Protein 1WZ6 (pdb70)

InterPro domains:
  IPR009071 High mobility group box domain [PF00505] (81-148)
  IPR009071 High mobility group box domain [PS50118] (80-148)
  IPR009071 High mobility group box domain [SM00398] (79-149)
  IPR019102 HMG box transcription factor BBX, domain of unknown function DUF2028 [PF09667] (190-301)
  IPR036910 High mobility group box domain superfamily [G3DSA:1.10.30.10] (74-153)
  IPR036910 High mobility group box domain superfamily [SSF47095] (80-158)
  IPR049523 HMG box transcription factor BBX, HMG-box domain [cd21989] (81-149)
  IPR052412 Cell Cycle and Developmental Transcription Regulators [PTHR13059] (38-907)

Radius of gyration: 15.12 Å; Cα contacts (8 Å, |Δi|>4): 55; chains: 1; bounding box: 32×45×25 Å

CATH classification: 1.10.30.10

Secondary structure (DSSP, 8-state):
--SS---S-----HHHHHHHHHHHHHHHH-SSS-TTHHHHHHHHHHHT--HHHHHHHHHHHHHHHHHH--S-SS----TT--

Organism: Mus musculus (NCBI:txid10090)

Nearest PDB structures (foldseek):
  1wz6-assembly1_A  TM=8.212E-01  e=1.531E-11  Mus musculus
  6jrp-assembly2_D  TM=7.970E-01  e=6.704E-06  Homo sapiens
  2e6o-assembly1_A  TM=8.193E-01  e=6.112E-04  Homo sapiens
  1wgf-assembly1_A  TM=7.549E-01  e=1.526E-03  Mus musculus
  2gzk-assembly1_A  TM=7.859E-01  e=4.861E-03  unclassified

Structure (mmCIF, N/CA/C/O backbone):
data_1WZ6
#
_entry.id   1WZ6
#
loop_
_atom_site.group_PDB
_atom_site.id
_atom_site.type_symbol
_atom_site.label_atom_id
_atom_site.label_alt_id
_atom_site.label_comp_id
_atom_site.label_asym_id
_atom_site.label_entity_id
_atom_site.label_seq_id
_atom_site.pdbx_PDB_ins_code
_atom_site.Cartn_x
_atom_site.Cartn_y
_atom_site.Cartn_z
_atom_site.occupancy
_atom_site.B_iso_or_equiv
_atom_site.auth_seq_id
_atom_site.auth_comp_id
_atom_site.auth_asym_id
_atom_site.auth_atom_id
_atom_site.pdbx_PDB_model_num
ATOM 1 N N . GLY A 1 1 ? -10.608 -1.443 -18.133 1.00 0.00 1 GLY A N 1
ATOM 2 C CA . GLY A 1 1 ? -9.948 -0.393 -18.889 1.00 0.00 1 GLY A CA 1
ATOM 3 C C . GLY A 1 1 ? -10.811 0.869 -18.942 1.00 0.00 1 GLY A C 1
ATOM 4 O O . GLY A 1 1 ? -11.382 1.279 -17.933 1.00 0.00 1 GLY A O 1
ATOM 8 N N . SER A 1 2 ? -10.879 1.451 -20.131 1.00 0.00 2 SER A N 1
ATOM 9 C CA . SER A 1 2 ? -11.663 2.659 -20.329 1.00 0.00 2 SER A CA 1
ATOM 10 C C . SER A 1 2 ? -12.803 2.387 -21.312 1.00 0.00 2 SER A C 1
ATOM 11 O O . SER A 1 2 ? -12.700 2.713 -22.494 1.00 0.00 2 SER A O 1
ATOM 19 N N . SER A 1 3 ? -13.864 1.791 -20.788 1.00 0.00 3 SER A N 1
ATOM 20 C CA . SER A 1 3 ? -15.023 1.471 -21.605 1.00 0.00 3 SER A CA 1
ATOM 21 C C . SER A 1 3 ? -16.017 2.634 -21.581 1.00 0.00 3 SER A C 1
ATOM 22 O O . SER A 1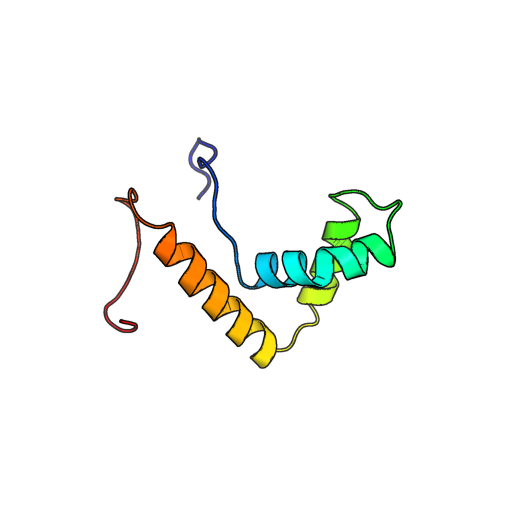 3 ? -16.355 3.188 -22.626 1.00 0.00 3 SER A O 1
ATOM 30 N N . GLY A 1 4 ? -16.457 2.970 -20.377 1.00 0.00 4 GLY A N 1
ATOM 31 C CA . GLY A 1 4 ? -17.405 4.057 -20.203 1.00 0.00 4 GLY A CA 1
ATOM 32 C C . GLY A 1 4 ? -17.995 4.050 -18.791 1.00 0.00 4 GLY A C 1
ATOM 33 O O . GLY A 1 4 ? -19.209 3.951 -18.622 1.00 0.00 4 GLY A O 1
ATOM 37 N N . SER A 1 5 ? -17.107 4.155 -17.814 1.00 0.00 5 SER A N 1
ATOM 38 C CA . SER A 1 5 ? -17.523 4.163 -16.422 1.00 0.00 5 SER A CA 1
ATOM 39 C C . SER A 1 5 ? -16.300 4.263 -15.509 1.00 0.00 5 SER A C 1
ATOM 40 O O . SER A 1 5 ? -15.267 3.652 -15.780 1.00 0.00 5 SER A O 1
ATOM 48 N N . SER A 1 6 ? -16.455 5.039 -14.447 1.00 0.00 6 SER A N 1
ATOM 49 C CA . SER A 1 6 ? -15.376 5.227 -13.493 1.00 0.00 6 SER A CA 1
ATOM 50 C C . SER A 1 6 ? -15.528 4.246 -12.329 1.00 0.00 6 SER A C 1
ATOM 51 O O . SER A 1 6 ? -16.424 4.397 -11.499 1.00 0.00 6 SER A O 1
ATOM 59 N N . GLY A 1 7 ? -14.640 3.263 -12.305 1.00 0.00 7 GLY A N 1
ATOM 60 C CA . GLY A 1 7 ? -14.665 2.257 -11.257 1.00 0.00 7 GLY A CA 1
ATOM 61 C C . GLY A 1 7 ? -15.024 2.882 -9.907 1.00 0.00 7 GLY A C 1
ATOM 62 O O . GLY A 1 7 ? -14.753 4.058 -9.671 1.00 0.00 7 GLY A O 1
ATOM 66 N N . ALA A 1 8 ? -15.629 2.066 -9.055 1.00 0.00 8 ALA A N 1
ATOM 67 C CA . ALA A 1 8 ? -16.027 2.523 -7.735 1.00 0.00 8 ALA A CA 1
ATOM 68 C C . ALA A 1 8 ? -14.817 3.131 -7.024 1.00 0.00 8 ALA A C 1
ATOM 69 O O . ALA A 1 8 ? -14.839 4.300 -6.642 1.00 0.00 8 ALA A O 1
ATOM 76 N N . ARG A 1 9 ? -13.789 2.310 -6.867 1.00 0.00 9 ARG A N 1
ATOM 77 C CA . ARG A 1 9 ? -12.572 2.752 -6.208 1.00 0.00 9 ARG A CA 1
ATOM 78 C C . ARG A 1 9 ? -11.607 1.577 -6.032 1.00 0.00 9 ARG A C 1
ATOM 79 O O . ARG A 1 9 ? -11.979 0.541 -5.483 1.00 0.00 9 ARG A O 1
ATOM 100 N N . ARG A 1 10 ? -10.387 1.778 -6.508 1.00 0.00 10 ARG A N 1
ATOM 101 C CA . ARG A 1 10 ? -9.366 0.749 -6.410 1.00 0.00 10 ARG A CA 1
ATOM 102 C C . ARG A 1 10 ? -8.620 0.866 -5.080 1.00 0.00 10 ARG A C 1
ATOM 103 O O . ARG A 1 10 ? -8.665 1.909 -4.428 1.00 0.00 10 ARG A O 1
ATOM 124 N N . PRO A 1 11 ? -7.934 -0.247 -4.706 1.00 0.00 11 PRO A N 1
ATOM 125 C CA . PRO A 1 11 ? -7.179 -0.279 -3.464 1.00 0.00 11 PRO A CA 1
ATOM 126 C C . PRO A 1 11 ? -5.881 0.521 -3.591 1.00 0.00 11 PRO A C 1
ATOM 127 O O . PRO A 1 11 ? -5.853 1.716 -3.300 1.00 0.00 11 PRO A O 1
ATOM 138 N N . MET A 1 12 ? -4.838 -0.170 -4.026 1.00 0.00 12 MET A N 1
ATOM 139 C CA . MET A 1 12 ? -3.540 0.461 -4.195 1.00 0.00 12 MET A CA 1
ATOM 140 C C . MET A 1 12 ? -2.672 -0.325 -5.179 1.00 0.00 12 MET A C 1
ATOM 141 O O . MET A 1 12 ? -3.143 -1.268 -5.812 1.00 0.00 12 MET A O 1
ATOM 155 N N . ASN A 1 13 ? -1.418 0.092 -5.277 1.00 0.00 13 ASN A N 1
ATOM 156 C CA . ASN A 1 13 ? -0.479 -0.562 -6.172 1.00 0.00 13 ASN A CA 1
ATOM 157 C C . ASN A 1 13 ? 0.941 -0.388 -5.632 1.00 0.00 13 ASN A C 1
ATOM 158 O O . ASN A 1 13 ? 1.178 0.442 -4.755 1.00 0.00 13 ASN A O 1
ATOM 169 N N . ALA A 1 14 ? 1.850 -1.183 -6.177 1.00 0.00 14 ALA A N 1
ATOM 170 C CA . ALA A 1 14 ? 3.241 -1.127 -5.760 1.00 0.00 14 ALA A CA 1
ATOM 171 C C . ALA A 1 14 ? 3.699 0.332 -5.724 1.00 0.00 14 ALA A C 1
ATOM 172 O O . ALA A 1 14 ? 4.488 0.717 -4.862 1.00 0.00 14 ALA A O 1
ATOM 179 N N . PHE A 1 15 ? 3.185 1.105 -6.669 1.00 0.00 15 PHE A N 1
ATOM 180 C CA . PHE A 1 15 ? 3.532 2.513 -6.756 1.00 0.00 15 PHE A CA 1
ATOM 181 C C . PHE A 1 15 ? 2.700 3.344 -5.776 1.00 0.00 15 PHE A C 1
ATOM 182 O O . PHE A 1 15 ? 3.240 4.178 -5.051 1.00 0.00 15 PHE A O 1
ATOM 199 N N . LEU A 1 16 ? 1.401 3.086 -5.786 1.00 0.00 16 LEU A N 1
ATOM 200 C CA . LEU A 1 16 ? 0.490 3.800 -4.907 1.00 0.00 16 LEU A CA 1
ATOM 201 C C . LEU A 1 16 ? 0.896 3.556 -3.452 1.00 0.00 16 LEU A C 1
ATOM 202 O O . LEU A 1 16 ? 0.493 4.300 -2.559 1.00 0.00 16 LEU A O 1
ATOM 218 N N . LEU A 1 17 ? 1.689 2.512 -3.259 1.00 0.00 17 LEU A N 1
ATOM 219 C CA . LEU A 1 17 ? 2.154 2.162 -1.928 1.00 0.00 17 LEU A CA 1
ATOM 220 C C . LEU A 1 17 ? 3.317 3.078 -1.541 1.00 0.00 17 LEU A C 1
ATOM 221 O O . LEU A 1 17 ? 3.333 3.638 -0.446 1.00 0.00 17 LEU A O 1
ATOM 237 N N . PHE A 1 18 ? 4.262 3.202 -2.462 1.00 0.00 18 PHE A N 1
ATOM 238 C CA . PHE A 1 18 ? 5.426 4.041 -2.231 1.00 0.00 18 PHE A CA 1
ATOM 239 C C . PHE A 1 18 ? 5.022 5.508 -2.075 1.00 0.00 18 PHE A C 1
ATOM 240 O O . PHE A 1 18 ? 5.733 6.288 -1.443 1.00 0.00 18 PHE A O 1
ATOM 257 N N . CYS A 1 19 ? 3.882 5.841 -2.663 1.00 0.00 19 CYS A N 1
ATOM 258 C CA . CYS A 1 19 ? 3.375 7.201 -2.598 1.00 0.00 19 CYS A CA 1
ATOM 259 C C . CYS A 1 19 ? 2.736 7.410 -1.224 1.00 0.00 19 CYS A C 1
ATOM 260 O O . CYS A 1 19 ? 2.849 8.487 -0.641 1.00 0.00 19 CYS A O 1
ATOM 268 N N . LYS A 1 20 ? 2.079 6.364 -0.746 1.00 0.00 20 LYS A N 1
ATOM 269 C CA . LYS A 1 20 ? 1.422 6.419 0.548 1.00 0.00 20 LYS A CA 1
ATOM 270 C C . LYS A 1 20 ? 2.477 6.343 1.654 1.00 0.00 20 LYS A C 1
ATOM 271 O O . LYS A 1 20 ? 2.177 6.593 2.821 1.00 0.00 20 LYS A O 1
ATOM 290 N N . ARG A 1 21 ? 3.690 5.996 1.249 1.00 0.00 21 ARG A N 1
ATOM 291 C CA . ARG A 1 21 ? 4.790 5.884 2.191 1.00 0.00 21 ARG A CA 1
ATOM 292 C C . ARG A 1 21 ? 5.671 7.133 2.130 1.00 0.00 21 ARG A C 1
ATOM 293 O O . ARG A 1 21 ? 6.075 7.663 3.164 1.00 0.00 21 ARG A O 1
ATOM 314 N N . HIS A 1 22 ? 5.943 7.567 0.908 1.00 0.00 22 HIS A N 1
ATOM 315 C CA . HIS A 1 22 ? 6.769 8.745 0.699 1.00 0.00 22 HIS A CA 1
ATOM 316 C C . HIS A 1 22 ? 5.886 9.994 0.680 1.00 0.00 22 HIS A C 1
ATOM 317 O O . HIS A 1 22 ? 6.389 11.115 0.722 1.00 0.00 22 HIS A O 1
ATOM 331 N N . ARG A 1 23 ? 4.583 9.758 0.617 1.00 0.00 23 ARG A N 1
ATOM 332 C CA . ARG A 1 23 ? 3.625 10.850 0.593 1.00 0.00 23 ARG A CA 1
ATOM 333 C C . ARG A 1 23 ? 4.095 11.989 1.501 1.00 0.00 23 ARG A C 1
ATOM 334 O O . ARG A 1 23 ? 4.358 13.094 1.030 1.00 0.00 23 ARG A O 1
ATOM 355 N N . SER A 1 24 ? 4.186 11.679 2.786 1.00 0.00 24 SER A N 1
ATOM 356 C CA . SER A 1 24 ? 4.619 12.663 3.764 1.00 0.00 24 SER A CA 1
ATOM 357 C C . SER A 1 24 ? 5.974 13.245 3.355 1.00 0.00 24 SER A C 1
ATOM 358 O O . SER A 1 24 ? 6.151 14.462 3.341 1.00 0.00 24 SER A O 1
ATOM 366 N N . LEU A 1 25 ? 6.894 12.349 3.032 1.00 0.00 25 LEU A N 1
ATOM 367 C CA . LEU A 1 25 ? 8.227 12.759 2.624 1.00 0.00 25 LEU A CA 1
ATOM 368 C C . LEU A 1 25 ? 8.119 13.935 1.652 1.00 0.00 25 LEU A C 1
ATOM 369 O O . LEU A 1 25 ? 8.600 15.030 1.940 1.00 0.00 25 LEU A O 1
ATOM 385 N N . VAL A 1 26 ? 7.485 13.669 0.519 1.00 0.00 26 VAL A N 1
ATOM 386 C CA . VAL A 1 26 ? 7.307 14.692 -0.497 1.00 0.00 26 VAL A CA 1
ATOM 387 C C . VAL A 1 26 ? 6.578 15.890 0.113 1.00 0.00 26 VAL A C 1
ATOM 388 O O . VAL A 1 26 ? 7.136 16.982 0.201 1.00 0.00 26 VAL A O 1
ATOM 401 N N . ARG A 1 27 ? 5.340 15.645 0.518 1.00 0.00 27 ARG A N 1
ATOM 402 C CA . ARG A 1 27 ? 4.528 16.690 1.117 1.00 0.00 27 ARG A CA 1
ATOM 403 C C . ARG A 1 27 ? 5.387 17.577 2.021 1.00 0.00 27 ARG A C 1
ATOM 404 O O . ARG A 1 27 ? 5.205 18.793 2.057 1.00 0.00 27 ARG A O 1
ATOM 425 N N . GLN A 1 28 ? 6.304 16.934 2.729 1.00 0.00 28 GLN A N 1
ATOM 426 C CA . GLN A 1 28 ? 7.192 17.649 3.630 1.00 0.00 28 GLN A CA 1
ATOM 427 C C . GLN A 1 28 ? 8.190 18.492 2.834 1.00 0.00 28 GLN A C 1
ATOM 428 O O . GLN A 1 28 ? 8.246 19.710 2.993 1.00 0.00 28 GLN A O 1
ATOM 442 N N . GLU A 1 29 ? 8.955 17.809 1.994 1.00 0.00 29 GLU A N 1
ATOM 443 C CA . GLU A 1 29 ? 9.948 18.479 1.173 1.00 0.00 29 GLU A CA 1
ATOM 444 C C . GLU A 1 29 ? 9.271 19.466 0.220 1.00 0.00 29 GLU A C 1
ATOM 445 O O . GLU A 1 29 ? 9.937 20.302 -0.390 1.00 0.00 29 GLU A O 1
ATOM 457 N N . HIS A 1 30 ? 7.956 19.337 0.121 1.00 0.00 30 HIS A N 1
ATOM 458 C CA . HIS A 1 30 ? 7.182 20.207 -0.747 1.00 0.00 30 HIS A CA 1
ATOM 459 C C . HIS A 1 30 ? 5.719 20.209 -0.299 1.00 0.00 30 HIS A C 1
ATOM 460 O O . HIS A 1 30 ? 4.886 19.519 -0.886 1.00 0.00 30 HIS A O 1
ATOM 474 N N . PRO A 1 31 ? 5.443 21.012 0.763 1.00 0.00 31 PRO A N 1
ATOM 475 C CA . PRO A 1 31 ? 4.096 21.112 1.296 1.00 0.00 31 PRO A CA 1
ATOM 476 C C . PRO A 1 31 ? 3.206 21.958 0.382 1.00 0.00 31 PRO A C 1
ATOM 477 O O . PRO A 1 31 ? 2.067 21.587 0.102 1.00 0.00 31 PRO A O 1
ATOM 488 N N . ARG A 1 32 ? 3.760 23.078 -0.057 1.00 0.00 32 ARG A N 1
ATOM 489 C CA . ARG A 1 32 ? 3.031 23.980 -0.933 1.00 0.00 32 ARG A CA 1
ATOM 490 C C . ARG A 1 32 ? 2.497 23.221 -2.149 1.00 0.00 32 ARG A C 1
ATOM 491 O O . ARG A 1 32 ? 1.403 23.509 -2.634 1.00 0.00 32 ARG A O 1
ATOM 512 N N . LEU A 1 33 ? 3.293 22.266 -2.608 1.00 0.00 33 LEU A N 1
ATOM 513 C CA . LEU A 1 33 ? 2.913 21.464 -3.758 1.00 0.00 33 LEU A CA 1
ATOM 514 C C . LEU A 1 33 ? 1.444 21.057 -3.629 1.00 0.00 33 LEU A C 1
ATOM 515 O O . LEU A 1 33 ? 0.856 21.174 -2.555 1.00 0.00 33 LEU A O 1
ATOM 531 N N . ASP A 1 34 ? 0.893 20.587 -4.739 1.00 0.00 34 ASP A N 1
ATOM 532 C CA . ASP A 1 34 ? -0.496 20.162 -4.763 1.00 0.00 34 ASP A CA 1
ATOM 533 C C . ASP A 1 34 ? -0.558 18.647 -4.961 1.00 0.00 34 ASP A C 1
ATOM 534 O O . ASP A 1 34 ? 0.438 18.023 -5.324 1.00 0.00 34 ASP A O 1
ATOM 543 N N . ASN A 1 35 ? -1.738 18.097 -4.714 1.00 0.00 35 ASN A N 1
ATOM 544 C CA . ASN A 1 35 ? -1.943 16.666 -4.861 1.00 0.00 35 ASN A CA 1
ATOM 545 C C . ASN A 1 35 ? -1.347 16.204 -6.192 1.00 0.00 35 ASN A C 1
ATOM 546 O O . ASN A 1 35 ? -0.977 15.041 -6.340 1.00 0.00 35 ASN A O 1
ATOM 557 N N . ARG A 1 36 ? -1.274 17.140 -7.127 1.00 0.00 36 ARG A N 1
ATOM 558 C CA . ARG A 1 36 ? -0.729 16.843 -8.441 1.00 0.00 36 ARG A CA 1
ATOM 559 C C . ARG A 1 36 ? 0.789 17.035 -8.443 1.00 0.00 36 ARG A C 1
ATOM 560 O O . ARG A 1 36 ? 1.516 16.255 -9.056 1.00 0.00 36 ARG A O 1
ATOM 581 N N . GLY A 1 37 ? 1.222 18.078 -7.749 1.00 0.00 37 GLY A N 1
ATOM 582 C CA . GLY A 1 37 ? 2.640 18.382 -7.663 1.00 0.00 37 GLY A CA 1
ATOM 583 C C . GLY A 1 37 ? 3.375 17.336 -6.824 1.00 0.00 37 GLY A C 1
ATOM 584 O O . GLY A 1 37 ? 4.352 16.743 -7.280 1.00 0.00 37 GLY A O 1
ATOM 588 N N . ALA A 1 38 ? 2.878 17.140 -5.611 1.00 0.00 38 ALA A N 1
ATOM 589 C CA . ALA A 1 38 ? 3.475 16.175 -4.704 1.00 0.00 38 ALA A CA 1
ATOM 590 C C . ALA A 1 38 ? 3.443 14.788 -5.348 1.00 0.00 38 ALA A C 1
ATOM 591 O O . ALA A 1 38 ? 4.315 13.959 -5.090 1.00 0.00 38 ALA A O 1
ATOM 598 N N . THR A 1 39 ? 2.429 14.577 -6.174 1.00 0.00 39 THR A N 1
ATOM 599 C CA . THR A 1 39 ? 2.272 13.304 -6.857 1.00 0.00 39 THR A CA 1
ATOM 600 C C . THR A 1 39 ? 3.235 13.213 -8.043 1.00 0.00 39 THR A C 1
ATOM 601 O O . THR A 1 39 ? 3.527 12.121 -8.528 1.00 0.00 39 THR A O 1
ATOM 612 N N . LYS A 1 40 ? 3.701 14.375 -8.476 1.00 0.00 40 LYS A N 1
ATOM 613 C CA . LYS A 1 40 ? 4.625 14.441 -9.595 1.00 0.00 40 LYS A CA 1
ATOM 614 C C . LYS A 1 40 ? 6.042 14.145 -9.100 1.00 0.00 40 LYS A C 1
ATOM 615 O O . LYS A 1 40 ? 6.893 13.701 -9.869 1.00 0.00 40 LYS A O 1
ATOM 634 N N . ILE A 1 41 ? 6.252 14.404 -7.817 1.00 0.00 41 ILE A N 1
ATOM 635 C CA . ILE A 1 41 ? 7.551 14.171 -7.210 1.00 0.00 41 ILE A CA 1
ATOM 636 C C . ILE A 1 41 ? 7.676 12.693 -6.833 1.00 0.00 41 ILE A C 1
ATOM 637 O O . ILE A 1 41 ? 8.730 12.087 -7.024 1.00 0.00 41 ILE A O 1
ATOM 653 N N . LEU A 1 42 ? 6.586 12.156 -6.305 1.00 0.00 42 LEU A N 1
ATOM 654 C CA . LEU A 1 42 ? 6.561 10.761 -5.900 1.00 0.00 42 LEU A CA 1
ATOM 655 C C . LEU A 1 42 ? 6.835 9.876 -7.118 1.00 0.00 42 LEU A C 1
ATOM 656 O O . LEU A 1 42 ? 7.597 8.914 -7.031 1.00 0.00 42 LEU A O 1
ATOM 672 N N . ALA A 1 43 ? 6.199 10.232 -8.224 1.00 0.00 43 ALA A N 1
ATOM 673 C CA . ALA A 1 43 ? 6.366 9.482 -9.457 1.00 0.00 43 ALA A CA 1
ATOM 674 C C . ALA A 1 43 ? 7.853 9.205 -9.684 1.00 0.00 43 ALA A C 1
ATOM 675 O O . ALA A 1 43 ? 8.286 8.054 -9.649 1.00 0.00 43 ALA A O 1
ATOM 682 N N . ASP A 1 44 ? 8.595 10.279 -9.911 1.00 0.00 44 ASP A N 1
ATOM 683 C CA . ASP A 1 44 ? 10.025 10.166 -10.144 1.00 0.00 44 ASP A CA 1
ATOM 684 C C . ASP A 1 44 ? 10.645 9.286 -9.057 1.00 0.00 44 ASP A C 1
ATOM 685 O O . ASP A 1 44 ? 11.317 8.301 -9.359 1.00 0.00 44 ASP A O 1
ATOM 694 N N . TRP A 1 45 ? 10.399 9.674 -7.814 1.00 0.00 45 TRP A N 1
ATOM 695 C CA . TRP A 1 45 ? 10.925 8.933 -6.680 1.00 0.00 45 TRP A CA 1
ATOM 696 C C . TRP A 1 45 ? 10.728 7.441 -6.958 1.00 0.00 45 TRP A C 1
ATOM 697 O O . TRP A 1 45 ? 11.609 6.631 -6.672 1.00 0.00 45 TRP A O 1
ATOM 718 N N . TRP A 1 46 ? 9.568 7.123 -7.513 1.00 0.00 46 TRP A N 1
ATOM 719 C CA . TRP A 1 46 ? 9.244 5.743 -7.832 1.00 0.00 46 TRP A CA 1
ATOM 720 C C . TRP A 1 46 ? 10.021 5.355 -9.092 1.00 0.00 46 TRP A C 1
ATOM 721 O O . TRP A 1 46 ? 10.720 4.343 -9.107 1.00 0.00 46 TRP A O 1
ATOM 742 N N . ALA A 1 47 ? 9.871 6.179 -10.118 1.00 0.00 47 ALA A N 1
ATOM 743 C CA . ALA A 1 47 ? 10.550 5.934 -11.380 1.00 0.00 47 ALA A CA 1
ATOM 744 C C . ALA A 1 47 ? 12.011 5.572 -11.105 1.00 0.00 47 ALA A C 1
ATOM 745 O O . ALA A 1 47 ? 12.634 4.857 -11.889 1.00 0.00 47 ALA A O 1
ATOM 752 N N . VAL A 1 48 ? 12.515 6.082 -9.991 1.00 0.00 48 VAL A N 1
ATOM 753 C CA . VAL A 1 48 ? 13.891 5.822 -9.604 1.00 0.00 48 VAL A CA 1
ATOM 754 C C . VAL A 1 48 ? 13.906 4.901 -8.382 1.00 0.00 48 VAL A C 1
ATOM 755 O O . VAL A 1 48 ? 14.562 5.198 -7.385 1.00 0.00 48 VAL A O 1
ATOM 768 N N . LEU A 1 49 ? 13.177 3.801 -8.500 1.00 0.00 49 LEU A N 1
ATOM 769 C CA . LEU A 1 49 ? 13.099 2.835 -7.418 1.00 0.00 49 LEU A CA 1
ATOM 770 C C . LEU A 1 49 ? 13.621 1.483 -7.908 1.00 0.00 49 LEU A C 1
ATOM 771 O O . LEU A 1 49 ? 13.407 1.112 -9.061 1.00 0.00 49 LEU A O 1
ATOM 787 N N . ASP A 1 50 ? 14.296 0.784 -7.007 1.00 0.00 50 ASP A N 1
ATOM 788 C CA . ASP A 1 50 ? 14.850 -0.519 -7.333 1.00 0.00 50 ASP A CA 1
ATOM 789 C C . ASP A 1 50 ? 13.727 -1.558 -7.345 1.00 0.00 50 ASP A C 1
ATOM 790 O O . ASP A 1 50 ? 12.580 -1.241 -7.035 1.00 0.00 50 ASP A O 1
ATOM 799 N N . PRO A 1 51 ? 14.107 -2.811 -7.715 1.00 0.00 51 PRO A N 1
ATOM 800 C CA . PRO A 1 51 ? 13.145 -3.898 -7.771 1.00 0.00 51 PRO A CA 1
ATOM 801 C C . PRO A 1 51 ? 12.785 -4.385 -6.365 1.00 0.00 51 PRO A C 1
ATOM 802 O O . PRO A 1 51 ? 11.609 -4.455 -6.011 1.00 0.00 51 PRO A O 1
ATOM 813 N N . LYS A 1 52 ? 13.819 -4.708 -5.603 1.00 0.00 52 LYS A N 1
ATOM 814 C CA . LYS A 1 52 ? 13.627 -5.186 -4.244 1.00 0.00 52 LYS A CA 1
ATOM 815 C C . LYS A 1 52 ? 12.496 -4.394 -3.585 1.00 0.00 52 LYS A C 1
ATOM 816 O O . LYS A 1 52 ? 11.593 -4.975 -2.986 1.00 0.00 52 LYS A O 1
ATOM 835 N N . GLU A 1 53 ? 12.584 -3.078 -3.716 1.00 0.00 53 GLU A N 1
ATOM 836 C CA . GLU A 1 53 ? 11.579 -2.200 -3.141 1.00 0.00 53 GLU A CA 1
ATOM 837 C C . GLU A 1 53 ? 10.227 -2.422 -3.822 1.00 0.00 53 GLU A C 1
ATOM 838 O O . GLU A 1 53 ? 9.213 -2.607 -3.151 1.00 0.00 53 GLU A O 1
ATOM 850 N N . LYS A 1 54 ? 10.256 -2.395 -5.146 1.00 0.00 54 LYS A N 1
ATOM 851 C CA . LYS A 1 54 ? 9.046 -2.591 -5.925 1.00 0.00 54 LYS A CA 1
ATOM 852 C C . LYS A 1 54 ? 8.407 -3.927 -5.541 1.00 0.00 54 LYS A C 1
ATOM 853 O O . LYS A 1 54 ? 7.187 -4.025 -5.423 1.00 0.00 54 LYS A O 1
ATOM 872 N N . GLN A 1 55 ? 9.261 -4.923 -5.356 1.00 0.00 55 GLN A N 1
ATOM 873 C CA . GLN A 1 55 ? 8.795 -6.249 -4.987 1.00 0.00 55 GLN A CA 1
ATOM 874 C C . GLN A 1 55 ? 7.896 -6.171 -3.752 1.00 0.00 55 GLN A C 1
ATOM 875 O O . GLN A 1 55 ? 6.696 -6.428 -3.837 1.00 0.00 55 GLN A O 1
ATOM 889 N N . LYS A 1 56 ? 8.510 -5.816 -2.633 1.00 0.00 56 LYS A N 1
ATOM 890 C CA . LYS A 1 56 ? 7.780 -5.701 -1.382 1.00 0.00 56 LYS A CA 1
ATOM 891 C C . LYS A 1 56 ? 6.485 -4.922 -1.623 1.00 0.00 56 LYS A C 1
ATOM 892 O O . LYS A 1 56 ? 5.420 -5.322 -1.155 1.00 0.00 56 LYS A O 1
ATOM 911 N N . TYR A 1 57 ? 6.620 -3.823 -2.351 1.00 0.00 57 TYR A N 1
ATOM 912 C CA . TYR A 1 57 ? 5.474 -2.985 -2.659 1.00 0.00 57 TYR A CA 1
ATOM 913 C C . TYR A 1 57 ? 4.425 -3.761 -3.458 1.00 0.00 57 TYR A C 1
ATOM 914 O O . TYR A 1 57 ? 3.245 -3.755 -3.111 1.00 0.00 57 TYR A O 1
ATOM 932 N N . THR A 1 58 ? 4.894 -4.410 -4.514 1.00 0.00 58 THR A N 1
ATOM 933 C CA . THR A 1 58 ? 4.011 -5.189 -5.366 1.00 0.00 58 THR A CA 1
ATOM 934 C C . THR A 1 58 ? 3.227 -6.205 -4.533 1.00 0.00 58 THR A C 1
ATOM 935 O O . THR A 1 58 ? 2.035 -6.408 -4.756 1.00 0.00 58 THR A O 1
ATOM 946 N N . ASP A 1 59 ? 3.930 -6.818 -3.592 1.00 0.00 59 ASP A N 1
ATOM 947 C CA . ASP A 1 59 ? 3.315 -7.809 -2.725 1.00 0.00 59 ASP A CA 1
ATOM 948 C C . ASP A 1 59 ? 2.185 -7.153 -1.928 1.00 0.00 59 ASP A C 1
ATOM 949 O O . ASP A 1 59 ? 1.086 -7.697 -1.841 1.00 0.00 59 ASP A O 1
ATOM 958 N N . MET A 1 60 ? 2.496 -5.993 -1.368 1.00 0.00 60 MET A N 1
ATOM 959 C CA . MET A 1 60 ? 1.521 -5.257 -0.581 1.00 0.00 60 MET A CA 1
ATOM 960 C C . MET A 1 60 ? 0.256 -4.981 -1.395 1.00 0.00 60 MET A C 1
ATOM 961 O O . MET A 1 60 ? -0.856 -5.112 -0.885 1.00 0.00 60 MET A O 1
ATOM 975 N N . ALA A 1 61 ? 0.467 -4.604 -2.648 1.00 0.00 61 ALA A N 1
ATOM 976 C CA . ALA A 1 61 ? -0.643 -4.308 -3.538 1.00 0.00 61 ALA A CA 1
ATOM 977 C C . ALA A 1 61 ? -1.342 -5.613 -3.925 1.00 0.00 61 ALA A C 1
ATOM 978 O O . ALA A 1 61 ? -2.567 -5.709 -3.856 1.00 0.00 61 ALA A O 1
ATOM 985 N N . LYS A 1 62 ? -0.534 -6.584 -4.324 1.00 0.00 62 LYS A N 1
ATOM 986 C CA . LYS A 1 62 ? -1.060 -7.878 -4.722 1.00 0.00 62 LYS A CA 1
ATOM 987 C C . LYS A 1 62 ? -1.792 -8.513 -3.538 1.00 0.00 62 LYS A C 1
ATOM 988 O O . LYS A 1 62 ? -2.602 -9.421 -3.718 1.00 0.00 62 LYS A O 1
ATOM 1007 N N . GLU A 1 63 ? -1.480 -8.010 -2.352 1.00 0.00 63 GLU A N 1
ATOM 1008 C CA . GLU A 1 63 ? -2.098 -8.517 -1.139 1.00 0.00 63 GLU A CA 1
ATOM 1009 C C . GLU A 1 63 ? -3.284 -7.636 -0.739 1.00 0.00 63 GLU A C 1
ATOM 1010 O O . GLU A 1 63 ? -4.322 -8.142 -0.316 1.00 0.00 63 GLU A O 1
ATOM 1022 N N . TYR A 1 64 ? -3.090 -6.334 -0.888 1.00 0.00 64 TYR A N 1
ATOM 1023 C CA . TYR A 1 64 ? -4.131 -5.379 -0.549 1.00 0.00 64 TYR A CA 1
ATOM 1024 C C . TYR A 1 64 ? -5.290 -5.453 -1.545 1.00 0.00 64 TYR A C 1
ATOM 1025 O O . TYR A 1 64 ? -6.450 -5.307 -1.164 1.00 0.00 64 TYR A O 1
ATOM 1043 N N . LYS A 1 65 ? -4.935 -5.681 -2.801 1.00 0.00 65 LYS A N 1
ATOM 1044 C CA . LYS A 1 65 ? -5.931 -5.776 -3.854 1.00 0.00 65 LYS A CA 1
ATOM 1045 C C . LYS A 1 65 ? -6.788 -7.023 -3.628 1.00 0.00 65 LYS A C 1
ATOM 1046 O O . LYS A 1 65 ? -8.003 -6.924 -3.464 1.00 0.00 65 LYS A O 1
ATOM 1065 N N . ASP A 1 66 ? -6.122 -8.168 -3.626 1.00 0.00 66 ASP A N 1
ATOM 1066 C CA . ASP A 1 66 ? -6.807 -9.433 -3.422 1.00 0.00 66 ASP A CA 1
ATOM 1067 C C . ASP A 1 66 ? -7.859 -9.267 -2.323 1.00 0.00 66 ASP A C 1
ATOM 1068 O O . ASP A 1 66 ? -9.025 -9.607 -2.518 1.00 0.00 66 ASP A O 1
ATOM 1077 N N . ALA A 1 67 ? -7.408 -8.745 -1.192 1.00 0.00 67 ALA A N 1
ATOM 1078 C CA . ALA A 1 67 ? -8.296 -8.530 -0.061 1.00 0.00 67 ALA A CA 1
ATOM 1079 C C . ALA A 1 67 ? -9.575 -7.845 -0.546 1.00 0.00 67 ALA A C 1
ATOM 1080 O O . ALA A 1 67 ? -10.675 -8.344 -0.317 1.00 0.00 67 ALA A O 1
ATOM 1087 N N . PHE A 1 68 ? -9.387 -6.711 -1.206 1.00 0.00 68 PHE A N 1
ATOM 1088 C CA . PHE A 1 68 ? -10.512 -5.952 -1.724 1.00 0.00 68 PHE A CA 1
ATOM 1089 C C . PHE A 1 68 ? -11.327 -6.787 -2.715 1.00 0.00 68 PHE A C 1
ATOM 1090 O O . PHE A 1 68 ? -12.552 -6.845 -2.623 1.00 0.00 68 PHE A O 1
ATOM 1107 N N . MET A 1 69 ? -10.613 -7.412 -3.640 1.00 0.00 69 MET A N 1
ATOM 1108 C CA . MET A 1 69 ? -11.254 -8.241 -4.646 1.00 0.00 69 MET A CA 1
ATOM 1109 C C . MET A 1 69 ? -12.298 -9.163 -4.013 1.00 0.00 69 MET A C 1
ATOM 1110 O O . MET A 1 69 ? -11.951 -10.104 -3.301 1.00 0.00 69 MET A O 1
ATOM 1124 N N . LYS A 1 70 ? -13.557 -8.861 -4.297 1.00 0.00 70 LYS A N 1
ATOM 1125 C CA . LYS A 1 70 ? -14.654 -9.651 -3.764 1.00 0.00 70 LYS A CA 1
ATOM 1126 C C . LYS A 1 70 ? -15.764 -9.746 -4.813 1.00 0.00 70 LYS A C 1
ATOM 1127 O O . LYS A 1 70 ? -16.018 -10.819 -5.359 1.00 0.00 70 LYS A O 1
ATOM 1146 N N . ALA A 1 71 ? -16.397 -8.609 -5.063 1.00 0.00 71 ALA A N 1
ATOM 1147 C CA . ALA A 1 71 ? -17.474 -8.551 -6.036 1.00 0.00 71 ALA A CA 1
ATOM 1148 C C . ALA A 1 71 ? -16.904 -8.150 -7.398 1.00 0.00 71 ALA A C 1
ATOM 1149 O O . ALA A 1 71 ? -17.201 -7.069 -7.906 1.00 0.00 71 ALA A O 1
ATOM 1156 N N . ASN A 1 72 ? -16.095 -9.041 -7.951 1.00 0.00 72 ASN A N 1
ATOM 1157 C CA . ASN A 1 72 ? -15.480 -8.794 -9.244 1.00 0.00 72 ASN A CA 1
ATOM 1158 C C . ASN A 1 72 ? -15.601 -10.049 -10.110 1.00 0.00 72 ASN A C 1
ATOM 1159 O O . ASN A 1 72 ? -14.823 -10.990 -9.959 1.00 0.00 72 ASN A O 1
ATOM 1170 N N . PRO A 1 73 ? -16.610 -10.023 -11.022 1.00 0.00 73 PRO A N 1
ATOM 1171 C CA . PRO A 1 73 ? -16.844 -11.147 -11.912 1.00 0.00 73 PRO A CA 1
ATOM 1172 C C . PRO A 1 73 ? -15.793 -11.194 -13.024 1.00 0.00 73 PRO A C 1
ATOM 1173 O O . PRO A 1 73 ? -15.259 -12.257 -13.334 1.00 0.00 73 PRO A O 1
ATOM 1184 N N . GLY A 1 74 ? -15.529 -10.027 -13.593 1.00 0.00 74 GLY A N 1
ATOM 1185 C CA . GLY A 1 74 ? -14.552 -9.921 -14.664 1.00 0.00 74 GLY A CA 1
ATOM 1186 C C . GLY A 1 74 ? -13.151 -9.665 -14.104 1.00 0.00 74 GLY A C 1
ATOM 1187 O O . GLY A 1 74 ? -12.666 -8.535 -14.127 1.00 0.00 74 GLY A O 1
ATOM 1191 N N . TYR A 1 75 ? -12.540 -10.734 -13.615 1.00 0.00 75 TYR A N 1
ATOM 1192 C CA . TYR A 1 75 ? -11.204 -10.639 -13.050 1.00 0.00 75 TYR A CA 1
ATOM 1193 C C . TYR A 1 75 ? -10.274 -11.688 -13.663 1.00 0.00 75 TYR A C 1
ATOM 1194 O O . TYR A 1 75 ? -10.711 -12.527 -14.450 1.00 0.00 75 TYR A O 1
ATOM 1212 N N . ARG A 1 76 ? -9.008 -11.607 -13.280 1.00 0.00 76 ARG A N 1
ATOM 1213 C CA . ARG A 1 76 ? -8.013 -12.538 -13.782 1.00 0.00 76 ARG A CA 1
ATOM 1214 C C . ARG A 1 76 ? -7.191 -13.111 -12.626 1.00 0.00 76 ARG A C 1
ATOM 1215 O O . ARG A 1 76 ? -6.931 -12.420 -11.642 1.00 0.00 76 ARG A O 1
ATOM 1236 N N . SER A 1 77 ? -6.805 -14.369 -12.782 1.00 0.00 77 SER A N 1
ATOM 1237 C CA . SER A 1 77 ? -6.018 -15.043 -11.763 1.00 0.00 77 SER A CA 1
ATOM 1238 C C . SER A 1 77 ? -5.717 -16.478 -12.198 1.00 0.00 77 SER A C 1
ATOM 1239 O O . SER A 1 77 ? -6.558 -17.364 -12.051 1.00 0.00 77 SER A O 1
ATOM 1247 N N . GLY A 1 78 ? -4.516 -16.664 -12.725 1.00 0.00 78 GLY A N 1
ATOM 1248 C CA . GLY A 1 78 ? -4.094 -17.976 -13.183 1.00 0.00 78 GLY A CA 1
ATOM 1249 C C . GLY A 1 78 ? -3.560 -18.817 -12.021 1.00 0.00 78 GLY A C 1
ATOM 1250 O O . GLY A 1 78 ? -3.150 -18.275 -10.995 1.00 0.00 78 GLY A O 1
ATOM 1254 N N . PRO A 1 79 ? -3.584 -20.161 -12.225 1.00 0.00 79 PRO A N 1
ATOM 1255 C CA . PRO A 1 79 ? -3.108 -21.081 -11.207 1.00 0.00 79 PRO A CA 1
ATOM 1256 C C . PRO A 1 79 ? -1.579 -21.083 -11.141 1.00 0.00 79 PRO A C 1
ATOM 1257 O O . PRO A 1 79 ? -0.922 -21.790 -11.904 1.00 0.00 79 PRO A O 1
ATOM 1268 N N . SER A 1 80 ? -1.057 -20.284 -10.222 1.00 0.00 80 SER A N 1
ATOM 1269 C CA . SER A 1 80 ? 0.382 -20.184 -10.047 1.00 0.00 80 SER A CA 1
ATOM 1270 C C . SER A 1 80 ? 0.704 -19.678 -8.640 1.00 0.00 80 SER A C 1
ATOM 1271 O O . SER A 1 80 ? 1.521 -20.269 -7.935 1.00 0.00 80 SER A O 1
ATOM 1279 N N . SER A 1 81 ? 0.046 -18.588 -8.273 1.00 0.00 81 SER A N 1
ATOM 1280 C CA . SER A 1 81 ? 0.252 -17.995 -6.963 1.00 0.00 81 SER A CA 1
ATOM 1281 C C . SER A 1 81 ? -0.998 -18.183 -6.101 1.00 0.00 81 SER A C 1
ATOM 1282 O O . SER A 1 81 ? -2.018 -17.534 -6.329 1.00 0.00 81 SER A O 1
ATOM 1290 N N . GLY A 1 82 ? -0.878 -19.074 -5.127 1.00 0.00 82 GLY A N 1
ATOM 1291 C CA . GLY A 1 82 ? -1.986 -19.356 -4.230 1.00 0.00 82 GLY A CA 1
ATOM 1292 C C . GLY A 1 82 ? -1.479 -19.796 -2.855 1.00 0.00 82 GLY A C 1
ATOM 1293 O O . GLY A 1 82 ? -0.728 -19.070 -2.205 1.00 0.00 82 GLY A O 1
ATOM 1297 N N . GLY A 1 1 ? 0.201 -10.517 -8.976 1.00 0.00 1 GLY A N 2
ATOM 1298 C CA . GLY A 1 1 ? -1.016 -10.613 -9.764 1.00 0.00 1 GLY A CA 2
ATOM 1299 C C . GLY A 1 1 ? -1.459 -9.234 -10.258 1.00 0.00 1 GLY A C 2
ATOM 1300 O O . GLY A 1 1 ? -2.427 -8.670 -9.749 1.00 0.00 1 GLY A O 2
ATOM 1304 N N . SER A 1 2 ? -0.731 -8.732 -11.243 1.00 0.00 2 SER A N 2
ATOM 1305 C CA . SER A 1 2 ? -1.037 -7.430 -11.811 1.00 0.00 2 SER A CA 2
ATOM 1306 C C . SER A 1 2 ? -2.138 -7.564 -12.865 1.00 0.00 2 SER A C 2
ATOM 1307 O O . SER A 1 2 ? -2.003 -8.336 -13.813 1.00 0.00 2 SER A O 2
ATOM 1315 N N . SER A 1 3 ? -3.202 -6.802 -12.663 1.00 0.00 3 SER A N 2
ATOM 1316 C CA . SER A 1 3 ? -4.326 -6.826 -13.584 1.00 0.00 3 SER A CA 2
ATOM 1317 C C . SER A 1 3 ? -5.300 -5.694 -13.251 1.00 0.00 3 SER A C 2
ATOM 1318 O O . SER A 1 3 ? -5.274 -5.152 -12.147 1.00 0.00 3 SER A O 2
ATOM 1326 N N . GLY A 1 4 ? -6.136 -5.370 -14.227 1.00 0.00 4 GLY A N 2
ATOM 1327 C CA . GLY A 1 4 ? -7.116 -4.312 -14.051 1.00 0.00 4 GLY A CA 2
ATOM 1328 C C . GLY A 1 4 ? -7.490 -3.682 -15.395 1.00 0.00 4 GLY A C 2
ATOM 1329 O O . GLY A 1 4 ? -6.844 -3.945 -16.408 1.00 0.00 4 GLY A O 2
ATOM 1333 N N . SER A 1 5 ? -8.531 -2.864 -15.359 1.00 0.00 5 SER A N 2
ATOM 1334 C CA . SER A 1 5 ? -8.998 -2.194 -16.561 1.00 0.00 5 SER A CA 2
ATOM 1335 C C . SER A 1 5 ? -9.325 -0.732 -16.253 1.00 0.00 5 SER A C 2
ATOM 1336 O O . SER A 1 5 ? -8.751 0.176 -16.852 1.00 0.00 5 SER A O 2
ATOM 1344 N N . SER A 1 6 ? -10.246 -0.550 -15.318 1.00 0.00 6 SER A N 2
ATOM 1345 C CA . SER A 1 6 ? -10.656 0.787 -14.922 1.00 0.00 6 SER A CA 2
ATOM 1346 C C . SER A 1 6 ? -11.506 0.719 -13.652 1.00 0.00 6 SER A C 2
ATOM 1347 O O . SER A 1 6 ? -11.153 1.310 -12.632 1.00 0.00 6 SER A O 2
ATOM 1355 N N . GLY A 1 7 ? -12.610 -0.007 -13.754 1.00 0.00 7 GLY A N 2
ATOM 1356 C CA . GLY A 1 7 ? -13.513 -0.160 -12.626 1.00 0.00 7 GLY A CA 2
ATOM 1357 C C . GLY A 1 7 ? -13.760 1.183 -11.936 1.00 0.00 7 GLY A C 2
ATOM 1358 O O . GLY A 1 7 ? -13.717 2.232 -12.577 1.00 0.00 7 GLY A O 2
ATOM 1362 N N . ALA A 1 8 ? -14.013 1.107 -10.638 1.00 0.00 8 ALA A N 2
ATOM 1363 C CA . ALA A 1 8 ? -14.267 2.304 -9.853 1.00 0.00 8 ALA A CA 2
ATOM 1364 C C . ALA A 1 8 ? -13.366 2.299 -8.617 1.00 0.00 8 ALA A C 2
ATOM 1365 O O . ALA A 1 8 ? -12.493 3.155 -8.478 1.00 0.00 8 ALA A O 2
ATOM 1372 N N . ARG A 1 9 ? -13.607 1.326 -7.751 1.00 0.00 9 ARG A N 2
ATOM 1373 C CA . ARG A 1 9 ? -12.828 1.198 -6.532 1.00 0.00 9 ARG A CA 2
ATOM 1374 C C . ARG A 1 9 ? -11.845 0.032 -6.649 1.00 0.00 9 ARG A C 2
ATOM 1375 O O . ARG A 1 9 ? -12.209 -1.118 -6.412 1.00 0.00 9 ARG A O 2
ATOM 1396 N N . ARG A 1 10 ? -10.617 0.370 -7.016 1.00 0.00 10 ARG A N 2
ATOM 1397 C CA . ARG A 1 10 ? -9.578 -0.635 -7.168 1.00 0.00 10 ARG A CA 2
ATOM 1398 C C . ARG A 1 10 ? -8.619 -0.591 -5.977 1.00 0.00 10 ARG A C 2
ATOM 1399 O O . ARG A 1 10 ? -8.590 0.389 -5.234 1.00 0.00 10 ARG A O 2
ATOM 1420 N N . PRO A 1 11 ? -7.837 -1.694 -5.828 1.00 0.00 11 PRO A N 2
ATOM 1421 C CA . PRO A 1 11 ? -6.879 -1.790 -4.740 1.00 0.00 11 PRO A CA 2
ATOM 1422 C C . PRO A 1 11 ? -5.653 -0.915 -5.009 1.00 0.00 11 PRO A C 2
ATOM 1423 O O . PRO A 1 11 ? -5.525 -0.334 -6.086 1.00 0.00 11 PRO A O 2
ATOM 1434 N N . MET A 1 12 ? -4.784 -0.847 -4.011 1.00 0.00 12 MET A N 2
ATOM 1435 C CA . MET A 1 12 ? -3.573 -0.052 -4.127 1.00 0.00 12 MET A CA 2
ATOM 1436 C C . MET A 1 12 ? -2.460 -0.844 -4.815 1.00 0.00 12 MET A C 2
ATOM 1437 O O . MET A 1 12 ? -2.171 -1.976 -4.431 1.00 0.00 12 MET A O 2
ATOM 1451 N N . ASN A 1 13 ? -1.866 -0.219 -5.821 1.00 0.00 13 ASN A N 2
ATOM 1452 C CA . ASN A 1 13 ? -0.792 -0.851 -6.566 1.00 0.00 13 ASN A CA 2
ATOM 1453 C C . ASN A 1 13 ? 0.527 -0.661 -5.813 1.00 0.00 13 ASN A C 2
ATOM 1454 O O . ASN A 1 13 ? 0.540 -0.137 -4.700 1.00 0.00 13 ASN A O 2
ATOM 1465 N N . ALA A 1 14 ? 1.603 -1.097 -6.450 1.00 0.00 14 ALA A N 2
ATOM 1466 C CA . ALA A 1 14 ? 2.923 -0.981 -5.854 1.00 0.00 14 ALA A CA 2
ATOM 1467 C C . ALA A 1 14 ? 3.324 0.495 -5.796 1.00 0.00 14 ALA A C 2
ATOM 1468 O O . ALA A 1 14 ? 3.795 0.973 -4.765 1.00 0.00 14 ALA A O 2
ATOM 1475 N N . PHE A 1 15 ? 3.122 1.175 -6.915 1.00 0.00 15 PHE A N 2
ATOM 1476 C CA . PHE A 1 15 ? 3.456 2.586 -7.004 1.00 0.00 15 PHE A CA 2
ATOM 1477 C C . PHE A 1 15 ? 2.599 3.414 -6.044 1.00 0.00 15 PHE A C 2
ATOM 1478 O O . PHE A 1 15 ? 3.065 4.410 -5.492 1.00 0.00 15 PHE A O 2
ATOM 1495 N N . LEU A 1 16 ? 1.362 2.971 -5.873 1.00 0.00 16 LEU A N 2
ATOM 1496 C CA . LEU A 1 16 ? 0.436 3.659 -4.990 1.00 0.00 16 LEU A CA 2
ATOM 1497 C C . LEU A 1 16 ? 0.922 3.525 -3.545 1.00 0.00 16 LEU A C 2
ATOM 1498 O O . LEU A 1 16 ? 0.736 4.433 -2.737 1.00 0.00 16 LEU A O 2
ATOM 1514 N N . LEU A 1 17 ? 1.535 2.384 -3.264 1.00 0.00 17 LEU A N 2
ATOM 1515 C CA . LEU A 1 17 ? 2.049 2.119 -1.931 1.00 0.00 17 LEU A CA 2
ATOM 1516 C C . LEU A 1 17 ? 3.190 3.092 -1.626 1.00 0.00 17 LEU A C 2
ATOM 1517 O O . LEU A 1 17 ? 3.116 3.861 -0.669 1.00 0.00 17 LEU A O 2
ATOM 1533 N N . PHE A 1 18 ? 4.219 3.027 -2.459 1.00 0.00 18 PHE A N 2
ATOM 1534 C CA . PHE A 1 18 ? 5.374 3.892 -2.291 1.00 0.00 18 PHE A CA 2
ATOM 1535 C C . PHE A 1 18 ? 4.952 5.361 -2.216 1.00 0.00 18 PHE A C 2
ATOM 1536 O O . PHE A 1 18 ? 5.613 6.168 -1.564 1.00 0.00 18 PHE A O 2
ATOM 1553 N N . CYS A 1 19 ? 3.854 5.663 -2.893 1.00 0.00 19 CYS A N 2
ATOM 1554 C CA . CYS A 1 19 ? 3.337 7.021 -2.912 1.00 0.00 19 CYS A CA 2
ATOM 1555 C C . CYS A 1 19 ? 2.699 7.311 -1.552 1.00 0.00 19 CYS A C 2
ATOM 1556 O O . CYS A 1 19 ? 2.907 8.379 -0.979 1.00 0.00 19 CYS A O 2
ATOM 1564 N N . LYS A 1 20 ? 1.935 6.339 -1.073 1.00 0.00 20 LYS A N 2
ATOM 1565 C CA . LYS A 1 20 ? 1.266 6.477 0.209 1.00 0.00 20 LYS A CA 2
ATOM 1566 C C . LYS A 1 20 ? 2.301 6.389 1.332 1.00 0.00 20 LYS A C 2
ATOM 1567 O O . LYS A 1 20 ? 1.990 6.660 2.491 1.00 0.00 20 LYS A O 2
ATOM 1586 N N . ARG A 1 21 ? 3.511 6.008 0.950 1.00 0.00 21 ARG A N 2
ATOM 1587 C CA . ARG A 1 21 ? 4.594 5.881 1.910 1.00 0.00 21 ARG A CA 2
ATOM 1588 C C . ARG A 1 21 ? 5.444 7.153 1.923 1.00 0.00 21 ARG A C 2
ATOM 1589 O O . ARG A 1 21 ? 5.655 7.752 2.976 1.00 0.00 21 ARG A O 2
ATOM 1610 N N . HIS A 1 22 ? 5.910 7.527 0.740 1.00 0.00 22 HIS A N 2
ATOM 1611 C CA . HIS A 1 22 ? 6.733 8.717 0.602 1.00 0.00 22 HIS A CA 2
ATOM 1612 C C . HIS A 1 22 ? 5.837 9.955 0.538 1.00 0.00 22 HIS A C 2
ATOM 1613 O O . HIS A 1 22 ? 6.321 11.082 0.638 1.00 0.00 22 HIS A O 2
ATOM 1627 N N . ARG A 1 23 ? 4.547 9.705 0.370 1.00 0.00 23 ARG A N 2
ATOM 1628 C CA . ARG A 1 23 ? 3.579 10.786 0.292 1.00 0.00 23 ARG A CA 2
ATOM 1629 C C . ARG A 1 23 ? 3.954 11.906 1.264 1.00 0.00 23 ARG A C 2
ATOM 1630 O O . ARG A 1 23 ? 4.324 13.001 0.842 1.00 0.00 23 ARG A O 2
ATOM 1651 N N . SER A 1 24 ? 3.845 11.594 2.547 1.00 0.00 24 SER A N 2
ATOM 1652 C CA . SER A 1 24 ? 4.168 12.561 3.582 1.00 0.00 24 SER A CA 2
ATOM 1653 C C . SER A 1 24 ? 5.553 13.159 3.326 1.00 0.00 24 SER A C 2
ATOM 1654 O O . SER A 1 24 ? 5.732 14.374 3.397 1.00 0.00 24 SER A O 2
ATOM 1662 N N . LEU A 1 25 ? 6.498 12.277 3.033 1.00 0.00 25 LEU A N 2
ATOM 1663 C CA . LEU A 1 25 ? 7.861 12.703 2.766 1.00 0.00 25 LEU A CA 2
ATOM 1664 C C . LEU A 1 25 ? 7.840 13.903 1.817 1.00 0.00 25 LEU A C 2
ATOM 1665 O O . LEU A 1 25 ? 8.186 15.016 2.210 1.00 0.00 25 LEU A O 2
ATOM 1681 N N . VAL A 1 26 ? 7.430 13.636 0.586 1.00 0.00 26 VAL A N 2
ATOM 1682 C CA . VAL A 1 26 ? 7.360 14.680 -0.422 1.00 0.00 26 VAL A CA 2
ATOM 1683 C C . VAL A 1 26 ? 6.540 15.852 0.121 1.00 0.00 26 VAL A C 2
ATOM 1684 O O . VAL A 1 26 ? 7.055 16.961 0.262 1.00 0.00 26 VAL A O 2
ATOM 1697 N N . ARG A 1 27 ? 5.280 15.568 0.411 1.00 0.00 27 ARG A N 2
ATOM 1698 C CA . ARG A 1 27 ? 4.384 16.585 0.936 1.00 0.00 27 ARG A CA 2
ATOM 1699 C C . ARG A 1 27 ? 5.128 17.490 1.920 1.00 0.00 27 ARG A C 2
ATOM 1700 O O . ARG A 1 27 ? 4.903 18.699 1.949 1.00 0.00 27 ARG A O 2
ATOM 1721 N N . GLN A 1 28 ? 5.999 16.870 2.703 1.00 0.00 28 GLN A N 2
ATOM 1722 C CA . GLN A 1 28 ? 6.777 17.605 3.685 1.00 0.00 28 GLN A CA 2
ATOM 1723 C C . GLN A 1 28 ? 7.851 18.445 2.992 1.00 0.00 28 GLN A C 2
ATOM 1724 O O . GLN A 1 28 ? 7.835 19.672 3.077 1.00 0.00 28 GLN A O 2
ATOM 1738 N N . GLU A 1 29 ? 8.758 17.752 2.320 1.00 0.00 29 GLU A N 2
ATOM 1739 C CA . GLU A 1 29 ? 9.837 18.419 1.612 1.00 0.00 29 GLU A CA 2
ATOM 1740 C C . GLU A 1 29 ? 9.272 19.446 0.629 1.00 0.00 29 GLU A C 2
ATOM 1741 O O . GLU A 1 29 ? 9.983 20.350 0.192 1.00 0.00 29 GLU A O 2
ATOM 1753 N N . HIS A 1 30 ? 7.997 19.273 0.310 1.00 0.00 30 HIS A N 2
ATOM 1754 C CA . HIS A 1 30 ? 7.328 20.173 -0.613 1.00 0.00 30 HIS A CA 2
ATOM 1755 C C . HIS A 1 30 ? 5.897 20.427 -0.136 1.00 0.00 30 HIS A C 2
ATOM 1756 O O . HIS A 1 30 ? 4.955 19.811 -0.632 1.00 0.00 30 HIS A O 2
ATOM 1770 N N . PRO A 1 31 ? 5.776 21.359 0.846 1.00 0.00 31 PRO A N 2
ATOM 1771 C CA . PRO A 1 31 ? 4.475 21.702 1.396 1.00 0.00 31 PRO A CA 2
ATOM 1772 C C . PRO A 1 31 ? 3.681 22.575 0.422 1.00 0.00 31 PRO A C 2
ATOM 1773 O O . PRO A 1 31 ? 2.473 22.401 0.271 1.00 0.00 31 PRO A O 2
ATOM 1784 N N . ARG A 1 32 ? 4.392 23.496 -0.212 1.00 0.00 32 ARG A N 2
ATOM 1785 C CA . ARG A 1 32 ? 3.769 24.396 -1.167 1.00 0.00 32 ARG A CA 2
ATOM 1786 C C . ARG A 1 32 ? 3.231 23.610 -2.365 1.00 0.00 32 ARG A C 2
ATOM 1787 O O . ARG A 1 32 ? 2.150 23.906 -2.871 1.00 0.00 32 ARG A O 2
ATOM 1808 N N . LEU A 1 33 ? 4.012 22.625 -2.784 1.00 0.00 33 LEU A N 2
ATOM 1809 C CA . LEU A 1 33 ? 3.628 21.794 -3.913 1.00 0.00 33 LEU A CA 2
ATOM 1810 C C . LEU A 1 33 ? 2.132 21.487 -3.829 1.00 0.00 33 LEU A C 2
ATOM 1811 O O . LEU A 1 33 ? 1.539 21.559 -2.753 1.00 0.00 33 LEU A O 2
ATOM 1827 N N . ASP A 1 34 ? 1.563 21.151 -4.978 1.00 0.00 34 ASP A N 2
ATOM 1828 C CA . ASP A 1 34 ? 0.147 20.833 -5.047 1.00 0.00 34 ASP A CA 2
ATOM 1829 C C . ASP A 1 34 ? -0.024 19.320 -5.197 1.00 0.00 34 ASP A C 2
ATOM 1830 O O . ASP A 1 34 ? 0.918 18.618 -5.562 1.00 0.00 34 ASP A O 2
ATOM 1839 N N . ASN A 1 35 ? -1.233 18.862 -4.908 1.00 0.00 35 ASN A N 2
ATOM 1840 C CA . ASN A 1 35 ? -1.540 17.445 -5.007 1.00 0.00 35 ASN A CA 2
ATOM 1841 C C . ASN A 1 35 ? -0.898 16.875 -6.273 1.00 0.00 35 ASN A C 2
ATOM 1842 O O . ASN A 1 35 ? -0.485 15.717 -6.297 1.00 0.00 35 ASN A O 2
ATOM 1853 N N . ARG A 1 36 ? -0.835 17.715 -7.296 1.00 0.00 36 ARG A N 2
ATOM 1854 C CA . ARG A 1 36 ? -0.251 17.310 -8.563 1.00 0.00 36 ARG A CA 2
ATOM 1855 C C . ARG A 1 36 ? 1.275 17.374 -8.488 1.00 0.00 36 ARG A C 2
ATOM 1856 O O . ARG A 1 36 ? 1.962 16.462 -8.946 1.00 0.00 36 ARG A O 2
ATOM 1877 N N . GLY A 1 37 ? 1.763 18.461 -7.908 1.00 0.00 37 GLY A N 2
ATOM 1878 C CA . GLY A 1 37 ? 3.196 18.656 -7.767 1.00 0.00 37 GLY A CA 2
ATOM 1879 C C . GLY A 1 37 ? 3.815 17.563 -6.894 1.00 0.00 37 GLY A C 2
ATOM 1880 O O . GLY A 1 37 ? 4.732 16.865 -7.324 1.00 0.00 37 GLY A O 2
ATOM 1884 N N . ALA A 1 38 ? 3.288 17.447 -5.684 1.00 0.00 38 ALA A N 2
ATOM 1885 C CA . ALA A 1 38 ? 3.777 16.451 -4.746 1.00 0.00 38 ALA A CA 2
ATOM 1886 C C . ALA A 1 38 ? 3.799 15.082 -5.429 1.00 0.00 38 ALA A C 2
ATOM 1887 O O . ALA A 1 38 ? 4.814 14.389 -5.406 1.00 0.00 38 ALA A O 2
ATOM 1894 N N . THR A 1 39 ? 2.665 14.733 -6.020 1.00 0.00 39 THR A N 2
ATOM 1895 C CA . THR A 1 39 ? 2.541 13.459 -6.707 1.00 0.00 39 THR A CA 2
ATOM 1896 C C . THR A 1 39 ? 3.588 13.348 -7.817 1.00 0.00 39 THR A C 2
ATOM 1897 O O . THR A 1 39 ? 4.102 12.263 -8.084 1.00 0.00 39 THR A O 2
ATOM 1908 N N . LYS A 1 40 ? 3.873 14.485 -8.434 1.00 0.00 40 LYS A N 2
ATOM 1909 C CA . LYS A 1 40 ? 4.850 14.529 -9.509 1.00 0.00 40 LYS A CA 2
ATOM 1910 C C . LYS A 1 40 ? 6.224 14.140 -8.960 1.00 0.00 40 LYS A C 2
ATOM 1911 O O . LYS A 1 40 ? 6.975 13.416 -9.612 1.00 0.00 40 LYS A O 2
ATOM 1930 N N . ILE A 1 41 ? 6.511 14.637 -7.766 1.00 0.00 41 ILE A N 2
ATOM 1931 C CA . ILE A 1 41 ? 7.782 14.350 -7.121 1.00 0.00 41 ILE A CA 2
ATOM 1932 C C . ILE A 1 41 ? 7.828 12.872 -6.731 1.00 0.00 41 ILE A C 2
ATOM 1933 O O . ILE A 1 41 ? 8.851 12.212 -6.907 1.00 0.00 41 ILE A O 2
ATOM 1949 N N . LEU A 1 42 ? 6.708 12.395 -6.208 1.00 0.00 42 LEU A N 2
ATOM 1950 C CA . LEU A 1 42 ? 6.608 11.007 -5.791 1.00 0.00 42 LEU A CA 2
ATOM 1951 C C . LEU A 1 42 ? 6.835 10.098 -7.000 1.00 0.00 42 LEU A C 2
ATOM 1952 O O . LEU A 1 42 ? 7.448 9.039 -6.879 1.00 0.00 42 LEU A O 2
ATOM 1968 N N . ALA A 1 43 ? 6.328 10.545 -8.140 1.00 0.00 43 ALA A N 2
ATOM 1969 C CA . ALA A 1 43 ? 6.467 9.786 -9.370 1.00 0.00 43 ALA A CA 2
ATOM 1970 C C . ALA A 1 43 ? 7.945 9.469 -9.605 1.00 0.00 43 ALA A C 2
ATOM 1971 O O . ALA A 1 43 ? 8.347 8.307 -9.574 1.00 0.00 43 ALA A O 2
ATOM 1978 N N . ASP A 1 44 ? 8.714 10.523 -9.833 1.00 0.00 44 ASP A N 2
ATOM 1979 C CA . ASP A 1 44 ? 10.139 10.373 -10.073 1.00 0.00 44 ASP A CA 2
ATOM 1980 C C . ASP A 1 44 ? 10.733 9.435 -9.019 1.00 0.00 44 ASP A C 2
ATOM 1981 O O . ASP A 1 44 ? 11.422 8.474 -9.356 1.00 0.00 44 ASP A O 2
ATOM 1990 N N . TRP A 1 45 ? 10.443 9.748 -7.764 1.00 0.00 45 TRP A N 2
ATOM 1991 C CA . TRP A 1 45 ? 10.939 8.946 -6.659 1.00 0.00 45 TRP A CA 2
ATOM 1992 C C . TRP A 1 45 ? 10.775 7.472 -7.034 1.00 0.00 45 TRP A C 2
ATOM 1993 O O . TRP A 1 45 ? 11.704 6.680 -6.877 1.00 0.00 45 TRP A O 2
ATOM 2014 N N . TRP A 1 46 ? 9.587 7.147 -7.524 1.00 0.00 46 TRP A N 2
ATOM 2015 C CA . TRP A 1 46 ? 9.290 5.782 -7.922 1.00 0.00 46 TRP A CA 2
ATOM 2016 C C . TRP A 1 46 ? 10.067 5.484 -9.206 1.00 0.00 46 TRP A C 2
ATOM 2017 O O . TRP A 1 46 ? 10.710 4.442 -9.320 1.00 0.00 46 TRP A O 2
ATOM 2038 N N . ALA A 1 47 ? 9.981 6.419 -10.142 1.00 0.00 47 ALA A N 2
ATOM 2039 C CA . ALA A 1 47 ? 10.668 6.270 -11.413 1.00 0.00 47 ALA A CA 2
ATOM 2040 C C . ALA A 1 47 ? 12.126 5.882 -11.158 1.00 0.00 47 ALA A C 2
ATOM 2041 O O . ALA A 1 47 ? 12.761 5.253 -12.003 1.00 0.00 47 ALA A O 2
ATOM 2048 N N . VAL A 1 48 ? 12.613 6.273 -9.990 1.00 0.00 48 VAL A N 2
ATOM 2049 C CA . VAL A 1 48 ? 13.984 5.974 -9.614 1.00 0.00 48 VAL A CA 2
ATOM 2050 C C . VAL A 1 48 ? 13.984 4.996 -8.437 1.00 0.00 48 VAL A C 2
ATOM 2051 O O . VAL A 1 48 ? 14.606 5.257 -7.408 1.00 0.00 48 VAL A O 2
ATOM 2064 N N . LEU A 1 49 ? 13.278 3.891 -8.628 1.00 0.00 49 LEU A N 2
ATOM 2065 C CA . LEU A 1 49 ? 13.188 2.873 -7.595 1.00 0.00 49 LEU A CA 2
ATOM 2066 C C . LEU A 1 49 ? 13.668 1.535 -8.161 1.00 0.00 49 LEU A C 2
ATOM 2067 O O . LEU A 1 49 ? 13.458 1.244 -9.338 1.00 0.00 49 LEU A O 2
ATOM 2083 N N . ASP A 1 50 ? 14.303 0.757 -7.297 1.00 0.00 50 ASP A N 2
ATOM 2084 C CA . ASP A 1 50 ? 14.813 -0.544 -7.696 1.00 0.00 50 ASP A CA 2
ATOM 2085 C C . ASP A 1 50 ? 13.666 -1.556 -7.708 1.00 0.00 50 ASP A C 2
ATOM 2086 O O . ASP A 1 50 ? 12.549 -1.238 -7.304 1.00 0.00 50 ASP A O 2
ATOM 2095 N N . PRO A 1 51 ? 13.990 -2.786 -8.189 1.00 0.00 51 PRO A N 2
ATOM 2096 C CA . PRO A 1 51 ? 12.999 -3.847 -8.259 1.00 0.00 51 PRO A CA 2
ATOM 2097 C C . PRO A 1 51 ? 12.716 -4.425 -6.871 1.00 0.00 51 PRO A C 2
ATOM 2098 O O . PRO A 1 51 ? 11.561 -4.646 -6.510 1.00 0.00 51 PRO A O 2
ATOM 2109 N N . LYS A 1 52 ? 13.791 -4.655 -6.130 1.00 0.00 52 LYS A N 2
ATOM 2110 C CA . LYS A 1 52 ? 13.673 -5.203 -4.790 1.00 0.00 52 LYS A CA 2
ATOM 2111 C C . LYS A 1 52 ? 12.586 -4.443 -4.026 1.00 0.00 52 LYS A C 2
ATOM 2112 O O . LYS A 1 52 ? 11.715 -5.053 -3.408 1.00 0.00 52 LYS A O 2
ATOM 2131 N N . GLU A 1 53 ? 12.673 -3.123 -4.095 1.00 0.00 53 GLU A N 2
ATOM 2132 C CA . GLU A 1 53 ? 11.709 -2.274 -3.417 1.00 0.00 53 GLU A CA 2
ATOM 2133 C C . GLU A 1 53 ? 10.316 -2.468 -4.019 1.00 0.00 53 GLU A C 2
ATOM 2134 O O . GLU A 1 53 ? 9.332 -2.588 -3.291 1.00 0.00 53 GLU A O 2
ATOM 2146 N N . LYS A 1 54 ? 10.276 -2.492 -5.344 1.00 0.00 54 LYS A N 2
ATOM 2147 C CA . LYS A 1 54 ? 9.020 -2.669 -6.052 1.00 0.00 54 LYS A CA 2
ATOM 2148 C C . LYS A 1 54 ? 8.368 -3.979 -5.604 1.00 0.00 54 LYS A C 2
ATOM 2149 O O . LYS A 1 54 ? 7.143 -4.083 -5.560 1.00 0.00 54 LYS A O 2
ATOM 2168 N N . GLN A 1 55 ? 9.215 -4.945 -5.283 1.00 0.00 55 GLN A N 2
ATOM 2169 C CA . GLN A 1 55 ? 8.736 -6.244 -4.840 1.00 0.00 55 GLN A CA 2
ATOM 2170 C C . GLN A 1 55 ? 7.845 -6.088 -3.606 1.00 0.00 55 GLN A C 2
ATOM 2171 O O . GLN A 1 55 ? 6.631 -6.274 -3.685 1.00 0.00 55 GLN A O 2
ATOM 2185 N N . LYS A 1 56 ? 8.481 -5.749 -2.495 1.00 0.00 56 LYS A N 2
ATOM 2186 C CA . LYS A 1 56 ? 7.761 -5.566 -1.246 1.00 0.00 56 LYS A CA 2
ATOM 2187 C C . LYS A 1 56 ? 6.435 -4.856 -1.526 1.00 0.00 56 LYS A C 2
ATOM 2188 O O . LYS A 1 56 ? 5.394 -5.248 -1.002 1.00 0.00 56 LYS A O 2
ATOM 2207 N N . TYR A 1 57 ? 6.517 -3.823 -2.352 1.00 0.00 57 TYR A N 2
ATOM 2208 C CA . TYR A 1 57 ? 5.336 -3.055 -2.708 1.00 0.00 57 TYR A CA 2
ATOM 2209 C C . TYR A 1 57 ? 4.376 -3.887 -3.560 1.00 0.00 57 TYR A C 2
ATOM 2210 O O . TYR A 1 57 ? 3.166 -3.863 -3.341 1.00 0.00 57 TYR A O 2
ATOM 2228 N N . THR A 1 58 ? 4.953 -4.604 -4.514 1.00 0.00 58 THR A N 2
ATOM 2229 C CA . THR A 1 58 ? 4.163 -5.442 -5.400 1.00 0.00 58 THR A CA 2
ATOM 2230 C C . THR A 1 58 ? 3.410 -6.505 -4.598 1.00 0.00 58 THR A C 2
ATOM 2231 O O . THR A 1 58 ? 2.375 -7.003 -5.039 1.00 0.00 58 THR A O 2
ATOM 2242 N N . ASP A 1 59 ? 3.957 -6.820 -3.434 1.00 0.00 59 ASP A N 2
ATOM 2243 C CA . ASP A 1 59 ? 3.349 -7.815 -2.566 1.00 0.00 59 ASP A CA 2
ATOM 2244 C C . ASP A 1 59 ? 2.235 -7.159 -1.748 1.00 0.00 59 ASP A C 2
ATOM 2245 O O . ASP A 1 59 ? 1.131 -7.694 -1.655 1.00 0.00 59 ASP A O 2
ATOM 2254 N N . MET A 1 60 ? 2.562 -6.009 -1.177 1.00 0.00 60 MET A N 2
ATOM 2255 C CA . MET A 1 60 ? 1.602 -5.274 -0.371 1.00 0.00 60 MET A CA 2
ATOM 2256 C C . MET A 1 60 ? 0.310 -5.021 -1.151 1.00 0.00 60 MET A C 2
ATOM 2257 O O . MET A 1 60 ? -0.785 -5.151 -0.605 1.00 0.00 60 MET A O 2
ATOM 2271 N N . ALA A 1 61 ? 0.481 -4.664 -2.415 1.00 0.00 61 ALA A N 2
ATOM 2272 C CA . ALA A 1 61 ? -0.658 -4.392 -3.276 1.00 0.00 61 ALA A CA 2
ATOM 2273 C C . ALA A 1 61 ? -1.407 -5.697 -3.553 1.00 0.00 61 ALA A C 2
ATOM 2274 O O . ALA A 1 61 ? -2.635 -5.734 -3.506 1.00 0.00 61 ALA A O 2
ATOM 2281 N N . LYS A 1 62 ? -0.635 -6.736 -3.835 1.00 0.00 62 LYS A N 2
ATOM 2282 C CA . LYS A 1 62 ? -1.210 -8.040 -4.119 1.00 0.00 62 LYS A CA 2
ATOM 2283 C C . LYS A 1 62 ? -2.058 -8.490 -2.927 1.00 0.00 62 LYS A C 2
ATOM 2284 O O . LYS A 1 62 ? -3.198 -8.917 -3.098 1.00 0.00 62 LYS A O 2
ATOM 2303 N N . GLU A 1 63 ? -1.468 -8.377 -1.746 1.00 0.00 63 GLU A N 2
ATOM 2304 C CA . GLU A 1 63 ? -2.155 -8.767 -0.527 1.00 0.00 63 GLU A CA 2
ATOM 2305 C C . GLU A 1 63 ? -3.347 -7.842 -0.270 1.00 0.00 63 GLU A C 2
ATOM 2306 O O . GLU A 1 63 ? -4.401 -8.292 0.176 1.00 0.00 63 GLU A O 2
ATOM 2318 N N . TYR A 1 64 ? -3.140 -6.567 -0.564 1.00 0.00 64 TYR A N 2
ATOM 2319 C CA . TYR A 1 64 ? -4.184 -5.576 -0.371 1.00 0.00 64 TYR A CA 2
ATOM 2320 C C . TYR A 1 64 ? -5.361 -5.829 -1.316 1.00 0.00 64 TYR A C 2
ATOM 2321 O O . TYR A 1 64 ? -6.516 -5.624 -0.943 1.00 0.00 64 TYR A O 2
ATOM 2339 N N . LYS A 1 65 ? -5.028 -6.269 -2.520 1.00 0.00 65 LYS A N 2
ATOM 2340 C CA . LYS A 1 65 ? -6.043 -6.552 -3.521 1.00 0.00 65 LYS A CA 2
ATOM 2341 C C . LYS A 1 65 ? -6.868 -7.761 -3.076 1.00 0.00 65 LYS A C 2
ATOM 2342 O O . LYS A 1 65 ? -8.056 -7.632 -2.783 1.00 0.00 65 LYS A O 2
ATOM 2361 N N . ASP A 1 66 ? -6.207 -8.908 -3.040 1.00 0.00 66 ASP A N 2
ATOM 2362 C CA . ASP A 1 66 ? -6.864 -10.139 -2.636 1.00 0.00 66 ASP A CA 2
ATOM 2363 C C . ASP A 1 66 ? -7.765 -9.860 -1.431 1.00 0.00 66 ASP A C 2
ATOM 2364 O O . ASP A 1 66 ? -8.909 -10.309 -1.389 1.00 0.00 66 ASP A O 2
ATOM 2373 N N . ALA A 1 67 ? -7.214 -9.119 -0.481 1.00 0.00 67 ALA A N 2
ATOM 2374 C CA . ALA A 1 67 ? -7.953 -8.774 0.722 1.00 0.00 67 ALA A CA 2
ATOM 2375 C C . ALA A 1 67 ? -9.238 -8.040 0.333 1.00 0.00 67 ALA A C 2
ATOM 2376 O O . ALA A 1 67 ? -10.334 -8.464 0.697 1.00 0.00 67 ALA A O 2
ATOM 2383 N N . PHE A 1 68 ? -9.061 -6.953 -0.403 1.00 0.00 68 PHE A N 2
ATOM 2384 C CA . PHE A 1 68 ? -10.193 -6.156 -0.845 1.00 0.00 68 PHE A CA 2
ATOM 2385 C C . PHE A 1 68 ? -11.224 -7.023 -1.570 1.00 0.00 68 PHE A C 2
ATOM 2386 O O . PHE A 1 68 ? -12.377 -7.106 -1.148 1.00 0.00 68 PHE A O 2
ATOM 2403 N N . MET A 1 69 ? -10.773 -7.648 -2.647 1.00 0.00 69 MET A N 2
ATOM 2404 C CA . MET A 1 69 ? -11.642 -8.506 -3.434 1.00 0.00 69 MET A CA 2
ATOM 2405 C C . MET A 1 69 ? -12.588 -9.302 -2.533 1.00 0.00 69 MET A C 2
ATOM 2406 O O . MET A 1 69 ? -12.177 -10.272 -1.898 1.00 0.00 69 MET A O 2
ATOM 2420 N N . LYS A 1 70 ? -13.838 -8.863 -2.507 1.00 0.00 70 LYS A N 2
ATOM 2421 C CA . LYS A 1 70 ? -14.846 -9.522 -1.694 1.00 0.00 70 LYS A CA 2
ATOM 2422 C C . LYS A 1 70 ? -16.231 -9.243 -2.282 1.00 0.00 70 LYS A C 2
ATOM 2423 O O . LYS A 1 70 ? -16.921 -10.162 -2.719 1.00 0.00 70 LYS A O 2
ATOM 2442 N N . ALA A 1 71 ? -16.597 -7.969 -2.272 1.00 0.00 71 ALA A N 2
ATOM 2443 C CA . ALA A 1 71 ? -17.887 -7.557 -2.798 1.00 0.00 71 ALA A CA 2
ATOM 2444 C C . ALA A 1 71 ? -17.678 -6.792 -4.107 1.00 0.00 71 ALA A C 2
ATOM 2445 O O . ALA A 1 71 ? -17.868 -5.578 -4.157 1.00 0.00 71 ALA A O 2
ATOM 2452 N N . ASN A 1 72 ? -17.290 -7.534 -5.134 1.00 0.00 72 ASN A N 2
ATOM 2453 C CA . ASN A 1 72 ? -17.054 -6.940 -6.439 1.00 0.00 72 ASN A CA 2
ATOM 2454 C C . ASN A 1 72 ? -17.723 -7.798 -7.514 1.00 0.00 72 ASN A C 2
ATOM 2455 O O . ASN A 1 72 ? -17.222 -8.866 -7.862 1.00 0.00 72 ASN A O 2
ATOM 2466 N N . PRO A 1 73 ? -18.876 -7.286 -8.023 1.00 0.00 73 PRO A N 2
ATOM 2467 C CA . PRO A 1 73 ? -19.619 -7.994 -9.051 1.00 0.00 73 PRO A CA 2
ATOM 2468 C C . PRO A 1 73 ? -18.925 -7.875 -10.410 1.00 0.00 73 PRO A C 2
ATOM 2469 O O . PRO A 1 73 ? -17.921 -7.176 -10.539 1.00 0.00 73 PRO A O 2
ATOM 2480 N N . GLY A 1 74 ? -19.487 -8.569 -11.389 1.00 0.00 74 GLY A N 2
ATOM 2481 C CA . GLY A 1 74 ? -18.935 -8.550 -12.732 1.00 0.00 74 GLY A CA 2
ATOM 2482 C C . GLY A 1 74 ? -17.732 -9.488 -12.844 1.00 0.00 74 GLY A C 2
ATOM 2483 O O . GLY A 1 74 ? -17.732 -10.409 -13.660 1.00 0.00 74 GLY A O 2
ATOM 2487 N N . TYR A 1 75 ? -16.735 -9.223 -12.012 1.00 0.00 75 TYR A N 2
ATOM 2488 C CA . TYR A 1 75 ? -15.528 -10.032 -12.008 1.00 0.00 75 TYR A CA 2
ATOM 2489 C C . TYR A 1 75 ? -15.867 -11.520 -11.897 1.00 0.00 75 TYR A C 2
ATOM 2490 O O . TYR A 1 75 ? -16.923 -11.884 -11.383 1.00 0.00 75 TYR A O 2
ATOM 2508 N N . ARG A 1 76 ? -14.950 -12.341 -12.389 1.00 0.00 76 ARG A N 2
ATOM 2509 C CA . ARG A 1 76 ? -15.138 -13.781 -12.352 1.00 0.00 76 ARG A CA 2
ATOM 2510 C C . ARG A 1 76 ? -13.842 -14.474 -11.926 1.00 0.00 76 ARG A C 2
ATOM 2511 O O . ARG A 1 76 ? -13.761 -15.027 -10.830 1.00 0.00 76 ARG A O 2
ATOM 2532 N N . SER A 1 77 ? -12.861 -14.422 -12.814 1.00 0.00 77 SER A N 2
ATOM 2533 C CA . SER A 1 77 ? -11.573 -15.038 -12.544 1.00 0.00 77 SER A CA 2
ATOM 2534 C C . SER A 1 77 ? -10.599 -14.738 -13.686 1.00 0.00 77 SER A C 2
ATOM 2535 O O . SER A 1 77 ? -10.414 -15.562 -14.580 1.00 0.00 77 SER A O 2
ATOM 2543 N N . GLY A 1 78 ? -10.003 -13.557 -13.618 1.00 0.00 78 GLY A N 2
ATOM 2544 C CA . GLY A 1 78 ? -9.054 -13.139 -14.635 1.00 0.00 78 GLY A CA 2
ATOM 2545 C C . GLY A 1 78 ? -9.726 -13.040 -16.006 1.00 0.00 78 GLY A C 2
ATOM 2546 O O . GLY A 1 78 ? -10.896 -12.673 -16.102 1.00 0.00 78 GLY A O 2
ATOM 2550 N N . PRO A 1 79 ? -8.937 -13.382 -17.059 1.00 0.00 79 PRO A N 2
ATOM 2551 C CA . PRO A 1 79 ? -9.444 -13.336 -18.420 1.00 0.00 79 PRO A CA 2
ATOM 2552 C C . PRO A 1 79 ? -10.382 -14.512 -18.696 1.00 0.00 79 PRO A C 2
ATOM 2553 O O . PRO A 1 79 ? -10.492 -15.428 -17.882 1.00 0.00 79 PRO A O 2
ATOM 2564 N N . SER A 1 80 ? -11.035 -14.449 -19.847 1.00 0.00 80 SER A N 2
ATOM 2565 C CA . SER A 1 80 ? -11.961 -15.498 -20.241 1.00 0.00 80 SER A CA 2
ATOM 2566 C C . SER A 1 80 ? -11.932 -15.678 -21.760 1.00 0.00 80 SER A C 2
ATOM 2567 O O . SER A 1 80 ? -11.648 -14.734 -22.495 1.00 0.00 80 SER A O 2
ATOM 2575 N N . SER A 1 81 ? -12.230 -16.897 -22.185 1.00 0.00 81 SER A N 2
ATOM 2576 C CA . SER A 1 81 ? -12.242 -17.213 -23.603 1.00 0.00 81 SER A CA 2
ATOM 2577 C C . SER A 1 81 ? -13.243 -18.336 -23.880 1.00 0.00 81 SER A C 2
ATOM 2578 O O . SER A 1 81 ? -13.178 -19.398 -23.262 1.00 0.00 81 SER A O 2
ATOM 2586 N N . GLY A 1 82 ? -14.146 -18.064 -24.811 1.00 0.00 82 GLY A N 2
ATOM 2587 C CA . GLY A 1 82 ? -15.160 -19.038 -25.178 1.00 0.00 82 GLY A CA 2
ATOM 2588 C C . GLY A 1 82 ? -14.658 -19.958 -26.292 1.00 0.00 82 GLY A C 2
ATOM 2589 O O . GLY A 1 82 ? -14.003 -20.964 -26.024 1.00 0.00 82 GLY A O 2
ATOM 2593 N N . GLY A 1 1 ? 6.402 6.464 -17.781 1.00 0.00 1 GLY A N 3
ATOM 2594 C CA . GLY A 1 1 ? 5.898 7.463 -16.854 1.00 0.00 1 GLY A CA 3
ATOM 2595 C C . GLY A 1 1 ? 4.655 6.954 -16.122 1.00 0.00 1 GLY A C 3
ATOM 2596 O O . GLY A 1 1 ? 4.298 5.783 -16.237 1.00 0.00 1 GLY A O 3
ATOM 2600 N N . SER A 1 2 ? 4.029 7.861 -15.386 1.00 0.00 2 SER A N 3
ATOM 2601 C CA . SER A 1 2 ? 2.833 7.518 -14.635 1.00 0.00 2 SER A CA 3
ATOM 2602 C C . SER A 1 2 ? 2.146 8.791 -14.137 1.00 0.00 2 SER A C 3
ATOM 2603 O O . SER A 1 2 ? 2.799 9.681 -13.593 1.00 0.00 2 SER A O 3
ATOM 2611 N N . SER A 1 3 ? 0.837 8.838 -14.339 1.00 0.00 3 SER A N 3
ATOM 2612 C CA . SER A 1 3 ? 0.055 9.987 -13.916 1.00 0.00 3 SER A CA 3
ATOM 2613 C C . SER A 1 3 ? -1.423 9.763 -14.245 1.00 0.00 3 SER A C 3
ATOM 2614 O O . SER A 1 3 ? -1.789 9.627 -15.412 1.00 0.00 3 SER A O 3
ATOM 2622 N N . GLY A 1 4 ? -2.231 9.733 -13.196 1.00 0.00 4 GLY A N 3
ATOM 2623 C CA . GLY A 1 4 ? -3.661 9.528 -13.359 1.00 0.00 4 GLY A CA 3
ATOM 2624 C C . GLY A 1 4 ? -4.195 8.538 -12.322 1.00 0.00 4 GLY A C 3
ATOM 2625 O O . GLY A 1 4 ? -4.024 7.329 -12.468 1.00 0.00 4 GLY A O 3
ATOM 2629 N N . SER A 1 5 ? -4.830 9.088 -11.298 1.00 0.00 5 SER A N 3
ATOM 2630 C CA . SER A 1 5 ? -5.390 8.269 -10.237 1.00 0.00 5 SER A CA 3
ATOM 2631 C C . SER A 1 5 ? -6.691 8.891 -9.726 1.00 0.00 5 SER A C 3
ATOM 2632 O O . SER A 1 5 ? -6.965 10.063 -9.981 1.00 0.00 5 SER A O 3
ATOM 2640 N N . SER A 1 6 ? -7.458 8.079 -9.014 1.00 0.00 6 SER A N 3
ATOM 2641 C CA . SER A 1 6 ? -8.724 8.535 -8.465 1.00 0.00 6 SER A CA 3
ATOM 2642 C C . SER A 1 6 ? -8.559 8.878 -6.983 1.00 0.00 6 SER A C 3
ATOM 2643 O O . SER A 1 6 ? -8.814 10.009 -6.572 1.00 0.00 6 SER A O 3
ATOM 2651 N N . GLY A 1 7 ? -8.133 7.881 -6.222 1.00 0.00 7 GLY A N 3
ATOM 2652 C CA . GLY A 1 7 ? -7.931 8.063 -4.795 1.00 0.00 7 GLY A CA 3
ATOM 2653 C C . GLY A 1 7 ? -8.687 7.000 -3.994 1.00 0.00 7 GLY A C 3
ATOM 2654 O O . GLY A 1 7 ? -8.100 6.007 -3.566 1.00 0.00 7 GLY A O 3
ATOM 2658 N N . ALA A 1 8 ? -9.977 7.244 -3.817 1.00 0.00 8 ALA A N 3
ATOM 2659 C CA . ALA A 1 8 ? -10.818 6.320 -3.075 1.00 0.00 8 ALA A CA 3
ATOM 2660 C C . ALA A 1 8 ? -11.537 5.392 -4.056 1.00 0.00 8 ALA A C 3
ATOM 2661 O O . ALA A 1 8 ? -12.727 5.561 -4.317 1.00 0.00 8 ALA A O 3
ATOM 2668 N N . ARG A 1 9 ? -10.784 4.432 -4.573 1.00 0.00 9 ARG A N 3
ATOM 2669 C CA . ARG A 1 9 ? -11.335 3.477 -5.520 1.00 0.00 9 ARG A CA 3
ATOM 2670 C C . ARG A 1 9 ? -10.230 2.565 -6.056 1.00 0.00 9 ARG A C 3
ATOM 2671 O O . ARG A 1 9 ? -9.081 2.985 -6.187 1.00 0.00 9 ARG A O 3
ATOM 2692 N N . ARG A 1 10 ? -10.616 1.333 -6.352 1.00 0.00 10 ARG A N 3
ATOM 2693 C CA . ARG A 1 10 ? -9.673 0.357 -6.872 1.00 0.00 10 ARG A CA 3
ATOM 2694 C C . ARG A 1 10 ? -8.605 0.041 -5.823 1.00 0.00 10 ARG A C 3
ATOM 2695 O O . ARG A 1 10 ? -8.436 0.787 -4.860 1.00 0.00 10 ARG A O 3
ATOM 2716 N N . PRO A 1 11 ? -7.894 -1.095 -6.051 1.00 0.00 11 PRO A N 3
ATOM 2717 C CA . PRO A 1 11 ? -6.847 -1.519 -5.137 1.00 0.00 11 PRO A CA 3
ATOM 2718 C C . PRO A 1 11 ? -5.592 -0.659 -5.304 1.00 0.00 11 PRO A C 3
ATOM 2719 O O . PRO A 1 11 ? -5.405 -0.022 -6.339 1.00 0.00 11 PRO A O 3
ATOM 2730 N N . MET A 1 12 ? -4.765 -0.669 -4.268 1.00 0.00 12 MET A N 3
ATOM 2731 C CA . MET A 1 12 ? -3.534 0.102 -4.287 1.00 0.00 12 MET A CA 3
ATOM 2732 C C . MET A 1 12 ? -2.400 -0.692 -4.939 1.00 0.00 12 MET A C 3
ATOM 2733 O O . MET A 1 12 ? -2.039 -1.768 -4.466 1.00 0.00 12 MET A O 3
ATOM 2747 N N . ASN A 1 13 ? -1.870 -0.129 -6.015 1.00 0.00 13 ASN A N 3
ATOM 2748 C CA . ASN A 1 13 ? -0.784 -0.771 -6.737 1.00 0.00 13 ASN A CA 3
ATOM 2749 C C . ASN A 1 13 ? 0.523 -0.571 -5.967 1.00 0.00 13 ASN A C 3
ATOM 2750 O O . ASN A 1 13 ? 0.519 -0.041 -4.857 1.00 0.00 13 ASN A O 3
ATOM 2761 N N . ALA A 1 14 ? 1.610 -1.005 -6.587 1.00 0.00 14 ALA A N 3
ATOM 2762 C CA . ALA A 1 14 ? 2.922 -0.881 -5.974 1.00 0.00 14 ALA A CA 3
ATOM 2763 C C . ALA A 1 14 ? 3.305 0.598 -5.895 1.00 0.00 14 ALA A C 3
ATOM 2764 O O . ALA A 1 14 ? 3.827 1.055 -4.879 1.00 0.00 14 ALA A O 3
ATOM 2771 N N . PHE A 1 15 ? 3.030 1.306 -6.981 1.00 0.00 15 PHE A N 3
ATOM 2772 C CA . PHE A 1 15 ? 3.340 2.724 -7.047 1.00 0.00 15 PHE A CA 3
ATOM 2773 C C . PHE A 1 15 ? 2.460 3.523 -6.084 1.00 0.00 15 PHE A C 3
ATOM 2774 O O . PHE A 1 15 ? 2.921 4.483 -5.467 1.00 0.00 15 PHE A O 3
ATOM 2791 N N . LEU A 1 16 ? 1.209 3.098 -5.984 1.00 0.00 16 LEU A N 3
ATOM 2792 C CA . LEU A 1 16 ? 0.261 3.762 -5.106 1.00 0.00 16 LEU A CA 3
ATOM 2793 C C . LEU A 1 16 ? 0.718 3.603 -3.655 1.00 0.00 16 LEU A C 3
ATOM 2794 O O . LEU A 1 16 ? 0.434 4.454 -2.814 1.00 0.00 16 LEU A O 3
ATOM 2810 N N . LEU A 1 17 ? 1.420 2.507 -3.406 1.00 0.00 17 LEU A N 3
ATOM 2811 C CA . LEU A 1 17 ? 1.919 2.225 -2.071 1.00 0.00 17 LEU A CA 3
ATOM 2812 C C . LEU A 1 17 ? 3.041 3.209 -1.733 1.00 0.00 17 LEU A C 3
ATOM 2813 O O . LEU A 1 17 ? 2.956 3.938 -0.745 1.00 0.00 17 LEU A O 3
ATOM 2829 N N . PHE A 1 18 ? 4.067 3.199 -2.572 1.00 0.00 18 PHE A N 3
ATOM 2830 C CA . PHE A 1 18 ? 5.204 4.082 -2.374 1.00 0.00 18 PHE A CA 3
ATOM 2831 C C . PHE A 1 18 ? 4.748 5.532 -2.197 1.00 0.00 18 PHE A C 3
ATOM 2832 O O . PHE A 1 18 ? 5.250 6.242 -1.327 1.00 0.00 18 PHE A O 3
ATOM 2849 N N . CYS A 1 19 ? 3.803 5.928 -3.036 1.00 0.00 19 CYS A N 3
ATOM 2850 C CA . CYS A 1 19 ? 3.274 7.280 -2.984 1.00 0.00 19 CYS A CA 3
ATOM 2851 C C . CYS A 1 19 ? 2.602 7.480 -1.624 1.00 0.00 19 CYS A C 3
ATOM 2852 O O . CYS A 1 19 ? 2.707 8.550 -1.027 1.00 0.00 19 CYS A O 3
ATOM 2860 N N . LYS A 1 20 ? 1.925 6.434 -1.175 1.00 0.00 20 LYS A N 3
ATOM 2861 C CA . LYS A 1 20 ? 1.235 6.481 0.103 1.00 0.00 20 LYS A CA 3
ATOM 2862 C C . LYS A 1 20 ? 2.264 6.459 1.235 1.00 0.00 20 LYS A C 3
ATOM 2863 O O . LYS A 1 20 ? 1.962 6.850 2.361 1.00 0.00 20 LYS A O 3
ATOM 2882 N N . ARG A 1 21 ? 3.459 5.998 0.896 1.00 0.00 21 ARG A N 3
ATOM 2883 C CA . ARG A 1 21 ? 4.535 5.919 1.869 1.00 0.00 21 ARG A CA 3
ATOM 2884 C C . ARG A 1 21 ? 5.342 7.219 1.874 1.00 0.00 21 ARG A C 3
ATOM 2885 O O . ARG A 1 21 ? 5.437 7.891 2.900 1.00 0.00 21 ARG A O 3
ATOM 2906 N N . HIS A 1 22 ? 5.903 7.534 0.715 1.00 0.00 22 HIS A N 3
ATOM 2907 C CA . HIS A 1 22 ? 6.699 8.741 0.573 1.00 0.00 22 HIS A CA 3
ATOM 2908 C C . HIS A 1 22 ? 5.780 9.965 0.577 1.00 0.00 22 HIS A C 3
ATOM 2909 O O . HIS A 1 22 ? 6.250 11.098 0.672 1.00 0.00 22 HIS A O 3
ATOM 2923 N N . ARG A 1 23 ? 4.487 9.695 0.472 1.00 0.00 23 ARG A N 3
ATOM 2924 C CA . ARG A 1 23 ? 3.499 10.760 0.462 1.00 0.00 23 ARG A CA 3
ATOM 2925 C C . ARG A 1 23 ? 3.927 11.891 1.399 1.00 0.00 23 ARG A C 3
ATOM 2926 O O . ARG A 1 23 ? 4.221 12.997 0.949 1.00 0.00 23 ARG A O 3
ATOM 2947 N N . SER A 1 24 ? 3.950 11.574 2.685 1.00 0.00 24 SER A N 3
ATOM 2948 C CA . SER A 1 24 ? 4.338 12.549 3.690 1.00 0.00 24 SER A CA 3
ATOM 2949 C C . SER A 1 24 ? 5.712 13.131 3.352 1.00 0.00 24 SER A C 3
ATOM 2950 O O . SER A 1 24 ? 5.907 14.344 3.406 1.00 0.00 24 SER A O 3
ATOM 2958 N N . LEU A 1 25 ? 6.629 12.238 3.009 1.00 0.00 25 LEU A N 3
ATOM 2959 C CA . LEU A 1 25 ? 7.979 12.647 2.662 1.00 0.00 25 LEU A CA 3
ATOM 2960 C C . LEU A 1 25 ? 7.916 13.829 1.693 1.00 0.00 25 LEU A C 3
ATOM 2961 O O . LEU A 1 25 ? 8.250 14.955 2.059 1.00 0.00 25 LEU A O 3
ATOM 2977 N N . VAL A 1 26 ? 7.485 13.533 0.476 1.00 0.00 26 VAL A N 3
ATOM 2978 C CA . VAL A 1 26 ? 7.374 14.558 -0.549 1.00 0.00 26 VAL A CA 3
ATOM 2979 C C . VAL A 1 26 ? 6.623 15.763 0.021 1.00 0.00 26 VAL A C 3
ATOM 2980 O O . VAL A 1 26 ? 7.172 16.861 0.098 1.00 0.00 26 VAL A O 3
ATOM 2993 N N . ARG A 1 27 ? 5.379 15.517 0.406 1.00 0.00 27 ARG A N 3
ATOM 2994 C CA . ARG A 1 27 ? 4.548 16.568 0.966 1.00 0.00 27 ARG A CA 3
ATOM 2995 C C . ARG A 1 27 ? 5.380 17.477 1.873 1.00 0.00 27 ARG A C 3
ATOM 2996 O O . ARG A 1 27 ? 5.286 18.700 1.787 1.00 0.00 27 ARG A O 3
ATOM 3017 N N . GLN A 1 28 ? 6.176 16.843 2.722 1.00 0.00 28 GLN A N 3
ATOM 3018 C CA . GLN A 1 28 ? 7.025 17.579 3.644 1.00 0.00 28 GLN A CA 3
ATOM 3019 C C . GLN A 1 28 ? 8.104 18.344 2.876 1.00 0.00 28 GLN A C 3
ATOM 3020 O O . GLN A 1 28 ? 8.108 19.574 2.862 1.00 0.00 28 GLN A O 3
ATOM 3034 N N . GLU A 1 29 ? 8.995 17.585 2.256 1.00 0.00 29 GLU A N 3
ATOM 3035 C CA . GLU A 1 29 ? 10.077 18.176 1.487 1.00 0.00 29 GLU A CA 3
ATOM 3036 C C . GLU A 1 29 ? 9.533 19.245 0.538 1.00 0.00 29 GLU A C 3
ATOM 3037 O O . GLU A 1 29 ? 10.260 20.150 0.134 1.00 0.00 29 GLU A O 3
ATOM 3049 N N . HIS A 1 30 ? 8.257 19.104 0.210 1.00 0.00 30 HIS A N 3
ATOM 3050 C CA . HIS A 1 30 ? 7.606 20.047 -0.684 1.00 0.00 30 HIS A CA 3
ATOM 3051 C C . HIS A 1 30 ? 6.243 20.441 -0.111 1.00 0.00 30 HIS A C 3
ATOM 3052 O O . HIS A 1 30 ? 5.217 19.887 -0.503 1.00 0.00 30 HIS A O 3
ATOM 3066 N N . PRO A 1 31 ? 6.277 21.420 0.832 1.00 0.00 31 PRO A N 3
ATOM 3067 C CA . PRO A 1 31 ? 5.058 21.894 1.464 1.00 0.00 31 PRO A CA 3
ATOM 3068 C C . PRO A 1 31 ? 4.261 22.790 0.513 1.00 0.00 31 PRO A C 3
ATOM 3069 O O . PRO A 1 31 ? 3.072 22.568 0.295 1.00 0.00 31 PRO A O 3
ATOM 3080 N N . ARG A 1 32 ? 4.950 23.785 -0.027 1.00 0.00 32 ARG A N 3
ATOM 3081 C CA . ARG A 1 32 ? 4.322 24.716 -0.949 1.00 0.00 32 ARG A CA 3
ATOM 3082 C C . ARG A 1 32 ? 3.466 23.959 -1.967 1.00 0.00 32 ARG A C 3
ATOM 3083 O O . ARG A 1 32 ? 2.423 24.451 -2.394 1.00 0.00 32 ARG A O 3
ATOM 3104 N N . LEU A 1 33 ? 3.940 22.775 -2.326 1.00 0.00 33 LEU A N 3
ATOM 3105 C CA . LEU A 1 33 ? 3.231 21.945 -3.285 1.00 0.00 33 LEU A CA 3
ATOM 3106 C C . LEU A 1 33 ? 1.820 21.664 -2.765 1.00 0.00 33 LEU A C 3
ATOM 3107 O O . LEU A 1 33 ? 1.602 21.594 -1.556 1.00 0.00 33 LEU A O 3
ATOM 3123 N N . ASP A 1 34 ? 0.897 21.509 -3.704 1.00 0.00 34 ASP A N 3
ATOM 3124 C CA . ASP A 1 34 ? -0.487 21.237 -3.355 1.00 0.00 34 ASP A CA 3
ATOM 3125 C C . ASP A 1 34 ? -0.698 19.724 -3.267 1.00 0.00 34 ASP A C 3
ATOM 3126 O O . ASP A 1 34 ? -0.677 19.153 -2.178 1.00 0.00 34 ASP A O 3
ATOM 3135 N N . ASN A 1 35 ? -0.896 19.118 -4.429 1.00 0.00 35 ASN A N 3
ATOM 3136 C CA . ASN A 1 35 ? -1.110 17.682 -4.497 1.00 0.00 35 ASN A CA 3
ATOM 3137 C C . ASN A 1 35 ? -0.491 17.139 -5.786 1.00 0.00 35 ASN A C 3
ATOM 3138 O O . ASN A 1 35 ? 0.369 16.261 -5.743 1.00 0.00 35 ASN A O 3
ATOM 3149 N N . ARG A 1 36 ? -0.952 17.684 -6.902 1.00 0.00 36 ARG A N 3
ATOM 3150 C CA . ARG A 1 36 ? -0.454 17.265 -8.201 1.00 0.00 36 ARG A CA 3
ATOM 3151 C C . ARG A 1 36 ? 1.069 17.400 -8.254 1.00 0.00 36 ARG A C 3
ATOM 3152 O O . ARG A 1 36 ? 1.750 16.563 -8.845 1.00 0.00 36 ARG A O 3
ATOM 3173 N N . GLY A 1 37 ? 1.560 18.460 -7.629 1.00 0.00 37 GLY A N 3
ATOM 3174 C CA . GLY A 1 37 ? 2.990 18.715 -7.597 1.00 0.00 37 GLY A CA 3
ATOM 3175 C C . GLY A 1 37 ? 3.730 17.601 -6.854 1.00 0.00 37 GLY A C 3
ATOM 3176 O O . GLY A 1 37 ? 4.623 16.964 -7.412 1.00 0.00 37 GLY A O 3
ATOM 3180 N N . ALA A 1 38 ? 3.330 17.399 -5.607 1.00 0.00 38 ALA A N 3
ATOM 3181 C CA . ALA A 1 38 ? 3.944 16.372 -4.782 1.00 0.00 38 ALA A CA 3
ATOM 3182 C C . ALA A 1 38 ? 3.843 15.022 -5.495 1.00 0.00 38 ALA A C 3
ATOM 3183 O O . ALA A 1 38 ? 4.790 14.238 -5.484 1.00 0.00 38 ALA A O 3
ATOM 3190 N N . THR A 1 39 ? 2.686 14.793 -6.098 1.00 0.00 39 THR A N 3
ATOM 3191 C CA . THR A 1 39 ? 2.448 13.552 -6.815 1.00 0.00 39 THR A CA 3
ATOM 3192 C C . THR A 1 39 ? 3.513 13.347 -7.894 1.00 0.00 39 THR A C 3
ATOM 3193 O O . THR A 1 39 ? 3.979 12.229 -8.108 1.00 0.00 39 THR A O 3
ATOM 3204 N N . LYS A 1 40 ? 3.868 14.445 -8.546 1.00 0.00 40 LYS A N 3
ATOM 3205 C CA . LYS A 1 40 ? 4.869 14.400 -9.598 1.00 0.00 40 LYS A CA 3
ATOM 3206 C C . LYS A 1 40 ? 6.215 13.990 -8.997 1.00 0.00 40 LYS A C 3
ATOM 3207 O O . LYS A 1 40 ? 6.969 13.237 -9.612 1.00 0.00 40 LYS A O 3
ATOM 3226 N N . ILE A 1 41 ? 6.476 14.504 -7.804 1.00 0.00 41 ILE A N 3
ATOM 3227 C CA . ILE A 1 41 ? 7.718 14.201 -7.114 1.00 0.00 41 ILE A CA 3
ATOM 3228 C C . ILE A 1 41 ? 7.729 12.723 -6.718 1.00 0.00 41 ILE A C 3
ATOM 3229 O O . ILE A 1 41 ? 8.719 12.026 -6.935 1.00 0.00 41 ILE A O 3
ATOM 3245 N N . LEU A 1 42 ? 6.616 12.289 -6.144 1.00 0.00 42 LEU A N 3
ATOM 3246 C CA . LEU A 1 42 ? 6.485 10.907 -5.716 1.00 0.00 42 LEU A CA 3
ATOM 3247 C C . LEU A 1 42 ? 6.699 9.983 -6.916 1.00 0.00 42 LEU A C 3
ATOM 3248 O O . LEU A 1 42 ? 7.217 8.877 -6.768 1.00 0.00 42 LEU A O 3
ATOM 3264 N N . ALA A 1 43 ? 6.291 10.471 -8.078 1.00 0.00 43 ALA A N 3
ATOM 3265 C CA . ALA A 1 43 ? 6.431 9.703 -9.304 1.00 0.00 43 ALA A CA 3
ATOM 3266 C C . ALA A 1 43 ? 7.906 9.358 -9.518 1.00 0.00 43 ALA A C 3
ATOM 3267 O O . ALA A 1 43 ? 8.297 8.196 -9.416 1.00 0.00 43 ALA A O 3
ATOM 3274 N N . ASP A 1 44 ? 8.685 10.389 -9.810 1.00 0.00 44 ASP A N 3
ATOM 3275 C CA . ASP A 1 44 ? 10.109 10.210 -10.040 1.00 0.00 44 ASP A CA 3
ATOM 3276 C C . ASP A 1 44 ? 10.679 9.273 -8.973 1.00 0.00 44 ASP A C 3
ATOM 3277 O O . ASP A 1 44 ? 11.422 8.345 -9.289 1.00 0.00 44 ASP A O 3
ATOM 3286 N N . TRP A 1 45 ? 10.310 9.549 -7.730 1.00 0.00 45 TRP A N 3
ATOM 3287 C CA . TRP A 1 45 ? 10.776 8.743 -6.615 1.00 0.00 45 TRP A CA 3
ATOM 3288 C C . TRP A 1 45 ? 10.585 7.270 -6.984 1.00 0.00 45 TRP A C 3
ATOM 3289 O O . TRP A 1 45 ? 11.471 6.449 -6.754 1.00 0.00 45 TRP A O 3
ATOM 3310 N N . TRP A 1 46 ? 9.422 6.981 -7.549 1.00 0.00 46 TRP A N 3
ATOM 3311 C CA . TRP A 1 46 ? 9.103 5.622 -7.952 1.00 0.00 46 TRP A CA 3
ATOM 3312 C C . TRP A 1 46 ? 9.830 5.335 -9.267 1.00 0.00 46 TRP A C 3
ATOM 3313 O O . TRP A 1 46 ? 10.458 4.288 -9.418 1.00 0.00 46 TRP A O 3
ATOM 3334 N N . ALA A 1 47 ? 9.722 6.284 -10.185 1.00 0.00 47 ALA A N 3
ATOM 3335 C CA . ALA A 1 47 ? 10.362 6.147 -11.482 1.00 0.00 47 ALA A CA 3
ATOM 3336 C C . ALA A 1 47 ? 11.839 5.802 -11.283 1.00 0.00 47 ALA A C 3
ATOM 3337 O O . ALA A 1 47 ? 12.479 5.255 -12.180 1.00 0.00 47 ALA A O 3
ATOM 3344 N N . VAL A 1 48 ? 12.339 6.137 -10.103 1.00 0.00 48 VAL A N 3
ATOM 3345 C CA . VAL A 1 48 ? 13.729 5.870 -9.775 1.00 0.00 48 VAL A CA 3
ATOM 3346 C C . VAL A 1 48 ? 13.793 4.963 -8.544 1.00 0.00 48 VAL A C 3
ATOM 3347 O O . VAL A 1 48 ? 14.402 5.320 -7.537 1.00 0.00 48 VAL A O 3
ATOM 3360 N N . LEU A 1 49 ? 13.155 3.808 -8.666 1.00 0.00 49 LEU A N 3
ATOM 3361 C CA . LEU A 1 49 ? 13.132 2.848 -7.576 1.00 0.00 49 LEU A CA 3
ATOM 3362 C C . LEU A 1 49 ? 13.588 1.483 -8.095 1.00 0.00 49 LEU A C 3
ATOM 3363 O O . LEU A 1 49 ? 13.208 1.074 -9.191 1.00 0.00 49 LEU A O 3
ATOM 3379 N N . ASP A 1 50 ? 14.395 0.816 -7.283 1.00 0.00 50 ASP A N 3
ATOM 3380 C CA . ASP A 1 50 ? 14.906 -0.495 -7.647 1.00 0.00 50 ASP A CA 3
ATOM 3381 C C . ASP A 1 50 ? 13.758 -1.506 -7.637 1.00 0.00 50 ASP A C 3
ATOM 3382 O O . ASP A 1 50 ? 12.639 -1.177 -7.246 1.00 0.00 50 ASP A O 3
ATOM 3391 N N . PRO A 1 51 ? 14.082 -2.749 -8.083 1.00 0.00 51 PRO A N 3
ATOM 3392 C CA . PRO A 1 51 ? 13.091 -3.810 -8.130 1.00 0.00 51 PRO A CA 3
ATOM 3393 C C . PRO A 1 51 ? 12.802 -4.352 -6.728 1.00 0.00 51 PRO A C 3
ATOM 3394 O O . PRO A 1 51 ? 11.646 -4.577 -6.372 1.00 0.00 51 PRO A O 3
ATOM 3405 N N . LYS A 1 52 ? 13.872 -4.545 -5.971 1.00 0.00 52 LYS A N 3
ATOM 3406 C CA . LYS A 1 52 ? 13.747 -5.055 -4.616 1.00 0.00 52 LYS A CA 3
ATOM 3407 C C . LYS A 1 52 ? 12.615 -4.317 -3.899 1.00 0.00 52 LYS A C 3
ATOM 3408 O O . LYS A 1 52 ? 11.691 -4.943 -3.381 1.00 0.00 52 LYS A O 3
ATOM 3427 N N . GLU A 1 53 ? 12.723 -2.997 -3.893 1.00 0.00 53 GLU A N 3
ATOM 3428 C CA . GLU A 1 53 ? 11.719 -2.167 -3.248 1.00 0.00 53 GLU A CA 3
ATOM 3429 C C . GLU A 1 53 ? 10.341 -2.432 -3.857 1.00 0.00 53 GLU A C 3
ATOM 3430 O O . GLU A 1 53 ? 9.369 -2.642 -3.133 1.00 0.00 53 GLU A O 3
ATOM 3442 N N . LYS A 1 54 ? 10.300 -2.413 -5.181 1.00 0.00 54 LYS A N 3
ATOM 3443 C CA . LYS A 1 54 ? 9.057 -2.648 -5.896 1.00 0.00 54 LYS A CA 3
ATOM 3444 C C . LYS A 1 54 ? 8.445 -3.968 -5.423 1.00 0.00 54 LYS A C 3
ATOM 3445 O O . LYS A 1 54 ? 7.227 -4.078 -5.286 1.00 0.00 54 LYS A O 3
ATOM 3464 N N . GLN A 1 55 ? 9.317 -4.938 -5.188 1.00 0.00 55 GLN A N 3
ATOM 3465 C CA . GLN A 1 55 ? 8.877 -6.246 -4.734 1.00 0.00 55 GLN A CA 3
ATOM 3466 C C . GLN A 1 55 ? 7.980 -6.107 -3.503 1.00 0.00 55 GLN A C 3
ATOM 3467 O O . GLN A 1 55 ? 6.768 -6.302 -3.588 1.00 0.00 55 GLN A O 3
ATOM 3481 N N . LYS A 1 56 ? 8.609 -5.769 -2.386 1.00 0.00 56 LYS A N 3
ATOM 3482 C CA . LYS A 1 56 ? 7.882 -5.601 -1.139 1.00 0.00 56 LYS A CA 3
ATOM 3483 C C . LYS A 1 56 ? 6.573 -4.859 -1.413 1.00 0.00 56 LYS A C 3
ATOM 3484 O O . LYS A 1 56 ? 5.522 -5.234 -0.896 1.00 0.00 56 LYS A O 3
ATOM 3503 N N . TYR A 1 57 ? 6.679 -3.818 -2.226 1.00 0.00 57 TYR A N 3
ATOM 3504 C CA . TYR A 1 57 ? 5.516 -3.019 -2.575 1.00 0.00 57 TYR A CA 3
ATOM 3505 C C . TYR A 1 57 ? 4.479 -3.858 -3.324 1.00 0.00 57 TYR A C 3
ATOM 3506 O O . TYR A 1 57 ? 3.314 -3.907 -2.931 1.00 0.00 57 TYR A O 3
ATOM 3524 N N . THR A 1 58 ? 4.940 -4.498 -4.389 1.00 0.00 58 THR A N 3
ATOM 3525 C CA . THR A 1 58 ? 4.067 -5.332 -5.196 1.00 0.00 58 THR A CA 3
ATOM 3526 C C . THR A 1 58 ? 3.299 -6.315 -4.310 1.00 0.00 58 THR A C 3
ATOM 3527 O O . THR A 1 58 ? 2.116 -6.567 -4.536 1.00 0.00 58 THR A O 3
ATOM 3538 N N . ASP A 1 59 ? 4.003 -6.844 -3.320 1.00 0.00 59 ASP A N 3
ATOM 3539 C CA . ASP A 1 59 ? 3.402 -7.793 -2.399 1.00 0.00 59 ASP A CA 3
ATOM 3540 C C . ASP A 1 59 ? 2.262 -7.111 -1.641 1.00 0.00 59 ASP A C 3
ATOM 3541 O O . ASP A 1 59 ? 1.167 -7.659 -1.534 1.00 0.00 59 ASP A O 3
ATOM 3550 N N . MET A 1 60 ? 2.559 -5.923 -1.133 1.00 0.00 60 MET A N 3
ATOM 3551 C CA . MET A 1 60 ? 1.573 -5.160 -0.388 1.00 0.00 60 MET A CA 3
ATOM 3552 C C . MET A 1 60 ? 0.292 -4.975 -1.204 1.00 0.00 60 MET A C 3
ATOM 3553 O O . MET A 1 60 ? -0.810 -5.099 -0.672 1.00 0.00 60 MET A O 3
ATOM 3567 N N . ALA A 1 61 ? 0.480 -4.682 -2.482 1.00 0.00 61 ALA A N 3
ATOM 3568 C CA . ALA A 1 61 ? -0.647 -4.479 -3.377 1.00 0.00 61 ALA A CA 3
ATOM 3569 C C . ALA A 1 61 ? -1.302 -5.829 -3.680 1.00 0.00 61 ALA A C 3
ATOM 3570 O O . ALA A 1 61 ? -2.513 -5.982 -3.532 1.00 0.00 61 ALA A O 3
ATOM 3577 N N . LYS A 1 62 ? -0.472 -6.773 -4.097 1.00 0.00 62 LYS A N 3
ATOM 3578 C CA . LYS A 1 62 ? -0.955 -8.104 -4.422 1.00 0.00 62 LYS A CA 3
ATOM 3579 C C . LYS A 1 62 ? -1.736 -8.663 -3.231 1.00 0.00 62 LYS A C 3
ATOM 3580 O O . LYS A 1 62 ? -2.664 -9.451 -3.408 1.00 0.00 62 LYS A O 3
ATOM 3599 N N . GLU A 1 63 ? -1.332 -8.233 -2.045 1.00 0.00 63 GLU A N 3
ATOM 3600 C CA . GLU A 1 63 ? -1.983 -8.680 -0.825 1.00 0.00 63 GLU A CA 3
ATOM 3601 C C . GLU A 1 63 ? -3.243 -7.853 -0.562 1.00 0.00 63 GLU A C 3
ATOM 3602 O O . GLU A 1 63 ? -4.303 -8.406 -0.271 1.00 0.00 63 GLU A O 3
ATOM 3614 N N . TYR A 1 64 ? -3.087 -6.543 -0.674 1.00 0.00 64 TYR A N 3
ATOM 3615 C CA . TYR A 1 64 ? -4.198 -5.634 -0.452 1.00 0.00 64 TYR A CA 3
ATOM 3616 C C . TYR A 1 64 ? -5.327 -5.893 -1.452 1.00 0.00 64 TYR A C 3
ATOM 3617 O O . TYR A 1 64 ? -6.495 -5.957 -1.073 1.00 0.00 64 TYR A O 3
ATOM 3635 N N . LYS A 1 65 ? -4.938 -6.036 -2.711 1.00 0.00 65 LYS A N 3
ATOM 3636 C CA . LYS A 1 65 ? -5.902 -6.287 -3.768 1.00 0.00 65 LYS A CA 3
ATOM 3637 C C . LYS A 1 65 ? -6.855 -7.400 -3.329 1.00 0.00 65 LYS A C 3
ATOM 3638 O O . LYS A 1 65 ? -8.067 -7.197 -3.270 1.00 0.00 65 LYS A O 3
ATOM 3657 N N . ASP A 1 66 ? -6.272 -8.553 -3.034 1.00 0.00 66 ASP A N 3
ATOM 3658 C CA . ASP A 1 66 ? -7.055 -9.698 -2.602 1.00 0.00 66 ASP A CA 3
ATOM 3659 C C . ASP A 1 66 ? -8.114 -9.238 -1.598 1.00 0.00 66 ASP A C 3
ATOM 3660 O O . ASP A 1 66 ? -9.266 -9.662 -1.667 1.00 0.00 66 ASP A O 3
ATOM 3669 N N . ALA A 1 67 ? -7.684 -8.377 -0.687 1.00 0.00 67 ALA A N 3
ATOM 3670 C CA . ALA A 1 67 ? -8.580 -7.854 0.330 1.00 0.00 67 ALA A CA 3
ATOM 3671 C C . ALA A 1 67 ? -9.656 -6.994 -0.336 1.00 0.00 67 ALA A C 3
ATOM 3672 O O . ALA A 1 67 ? -10.848 -7.265 -0.195 1.00 0.00 67 ALA A O 3
ATOM 3679 N N . PHE A 1 68 ? -9.197 -5.976 -1.048 1.00 0.00 68 PHE A N 3
ATOM 3680 C CA . PHE A 1 68 ? -10.105 -5.075 -1.737 1.00 0.00 68 PHE A CA 3
ATOM 3681 C C . PHE A 1 68 ? -11.257 -5.846 -2.385 1.00 0.00 68 PHE A C 3
ATOM 3682 O O . PHE A 1 68 ? -12.423 -5.510 -2.187 1.00 0.00 68 PHE A O 3
ATOM 3699 N N . MET A 1 69 ? -10.889 -6.867 -3.146 1.00 0.00 69 MET A N 3
ATOM 3700 C CA . MET A 1 69 ? -11.877 -7.689 -3.823 1.00 0.00 69 MET A CA 3
ATOM 3701 C C . MET A 1 69 ? -12.659 -8.543 -2.823 1.00 0.00 69 MET A C 3
ATOM 3702 O O . MET A 1 69 ? -12.352 -9.718 -2.632 1.00 0.00 69 MET A O 3
ATOM 3716 N N . LYS A 1 70 ? -13.655 -7.918 -2.212 1.00 0.00 70 LYS A N 3
ATOM 3717 C CA . LYS A 1 70 ? -14.484 -8.606 -1.237 1.00 0.00 70 LYS A CA 3
ATOM 3718 C C . LYS A 1 70 ? -15.862 -8.876 -1.844 1.00 0.00 70 LYS A C 3
ATOM 3719 O O . LYS A 1 70 ? -16.160 -10.001 -2.242 1.00 0.00 70 LYS A O 3
ATOM 3738 N N . ALA A 1 71 ? -16.666 -7.824 -1.896 1.00 0.00 71 ALA A N 3
ATOM 3739 C CA . ALA A 1 71 ? -18.006 -7.933 -2.448 1.00 0.00 71 ALA A CA 3
ATOM 3740 C C . ALA A 1 71 ? -17.932 -8.588 -3.829 1.00 0.00 71 ALA A C 3
ATOM 3741 O O . ALA A 1 71 ? -18.520 -9.645 -4.051 1.00 0.00 71 ALA A O 3
ATOM 3748 N N . ASN A 1 72 ? -17.204 -7.933 -4.722 1.00 0.00 72 ASN A N 3
ATOM 3749 C CA . ASN A 1 72 ? -17.046 -8.438 -6.075 1.00 0.00 72 ASN A CA 3
ATOM 3750 C C . ASN A 1 72 ? -16.751 -9.938 -6.023 1.00 0.00 72 ASN A C 3
ATOM 3751 O O . ASN A 1 72 ? -15.640 -10.345 -5.687 1.00 0.00 72 ASN A O 3
ATOM 3762 N N . PRO A 1 73 ? -17.792 -10.741 -6.370 1.00 0.00 73 PRO A N 3
ATOM 3763 C CA . PRO A 1 73 ? -17.656 -12.187 -6.367 1.00 0.00 73 PRO A CA 3
ATOM 3764 C C . PRO A 1 73 ? -16.842 -12.664 -7.571 1.00 0.00 73 PRO A C 3
ATOM 3765 O O . PRO A 1 73 ? -17.404 -13.151 -8.551 1.00 0.00 73 PRO A O 3
ATOM 3776 N N . GLY A 1 74 ? -15.531 -12.508 -7.459 1.00 0.00 74 GLY A N 3
ATOM 3777 C CA . GLY A 1 74 ? -14.634 -12.917 -8.526 1.00 0.00 74 GLY A CA 3
ATOM 3778 C C . GLY A 1 74 ? -14.800 -12.020 -9.755 1.00 0.00 74 GLY A C 3
ATOM 3779 O O . GLY A 1 74 ? -15.453 -12.404 -10.724 1.00 0.00 74 GLY A O 3
ATOM 3783 N N . TYR A 1 75 ? -14.198 -10.843 -9.675 1.00 0.00 75 TYR A N 3
ATOM 3784 C CA . TYR A 1 75 ? -14.271 -9.889 -10.768 1.00 0.00 75 TYR A CA 3
ATOM 3785 C C . TYR A 1 75 ? -13.174 -10.153 -11.801 1.00 0.00 75 TYR A C 3
ATOM 3786 O O . TYR A 1 75 ? -13.464 -10.408 -12.969 1.00 0.00 75 TYR A O 3
ATOM 3804 N N . ARG A 1 76 ? -11.936 -10.084 -11.333 1.00 0.00 76 ARG A N 3
ATOM 3805 C CA . ARG A 1 76 ? -10.794 -10.313 -12.201 1.00 0.00 76 ARG A CA 3
ATOM 3806 C C . ARG A 1 76 ? -10.751 -9.260 -13.311 1.00 0.00 76 ARG A C 3
ATOM 3807 O O . ARG A 1 76 ? -11.793 -8.818 -13.792 1.00 0.00 76 ARG A O 3
ATOM 3828 N N . SER A 1 77 ? -9.535 -8.890 -13.685 1.00 0.00 77 SER A N 3
ATOM 3829 C CA . SER A 1 77 ? -9.343 -7.897 -14.728 1.00 0.00 77 SER A CA 3
ATOM 3830 C C . SER A 1 77 ? -8.911 -8.581 -16.027 1.00 0.00 77 SER A C 3
ATOM 3831 O O . SER A 1 77 ? -9.632 -8.543 -17.022 1.00 0.00 77 SER A O 3
ATOM 3839 N N . GLY A 1 78 ? -7.735 -9.190 -15.975 1.00 0.00 78 GLY A N 3
ATOM 3840 C CA . GLY A 1 78 ? -7.198 -9.881 -17.135 1.00 0.00 78 GLY A CA 3
ATOM 3841 C C . GLY A 1 78 ? -5.896 -9.231 -17.606 1.00 0.00 78 GLY A C 3
ATOM 3842 O O . GLY A 1 78 ? -5.918 -8.280 -18.386 1.00 0.00 78 GLY A O 3
ATOM 3846 N N . PRO A 1 79 ? -4.761 -9.785 -17.099 1.00 0.00 79 PRO A N 3
ATOM 3847 C CA . PRO A 1 79 ? -3.451 -9.269 -17.459 1.00 0.00 79 PRO A CA 3
ATOM 3848 C C . PRO A 1 79 ? -3.066 -9.694 -18.878 1.00 0.00 79 PRO A C 3
ATOM 3849 O O . PRO A 1 79 ? -2.497 -8.907 -19.632 1.00 0.00 79 PRO A O 3
ATOM 3860 N N . SER A 1 80 ? -3.392 -10.938 -19.197 1.00 0.00 80 SER A N 3
ATOM 3861 C CA . SER A 1 80 ? -3.088 -11.477 -20.512 1.00 0.00 80 SER A CA 3
ATOM 3862 C C . SER A 1 80 ? -3.743 -12.850 -20.679 1.00 0.00 80 SER A C 3
ATOM 3863 O O . SER A 1 80 ? -3.635 -13.704 -19.801 1.00 0.00 80 SER A O 3
ATOM 3871 N N . SER A 1 81 ? -4.408 -13.018 -21.813 1.00 0.00 81 SER A N 3
ATOM 3872 C CA . SER A 1 81 ? -5.080 -14.272 -22.107 1.00 0.00 81 SER A CA 3
ATOM 3873 C C . SER A 1 81 ? -4.218 -15.449 -21.646 1.00 0.00 81 SER A C 3
ATOM 3874 O O . SER A 1 81 ? -3.038 -15.529 -21.985 1.00 0.00 81 SER A O 3
ATOM 3882 N N . GLY A 1 82 ? -4.840 -16.334 -20.881 1.00 0.00 82 GLY A N 3
ATOM 3883 C CA . GLY A 1 82 ? -4.145 -17.502 -20.370 1.00 0.00 82 GLY A CA 3
ATOM 3884 C C . GLY A 1 82 ? -3.702 -18.419 -21.512 1.00 0.00 82 GLY A C 3
ATOM 3885 O O . GLY A 1 82 ? -2.515 -18.710 -21.656 1.00 0.00 82 GLY A O 3
ATOM 3889 N N . GLY A 1 1 ? 7.123 7.919 -13.561 1.00 0.00 1 GLY A N 4
ATOM 3890 C CA . GLY A 1 1 ? 6.990 8.284 -14.961 1.00 0.00 1 GLY A CA 4
ATOM 3891 C C . GLY A 1 1 ? 5.518 8.357 -15.371 1.00 0.00 1 GLY A C 4
ATOM 3892 O O . GLY A 1 1 ? 4.637 8.476 -14.520 1.00 0.00 1 GLY A O 4
ATOM 3896 N N . SER A 1 2 ? 5.295 8.284 -16.675 1.00 0.00 2 SER A N 4
ATOM 3897 C CA . SER A 1 2 ? 3.945 8.341 -17.208 1.00 0.00 2 SER A CA 4
ATOM 3898 C C . SER A 1 2 ? 3.201 7.042 -16.890 1.00 0.00 2 SER A C 4
ATOM 3899 O O . SER A 1 2 ? 3.553 5.980 -17.401 1.00 0.00 2 SER A O 4
ATOM 3907 N N . SER A 1 3 ? 2.187 7.169 -16.047 1.00 0.00 3 SER A N 4
ATOM 3908 C CA . SER A 1 3 ? 1.391 6.019 -15.655 1.00 0.00 3 SER A CA 4
ATOM 3909 C C . SER A 1 3 ? -0.098 6.354 -15.757 1.00 0.00 3 SER A C 4
ATOM 3910 O O . SER A 1 3 ? -0.838 5.694 -16.486 1.00 0.00 3 SER A O 4
ATOM 3918 N N . GLY A 1 4 ? -0.494 7.378 -15.016 1.00 0.00 4 GLY A N 4
ATOM 3919 C CA . GLY A 1 4 ? -1.882 7.809 -15.015 1.00 0.00 4 GLY A CA 4
ATOM 3920 C C . GLY A 1 4 ? -2.404 7.970 -13.586 1.00 0.00 4 GLY A C 4
ATOM 3921 O O . GLY A 1 4 ? -2.549 6.988 -12.859 1.00 0.00 4 GLY A O 4
ATOM 3925 N N . SER A 1 5 ? -2.672 9.217 -13.225 1.00 0.00 5 SER A N 4
ATOM 3926 C CA . SER A 1 5 ? -3.174 9.519 -11.896 1.00 0.00 5 SER A CA 4
ATOM 3927 C C . SER A 1 5 ? -4.364 8.615 -11.567 1.00 0.00 5 SER A C 4
ATOM 3928 O O . SER A 1 5 ? -5.308 8.517 -12.349 1.00 0.00 5 SER A O 4
ATOM 3936 N N . SER A 1 6 ? -4.279 7.976 -10.410 1.00 0.00 6 SER A N 4
ATOM 3937 C CA . SER A 1 6 ? -5.337 7.083 -9.968 1.00 0.00 6 SER A CA 4
ATOM 3938 C C . SER A 1 6 ? -6.639 7.864 -9.786 1.00 0.00 6 SER A C 4
ATOM 3939 O O . SER A 1 6 ? -6.635 9.094 -9.785 1.00 0.00 6 SER A O 4
ATOM 3947 N N . GLY A 1 7 ? -7.724 7.118 -9.635 1.00 0.00 7 GLY A N 4
ATOM 3948 C CA . GLY A 1 7 ? -9.031 7.725 -9.452 1.00 0.00 7 GLY A CA 4
ATOM 3949 C C . GLY A 1 7 ? -9.566 7.460 -8.043 1.00 0.00 7 GLY A C 4
ATOM 3950 O O . GLY A 1 7 ? -8.890 7.740 -7.055 1.00 0.00 7 GLY A O 4
ATOM 3954 N N . ALA A 1 8 ? -10.776 6.922 -7.997 1.00 0.00 8 ALA A N 4
ATOM 3955 C CA . ALA A 1 8 ? -11.410 6.616 -6.726 1.00 0.00 8 ALA A CA 4
ATOM 3956 C C . ALA A 1 8 ? -11.975 5.195 -6.772 1.00 0.00 8 ALA A C 4
ATOM 3957 O O . ALA A 1 8 ? -12.176 4.637 -7.850 1.00 0.00 8 ALA A O 4
ATOM 3964 N N . ARG A 1 9 ? -12.216 4.649 -5.589 1.00 0.00 9 ARG A N 4
ATOM 3965 C CA . ARG A 1 9 ? -12.754 3.304 -5.481 1.00 0.00 9 ARG A CA 4
ATOM 3966 C C . ARG A 1 9 ? -11.877 2.318 -6.255 1.00 0.00 9 ARG A C 4
ATOM 3967 O O . ARG A 1 9 ? -12.155 2.011 -7.413 1.00 0.00 9 ARG A O 4
ATOM 3988 N N . ARG A 1 10 ? -10.836 1.848 -5.584 1.00 0.00 10 ARG A N 4
ATOM 3989 C CA . ARG A 1 10 ? -9.916 0.903 -6.195 1.00 0.00 10 ARG A CA 4
ATOM 3990 C C . ARG A 1 10 ? -8.804 0.534 -5.212 1.00 0.00 10 ARG A C 4
ATOM 3991 O O . ARG A 1 10 ? -8.621 1.203 -4.196 1.00 0.00 10 ARG A O 4
ATOM 4012 N N . PRO A 1 11 ? -8.071 -0.558 -5.557 1.00 0.00 11 PRO A N 4
ATOM 4013 C CA . PRO A 1 11 ? -6.981 -1.025 -4.717 1.00 0.00 11 PRO A CA 4
ATOM 4014 C C . PRO A 1 11 ? -5.757 -0.117 -4.853 1.00 0.00 11 PRO A C 4
ATOM 4015 O O . PRO A 1 11 ? -5.847 0.973 -5.416 1.00 0.00 11 PRO A O 4
ATOM 4026 N N . MET A 1 12 ? -4.640 -0.600 -4.327 1.00 0.00 12 MET A N 4
ATOM 4027 C CA . MET A 1 12 ? -3.400 0.154 -4.383 1.00 0.00 12 MET A CA 4
ATOM 4028 C C . MET A 1 12 ? -2.271 -0.690 -4.979 1.00 0.00 12 MET A C 4
ATOM 4029 O O . MET A 1 12 ? -1.927 -1.741 -4.440 1.00 0.00 12 MET A O 4
ATOM 4043 N N . ASN A 1 13 ? -1.727 -0.199 -6.082 1.00 0.00 13 ASN A N 4
ATOM 4044 C CA . ASN A 1 13 ? -0.644 -0.895 -6.756 1.00 0.00 13 ASN A CA 4
ATOM 4045 C C . ASN A 1 13 ? 0.662 -0.653 -5.998 1.00 0.00 13 ASN A C 4
ATOM 4046 O O . ASN A 1 13 ? 0.678 0.052 -4.991 1.00 0.00 13 ASN A O 4
ATOM 4057 N N . ALA A 1 14 ? 1.727 -1.251 -6.512 1.00 0.00 14 ALA A N 4
ATOM 4058 C CA . ALA A 1 14 ? 3.035 -1.110 -5.897 1.00 0.00 14 ALA A CA 4
ATOM 4059 C C . ALA A 1 14 ? 3.399 0.374 -5.816 1.00 0.00 14 ALA A C 4
ATOM 4060 O O . ALA A 1 14 ? 3.937 0.832 -4.809 1.00 0.00 14 ALA A O 4
ATOM 4067 N N . PHE A 1 15 ? 3.089 1.086 -6.891 1.00 0.00 15 PHE A N 4
ATOM 4068 C CA . PHE A 1 15 ? 3.376 2.509 -6.954 1.00 0.00 15 PHE A CA 4
ATOM 4069 C C . PHE A 1 15 ? 2.520 3.286 -5.952 1.00 0.00 15 PHE A C 4
ATOM 4070 O O . PHE A 1 15 ? 3.029 4.138 -5.225 1.00 0.00 15 PHE A O 4
ATOM 4087 N N . LEU A 1 16 ? 1.235 2.965 -5.946 1.00 0.00 16 LEU A N 4
ATOM 4088 C CA . LEU A 1 16 ? 0.303 3.622 -5.046 1.00 0.00 16 LEU A CA 4
ATOM 4089 C C . LEU A 1 16 ? 0.804 3.480 -3.607 1.00 0.00 16 LEU A C 4
ATOM 4090 O O . LEU A 1 16 ? 0.543 4.339 -2.767 1.00 0.00 16 LEU A O 4
ATOM 4106 N N . LEU A 1 17 ? 1.514 2.387 -3.368 1.00 0.00 17 LEU A N 4
ATOM 4107 C CA . LEU A 1 17 ? 2.054 2.121 -2.045 1.00 0.00 17 LEU A CA 4
ATOM 4108 C C . LEU A 1 17 ? 3.182 3.111 -1.750 1.00 0.00 17 LEU A C 4
ATOM 4109 O O . LEU A 1 17 ? 3.157 3.801 -0.732 1.00 0.00 17 LEU A O 4
ATOM 4125 N N . PHE A 1 18 ? 4.145 3.151 -2.660 1.00 0.00 18 PHE A N 4
ATOM 4126 C CA . PHE A 1 18 ? 5.280 4.045 -2.510 1.00 0.00 18 PHE A CA 4
ATOM 4127 C C . PHE A 1 18 ? 4.816 5.489 -2.306 1.00 0.00 18 PHE A C 4
ATOM 4128 O O . PHE A 1 18 ? 5.341 6.198 -1.448 1.00 0.00 18 PHE A O 4
ATOM 4145 N N . CYS A 1 19 ? 3.838 5.882 -3.108 1.00 0.00 19 CYS A N 4
ATOM 4146 C CA . CYS A 1 19 ? 3.298 7.229 -3.027 1.00 0.00 19 CYS A CA 4
ATOM 4147 C C . CYS A 1 19 ? 2.647 7.402 -1.653 1.00 0.00 19 CYS A C 4
ATOM 4148 O O . CYS A 1 19 ? 2.707 8.481 -1.066 1.00 0.00 19 CYS A O 4
ATOM 4156 N N . LYS A 1 20 ? 2.039 6.324 -1.182 1.00 0.00 20 LYS A N 4
ATOM 4157 C CA . LYS A 1 20 ? 1.376 6.343 0.112 1.00 0.00 20 LYS A CA 4
ATOM 4158 C C . LYS A 1 20 ? 2.431 6.408 1.219 1.00 0.00 20 LYS A C 4
ATOM 4159 O O . LYS A 1 20 ? 2.186 6.978 2.281 1.00 0.00 20 LYS A O 4
ATOM 4178 N N . ARG A 1 21 ? 3.581 5.817 0.932 1.00 0.00 21 ARG A N 4
ATOM 4179 C CA . ARG A 1 21 ? 4.673 5.800 1.890 1.00 0.00 21 ARG A CA 4
ATOM 4180 C C . ARG A 1 21 ? 5.455 7.114 1.826 1.00 0.00 21 ARG A C 4
ATOM 4181 O O . ARG A 1 21 ? 5.558 7.828 2.822 1.00 0.00 21 ARG A O 4
ATOM 4202 N N . HIS A 1 22 ? 5.986 7.392 0.644 1.00 0.00 22 HIS A N 4
ATOM 4203 C CA . HIS A 1 22 ? 6.756 8.607 0.437 1.00 0.00 22 HIS A CA 4
ATOM 4204 C C . HIS A 1 22 ? 5.820 9.818 0.462 1.00 0.00 22 HIS A C 4
ATOM 4205 O O . HIS A 1 22 ? 6.277 10.959 0.510 1.00 0.00 22 HIS A O 4
ATOM 4219 N N . ARG A 1 23 ? 4.528 9.527 0.428 1.00 0.00 23 ARG A N 4
ATOM 4220 C CA . ARG A 1 23 ? 3.524 10.578 0.446 1.00 0.00 23 ARG A CA 4
ATOM 4221 C C . ARG A 1 23 ? 3.980 11.732 1.341 1.00 0.00 23 ARG A C 4
ATOM 4222 O O . ARG A 1 23 ? 4.263 12.825 0.854 1.00 0.00 23 ARG A O 4
ATOM 4243 N N . SER A 1 24 ? 4.036 11.449 2.634 1.00 0.00 24 SER A N 4
ATOM 4244 C CA . SER A 1 24 ? 4.452 12.450 3.602 1.00 0.00 24 SER A CA 4
ATOM 4245 C C . SER A 1 24 ? 5.817 13.020 3.211 1.00 0.00 24 SER A C 4
ATOM 4246 O O . SER A 1 24 ? 6.002 14.236 3.187 1.00 0.00 24 SER A O 4
ATOM 4254 N N . LEU A 1 25 ? 6.738 12.115 2.914 1.00 0.00 25 LEU A N 4
ATOM 4255 C CA . LEU A 1 25 ? 8.080 12.512 2.526 1.00 0.00 25 LEU A CA 4
ATOM 4256 C C . LEU A 1 25 ? 7.998 13.706 1.572 1.00 0.00 25 LEU A C 4
ATOM 4257 O O . LEU A 1 25 ? 8.351 14.825 1.941 1.00 0.00 25 LEU A O 4
ATOM 4273 N N . VAL A 1 26 ? 7.530 13.427 0.365 1.00 0.00 26 VAL A N 4
ATOM 4274 C CA . VAL A 1 26 ? 7.397 14.464 -0.644 1.00 0.00 26 VAL A CA 4
ATOM 4275 C C . VAL A 1 26 ? 6.643 15.655 -0.050 1.00 0.00 26 VAL A C 4
ATOM 4276 O O . VAL A 1 26 ? 7.195 16.747 0.070 1.00 0.00 26 VAL A O 4
ATOM 4289 N N . ARG A 1 27 ? 5.392 15.403 0.308 1.00 0.00 27 ARG A N 4
ATOM 4290 C CA . ARG A 1 27 ? 4.556 16.440 0.888 1.00 0.00 27 ARG A CA 4
ATOM 4291 C C . ARG A 1 27 ? 5.380 17.324 1.827 1.00 0.00 27 ARG A C 4
ATOM 4292 O O . ARG A 1 27 ? 5.209 18.541 1.849 1.00 0.00 27 ARG A O 4
ATOM 4313 N N . GLN A 1 28 ? 6.258 16.675 2.579 1.00 0.00 28 GLN A N 4
ATOM 4314 C CA . GLN A 1 28 ? 7.109 17.387 3.517 1.00 0.00 28 GLN A CA 4
ATOM 4315 C C . GLN A 1 28 ? 8.173 18.189 2.765 1.00 0.00 28 GLN A C 4
ATOM 4316 O O . GLN A 1 28 ? 8.176 19.418 2.811 1.00 0.00 28 GLN A O 4
ATOM 4330 N N . GLU A 1 29 ? 9.051 17.461 2.091 1.00 0.00 29 GLU A N 4
ATOM 4331 C CA . GLU A 1 29 ? 10.118 18.090 1.330 1.00 0.00 29 GLU A CA 4
ATOM 4332 C C . GLU A 1 29 ? 9.545 19.156 0.394 1.00 0.00 29 GLU A C 4
ATOM 4333 O O . GLU A 1 29 ? 10.253 20.076 -0.012 1.00 0.00 29 GLU A O 4
ATOM 4345 N N . HIS A 1 30 ? 8.268 18.996 0.079 1.00 0.00 30 HIS A N 4
ATOM 4346 C CA . HIS A 1 30 ? 7.592 19.934 -0.802 1.00 0.00 30 HIS A CA 4
ATOM 4347 C C . HIS A 1 30 ? 6.214 20.273 -0.231 1.00 0.00 30 HIS A C 4
ATOM 4348 O O . HIS A 1 30 ? 5.207 19.703 -0.649 1.00 0.00 30 HIS A O 4
ATOM 4362 N N . PRO A 1 31 ? 6.213 21.223 0.742 1.00 0.00 31 PRO A N 4
ATOM 4363 C CA . PRO A 1 31 ? 4.975 21.644 1.376 1.00 0.00 31 PRO A CA 4
ATOM 4364 C C . PRO A 1 31 ? 4.163 22.547 0.445 1.00 0.00 31 PRO A C 4
ATOM 4365 O O . PRO A 1 31 ? 2.989 22.284 0.188 1.00 0.00 31 PRO A O 4
ATOM 4376 N N . ARG A 1 32 ? 4.820 23.593 -0.035 1.00 0.00 32 ARG A N 4
ATOM 4377 C CA . ARG A 1 32 ? 4.174 24.536 -0.931 1.00 0.00 32 ARG A CA 4
ATOM 4378 C C . ARG A 1 32 ? 3.325 23.791 -1.963 1.00 0.00 32 ARG A C 4
ATOM 4379 O O . ARG A 1 32 ? 2.304 24.304 -2.420 1.00 0.00 32 ARG A O 4
ATOM 4400 N N . LEU A 1 33 ? 3.778 22.593 -2.301 1.00 0.00 33 LEU A N 4
ATOM 4401 C CA . LEU A 1 33 ? 3.074 21.772 -3.271 1.00 0.00 33 LEU A CA 4
ATOM 4402 C C . LEU A 1 33 ? 1.656 21.497 -2.766 1.00 0.00 33 LEU A C 4
ATOM 4403 O O . LEU A 1 33 ? 1.429 21.414 -1.560 1.00 0.00 33 LEU A O 4
ATOM 4419 N N . ASP A 1 34 ? 0.740 21.362 -3.713 1.00 0.00 34 ASP A N 4
ATOM 4420 C CA . ASP A 1 34 ? -0.649 21.097 -3.379 1.00 0.00 34 ASP A CA 4
ATOM 4421 C C . ASP A 1 34 ? -1.005 19.668 -3.792 1.00 0.00 34 ASP A C 4
ATOM 4422 O O . ASP A 1 34 ? -1.998 19.447 -4.485 1.00 0.00 34 ASP A O 4
ATOM 4431 N N . ASN A 1 35 ? -0.177 18.734 -3.349 1.00 0.00 35 ASN A N 4
ATOM 4432 C CA . ASN A 1 35 ? -0.392 17.332 -3.664 1.00 0.00 35 ASN A CA 4
ATOM 4433 C C . ASN A 1 35 ? -0.142 17.105 -5.157 1.00 0.00 35 ASN A C 4
ATOM 4434 O O . ASN A 1 35 ? 0.800 16.409 -5.533 1.00 0.00 35 ASN A O 4
ATOM 4445 N N . ARG A 1 36 ? -1.002 17.706 -5.966 1.00 0.00 36 ARG A N 4
ATOM 4446 C CA . ARG A 1 36 ? -0.886 17.578 -7.409 1.00 0.00 36 ARG A CA 4
ATOM 4447 C C . ARG A 1 36 ? 0.583 17.642 -7.831 1.00 0.00 36 ARG A C 4
ATOM 4448 O O . ARG A 1 36 ? 1.030 16.850 -8.659 1.00 0.00 36 ARG A O 4
ATOM 4469 N N . GLY A 1 37 ? 1.293 18.594 -7.244 1.00 0.00 37 GLY A N 4
ATOM 4470 C CA . GLY A 1 37 ? 2.702 18.772 -7.549 1.00 0.00 37 GLY A CA 4
ATOM 4471 C C . GLY A 1 37 ? 3.553 17.706 -6.855 1.00 0.00 37 GLY A C 4
ATOM 4472 O O . GLY A 1 37 ? 4.464 17.144 -7.460 1.00 0.00 37 GLY A O 4
ATOM 4476 N N . ALA A 1 38 ? 3.224 17.461 -5.595 1.00 0.00 38 ALA A N 4
ATOM 4477 C CA . ALA A 1 38 ? 3.947 16.472 -4.813 1.00 0.00 38 ALA A CA 4
ATOM 4478 C C . ALA A 1 38 ? 3.861 15.113 -5.511 1.00 0.00 38 ALA A C 4
ATOM 4479 O O . ALA A 1 38 ? 4.862 14.408 -5.629 1.00 0.00 38 ALA A O 4
ATOM 4486 N N . THR A 1 39 ? 2.656 14.787 -5.956 1.00 0.00 39 THR A N 4
ATOM 4487 C CA . THR A 1 39 ? 2.427 13.526 -6.639 1.00 0.00 39 THR A CA 4
ATOM 4488 C C . THR A 1 39 ? 3.462 13.324 -7.748 1.00 0.00 39 THR A C 4
ATOM 4489 O O . THR A 1 39 ? 4.028 12.240 -7.883 1.00 0.00 39 THR A O 4
ATOM 4500 N N . LYS A 1 40 ? 3.678 14.384 -8.512 1.00 0.00 40 LYS A N 4
ATOM 4501 C CA . LYS A 1 40 ? 4.635 14.337 -9.604 1.00 0.00 40 LYS A CA 4
ATOM 4502 C C . LYS A 1 40 ? 6.008 13.942 -9.056 1.00 0.00 40 LYS A C 4
ATOM 4503 O O . LYS A 1 40 ? 6.753 13.210 -9.707 1.00 0.00 40 LYS A O 4
ATOM 4522 N N . ILE A 1 41 ? 6.302 14.444 -7.866 1.00 0.00 41 ILE A N 4
ATOM 4523 C CA . ILE A 1 41 ? 7.572 14.152 -7.223 1.00 0.00 41 ILE A CA 4
ATOM 4524 C C . ILE A 1 41 ? 7.626 12.667 -6.860 1.00 0.00 41 ILE A C 4
ATOM 4525 O O . ILE A 1 41 ? 8.603 11.985 -7.166 1.00 0.00 41 ILE A O 4
ATOM 4541 N N . LEU A 1 42 ? 6.564 12.209 -6.214 1.00 0.00 42 LEU A N 4
ATOM 4542 C CA . LEU A 1 42 ? 6.478 10.818 -5.806 1.00 0.00 42 LEU A CA 4
ATOM 4543 C C . LEU A 1 42 ? 6.710 9.919 -7.022 1.00 0.00 42 LEU A C 4
ATOM 4544 O O . LEU A 1 42 ? 7.274 8.833 -6.897 1.00 0.00 42 LEU A O 4
ATOM 4560 N N . ALA A 1 43 ? 6.265 10.405 -8.171 1.00 0.00 43 ALA A N 4
ATOM 4561 C CA . ALA A 1 43 ? 6.417 9.660 -9.409 1.00 0.00 43 ALA A CA 4
ATOM 4562 C C . ALA A 1 43 ? 7.904 9.404 -9.666 1.00 0.00 43 ALA A C 4
ATOM 4563 O O . ALA A 1 43 ? 8.365 8.268 -9.581 1.00 0.00 43 ALA A O 4
ATOM 4570 N N . ASP A 1 44 ? 8.611 10.481 -9.975 1.00 0.00 44 ASP A N 4
ATOM 4571 C CA . ASP A 1 44 ? 10.036 10.388 -10.245 1.00 0.00 44 ASP A CA 4
ATOM 4572 C C . ASP A 1 44 ? 10.696 9.511 -9.179 1.00 0.00 44 ASP A C 4
ATOM 4573 O O . ASP A 1 44 ? 11.591 8.725 -9.484 1.00 0.00 44 ASP A O 4
ATOM 4582 N N . TRP A 1 45 ? 10.229 9.677 -7.950 1.00 0.00 45 TRP A N 4
ATOM 4583 C CA . TRP A 1 45 ? 10.764 8.911 -6.837 1.00 0.00 45 TRP A CA 4
ATOM 4584 C C . TRP A 1 45 ? 10.623 7.425 -7.175 1.00 0.00 45 TRP A C 4
ATOM 4585 O O . TRP A 1 45 ? 11.559 6.650 -6.983 1.00 0.00 45 TRP A O 4
ATOM 4606 N N . TRP A 1 46 ? 9.447 7.073 -7.672 1.00 0.00 46 TRP A N 4
ATOM 4607 C CA . TRP A 1 46 ? 9.172 5.694 -8.038 1.00 0.00 46 TRP A CA 4
ATOM 4608 C C . TRP A 1 46 ? 9.899 5.400 -9.352 1.00 0.00 46 TRP A C 4
ATOM 4609 O O . TRP A 1 46 ? 10.566 4.375 -9.481 1.00 0.00 46 TRP A O 4
ATOM 4630 N N . ALA A 1 47 ? 9.745 6.318 -10.295 1.00 0.00 47 ALA A N 4
ATOM 4631 C CA . ALA A 1 47 ? 10.378 6.170 -11.594 1.00 0.00 47 ALA A CA 4
ATOM 4632 C C . ALA A 1 47 ? 11.855 5.820 -11.400 1.00 0.00 47 ALA A C 4
ATOM 4633 O O . ALA A 1 47 ? 12.477 5.229 -12.281 1.00 0.00 47 ALA A O 4
ATOM 4640 N N . VAL A 1 48 ? 12.373 6.199 -10.241 1.00 0.00 48 VAL A N 4
ATOM 4641 C CA . VAL A 1 48 ? 13.764 5.933 -9.920 1.00 0.00 48 VAL A CA 4
ATOM 4642 C C . VAL A 1 48 ? 13.836 5.061 -8.665 1.00 0.00 48 VAL A C 4
ATOM 4643 O O . VAL A 1 48 ? 14.408 5.467 -7.655 1.00 0.00 48 VAL A O 4
ATOM 4656 N N . LEU A 1 49 ? 13.246 3.879 -8.769 1.00 0.00 49 LEU A N 4
ATOM 4657 C CA . LEU A 1 49 ? 13.236 2.947 -7.655 1.00 0.00 49 LEU A CA 4
ATOM 4658 C C . LEU A 1 49 ? 13.762 1.590 -8.126 1.00 0.00 49 LEU A C 4
ATOM 4659 O O . LEU A 1 49 ? 13.621 1.237 -9.296 1.00 0.00 49 LEU A O 4
ATOM 4675 N N . ASP A 1 50 ? 14.359 0.865 -7.191 1.00 0.00 50 ASP A N 4
ATOM 4676 C CA . ASP A 1 50 ? 14.907 -0.446 -7.496 1.00 0.00 50 ASP A CA 4
ATOM 4677 C C . ASP A 1 50 ? 13.788 -1.487 -7.440 1.00 0.00 50 ASP A C 4
ATOM 4678 O O . ASP A 1 50 ? 12.667 -1.179 -7.037 1.00 0.00 50 ASP A O 4
ATOM 4687 N N . PRO A 1 51 ? 14.140 -2.732 -7.861 1.00 0.00 51 PRO A N 4
ATOM 4688 C CA . PRO A 1 51 ? 13.178 -3.821 -7.863 1.00 0.00 51 PRO A CA 4
ATOM 4689 C C . PRO A 1 51 ? 12.928 -4.334 -6.443 1.00 0.00 51 PRO A C 4
ATOM 4690 O O . PRO A 1 51 ? 11.800 -4.679 -6.093 1.00 0.00 51 PRO A O 4
ATOM 4701 N N . LYS A 1 52 ? 13.999 -4.369 -5.664 1.00 0.00 52 LYS A N 4
ATOM 4702 C CA . LYS A 1 52 ? 13.910 -4.834 -4.290 1.00 0.00 52 LYS A CA 4
ATOM 4703 C C . LYS A 1 52 ? 12.748 -4.127 -3.591 1.00 0.00 52 LYS A C 4
ATOM 4704 O O . LYS A 1 52 ? 11.928 -4.770 -2.936 1.00 0.00 52 LYS A O 4
ATOM 4723 N N . GLU A 1 53 ? 12.713 -2.812 -3.753 1.00 0.00 53 GLU A N 4
ATOM 4724 C CA . GLU A 1 53 ? 11.665 -2.010 -3.145 1.00 0.00 53 GLU A CA 4
ATOM 4725 C C . GLU A 1 53 ? 10.308 -2.356 -3.762 1.00 0.00 53 GLU A C 4
ATOM 4726 O O . GLU A 1 53 ? 9.316 -2.502 -3.049 1.00 0.00 53 GLU A O 4
ATOM 4738 N N . LYS A 1 54 ? 10.307 -2.476 -5.082 1.00 0.00 54 LYS A N 4
ATOM 4739 C CA . LYS A 1 54 ? 9.088 -2.801 -5.802 1.00 0.00 54 LYS A CA 4
ATOM 4740 C C . LYS A 1 54 ? 8.547 -4.143 -5.303 1.00 0.00 54 LYS A C 4
ATOM 4741 O O . LYS A 1 54 ? 7.358 -4.426 -5.439 1.00 0.00 54 LYS A O 4
ATOM 4760 N N . GLN A 1 55 ? 9.447 -4.932 -4.736 1.00 0.00 55 GLN A N 4
ATOM 4761 C CA . GLN A 1 55 ? 9.076 -6.237 -4.215 1.00 0.00 55 GLN A CA 4
ATOM 4762 C C . GLN A 1 55 ? 8.040 -6.088 -3.098 1.00 0.00 55 GLN A C 4
ATOM 4763 O O . GLN A 1 55 ? 6.863 -6.382 -3.296 1.00 0.00 55 GLN A O 4
ATOM 4777 N N . LYS A 1 56 ? 8.518 -5.631 -1.950 1.00 0.00 56 LYS A N 4
ATOM 4778 C CA . LYS A 1 56 ? 7.648 -5.440 -0.802 1.00 0.00 56 LYS A CA 4
ATOM 4779 C C . LYS A 1 56 ? 6.396 -4.676 -1.237 1.00 0.00 56 LYS A C 4
ATOM 4780 O O . LYS A 1 56 ? 5.303 -4.930 -0.733 1.00 0.00 56 LYS A O 4
ATOM 4799 N N . TYR A 1 57 ? 6.597 -3.756 -2.169 1.00 0.00 57 TYR A N 4
ATOM 4800 C CA . TYR A 1 57 ? 5.498 -2.954 -2.679 1.00 0.00 57 TYR A CA 4
ATOM 4801 C C . TYR A 1 57 ? 4.526 -3.810 -3.493 1.00 0.00 57 TYR A C 4
ATOM 4802 O O . TYR A 1 57 ? 3.317 -3.767 -3.268 1.00 0.00 57 TYR A O 4
ATOM 4820 N N . THR A 1 58 ? 5.090 -4.568 -4.422 1.00 0.00 58 THR A N 4
ATOM 4821 C CA . THR A 1 58 ? 4.288 -5.432 -5.271 1.00 0.00 58 THR A CA 4
ATOM 4822 C C . THR A 1 58 ? 3.474 -6.409 -4.420 1.00 0.00 58 THR A C 4
ATOM 4823 O O . THR A 1 58 ? 2.317 -6.691 -4.728 1.00 0.00 58 THR A O 4
ATOM 4834 N N . ASP A 1 59 ? 4.112 -6.900 -3.367 1.00 0.00 59 ASP A N 4
ATOM 4835 C CA . ASP A 1 59 ? 3.461 -7.839 -2.470 1.00 0.00 59 ASP A CA 4
ATOM 4836 C C . ASP A 1 59 ? 2.332 -7.127 -1.723 1.00 0.00 59 ASP A C 4
ATOM 4837 O O . ASP A 1 59 ? 1.190 -7.586 -1.732 1.00 0.00 59 ASP A O 4
ATOM 4846 N N . MET A 1 60 ? 2.689 -6.016 -1.095 1.00 0.00 60 MET A N 4
ATOM 4847 C CA . MET A 1 60 ? 1.719 -5.236 -0.345 1.00 0.00 60 MET A CA 4
ATOM 4848 C C . MET A 1 60 ? 0.435 -5.035 -1.152 1.00 0.00 60 MET A C 4
ATOM 4849 O O . MET A 1 60 ? -0.664 -5.211 -0.630 1.00 0.00 60 MET A O 4
ATOM 4863 N N . ALA A 1 61 ? 0.618 -4.669 -2.413 1.00 0.00 61 ALA A N 4
ATOM 4864 C CA . ALA A 1 61 ? -0.513 -4.441 -3.297 1.00 0.00 61 ALA A CA 4
ATOM 4865 C C . ALA A 1 61 ? -1.242 -5.765 -3.535 1.00 0.00 61 ALA A C 4
ATOM 4866 O O . ALA A 1 61 ? -2.452 -5.856 -3.335 1.00 0.00 61 ALA A O 4
ATOM 4873 N N . LYS A 1 62 ? -0.475 -6.759 -3.960 1.00 0.00 62 LYS A N 4
ATOM 4874 C CA . LYS A 1 62 ? -1.033 -8.073 -4.228 1.00 0.00 62 LYS A CA 4
ATOM 4875 C C . LYS A 1 62 ? -2.071 -8.410 -3.155 1.00 0.00 62 LYS A C 4
ATOM 4876 O O . LYS A 1 62 ? -3.172 -8.858 -3.471 1.00 0.00 62 LYS A O 4
ATOM 4895 N N . GLU A 1 63 ? -1.683 -8.181 -1.909 1.00 0.00 63 GLU A N 4
ATOM 4896 C CA . GLU A 1 63 ? -2.566 -8.455 -0.788 1.00 0.00 63 GLU A CA 4
ATOM 4897 C C . GLU A 1 63 ? -3.750 -7.485 -0.796 1.00 0.00 63 GLU A C 4
ATOM 4898 O O . GLU A 1 63 ? -4.904 -7.910 -0.774 1.00 0.00 63 GLU A O 4
ATOM 4910 N N . TYR A 1 64 ? -3.423 -6.202 -0.828 1.00 0.00 64 TYR A N 4
ATOM 4911 C CA . TYR A 1 64 ? -4.444 -5.169 -0.840 1.00 0.00 64 TYR A CA 4
ATOM 4912 C C . TYR A 1 64 ? -5.458 -5.412 -1.960 1.00 0.00 64 TYR A C 4
ATOM 4913 O O . TYR A 1 64 ? -6.664 -5.306 -1.744 1.00 0.00 64 TYR A O 4
ATOM 4931 N N . LYS A 1 65 ? -4.930 -5.734 -3.132 1.00 0.00 65 LYS A N 4
ATOM 4932 C CA . LYS A 1 65 ? -5.774 -5.994 -4.286 1.00 0.00 65 LYS A CA 4
ATOM 4933 C C . LYS A 1 65 ? -6.675 -7.195 -3.994 1.00 0.00 65 LYS A C 4
ATOM 4934 O O . LYS A 1 65 ? -7.898 -7.070 -3.983 1.00 0.00 65 LYS A O 4
ATOM 4953 N N . ASP A 1 66 ? -6.035 -8.333 -3.765 1.00 0.00 66 ASP A N 4
ATOM 4954 C CA . ASP A 1 66 ? -6.763 -9.556 -3.474 1.00 0.00 66 ASP A CA 4
ATOM 4955 C C . ASP A 1 66 ? -7.894 -9.249 -2.490 1.00 0.00 66 ASP A C 4
ATOM 4956 O O . ASP A 1 66 ? -9.050 -9.586 -2.742 1.00 0.00 66 ASP A O 4
ATOM 4965 N N . ALA A 1 67 ? -7.521 -8.613 -1.389 1.00 0.00 67 ALA A N 4
ATOM 4966 C CA . ALA A 1 67 ? -8.489 -8.257 -0.366 1.00 0.00 67 ALA A CA 4
ATOM 4967 C C . ALA A 1 67 ? -9.700 -7.593 -1.025 1.00 0.00 67 ALA A C 4
ATOM 4968 O O . ALA A 1 67 ? -10.804 -8.134 -0.991 1.00 0.00 67 ALA A O 4
ATOM 4975 N N . PHE A 1 68 ? -9.452 -6.429 -1.608 1.00 0.00 68 PHE A N 4
ATOM 4976 C CA . PHE A 1 68 ? -10.508 -5.686 -2.274 1.00 0.00 68 PHE A CA 4
ATOM 4977 C C . PHE A 1 68 ? -11.348 -6.604 -3.164 1.00 0.00 68 PHE A C 4
ATOM 4978 O O . PHE A 1 68 ? -12.576 -6.541 -3.142 1.00 0.00 68 PHE A O 4
ATOM 4995 N N . MET A 1 69 ? -10.652 -7.436 -3.925 1.00 0.00 69 MET A N 4
ATOM 4996 C CA . MET A 1 69 ? -11.319 -8.366 -4.820 1.00 0.00 69 MET A CA 4
ATOM 4997 C C . MET A 1 69 ? -12.185 -9.355 -4.038 1.00 0.00 69 MET A C 4
ATOM 4998 O O . MET A 1 69 ? -11.692 -10.377 -3.562 1.00 0.00 69 MET A O 4
ATOM 5012 N N . LYS A 1 70 ? -13.462 -9.017 -3.929 1.00 0.00 70 LYS A N 4
ATOM 5013 C CA . LYS A 1 70 ? -14.401 -9.862 -3.212 1.00 0.00 70 LYS A CA 4
ATOM 5014 C C . LYS A 1 70 ? -15.601 -10.162 -4.113 1.00 0.00 70 LYS A C 4
ATOM 5015 O O . LYS A 1 70 ? -15.860 -11.318 -4.445 1.00 0.00 70 LYS A O 4
ATOM 5034 N N . ALA A 1 71 ? -16.302 -9.100 -4.484 1.00 0.00 71 ALA A N 4
ATOM 5035 C CA . ALA A 1 71 ? -17.468 -9.235 -5.340 1.00 0.00 71 ALA A CA 4
ATOM 5036 C C . ALA A 1 71 ? -17.031 -9.163 -6.805 1.00 0.00 71 ALA A C 4
ATOM 5037 O O . ALA A 1 71 ? -17.421 -8.247 -7.528 1.00 0.00 71 ALA A O 4
ATOM 5044 N N . ASN A 1 72 ? -16.227 -10.139 -7.198 1.00 0.00 72 ASN A N 4
ATOM 5045 C CA . ASN A 1 72 ? -15.733 -10.198 -8.563 1.00 0.00 72 ASN A CA 4
ATOM 5046 C C . ASN A 1 72 ? -15.225 -11.611 -8.856 1.00 0.00 72 ASN A C 4
ATOM 5047 O O . ASN A 1 72 ? -14.083 -11.942 -8.541 1.00 0.00 72 ASN A O 4
ATOM 5058 N N . PRO A 1 73 ? -16.120 -12.428 -9.473 1.00 0.00 73 PRO A N 4
ATOM 5059 C CA . PRO A 1 73 ? -15.774 -13.797 -9.813 1.00 0.00 73 PRO A CA 4
ATOM 5060 C C . PRO A 1 73 ? -14.844 -13.843 -11.027 1.00 0.00 73 PRO A C 4
ATOM 5061 O O . PRO A 1 73 ? -15.267 -14.206 -12.124 1.00 0.00 73 PRO A O 4
ATOM 5072 N N . GLY A 1 74 ? -13.595 -13.469 -10.790 1.00 0.00 74 GLY A N 4
ATOM 5073 C CA . GLY A 1 74 ? -12.602 -13.463 -11.851 1.00 0.00 74 GLY A CA 4
ATOM 5074 C C . GLY A 1 74 ? -12.192 -12.033 -12.209 1.00 0.00 74 GLY A C 4
ATOM 5075 O O . GLY A 1 74 ? -11.270 -11.480 -11.611 1.00 0.00 74 GLY A O 4
ATOM 5079 N N . TYR A 1 75 ? -12.896 -11.476 -13.182 1.00 0.00 75 TYR A N 4
ATOM 5080 C CA . TYR A 1 75 ? -12.617 -10.121 -13.627 1.00 0.00 75 TYR A CA 4
ATOM 5081 C C . TYR A 1 75 ? -11.145 -9.964 -14.015 1.00 0.00 75 TYR A C 4
ATOM 5082 O O . TYR A 1 75 ? -10.786 -10.120 -15.181 1.00 0.00 75 TYR A O 4
ATOM 5100 N N . ARG A 1 76 ? -10.332 -9.657 -13.014 1.00 0.00 76 ARG A N 4
ATOM 5101 C CA . ARG A 1 76 ? -8.908 -9.477 -13.236 1.00 0.00 76 ARG A CA 4
ATOM 5102 C C . ARG A 1 76 ? -8.652 -8.193 -14.029 1.00 0.00 76 ARG A C 4
ATOM 5103 O O . ARG A 1 76 ? -8.103 -7.229 -13.496 1.00 0.00 76 ARG A O 4
ATOM 5124 N N . SER A 1 77 ? -9.061 -8.222 -15.288 1.00 0.00 77 SER A N 4
ATOM 5125 C CA . SER A 1 77 ? -8.883 -7.073 -16.159 1.00 0.00 77 SER A CA 4
ATOM 5126 C C . SER A 1 77 ? -7.465 -7.066 -16.734 1.00 0.00 77 SER A C 4
ATOM 5127 O O . SER A 1 77 ? -7.284 -7.067 -17.951 1.00 0.00 77 SER A O 4
ATOM 5135 N N . GLY A 1 78 ? -6.495 -7.060 -15.831 1.00 0.00 78 GLY A N 4
ATOM 5136 C CA . GLY A 1 78 ? -5.099 -7.054 -16.233 1.00 0.00 78 GLY A CA 4
ATOM 5137 C C . GLY A 1 78 ? -4.808 -8.182 -17.224 1.00 0.00 78 GLY A C 4
ATOM 5138 O O . GLY A 1 78 ? -5.638 -9.067 -17.424 1.00 0.00 78 GLY A O 4
ATOM 5142 N N . PRO A 1 79 ? -3.596 -8.111 -17.836 1.00 0.00 79 PRO A N 4
ATOM 5143 C CA . PRO A 1 79 ? -3.185 -9.116 -18.802 1.00 0.00 79 PRO A CA 4
ATOM 5144 C C . PRO A 1 79 ? -2.796 -10.421 -18.105 1.00 0.00 79 PRO A C 4
ATOM 5145 O O . PRO A 1 79 ? -3.316 -11.485 -18.436 1.00 0.00 79 PRO A O 4
ATOM 5156 N N . SER A 1 80 ? -1.885 -10.296 -17.151 1.00 0.00 80 SER A N 4
ATOM 5157 C CA . SER A 1 80 ? -1.420 -11.452 -16.404 1.00 0.00 80 SER A CA 4
ATOM 5158 C C . SER A 1 80 ? -0.898 -12.522 -17.366 1.00 0.00 80 SER A C 4
ATOM 5159 O O . SER A 1 80 ? -1.621 -13.453 -17.715 1.00 0.00 80 SER A O 4
ATOM 5167 N N . SER A 1 81 ? 0.353 -12.352 -17.766 1.00 0.00 81 SER A N 4
ATOM 5168 C CA . SER A 1 81 ? 0.980 -13.291 -18.680 1.00 0.00 81 SER A CA 4
ATOM 5169 C C . SER A 1 81 ? -0.011 -13.701 -19.771 1.00 0.00 81 SER A C 4
ATOM 5170 O O . SER A 1 81 ? -0.732 -14.687 -19.622 1.00 0.00 81 SER A O 4
ATOM 5178 N N . GLY A 1 82 ? -0.017 -12.923 -20.844 1.00 0.00 82 GLY A N 4
ATOM 5179 C CA . GLY A 1 82 ? -0.908 -13.193 -21.959 1.00 0.00 82 GLY A CA 4
ATOM 5180 C C . GLY A 1 82 ? -0.117 -13.494 -23.233 1.00 0.00 82 GLY A C 4
ATOM 5181 O O . GLY A 1 82 ? -0.701 -13.743 -24.287 1.00 0.00 82 GLY A O 4
ATOM 5185 N N . GLY A 1 1 ? 5.529 -0.976 -14.430 1.00 0.00 1 GLY A N 5
ATOM 5186 C CA . GLY A 1 1 ? 5.078 0.283 -14.999 1.00 0.00 1 GLY A CA 5
ATOM 5187 C C . GLY A 1 1 ? 3.621 0.187 -15.455 1.00 0.00 1 GLY A C 5
ATOM 5188 O O . GLY A 1 1 ? 3.315 -0.502 -16.427 1.00 0.00 1 GLY A O 5
ATOM 5192 N N . SER A 1 2 ? 2.760 0.888 -14.731 1.00 0.00 2 SER A N 5
ATOM 5193 C CA . SER A 1 2 ? 1.342 0.890 -15.049 1.00 0.00 2 SER A CA 5
ATOM 5194 C C . SER A 1 2 ? 0.696 2.182 -14.546 1.00 0.00 2 SER A C 5
ATOM 5195 O O . SER A 1 2 ? 0.901 2.578 -13.400 1.00 0.00 2 SER A O 5
ATOM 5203 N N . SER A 1 3 ? -0.073 2.804 -15.428 1.00 0.00 3 SER A N 5
ATOM 5204 C CA . SER A 1 3 ? -0.751 4.043 -15.088 1.00 0.00 3 SER A CA 5
ATOM 5205 C C . SER A 1 3 ? -2.150 4.062 -15.707 1.00 0.00 3 SER A C 5
ATOM 5206 O O . SER A 1 3 ? -2.293 3.999 -16.928 1.00 0.00 3 SER A O 5
ATOM 5214 N N . GLY A 1 4 ? -3.146 4.148 -14.838 1.00 0.00 4 GLY A N 5
ATOM 5215 C CA . GLY A 1 4 ? -4.529 4.175 -15.285 1.00 0.00 4 GLY A CA 5
ATOM 5216 C C . GLY A 1 4 ? -5.332 5.226 -14.516 1.00 0.00 4 GLY A C 5
ATOM 5217 O O . GLY A 1 4 ? -5.076 6.422 -14.640 1.00 0.00 4 GLY A O 5
ATOM 5221 N N . SER A 1 5 ? -6.289 4.740 -13.739 1.00 0.00 5 SER A N 5
ATOM 5222 C CA . SER A 1 5 ? -7.132 5.622 -12.949 1.00 0.00 5 SER A CA 5
ATOM 5223 C C . SER A 1 5 ? -6.616 5.690 -11.511 1.00 0.00 5 SER A C 5
ATOM 5224 O O . SER A 1 5 ? -6.686 4.707 -10.775 1.00 0.00 5 SER A O 5
ATOM 5232 N N . SER A 1 6 ? -6.109 6.861 -11.153 1.00 0.00 6 SER A N 5
ATOM 5233 C CA . SER A 1 6 ? -5.582 7.071 -9.815 1.00 0.00 6 SER A CA 5
ATOM 5234 C C . SER A 1 6 ? -6.569 7.896 -8.987 1.00 0.00 6 SER A C 5
ATOM 5235 O O . SER A 1 6 ? -7.165 8.846 -9.491 1.00 0.00 6 SER A O 5
ATOM 5243 N N . GLY A 1 7 ? -6.710 7.502 -7.729 1.00 0.00 7 GLY A N 5
ATOM 5244 C CA . GLY A 1 7 ? -7.614 8.193 -6.826 1.00 0.00 7 GLY A CA 5
ATOM 5245 C C . GLY A 1 7 ? -8.425 7.198 -5.994 1.00 0.00 7 GLY A C 5
ATOM 5246 O O . GLY A 1 7 ? -8.162 5.997 -6.027 1.00 0.00 7 GLY A O 5
ATOM 5250 N N . ALA A 1 8 ? -9.395 7.734 -5.267 1.00 0.00 8 ALA A N 5
ATOM 5251 C CA . ALA A 1 8 ? -10.245 6.908 -4.428 1.00 0.00 8 ALA A CA 5
ATOM 5252 C C . ALA A 1 8 ? -10.778 5.732 -5.250 1.00 0.00 8 ALA A C 5
ATOM 5253 O O . ALA A 1 8 ? -10.567 5.670 -6.460 1.00 0.00 8 ALA A O 5
ATOM 5260 N N . ARG A 1 9 ? -11.458 4.829 -4.559 1.00 0.00 9 ARG A N 5
ATOM 5261 C CA . ARG A 1 9 ? -12.022 3.659 -5.210 1.00 0.00 9 ARG A CA 5
ATOM 5262 C C . ARG A 1 9 ? -10.912 2.813 -5.836 1.00 0.00 9 ARG A C 5
ATOM 5263 O O . ARG A 1 9 ? -9.782 3.276 -5.984 1.00 0.00 9 ARG A O 5
ATOM 5284 N N . ARG A 1 10 ? -11.272 1.587 -6.187 1.00 0.00 10 ARG A N 5
ATOM 5285 C CA . ARG A 1 10 ? -10.321 0.672 -6.793 1.00 0.00 10 ARG A CA 5
ATOM 5286 C C . ARG A 1 10 ? -9.218 0.314 -5.795 1.00 0.00 10 ARG A C 5
ATOM 5287 O O . ARG A 1 10 ? -9.061 0.980 -4.773 1.00 0.00 10 ARG A O 5
ATOM 5308 N N . PRO A 1 11 ? -8.464 -0.766 -6.134 1.00 0.00 11 PRO A N 5
ATOM 5309 C CA . PRO A 1 11 ? -7.381 -1.221 -5.279 1.00 0.00 11 PRO A CA 5
ATOM 5310 C C . PRO A 1 11 ? -6.168 -0.295 -5.391 1.00 0.00 11 PRO A C 5
ATOM 5311 O O . PRO A 1 11 ? -6.235 0.746 -6.044 1.00 0.00 11 PRO A O 5
ATOM 5322 N N . MET A 1 12 ? -5.087 -0.707 -4.745 1.00 0.00 12 MET A N 5
ATOM 5323 C CA . MET A 1 12 ? -3.861 0.073 -4.764 1.00 0.00 12 MET A CA 5
ATOM 5324 C C . MET A 1 12 ? -2.702 -0.742 -5.341 1.00 0.00 12 MET A C 5
ATOM 5325 O O . MET A 1 12 ? -2.585 -1.937 -5.075 1.00 0.00 12 MET A O 5
ATOM 5339 N N . ASN A 1 13 ? -1.875 -0.062 -6.123 1.00 0.00 13 ASN A N 5
ATOM 5340 C CA . ASN A 1 13 ? -0.729 -0.708 -6.740 1.00 0.00 13 ASN A CA 5
ATOM 5341 C C . ASN A 1 13 ? 0.521 -0.425 -5.906 1.00 0.00 13 ASN A C 5
ATOM 5342 O O . ASN A 1 13 ? 0.451 0.265 -4.890 1.00 0.00 13 ASN A O 5
ATOM 5353 N N . ALA A 1 14 ? 1.637 -0.971 -6.367 1.00 0.00 14 ALA A N 5
ATOM 5354 C CA . ALA A 1 14 ? 2.902 -0.786 -5.676 1.00 0.00 14 ALA A CA 5
ATOM 5355 C C . ALA A 1 14 ? 3.244 0.705 -5.638 1.00 0.00 14 ALA A C 5
ATOM 5356 O O . ALA A 1 14 ? 3.367 1.291 -4.564 1.00 0.00 14 ALA A O 5
ATOM 5363 N N . PHE A 1 15 ? 3.388 1.276 -6.825 1.00 0.00 15 PHE A N 5
ATOM 5364 C CA . PHE A 1 15 ? 3.713 2.688 -6.942 1.00 0.00 15 PHE A CA 5
ATOM 5365 C C . PHE A 1 15 ? 2.809 3.535 -6.045 1.00 0.00 15 PHE A C 5
ATOM 5366 O O . PHE A 1 15 ? 3.187 4.631 -5.634 1.00 0.00 15 PHE A O 5
ATOM 5383 N N . LEU A 1 16 ? 1.631 2.995 -5.767 1.00 0.00 16 LEU A N 5
ATOM 5384 C CA . LEU A 1 16 ? 0.669 3.687 -4.927 1.00 0.00 16 LEU A CA 5
ATOM 5385 C C . LEU A 1 16 ? 1.098 3.567 -3.463 1.00 0.00 16 LEU A C 5
ATOM 5386 O O . LEU A 1 16 ? 0.929 4.504 -2.684 1.00 0.00 16 LEU A O 5
ATOM 5402 N N . LEU A 1 17 ? 1.645 2.406 -3.133 1.00 0.00 17 LEU A N 5
ATOM 5403 C CA . LEU A 1 17 ? 2.099 2.151 -1.777 1.00 0.00 17 LEU A CA 5
ATOM 5404 C C . LEU A 1 17 ? 3.254 3.097 -1.444 1.00 0.00 17 LEU A C 5
ATOM 5405 O O . LEU A 1 17 ? 3.182 3.855 -0.478 1.00 0.00 17 LEU A O 5
ATOM 5421 N N . PHE A 1 18 ? 4.293 3.022 -2.263 1.00 0.00 18 PHE A N 5
ATOM 5422 C CA . PHE A 1 18 ? 5.462 3.863 -2.068 1.00 0.00 18 PHE A CA 5
ATOM 5423 C C . PHE A 1 18 ? 5.064 5.335 -1.941 1.00 0.00 18 PHE A C 5
ATOM 5424 O O . PHE A 1 18 ? 5.673 6.083 -1.177 1.00 0.00 18 PHE A O 5
ATOM 5441 N N . CYS A 1 19 ? 4.044 5.707 -2.701 1.00 0.00 19 CYS A N 5
ATOM 5442 C CA . CYS A 1 19 ? 3.557 7.076 -2.683 1.00 0.00 19 CYS A CA 5
ATOM 5443 C C . CYS A 1 19 ? 2.880 7.327 -1.334 1.00 0.00 19 CYS A C 5
ATOM 5444 O O . CYS A 1 19 ? 2.979 8.421 -0.781 1.00 0.00 19 CYS A O 5
ATOM 5452 N N . LYS A 1 20 ? 2.208 6.296 -0.844 1.00 0.00 20 LYS A N 5
ATOM 5453 C CA . LYS A 1 20 ? 1.514 6.392 0.429 1.00 0.00 20 LYS A CA 5
ATOM 5454 C C . LYS A 1 20 ? 2.536 6.338 1.566 1.00 0.00 20 LYS A C 5
ATOM 5455 O O . LYS A 1 20 ? 2.198 6.591 2.722 1.00 0.00 20 LYS A O 5
ATOM 5474 N N . ARG A 1 21 ? 3.765 6.007 1.200 1.00 0.00 21 ARG A N 5
ATOM 5475 C CA . ARG A 1 21 ? 4.839 5.917 2.175 1.00 0.00 21 ARG A CA 5
ATOM 5476 C C . ARG A 1 21 ? 5.684 7.192 2.153 1.00 0.00 21 ARG A C 5
ATOM 5477 O O . ARG A 1 21 ? 6.019 7.737 3.204 1.00 0.00 21 ARG A O 5
ATOM 5498 N N . HIS A 1 22 ? 6.004 7.631 0.945 1.00 0.00 22 HIS A N 5
ATOM 5499 C CA . HIS A 1 22 ? 6.804 8.832 0.772 1.00 0.00 22 HIS A CA 5
ATOM 5500 C C . HIS A 1 22 ? 5.886 10.053 0.690 1.00 0.00 22 HIS A C 5
ATOM 5501 O O . HIS A 1 22 ? 6.351 11.190 0.752 1.00 0.00 22 HIS A O 5
ATOM 5515 N N . ARG A 1 23 ? 4.597 9.776 0.552 1.00 0.00 23 ARG A N 5
ATOM 5516 C CA . ARG A 1 23 ? 3.609 10.838 0.461 1.00 0.00 23 ARG A CA 5
ATOM 5517 C C . ARG A 1 23 ? 3.984 11.993 1.391 1.00 0.00 23 ARG A C 5
ATOM 5518 O O . ARG A 1 23 ? 4.286 13.093 0.931 1.00 0.00 23 ARG A O 5
ATOM 5539 N N . SER A 1 24 ? 3.952 11.704 2.684 1.00 0.00 24 SER A N 5
ATOM 5540 C CA . SER A 1 24 ? 4.285 12.705 3.683 1.00 0.00 24 SER A CA 5
ATOM 5541 C C . SER A 1 24 ? 5.638 13.339 3.358 1.00 0.00 24 SER A C 5
ATOM 5542 O O . SER A 1 24 ? 5.770 14.562 3.355 1.00 0.00 24 SER A O 5
ATOM 5550 N N . LEU A 1 25 ? 6.611 12.479 3.092 1.00 0.00 25 LEU A N 5
ATOM 5551 C CA . LEU A 1 25 ? 7.949 12.940 2.767 1.00 0.00 25 LEU A CA 5
ATOM 5552 C C . LEU A 1 25 ? 7.858 14.081 1.751 1.00 0.00 25 LEU A C 5
ATOM 5553 O O . LEU A 1 25 ? 8.243 15.211 2.046 1.00 0.00 25 LEU A O 5
ATOM 5569 N N . VAL A 1 26 ? 7.347 13.745 0.576 1.00 0.00 26 VAL A N 5
ATOM 5570 C CA . VAL A 1 26 ? 7.200 14.727 -0.485 1.00 0.00 26 VAL A CA 5
ATOM 5571 C C . VAL A 1 26 ? 6.374 15.907 0.029 1.00 0.00 26 VAL A C 5
ATOM 5572 O O . VAL A 1 26 ? 6.858 17.037 0.073 1.00 0.00 26 VAL A O 5
ATOM 5585 N N . ARG A 1 27 ? 5.140 15.605 0.405 1.00 0.00 27 ARG A N 5
ATOM 5586 C CA . ARG A 1 27 ? 4.241 16.627 0.915 1.00 0.00 27 ARG A CA 5
ATOM 5587 C C . ARG A 1 27 ? 4.992 17.575 1.851 1.00 0.00 27 ARG A C 5
ATOM 5588 O O . ARG A 1 27 ? 4.636 18.747 1.969 1.00 0.00 27 ARG A O 5
ATOM 5609 N N . GLN A 1 28 ? 6.018 17.034 2.492 1.00 0.00 28 GLN A N 5
ATOM 5610 C CA . GLN A 1 28 ? 6.822 17.818 3.414 1.00 0.00 28 GLN A CA 5
ATOM 5611 C C . GLN A 1 28 ? 7.893 18.600 2.651 1.00 0.00 28 GLN A C 5
ATOM 5612 O O . GLN A 1 28 ? 7.908 19.830 2.680 1.00 0.00 28 GLN A O 5
ATOM 5626 N N . GLU A 1 29 ? 8.763 17.855 1.985 1.00 0.00 29 GLU A N 5
ATOM 5627 C CA . GLU A 1 29 ? 9.835 18.463 1.216 1.00 0.00 29 GLU A CA 5
ATOM 5628 C C . GLU A 1 29 ? 9.260 19.417 0.166 1.00 0.00 29 GLU A C 5
ATOM 5629 O O . GLU A 1 29 ? 9.980 20.253 -0.378 1.00 0.00 29 GLU A O 5
ATOM 5641 N N . HIS A 1 30 ? 7.970 19.259 -0.086 1.00 0.00 30 HIS A N 5
ATOM 5642 C CA . HIS A 1 30 ? 7.290 20.096 -1.061 1.00 0.00 30 HIS A CA 5
ATOM 5643 C C . HIS A 1 30 ? 5.889 20.441 -0.552 1.00 0.00 30 HIS A C 5
ATOM 5644 O O . HIS A 1 30 ? 4.904 19.837 -0.977 1.00 0.00 30 HIS A O 5
ATOM 5658 N N . PRO A 1 31 ? 5.842 21.436 0.373 1.00 0.00 31 PRO A N 5
ATOM 5659 C CA . PRO A 1 31 ? 4.578 21.868 0.944 1.00 0.00 31 PRO A CA 5
ATOM 5660 C C . PRO A 1 31 ? 3.786 22.714 -0.056 1.00 0.00 31 PRO A C 5
ATOM 5661 O O . PRO A 1 31 ? 2.570 22.566 -0.173 1.00 0.00 31 PRO A O 5
ATOM 5672 N N . ARG A 1 32 ? 4.507 23.582 -0.750 1.00 0.00 32 ARG A N 5
ATOM 5673 C CA . ARG A 1 32 ? 3.887 24.451 -1.736 1.00 0.00 32 ARG A CA 5
ATOM 5674 C C . ARG A 1 32 ? 3.065 23.626 -2.729 1.00 0.00 32 ARG A C 5
ATOM 5675 O O . ARG A 1 32 ? 2.177 24.155 -3.396 1.00 0.00 32 ARG A O 5
ATOM 5696 N N . LEU A 1 33 ? 3.392 22.343 -2.796 1.00 0.00 33 LEU A N 5
ATOM 5697 C CA . LEU A 1 33 ? 2.695 21.440 -3.697 1.00 0.00 33 LEU A CA 5
ATOM 5698 C C . LEU A 1 33 ? 1.268 21.223 -3.191 1.00 0.00 33 LEU A C 5
ATOM 5699 O O . LEU A 1 33 ? 1.005 21.337 -1.995 1.00 0.00 33 LEU A O 5
ATOM 5715 N N . ASP A 1 34 ? 0.383 20.914 -4.128 1.00 0.00 34 ASP A N 5
ATOM 5716 C CA . ASP A 1 34 ? -1.011 20.680 -3.792 1.00 0.00 34 ASP A CA 5
ATOM 5717 C C . ASP A 1 34 ? -1.400 19.261 -4.209 1.00 0.00 34 ASP A C 5
ATOM 5718 O O . ASP A 1 34 ? -2.373 19.068 -4.937 1.00 0.00 34 ASP A O 5
ATOM 5727 N N . ASN A 1 35 ? -0.621 18.303 -3.729 1.00 0.00 35 ASN A N 5
ATOM 5728 C CA . ASN A 1 35 ? -0.872 16.906 -4.043 1.00 0.00 35 ASN A CA 5
ATOM 5729 C C . ASN A 1 35 ? -0.574 16.659 -5.523 1.00 0.00 35 ASN A C 5
ATOM 5730 O O . ASN A 1 35 ? 0.362 15.934 -5.859 1.00 0.00 35 ASN A O 5
ATOM 5741 N N . ARG A 1 36 ? -1.386 17.276 -6.368 1.00 0.00 36 ARG A N 5
ATOM 5742 C CA . ARG A 1 36 ? -1.221 17.132 -7.804 1.00 0.00 36 ARG A CA 5
ATOM 5743 C C . ARG A 1 36 ? 0.264 17.128 -8.171 1.00 0.00 36 ARG A C 5
ATOM 5744 O O . ARG A 1 36 ? 0.695 16.353 -9.023 1.00 0.00 36 ARG A O 5
ATOM 5765 N N . GLY A 1 37 ? 1.007 18.002 -7.507 1.00 0.00 37 GLY A N 5
ATOM 5766 C CA . GLY A 1 37 ? 2.435 18.109 -7.752 1.00 0.00 37 GLY A CA 5
ATOM 5767 C C . GLY A 1 37 ? 3.203 17.021 -7.000 1.00 0.00 37 GLY A C 5
ATOM 5768 O O . GLY A 1 37 ? 4.061 16.352 -7.574 1.00 0.00 37 GLY A O 5
ATOM 5772 N N . ALA A 1 38 ? 2.867 16.877 -5.726 1.00 0.00 38 ALA A N 5
ATOM 5773 C CA . ALA A 1 38 ? 3.515 15.882 -4.889 1.00 0.00 38 ALA A CA 5
ATOM 5774 C C . ALA A 1 38 ? 3.587 14.554 -5.646 1.00 0.00 38 ALA A C 5
ATOM 5775 O O . ALA A 1 38 ? 4.618 13.882 -5.632 1.00 0.00 38 ALA A O 5
ATOM 5782 N N . THR A 1 39 ? 2.480 14.216 -6.290 1.00 0.00 39 THR A N 5
ATOM 5783 C CA . THR A 1 39 ? 2.405 12.981 -7.052 1.00 0.00 39 THR A CA 5
ATOM 5784 C C . THR A 1 39 ? 3.498 12.946 -8.122 1.00 0.00 39 THR A C 5
ATOM 5785 O O . THR A 1 39 ? 4.133 11.915 -8.332 1.00 0.00 39 THR A O 5
ATOM 5796 N N . LYS A 1 40 ? 3.683 14.087 -8.770 1.00 0.00 40 LYS A N 5
ATOM 5797 C CA . LYS A 1 40 ? 4.688 14.201 -9.813 1.00 0.00 40 LYS A CA 5
ATOM 5798 C C . LYS A 1 40 ? 6.080 14.090 -9.188 1.00 0.00 40 LYS A C 5
ATOM 5799 O O . LYS A 1 40 ? 7.050 13.776 -9.876 1.00 0.00 40 LYS A O 5
ATOM 5818 N N . ILE A 1 41 ? 6.134 14.353 -7.891 1.00 0.00 41 ILE A N 5
ATOM 5819 C CA . ILE A 1 41 ? 7.391 14.287 -7.165 1.00 0.00 41 ILE A CA 5
ATOM 5820 C C . ILE A 1 41 ? 7.661 12.839 -6.752 1.00 0.00 41 ILE A C 5
ATOM 5821 O O . ILE A 1 41 ? 8.807 12.392 -6.753 1.00 0.00 41 ILE A O 5
ATOM 5837 N N . LEU A 1 42 ? 6.586 12.145 -6.408 1.00 0.00 42 LEU A N 5
ATOM 5838 C CA . LEU A 1 42 ? 6.692 10.757 -5.993 1.00 0.00 42 LEU A CA 5
ATOM 5839 C C . LEU A 1 42 ? 7.070 9.896 -7.200 1.00 0.00 42 LEU A C 5
ATOM 5840 O O . LEU A 1 42 ? 7.897 8.992 -7.088 1.00 0.00 42 LEU A O 5
ATOM 5856 N N . ALA A 1 43 ? 6.447 10.207 -8.327 1.00 0.00 43 ALA A N 5
ATOM 5857 C CA . ALA A 1 43 ? 6.708 9.473 -9.554 1.00 0.00 43 ALA A CA 5
ATOM 5858 C C . ALA A 1 43 ? 8.219 9.329 -9.745 1.00 0.00 43 ALA A C 5
ATOM 5859 O O . ALA A 1 43 ? 8.710 8.238 -10.031 1.00 0.00 43 ALA A O 5
ATOM 5866 N N . ASP A 1 44 ? 8.914 10.445 -9.579 1.00 0.00 44 ASP A N 5
ATOM 5867 C CA . ASP A 1 44 ? 10.359 10.456 -9.729 1.00 0.00 44 ASP A CA 5
ATOM 5868 C C . ASP A 1 44 ? 10.981 9.497 -8.712 1.00 0.00 44 ASP A C 5
ATOM 5869 O O . ASP A 1 44 ? 11.637 8.527 -9.089 1.00 0.00 44 ASP A O 5
ATOM 5878 N N . TRP A 1 45 ? 10.752 9.801 -7.443 1.00 0.00 45 TRP A N 5
ATOM 5879 C CA . TRP A 1 45 ? 11.282 8.979 -6.369 1.00 0.00 45 TRP A CA 5
ATOM 5880 C C . TRP A 1 45 ? 11.094 7.512 -6.761 1.00 0.00 45 TRP A C 5
ATOM 5881 O O . TRP A 1 45 ? 12.037 6.724 -6.701 1.00 0.00 45 TRP A O 5
ATOM 5902 N N . TRP A 1 46 ? 9.870 7.189 -7.153 1.00 0.00 46 TRP A N 5
ATOM 5903 C CA . TRP A 1 46 ? 9.547 5.830 -7.555 1.00 0.00 46 TRP A CA 5
ATOM 5904 C C . TRP A 1 46 ? 10.397 5.484 -8.778 1.00 0.00 46 TRP A C 5
ATOM 5905 O O . TRP A 1 46 ? 11.075 4.458 -8.797 1.00 0.00 46 TRP A O 5
ATOM 5926 N N . ALA A 1 47 ? 10.334 6.360 -9.771 1.00 0.00 47 ALA A N 5
ATOM 5927 C CA . ALA A 1 47 ? 11.090 6.159 -10.995 1.00 0.00 47 ALA A CA 5
ATOM 5928 C C . ALA A 1 47 ? 12.509 5.707 -10.645 1.00 0.00 47 ALA A C 5
ATOM 5929 O O . ALA A 1 47 ? 13.117 4.933 -11.383 1.00 0.00 47 ALA A O 5
ATOM 5936 N N . VAL A 1 48 ? 12.995 6.209 -9.520 1.00 0.00 48 VAL A N 5
ATOM 5937 C CA . VAL A 1 48 ? 14.331 5.867 -9.064 1.00 0.00 48 VAL A CA 5
ATOM 5938 C C . VAL A 1 48 ? 14.230 4.869 -7.907 1.00 0.00 48 VAL A C 5
ATOM 5939 O O . VAL A 1 48 ? 14.827 5.075 -6.851 1.00 0.00 48 VAL A O 5
ATOM 5952 N N . LEU A 1 49 ? 13.471 3.810 -8.146 1.00 0.00 49 LEU A N 5
ATOM 5953 C CA . LEU A 1 49 ? 13.285 2.780 -7.138 1.00 0.00 49 LEU A CA 5
ATOM 5954 C C . LEU A 1 49 ? 13.829 1.452 -7.666 1.00 0.00 49 LEU A C 5
ATOM 5955 O O . LEU A 1 49 ? 13.646 1.123 -8.837 1.00 0.00 49 LEU A O 5
ATOM 5971 N N . ASP A 1 50 ? 14.487 0.723 -6.776 1.00 0.00 50 ASP A N 5
ATOM 5972 C CA . ASP A 1 50 ? 15.059 -0.563 -7.137 1.00 0.00 50 ASP A CA 5
ATOM 5973 C C . ASP A 1 50 ? 13.933 -1.577 -7.346 1.00 0.00 50 ASP A C 5
ATOM 5974 O O . ASP A 1 50 ? 12.762 -1.261 -7.138 1.00 0.00 50 ASP A O 5
ATOM 5983 N N . PRO A 1 51 ? 14.336 -2.807 -7.764 1.00 0.00 51 PRO A N 5
ATOM 5984 C CA . PRO A 1 51 ? 13.374 -3.869 -8.002 1.00 0.00 51 PRO A CA 5
ATOM 5985 C C . PRO A 1 51 ? 12.859 -4.448 -6.683 1.00 0.00 51 PRO A C 5
ATOM 5986 O O . PRO A 1 51 ? 11.652 -4.494 -6.450 1.00 0.00 51 PRO A O 5
ATOM 5997 N N . LYS A 1 52 ? 13.800 -4.876 -5.854 1.00 0.00 52 LYS A N 5
ATOM 5998 C CA . LYS A 1 52 ? 13.456 -5.451 -4.565 1.00 0.00 52 LYS A CA 5
ATOM 5999 C C . LYS A 1 52 ? 12.301 -4.658 -3.950 1.00 0.00 52 LYS A C 5
ATOM 6000 O O . LYS A 1 52 ? 11.289 -5.235 -3.553 1.00 0.00 52 LYS A O 5
ATOM 6019 N N . GLU A 1 53 ? 12.490 -3.348 -3.889 1.00 0.00 53 GLU A N 5
ATOM 6020 C CA . GLU A 1 53 ? 11.477 -2.471 -3.329 1.00 0.00 53 GLU A CA 5
ATOM 6021 C C . GLU A 1 53 ? 10.181 -2.574 -4.136 1.00 0.00 53 GLU A C 5
ATOM 6022 O O . GLU A 1 53 ? 9.103 -2.746 -3.568 1.00 0.00 53 GLU A O 5
ATOM 6034 N N . LYS A 1 54 ? 10.328 -2.464 -5.448 1.00 0.00 54 LYS A N 5
ATOM 6035 C CA . LYS A 1 54 ? 9.183 -2.543 -6.339 1.00 0.00 54 LYS A CA 5
ATOM 6036 C C . LYS A 1 54 ? 8.452 -3.867 -6.108 1.00 0.00 54 LYS A C 5
ATOM 6037 O O . LYS A 1 54 ? 7.227 -3.893 -5.996 1.00 0.00 54 LYS A O 5
ATOM 6056 N N . GLN A 1 55 ? 9.234 -4.934 -6.043 1.00 0.00 55 GLN A N 5
ATOM 6057 C CA . GLN A 1 55 ? 8.677 -6.259 -5.827 1.00 0.00 55 GLN A CA 5
ATOM 6058 C C . GLN A 1 55 ? 8.026 -6.342 -4.445 1.00 0.00 55 GLN A C 5
ATOM 6059 O O . GLN A 1 55 ? 6.988 -6.981 -4.281 1.00 0.00 55 GLN A O 5
ATOM 6073 N N . LYS A 1 56 ? 8.664 -5.687 -3.486 1.00 0.00 56 LYS A N 5
ATOM 6074 C CA . LYS A 1 56 ? 8.160 -5.679 -2.123 1.00 0.00 56 LYS A CA 5
ATOM 6075 C C . LYS A 1 56 ? 6.753 -5.078 -2.108 1.00 0.00 56 LYS A C 5
ATOM 6076 O O . LYS A 1 56 ? 5.807 -5.715 -1.647 1.00 0.00 56 LYS A O 5
ATOM 6095 N N . TYR A 1 57 ? 6.659 -3.859 -2.617 1.00 0.00 57 TYR A N 5
ATOM 6096 C CA . TYR A 1 57 ? 5.383 -3.165 -2.668 1.00 0.00 57 TYR A CA 5
ATOM 6097 C C . TYR A 1 57 ? 4.331 -4.004 -3.396 1.00 0.00 57 TYR A C 5
ATOM 6098 O O . TYR A 1 57 ? 3.183 -4.082 -2.960 1.00 0.00 57 TYR A O 5
ATOM 6116 N N . THR A 1 58 ? 4.760 -4.611 -4.493 1.00 0.00 58 THR A N 5
ATOM 6117 C CA . THR A 1 58 ? 3.870 -5.442 -5.285 1.00 0.00 58 THR A CA 5
ATOM 6118 C C . THR A 1 58 ? 3.193 -6.492 -4.402 1.00 0.00 58 THR A C 5
ATOM 6119 O O . THR A 1 58 ? 2.076 -6.922 -4.687 1.00 0.00 58 THR A O 5
ATOM 6130 N N . ASP A 1 59 ? 3.898 -6.876 -3.348 1.00 0.00 59 ASP A N 5
ATOM 6131 C CA . ASP A 1 59 ? 3.379 -7.867 -2.421 1.00 0.00 59 ASP A CA 5
ATOM 6132 C C . ASP A 1 59 ? 2.364 -7.205 -1.488 1.00 0.00 59 ASP A C 5
ATOM 6133 O O . ASP A 1 59 ? 1.406 -7.843 -1.055 1.00 0.00 59 ASP A O 5
ATOM 6142 N N . MET A 1 60 ? 2.608 -5.934 -1.206 1.00 0.00 60 MET A N 5
ATOM 6143 C CA . MET A 1 60 ? 1.727 -5.178 -0.332 1.00 0.00 60 MET A CA 5
ATOM 6144 C C . MET A 1 60 ? 0.433 -4.797 -1.054 1.00 0.00 60 MET A C 5
ATOM 6145 O O . MET A 1 60 ? -0.603 -4.606 -0.420 1.00 0.00 60 MET A O 5
ATOM 6159 N N . ALA A 1 61 ? 0.536 -4.698 -2.372 1.00 0.00 61 ALA A N 5
ATOM 6160 C CA . ALA A 1 61 ? -0.613 -4.343 -3.187 1.00 0.00 61 ALA A CA 5
ATOM 6161 C C . ALA A 1 61 ? -1.456 -5.593 -3.445 1.00 0.00 61 ALA A C 5
ATOM 6162 O O . ALA A 1 61 ? -2.636 -5.632 -3.101 1.00 0.00 61 ALA A O 5
ATOM 6169 N N . LYS A 1 62 ? -0.817 -6.585 -4.047 1.00 0.00 62 LYS A N 5
ATOM 6170 C CA . LYS A 1 62 ? -1.494 -7.833 -4.355 1.00 0.00 62 LYS A CA 5
ATOM 6171 C C . LYS A 1 62 ? -2.290 -8.292 -3.132 1.00 0.00 62 LYS A C 5
ATOM 6172 O O . LYS A 1 62 ? -3.313 -8.962 -3.268 1.00 0.00 62 LYS A O 5
ATOM 6191 N N . GLU A 1 63 ? -1.792 -7.911 -1.964 1.00 0.00 63 GLU A N 5
ATOM 6192 C CA . GLU A 1 63 ? -2.445 -8.275 -0.718 1.00 0.00 63 GLU A CA 5
ATOM 6193 C C . GLU A 1 63 ? -3.614 -7.329 -0.436 1.00 0.00 63 GLU A C 5
ATOM 6194 O O . GLU A 1 63 ? -4.688 -7.768 -0.029 1.00 0.00 63 GLU A O 5
ATOM 6206 N N . TYR A 1 64 ? -3.364 -6.047 -0.662 1.00 0.00 64 TYR A N 5
ATOM 6207 C CA . TYR A 1 64 ? -4.383 -5.036 -0.437 1.00 0.00 64 TYR A CA 5
ATOM 6208 C C . TYR A 1 64 ? -5.500 -5.141 -1.477 1.00 0.00 64 TYR A C 5
ATOM 6209 O O . TYR A 1 64 ? -6.674 -4.969 -1.152 1.00 0.00 64 TYR A O 5
ATOM 6227 N N . LYS A 1 65 ? -5.095 -5.423 -2.707 1.00 0.00 65 LYS A N 5
ATOM 6228 C CA . LYS A 1 65 ? -6.047 -5.554 -3.796 1.00 0.00 65 LYS A CA 5
ATOM 6229 C C . LYS A 1 65 ? -6.924 -6.785 -3.557 1.00 0.00 65 LYS A C 5
ATOM 6230 O O . LYS A 1 65 ? -8.141 -6.667 -3.420 1.00 0.00 65 LYS A O 5
ATOM 6249 N N . ASP A 1 66 ? -6.272 -7.937 -3.514 1.00 0.00 66 ASP A N 5
ATOM 6250 C CA . ASP A 1 66 ? -6.977 -9.188 -3.294 1.00 0.00 66 ASP A CA 5
ATOM 6251 C C . ASP A 1 66 ? -8.035 -8.988 -2.208 1.00 0.00 66 ASP A C 5
ATOM 6252 O O . ASP A 1 66 ? -9.183 -9.401 -2.370 1.00 0.00 66 ASP A O 5
ATOM 6261 N N . ALA A 1 67 ? -7.612 -8.355 -1.124 1.00 0.00 67 ALA A N 5
ATOM 6262 C CA . ALA A 1 67 ? -8.509 -8.094 -0.011 1.00 0.00 67 ALA A CA 5
ATOM 6263 C C . ALA A 1 67 ? -9.772 -7.404 -0.530 1.00 0.00 67 ALA A C 5
ATOM 6264 O O . ALA A 1 67 ? -10.871 -7.944 -0.416 1.00 0.00 67 ALA A O 5
ATOM 6271 N N . PHE A 1 68 ? -9.572 -6.219 -1.088 1.00 0.00 68 PHE A N 5
ATOM 6272 C CA . PHE A 1 68 ? -10.681 -5.449 -1.625 1.00 0.00 68 PHE A CA 5
ATOM 6273 C C . PHE A 1 68 ? -11.616 -6.335 -2.450 1.00 0.00 68 PHE A C 5
ATOM 6274 O O . PHE A 1 68 ? -12.825 -6.350 -2.222 1.00 0.00 68 PHE A O 5
ATOM 6291 N N . MET A 1 69 ? -11.021 -7.053 -3.391 1.00 0.00 69 MET A N 5
ATOM 6292 C CA . MET A 1 69 ? -11.786 -7.941 -4.251 1.00 0.00 69 MET A CA 5
ATOM 6293 C C . MET A 1 69 ? -12.621 -8.921 -3.424 1.00 0.00 69 MET A C 5
ATOM 6294 O O . MET A 1 69 ? -12.088 -9.880 -2.868 1.00 0.00 69 MET A O 5
ATOM 6308 N N . LYS A 1 70 ? -13.916 -8.646 -3.370 1.00 0.00 70 LYS A N 5
ATOM 6309 C CA . LYS A 1 70 ? -14.829 -9.491 -2.620 1.00 0.00 70 LYS A CA 5
ATOM 6310 C C . LYS A 1 70 ? -15.860 -10.095 -3.576 1.00 0.00 70 LYS A C 5
ATOM 6311 O O . LYS A 1 70 ? -15.944 -11.314 -3.715 1.00 0.00 70 LYS A O 5
ATOM 6330 N N . ALA A 1 71 ? -16.618 -9.213 -4.211 1.00 0.00 71 ALA A N 5
ATOM 6331 C CA . ALA A 1 71 ? -17.640 -9.643 -5.151 1.00 0.00 71 ALA A CA 5
ATOM 6332 C C . ALA A 1 71 ? -17.255 -9.189 -6.560 1.00 0.00 71 ALA A C 5
ATOM 6333 O O . ALA A 1 71 ? -17.930 -8.348 -7.151 1.00 0.00 71 ALA A O 5
ATOM 6340 N N . ASN A 1 72 ? -16.171 -9.766 -7.058 1.00 0.00 72 ASN A N 5
ATOM 6341 C CA . ASN A 1 72 ? -15.688 -9.430 -8.386 1.00 0.00 72 ASN A CA 5
ATOM 6342 C C . ASN A 1 72 ? -15.560 -10.710 -9.216 1.00 0.00 72 ASN A C 5
ATOM 6343 O O . ASN A 1 72 ? -14.866 -11.644 -8.819 1.00 0.00 72 ASN A O 5
ATOM 6354 N N . PRO A 1 73 ? -16.259 -10.710 -10.383 1.00 0.00 73 PRO A N 5
ATOM 6355 C CA . PRO A 1 73 ? -16.230 -11.860 -11.271 1.00 0.00 73 PRO A CA 5
ATOM 6356 C C . PRO A 1 73 ? -14.902 -11.935 -12.027 1.00 0.00 73 PRO A C 5
ATOM 6357 O O . PRO A 1 73 ? -14.149 -10.963 -12.065 1.00 0.00 73 PRO A O 5
ATOM 6368 N N . GLY A 1 74 ? -14.654 -13.100 -12.609 1.00 0.00 74 GLY A N 5
ATOM 6369 C CA . GLY A 1 74 ? -13.430 -13.315 -13.361 1.00 0.00 74 GLY A CA 5
ATOM 6370 C C . GLY A 1 74 ? -12.199 -13.096 -12.479 1.00 0.00 74 GLY A C 5
ATOM 6371 O O . GLY A 1 74 ? -11.386 -12.213 -12.750 1.00 0.00 74 GLY A O 5
ATOM 6375 N N . TYR A 1 75 ? -12.100 -13.914 -11.441 1.00 0.00 75 TYR A N 5
ATOM 6376 C CA . TYR A 1 75 ? -10.982 -13.820 -10.518 1.00 0.00 75 TYR A CA 5
ATOM 6377 C C . TYR A 1 75 ? -10.859 -15.091 -9.675 1.00 0.00 75 TYR A C 5
ATOM 6378 O O . TYR A 1 75 ? -11.779 -15.907 -9.637 1.00 0.00 75 TYR A O 5
ATOM 6396 N N . ARG A 1 76 ? -9.716 -15.219 -9.018 1.00 0.00 76 ARG A N 5
ATOM 6397 C CA . ARG A 1 76 ? -9.461 -16.376 -8.178 1.00 0.00 76 ARG A CA 5
ATOM 6398 C C . ARG A 1 76 ? -8.013 -16.363 -7.681 1.00 0.00 76 ARG A C 5
ATOM 6399 O O . ARG A 1 76 ? -7.730 -16.810 -6.571 1.00 0.00 76 ARG A O 5
ATOM 6420 N N . SER A 1 77 ? -7.136 -15.846 -8.529 1.00 0.00 77 SER A N 5
ATOM 6421 C CA . SER A 1 77 ? -5.725 -15.770 -8.190 1.00 0.00 77 SER A CA 5
ATOM 6422 C C . SER A 1 77 ? -5.128 -17.176 -8.112 1.00 0.00 77 SER A C 5
ATOM 6423 O O . SER A 1 77 ? -4.328 -17.563 -8.963 1.00 0.00 77 SER A O 5
ATOM 6431 N N . GLY A 1 78 ? -5.539 -17.903 -7.084 1.00 0.00 78 GLY A N 5
ATOM 6432 C CA . GLY A 1 78 ? -5.055 -19.258 -6.884 1.00 0.00 78 GLY A CA 5
ATOM 6433 C C . GLY A 1 78 ? -4.993 -20.019 -8.210 1.00 0.00 78 GLY A C 5
ATOM 6434 O O . GLY A 1 78 ? -6.014 -20.491 -8.708 1.00 0.00 78 GLY A O 5
ATOM 6438 N N . PRO A 1 79 ? -3.752 -20.118 -8.758 1.00 0.00 79 PRO A N 5
ATOM 6439 C CA . PRO A 1 79 ? -3.543 -20.814 -10.017 1.00 0.00 79 PRO A CA 5
ATOM 6440 C C . PRO A 1 79 ? -3.616 -22.330 -9.824 1.00 0.00 79 PRO A C 5
ATOM 6441 O O . PRO A 1 79 ? -3.956 -22.806 -8.742 1.00 0.00 79 PRO A O 5
ATOM 6452 N N . SER A 1 80 ? -3.291 -23.046 -10.890 1.00 0.00 80 SER A N 5
ATOM 6453 C CA . SER A 1 80 ? -3.315 -24.498 -10.851 1.00 0.00 80 SER A CA 5
ATOM 6454 C C . SER A 1 80 ? -4.740 -24.991 -10.589 1.00 0.00 80 SER A C 5
ATOM 6455 O O . SER A 1 80 ? -5.470 -24.397 -9.798 1.00 0.00 80 SER A O 5
ATOM 6463 N N . SER A 1 81 ? -5.092 -26.073 -11.269 1.00 0.00 81 SER A N 5
ATOM 6464 C CA . SER A 1 81 ? -6.416 -26.652 -11.120 1.00 0.00 81 SER A CA 5
ATOM 6465 C C . SER A 1 81 ? -6.374 -28.145 -11.450 1.00 0.00 81 SER A C 5
ATOM 6466 O O . SER A 1 81 ? -6.553 -28.535 -12.603 1.00 0.00 81 SER A O 5
ATOM 6474 N N . GLY A 1 82 ? -6.136 -28.941 -10.418 1.00 0.00 82 GLY A N 5
ATOM 6475 C CA . GLY A 1 82 ? -6.068 -30.383 -10.585 1.00 0.00 82 GLY A CA 5
ATOM 6476 C C . GLY A 1 82 ? -7.282 -31.066 -9.951 1.00 0.00 82 GLY A C 5
ATOM 6477 O O . GLY A 1 82 ? -7.166 -32.158 -9.397 1.00 0.00 82 GLY A O 5
ATOM 6481 N N . GLY A 1 1 ? -8.559 18.157 -19.016 1.00 0.00 1 GLY A N 6
ATOM 6482 C CA . GLY A 1 1 ? -7.540 17.126 -18.911 1.00 0.00 1 GLY A CA 6
ATOM 6483 C C . GLY A 1 1 ? -8.096 15.872 -18.234 1.00 0.00 1 GLY A C 6
ATOM 6484 O O . GLY A 1 1 ? -9.151 15.370 -18.620 1.00 0.00 1 GLY A O 6
ATOM 6488 N N . SER A 1 2 ? -7.362 15.401 -17.237 1.00 0.00 2 SER A N 6
ATOM 6489 C CA . SER A 1 2 ? -7.769 14.215 -16.503 1.00 0.00 2 SER A CA 6
ATOM 6490 C C . SER A 1 2 ? -8.681 14.607 -15.339 1.00 0.00 2 SER A C 6
ATOM 6491 O O . SER A 1 2 ? -8.335 15.475 -14.540 1.00 0.00 2 SER A O 6
ATOM 6499 N N . SER A 1 3 ? -9.829 13.947 -15.280 1.00 0.00 3 SER A N 6
ATOM 6500 C CA . SER A 1 3 ? -10.793 14.216 -14.227 1.00 0.00 3 SER A CA 6
ATOM 6501 C C . SER A 1 3 ? -11.108 12.927 -13.464 1.00 0.00 3 SER A C 6
ATOM 6502 O O . SER A 1 3 ? -11.630 11.973 -14.040 1.00 0.00 3 SER A O 6
ATOM 6510 N N . GLY A 1 4 ? -10.778 12.940 -12.181 1.00 0.00 4 GLY A N 6
ATOM 6511 C CA . GLY A 1 4 ? -11.019 11.785 -11.334 1.00 0.00 4 GLY A CA 6
ATOM 6512 C C . GLY A 1 4 ? -9.702 11.147 -10.889 1.00 0.00 4 GLY A C 6
ATOM 6513 O O . GLY A 1 4 ? -9.432 9.988 -11.200 1.00 0.00 4 GLY A O 6
ATOM 6517 N N . SER A 1 5 ? -8.916 11.932 -10.167 1.00 0.00 5 SER A N 6
ATOM 6518 C CA . SER A 1 5 ? -7.633 11.459 -9.675 1.00 0.00 5 SER A CA 6
ATOM 6519 C C . SER A 1 5 ? -7.667 11.343 -8.150 1.00 0.00 5 SER A C 6
ATOM 6520 O O . SER A 1 5 ? -8.113 12.261 -7.464 1.00 0.00 5 SER A O 6
ATOM 6528 N N . SER A 1 6 ? -7.191 10.206 -7.664 1.00 0.00 6 SER A N 6
ATOM 6529 C CA . SER A 1 6 ? -7.161 9.958 -6.233 1.00 0.00 6 SER A CA 6
ATOM 6530 C C . SER A 1 6 ? -8.586 9.940 -5.676 1.00 0.00 6 SER A C 6
ATOM 6531 O O . SER A 1 6 ? -9.129 10.983 -5.314 1.00 0.00 6 SER A O 6
ATOM 6539 N N . GLY A 1 7 ? -9.152 8.743 -5.624 1.00 0.00 7 GLY A N 6
ATOM 6540 C CA . GLY A 1 7 ? -10.503 8.574 -5.117 1.00 0.00 7 GLY A CA 6
ATOM 6541 C C . GLY A 1 7 ? -10.555 7.482 -4.047 1.00 0.00 7 GLY A C 6
ATOM 6542 O O . GLY A 1 7 ? -9.697 7.428 -3.167 1.00 0.00 7 GLY A O 6
ATOM 6546 N N . ALA A 1 8 ? -11.571 6.639 -4.156 1.00 0.00 8 ALA A N 6
ATOM 6547 C CA . ALA A 1 8 ? -11.747 5.551 -3.209 1.00 0.00 8 ALA A CA 6
ATOM 6548 C C . ALA A 1 8 ? -12.583 4.446 -3.857 1.00 0.00 8 ALA A C 6
ATOM 6549 O O . ALA A 1 8 ? -13.806 4.555 -3.938 1.00 0.00 8 ALA A O 6
ATOM 6556 N N . ARG A 1 9 ? -11.891 3.408 -4.302 1.00 0.00 9 ARG A N 6
ATOM 6557 C CA . ARG A 1 9 ? -12.554 2.284 -4.941 1.00 0.00 9 ARG A CA 6
ATOM 6558 C C . ARG A 1 9 ? -11.520 1.305 -5.499 1.00 0.00 9 ARG A C 6
ATOM 6559 O O . ARG A 1 9 ? -11.535 0.122 -5.162 1.00 0.00 9 ARG A O 6
ATOM 6580 N N . ARG A 1 10 ? -10.646 1.834 -6.343 1.00 0.00 10 ARG A N 6
ATOM 6581 C CA . ARG A 1 10 ? -9.607 1.021 -6.951 1.00 0.00 10 ARG A CA 6
ATOM 6582 C C . ARG A 1 10 ? -8.537 0.666 -5.917 1.00 0.00 10 ARG A C 6
ATOM 6583 O O . ARG A 1 10 ? -8.350 1.388 -4.939 1.00 0.00 10 ARG A O 6
ATOM 6604 N N . PRO A 1 11 ? -7.845 -0.476 -6.174 1.00 0.00 11 PRO A N 6
ATOM 6605 C CA . PRO A 1 11 ? -6.798 -0.936 -5.277 1.00 0.00 11 PRO A CA 6
ATOM 6606 C C . PRO A 1 11 ? -5.532 -0.092 -5.433 1.00 0.00 11 PRO A C 6
ATOM 6607 O O . PRO A 1 11 ? -5.482 0.811 -6.268 1.00 0.00 11 PRO A O 6
ATOM 6618 N N . MET A 1 12 ? -4.539 -0.415 -4.618 1.00 0.00 12 MET A N 6
ATOM 6619 C CA . MET A 1 12 ? -3.276 0.302 -4.655 1.00 0.00 12 MET A CA 6
ATOM 6620 C C . MET A 1 12 ? -2.159 -0.582 -5.213 1.00 0.00 12 MET A C 6
ATOM 6621 O O . MET A 1 12 ? -1.870 -1.643 -4.662 1.00 0.00 12 MET A O 6
ATOM 6635 N N . ASN A 1 13 ? -1.563 -0.113 -6.299 1.00 0.00 13 ASN A N 6
ATOM 6636 C CA . ASN A 1 13 ? -0.485 -0.848 -6.938 1.00 0.00 13 ASN A CA 6
ATOM 6637 C C . ASN A 1 13 ? 0.794 -0.690 -6.112 1.00 0.00 13 ASN A C 6
ATOM 6638 O O . ASN A 1 13 ? 0.784 -0.047 -5.064 1.00 0.00 13 ASN A O 6
ATOM 6649 N N . ALA A 1 14 ? 1.863 -1.289 -6.615 1.00 0.00 14 ALA A N 6
ATOM 6650 C CA . ALA A 1 14 ? 3.147 -1.222 -5.937 1.00 0.00 14 ALA A CA 6
ATOM 6651 C C . ALA A 1 14 ? 3.620 0.232 -5.891 1.00 0.00 14 ALA A C 6
ATOM 6652 O O . ALA A 1 14 ? 4.345 0.624 -4.979 1.00 0.00 14 ALA A O 6
ATOM 6659 N N . PHE A 1 15 ? 3.190 0.993 -6.887 1.00 0.00 15 PHE A N 6
ATOM 6660 C CA . PHE A 1 15 ? 3.560 2.395 -6.972 1.00 0.00 15 PHE A CA 6
ATOM 6661 C C . PHE A 1 15 ? 2.720 3.243 -6.015 1.00 0.00 15 PHE A C 6
ATOM 6662 O O . PHE A 1 15 ? 3.247 4.116 -5.328 1.00 0.00 15 PHE A O 6
ATOM 6679 N N . LEU A 1 16 ? 1.426 2.956 -6.002 1.00 0.00 16 LEU A N 6
ATOM 6680 C CA . LEU A 1 16 ? 0.508 3.682 -5.141 1.00 0.00 16 LEU A CA 6
ATOM 6681 C C . LEU A 1 16 ? 0.912 3.472 -3.680 1.00 0.00 16 LEU A C 6
ATOM 6682 O O . LEU A 1 16 ? 0.466 4.204 -2.797 1.00 0.00 16 LEU A O 6
ATOM 6698 N N . LEU A 1 17 ? 1.753 2.470 -3.470 1.00 0.00 17 LEU A N 6
ATOM 6699 C CA . LEU A 1 17 ? 2.222 2.155 -2.131 1.00 0.00 17 LEU A CA 6
ATOM 6700 C C . LEU A 1 17 ? 3.366 3.101 -1.761 1.00 0.00 17 LEU A C 6
ATOM 6701 O O . LEU A 1 17 ? 3.327 3.748 -0.715 1.00 0.00 17 LEU A O 6
ATOM 6717 N N . PHE A 1 18 ? 4.357 3.154 -2.639 1.00 0.00 18 PHE A N 6
ATOM 6718 C CA . PHE A 1 18 ? 5.509 4.010 -2.417 1.00 0.00 18 PHE A CA 6
ATOM 6719 C C . PHE A 1 18 ? 5.087 5.476 -2.296 1.00 0.00 18 PHE A C 6
ATOM 6720 O O . PHE A 1 18 ? 5.741 6.259 -1.610 1.00 0.00 18 PHE A O 6
ATOM 6737 N N . CYS A 1 19 ? 3.997 5.803 -2.974 1.00 0.00 19 CYS A N 6
ATOM 6738 C CA . CYS A 1 19 ? 3.480 7.160 -2.952 1.00 0.00 19 CYS A CA 6
ATOM 6739 C C . CYS A 1 19 ? 2.868 7.419 -1.573 1.00 0.00 19 CYS A C 6
ATOM 6740 O O . CYS A 1 19 ? 3.093 8.471 -0.978 1.00 0.00 19 CYS A O 6
ATOM 6748 N N . LYS A 1 20 ? 2.107 6.440 -1.106 1.00 0.00 20 LYS A N 6
ATOM 6749 C CA . LYS A 1 20 ? 1.462 6.549 0.191 1.00 0.00 20 LYS A CA 6
ATOM 6750 C C . LYS A 1 20 ? 2.496 6.306 1.293 1.00 0.00 20 LYS A C 6
ATOM 6751 O O . LYS A 1 20 ? 2.216 6.524 2.470 1.00 0.00 20 LYS A O 6
ATOM 6770 N N . ARG A 1 21 ? 3.669 5.859 0.870 1.00 0.00 21 ARG A N 6
ATOM 6771 C CA . ARG A 1 21 ? 4.746 5.585 1.806 1.00 0.00 21 ARG A CA 6
ATOM 6772 C C . ARG A 1 21 ? 5.601 6.837 2.013 1.00 0.00 21 ARG A C 6
ATOM 6773 O O . ARG A 1 21 ? 5.871 7.228 3.148 1.00 0.00 21 ARG A O 6
ATOM 6794 N N . HIS A 1 22 ? 6.004 7.430 0.899 1.00 0.00 22 HIS A N 6
ATOM 6795 C CA . HIS A 1 22 ? 6.823 8.630 0.944 1.00 0.00 22 HIS A CA 6
ATOM 6796 C C . HIS A 1 22 ? 5.925 9.867 0.872 1.00 0.00 22 HIS A C 6
ATOM 6797 O O . HIS A 1 22 ? 6.389 10.987 1.079 1.00 0.00 22 HIS A O 6
ATOM 6811 N N . ARG A 1 23 ? 4.657 9.622 0.578 1.00 0.00 23 ARG A N 6
ATOM 6812 C CA . ARG A 1 23 ? 3.690 10.702 0.476 1.00 0.00 23 ARG A CA 6
ATOM 6813 C C . ARG A 1 23 ? 4.029 11.813 1.472 1.00 0.00 23 ARG A C 6
ATOM 6814 O O . ARG A 1 23 ? 4.358 12.929 1.073 1.00 0.00 23 ARG A O 6
ATOM 6835 N N . SER A 1 24 ? 3.939 11.469 2.748 1.00 0.00 24 SER A N 6
ATOM 6836 C CA . SER A 1 24 ? 4.232 12.424 3.803 1.00 0.00 24 SER A CA 6
ATOM 6837 C C . SER A 1 24 ? 5.615 13.039 3.582 1.00 0.00 24 SER A C 6
ATOM 6838 O O . SER A 1 24 ? 5.784 14.252 3.697 1.00 0.00 24 SER A O 6
ATOM 6846 N N . LEU A 1 25 ? 6.569 12.175 3.270 1.00 0.00 25 LEU A N 6
ATOM 6847 C CA . LEU A 1 25 ? 7.933 12.618 3.032 1.00 0.00 25 LEU A CA 6
ATOM 6848 C C . LEU A 1 25 ? 7.916 13.817 2.083 1.00 0.00 25 LEU A C 6
ATOM 6849 O O . LEU A 1 25 ? 8.338 14.912 2.452 1.00 0.00 25 LEU A O 6
ATOM 6865 N N . VAL A 1 26 ? 7.424 13.571 0.877 1.00 0.00 26 VAL A N 6
ATOM 6866 C CA . VAL A 1 26 ? 7.347 14.617 -0.128 1.00 0.00 26 VAL A CA 6
ATOM 6867 C C . VAL A 1 26 ? 6.498 15.771 0.407 1.00 0.00 26 VAL A C 6
ATOM 6868 O O . VAL A 1 26 ? 6.982 16.894 0.538 1.00 0.00 26 VAL A O 6
ATOM 6881 N N . ARG A 1 27 ? 5.246 15.455 0.703 1.00 0.00 27 ARG A N 6
ATOM 6882 C CA . ARG A 1 27 ? 4.324 16.451 1.221 1.00 0.00 27 ARG A CA 6
ATOM 6883 C C . ARG A 1 27 ? 5.046 17.386 2.194 1.00 0.00 27 ARG A C 6
ATOM 6884 O O . ARG A 1 27 ? 4.727 18.572 2.273 1.00 0.00 27 ARG A O 6
ATOM 6905 N N . GLN A 1 28 ? 6.005 16.818 2.910 1.00 0.00 28 GLN A N 6
ATOM 6906 C CA . GLN A 1 28 ? 6.774 17.586 3.874 1.00 0.00 28 GLN A CA 6
ATOM 6907 C C . GLN A 1 28 ? 7.795 18.471 3.154 1.00 0.00 28 GLN A C 6
ATOM 6908 O O . GLN A 1 28 ? 7.781 19.691 3.308 1.00 0.00 28 GLN A O 6
ATOM 6922 N N . GLU A 1 29 ? 8.656 17.821 2.385 1.00 0.00 29 GLU A N 6
ATOM 6923 C CA . GLU A 1 29 ? 9.681 18.533 1.642 1.00 0.00 29 GLU A CA 6
ATOM 6924 C C . GLU A 1 29 ? 9.039 19.461 0.608 1.00 0.00 29 GLU A C 6
ATOM 6925 O O . GLU A 1 29 ? 9.712 20.314 0.032 1.00 0.00 29 GLU A O 6
ATOM 6937 N N . HIS A 1 30 ? 7.745 19.263 0.404 1.00 0.00 30 HIS A N 6
ATOM 6938 C CA . HIS A 1 30 ? 7.005 20.071 -0.550 1.00 0.00 30 HIS A CA 6
ATOM 6939 C C . HIS A 1 30 ? 5.597 20.336 -0.014 1.00 0.00 30 HIS A C 6
ATOM 6940 O O . HIS A 1 30 ? 4.628 19.739 -0.481 1.00 0.00 30 HIS A O 6
ATOM 6954 N N . PRO A 1 31 ? 5.526 21.256 0.985 1.00 0.00 31 PRO A N 6
ATOM 6955 C CA . PRO A 1 31 ? 4.252 21.608 1.590 1.00 0.00 31 PRO A CA 6
ATOM 6956 C C . PRO A 1 31 ? 3.433 22.505 0.659 1.00 0.00 31 PRO A C 6
ATOM 6957 O O . PRO A 1 31 ? 2.206 22.418 0.629 1.00 0.00 31 PRO A O 6
ATOM 6968 N N . ARG A 1 32 ? 4.144 23.346 -0.078 1.00 0.00 32 ARG A N 6
ATOM 6969 C CA . ARG A 1 32 ? 3.498 24.257 -1.007 1.00 0.00 32 ARG A CA 6
ATOM 6970 C C . ARG A 1 32 ? 2.656 23.476 -2.017 1.00 0.00 32 ARG A C 6
ATOM 6971 O O . ARG A 1 32 ? 1.636 23.972 -2.495 1.00 0.00 32 ARG A O 6
ATOM 6992 N N . LEU A 1 33 ? 3.112 22.268 -2.313 1.00 0.00 33 LEU A N 6
ATOM 6993 C CA . LEU A 1 33 ? 2.413 21.414 -3.258 1.00 0.00 33 LEU A CA 6
ATOM 6994 C C . LEU A 1 33 ? 1.015 21.103 -2.720 1.00 0.00 33 LEU A C 6
ATOM 6995 O O . LEU A 1 33 ? 0.800 21.097 -1.509 1.00 0.00 33 LEU A O 6
ATOM 7011 N N . ASP A 1 34 ? 0.102 20.852 -3.646 1.00 0.00 34 ASP A N 6
ATOM 7012 C CA . ASP A 1 34 ? -1.269 20.541 -3.280 1.00 0.00 34 ASP A CA 6
ATOM 7013 C C . ASP A 1 34 ? -1.409 19.030 -3.081 1.00 0.00 34 ASP A C 6
ATOM 7014 O O . ASP A 1 34 ? -1.383 18.545 -1.951 1.00 0.00 34 ASP A O 6
ATOM 7023 N N . ASN A 1 35 ? -1.554 18.330 -4.196 1.00 0.00 35 ASN A N 6
ATOM 7024 C CA . ASN A 1 35 ? -1.697 16.884 -4.158 1.00 0.00 35 ASN A CA 6
ATOM 7025 C C . ASN A 1 35 ? -1.151 16.287 -5.457 1.00 0.00 35 ASN A C 6
ATOM 7026 O O . ASN A 1 35 ? -0.327 15.375 -5.426 1.00 0.00 35 ASN A O 6
ATOM 7037 N N . ARG A 1 36 ? -1.633 16.827 -6.567 1.00 0.00 36 ARG A N 6
ATOM 7038 C CA . ARG A 1 36 ? -1.204 16.359 -7.873 1.00 0.00 36 ARG A CA 6
ATOM 7039 C C . ARG A 1 36 ? 0.288 16.635 -8.072 1.00 0.00 36 ARG A C 6
ATOM 7040 O O . ARG A 1 36 ? 0.970 15.897 -8.782 1.00 0.00 36 ARG A O 6
ATOM 7061 N N . GLY A 1 37 ? 0.751 17.698 -7.432 1.00 0.00 37 GLY A N 6
ATOM 7062 C CA . GLY A 1 37 ? 2.150 18.081 -7.529 1.00 0.00 37 GLY A CA 6
ATOM 7063 C C . GLY A 1 37 ? 3.044 17.081 -6.792 1.00 0.00 37 GLY A C 6
ATOM 7064 O O . GLY A 1 37 ? 4.030 16.599 -7.347 1.00 0.00 37 GLY A O 6
ATOM 7068 N N . ALA A 1 38 ? 2.667 16.800 -5.554 1.00 0.00 38 ALA A N 6
ATOM 7069 C CA . ALA A 1 38 ? 3.422 15.867 -4.735 1.00 0.00 38 ALA A CA 6
ATOM 7070 C C . ALA A 1 38 ? 3.549 14.534 -5.475 1.00 0.00 38 ALA A C 6
ATOM 7071 O O . ALA A 1 38 ? 4.419 13.724 -5.157 1.00 0.00 38 ALA A O 6
ATOM 7078 N N . THR A 1 39 ? 2.670 14.347 -6.447 1.00 0.00 39 THR A N 6
ATOM 7079 C CA . THR A 1 39 ? 2.673 13.126 -7.235 1.00 0.00 39 THR A CA 6
ATOM 7080 C C . THR A 1 39 ? 3.676 13.235 -8.384 1.00 0.00 39 THR A C 6
ATOM 7081 O O . THR A 1 39 ? 4.007 12.236 -9.021 1.00 0.00 39 THR A O 6
ATOM 7092 N N . LYS A 1 40 ? 4.132 14.458 -8.615 1.00 0.00 40 LYS A N 6
ATOM 7093 C CA . LYS A 1 40 ? 5.091 14.710 -9.677 1.00 0.00 40 LYS A CA 6
ATOM 7094 C C . LYS A 1 40 ? 6.493 14.332 -9.194 1.00 0.00 40 LYS A C 6
ATOM 7095 O O . LYS A 1 40 ? 7.320 13.872 -9.979 1.00 0.00 40 LYS A O 6
ATOM 7114 N N . ILE A 1 41 ? 6.715 14.539 -7.904 1.00 0.00 41 ILE A N 6
ATOM 7115 C CA . ILE A 1 41 ? 8.002 14.225 -7.307 1.00 0.00 41 ILE A CA 6
ATOM 7116 C C . ILE A 1 41 ? 8.067 12.727 -7.004 1.00 0.00 41 ILE A C 6
ATOM 7117 O O . ILE A 1 41 ? 9.085 12.083 -7.254 1.00 0.00 41 ILE A O 6
ATOM 7133 N N . LEU A 1 42 ? 6.968 12.216 -6.470 1.00 0.00 42 LEU A N 6
ATOM 7134 C CA . LEU A 1 42 ? 6.887 10.805 -6.131 1.00 0.00 42 LEU A CA 6
ATOM 7135 C C . LEU A 1 42 ? 7.133 9.968 -7.387 1.00 0.00 42 LEU A C 6
ATOM 7136 O O . LEU A 1 42 ? 7.911 9.015 -7.360 1.00 0.00 42 LEU A O 6
ATOM 7152 N N . ALA A 1 43 ? 6.456 10.353 -8.459 1.00 0.00 43 ALA A N 6
ATOM 7153 C CA . ALA A 1 43 ? 6.592 9.650 -9.723 1.00 0.00 43 ALA A CA 6
ATOM 7154 C C . ALA A 1 43 ? 8.074 9.398 -10.005 1.00 0.00 43 ALA A C 6
ATOM 7155 O O . ALA A 1 43 ? 8.493 8.253 -10.167 1.00 0.00 43 ALA A O 6
ATOM 7162 N N . ASP A 1 44 ? 8.828 10.487 -10.055 1.00 0.00 44 ASP A N 6
ATOM 7163 C CA . ASP A 1 44 ? 10.255 10.398 -10.314 1.00 0.00 44 ASP A CA 6
ATOM 7164 C C . ASP A 1 44 ? 10.909 9.519 -9.247 1.00 0.00 44 ASP A C 6
ATOM 7165 O O . ASP A 1 44 ? 11.671 8.608 -9.569 1.00 0.00 44 ASP A O 6
ATOM 7174 N N . TRP A 1 45 ? 10.588 9.822 -7.998 1.00 0.00 45 TRP A N 6
ATOM 7175 C CA . TRP A 1 45 ? 11.136 9.071 -6.881 1.00 0.00 45 TRP A CA 6
ATOM 7176 C C . TRP A 1 45 ? 10.930 7.582 -7.167 1.00 0.00 45 TRP A C 6
ATOM 7177 O O . TRP A 1 45 ? 11.756 6.753 -6.786 1.00 0.00 45 TRP A O 6
ATOM 7198 N N . TRP A 1 46 ? 9.825 7.287 -7.835 1.00 0.00 46 TRP A N 6
ATOM 7199 C CA . TRP A 1 46 ? 9.500 5.913 -8.177 1.00 0.00 46 TRP A CA 6
ATOM 7200 C C . TRP A 1 46 ? 10.273 5.545 -9.445 1.00 0.00 46 TRP A C 6
ATOM 7201 O O . TRP A 1 46 ? 10.940 4.513 -9.493 1.00 0.00 46 TRP A O 6
ATOM 7222 N N . ALA A 1 47 ? 10.158 6.411 -10.441 1.00 0.00 47 ALA A N 6
ATOM 7223 C CA . ALA A 1 47 ? 10.838 6.190 -11.707 1.00 0.00 47 ALA A CA 6
ATOM 7224 C C . ALA A 1 47 ? 12.280 5.755 -11.437 1.00 0.00 47 ALA A C 6
ATOM 7225 O O . ALA A 1 47 ? 12.888 5.066 -12.255 1.00 0.00 47 ALA A O 6
ATOM 7232 N N . VAL A 1 48 ? 12.786 6.175 -10.286 1.00 0.00 48 VAL A N 6
ATOM 7233 C CA . VAL A 1 48 ? 14.144 5.837 -9.898 1.00 0.00 48 VAL A CA 6
ATOM 7234 C C . VAL A 1 48 ? 14.108 4.929 -8.668 1.00 0.00 48 VAL A C 6
ATOM 7235 O O . VAL A 1 48 ? 14.715 5.241 -7.644 1.00 0.00 48 VAL A O 6
ATOM 7248 N N . LEU A 1 49 ? 13.391 3.824 -8.808 1.00 0.00 49 LEU A N 6
ATOM 7249 C CA . LEU A 1 49 ? 13.267 2.869 -7.720 1.00 0.00 49 LEU A CA 6
ATOM 7250 C C . LEU A 1 49 ? 13.842 1.521 -8.163 1.00 0.00 49 LEU A C 6
ATOM 7251 O O . LEU A 1 49 ? 13.874 1.218 -9.355 1.00 0.00 49 LEU A O 6
ATOM 7267 N N . ASP A 1 50 ? 14.282 0.750 -7.180 1.00 0.00 50 ASP A N 6
ATOM 7268 C CA . ASP A 1 50 ? 14.854 -0.558 -7.453 1.00 0.00 50 ASP A CA 6
ATOM 7269 C C . ASP A 1 50 ? 13.739 -1.606 -7.459 1.00 0.00 50 ASP A C 6
ATOM 7270 O O . ASP A 1 50 ? 12.581 -1.287 -7.195 1.00 0.00 50 ASP A O 6
ATOM 7279 N N . PRO A 1 51 ? 14.138 -2.867 -7.773 1.00 0.00 51 PRO A N 6
ATOM 7280 C CA . PRO A 1 51 ? 13.186 -3.964 -7.817 1.00 0.00 51 PRO A CA 6
ATOM 7281 C C . PRO A 1 51 ? 12.789 -4.403 -6.406 1.00 0.00 51 PRO A C 6
ATOM 7282 O O . PRO A 1 51 ? 11.604 -4.517 -6.098 1.00 0.00 51 PRO A O 6
ATOM 7293 N N . LYS A 1 52 ? 13.803 -4.637 -5.586 1.00 0.00 52 LYS A N 6
ATOM 7294 C CA . LYS A 1 52 ? 13.575 -5.060 -4.215 1.00 0.00 52 LYS A CA 6
ATOM 7295 C C . LYS A 1 52 ? 12.401 -4.272 -3.631 1.00 0.00 52 LYS A C 6
ATOM 7296 O O . LYS A 1 52 ? 11.498 -4.851 -3.028 1.00 0.00 52 LYS A O 6
ATOM 7315 N N . GLU A 1 53 ? 12.451 -2.963 -3.830 1.00 0.00 53 GLU A N 6
ATOM 7316 C CA . GLU A 1 53 ? 11.403 -2.090 -3.331 1.00 0.00 53 GLU A CA 6
ATOM 7317 C C . GLU A 1 53 ? 10.083 -2.381 -4.048 1.00 0.00 53 GLU A C 6
ATOM 7318 O O . GLU A 1 53 ? 9.050 -2.561 -3.405 1.00 0.00 53 GLU A O 6
ATOM 7330 N N . LYS A 1 54 ? 10.160 -2.417 -5.370 1.00 0.00 54 LYS A N 6
ATOM 7331 C CA . LYS A 1 54 ? 8.984 -2.683 -6.181 1.00 0.00 54 LYS A CA 6
ATOM 7332 C C . LYS A 1 54 ? 8.369 -4.018 -5.758 1.00 0.00 54 LYS A C 6
ATOM 7333 O O . LYS A 1 54 ? 7.149 -4.172 -5.759 1.00 0.00 54 LYS A O 6
ATOM 7352 N N . GLN A 1 55 ? 9.242 -4.950 -5.405 1.00 0.00 55 GLN A N 6
ATOM 7353 C CA . GLN A 1 55 ? 8.800 -6.268 -4.980 1.00 0.00 55 GLN A CA 6
ATOM 7354 C C . GLN A 1 55 ? 7.896 -6.153 -3.751 1.00 0.00 55 GLN A C 6
ATOM 7355 O O . GLN A 1 55 ? 6.713 -6.484 -3.813 1.00 0.00 55 GLN A O 6
ATOM 7369 N N . LYS A 1 56 ? 8.488 -5.683 -2.663 1.00 0.00 56 LYS A N 6
ATOM 7370 C CA . LYS A 1 56 ? 7.750 -5.521 -1.421 1.00 0.00 56 LYS A CA 6
ATOM 7371 C C . LYS A 1 56 ? 6.427 -4.809 -1.708 1.00 0.00 56 LYS A C 6
ATOM 7372 O O . LYS A 1 56 ? 5.378 -5.216 -1.211 1.00 0.00 56 LYS A O 6
ATOM 7391 N N . TYR A 1 57 ? 6.519 -3.758 -2.510 1.00 0.00 57 TYR A N 6
ATOM 7392 C CA . TYR A 1 57 ? 5.342 -2.985 -2.869 1.00 0.00 57 TYR A CA 6
ATOM 7393 C C . TYR A 1 57 ? 4.309 -3.859 -3.583 1.00 0.00 57 TYR A C 6
ATOM 7394 O O . TYR A 1 57 ? 3.121 -3.803 -3.271 1.00 0.00 57 TYR A O 6
ATOM 7412 N N . THR A 1 58 ? 4.800 -4.647 -4.528 1.00 0.00 58 THR A N 6
ATOM 7413 C CA . THR A 1 58 ? 3.935 -5.533 -5.289 1.00 0.00 58 THR A CA 6
ATOM 7414 C C . THR A 1 58 ? 3.196 -6.491 -4.353 1.00 0.00 58 THR A C 6
ATOM 7415 O O . THR A 1 58 ? 2.018 -6.779 -4.557 1.00 0.00 58 THR A O 6
ATOM 7426 N N . ASP A 1 59 ? 3.920 -6.958 -3.346 1.00 0.00 59 ASP A N 6
ATOM 7427 C CA . ASP A 1 59 ? 3.348 -7.878 -2.377 1.00 0.00 59 ASP A CA 6
ATOM 7428 C C . ASP A 1 59 ? 2.253 -7.161 -1.584 1.00 0.00 59 ASP A C 6
ATOM 7429 O O . ASP A 1 59 ? 1.160 -7.697 -1.405 1.00 0.00 59 ASP A O 6
ATOM 7438 N N . MET A 1 60 ? 2.584 -5.961 -1.131 1.00 0.00 60 MET A N 6
ATOM 7439 C CA . MET A 1 60 ? 1.643 -5.166 -0.362 1.00 0.00 60 MET A CA 6
ATOM 7440 C C . MET A 1 60 ? 0.391 -4.851 -1.183 1.00 0.00 60 MET A C 6
ATOM 7441 O O . MET A 1 60 ? -0.724 -4.897 -0.665 1.00 0.00 60 MET A O 6
ATOM 7455 N N . ALA A 1 61 ? 0.617 -4.539 -2.451 1.00 0.00 61 ALA A N 6
ATOM 7456 C CA . ALA A 1 61 ? -0.479 -4.217 -3.349 1.00 0.00 61 ALA A CA 6
ATOM 7457 C C . ALA A 1 61 ? -1.327 -5.470 -3.582 1.00 0.00 61 ALA A C 6
ATOM 7458 O O . ALA A 1 61 ? -2.543 -5.443 -3.403 1.00 0.00 61 ALA A O 6
ATOM 7465 N N . LYS A 1 62 ? -0.650 -6.538 -3.979 1.00 0.00 62 LYS A N 6
ATOM 7466 C CA . LYS A 1 62 ? -1.325 -7.798 -4.238 1.00 0.00 62 LYS A CA 6
ATOM 7467 C C . LYS A 1 62 ? -2.116 -8.213 -2.997 1.00 0.00 62 LYS A C 6
ATOM 7468 O O . LYS A 1 62 ? -3.127 -8.906 -3.103 1.00 0.00 62 LYS A O 6
ATOM 7487 N N . GLU A 1 63 ? -1.627 -7.771 -1.847 1.00 0.00 63 GLU A N 6
ATOM 7488 C CA . GLU A 1 63 ? -2.276 -8.089 -0.586 1.00 0.00 63 GLU A CA 6
ATOM 7489 C C . GLU A 1 63 ? -3.448 -7.137 -0.339 1.00 0.00 63 GLU A C 6
ATOM 7490 O O . GLU A 1 63 ? -4.540 -7.573 0.024 1.00 0.00 63 GLU A O 6
ATOM 7502 N N . TYR A 1 64 ? -3.182 -5.855 -0.545 1.00 0.00 64 TYR A N 6
ATOM 7503 C CA . TYR A 1 64 ? -4.202 -4.839 -0.349 1.00 0.00 64 TYR A CA 6
ATOM 7504 C C . TYR A 1 64 ? -5.347 -5.010 -1.349 1.00 0.00 64 TYR A C 6
ATOM 7505 O O . TYR A 1 64 ? -6.515 -4.866 -0.991 1.00 0.00 64 TYR A O 6
ATOM 7523 N N . LYS A 1 65 ? -4.972 -5.316 -2.582 1.00 0.00 65 LYS A N 6
ATOM 7524 C CA . LYS A 1 65 ? -5.953 -5.509 -3.636 1.00 0.00 65 LYS A CA 6
ATOM 7525 C C . LYS A 1 65 ? -6.868 -6.678 -3.268 1.00 0.00 65 LYS A C 6
ATOM 7526 O O . LYS A 1 65 ? -8.083 -6.513 -3.164 1.00 0.00 65 LYS A O 6
ATOM 7545 N N . ASP A 1 66 ? -6.250 -7.835 -3.080 1.00 0.00 66 ASP A N 6
ATOM 7546 C CA . ASP A 1 66 ? -6.994 -9.032 -2.725 1.00 0.00 66 ASP A CA 6
ATOM 7547 C C . ASP A 1 66 ? -8.072 -8.673 -1.701 1.00 0.00 66 ASP A C 6
ATOM 7548 O O . ASP A 1 66 ? -9.247 -8.979 -1.897 1.00 0.00 66 ASP A O 6
ATOM 7557 N N . ALA A 1 67 ? -7.633 -8.028 -0.629 1.00 0.00 67 ALA A N 6
ATOM 7558 C CA . ALA A 1 67 ? -8.546 -7.624 0.426 1.00 0.00 67 ALA A CA 6
ATOM 7559 C C . ALA A 1 67 ? -9.746 -6.902 -0.191 1.00 0.00 67 ALA A C 6
ATOM 7560 O O . ALA A 1 67 ? -10.879 -7.368 -0.082 1.00 0.00 67 ALA A O 6
ATOM 7567 N N . PHE A 1 68 ? -9.455 -5.776 -0.827 1.00 0.00 68 PHE A N 6
ATOM 7568 C CA . PHE A 1 68 ? -10.496 -4.986 -1.462 1.00 0.00 68 PHE A CA 6
ATOM 7569 C C . PHE A 1 68 ? -11.409 -5.867 -2.318 1.00 0.00 68 PHE A C 6
ATOM 7570 O O . PHE A 1 68 ? -12.622 -5.664 -2.348 1.00 0.00 68 PHE A O 6
ATOM 7587 N N . MET A 1 69 ? -10.790 -6.825 -2.991 1.00 0.00 69 MET A N 6
ATOM 7588 C CA . MET A 1 69 ? -11.532 -7.738 -3.845 1.00 0.00 69 MET A CA 6
ATOM 7589 C C . MET A 1 69 ? -12.016 -8.956 -3.056 1.00 0.00 69 MET A C 6
ATOM 7590 O O . MET A 1 69 ? -11.858 -9.013 -1.837 1.00 0.00 69 MET A O 6
ATOM 7604 N N . LYS A 1 70 ? -12.595 -9.900 -3.783 1.00 0.00 70 LYS A N 6
ATOM 7605 C CA . LYS A 1 70 ? -13.103 -11.114 -3.166 1.00 0.00 70 LYS A CA 6
ATOM 7606 C C . LYS A 1 70 ? -14.454 -10.821 -2.511 1.00 0.00 70 LYS A C 6
ATOM 7607 O O . LYS A 1 70 ? -15.450 -11.476 -2.813 1.00 0.00 70 LYS A O 6
ATOM 7626 N N . ALA A 1 71 ? -14.445 -9.836 -1.625 1.00 0.00 71 ALA A N 6
ATOM 7627 C CA . ALA A 1 71 ? -15.658 -9.448 -0.925 1.00 0.00 71 ALA A CA 6
ATOM 7628 C C . ALA A 1 71 ? -16.769 -9.186 -1.944 1.00 0.00 71 ALA A C 6
ATOM 7629 O O . ALA A 1 71 ? -17.821 -9.820 -1.896 1.00 0.00 71 ALA A O 6
ATOM 7636 N N . ASN A 1 72 ? -16.496 -8.250 -2.841 1.00 0.00 72 ASN A N 6
ATOM 7637 C CA . ASN A 1 72 ? -17.459 -7.896 -3.870 1.00 0.00 72 ASN A CA 6
ATOM 7638 C C . ASN A 1 72 ? -18.037 -9.174 -4.482 1.00 0.00 72 ASN A C 6
ATOM 7639 O O . ASN A 1 72 ? -17.343 -10.184 -4.590 1.00 0.00 72 ASN A O 6
ATOM 7650 N N . PRO A 1 73 ? -19.335 -9.085 -4.879 1.00 0.00 73 PRO A N 6
ATOM 7651 C CA . PRO A 1 73 ? -20.013 -10.221 -5.478 1.00 0.00 73 PRO A CA 6
ATOM 7652 C C . PRO A 1 73 ? -19.552 -10.438 -6.920 1.00 0.00 73 PRO A C 6
ATOM 7653 O O . PRO A 1 73 ? -20.242 -10.050 -7.862 1.00 0.00 73 PRO A O 6
ATOM 7664 N N . GLY A 1 74 ? -18.387 -11.056 -7.049 1.00 0.00 74 GLY A N 6
ATOM 7665 C CA . GLY A 1 74 ? -17.825 -11.329 -8.361 1.00 0.00 74 GLY A CA 6
ATOM 7666 C C . GLY A 1 74 ? -17.803 -10.064 -9.221 1.00 0.00 74 GLY A C 6
ATOM 7667 O O . GLY A 1 74 ? -18.741 -9.804 -9.973 1.00 0.00 74 GLY A O 6
ATOM 7671 N N . TYR A 1 75 ? -16.721 -9.311 -9.082 1.00 0.00 75 TYR A N 6
ATOM 7672 C CA . TYR A 1 75 ? -16.564 -8.080 -9.838 1.00 0.00 75 TYR A CA 6
ATOM 7673 C C . TYR A 1 75 ? -15.304 -8.125 -10.703 1.00 0.00 75 TYR A C 6
ATOM 7674 O O . TYR A 1 75 ? -15.388 -8.242 -11.925 1.00 0.00 75 TYR A O 6
ATOM 7692 N N . ARG A 1 76 ? -14.163 -8.028 -10.036 1.00 0.00 76 ARG A N 6
ATOM 7693 C CA . ARG A 1 76 ? -12.886 -8.056 -10.729 1.00 0.00 76 ARG A CA 6
ATOM 7694 C C . ARG A 1 76 ? -12.759 -6.846 -11.657 1.00 0.00 76 ARG A C 6
ATOM 7695 O O . ARG A 1 76 ? -13.737 -6.428 -12.275 1.00 0.00 76 ARG A O 6
ATOM 7716 N N . SER A 1 77 ? -11.546 -6.317 -11.724 1.00 0.00 77 SER A N 6
ATOM 7717 C CA . SER A 1 77 ? -11.279 -5.163 -12.566 1.00 0.00 77 SER A CA 6
ATOM 7718 C C . SER A 1 77 ? -10.326 -5.551 -13.698 1.00 0.00 77 SER A C 6
ATOM 7719 O O . SER A 1 77 ? -10.678 -5.452 -14.872 1.00 0.00 77 SER A O 6
ATOM 7727 N N . GLY A 1 78 ? -9.137 -5.985 -13.306 1.00 0.00 78 GLY A N 6
ATOM 7728 C CA . GLY A 1 78 ? -8.131 -6.388 -14.273 1.00 0.00 78 GLY A CA 6
ATOM 7729 C C . GLY A 1 78 ? -7.460 -7.698 -13.854 1.00 0.00 78 GLY A C 6
ATOM 7730 O O . GLY A 1 78 ? -6.345 -7.691 -13.335 1.00 0.00 78 GLY A O 6
ATOM 7734 N N . PRO A 1 79 ? -8.188 -8.821 -14.100 1.00 0.00 79 PRO A N 6
ATOM 7735 C CA . PRO A 1 79 ? -7.675 -10.136 -13.754 1.00 0.00 79 PRO A CA 6
ATOM 7736 C C . PRO A 1 79 ? -6.593 -10.579 -14.739 1.00 0.00 79 PRO A C 6
ATOM 7737 O O . PRO A 1 79 ? -6.292 -9.869 -15.697 1.00 0.00 79 PRO A O 6
ATOM 7748 N N . SER A 1 80 ? -6.036 -11.751 -14.469 1.00 0.00 80 SER A N 6
ATOM 7749 C CA . SER A 1 80 ? -4.993 -12.298 -15.320 1.00 0.00 80 SER A CA 6
ATOM 7750 C C . SER A 1 80 ? -3.817 -11.322 -15.399 1.00 0.00 80 SER A C 6
ATOM 7751 O O . SER A 1 80 ? -3.849 -10.367 -16.174 1.00 0.00 80 SER A O 6
ATOM 7759 N N . SER A 1 81 ? -2.807 -11.595 -14.587 1.00 0.00 81 SER A N 6
ATOM 7760 C CA . SER A 1 81 ? -1.623 -10.754 -14.555 1.00 0.00 81 SER A CA 6
ATOM 7761 C C . SER A 1 81 ? -0.796 -10.966 -15.825 1.00 0.00 81 SER A C 6
ATOM 7762 O O . SER A 1 81 ? -0.191 -12.022 -16.006 1.00 0.00 81 SER A O 6
ATOM 7770 N N . GLY A 1 82 ? -0.795 -9.946 -16.670 1.00 0.00 82 GLY A N 6
ATOM 7771 C CA . GLY A 1 82 ? -0.051 -10.009 -17.917 1.00 0.00 82 GLY A CA 6
ATOM 7772 C C . GLY A 1 82 ? -0.904 -10.612 -19.034 1.00 0.00 82 GLY A C 6
ATOM 7773 O O . GLY A 1 82 ? -2.077 -10.918 -18.828 1.00 0.00 82 GLY A O 6
ATOM 7777 N N . GLY A 1 1 ? -12.986 8.883 -19.358 1.00 0.00 1 GLY A N 7
ATOM 7778 C CA . GLY A 1 1 ? -13.972 9.928 -19.141 1.00 0.00 1 GLY A CA 7
ATOM 7779 C C . GLY A 1 1 ? -15.357 9.330 -18.885 1.00 0.00 1 GLY A C 7
ATOM 7780 O O . GLY A 1 1 ? -16.288 9.558 -19.656 1.00 0.00 1 GLY A O 7
ATOM 7784 N N . SER A 1 2 ? -15.450 8.576 -17.799 1.00 0.00 2 SER A N 7
ATOM 7785 C CA . SER A 1 2 ? -16.705 7.944 -17.431 1.00 0.00 2 SER A CA 7
ATOM 7786 C C . SER A 1 2 ? -17.699 8.999 -16.942 1.00 0.00 2 SER A C 7
ATOM 7787 O O . SER A 1 2 ? -17.304 10.102 -16.567 1.00 0.00 2 SER A O 7
ATOM 7795 N N . SER A 1 3 ? -18.969 8.624 -16.962 1.00 0.00 3 SER A N 7
ATOM 7796 C CA . SER A 1 3 ? -20.023 9.525 -16.525 1.00 0.00 3 SER A CA 7
ATOM 7797 C C . SER A 1 3 ? -19.580 10.277 -15.269 1.00 0.00 3 SER A C 7
ATOM 7798 O O . SER A 1 3 ? -19.536 11.506 -15.260 1.00 0.00 3 SER A O 7
ATOM 7806 N N . GLY A 1 4 ? -19.263 9.508 -14.238 1.00 0.00 4 GLY A N 7
ATOM 7807 C CA . GLY A 1 4 ? -18.825 10.086 -12.979 1.00 0.00 4 GLY A CA 7
ATOM 7808 C C . GLY A 1 4 ? -17.805 9.181 -12.285 1.00 0.00 4 GLY A C 7
ATOM 7809 O O . GLY A 1 4 ? -18.168 8.148 -11.723 1.00 0.00 4 GLY A O 7
ATOM 7813 N N . SER A 1 5 ? -16.550 9.601 -12.346 1.00 0.00 5 SER A N 7
ATOM 7814 C CA . SER A 1 5 ? -15.476 8.841 -11.730 1.00 0.00 5 SER A CA 7
ATOM 7815 C C . SER A 1 5 ? -15.709 8.734 -10.221 1.00 0.00 5 SER A C 7
ATOM 7816 O O . SER A 1 5 ? -15.450 9.681 -9.481 1.00 0.00 5 SER A O 7
ATOM 7824 N N . SER A 1 6 ? -16.195 7.572 -9.811 1.00 0.00 6 SER A N 7
ATOM 7825 C CA . SER A 1 6 ? -16.465 7.328 -8.404 1.00 0.00 6 SER A CA 7
ATOM 7826 C C . SER A 1 6 ? -16.985 5.903 -8.211 1.00 0.00 6 SER A C 7
ATOM 7827 O O . SER A 1 6 ? -17.493 5.290 -9.149 1.00 0.00 6 SER A O 7
ATOM 7835 N N . GLY A 1 7 ? -16.842 5.416 -6.987 1.00 0.00 7 GLY A N 7
ATOM 7836 C CA . GLY A 1 7 ? -17.291 4.073 -6.658 1.00 0.00 7 GLY A CA 7
ATOM 7837 C C . GLY A 1 7 ? -16.227 3.035 -7.022 1.00 0.00 7 GLY A C 7
ATOM 7838 O O . GLY A 1 7 ? -15.312 3.322 -7.792 1.00 0.00 7 GLY A O 7
ATOM 7842 N N . ALA A 1 8 ? -16.384 1.850 -6.451 1.00 0.00 8 ALA A N 7
ATOM 7843 C CA . ALA A 1 8 ? -15.449 0.767 -6.705 1.00 0.00 8 ALA A CA 7
ATOM 7844 C C . ALA A 1 8 ? -14.109 1.090 -6.040 1.00 0.00 8 ALA A C 7
ATOM 7845 O O . ALA A 1 8 ? -13.712 0.428 -5.082 1.00 0.00 8 ALA A O 7
ATOM 7852 N N . ARG A 1 9 ? -13.449 2.106 -6.575 1.00 0.00 9 ARG A N 7
ATOM 7853 C CA . ARG A 1 9 ? -12.162 2.524 -6.046 1.00 0.00 9 ARG A CA 7
ATOM 7854 C C . ARG A 1 9 ? -11.125 1.415 -6.232 1.00 0.00 9 ARG A C 7
ATOM 7855 O O . ARG A 1 9 ? -10.915 0.599 -5.336 1.00 0.00 9 ARG A O 7
ATOM 7876 N N . ARG A 1 10 ? -10.503 1.420 -7.403 1.00 0.00 10 ARG A N 7
ATOM 7877 C CA . ARG A 1 10 ? -9.494 0.424 -7.718 1.00 0.00 10 ARG A CA 7
ATOM 7878 C C . ARG A 1 10 ? -8.550 0.230 -6.530 1.00 0.00 10 ARG A C 7
ATOM 7879 O O . ARG A 1 10 ? -8.413 1.117 -5.689 1.00 0.00 10 ARG A O 7
ATOM 7900 N N . PRO A 1 11 ? -7.907 -0.968 -6.496 1.00 0.00 11 PRO A N 7
ATOM 7901 C CA . PRO A 1 11 ? -6.980 -1.290 -5.425 1.00 0.00 11 PRO A CA 7
ATOM 7902 C C . PRO A 1 11 ? -5.656 -0.545 -5.602 1.00 0.00 11 PRO A C 7
ATOM 7903 O O . PRO A 1 11 ? -5.352 -0.063 -6.692 1.00 0.00 11 PRO A O 7
ATOM 7914 N N . MET A 1 12 ? -4.903 -0.474 -4.514 1.00 0.00 12 MET A N 7
ATOM 7915 C CA . MET A 1 12 ? -3.618 0.204 -4.536 1.00 0.00 12 MET A CA 7
ATOM 7916 C C . MET A 1 12 ? -2.529 -0.703 -5.111 1.00 0.00 12 MET A C 7
ATOM 7917 O O . MET A 1 12 ? -2.439 -1.876 -4.751 1.00 0.00 12 MET A O 7
ATOM 7931 N N . ASN A 1 13 ? -1.728 -0.126 -5.994 1.00 0.00 13 ASN A N 7
ATOM 7932 C CA . ASN A 1 13 ? -0.648 -0.868 -6.622 1.00 0.00 13 ASN A CA 7
ATOM 7933 C C . ASN A 1 13 ? 0.630 -0.696 -5.798 1.00 0.00 13 ASN A C 7
ATOM 7934 O O . ASN A 1 13 ? 0.602 -0.107 -4.719 1.00 0.00 13 ASN A O 7
ATOM 7945 N N . ALA A 1 14 ? 1.719 -1.222 -6.338 1.00 0.00 14 ALA A N 7
ATOM 7946 C CA . ALA A 1 14 ? 3.005 -1.134 -5.666 1.00 0.00 14 ALA A CA 7
ATOM 7947 C C . ALA A 1 14 ? 3.426 0.333 -5.570 1.00 0.00 14 ALA A C 7
ATOM 7948 O O . ALA A 1 14 ? 3.939 0.769 -4.540 1.00 0.00 14 ALA A O 7
ATOM 7955 N N . PHE A 1 15 ? 3.193 1.056 -6.656 1.00 0.00 15 PHE A N 7
ATOM 7956 C CA . PHE A 1 15 ? 3.542 2.465 -6.706 1.00 0.00 15 PHE A CA 7
ATOM 7957 C C . PHE A 1 15 ? 2.744 3.265 -5.674 1.00 0.00 15 PHE A C 7
ATOM 7958 O O . PHE A 1 15 ? 3.317 4.021 -4.891 1.00 0.00 15 PHE A O 7
ATOM 7975 N N . LEU A 1 16 ? 1.434 3.070 -5.706 1.00 0.00 16 LEU A N 7
ATOM 7976 C CA . LEU A 1 16 ? 0.551 3.764 -4.783 1.00 0.00 16 LEU A CA 7
ATOM 7977 C C . LEU A 1 16 ? 1.078 3.595 -3.357 1.00 0.00 16 LEU A C 7
ATOM 7978 O O . LEU A 1 16 ? 0.973 4.509 -2.540 1.00 0.00 16 LEU A O 7
ATOM 7994 N N . LEU A 1 17 ? 1.634 2.420 -3.100 1.00 0.00 17 LEU A N 7
ATOM 7995 C CA . LEU A 1 17 ? 2.178 2.120 -1.787 1.00 0.00 17 LEU A CA 7
ATOM 7996 C C . LEU A 1 17 ? 3.365 3.044 -1.508 1.00 0.00 17 LEU A C 7
ATOM 7997 O O . LEU A 1 17 ? 3.373 3.765 -0.511 1.00 0.00 17 LEU A O 7
ATOM 8013 N N . PHE A 1 18 ? 4.338 2.993 -2.405 1.00 0.00 18 PHE A N 7
ATOM 8014 C CA . PHE A 1 18 ? 5.527 3.816 -2.268 1.00 0.00 18 PHE A CA 7
ATOM 8015 C C . PHE A 1 18 ? 5.156 5.292 -2.111 1.00 0.00 18 PHE A C 7
ATOM 8016 O O . PHE A 1 18 ? 5.807 6.024 -1.366 1.00 0.00 18 PHE A O 7
ATOM 8033 N N . CYS A 1 19 ? 4.112 5.687 -2.825 1.00 0.00 19 CYS A N 7
ATOM 8034 C CA . CYS A 1 19 ? 3.647 7.062 -2.774 1.00 0.00 19 CYS A CA 7
ATOM 8035 C C . CYS A 1 19 ? 3.057 7.319 -1.386 1.00 0.00 19 CYS A C 7
ATOM 8036 O O . CYS A 1 19 ? 3.176 8.421 -0.852 1.00 0.00 19 CYS A O 7
ATOM 8044 N N . LYS A 1 20 ? 2.434 6.284 -0.842 1.00 0.00 20 LYS A N 7
ATOM 8045 C CA . LYS A 1 20 ? 1.826 6.384 0.473 1.00 0.00 20 LYS A CA 7
ATOM 8046 C C . LYS A 1 20 ? 2.919 6.329 1.542 1.00 0.00 20 LYS A C 7
ATOM 8047 O O . LYS A 1 20 ? 2.656 6.576 2.718 1.00 0.00 20 LYS A O 7
ATOM 8066 N N . ARG A 1 21 ? 4.123 6.004 1.095 1.00 0.00 21 ARG A N 7
ATOM 8067 C CA . ARG A 1 21 ? 5.258 5.914 1.998 1.00 0.00 21 ARG A CA 7
ATOM 8068 C C . ARG A 1 21 ? 6.044 7.226 1.996 1.00 0.00 21 ARG A C 7
ATOM 8069 O O . ARG A 1 21 ? 6.338 7.780 3.054 1.00 0.00 21 ARG A O 7
ATOM 8090 N N . HIS A 1 22 ? 6.362 7.687 0.794 1.00 0.00 22 HIS A N 7
ATOM 8091 C CA . HIS A 1 22 ? 7.109 8.924 0.640 1.00 0.00 22 HIS A CA 7
ATOM 8092 C C . HIS A 1 22 ? 6.142 10.110 0.640 1.00 0.00 22 HIS A C 7
ATOM 8093 O O . HIS A 1 22 ? 6.566 11.261 0.730 1.00 0.00 22 HIS A O 7
ATOM 8107 N N . ARG A 1 23 ? 4.861 9.787 0.538 1.00 0.00 23 ARG A N 7
ATOM 8108 C CA . ARG A 1 23 ? 3.830 10.812 0.524 1.00 0.00 23 ARG A CA 7
ATOM 8109 C C . ARG A 1 23 ? 4.204 11.953 1.473 1.00 0.00 23 ARG A C 7
ATOM 8110 O O . ARG A 1 23 ? 4.473 13.069 1.031 1.00 0.00 23 ARG A O 7
ATOM 8131 N N . SER A 1 24 ? 4.209 11.633 2.759 1.00 0.00 24 SER A N 7
ATOM 8132 C CA . SER A 1 24 ? 4.544 12.618 3.773 1.00 0.00 24 SER A CA 7
ATOM 8133 C C . SER A 1 24 ? 5.877 13.287 3.432 1.00 0.00 24 SER A C 7
ATOM 8134 O O . SER A 1 24 ? 6.020 14.501 3.572 1.00 0.00 24 SER A O 7
ATOM 8142 N N . LEU A 1 25 ? 6.819 12.467 2.990 1.00 0.00 25 LEU A N 7
ATOM 8143 C CA . LEU A 1 25 ? 8.135 12.965 2.627 1.00 0.00 25 LEU A CA 7
ATOM 8144 C C . LEU A 1 25 ? 7.982 14.155 1.678 1.00 0.00 25 LEU A C 7
ATOM 8145 O O . LEU A 1 25 ? 8.294 15.288 2.043 1.00 0.00 25 LEU A O 7
ATOM 8161 N N . VAL A 1 26 ? 7.501 13.857 0.480 1.00 0.00 26 VAL A N 7
ATOM 8162 C CA . VAL A 1 26 ? 7.303 14.889 -0.524 1.00 0.00 26 VAL A CA 7
ATOM 8163 C C . VAL A 1 26 ? 6.435 16.004 0.062 1.00 0.00 26 VAL A C 7
ATOM 8164 O O . VAL A 1 26 ? 6.864 17.154 0.139 1.00 0.00 26 VAL A O 7
ATOM 8177 N N . ARG A 1 27 ? 5.229 15.625 0.460 1.00 0.00 27 ARG A N 7
ATOM 8178 C CA . ARG A 1 27 ? 4.297 16.579 1.037 1.00 0.00 27 ARG A CA 7
ATOM 8179 C C . ARG A 1 27 ? 5.041 17.577 1.926 1.00 0.00 27 ARG A C 7
ATOM 8180 O O . ARG A 1 27 ? 4.798 18.781 1.852 1.00 0.00 27 ARG A O 7
ATOM 8201 N N . GLN A 1 28 ? 5.932 17.040 2.746 1.00 0.00 28 GLN A N 7
ATOM 8202 C CA . GLN A 1 28 ? 6.713 17.869 3.649 1.00 0.00 28 GLN A CA 7
ATOM 8203 C C . GLN A 1 28 ? 7.639 18.792 2.855 1.00 0.00 28 GLN A C 7
ATOM 8204 O O . GLN A 1 28 ? 7.468 20.010 2.867 1.00 0.00 28 GLN A O 7
ATOM 8218 N N . GLU A 1 29 ? 8.601 18.176 2.183 1.00 0.00 29 GLU A N 7
ATOM 8219 C CA . GLU A 1 29 ? 9.555 18.927 1.384 1.00 0.00 29 GLU A CA 7
ATOM 8220 C C . GLU A 1 29 ? 8.822 19.891 0.449 1.00 0.00 29 GLU A C 7
ATOM 8221 O O . GLU A 1 29 ? 9.378 20.910 0.043 1.00 0.00 29 GLU A O 7
ATOM 8233 N N . HIS A 1 30 ? 7.585 19.534 0.134 1.00 0.00 30 HIS A N 7
ATOM 8234 C CA . HIS A 1 30 ? 6.771 20.354 -0.746 1.00 0.00 30 HIS A CA 7
ATOM 8235 C C . HIS A 1 30 ? 5.364 20.493 -0.161 1.00 0.00 30 HIS A C 7
ATOM 8236 O O . HIS A 1 30 ? 4.450 19.769 -0.553 1.00 0.00 30 HIS A O 7
ATOM 8250 N N . PRO A 1 31 ? 5.230 21.454 0.793 1.00 0.00 31 PRO A N 7
ATOM 8251 C CA . PRO A 1 31 ? 3.950 21.697 1.436 1.00 0.00 31 PRO A CA 7
ATOM 8252 C C . PRO A 1 31 ? 3.000 22.446 0.499 1.00 0.00 31 PRO A C 7
ATOM 8253 O O . PRO A 1 31 ? 1.803 22.163 0.468 1.00 0.00 31 PRO A O 7
ATOM 8264 N N . ARG A 1 32 ? 3.568 23.386 -0.241 1.00 0.00 32 ARG A N 7
ATOM 8265 C CA . ARG A 1 32 ? 2.787 24.177 -1.176 1.00 0.00 32 ARG A CA 7
ATOM 8266 C C . ARG A 1 32 ? 2.272 23.297 -2.316 1.00 0.00 32 ARG A C 7
ATOM 8267 O O . ARG A 1 32 ? 1.130 23.441 -2.750 1.00 0.00 32 ARG A O 7
ATOM 8288 N N . LEU A 1 33 ? 3.139 22.403 -2.769 1.00 0.00 33 LEU A N 7
ATOM 8289 C CA . LEU A 1 33 ? 2.786 21.499 -3.850 1.00 0.00 33 LEU A CA 7
ATOM 8290 C C . LEU A 1 33 ? 1.349 21.012 -3.653 1.00 0.00 33 LEU A C 7
ATOM 8291 O O . LEU A 1 33 ? 0.833 21.025 -2.537 1.00 0.00 33 LEU A O 7
ATOM 8307 N N . ASP A 1 34 ? 0.744 20.593 -4.755 1.00 0.00 34 ASP A N 7
ATOM 8308 C CA . ASP A 1 34 ? -0.623 20.102 -4.718 1.00 0.00 34 ASP A CA 7
ATOM 8309 C C . ASP A 1 34 ? -0.618 18.580 -4.871 1.00 0.00 34 ASP A C 7
ATOM 8310 O O . ASP A 1 34 ? 0.364 18.002 -5.337 1.00 0.00 34 ASP A O 7
ATOM 8319 N N . ASN A 1 35 ? -1.725 17.973 -4.471 1.00 0.00 35 ASN A N 7
ATOM 8320 C CA . ASN A 1 35 ? -1.861 16.529 -4.558 1.00 0.00 35 ASN A CA 7
ATOM 8321 C C . ASN A 1 35 ? -1.278 16.046 -5.888 1.00 0.00 35 ASN A C 7
ATOM 8322 O O . ASN A 1 35 ? -0.728 14.948 -5.967 1.00 0.00 35 ASN A O 7
ATOM 8333 N N . ARG A 1 36 ? -1.419 16.889 -6.900 1.00 0.00 36 ARG A N 7
ATOM 8334 C CA . ARG A 1 36 ? -0.914 16.561 -8.223 1.00 0.00 36 ARG A CA 7
ATOM 8335 C C . ARG A 1 36 ? 0.595 16.805 -8.289 1.00 0.00 36 ARG A C 7
ATOM 8336 O O . ARG A 1 36 ? 1.338 15.979 -8.817 1.00 0.00 36 ARG A O 7
ATOM 8357 N N . GLY A 1 37 ? 1.003 17.943 -7.747 1.00 0.00 37 GLY A N 7
ATOM 8358 C CA . GLY A 1 37 ? 2.410 18.306 -7.738 1.00 0.00 37 GLY A CA 7
ATOM 8359 C C . GLY A 1 37 ? 3.231 17.297 -6.932 1.00 0.00 37 GLY A C 7
ATOM 8360 O O . GLY A 1 37 ? 4.179 16.708 -7.449 1.00 0.00 37 GLY A O 7
ATOM 8364 N N . ALA A 1 38 ? 2.838 17.130 -5.678 1.00 0.00 38 ALA A N 7
ATOM 8365 C CA . ALA A 1 38 ? 3.525 16.203 -4.795 1.00 0.00 38 ALA A CA 7
ATOM 8366 C C . ALA A 1 38 ? 3.661 14.847 -5.492 1.00 0.00 38 ALA A C 7
ATOM 8367 O O . ALA A 1 38 ? 4.743 14.263 -5.515 1.00 0.00 38 ALA A O 7
ATOM 8374 N N . THR A 1 39 ? 2.547 14.387 -6.042 1.00 0.00 39 THR A N 7
ATOM 8375 C CA . THR A 1 39 ? 2.528 13.111 -6.738 1.00 0.00 39 THR A CA 7
ATOM 8376 C C . THR A 1 39 ? 3.620 13.071 -7.808 1.00 0.00 39 THR A C 7
ATOM 8377 O O . THR A 1 39 ? 4.306 12.062 -7.963 1.00 0.00 39 THR A O 7
ATOM 8388 N N . LYS A 1 40 ? 3.747 14.181 -8.520 1.00 0.00 40 LYS A N 7
ATOM 8389 C CA . LYS A 1 40 ? 4.744 14.285 -9.572 1.00 0.00 40 LYS A CA 7
ATOM 8390 C C . LYS A 1 40 ? 6.119 13.928 -9.003 1.00 0.00 40 LYS A C 7
ATOM 8391 O O . LYS A 1 40 ? 6.840 13.113 -9.577 1.00 0.00 40 LYS A O 7
ATOM 8410 N N . ILE A 1 41 ? 6.441 14.555 -7.882 1.00 0.00 41 ILE A N 7
ATOM 8411 C CA . ILE A 1 41 ? 7.717 14.314 -7.229 1.00 0.00 41 ILE A CA 7
ATOM 8412 C C . ILE A 1 41 ? 7.822 12.833 -6.857 1.00 0.00 41 ILE A C 7
ATOM 8413 O O . ILE A 1 41 ? 8.836 12.192 -7.130 1.00 0.00 41 ILE A O 7
ATOM 8429 N N . LEU A 1 42 ? 6.761 12.333 -6.241 1.00 0.00 42 LEU A N 7
ATOM 8430 C CA . LEU A 1 42 ? 6.722 10.940 -5.830 1.00 0.00 42 LEU A CA 7
ATOM 8431 C C . LEU A 1 42 ? 6.987 10.047 -7.043 1.00 0.00 42 LEU A C 7
ATOM 8432 O O . LEU A 1 42 ? 7.763 9.096 -6.961 1.00 0.00 42 LEU A O 7
ATOM 8448 N N . ALA A 1 43 ? 6.327 10.384 -8.141 1.00 0.00 43 ALA A N 7
ATOM 8449 C CA . ALA A 1 43 ? 6.482 9.624 -9.370 1.00 0.00 43 ALA A CA 7
ATOM 8450 C C . ALA A 1 43 ? 7.968 9.361 -9.619 1.00 0.00 43 ALA A C 7
ATOM 8451 O O . ALA A 1 43 ? 8.398 8.210 -9.674 1.00 0.00 43 ALA A O 7
ATOM 8458 N N . ASP A 1 44 ? 8.713 10.448 -9.762 1.00 0.00 44 ASP A N 7
ATOM 8459 C CA . ASP A 1 44 ? 10.142 10.349 -10.003 1.00 0.00 44 ASP A CA 7
ATOM 8460 C C . ASP A 1 44 ? 10.766 9.413 -8.967 1.00 0.00 44 ASP A C 7
ATOM 8461 O O . ASP A 1 44 ? 11.401 8.421 -9.323 1.00 0.00 44 ASP A O 7
ATOM 8470 N N . TRP A 1 45 ? 10.564 9.760 -7.704 1.00 0.00 45 TRP A N 7
ATOM 8471 C CA . TRP A 1 45 ? 11.099 8.962 -6.614 1.00 0.00 45 TRP A CA 7
ATOM 8472 C C . TRP A 1 45 ? 10.889 7.487 -6.960 1.00 0.00 45 TRP A C 7
ATOM 8473 O O . TRP A 1 45 ? 11.766 6.658 -6.720 1.00 0.00 45 TRP A O 7
ATOM 8494 N N . TRP A 1 46 ? 9.721 7.203 -7.518 1.00 0.00 46 TRP A N 7
ATOM 8495 C CA . TRP A 1 46 ? 9.385 5.842 -7.900 1.00 0.00 46 TRP A CA 7
ATOM 8496 C C . TRP A 1 46 ? 10.153 5.506 -9.180 1.00 0.00 46 TRP A C 7
ATOM 8497 O O . TRP A 1 46 ? 10.822 4.477 -9.255 1.00 0.00 46 TRP A O 7
ATOM 8518 N N . ALA A 1 47 ? 10.030 6.395 -10.155 1.00 0.00 47 ALA A N 7
ATOM 8519 C CA . ALA A 1 47 ? 10.705 6.206 -11.428 1.00 0.00 47 ALA A CA 7
ATOM 8520 C C . ALA A 1 47 ? 12.144 5.752 -11.176 1.00 0.00 47 ALA A C 7
ATOM 8521 O O . ALA A 1 47 ? 12.739 5.072 -12.011 1.00 0.00 47 ALA A O 7
ATOM 8528 N N . VAL A 1 48 ? 12.661 6.145 -10.022 1.00 0.00 48 VAL A N 7
ATOM 8529 C CA . VAL A 1 48 ? 14.019 5.787 -9.649 1.00 0.00 48 VAL A CA 7
ATOM 8530 C C . VAL A 1 48 ? 13.981 4.843 -8.446 1.00 0.00 48 VAL A C 7
ATOM 8531 O O . VAL A 1 48 ? 14.611 5.109 -7.423 1.00 0.00 48 VAL A O 7
ATOM 8544 N N . LEU A 1 49 ? 13.236 3.760 -8.607 1.00 0.00 49 LEU A N 7
ATOM 8545 C CA . LEU A 1 49 ? 13.107 2.775 -7.547 1.00 0.00 49 LEU A CA 7
ATOM 8546 C C . LEU A 1 49 ? 13.664 1.435 -8.031 1.00 0.00 49 LEU A C 7
ATOM 8547 O O . LEU A 1 49 ? 13.538 1.094 -9.206 1.00 0.00 49 LEU A O 7
ATOM 8563 N N . ASP A 1 50 ? 14.269 0.710 -7.100 1.00 0.00 50 ASP A N 7
ATOM 8564 C CA . ASP A 1 50 ? 14.846 -0.585 -7.418 1.00 0.00 50 ASP A CA 7
ATOM 8565 C C . ASP A 1 50 ? 13.734 -1.636 -7.463 1.00 0.00 50 ASP A C 7
ATOM 8566 O O . ASP A 1 50 ? 12.572 -1.327 -7.203 1.00 0.00 50 ASP A O 7
ATOM 8575 N N . PRO A 1 51 ? 14.141 -2.888 -7.805 1.00 0.00 51 PRO A N 7
ATOM 8576 C CA . PRO A 1 51 ? 13.193 -3.986 -7.887 1.00 0.00 51 PRO A CA 7
ATOM 8577 C C . PRO A 1 51 ? 12.782 -4.462 -6.493 1.00 0.00 51 PRO A C 7
ATOM 8578 O O . PRO A 1 51 ? 11.594 -4.566 -6.193 1.00 0.00 51 PRO A O 7
ATOM 8589 N N . LYS A 1 52 ? 13.789 -4.739 -5.677 1.00 0.00 52 LYS A N 7
ATOM 8590 C CA . LYS A 1 52 ? 13.547 -5.202 -4.321 1.00 0.00 52 LYS A CA 7
ATOM 8591 C C . LYS A 1 52 ? 12.377 -4.420 -3.720 1.00 0.00 52 LYS A C 7
ATOM 8592 O O . LYS A 1 52 ? 11.453 -5.009 -3.161 1.00 0.00 52 LYS A O 7
ATOM 8611 N N . GLU A 1 53 ? 12.454 -3.104 -3.857 1.00 0.00 53 GLU A N 7
ATOM 8612 C CA . GLU A 1 53 ? 11.412 -2.235 -3.336 1.00 0.00 53 GLU A CA 7
ATOM 8613 C C . GLU A 1 53 ? 10.091 -2.496 -4.061 1.00 0.00 53 GLU A C 7
ATOM 8614 O O . GLU A 1 53 ? 9.062 -2.715 -3.424 1.00 0.00 53 GLU A O 7
ATOM 8626 N N . LYS A 1 54 ? 10.162 -2.464 -5.384 1.00 0.00 54 LYS A N 7
ATOM 8627 C CA . LYS A 1 54 ? 8.984 -2.694 -6.202 1.00 0.00 54 LYS A CA 7
ATOM 8628 C C . LYS A 1 54 ? 8.342 -4.024 -5.803 1.00 0.00 54 LYS A C 7
ATOM 8629 O O . LYS A 1 54 ? 7.119 -4.152 -5.804 1.00 0.00 54 LYS A O 7
ATOM 8648 N N . GLN A 1 55 ? 9.197 -4.980 -5.469 1.00 0.00 55 GLN A N 7
ATOM 8649 C CA . GLN A 1 55 ? 8.728 -6.296 -5.068 1.00 0.00 55 GLN A CA 7
ATOM 8650 C C . GLN A 1 55 ? 7.844 -6.188 -3.824 1.00 0.00 55 GLN A C 7
ATOM 8651 O O . GLN A 1 55 ? 6.636 -6.410 -3.895 1.00 0.00 55 GLN A O 7
ATOM 8665 N N . LYS A 1 56 ? 8.480 -5.846 -2.713 1.00 0.00 56 LYS A N 7
ATOM 8666 C CA . LYS A 1 56 ? 7.767 -5.706 -1.455 1.00 0.00 56 LYS A CA 7
ATOM 8667 C C . LYS A 1 56 ? 6.434 -4.998 -1.706 1.00 0.00 56 LYS A C 7
ATOM 8668 O O . LYS A 1 56 ? 5.396 -5.426 -1.203 1.00 0.00 56 LYS A O 7
ATOM 8687 N N . TYR A 1 57 ? 6.506 -3.927 -2.482 1.00 0.00 57 TYR A N 7
ATOM 8688 C CA . TYR A 1 57 ? 5.318 -3.156 -2.806 1.00 0.00 57 TYR A CA 7
ATOM 8689 C C . TYR A 1 57 ? 4.338 -3.983 -3.640 1.00 0.00 57 TYR A C 7
ATOM 8690 O O . TYR A 1 57 ? 3.132 -3.950 -3.400 1.00 0.00 57 TYR A O 7
ATOM 8708 N N . THR A 1 58 ? 4.892 -4.705 -4.602 1.00 0.00 58 THR A N 7
ATOM 8709 C CA . THR A 1 58 ? 4.082 -5.539 -5.473 1.00 0.00 58 THR A CA 7
ATOM 8710 C C . THR A 1 58 ? 3.280 -6.550 -4.650 1.00 0.00 58 THR A C 7
ATOM 8711 O O . THR A 1 58 ? 2.201 -6.973 -5.060 1.00 0.00 58 THR A O 7
ATOM 8722 N N . ASP A 1 59 ? 3.840 -6.907 -3.504 1.00 0.00 59 ASP A N 7
ATOM 8723 C CA . ASP A 1 59 ? 3.192 -7.860 -2.619 1.00 0.00 59 ASP A CA 7
ATOM 8724 C C . ASP A 1 59 ? 2.094 -7.147 -1.826 1.00 0.00 59 ASP A C 7
ATOM 8725 O O . ASP A 1 59 ? 0.941 -7.574 -1.834 1.00 0.00 59 ASP A O 7
ATOM 8734 N N . MET A 1 60 ? 2.493 -6.074 -1.159 1.00 0.00 60 MET A N 7
ATOM 8735 C CA . MET A 1 60 ? 1.558 -5.298 -0.362 1.00 0.00 60 MET A CA 7
ATOM 8736 C C . MET A 1 60 ? 0.274 -5.013 -1.145 1.00 0.00 60 MET A C 7
ATOM 8737 O O . MET A 1 60 ? -0.826 -5.203 -0.630 1.00 0.00 60 MET A O 7
ATOM 8751 N N . ALA A 1 61 ? 0.459 -4.562 -2.377 1.00 0.00 61 ALA A N 7
ATOM 8752 C CA . ALA A 1 61 ? -0.670 -4.249 -3.236 1.00 0.00 61 ALA A CA 7
ATOM 8753 C C . ALA A 1 61 ? -1.406 -5.542 -3.595 1.00 0.00 61 ALA A C 7
ATOM 8754 O O . ALA A 1 61 ? -2.632 -5.605 -3.515 1.00 0.00 61 ALA A O 7
ATOM 8761 N N . LYS A 1 62 ? -0.627 -6.540 -3.983 1.00 0.00 62 LYS A N 7
ATOM 8762 C CA . LYS A 1 62 ? -1.189 -7.828 -4.355 1.00 0.00 62 LYS A CA 7
ATOM 8763 C C . LYS A 1 62 ? -2.162 -8.287 -3.267 1.00 0.00 62 LYS A C 7
ATOM 8764 O O . LYS A 1 62 ? -3.263 -8.744 -3.567 1.00 0.00 62 LYS A O 7
ATOM 8783 N N . GLU A 1 63 ? -1.719 -8.150 -2.026 1.00 0.00 63 GLU A N 7
ATOM 8784 C CA . GLU A 1 63 ? -2.537 -8.546 -0.891 1.00 0.00 63 GLU A CA 7
ATOM 8785 C C . GLU A 1 63 ? -3.737 -7.608 -0.749 1.00 0.00 63 GLU A C 7
ATOM 8786 O O . GLU A 1 63 ? -4.866 -8.061 -0.572 1.00 0.00 63 GLU A O 7
ATOM 8798 N N . TYR A 1 64 ? -3.451 -6.317 -0.833 1.00 0.00 64 TYR A N 7
ATOM 8799 C CA . TYR A 1 64 ? -4.493 -5.310 -0.715 1.00 0.00 64 TYR A CA 7
ATOM 8800 C C . TYR A 1 64 ? -5.583 -5.526 -1.767 1.00 0.00 64 TYR A C 7
ATOM 8801 O O . TYR A 1 64 ? -6.771 -5.502 -1.448 1.00 0.00 64 TYR A O 7
ATOM 8819 N N . LYS A 1 65 ? -5.141 -5.731 -2.998 1.00 0.00 65 LYS A N 7
ATOM 8820 C CA . LYS A 1 65 ? -6.065 -5.950 -4.098 1.00 0.00 65 LYS A CA 7
ATOM 8821 C C . LYS A 1 65 ? -6.935 -7.171 -3.793 1.00 0.00 65 LYS A C 7
ATOM 8822 O O . LYS A 1 65 ? -8.154 -7.056 -3.677 1.00 0.00 65 LYS A O 7
ATOM 8841 N N . ASP A 1 66 ? -6.274 -8.313 -3.670 1.00 0.00 66 ASP A N 7
ATOM 8842 C CA . ASP A 1 66 ? -6.972 -9.554 -3.380 1.00 0.00 66 ASP A CA 7
ATOM 8843 C C . ASP A 1 66 ? -8.045 -9.295 -2.321 1.00 0.00 66 ASP A C 7
ATOM 8844 O O . ASP A 1 66 ? -9.196 -9.694 -2.488 1.00 0.00 66 ASP A O 7
ATOM 8853 N N . ALA A 1 67 ? -7.630 -8.628 -1.254 1.00 0.00 67 ALA A N 7
ATOM 8854 C CA . ALA A 1 67 ? -8.541 -8.311 -0.168 1.00 0.00 67 ALA A CA 7
ATOM 8855 C C . ALA A 1 67 ? -9.763 -7.582 -0.730 1.00 0.00 67 ALA A C 7
ATOM 8856 O O . ALA A 1 67 ? -10.891 -8.053 -0.588 1.00 0.00 67 ALA A O 7
ATOM 8863 N N . PHE A 1 68 ? -9.498 -6.445 -1.356 1.00 0.00 68 PHE A N 7
ATOM 8864 C CA . PHE A 1 68 ? -10.562 -5.647 -1.940 1.00 0.00 68 PHE A CA 7
ATOM 8865 C C . PHE A 1 68 ? -11.444 -6.495 -2.859 1.00 0.00 68 PHE A C 7
ATOM 8866 O O . PHE A 1 68 ? -12.655 -6.580 -2.659 1.00 0.00 68 PHE A O 7
ATOM 8883 N N . MET A 1 69 ? -10.802 -7.103 -3.846 1.00 0.00 69 MET A N 7
ATOM 8884 C CA . MET A 1 69 ? -11.513 -7.942 -4.796 1.00 0.00 69 MET A CA 7
ATOM 8885 C C . MET A 1 69 ? -12.611 -8.749 -4.101 1.00 0.00 69 MET A C 7
ATOM 8886 O O . MET A 1 69 ? -13.763 -8.736 -4.531 1.00 0.00 69 MET A O 7
ATOM 8900 N N . LYS A 1 70 ? -12.214 -9.432 -3.037 1.00 0.00 70 LYS A N 7
ATOM 8901 C CA . LYS A 1 70 ? -13.150 -10.244 -2.277 1.00 0.00 70 LYS A CA 7
ATOM 8902 C C . LYS A 1 70 ? -14.461 -9.474 -2.103 1.00 0.00 70 LYS A C 7
ATOM 8903 O O . LYS A 1 70 ? -15.529 -9.971 -2.459 1.00 0.00 70 LYS A O 7
ATOM 8922 N N . ALA A 1 71 ? -14.338 -8.274 -1.556 1.00 0.00 71 ALA A N 7
ATOM 8923 C CA . ALA A 1 71 ? -15.499 -7.431 -1.330 1.00 0.00 71 ALA A CA 7
ATOM 8924 C C . ALA A 1 71 ? -16.351 -7.393 -2.601 1.00 0.00 71 ALA A C 7
ATOM 8925 O O . ALA A 1 71 ? -17.510 -7.806 -2.588 1.00 0.00 71 ALA A O 7
ATOM 8932 N N . ASN A 1 72 ? -15.744 -6.895 -3.668 1.00 0.00 72 ASN A N 7
ATOM 8933 C CA . ASN A 1 72 ? -16.432 -6.798 -4.944 1.00 0.00 72 ASN A CA 7
ATOM 8934 C C . ASN A 1 72 ? -17.270 -8.059 -5.163 1.00 0.00 72 ASN A C 7
ATOM 8935 O O . ASN A 1 72 ? -16.741 -9.100 -5.550 1.00 0.00 72 ASN A O 7
ATOM 8946 N N . PRO A 1 73 ? -18.597 -7.921 -4.900 1.00 0.00 73 PRO A N 7
ATOM 8947 C CA . PRO A 1 73 ? -19.513 -9.037 -5.065 1.00 0.00 73 PRO A CA 7
ATOM 8948 C C . PRO A 1 73 ? -19.798 -9.298 -6.545 1.00 0.00 73 PRO A C 7
ATOM 8949 O O . PRO A 1 73 ? -20.872 -8.961 -7.043 1.00 0.00 73 PRO A O 7
ATOM 8960 N N . GLY A 1 74 ? -18.819 -9.895 -7.208 1.00 0.00 74 GLY A N 7
ATOM 8961 C CA . GLY A 1 74 ? -18.951 -10.205 -8.621 1.00 0.00 74 GLY A CA 7
ATOM 8962 C C . GLY A 1 74 ? -17.582 -10.446 -9.260 1.00 0.00 74 GLY A C 7
ATOM 8963 O O . GLY A 1 74 ? -17.213 -9.770 -10.219 1.00 0.00 74 GLY A O 7
ATOM 8967 N N . TYR A 1 75 ? -16.866 -11.411 -8.703 1.00 0.00 75 TYR A N 7
ATOM 8968 C CA . TYR A 1 75 ? -15.546 -11.750 -9.207 1.00 0.00 75 TYR A CA 7
ATOM 8969 C C . TYR A 1 75 ? -14.998 -12.998 -8.513 1.00 0.00 75 TYR A C 7
ATOM 8970 O O . TYR A 1 75 ? -15.313 -13.257 -7.353 1.00 0.00 75 TYR A O 7
ATOM 8988 N N . ARG A 1 76 ? -14.186 -13.739 -9.253 1.00 0.00 76 ARG A N 7
ATOM 8989 C CA . ARG A 1 76 ? -13.591 -14.954 -8.723 1.00 0.00 76 ARG A CA 7
ATOM 8990 C C . ARG A 1 76 ? -12.208 -15.180 -9.338 1.00 0.00 76 ARG A C 7
ATOM 8991 O O . ARG A 1 76 ? -11.240 -15.434 -8.622 1.00 0.00 76 ARG A O 7
ATOM 9012 N N . SER A 1 77 ? -12.158 -15.078 -10.658 1.00 0.00 77 SER A N 7
ATOM 9013 C CA . SER A 1 77 ? -10.910 -15.268 -11.377 1.00 0.00 77 SER A CA 7
ATOM 9014 C C . SER A 1 77 ? -10.266 -16.594 -10.967 1.00 0.00 77 SER A C 7
ATOM 9015 O O . SER A 1 77 ? -9.525 -16.652 -9.987 1.00 0.00 77 SER A O 7
ATOM 9023 N N . GLY A 1 78 ? -10.572 -17.627 -11.739 1.00 0.00 78 GLY A N 7
ATOM 9024 C CA . GLY A 1 78 ? -10.033 -18.948 -11.469 1.00 0.00 78 GLY A CA 7
ATOM 9025 C C . GLY A 1 78 ? -9.241 -19.473 -12.668 1.00 0.00 78 GLY A C 7
ATOM 9026 O O . GLY A 1 78 ? -9.728 -20.321 -13.415 1.00 0.00 78 GLY A O 7
ATOM 9030 N N . PRO A 1 79 ? -8.002 -18.934 -12.820 1.00 0.00 79 PRO A N 7
ATOM 9031 C CA . PRO A 1 79 ? -7.139 -19.338 -13.915 1.00 0.00 79 PRO A CA 7
ATOM 9032 C C . PRO A 1 79 ? -6.542 -20.724 -13.660 1.00 0.00 79 PRO A C 7
ATOM 9033 O O . PRO A 1 79 ? -5.515 -20.848 -12.994 1.00 0.00 79 PRO A O 7
ATOM 9044 N N . SER A 1 80 ? -7.210 -21.730 -14.203 1.00 0.00 80 SER A N 7
ATOM 9045 C CA . SER A 1 80 ? -6.759 -23.102 -14.042 1.00 0.00 80 SER A CA 7
ATOM 9046 C C . SER A 1 80 ? -6.466 -23.387 -12.567 1.00 0.00 80 SER A C 7
ATOM 9047 O O . SER A 1 80 ? -5.313 -23.352 -12.142 1.00 0.00 80 SER A O 7
ATOM 9055 N N . SER A 1 81 ? -7.531 -23.664 -11.829 1.00 0.00 81 SER A N 7
ATOM 9056 C CA . SER A 1 81 ? -7.403 -23.955 -10.411 1.00 0.00 81 SER A CA 7
ATOM 9057 C C . SER A 1 81 ? -8.746 -24.428 -9.851 1.00 0.00 81 SER A C 7
ATOM 9058 O O . SER A 1 81 ? -9.800 -23.952 -10.270 1.00 0.00 81 SER A O 7
ATOM 9066 N N . GLY A 1 82 ? -8.664 -25.359 -8.911 1.00 0.00 82 GLY A N 7
ATOM 9067 C CA . GLY A 1 82 ? -9.859 -25.901 -8.289 1.00 0.00 82 GLY A CA 7
ATOM 9068 C C . GLY A 1 82 ? -10.123 -27.332 -8.763 1.00 0.00 82 GLY A C 7
ATOM 9069 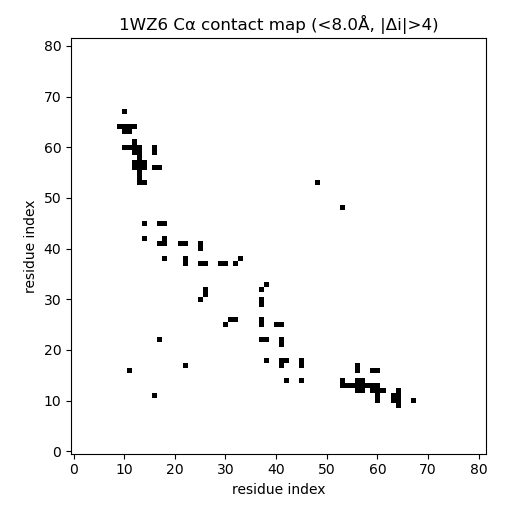O O . GLY A 1 82 ? -11.208 -27.636 -9.256 1.00 0.00 82 GLY A O 7
ATOM 9073 N N . GLY A 1 1 ? 8.635 11.707 -16.864 1.00 0.00 1 GLY A N 8
ATOM 9074 C CA . GLY A 1 1 ? 7.481 11.656 -15.982 1.00 0.00 1 GLY A CA 8
ATOM 9075 C C . GLY A 1 1 ? 6.356 10.823 -16.599 1.00 0.00 1 GLY A C 8
ATOM 9076 O O . GLY A 1 1 ? 6.302 10.649 -17.815 1.00 0.00 1 GLY A O 8
ATOM 9080 N N . SER A 1 2 ? 5.483 10.331 -15.731 1.00 0.00 2 SER A N 8
ATOM 9081 C CA . SER A 1 2 ? 4.362 9.521 -16.176 1.00 0.00 2 SER A CA 8
ATOM 9082 C C . SER A 1 2 ? 3.273 9.500 -15.101 1.00 0.00 2 SER A C 8
ATOM 9083 O O . SER A 1 2 ? 3.537 9.148 -13.952 1.00 0.00 2 SER A O 8
ATOM 9091 N N . SER A 1 3 ? 2.073 9.881 -15.512 1.00 0.00 3 SER A N 8
ATOM 9092 C CA . SER A 1 3 ? 0.943 9.910 -14.599 1.00 0.00 3 SER A CA 8
ATOM 9093 C C . SER A 1 3 ? 0.123 8.626 -14.739 1.00 0.00 3 SER A C 8
ATOM 9094 O O . SER A 1 3 ? 0.552 7.681 -15.399 1.00 0.00 3 SER A O 8
ATOM 9102 N N . GLY A 1 4 ? -1.041 8.634 -14.108 1.00 0.00 4 GLY A N 8
ATOM 9103 C CA . GLY A 1 4 ? -1.925 7.481 -14.154 1.00 0.00 4 GLY A CA 8
ATOM 9104 C C . GLY A 1 4 ? -2.050 6.830 -12.775 1.00 0.00 4 GLY A C 8
ATOM 9105 O O . GLY A 1 4 ? -1.190 7.017 -11.916 1.00 0.00 4 GLY A O 8
ATOM 9109 N N . SER A 1 5 ? -3.128 6.079 -12.606 1.00 0.00 5 SER A N 8
ATOM 9110 C CA . SER A 1 5 ? -3.377 5.399 -11.346 1.00 0.00 5 SER A CA 8
ATOM 9111 C C . SER A 1 5 ? -3.613 6.425 -10.236 1.00 0.00 5 SER A C 8
ATOM 9112 O O . SER A 1 5 ? -2.664 6.902 -9.615 1.00 0.00 5 SER A O 8
ATOM 9120 N N . SER A 1 6 ? -4.883 6.734 -10.019 1.00 0.00 6 SER A N 8
ATOM 9121 C CA . SER A 1 6 ? -5.256 7.694 -8.995 1.00 0.00 6 SER A CA 8
ATOM 9122 C C . SER A 1 6 ? -5.715 6.961 -7.733 1.00 0.00 6 SER A C 8
ATOM 9123 O O . SER A 1 6 ? -5.060 7.034 -6.694 1.00 0.00 6 SER A O 8
ATOM 9131 N N . GLY A 1 7 ? -6.839 6.271 -7.864 1.00 0.00 7 GLY A N 8
ATOM 9132 C CA . GLY A 1 7 ? -7.394 5.525 -6.747 1.00 0.00 7 GLY A CA 8
ATOM 9133 C C . GLY A 1 7 ? -8.886 5.820 -6.579 1.00 0.00 7 GLY A C 8
ATOM 9134 O O . GLY A 1 7 ? -9.261 6.775 -5.901 1.00 0.00 7 GLY A O 8
ATOM 9138 N N . ALA A 1 8 ? -9.696 4.981 -7.207 1.00 0.00 8 ALA A N 8
ATOM 9139 C CA . ALA A 1 8 ? -11.139 5.140 -7.136 1.00 0.00 8 ALA A CA 8
ATOM 9140 C C . ALA A 1 8 ? -11.771 3.820 -6.688 1.00 0.00 8 ALA A C 8
ATOM 9141 O O . ALA A 1 8 ? -12.278 3.718 -5.572 1.00 0.00 8 ALA A O 8
ATOM 9148 N N . ARG A 1 9 ? -11.720 2.843 -7.581 1.00 0.00 9 ARG A N 8
ATOM 9149 C CA . ARG A 1 9 ? -12.281 1.534 -7.292 1.00 0.00 9 ARG A CA 8
ATOM 9150 C C . ARG A 1 9 ? -11.168 0.489 -7.196 1.00 0.00 9 ARG A C 8
ATOM 9151 O O . ARG A 1 9 ? -11.042 -0.197 -6.182 1.00 0.00 9 ARG A O 8
ATOM 9172 N N . ARG A 1 10 ? -10.389 0.401 -8.264 1.00 0.00 10 ARG A N 8
ATOM 9173 C CA . ARG A 1 10 ? -9.291 -0.550 -8.312 1.00 0.00 10 ARG A CA 8
ATOM 9174 C C . ARG A 1 10 ? -8.464 -0.471 -7.027 1.00 0.00 10 ARG A C 8
ATOM 9175 O O . ARG A 1 10 ? -8.465 0.553 -6.345 1.00 0.00 10 ARG A O 8
ATOM 9196 N N . PRO A 1 11 ? -7.759 -1.595 -6.728 1.00 0.00 11 PRO A N 8
ATOM 9197 C CA . PRO A 1 11 ? -6.930 -1.663 -5.537 1.00 0.00 11 PRO A CA 8
ATOM 9198 C C . PRO A 1 11 ? -5.639 -0.861 -5.721 1.00 0.00 11 PRO A C 8
ATOM 9199 O O . PRO A 1 11 ? -5.351 -0.386 -6.818 1.00 0.00 11 PRO A O 8
ATOM 9210 N N . MET A 1 12 ? -4.898 -0.736 -4.630 1.00 0.00 12 MET A N 8
ATOM 9211 C CA . MET A 1 12 ? -3.645 0.000 -4.657 1.00 0.00 12 MET A CA 8
ATOM 9212 C C . MET A 1 12 ? -2.520 -0.854 -5.244 1.00 0.00 12 MET A C 8
ATOM 9213 O O . MET A 1 12 ? -2.419 -2.043 -4.947 1.00 0.00 12 MET A O 8
ATOM 9227 N N . ASN A 1 13 ? -1.703 -0.214 -6.068 1.00 0.00 13 ASN A N 8
ATOM 9228 C CA . ASN A 1 13 ? -0.589 -0.901 -6.700 1.00 0.00 13 ASN A CA 8
ATOM 9229 C C . ASN A 1 13 ? 0.665 -0.725 -5.842 1.00 0.00 13 ASN A C 8
ATOM 9230 O O . ASN A 1 13 ? 0.592 -0.208 -4.729 1.00 0.00 13 ASN A O 8
ATOM 9241 N N . ALA A 1 14 ? 1.787 -1.165 -6.394 1.00 0.00 14 ALA A N 8
ATOM 9242 C CA . ALA A 1 14 ? 3.055 -1.063 -5.693 1.00 0.00 14 ALA A CA 8
ATOM 9243 C C . ALA A 1 14 ? 3.473 0.407 -5.615 1.00 0.00 14 ALA A C 8
ATOM 9244 O O . ALA A 1 14 ? 3.807 0.905 -4.541 1.00 0.00 14 ALA A O 8
ATOM 9251 N N . PHE A 1 15 ? 3.442 1.060 -6.767 1.00 0.00 15 PHE A N 8
ATOM 9252 C CA . PHE A 1 15 ? 3.813 2.462 -6.844 1.00 0.00 15 PHE A CA 8
ATOM 9253 C C . PHE A 1 15 ? 2.945 3.311 -5.911 1.00 0.00 15 PHE A C 8
ATOM 9254 O O . PHE A 1 15 ? 3.446 4.214 -5.243 1.00 0.00 15 PHE A O 8
ATOM 9271 N N . LEU A 1 16 ? 1.660 2.990 -5.897 1.00 0.00 16 LEU A N 8
ATOM 9272 C CA . LEU A 1 16 ? 0.718 3.711 -5.058 1.00 0.00 16 LEU A CA 8
ATOM 9273 C C . LEU A 1 16 ? 1.144 3.584 -3.594 1.00 0.00 16 LEU A C 8
ATOM 9274 O O . LEU A 1 16 ? 0.993 4.524 -2.816 1.00 0.00 16 LEU A O 8
ATOM 9290 N N . LEU A 1 17 ? 1.669 2.413 -3.263 1.00 0.00 17 LEU A N 8
ATOM 9291 C CA . LEU A 1 17 ? 2.119 2.150 -1.907 1.00 0.00 17 LEU A CA 8
ATOM 9292 C C . LEU A 1 17 ? 3.288 3.078 -1.573 1.00 0.00 17 LEU A C 8
ATOM 9293 O O . LEU A 1 17 ? 3.267 3.769 -0.555 1.00 0.00 17 LEU A O 8
ATOM 9309 N N . PHE A 1 18 ? 4.282 3.065 -2.450 1.00 0.00 18 PHE A N 8
ATOM 9310 C CA . PHE A 1 18 ? 5.458 3.896 -2.262 1.00 0.00 18 PHE A CA 8
ATOM 9311 C C . PHE A 1 18 ? 5.069 5.366 -2.090 1.00 0.00 18 PHE A C 8
ATOM 9312 O O . PHE A 1 18 ? 5.668 6.081 -1.289 1.00 0.00 18 PHE A O 8
ATOM 9329 N N . CYS A 1 19 ? 4.067 5.773 -2.856 1.00 0.00 19 CYS A N 8
ATOM 9330 C CA . CYS A 1 19 ? 3.591 7.145 -2.799 1.00 0.00 19 CYS A CA 8
ATOM 9331 C C . CYS A 1 19 ? 2.926 7.366 -1.439 1.00 0.00 19 CYS A C 8
ATOM 9332 O O . CYS A 1 19 ? 3.074 8.429 -0.838 1.00 0.00 19 CYS A O 8
ATOM 9340 N N . LYS A 1 20 ? 2.208 6.346 -0.994 1.00 0.00 20 LYS A N 8
ATOM 9341 C CA . LYS A 1 20 ? 1.521 6.415 0.284 1.00 0.00 20 LYS A CA 8
ATOM 9342 C C . LYS A 1 20 ? 2.551 6.392 1.415 1.00 0.00 20 LYS A C 8
ATOM 9343 O O . LYS A 1 20 ? 2.252 6.787 2.541 1.00 0.00 20 LYS A O 8
ATOM 9362 N N . ARG A 1 21 ? 3.744 5.925 1.076 1.00 0.00 21 ARG A N 8
ATOM 9363 C CA . ARG A 1 21 ? 4.820 5.845 2.049 1.00 0.00 21 ARG A CA 8
ATOM 9364 C C . ARG A 1 21 ? 5.655 7.127 2.023 1.00 0.00 21 ARG A C 8
ATOM 9365 O O . ARG A 1 21 ? 5.812 7.790 3.047 1.00 0.00 21 ARG A O 8
ATOM 9386 N N . HIS A 1 22 ? 6.169 7.437 0.842 1.00 0.00 22 HIS A N 8
ATOM 9387 C CA . HIS A 1 22 ? 6.984 8.628 0.670 1.00 0.00 22 HIS A CA 8
ATOM 9388 C C . HIS A 1 22 ? 6.085 9.865 0.642 1.00 0.00 22 HIS A C 8
ATOM 9389 O O . HIS A 1 22 ? 6.572 10.993 0.707 1.00 0.00 22 HIS A O 8
ATOM 9403 N N . ARG A 1 23 ? 4.788 9.613 0.545 1.00 0.00 23 ARG A N 8
ATOM 9404 C CA . ARG A 1 23 ? 3.816 10.693 0.508 1.00 0.00 23 ARG A CA 8
ATOM 9405 C C . ARG A 1 23 ? 4.258 11.836 1.423 1.00 0.00 23 ARG A C 8
ATOM 9406 O O . ARG A 1 23 ? 4.627 12.909 0.948 1.00 0.00 23 ARG A O 8
ATOM 9427 N N . SER A 1 24 ? 4.206 11.568 2.719 1.00 0.00 24 SER A N 8
ATOM 9428 C CA . SER A 1 24 ? 4.596 12.561 3.705 1.00 0.00 24 SER A CA 8
ATOM 9429 C C . SER A 1 24 ? 5.950 13.167 3.330 1.00 0.00 24 SER A C 8
ATOM 9430 O O . SER A 1 24 ? 6.120 14.385 3.365 1.00 0.00 24 SER A O 8
ATOM 9438 N N . LEU A 1 25 ? 6.879 12.290 2.978 1.00 0.00 25 LEU A N 8
ATOM 9439 C CA . LEU A 1 25 ? 8.212 12.724 2.597 1.00 0.00 25 LEU A CA 8
ATOM 9440 C C . LEU A 1 25 ? 8.102 13.886 1.608 1.00 0.00 25 LEU A C 8
ATOM 9441 O O . LEU A 1 25 ? 8.454 15.019 1.935 1.00 0.00 25 LEU A O 8
ATOM 9457 N N . VAL A 1 26 ? 7.612 13.566 0.420 1.00 0.00 26 VAL A N 8
ATOM 9458 C CA . VAL A 1 26 ? 7.451 14.570 -0.619 1.00 0.00 26 VAL A CA 8
ATOM 9459 C C . VAL A 1 26 ? 6.693 15.771 -0.048 1.00 0.00 26 VAL A C 8
ATOM 9460 O O . VAL A 1 26 ? 7.204 16.890 -0.052 1.00 0.00 26 VAL A O 8
ATOM 9473 N N . ARG A 1 27 ? 5.488 15.497 0.428 1.00 0.00 27 ARG A N 8
ATOM 9474 C CA . ARG A 1 27 ? 4.655 16.541 1.001 1.00 0.00 27 ARG A CA 8
ATOM 9475 C C . ARG A 1 27 ? 5.499 17.481 1.864 1.00 0.00 27 ARG A C 8
ATOM 9476 O O . ARG A 1 27 ? 5.331 18.698 1.810 1.00 0.00 27 ARG A O 8
ATOM 9497 N N . GLN A 1 28 ? 6.390 16.880 2.639 1.00 0.00 28 GLN A N 8
ATOM 9498 C CA . GLN A 1 28 ? 7.262 17.648 3.511 1.00 0.00 28 GLN A CA 8
ATOM 9499 C C . GLN A 1 28 ? 8.252 18.470 2.683 1.00 0.00 28 GLN A C 8
ATOM 9500 O O . GLN A 1 28 ? 8.233 19.699 2.728 1.00 0.00 28 GLN A O 8
ATOM 9514 N N . GLU A 1 29 ? 9.093 17.759 1.947 1.00 0.00 29 GLU A N 8
ATOM 9515 C CA . GLU A 1 29 ? 10.088 18.407 1.111 1.00 0.00 29 GLU A CA 8
ATOM 9516 C C . GLU A 1 29 ? 9.416 19.402 0.161 1.00 0.00 29 GLU A C 8
ATOM 9517 O O . GLU A 1 29 ? 10.070 20.301 -0.366 1.00 0.00 29 GLU A O 8
ATOM 9529 N N . HIS A 1 30 ? 8.120 19.207 -0.028 1.00 0.00 30 HIS A N 8
ATOM 9530 C CA . HIS A 1 30 ? 7.353 20.076 -0.905 1.00 0.00 30 HIS A CA 8
ATOM 9531 C C . HIS A 1 30 ? 5.970 20.325 -0.299 1.00 0.00 30 HIS A C 8
ATOM 9532 O O . HIS A 1 30 ? 4.995 19.679 -0.681 1.00 0.00 30 HIS A O 8
ATOM 9546 N N . PRO A 1 31 ? 5.929 21.288 0.660 1.00 0.00 31 PRO A N 8
ATOM 9547 C CA . PRO A 1 31 ? 4.682 21.631 1.323 1.00 0.00 31 PRO A CA 8
ATOM 9548 C C . PRO A 1 31 ? 3.782 22.459 0.404 1.00 0.00 31 PRO A C 8
ATOM 9549 O O . PRO A 1 31 ? 2.603 22.149 0.239 1.00 0.00 31 PRO A O 8
ATOM 9560 N N . ARG A 1 32 ? 4.372 23.497 -0.171 1.00 0.00 32 ARG A N 8
ATOM 9561 C CA . ARG A 1 32 ? 3.639 24.372 -1.070 1.00 0.00 32 ARG A CA 8
ATOM 9562 C C . ARG A 1 32 ? 2.814 23.546 -2.059 1.00 0.00 32 ARG A C 8
ATOM 9563 O O . ARG A 1 32 ? 1.791 24.011 -2.560 1.00 0.00 32 ARG A O 8
ATOM 9584 N N . LEU A 1 33 ? 3.291 22.336 -2.312 1.00 0.00 33 LEU A N 8
ATOM 9585 C CA . LEU A 1 33 ? 2.610 21.441 -3.233 1.00 0.00 33 LEU A CA 8
ATOM 9586 C C . LEU A 1 33 ? 1.237 21.079 -2.664 1.00 0.00 33 LEU A C 8
ATOM 9587 O O . LEU A 1 33 ? 1.073 20.968 -1.450 1.00 0.00 33 LEU A O 8
ATOM 9603 N N . ASP A 1 34 ? 0.284 20.905 -3.568 1.00 0.00 34 ASP A N 8
ATOM 9604 C CA . ASP A 1 34 ? -1.070 20.558 -3.172 1.00 0.00 34 ASP A CA 8
ATOM 9605 C C . ASP A 1 34 ? -1.207 19.035 -3.121 1.00 0.00 34 ASP A C 8
ATOM 9606 O O . ASP A 1 34 ? -1.011 18.425 -2.070 1.00 0.00 34 ASP A O 8
ATOM 9615 N N . ASN A 1 35 ? -1.542 18.464 -4.268 1.00 0.00 35 ASN A N 8
ATOM 9616 C CA . ASN A 1 35 ? -1.707 17.023 -4.367 1.00 0.00 35 ASN A CA 8
ATOM 9617 C C . ASN A 1 35 ? -1.029 16.523 -5.644 1.00 0.00 35 ASN A C 8
ATOM 9618 O O . ASN A 1 35 ? -0.065 15.762 -5.582 1.00 0.00 35 ASN A O 8
ATOM 9629 N N . ARG A 1 36 ? -1.559 16.971 -6.773 1.00 0.00 36 ARG A N 8
ATOM 9630 C CA . ARG A 1 36 ? -1.017 16.579 -8.062 1.00 0.00 36 ARG A CA 8
ATOM 9631 C C . ARG A 1 36 ? 0.487 16.851 -8.111 1.00 0.00 36 ARG A C 8
ATOM 9632 O O . ARG A 1 36 ? 1.251 16.048 -8.645 1.00 0.00 36 ARG A O 8
ATOM 9653 N N . GLY A 1 37 ? 0.869 17.988 -7.546 1.00 0.00 37 GLY A N 8
ATOM 9654 C CA . GLY A 1 37 ? 2.269 18.376 -7.519 1.00 0.00 37 GLY A CA 8
ATOM 9655 C C . GLY A 1 37 ? 3.113 17.334 -6.782 1.00 0.00 37 GLY A C 8
ATOM 9656 O O . GLY A 1 37 ? 4.075 16.805 -7.336 1.00 0.00 37 GLY A O 8
ATOM 9660 N N . ALA A 1 38 ? 2.721 17.071 -5.543 1.00 0.00 38 ALA A N 8
ATOM 9661 C CA . ALA A 1 38 ? 3.430 16.102 -4.725 1.00 0.00 38 ALA A CA 8
ATOM 9662 C C . ALA A 1 38 ? 3.511 14.770 -5.474 1.00 0.00 38 ALA A C 8
ATOM 9663 O O . ALA A 1 38 ? 4.577 14.162 -5.552 1.00 0.00 38 ALA A O 8
ATOM 9670 N N . THR A 1 39 ? 2.370 14.357 -6.005 1.00 0.00 39 THR A N 8
ATOM 9671 C CA . THR A 1 39 ? 2.298 13.108 -6.745 1.00 0.00 39 THR A CA 8
ATOM 9672 C C . THR A 1 39 ? 3.207 13.164 -7.975 1.00 0.00 39 THR A C 8
ATOM 9673 O O . THR A 1 39 ? 3.561 12.129 -8.537 1.00 0.00 39 THR A O 8
ATOM 9684 N N . LYS A 1 40 ? 3.558 14.383 -8.356 1.00 0.00 40 LYS A N 8
ATOM 9685 C CA . LYS A 1 40 ? 4.419 14.588 -9.509 1.00 0.00 40 LYS A CA 8
ATOM 9686 C C . LYS A 1 40 ? 5.867 14.285 -9.118 1.00 0.00 40 LYS A C 8
ATOM 9687 O O . LYS A 1 40 ? 6.638 13.771 -9.928 1.00 0.00 40 LYS A O 8
ATOM 9706 N N . ILE A 1 41 ? 6.194 14.616 -7.878 1.00 0.00 41 ILE A N 8
ATOM 9707 C CA . ILE A 1 41 ? 7.536 14.385 -7.370 1.00 0.00 41 ILE A CA 8
ATOM 9708 C C . ILE A 1 41 ? 7.697 12.905 -7.020 1.00 0.00 41 ILE A C 8
ATOM 9709 O O . ILE A 1 41 ? 8.673 12.271 -7.418 1.00 0.00 41 ILE A O 8
ATOM 9725 N N . LEU A 1 42 ? 6.724 12.396 -6.278 1.00 0.00 42 LEU A N 8
ATOM 9726 C CA . LEU A 1 42 ? 6.745 11.002 -5.869 1.00 0.00 42 LEU A CA 8
ATOM 9727 C C . LEU A 1 42 ? 7.088 10.126 -7.075 1.00 0.00 42 LEU A C 8
ATOM 9728 O O . LEU A 1 42 ? 8.023 9.329 -7.023 1.00 0.00 42 LEU A O 8
ATOM 9744 N N . ALA A 1 43 ? 6.312 10.304 -8.135 1.00 0.00 43 ALA A N 8
ATOM 9745 C CA . ALA A 1 43 ? 6.521 9.540 -9.352 1.00 0.00 43 ALA A CA 8
ATOM 9746 C C . ALA A 1 43 ? 8.022 9.416 -9.620 1.00 0.00 43 ALA A C 8
ATOM 9747 O O . ALA A 1 43 ? 8.586 8.327 -9.521 1.00 0.00 43 ALA A O 8
ATOM 9754 N N . ASP A 1 44 ? 8.627 10.547 -9.952 1.00 0.00 44 ASP A N 8
ATOM 9755 C CA . ASP A 1 44 ? 10.052 10.578 -10.234 1.00 0.00 44 ASP A CA 8
ATOM 9756 C C . ASP A 1 44 ? 10.784 9.669 -9.245 1.00 0.00 44 ASP A C 8
ATOM 9757 O O . ASP A 1 44 ? 11.432 8.703 -9.645 1.00 0.00 44 ASP A O 8
ATOM 9766 N N . TRP A 1 45 ? 10.656 10.011 -7.971 1.00 0.00 45 TRP A N 8
ATOM 9767 C CA . TRP A 1 45 ? 11.297 9.238 -6.921 1.00 0.00 45 TRP A CA 8
ATOM 9768 C C . TRP A 1 45 ? 11.115 7.754 -7.248 1.00 0.00 45 TRP A C 8
ATOM 9769 O O . TRP A 1 45 ? 12.091 7.013 -7.353 1.00 0.00 45 TRP A O 8
ATOM 9790 N N . TRP A 1 46 ? 9.857 7.364 -7.399 1.00 0.00 46 TRP A N 8
ATOM 9791 C CA . TRP A 1 46 ? 9.535 5.983 -7.712 1.00 0.00 46 TRP A CA 8
ATOM 9792 C C . TRP A 1 46 ? 10.291 5.597 -8.985 1.00 0.00 46 TRP A C 8
ATOM 9793 O O . TRP A 1 46 ? 10.985 4.582 -9.015 1.00 0.00 46 TRP A O 8
ATOM 9814 N N . ALA A 1 47 ? 10.130 6.427 -10.005 1.00 0.00 47 ALA A N 8
ATOM 9815 C CA . ALA A 1 47 ? 10.789 6.185 -11.277 1.00 0.00 47 ALA A CA 8
ATOM 9816 C C . ALA A 1 47 ? 12.242 5.776 -11.025 1.00 0.00 47 ALA A C 8
ATOM 9817 O O . ALA A 1 47 ? 12.828 5.035 -11.813 1.00 0.00 47 ALA A O 8
ATOM 9824 N N . VAL A 1 48 ? 12.781 6.275 -9.922 1.00 0.00 48 VAL A N 8
ATOM 9825 C CA . VAL A 1 48 ? 14.154 5.971 -9.556 1.00 0.00 48 VAL A CA 8
ATOM 9826 C C . VAL A 1 48 ? 14.159 5.090 -8.305 1.00 0.00 48 VAL A C 8
ATOM 9827 O O . VAL A 1 48 ? 14.782 5.434 -7.302 1.00 0.00 48 VAL A O 8
ATOM 9840 N N . LEU A 1 49 ? 13.459 3.969 -8.406 1.00 0.00 49 LEU A N 8
ATOM 9841 C CA . LEU A 1 49 ? 13.376 3.036 -7.295 1.00 0.00 49 LEU A CA 8
ATOM 9842 C C . LEU A 1 49 ? 13.928 1.678 -7.733 1.00 0.00 49 LEU A C 8
ATOM 9843 O O . LEU A 1 49 ? 13.914 1.352 -8.919 1.00 0.00 49 LEU A O 8
ATOM 9859 N N . ASP A 1 50 ? 14.400 0.923 -6.752 1.00 0.00 50 ASP A N 8
ATOM 9860 C CA . ASP A 1 50 ? 14.955 -0.393 -7.021 1.00 0.00 50 ASP A CA 8
ATOM 9861 C C . ASP A 1 50 ? 13.817 -1.409 -7.128 1.00 0.00 50 ASP A C 8
ATOM 9862 O O . ASP A 1 50 ? 12.656 -1.075 -6.895 1.00 0.00 50 ASP A O 8
ATOM 9871 N N . PRO A 1 51 ? 14.199 -2.664 -7.490 1.00 0.00 51 PRO A N 8
ATOM 9872 C CA . PRO A 1 51 ? 13.224 -3.732 -7.630 1.00 0.00 51 PRO A CA 8
ATOM 9873 C C . PRO A 1 51 ? 12.756 -4.231 -6.261 1.00 0.00 51 PRO A C 8
ATOM 9874 O O . PRO A 1 51 ? 11.556 -4.317 -6.004 1.00 0.00 51 PRO A O 8
ATOM 9885 N N . LYS A 1 52 ? 13.729 -4.547 -5.419 1.00 0.00 52 LYS A N 8
ATOM 9886 C CA . LYS A 1 52 ? 13.432 -5.036 -4.083 1.00 0.00 52 LYS A CA 8
ATOM 9887 C C . LYS A 1 52 ? 12.246 -4.256 -3.511 1.00 0.00 52 LYS A C 8
ATOM 9888 O O . LYS A 1 52 ? 11.297 -4.849 -3.000 1.00 0.00 52 LYS A O 8
ATOM 9907 N N . GLU A 1 53 ? 12.338 -2.939 -3.617 1.00 0.00 53 GLU A N 8
ATOM 9908 C CA . GLU A 1 53 ? 11.285 -2.072 -3.117 1.00 0.00 53 GLU A CA 8
ATOM 9909 C C . GLU A 1 53 ? 9.988 -2.310 -3.894 1.00 0.00 53 GLU A C 8
ATOM 9910 O O . GLU A 1 53 ? 8.926 -2.480 -3.298 1.00 0.00 53 GLU A O 8
ATOM 9922 N N . LYS A 1 54 ? 10.118 -2.315 -5.212 1.00 0.00 54 LYS A N 8
ATOM 9923 C CA . LYS A 1 54 ? 8.970 -2.530 -6.077 1.00 0.00 54 LYS A CA 8
ATOM 9924 C C . LYS A 1 54 ? 8.308 -3.862 -5.717 1.00 0.00 54 LYS A C 8
ATOM 9925 O O . LYS A 1 54 ? 7.101 -4.024 -5.885 1.00 0.00 54 LYS A O 8
ATOM 9944 N N . GLN A 1 55 ? 9.128 -4.781 -5.230 1.00 0.00 55 GLN A N 8
ATOM 9945 C CA . GLN A 1 55 ? 8.637 -6.093 -4.845 1.00 0.00 55 GLN A CA 8
ATOM 9946 C C . GLN A 1 55 ? 7.806 -5.995 -3.564 1.00 0.00 55 GLN A C 8
ATOM 9947 O O . GLN A 1 55 ? 6.615 -6.299 -3.568 1.00 0.00 55 GLN A O 8
ATOM 9961 N N . LYS A 1 56 ? 8.469 -5.569 -2.499 1.00 0.00 56 LYS A N 8
ATOM 9962 C CA . LYS A 1 56 ? 7.806 -5.426 -1.213 1.00 0.00 56 LYS A CA 8
ATOM 9963 C C . LYS A 1 56 ? 6.473 -4.702 -1.409 1.00 0.00 56 LYS A C 8
ATOM 9964 O O . LYS A 1 56 ? 5.516 -4.944 -0.675 1.00 0.00 56 LYS A O 8
ATOM 9983 N N . TYR A 1 57 ? 6.452 -3.827 -2.404 1.00 0.00 57 TYR A N 8
ATOM 9984 C CA . TYR A 1 57 ? 5.252 -3.065 -2.706 1.00 0.00 57 TYR A CA 8
ATOM 9985 C C . TYR A 1 57 ? 4.268 -3.896 -3.532 1.00 0.00 57 TYR A C 8
ATOM 9986 O O . TYR A 1 57 ? 3.068 -3.891 -3.264 1.00 0.00 57 TYR A O 8
ATOM 10004 N N . THR A 1 58 ? 4.813 -4.591 -4.519 1.00 0.00 58 THR A N 8
ATOM 10005 C CA . THR A 1 58 ? 3.999 -5.426 -5.386 1.00 0.00 58 THR A CA 8
ATOM 10006 C C . THR A 1 58 ? 3.245 -6.473 -4.563 1.00 0.00 58 THR A C 8
ATOM 10007 O O . THR A 1 58 ? 2.166 -6.915 -4.954 1.00 0.00 58 THR A O 8
ATOM 10018 N N . ASP A 1 59 ? 3.844 -6.839 -3.439 1.00 0.00 59 ASP A N 8
ATOM 10019 C CA . ASP A 1 59 ? 3.242 -7.826 -2.558 1.00 0.00 59 ASP A CA 8
ATOM 10020 C C . ASP A 1 59 ? 2.099 -7.175 -1.776 1.00 0.00 59 ASP A C 8
ATOM 10021 O O . ASP A 1 59 ? 0.997 -7.718 -1.714 1.00 0.00 59 ASP A O 8
ATOM 10030 N N . MET A 1 60 ? 2.401 -6.022 -1.199 1.00 0.00 60 MET A N 8
ATOM 10031 C CA . MET A 1 60 ? 1.413 -5.292 -0.423 1.00 0.00 60 MET A CA 8
ATOM 10032 C C . MET A 1 60 ? 0.155 -5.023 -1.252 1.00 0.00 60 MET A C 8
ATOM 10033 O O . MET A 1 60 ? -0.961 -5.225 -0.776 1.00 0.00 60 MET A O 8
ATOM 10047 N N . ALA A 1 61 ? 0.378 -4.571 -2.477 1.00 0.00 61 ALA A N 8
ATOM 10048 C CA . ALA A 1 61 ? -0.724 -4.273 -3.376 1.00 0.00 61 ALA A CA 8
ATOM 10049 C C . ALA A 1 61 ? -1.451 -5.571 -3.734 1.00 0.00 61 ALA A C 8
ATOM 10050 O O . ALA A 1 61 ? -2.680 -5.624 -3.716 1.00 0.00 61 ALA A O 8
ATOM 10057 N N . LYS A 1 62 ? -0.661 -6.587 -4.049 1.00 0.00 62 LYS A N 8
ATOM 10058 C CA . LYS A 1 62 ? -1.214 -7.881 -4.410 1.00 0.00 62 LYS A CA 8
ATOM 10059 C C . LYS A 1 62 ? -2.159 -8.353 -3.304 1.00 0.00 62 LYS A C 8
ATOM 10060 O O . LYS A 1 62 ? -3.299 -8.728 -3.574 1.00 0.00 62 LYS A O 8
ATOM 10079 N N . GLU A 1 63 ? -1.651 -8.320 -2.081 1.00 0.00 63 GLU A N 8
ATOM 10080 C CA . GLU A 1 63 ? -2.436 -8.740 -0.932 1.00 0.00 63 GLU A CA 8
ATOM 10081 C C . GLU A 1 63 ? -3.632 -7.806 -0.737 1.00 0.00 63 GLU A C 8
ATOM 10082 O O . GLU A 1 63 ? -4.731 -8.258 -0.420 1.00 0.00 63 GLU A O 8
ATOM 10094 N N . TYR A 1 64 ? -3.376 -6.521 -0.933 1.00 0.00 64 TYR A N 8
ATOM 10095 C CA . TYR A 1 64 ? -4.419 -5.519 -0.782 1.00 0.00 64 TYR A CA 8
ATOM 10096 C C . TYR A 1 64 ? -5.539 -5.736 -1.801 1.00 0.00 64 TYR A C 8
ATOM 10097 O O . TYR A 1 64 ? -6.717 -5.610 -1.470 1.00 0.00 64 TYR A O 8
ATOM 10115 N N . LYS A 1 65 ? -5.132 -6.058 -3.020 1.00 0.00 65 LYS A N 8
ATOM 10116 C CA . LYS A 1 65 ? -6.087 -6.294 -4.090 1.00 0.00 65 LYS A CA 8
ATOM 10117 C C . LYS A 1 65 ? -6.970 -7.488 -3.725 1.00 0.00 65 LYS A C 8
ATOM 10118 O O . LYS A 1 65 ? -8.182 -7.344 -3.569 1.00 0.00 65 LYS A O 8
ATOM 10137 N N . ASP A 1 66 ? -6.330 -8.641 -3.600 1.00 0.00 66 ASP A N 8
ATOM 10138 C CA . ASP A 1 66 ? -7.042 -9.860 -3.257 1.00 0.00 66 ASP A CA 8
ATOM 10139 C C . ASP A 1 66 ? -8.019 -9.570 -2.116 1.00 0.00 66 ASP A C 8
ATOM 10140 O O . ASP A 1 66 ? -9.210 -9.858 -2.226 1.00 0.00 66 ASP A O 8
ATOM 10149 N N . ALA A 1 67 ? -7.479 -9.005 -1.046 1.00 0.00 67 ALA A N 8
ATOM 10150 C CA . ALA A 1 67 ? -8.288 -8.673 0.114 1.00 0.00 67 ALA A CA 8
ATOM 10151 C C . ALA A 1 67 ? -9.570 -7.975 -0.346 1.00 0.00 67 ALA A C 8
ATOM 10152 O O . ALA A 1 67 ? -10.671 -8.466 -0.101 1.00 0.00 67 ALA A O 8
ATOM 10159 N N . PHE A 1 68 ? -9.384 -6.841 -1.005 1.00 0.00 68 PHE A N 8
ATOM 10160 C CA . PHE A 1 68 ? -10.512 -6.070 -1.501 1.00 0.00 68 PHE A CA 8
ATOM 10161 C C . PHE A 1 68 ? -11.479 -6.958 -2.287 1.00 0.00 68 PHE A C 8
ATOM 10162 O O . PHE A 1 68 ? -12.670 -7.005 -1.983 1.00 0.00 68 PHE A O 8
ATOM 10179 N N . MET A 1 69 ? -10.931 -7.641 -3.281 1.00 0.00 69 MET A N 8
ATOM 10180 C CA . MET A 1 69 ? -11.730 -8.525 -4.112 1.00 0.00 69 MET A CA 8
ATOM 10181 C C . MET A 1 69 ? -12.645 -9.404 -3.257 1.00 0.00 69 MET A C 8
ATOM 10182 O O . MET A 1 69 ? -12.199 -10.395 -2.681 1.00 0.00 69 MET A O 8
ATOM 10196 N N . LYS A 1 70 ? -13.908 -9.008 -3.199 1.00 0.00 70 LYS A N 8
ATOM 10197 C CA . LYS A 1 70 ? -14.890 -9.747 -2.424 1.00 0.00 70 LYS A CA 8
ATOM 10198 C C . LYS A 1 70 ? -16.027 -10.195 -3.343 1.00 0.00 70 LYS A C 8
ATOM 10199 O O . LYS A 1 70 ? -16.239 -11.392 -3.536 1.00 0.00 70 LYS A O 8
ATOM 10218 N N . ALA A 1 71 ? -16.729 -9.212 -3.886 1.00 0.00 71 ALA A N 8
ATOM 10219 C CA . ALA A 1 71 ? -17.840 -9.491 -4.781 1.00 0.00 71 ALA A CA 8
ATOM 10220 C C . ALA A 1 71 ? -17.362 -9.378 -6.230 1.00 0.00 71 ALA A C 8
ATOM 10221 O O . ALA A 1 71 ? -17.810 -8.502 -6.969 1.00 0.00 71 ALA A O 8
ATOM 10228 N N . ASN A 1 72 ? -16.459 -10.277 -6.594 1.00 0.00 72 ASN A N 8
ATOM 10229 C CA . ASN A 1 72 ? -15.916 -10.289 -7.941 1.00 0.00 72 ASN A CA 8
ATOM 10230 C C . ASN A 1 72 ? -16.226 -11.635 -8.599 1.00 0.00 72 ASN A C 8
ATOM 10231 O O . ASN A 1 72 ? -16.161 -12.677 -7.949 1.00 0.00 72 ASN A O 8
ATOM 10242 N N . PRO A 1 73 ? -16.566 -11.567 -9.914 1.00 0.00 73 PRO A N 8
ATOM 10243 C CA . PRO A 1 73 ? -16.886 -12.768 -10.667 1.00 0.00 73 PRO A CA 8
ATOM 10244 C C . PRO A 1 73 ? -15.621 -13.561 -10.999 1.00 0.00 73 PRO A C 8
ATOM 10245 O O . PRO A 1 73 ? -15.538 -14.754 -10.712 1.00 0.00 73 PRO A O 8
ATOM 10256 N N . GLY A 1 74 ? -14.666 -12.866 -11.600 1.00 0.00 74 GLY A N 8
ATOM 10257 C CA . GLY A 1 74 ? -13.409 -13.491 -11.974 1.00 0.00 74 GLY A CA 8
ATOM 10258 C C . GLY A 1 74 ? -12.520 -13.711 -10.749 1.00 0.00 74 GLY A C 8
ATOM 10259 O O . GLY A 1 74 ? -11.392 -13.224 -10.700 1.00 0.00 74 GLY A O 8
ATOM 10263 N N . TYR A 1 75 ? -13.062 -14.446 -9.789 1.00 0.00 75 TYR A N 8
ATOM 10264 C CA . TYR A 1 75 ? -12.332 -14.738 -8.567 1.00 0.00 75 TYR A CA 8
ATOM 10265 C C . TYR A 1 75 ? -13.098 -15.735 -7.695 1.00 0.00 75 TYR A C 8
ATOM 10266 O O . TYR A 1 75 ? -14.308 -15.607 -7.517 1.00 0.00 75 TYR A O 8
ATOM 10284 N N . ARG A 1 76 ? -12.361 -16.706 -7.176 1.00 0.00 76 ARG A N 8
ATOM 10285 C CA . ARG A 1 76 ? -12.956 -17.725 -6.327 1.00 0.00 76 ARG A CA 8
ATOM 10286 C C . ARG A 1 76 ? -12.033 -18.038 -5.148 1.00 0.00 76 ARG A C 8
ATOM 10287 O O . ARG A 1 76 ? -11.235 -18.972 -5.210 1.00 0.00 76 ARG A O 8
ATOM 10308 N N . SER A 1 77 ? -12.172 -17.239 -4.100 1.00 0.00 77 SER A N 8
ATOM 10309 C CA . SER A 1 77 ? -11.361 -17.419 -2.908 1.00 0.00 77 SER A CA 8
ATOM 10310 C C . SER A 1 77 ? -9.888 -17.168 -3.235 1.00 0.00 77 SER A C 8
ATOM 10311 O O . SER A 1 77 ? -9.345 -16.116 -2.901 1.00 0.00 77 SER A O 8
ATOM 10319 N N . GLY A 1 78 ? -9.282 -18.152 -3.884 1.00 0.00 78 GLY A N 8
ATOM 10320 C CA . GLY A 1 78 ? -7.882 -18.051 -4.260 1.00 0.00 78 GLY A CA 8
ATOM 10321 C C . GLY A 1 78 ? -7.241 -19.436 -4.363 1.00 0.00 78 GLY A C 8
ATOM 10322 O O . GLY A 1 78 ? -7.851 -20.436 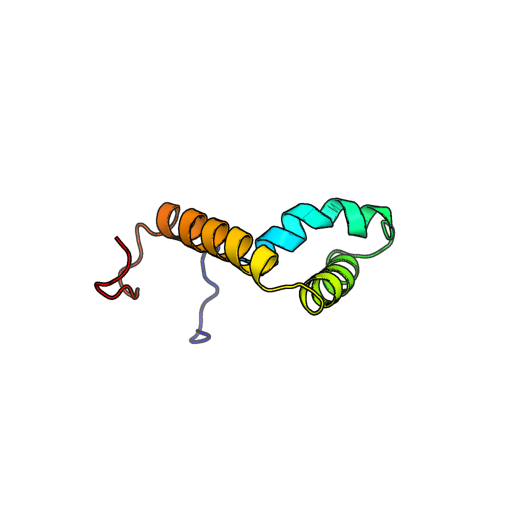-3.988 1.00 0.00 78 GLY A O 8
ATOM 10326 N N . PRO A 1 79 ? -5.986 -19.451 -4.888 1.00 0.00 79 PRO A N 8
ATOM 10327 C CA . PRO A 1 79 ? -5.255 -20.697 -5.045 1.00 0.00 79 PRO A CA 8
ATOM 10328 C C . PRO A 1 79 ? -4.735 -21.201 -3.698 1.00 0.00 79 PRO A C 8
ATOM 10329 O O . PRO A 1 79 ? -4.940 -22.362 -3.344 1.00 0.00 79 PRO A O 8
ATOM 10340 N N . SER A 1 80 ? -4.073 -20.305 -2.982 1.00 0.00 80 SER A N 8
ATOM 10341 C CA . SER A 1 80 ? -3.522 -20.644 -1.681 1.00 0.00 80 SER A CA 8
ATOM 10342 C C . SER A 1 80 ? -4.400 -20.062 -0.572 1.00 0.00 80 SER A C 8
ATOM 10343 O O . SER A 1 80 ? -5.270 -19.232 -0.835 1.00 0.00 80 SER A O 8
ATOM 10351 N N . SER A 1 81 ? -4.142 -20.518 0.645 1.00 0.00 81 SER A N 8
ATOM 10352 C CA . SER A 1 81 ? -4.899 -20.052 1.794 1.00 0.00 81 SER A CA 8
ATOM 10353 C C . SER A 1 81 ? -6.398 -20.131 1.501 1.00 0.00 81 SER A C 8
ATOM 10354 O O . SER A 1 81 ? -6.979 -19.191 0.959 1.00 0.00 81 SER A O 8
ATOM 10362 N N . GLY A 1 82 ? -6.983 -21.260 1.872 1.00 0.00 82 GLY A N 8
ATOM 10363 C CA . GLY A 1 82 ? -8.404 -21.474 1.656 1.00 0.00 82 GLY A CA 8
ATOM 10364 C C . GLY A 1 82 ? -9.146 -21.615 2.986 1.00 0.00 82 GLY A C 8
ATOM 10365 O O . GLY A 1 82 ? -9.093 -22.667 3.622 1.00 0.00 82 GLY A O 8
ATOM 10369 N N . GLY A 1 1 ? -3.714 12.731 -20.599 1.00 0.00 1 GLY A N 9
ATOM 10370 C CA . GLY A 1 1 ? -4.747 11.711 -20.544 1.00 0.00 1 GLY A CA 9
ATOM 10371 C C . GLY A 1 1 ? -5.817 12.069 -19.510 1.00 0.00 1 GLY A C 9
ATOM 10372 O O . GLY A 1 1 ? -5.496 12.416 -18.374 1.00 0.00 1 GLY A O 9
ATOM 10376 N N . SER A 1 2 ? -7.066 11.972 -19.941 1.00 0.00 2 SER A N 9
ATOM 10377 C CA . SER A 1 2 ? -8.185 12.281 -19.067 1.00 0.00 2 SER A CA 9
ATOM 10378 C C . SER A 1 2 ? -8.303 11.220 -17.972 1.00 0.00 2 SER A C 9
ATOM 10379 O O . SER A 1 2 ? -8.239 11.538 -16.785 1.00 0.00 2 SER A O 9
ATOM 10387 N N . SER A 1 3 ? -8.472 9.981 -18.409 1.00 0.00 3 SER A N 9
ATOM 10388 C CA . SER A 1 3 ? -8.598 8.870 -17.480 1.00 0.00 3 SER A CA 9
ATOM 10389 C C . SER A 1 3 ? -7.240 8.557 -16.850 1.00 0.00 3 SER A C 9
ATOM 10390 O O . SER A 1 3 ? -6.264 8.315 -17.559 1.00 0.00 3 SER A O 9
ATOM 10398 N N . GLY A 1 4 ? -7.219 8.571 -15.526 1.00 0.00 4 GLY A N 9
ATOM 10399 C CA . GLY A 1 4 ? -5.996 8.291 -14.793 1.00 0.00 4 GLY A CA 9
ATOM 10400 C C . GLY A 1 4 ? -6.084 8.818 -13.359 1.00 0.00 4 GLY A C 9
ATOM 10401 O O . GLY A 1 4 ? -6.172 10.025 -13.142 1.00 0.00 4 GLY A O 9
ATOM 10405 N N . SER A 1 5 ? -6.055 7.886 -12.417 1.00 0.00 5 SER A N 9
ATOM 10406 C CA . SER A 1 5 ? -6.130 8.241 -11.011 1.00 0.00 5 SER A CA 9
ATOM 10407 C C . SER A 1 5 ? -7.284 9.218 -10.778 1.00 0.00 5 SER A C 9
ATOM 10408 O O . SER A 1 5 ? -7.079 10.430 -10.743 1.00 0.00 5 SER A O 9
ATOM 10416 N N . SER A 1 6 ? -8.473 8.654 -10.625 1.00 0.00 6 SER A N 9
ATOM 10417 C CA . SER A 1 6 ? -9.660 9.460 -10.397 1.00 0.00 6 SER A CA 9
ATOM 10418 C C . SER A 1 6 ? -10.831 8.564 -9.987 1.00 0.00 6 SER A C 9
ATOM 10419 O O . SER A 1 6 ? -11.230 7.676 -10.739 1.00 0.00 6 SER A O 9
ATOM 10427 N N . GLY A 1 7 ? -11.347 8.827 -8.796 1.00 0.00 7 GLY A N 9
ATOM 10428 C CA . GLY A 1 7 ? -12.464 8.055 -8.277 1.00 0.00 7 GLY A CA 9
ATOM 10429 C C . GLY A 1 7 ? -11.980 6.973 -7.310 1.00 0.00 7 GLY A C 9
ATOM 10430 O O . GLY A 1 7 ? -11.254 7.263 -6.361 1.00 0.00 7 GLY A O 9
ATOM 10434 N N . ALA A 1 8 ? -12.402 5.747 -7.585 1.00 0.00 8 ALA A N 9
ATOM 10435 C CA . ALA A 1 8 ? -12.021 4.620 -6.751 1.00 0.00 8 ALA A CA 9
ATOM 10436 C C . ALA A 1 8 ? -12.597 3.333 -7.346 1.00 0.00 8 ALA A C 9
ATOM 10437 O O . ALA A 1 8 ? -13.573 2.790 -6.831 1.00 0.00 8 ALA A O 9
ATOM 10444 N N . ARG A 1 9 ? -11.968 2.883 -8.421 1.00 0.00 9 ARG A N 9
ATOM 10445 C CA . ARG A 1 9 ? -12.405 1.670 -9.091 1.00 0.00 9 ARG A CA 9
ATOM 10446 C C . ARG A 1 9 ? -11.554 0.480 -8.645 1.00 0.00 9 ARG A C 9
ATOM 10447 O O . ARG A 1 9 ? -12.076 -0.494 -8.107 1.00 0.00 9 ARG A O 9
ATOM 10468 N N . ARG A 1 10 ? -10.256 0.599 -8.886 1.00 0.00 10 ARG A N 9
ATOM 10469 C CA . ARG A 1 10 ? -9.327 -0.455 -8.516 1.00 0.00 10 ARG A CA 9
ATOM 10470 C C . ARG A 1 10 ? -8.873 -0.277 -7.066 1.00 0.00 10 ARG A C 9
ATOM 10471 O O . ARG A 1 10 ? -9.149 0.749 -6.446 1.00 0.00 10 ARG A O 9
ATOM 10492 N N . PRO A 1 11 ? -8.165 -1.319 -6.553 1.00 0.00 11 PRO A N 9
ATOM 10493 C CA . PRO A 1 11 ? -7.669 -1.287 -5.187 1.00 0.00 11 PRO A CA 9
ATOM 10494 C C . PRO A 1 11 ? -6.459 -0.359 -5.064 1.00 0.00 11 PRO A C 9
ATOM 10495 O O . PRO A 1 11 ? -6.578 0.760 -4.568 1.00 0.00 11 PRO A O 9
ATOM 10506 N N . MET A 1 12 ? -5.322 -0.859 -5.525 1.00 0.00 12 MET A N 9
ATOM 10507 C CA . MET A 1 12 ? -4.090 -0.089 -5.473 1.00 0.00 12 MET A CA 9
ATOM 10508 C C . MET A 1 12 ? -2.960 -0.811 -6.209 1.00 0.00 12 MET A C 9
ATOM 10509 O O . MET A 1 12 ? -3.097 -1.979 -6.570 1.00 0.00 12 MET A O 9
ATOM 10523 N N . ASN A 1 13 ? -1.869 -0.086 -6.410 1.00 0.00 13 ASN A N 9
ATOM 10524 C CA . ASN A 1 13 ? -0.716 -0.644 -7.096 1.00 0.00 13 ASN A CA 9
ATOM 10525 C C . ASN A 1 13 ? 0.513 -0.530 -6.193 1.00 0.00 13 ASN A C 9
ATOM 10526 O O . ASN A 1 13 ? 0.394 -0.196 -5.015 1.00 0.00 13 ASN A O 9
ATOM 10537 N N . ALA A 1 14 ? 1.667 -0.814 -6.779 1.00 0.00 14 ALA A N 9
ATOM 10538 C CA . ALA A 1 14 ? 2.917 -0.747 -6.042 1.00 0.00 14 ALA A CA 9
ATOM 10539 C C . ALA A 1 14 ? 3.309 0.718 -5.842 1.00 0.00 14 ALA A C 9
ATOM 10540 O O . ALA A 1 14 ? 3.784 1.096 -4.772 1.00 0.00 14 ALA A O 9
ATOM 10547 N N . PHE A 1 15 ? 3.095 1.503 -6.888 1.00 0.00 15 PHE A N 9
ATOM 10548 C CA . PHE A 1 15 ? 3.420 2.918 -6.840 1.00 0.00 15 PHE A CA 9
ATOM 10549 C C . PHE A 1 15 ? 2.588 3.636 -5.775 1.00 0.00 15 PHE A C 9
ATOM 10550 O O . PHE A 1 15 ? 3.132 4.349 -4.933 1.00 0.00 15 PHE A O 9
ATOM 10567 N N . LEU A 1 16 ? 1.282 3.423 -5.848 1.00 0.00 16 LEU A N 9
ATOM 10568 C CA . LEU A 1 16 ? 0.369 4.041 -4.901 1.00 0.00 16 LEU A CA 9
ATOM 10569 C C . LEU A 1 16 ? 0.863 3.776 -3.477 1.00 0.00 16 LEU A C 9
ATOM 10570 O O . LEU A 1 16 ? 0.701 4.617 -2.594 1.00 0.00 16 LEU A O 9
ATOM 10586 N N . LEU A 1 17 ? 1.454 2.604 -3.298 1.00 0.00 17 LEU A N 9
ATOM 10587 C CA . LEU A 1 17 ? 1.971 2.218 -1.996 1.00 0.00 17 LEU A CA 9
ATOM 10588 C C . LEU A 1 17 ? 3.164 3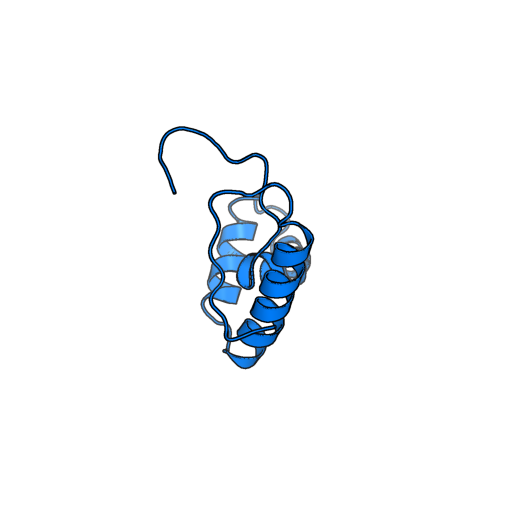.109 -1.642 1.00 0.00 17 LEU A C 9
ATOM 10589 O O . LEU A 1 17 ? 3.317 3.518 -0.492 1.00 0.00 17 LEU A O 9
ATOM 10605 N N . PHE A 1 18 ? 3.978 3.382 -2.651 1.00 0.00 18 PHE A N 9
ATOM 10606 C CA . PHE A 1 18 ? 5.152 4.217 -2.460 1.00 0.00 18 PHE A CA 9
ATOM 10607 C C . PHE A 1 18 ? 4.758 5.685 -2.282 1.00 0.00 18 PHE A C 9
ATOM 10608 O O . PHE A 1 18 ? 5.446 6.436 -1.593 1.00 0.00 18 PHE A O 9
ATOM 10625 N N . CYS A 1 19 ? 3.653 6.049 -2.916 1.00 0.00 19 CYS A N 9
ATOM 10626 C CA . CYS A 1 19 ? 3.159 7.413 -2.836 1.00 0.00 19 CYS A CA 9
ATOM 10627 C C . CYS A 1 19 ? 2.490 7.603 -1.474 1.00 0.00 19 CYS A C 9
ATOM 10628 O O . CYS A 1 19 ? 2.468 8.710 -0.937 1.00 0.00 19 CYS A O 9
ATOM 10636 N N . LYS A 1 20 ? 1.959 6.506 -0.953 1.00 0.00 20 LYS A N 9
ATOM 10637 C CA . LYS A 1 20 ? 1.290 6.538 0.336 1.00 0.00 20 LYS A CA 9
ATOM 10638 C C . LYS A 1 20 ? 2.339 6.529 1.450 1.00 0.00 20 LYS A C 9
ATOM 10639 O O . LYS A 1 20 ? 2.072 6.981 2.563 1.00 0.00 20 LYS A O 9
ATOM 10658 N N . ARG A 1 21 ? 3.510 6.010 1.113 1.00 0.00 21 ARG A N 9
ATOM 10659 C CA . ARG A 1 21 ? 4.600 5.937 2.070 1.00 0.00 21 ARG A CA 9
ATOM 10660 C C . ARG A 1 21 ? 5.453 7.206 2.002 1.00 0.00 21 ARG A C 9
ATOM 10661 O O . ARG A 1 21 ? 5.615 7.903 3.003 1.00 0.00 21 ARG A O 9
ATOM 10682 N N . HIS A 1 22 ? 5.975 7.466 0.813 1.00 0.00 22 HIS A N 9
ATOM 10683 C CA . HIS A 1 22 ? 6.807 8.639 0.602 1.00 0.00 22 HIS A CA 9
ATOM 10684 C C . HIS A 1 22 ? 5.934 9.895 0.611 1.00 0.00 22 HIS A C 9
ATOM 10685 O O . HIS A 1 22 ? 6.448 11.012 0.650 1.00 0.00 22 HIS A O 9
ATOM 10699 N N . ARG A 1 23 ? 4.629 9.671 0.574 1.00 0.00 23 ARG A N 9
ATOM 10700 C CA . ARG A 1 23 ? 3.680 10.771 0.577 1.00 0.00 23 ARG A CA 9
ATOM 10701 C C . ARG A 1 23 ? 4.194 11.913 1.457 1.00 0.00 23 ARG A C 9
ATOM 10702 O O . ARG A 1 23 ? 4.595 12.959 0.951 1.00 0.00 23 ARG A O 9
ATOM 10723 N N . SER A 1 24 ? 4.165 11.672 2.760 1.00 0.00 24 SER A N 9
ATOM 10724 C CA . SER A 1 24 ? 4.623 12.667 3.715 1.00 0.00 24 SER A CA 9
ATOM 10725 C C . SER A 1 24 ? 6.027 13.144 3.340 1.00 0.00 24 SER A C 9
ATOM 10726 O O . SER A 1 24 ? 6.298 14.344 3.336 1.00 0.00 24 SER A O 9
ATOM 10734 N N . LEU A 1 25 ? 6.884 12.180 3.034 1.00 0.00 25 LEU A N 9
ATOM 10735 C CA . LEU A 1 25 ? 8.253 12.487 2.659 1.00 0.00 25 LEU A CA 9
ATOM 10736 C C . LEU A 1 25 ? 8.256 13.639 1.652 1.00 0.00 25 LEU A C 9
ATOM 10737 O O . LEU A 1 25 ? 8.797 14.708 1.928 1.00 0.00 25 LEU A O 9
ATOM 10753 N N . VAL A 1 26 ? 7.644 13.381 0.505 1.00 0.00 26 VAL A N 9
ATOM 10754 C CA . VAL A 1 26 ? 7.569 14.382 -0.545 1.00 0.00 26 VAL A CA 9
ATOM 10755 C C . VAL A 1 26 ? 6.897 15.642 0.005 1.00 0.00 26 VAL A C 9
ATOM 10756 O O . VAL A 1 26 ? 7.515 16.704 0.064 1.00 0.00 26 VAL A O 9
ATOM 10769 N N . ARG A 1 27 ? 5.641 15.482 0.394 1.00 0.00 27 ARG A N 9
ATOM 10770 C CA . ARG A 1 27 ? 4.878 16.593 0.937 1.00 0.00 27 ARG A CA 9
ATOM 10771 C C . ARG A 1 27 ? 5.765 17.456 1.836 1.00 0.00 27 ARG A C 9
ATOM 10772 O O . ARG A 1 27 ? 5.549 18.661 1.955 1.00 0.00 27 ARG A O 9
ATOM 10793 N N . GLN A 1 28 ? 6.744 16.806 2.447 1.00 0.00 28 GLN A N 9
ATOM 10794 C CA . GLN A 1 28 ? 7.665 17.499 3.333 1.00 0.00 28 GLN A CA 9
ATOM 10795 C C . GLN A 1 28 ? 8.772 18.175 2.522 1.00 0.00 28 GLN A C 9
ATOM 10796 O O . GLN A 1 28 ? 8.946 19.391 2.595 1.00 0.00 28 GLN A O 9
ATOM 10810 N N . GLU A 1 29 ? 9.494 17.358 1.769 1.00 0.00 29 GLU A N 9
ATOM 10811 C CA . GLU A 1 29 ? 10.580 17.862 0.946 1.00 0.00 29 GLU A CA 9
ATOM 10812 C C . GLU A 1 29 ? 10.046 18.854 -0.089 1.00 0.00 29 GLU A C 9
ATOM 10813 O O . GLU A 1 29 ? 10.817 19.580 -0.714 1.00 0.00 29 GLU A O 9
ATOM 10825 N N . HIS A 1 30 ? 8.729 18.854 -0.237 1.00 0.00 30 HIS A N 9
ATOM 10826 C CA . HIS A 1 30 ? 8.083 19.745 -1.185 1.00 0.00 30 HIS A CA 9
ATOM 10827 C C . HIS A 1 30 ? 6.772 20.264 -0.590 1.00 0.00 30 HIS A C 9
ATOM 10828 O O . HIS A 1 30 ? 5.693 19.810 -0.967 1.00 0.00 30 HIS A O 9
ATOM 10842 N N . PRO A 1 31 ? 6.913 21.234 0.353 1.00 0.00 31 PRO A N 9
ATOM 10843 C CA . PRO A 1 31 ? 5.753 21.819 1.003 1.00 0.00 31 PRO A CA 9
ATOM 10844 C C . PRO A 1 31 ? 5.030 22.788 0.066 1.00 0.00 31 PRO A C 9
ATOM 10845 O O . PRO A 1 31 ? 3.801 22.821 0.029 1.00 0.00 31 PRO A O 9
ATOM 10856 N N . ARG A 1 32 ? 5.823 23.553 -0.670 1.00 0.00 32 ARG A N 9
ATOM 10857 C CA . ARG A 1 32 ? 5.274 24.520 -1.605 1.00 0.00 32 ARG A CA 9
ATOM 10858 C C . ARG A 1 32 ? 4.258 23.846 -2.529 1.00 0.00 32 ARG A C 9
ATOM 10859 O O . ARG A 1 32 ? 3.363 24.504 -3.058 1.00 0.00 32 ARG A O 9
ATOM 10880 N N . LEU A 1 33 ? 4.431 22.543 -2.697 1.00 0.00 33 LEU A N 9
ATOM 10881 C CA . LEU A 1 33 ? 3.541 21.774 -3.548 1.00 0.00 33 LEU A CA 9
ATOM 10882 C C . LEU A 1 33 ? 2.153 21.715 -2.907 1.00 0.00 33 LEU A C 9
ATOM 10883 O O . LEU A 1 33 ? 2.026 21.780 -1.686 1.00 0.00 33 LEU A O 9
ATOM 10899 N N . ASP A 1 34 ? 1.146 21.593 -3.761 1.00 0.00 34 ASP A N 9
ATOM 10900 C CA . ASP A 1 34 ? -0.227 21.525 -3.293 1.00 0.00 34 ASP A CA 9
ATOM 10901 C C . ASP A 1 34 ? -0.630 20.059 -3.117 1.00 0.00 34 ASP A C 9
ATOM 10902 O O . ASP A 1 34 ? -0.866 19.606 -1.998 1.00 0.00 34 ASP A O 9
ATOM 10911 N N . ASN A 1 35 ? -0.696 19.358 -4.240 1.00 0.00 35 ASN A N 9
ATOM 10912 C CA . ASN A 1 35 ? -1.066 17.953 -4.224 1.00 0.00 35 ASN A CA 9
ATOM 10913 C C . ASN A 1 35 ? -0.652 17.307 -5.548 1.00 0.00 35 ASN A C 9
ATOM 10914 O O . ASN A 1 35 ? 0.125 16.353 -5.561 1.00 0.00 35 ASN A O 9
ATOM 10925 N N . ARG A 1 36 ? -1.190 17.852 -6.629 1.00 0.00 36 ARG A N 9
ATOM 10926 C CA . ARG A 1 36 ? -0.887 17.340 -7.955 1.00 0.00 36 ARG A CA 9
ATOM 10927 C C . ARG A 1 36 ? 0.626 17.322 -8.184 1.00 0.00 36 ARG A C 9
ATOM 10928 O O . ARG A 1 36 ? 1.139 16.464 -8.900 1.00 0.00 36 ARG A O 9
ATOM 10949 N N . GLY A 1 37 ? 1.298 18.280 -7.561 1.00 0.00 37 GLY A N 9
ATOM 10950 C CA . GLY A 1 37 ? 2.741 18.385 -7.688 1.00 0.00 37 GLY A CA 9
ATOM 10951 C C . GLY A 1 37 ? 3.444 17.299 -6.870 1.00 0.00 37 GLY A C 9
ATOM 10952 O O . GLY A 1 37 ? 4.290 16.574 -7.391 1.00 0.00 37 GLY A O 9
ATOM 10956 N N . ALA A 1 38 ? 3.068 17.222 -5.602 1.00 0.00 38 ALA A N 9
ATOM 10957 C CA . ALA A 1 38 ? 3.651 16.237 -4.707 1.00 0.00 38 ALA A CA 9
ATOM 10958 C C . ALA A 1 38 ? 3.564 14.853 -5.352 1.00 0.00 38 ALA A C 9
ATOM 10959 O O . ALA A 1 38 ? 4.502 14.062 -5.263 1.00 0.00 38 ALA A O 9
ATOM 10966 N N . THR A 1 39 ? 2.429 14.602 -5.988 1.00 0.00 39 THR A N 9
ATOM 10967 C CA . THR A 1 39 ? 2.207 13.327 -6.648 1.00 0.00 39 THR A CA 9
ATOM 10968 C C . THR A 1 39 ? 3.193 13.146 -7.804 1.00 0.00 39 THR A C 9
ATOM 10969 O O . THR A 1 39 ? 3.694 12.045 -8.031 1.00 0.00 39 THR A O 9
ATOM 10980 N N . LYS A 1 40 ? 3.443 14.242 -8.504 1.00 0.00 40 LYS A N 9
ATOM 10981 C CA . LYS A 1 40 ? 4.361 14.218 -9.630 1.00 0.00 40 LYS A CA 9
ATOM 10982 C C . LYS A 1 40 ? 5.778 13.943 -9.122 1.00 0.00 40 LYS A C 9
ATOM 10983 O O . LYS A 1 40 ? 6.623 13.451 -9.868 1.00 0.00 40 LYS A O 9
ATOM 11002 N N . ILE A 1 41 ? 5.994 14.274 -7.858 1.00 0.00 41 ILE A N 9
ATOM 11003 C CA . ILE A 1 41 ? 7.294 14.069 -7.242 1.00 0.00 41 ILE A CA 9
ATOM 11004 C C . ILE A 1 41 ? 7.425 12.606 -6.814 1.00 0.00 41 ILE A C 9
ATOM 11005 O O . ILE A 1 41 ? 8.441 11.967 -7.082 1.00 0.00 41 ILE A O 9
ATOM 11021 N N . LEU A 1 42 ? 6.383 12.119 -6.156 1.00 0.00 42 LEU A N 9
ATOM 11022 C CA . LEU A 1 42 ? 6.370 10.744 -5.689 1.00 0.00 42 LEU A CA 9
ATOM 11023 C C . LEU A 1 42 ? 6.580 9.803 -6.878 1.00 0.00 42 LEU A C 9
ATOM 11024 O O . LEU A 1 42 ? 7.185 8.742 -6.735 1.00 0.00 42 LEU A O 9
ATOM 11040 N N . ALA A 1 43 ? 6.068 10.227 -8.024 1.00 0.00 43 ALA A N 9
ATOM 11041 C CA . ALA A 1 43 ? 6.192 9.437 -9.237 1.00 0.00 43 ALA A CA 9
ATOM 11042 C C . ALA A 1 43 ? 7.672 9.169 -9.517 1.00 0.00 43 ALA A C 9
ATOM 11043 O O . ALA A 1 43 ? 8.132 8.033 -9.410 1.00 0.00 43 ALA A O 9
ATOM 11050 N N . ASP A 1 44 ? 8.377 10.234 -9.869 1.00 0.00 44 ASP A N 9
ATOM 11051 C CA . ASP A 1 44 ? 9.796 10.128 -10.166 1.00 0.00 44 ASP A CA 9
ATOM 11052 C C . ASP A 1 44 ? 10.468 9.245 -9.113 1.00 0.00 44 ASP A C 9
ATOM 11053 O O . ASP A 1 44 ? 11.133 8.266 -9.450 1.00 0.00 44 ASP A O 9
ATOM 11062 N N . TRP A 1 45 ? 10.271 9.621 -7.858 1.00 0.00 45 TRP A N 9
ATOM 11063 C CA . TRP A 1 45 ? 10.850 8.875 -6.753 1.00 0.00 45 TRP A CA 9
ATOM 11064 C C . TRP A 1 45 ? 10.624 7.386 -7.019 1.00 0.00 45 TRP A C 9
ATOM 11065 O O . TRP A 1 45 ? 11.515 6.569 -6.791 1.00 0.00 45 TRP A O 9
ATOM 11086 N N . TRP A 1 46 ? 9.428 7.077 -7.497 1.00 0.00 46 TRP A N 9
ATOM 11087 C CA . TRP A 1 46 ? 9.074 5.700 -7.796 1.00 0.00 46 TRP A CA 9
ATOM 11088 C C . TRP A 1 46 ? 9.775 5.303 -9.097 1.00 0.00 46 TRP A C 9
ATOM 11089 O O . TRP A 1 46 ? 10.439 4.270 -9.158 1.00 0.00 46 TRP A O 9
ATOM 11110 N N . ALA A 1 47 ? 9.603 6.146 -10.105 1.00 0.00 47 ALA A N 9
ATOM 11111 C CA . ALA A 1 47 ? 10.212 5.896 -11.401 1.00 0.00 47 ALA A CA 9
ATOM 11112 C C . ALA A 1 47 ? 11.692 5.561 -11.208 1.00 0.00 47 ALA A C 9
ATOM 11113 O O . ALA A 1 47 ? 12.299 4.904 -12.053 1.00 0.00 47 ALA A O 9
ATOM 11120 N N . VAL A 1 48 ? 12.231 6.028 -10.092 1.00 0.00 48 VAL A N 9
ATOM 11121 C CA . VAL A 1 48 ? 13.629 5.786 -9.777 1.00 0.00 48 VAL A CA 9
ATOM 11122 C C . VAL A 1 48 ? 13.725 5.017 -8.458 1.00 0.00 48 VAL A C 9
ATOM 11123 O O . VAL A 1 48 ? 14.318 5.501 -7.495 1.00 0.00 48 VAL A O 9
ATOM 11136 N N . LEU A 1 49 ? 13.134 3.832 -8.457 1.00 0.00 49 LEU A N 9
ATOM 11137 C CA . LEU A 1 49 ? 13.145 2.991 -7.272 1.00 0.00 49 LEU A CA 9
ATOM 11138 C C . LEU A 1 49 ? 13.677 1.605 -7.640 1.00 0.00 49 LEU A C 9
ATOM 11139 O O . LEU A 1 49 ? 13.352 1.073 -8.701 1.00 0.00 49 LEU A O 9
ATOM 11155 N N . ASP A 1 50 ? 14.486 1.059 -6.744 1.00 0.00 50 ASP A N 9
ATOM 11156 C CA . ASP A 1 50 ? 15.066 -0.256 -6.962 1.00 0.00 50 ASP A CA 9
ATOM 11157 C C . ASP A 1 50 ? 13.948 -1.300 -7.007 1.00 0.00 50 ASP A C 9
ATOM 11158 O O . ASP A 1 50 ? 12.789 -0.986 -6.743 1.00 0.00 50 ASP A O 9
ATOM 11167 N N . PRO A 1 51 ? 14.347 -2.553 -7.354 1.00 0.00 51 PRO A N 9
ATOM 11168 C CA . PRO A 1 51 ? 13.393 -3.646 -7.438 1.00 0.00 51 PRO A CA 9
ATOM 11169 C C . PRO A 1 51 ? 12.983 -4.124 -6.043 1.00 0.00 51 PRO A C 9
ATOM 11170 O O . PRO A 1 51 ? 11.795 -4.240 -5.747 1.00 0.00 51 PRO A O 9
ATOM 11181 N N . LYS A 1 52 ? 13.990 -4.389 -5.224 1.00 0.00 52 LYS A N 9
ATOM 11182 C CA . LYS A 1 52 ? 13.750 -4.852 -3.868 1.00 0.00 52 LYS A CA 9
ATOM 11183 C C . LYS A 1 52 ? 12.546 -4.108 -3.285 1.00 0.00 52 LYS A C 9
ATOM 11184 O O . LYS A 1 52 ? 11.607 -4.730 -2.793 1.00 0.00 52 LYS A O 9
ATOM 11203 N N . GLU A 1 53 ? 12.615 -2.787 -3.361 1.00 0.00 53 GLU A N 9
ATOM 11204 C CA . GLU A 1 53 ? 11.543 -1.952 -2.848 1.00 0.00 53 GLU A CA 9
ATOM 11205 C C . GLU A 1 53 ? 10.239 -2.243 -3.593 1.00 0.00 53 GLU A C 9
ATOM 11206 O O . GLU A 1 53 ? 9.211 -2.509 -2.973 1.00 0.00 53 GLU A O 9
ATOM 11218 N N . LYS A 1 54 ? 10.324 -2.182 -4.914 1.00 0.00 54 LYS A N 9
ATOM 11219 C CA . LYS A 1 54 ? 9.163 -2.436 -5.751 1.00 0.00 54 LYS A CA 9
ATOM 11220 C C . LYS A 1 54 ? 8.556 -3.789 -5.376 1.00 0.00 54 LYS A C 9
ATOM 11221 O O . LYS A 1 54 ? 7.336 -3.920 -5.280 1.00 0.00 54 LYS A O 9
ATOM 11240 N N . GLN A 1 55 ? 9.434 -4.760 -5.175 1.00 0.00 55 GLN A N 9
ATOM 11241 C CA . GLN A 1 55 ? 8.999 -6.099 -4.813 1.00 0.00 55 GLN A CA 9
ATOM 11242 C C . GLN A 1 55 ? 8.048 -6.042 -3.615 1.00 0.00 55 GLN A C 9
ATOM 11243 O O . GLN A 1 55 ? 6.857 -6.319 -3.749 1.00 0.00 55 GLN A O 9
ATOM 11257 N N . LYS A 1 56 ? 8.611 -5.682 -2.471 1.00 0.00 56 LYS A N 9
ATOM 11258 C CA . LYS A 1 56 ? 7.828 -5.585 -1.250 1.00 0.00 56 LYS A CA 9
ATOM 11259 C C . LYS A 1 56 ? 6.531 -4.828 -1.540 1.00 0.00 56 LYS A C 9
ATOM 11260 O O . LYS A 1 56 ? 5.455 -5.246 -1.114 1.00 0.00 56 LYS A O 9
ATOM 11279 N N . TYR A 1 57 ? 6.675 -3.727 -2.262 1.00 0.00 57 TYR A N 9
ATOM 11280 C CA . TYR A 1 57 ? 5.527 -2.907 -2.613 1.00 0.00 57 TYR A CA 9
ATOM 11281 C C . TYR A 1 57 ? 4.498 -3.716 -3.405 1.00 0.00 57 TYR A C 9
ATOM 11282 O O . TYR A 1 57 ? 3.322 -3.752 -3.046 1.00 0.00 57 TYR A O 9
ATOM 11300 N N . THR A 1 58 ? 4.977 -4.345 -4.468 1.00 0.00 58 THR A N 9
ATOM 11301 C CA . THR A 1 58 ? 4.113 -5.151 -5.314 1.00 0.00 58 THR A CA 9
ATOM 11302 C C . THR A 1 58 ? 3.386 -6.207 -4.480 1.00 0.00 58 THR A C 9
ATOM 11303 O O . THR A 1 58 ? 2.250 -6.570 -4.783 1.00 0.00 58 THR A O 9
ATOM 11314 N N . ASP A 1 59 ? 4.070 -6.672 -3.445 1.00 0.00 59 ASP A N 9
ATOM 11315 C CA . ASP A 1 59 ? 3.504 -7.680 -2.565 1.00 0.00 59 ASP A CA 9
ATOM 11316 C C . ASP A 1 59 ? 2.359 -7.062 -1.759 1.00 0.00 59 ASP A C 9
ATOM 11317 O O . ASP A 1 59 ? 1.344 -7.713 -1.516 1.00 0.00 59 ASP A O 9
ATOM 11326 N N . MET A 1 60 ? 2.562 -5.813 -1.366 1.00 0.00 60 MET A N 9
ATOM 11327 C CA . MET A 1 60 ? 1.559 -5.100 -0.592 1.00 0.00 60 MET A CA 9
ATOM 11328 C C . MET A 1 60 ? 0.283 -4.891 -1.409 1.00 0.00 60 MET A C 9
ATOM 11329 O O . MET A 1 60 ? -0.821 -4.962 -0.871 1.00 0.00 60 MET A O 9
ATOM 11343 N N . ALA A 1 61 ? 0.476 -4.639 -2.695 1.00 0.00 61 ALA A N 9
ATOM 11344 C CA . ALA A 1 61 ? -0.646 -4.419 -3.592 1.00 0.00 61 ALA A CA 9
ATOM 11345 C C . ALA A 1 61 ? -1.313 -5.760 -3.906 1.00 0.00 61 ALA A C 9
ATOM 11346 O O . ALA A 1 61 ? -2.537 -5.873 -3.863 1.00 0.00 61 ALA A O 9
ATOM 11353 N N . LYS A 1 62 ? -0.478 -6.741 -4.215 1.00 0.00 62 LYS A N 9
ATOM 11354 C CA . LYS A 1 62 ? -0.971 -8.070 -4.536 1.00 0.00 62 LYS A CA 9
ATOM 11355 C C . LYS A 1 62 ? -1.903 -8.547 -3.420 1.00 0.00 62 LYS A C 9
ATOM 11356 O O . LYS A 1 62 ? -2.989 -9.057 -3.689 1.00 0.00 62 LYS A O 9
ATOM 11375 N N . GLU A 1 63 ? -1.443 -8.364 -2.190 1.00 0.00 63 GLU A N 9
ATOM 11376 C CA . GLU A 1 63 ? -2.222 -8.769 -1.033 1.00 0.00 63 GLU A CA 9
ATOM 11377 C C . GLU A 1 63 ? -3.472 -7.897 -0.902 1.00 0.00 63 GLU A C 9
ATOM 11378 O O . GLU A 1 63 ? -4.562 -8.403 -0.641 1.00 0.00 63 GLU A O 9
ATOM 11390 N N . TYR A 1 64 ? -3.272 -6.600 -1.089 1.00 0.00 64 TYR A N 9
ATOM 11391 C CA . TYR A 1 64 ? -4.369 -5.653 -0.995 1.00 0.00 64 TYR A CA 9
ATOM 11392 C C . TYR A 1 64 ? -5.429 -5.933 -2.062 1.00 0.00 64 TYR A C 9
ATOM 11393 O O . TYR A 1 64 ? -6.614 -6.042 -1.751 1.00 0.00 64 TYR A O 9
ATOM 11411 N N . LYS A 1 65 ? -4.964 -6.043 -3.298 1.00 0.00 65 LYS A N 9
ATOM 11412 C CA . LYS A 1 65 ? -5.857 -6.309 -4.412 1.00 0.00 65 LYS A CA 9
ATOM 11413 C C . LYS A 1 65 ? -6.680 -7.564 -4.113 1.00 0.00 65 LYS A C 9
ATOM 11414 O O . LYS A 1 65 ? -7.903 -7.498 -4.002 1.00 0.00 65 LYS A O 9
ATOM 11433 N N . ASP A 1 66 ? -5.975 -8.679 -3.990 1.00 0.00 66 ASP A N 9
ATOM 11434 C CA . ASP A 1 66 ? -6.624 -9.948 -3.706 1.00 0.00 66 ASP A CA 9
ATOM 11435 C C . ASP A 1 66 ? -7.735 -9.728 -2.676 1.00 0.00 66 ASP A C 9
ATOM 11436 O O . ASP A 1 66 ? -8.898 -10.029 -2.939 1.00 0.00 66 ASP A O 9
ATOM 11445 N N . ALA A 1 67 ? -7.336 -9.204 -1.526 1.00 0.00 67 ALA A N 9
ATOM 11446 C CA . ALA A 1 67 ? -8.283 -8.940 -0.456 1.00 0.00 67 ALA A CA 9
ATOM 11447 C C . ALA A 1 67 ? -9.526 -8.261 -1.037 1.00 0.00 67 ALA A C 9
ATOM 11448 O O . ALA A 1 67 ? -10.622 -8.816 -0.984 1.00 0.00 67 ALA A O 9
ATOM 11455 N N . PHE A 1 68 ? -9.312 -7.070 -1.577 1.00 0.00 68 PHE A N 9
ATOM 11456 C CA . PHE A 1 68 ? -10.401 -6.310 -2.166 1.00 0.00 68 PHE A CA 9
ATOM 11457 C C . PHE A 1 68 ? -11.290 -7.205 -3.031 1.00 0.00 68 PHE A C 9
ATOM 11458 O O . PHE A 1 68 ? -12.501 -7.269 -2.824 1.00 0.00 68 PHE A O 9
ATOM 11475 N N . MET A 1 69 ? -10.655 -7.875 -3.981 1.00 0.00 69 MET A N 9
ATOM 11476 C CA . MET A 1 69 ? -11.373 -8.764 -4.878 1.00 0.00 69 MET A CA 9
ATOM 11477 C C . MET A 1 69 ? -11.901 -9.989 -4.129 1.00 0.00 69 MET A C 9
ATOM 11478 O O . MET A 1 69 ? -11.289 -11.055 -4.166 1.00 0.00 69 MET A O 9
ATOM 11492 N N . LYS A 1 70 ? -13.033 -9.796 -3.467 1.00 0.00 70 LYS A N 9
ATOM 11493 C CA . LYS A 1 70 ? -13.650 -10.871 -2.711 1.00 0.00 70 LYS A CA 9
ATOM 11494 C C . LYS A 1 70 ? -15.136 -10.952 -3.067 1.00 0.00 70 LYS A C 9
ATOM 11495 O O . LYS A 1 70 ? -15.900 -11.654 -2.406 1.00 0.00 70 LYS A O 9
ATOM 11514 N N . ALA A 1 71 ? -15.502 -10.222 -4.111 1.00 0.00 71 ALA A N 9
ATOM 11515 C CA . ALA A 1 71 ? -16.883 -10.202 -4.563 1.00 0.00 71 ALA A CA 9
ATOM 11516 C C . ALA A 1 71 ? -16.923 -9.847 -6.051 1.00 0.00 71 ALA A C 9
ATOM 11517 O O . ALA A 1 71 ? -17.646 -8.938 -6.456 1.00 0.00 71 ALA A O 9
ATOM 11524 N N . ASN A 1 72 ? -16.136 -10.582 -6.823 1.00 0.00 72 ASN A N 9
ATOM 11525 C CA . ASN A 1 72 ? -16.073 -10.355 -8.257 1.00 0.00 72 ASN A CA 9
ATOM 11526 C C . ASN A 1 72 ? -15.944 -11.700 -8.976 1.00 0.00 72 ASN A C 9
ATOM 11527 O O . ASN A 1 72 ? -15.004 -12.453 -8.728 1.00 0.00 72 ASN A O 9
ATOM 11538 N N . PRO A 1 73 ? -16.928 -11.966 -9.877 1.00 0.00 73 PRO A N 9
ATOM 11539 C CA . PRO A 1 73 ? -16.934 -13.207 -10.633 1.00 0.00 73 PRO A CA 9
ATOM 11540 C C . PRO A 1 73 ? -15.879 -13.178 -11.742 1.00 0.00 73 PRO A C 9
ATOM 11541 O O . PRO A 1 73 ? -15.517 -12.109 -12.231 1.00 0.00 73 PRO A O 9
ATOM 11552 N N . GLY A 1 74 ? -15.417 -14.365 -12.106 1.00 0.00 74 GLY A N 9
ATOM 11553 C CA . GLY A 1 74 ? -14.411 -14.489 -13.147 1.00 0.00 74 GLY A CA 9
ATOM 11554 C C . GLY A 1 74 ? -13.353 -13.391 -13.021 1.00 0.00 74 GLY A C 9
ATOM 11555 O O . GLY A 1 74 ? -13.387 -12.404 -13.754 1.00 0.00 74 GLY A O 9
ATOM 11559 N N . TYR A 1 75 ? -12.437 -13.601 -12.087 1.00 0.00 75 TYR A N 9
ATOM 11560 C CA . TYR A 1 75 ? -11.371 -12.642 -11.855 1.00 0.00 75 TYR A CA 9
ATOM 11561 C C . TYR A 1 75 ? -10.014 -13.343 -11.758 1.00 0.00 75 TYR A C 9
ATOM 11562 O O . TYR A 1 75 ? -9.030 -12.880 -12.332 1.00 0.00 75 TYR A O 9
ATOM 11580 N N . ARG A 1 76 ? -10.006 -14.448 -11.027 1.00 0.00 76 ARG A N 9
ATOM 11581 C CA . ARG A 1 76 ? -8.787 -15.217 -10.848 1.00 0.00 76 ARG A CA 9
ATOM 11582 C C . ARG A 1 76 ? -7.733 -14.380 -10.120 1.00 0.00 76 ARG A C 9
ATOM 11583 O O . ARG A 1 76 ? -6.955 -13.668 -10.754 1.00 0.00 76 ARG A O 9
ATOM 11604 N N . SER A 1 77 ? -7.742 -14.493 -8.800 1.00 0.00 77 SER A N 9
ATOM 11605 C CA . SER A 1 77 ? -6.796 -13.755 -7.980 1.00 0.00 77 SER A CA 9
ATOM 11606 C C . SER A 1 77 ? -5.520 -14.576 -7.786 1.00 0.00 77 SER A C 9
ATOM 11607 O O . SER A 1 77 ? -5.581 -15.785 -7.571 1.00 0.00 77 SER A O 9
ATOM 11615 N N . GLY A 1 78 ? -4.392 -13.885 -7.871 1.00 0.00 78 GLY A N 9
ATOM 11616 C CA . GLY A 1 78 ? -3.103 -14.534 -7.708 1.00 0.00 78 GLY A CA 9
ATOM 11617 C C . GLY A 1 78 ? -3.144 -15.559 -6.572 1.00 0.00 78 GLY A C 9
ATOM 11618 O O . GLY A 1 78 ? -3.325 -15.196 -5.411 1.00 0.00 78 GLY A O 9
ATOM 11622 N N . PRO A 1 79 ? -2.969 -16.851 -6.957 1.00 0.00 79 PRO A N 9
ATOM 11623 C CA . PRO A 1 79 ? -2.985 -17.930 -5.984 1.00 0.00 79 PRO A CA 9
ATOM 11624 C C . PRO A 1 79 ? -1.686 -17.959 -5.176 1.00 0.00 79 PRO A C 9
ATOM 11625 O O . PRO A 1 79 ? -0.800 -17.132 -5.387 1.00 0.00 79 PRO A O 9
ATOM 11636 N N . SER A 1 80 ? -1.614 -18.920 -4.266 1.00 0.00 80 SER A N 9
ATOM 11637 C CA . SER A 1 80 ? -0.438 -19.067 -3.425 1.00 0.00 80 SER A CA 9
ATOM 11638 C C . SER A 1 80 ? 0.326 -20.335 -3.810 1.00 0.00 80 SER A C 9
ATOM 11639 O O . SER A 1 80 ? -0.178 -21.160 -4.570 1.00 0.00 80 SER A O 9
ATOM 11647 N N . SER A 1 81 ? 1.529 -20.451 -3.267 1.00 0.00 81 SER A N 9
ATOM 11648 C CA . SER A 1 81 ? 2.367 -21.605 -3.544 1.00 0.00 81 SER A CA 9
ATOM 11649 C C . SER A 1 81 ? 2.935 -22.165 -2.239 1.00 0.00 81 SER A C 9
ATOM 11650 O O . SER A 1 81 ? 2.994 -21.461 -1.231 1.00 0.00 81 SER A O 9
ATOM 11658 N N . GLY A 1 82 ? 3.340 -23.425 -2.298 1.00 0.00 82 GLY A N 9
ATOM 11659 C CA . GLY A 1 82 ? 3.902 -24.087 -1.133 1.00 0.00 82 GLY A CA 9
ATOM 11660 C C . GLY A 1 82 ? 2.974 -23.950 0.076 1.00 0.00 82 GLY A C 9
ATOM 11661 O O . GLY A 1 82 ? 1.888 -24.526 0.098 1.00 0.00 82 GLY A O 9
ATOM 11665 N N . GLY A 1 1 ? 1.955 8.920 -16.519 1.00 0.00 1 GLY A N 10
ATOM 11666 C CA . GLY A 1 1 ? 2.765 10.043 -16.960 1.00 0.00 1 GLY A CA 10
ATOM 11667 C C . GLY A 1 1 ? 2.375 11.324 -16.219 1.00 0.00 1 GLY A C 10
ATOM 11668 O O . GLY A 1 1 ? 1.841 12.255 -16.820 1.00 0.00 1 GLY A O 10
ATOM 11672 N N . SER A 1 2 ? 2.658 11.330 -14.925 1.00 0.00 2 SER A N 10
ATOM 11673 C CA . SER A 1 2 ? 2.344 12.482 -14.096 1.00 0.00 2 SER A CA 10
ATOM 11674 C C . SER A 1 2 ? 0.881 12.884 -14.292 1.00 0.00 2 SER A C 10
ATOM 11675 O O . SER A 1 2 ? 0.563 13.664 -15.188 1.00 0.00 2 SER A O 10
ATOM 11683 N N . SER A 1 3 ? 0.030 12.335 -13.437 1.00 0.00 3 SER A N 10
ATOM 11684 C CA . SER A 1 3 ? -1.391 12.627 -13.505 1.00 0.00 3 SER A CA 10
ATOM 11685 C C . SER A 1 3 ? -2.176 11.599 -12.687 1.00 0.00 3 SER A C 10
ATOM 11686 O O . SER A 1 3 ? -2.911 11.961 -11.770 1.00 0.00 3 SER A O 10
ATOM 11694 N N . GLY A 1 4 ? -1.994 10.338 -13.050 1.00 0.00 4 GLY A N 10
ATOM 11695 C CA . GLY A 1 4 ? -2.676 9.256 -12.361 1.00 0.00 4 GLY A CA 10
ATOM 11696 C C . GLY A 1 4 ? -4.058 9.004 -12.968 1.00 0.00 4 GLY A C 10
ATOM 11697 O O . GLY A 1 4 ? -5.032 9.656 -12.594 1.00 0.00 4 GLY A O 10
ATOM 11701 N N . SER A 1 5 ? -4.099 8.058 -13.895 1.00 0.00 5 SER A N 10
ATOM 11702 C CA . SER A 1 5 ? -5.346 7.713 -14.557 1.00 0.00 5 SER A CA 10
ATOM 11703 C C . SER A 1 5 ? -6.025 6.555 -13.822 1.00 0.00 5 SER A C 10
ATOM 11704 O O . SER A 1 5 ? -5.746 5.390 -14.100 1.00 0.00 5 SER A O 10
ATOM 11712 N N . SER A 1 6 ? -6.904 6.917 -12.899 1.00 0.00 6 SER A N 10
ATOM 11713 C CA . SER A 1 6 ? -7.626 5.923 -12.123 1.00 0.00 6 SER A CA 10
ATOM 11714 C C . SER A 1 6 ? -8.699 6.602 -11.271 1.00 0.00 6 SER A C 10
ATOM 11715 O O . SE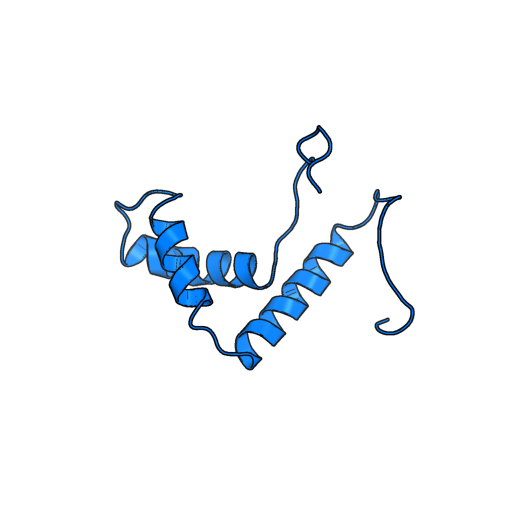R A 1 6 ? -8.465 6.914 -10.104 1.00 0.00 6 SER A O 10
ATOM 11723 N N . GLY A 1 7 ? -9.853 6.813 -11.886 1.00 0.00 7 GLY A N 10
ATOM 11724 C CA . GLY A 1 7 ? -10.963 7.450 -11.198 1.00 0.00 7 GLY A CA 10
ATOM 11725 C C . GLY A 1 7 ? -11.196 6.814 -9.826 1.00 0.00 7 GLY A C 10
ATOM 11726 O O . GLY A 1 7 ? -10.809 7.376 -8.804 1.00 0.00 7 GLY A O 10
ATOM 11730 N N . ALA A 1 8 ? -11.827 5.649 -9.849 1.00 0.00 8 ALA A N 10
ATOM 11731 C CA . ALA A 1 8 ? -12.116 4.930 -8.620 1.00 0.00 8 ALA A CA 10
ATOM 11732 C C . ALA A 1 8 ? -12.700 3.558 -8.962 1.00 0.00 8 ALA A C 10
ATOM 11733 O O . ALA A 1 8 ? -13.918 3.383 -8.974 1.00 0.00 8 ALA A O 10
ATOM 11740 N N . ARG A 1 9 ? -11.804 2.620 -9.231 1.00 0.00 9 ARG A N 10
ATOM 11741 C CA . ARG A 1 9 ? -12.215 1.268 -9.572 1.00 0.00 9 ARG A CA 10
ATOM 11742 C C . ARG A 1 9 ? -11.102 0.274 -9.234 1.00 0.00 9 ARG A C 10
ATOM 11743 O O . ARG A 1 9 ? -10.789 -0.607 -10.033 1.00 0.00 9 ARG A O 10
ATOM 11764 N N . ARG A 1 10 ? -10.536 0.449 -8.049 1.00 0.00 10 ARG A N 10
ATOM 11765 C CA . ARG A 1 10 ? -9.464 -0.422 -7.596 1.00 0.00 10 ARG A CA 10
ATOM 11766 C C . ARG A 1 10 ? -9.035 -0.042 -6.178 1.00 0.00 10 ARG A C 10
ATOM 11767 O O . ARG A 1 10 ? -9.229 1.095 -5.751 1.00 0.00 10 ARG A O 10
ATOM 11788 N N . PRO A 1 11 ? -8.443 -1.040 -5.469 1.00 0.00 11 PRO A N 10
ATOM 11789 C CA . PRO A 1 11 ? -7.985 -0.821 -4.108 1.00 0.00 11 PRO A CA 10
ATOM 11790 C C . PRO A 1 11 ? -6.695 0.002 -4.089 1.00 0.00 11 PRO A C 10
ATOM 11791 O O . PRO A 1 11 ? -6.664 1.100 -3.536 1.00 0.00 11 PRO A O 10
ATOM 11802 N N . MET A 1 12 ? -5.663 -0.560 -4.701 1.00 0.00 12 MET A N 10
ATOM 11803 C CA . MET A 1 12 ? -4.375 0.109 -4.762 1.00 0.00 12 MET A CA 10
ATOM 11804 C C . MET A 1 12 ? -3.366 -0.716 -5.564 1.00 0.00 12 MET A C 10
ATOM 11805 O O . MET A 1 12 ? -3.715 -1.751 -6.129 1.00 0.00 12 MET A O 10
ATOM 11819 N N . ASN A 1 13 ? -2.135 -0.227 -5.587 1.00 0.00 13 ASN A N 10
ATOM 11820 C CA . ASN A 1 13 ? -1.073 -0.906 -6.310 1.00 0.00 13 ASN A CA 10
ATOM 11821 C C . ASN A 1 13 ? 0.260 -0.657 -5.602 1.00 0.00 13 ASN A C 10
ATOM 11822 O O . ASN A 1 13 ? 0.294 -0.066 -4.524 1.00 0.00 13 ASN A O 10
ATOM 11833 N N . ALA A 1 14 ? 1.327 -1.119 -6.238 1.00 0.00 14 ALA A N 10
ATOM 11834 C CA . ALA A 1 14 ? 2.659 -0.953 -5.684 1.00 0.00 14 ALA A CA 10
ATOM 11835 C C . ALA A 1 14 ? 3.000 0.538 -5.623 1.00 0.00 14 ALA A C 10
ATOM 11836 O O . ALA A 1 14 ? 3.180 1.093 -4.540 1.00 0.00 14 ALA A O 10
ATOM 11843 N N . PHE A 1 15 ? 3.078 1.143 -6.799 1.00 0.00 15 PHE A N 10
ATOM 11844 C CA . PHE A 1 15 ? 3.394 2.558 -6.893 1.00 0.00 15 PHE A CA 10
ATOM 11845 C C . PHE A 1 15 ? 2.568 3.371 -5.894 1.00 0.00 15 PHE A C 10
ATOM 11846 O O . PHE A 1 15 ? 3.080 4.302 -5.272 1.00 0.00 15 PHE A O 10
ATOM 11863 N N . LEU A 1 16 ? 1.305 2.991 -5.770 1.00 0.00 16 LEU A N 10
ATOM 11864 C CA . LEU A 1 16 ? 0.404 3.673 -4.858 1.00 0.00 16 LEU A CA 10
ATOM 11865 C C . LEU A 1 16 ? 0.931 3.535 -3.428 1.00 0.00 16 LEU A C 10
ATOM 11866 O O . LEU A 1 16 ? 0.851 4.475 -2.639 1.00 0.00 16 LEU A O 10
ATOM 11882 N N . LEU A 1 17 ? 1.460 2.355 -3.138 1.00 0.00 17 LEU A N 10
ATOM 11883 C CA . LEU A 1 17 ? 2.001 2.082 -1.817 1.00 0.00 17 LEU A CA 10
ATOM 11884 C C . LEU A 1 17 ? 3.190 3.009 -1.556 1.00 0.00 17 LEU A C 10
ATOM 11885 O O . LEU A 1 17 ? 3.334 3.546 -0.459 1.00 0.00 17 LEU A O 10
ATOM 11901 N N . PHE A 1 18 ? 4.013 3.167 -2.583 1.00 0.00 18 PHE A N 10
ATOM 11902 C CA . PHE A 1 18 ? 5.185 4.019 -2.478 1.00 0.00 18 PHE A CA 10
ATOM 11903 C C . PHE A 1 18 ? 4.783 5.486 -2.307 1.00 0.00 18 PHE A C 10
ATOM 11904 O O . PHE A 1 18 ? 5.460 6.242 -1.612 1.00 0.00 18 PHE A O 10
ATOM 11921 N N . CYS A 1 19 ? 3.683 5.844 -2.953 1.00 0.00 19 CYS A N 10
ATOM 11922 C CA . CYS A 1 19 ? 3.183 7.206 -2.881 1.00 0.00 19 CYS A CA 10
ATOM 11923 C C . CYS A 1 19 ? 2.488 7.392 -1.531 1.00 0.00 19 CYS A C 10
ATOM 11924 O O . CYS A 1 19 ? 2.454 8.499 -0.994 1.00 0.00 19 CYS A O 10
ATOM 11932 N N . LYS A 1 20 ? 1.952 6.293 -1.021 1.00 0.00 20 LYS A N 10
ATOM 11933 C CA . LYS A 1 20 ? 1.261 6.322 0.257 1.00 0.00 20 LYS A CA 10
ATOM 11934 C C . LYS A 1 20 ? 2.289 6.381 1.388 1.00 0.00 20 LYS A C 10
ATOM 11935 O O . LYS A 1 20 ? 1.977 6.822 2.493 1.00 0.00 20 LYS A O 10
ATOM 11954 N N . ARG A 1 21 ? 3.495 5.930 1.072 1.00 0.00 21 ARG A N 10
ATOM 11955 C CA . ARG A 1 21 ? 4.571 5.926 2.048 1.00 0.00 21 ARG A CA 10
ATOM 11956 C C . ARG A 1 21 ? 5.410 7.200 1.919 1.00 0.00 21 ARG A C 10
ATOM 11957 O O . ARG A 1 21 ? 5.565 7.946 2.884 1.00 0.00 21 ARG A O 10
ATOM 11978 N N . HIS A 1 22 ? 5.928 7.409 0.717 1.00 0.00 22 HIS A N 10
ATOM 11979 C CA . HIS A 1 22 ? 6.746 8.579 0.449 1.00 0.00 22 HIS A CA 10
ATOM 11980 C C . HIS A 1 22 ? 5.868 9.832 0.452 1.00 0.00 22 HIS A C 10
ATOM 11981 O O . HIS A 1 22 ? 6.377 10.951 0.459 1.00 0.00 22 HIS A O 10
ATOM 11995 N N . ARG A 1 23 ? 4.563 9.601 0.448 1.00 0.00 23 ARG A N 10
ATOM 11996 C CA . ARG A 1 23 ? 3.609 10.697 0.450 1.00 0.00 23 ARG A CA 10
ATOM 11997 C C . ARG A 1 23 ? 4.097 11.822 1.365 1.00 0.00 23 ARG A C 10
ATOM 11998 O O . ARG A 1 23 ? 4.510 12.879 0.889 1.00 0.00 23 ARG A O 10
ATOM 12019 N N . SER A 1 24 ? 4.032 11.558 2.661 1.00 0.00 24 SER A N 10
ATOM 12020 C CA . SER A 1 24 ? 4.461 12.536 3.647 1.00 0.00 24 SER A CA 10
ATOM 12021 C C . SER A 1 24 ? 5.827 13.105 3.258 1.00 0.00 24 SER A C 10
ATOM 12022 O O . SER A 1 24 ? 6.020 14.320 3.258 1.00 0.00 24 SER A O 10
ATOM 12030 N N . LEU A 1 25 ? 6.740 12.200 2.936 1.00 0.00 25 LEU A N 10
ATOM 12031 C CA . LEU A 1 25 ? 8.082 12.597 2.547 1.00 0.00 25 LEU A CA 10
ATOM 12032 C C . LEU A 1 25 ? 8.000 13.797 1.601 1.00 0.00 25 LEU A C 10
ATOM 12033 O O . LEU A 1 25 ? 8.427 14.897 1.949 1.00 0.00 25 LEU A O 10
ATOM 12049 N N . VAL A 1 26 ? 7.448 13.545 0.423 1.00 0.00 26 VAL A N 10
ATOM 12050 C CA . VAL A 1 26 ? 7.305 14.591 -0.575 1.00 0.00 26 VAL A CA 10
ATOM 12051 C C . VAL A 1 26 ? 6.592 15.792 0.049 1.00 0.00 26 VAL A C 10
ATOM 12052 O O . VAL A 1 26 ? 7.152 16.885 0.117 1.00 0.00 26 VAL A O 10
ATOM 12065 N N . ARG A 1 27 ? 5.366 15.549 0.489 1.00 0.00 27 ARG A N 10
ATOM 12066 C CA . ARG A 1 27 ? 4.570 16.597 1.106 1.00 0.00 27 ARG A CA 10
ATOM 12067 C C . ARG A 1 27 ? 5.447 17.468 2.008 1.00 0.00 27 ARG A C 10
ATOM 12068 O O . ARG A 1 27 ? 5.348 18.693 1.980 1.00 0.00 27 ARG A O 10
ATOM 12089 N N . GLN A 1 28 ? 6.287 16.800 2.786 1.00 0.00 28 GLN A N 10
ATOM 12090 C CA . GLN A 1 28 ? 7.180 17.498 3.694 1.00 0.00 28 GLN A CA 10
ATOM 12091 C C . GLN A 1 28 ? 8.216 18.303 2.906 1.00 0.00 28 GLN A C 10
ATOM 12092 O O . GLN A 1 28 ? 8.258 19.528 3.000 1.00 0.00 28 GLN A O 10
ATOM 12106 N N . GLU A 1 29 ? 9.027 17.580 2.147 1.00 0.00 29 GLU A N 10
ATOM 12107 C CA . GLU A 1 29 ? 10.060 18.211 1.343 1.00 0.00 29 GLU A CA 10
ATOM 12108 C C . GLU A 1 29 ? 9.448 19.282 0.438 1.00 0.00 29 GLU A C 10
ATOM 12109 O O . GLU A 1 29 ? 10.154 20.159 -0.057 1.00 0.00 29 GLU A O 10
ATOM 12121 N N . HIS A 1 30 ? 8.141 19.175 0.248 1.00 0.00 30 HIS A N 10
ATOM 12122 C CA . HIS A 1 30 ? 7.425 20.122 -0.589 1.00 0.00 30 HIS A CA 10
ATOM 12123 C C . HIS A 1 30 ? 6.061 20.427 0.031 1.00 0.00 30 HIS A C 10
ATOM 12124 O O . HIS A 1 30 ? 5.050 19.854 -0.372 1.00 0.00 30 HIS A O 10
ATOM 12138 N N . PRO A 1 31 ? 6.076 21.353 1.027 1.00 0.00 31 PRO A N 10
ATOM 12139 C CA . PRO A 1 31 ? 4.852 21.741 1.707 1.00 0.00 31 PRO A CA 10
ATOM 12140 C C . PRO A 1 31 ? 3.999 22.655 0.823 1.00 0.00 31 PRO A C 10
ATOM 12141 O O . PRO A 1 31 ? 2.772 22.574 0.843 1.00 0.00 31 PRO A O 10
ATOM 12152 N N . ARG A 1 32 ? 4.684 23.502 0.069 1.00 0.00 32 ARG A N 10
ATOM 12153 C CA . ARG A 1 32 ? 4.006 24.430 -0.819 1.00 0.00 32 ARG A CA 10
ATOM 12154 C C . ARG A 1 32 ? 3.158 23.665 -1.838 1.00 0.00 32 ARG A C 10
ATOM 12155 O O . ARG A 1 32 ? 2.217 24.217 -2.407 1.00 0.00 32 ARG A O 10
ATOM 12176 N N . LEU A 1 33 ? 3.521 22.407 -2.037 1.00 0.00 33 LEU A N 10
ATOM 12177 C CA . LEU A 1 33 ? 2.806 21.560 -2.977 1.00 0.00 33 LEU A CA 10
ATOM 12178 C C . LEU A 1 33 ? 1.453 21.170 -2.378 1.00 0.00 33 LEU A C 10
ATOM 12179 O O . LEU A 1 33 ? 1.298 21.132 -1.158 1.00 0.00 33 LEU A O 10
ATOM 12195 N N . ASP A 1 34 ? 0.508 20.891 -3.263 1.00 0.00 34 ASP A N 10
ATOM 12196 C CA . ASP A 1 34 ? -0.826 20.505 -2.837 1.00 0.00 34 ASP A CA 10
ATOM 12197 C C . ASP A 1 34 ? -0.957 18.982 -2.903 1.00 0.00 34 ASP A C 10
ATOM 12198 O O . ASP A 1 34 ? -0.928 18.308 -1.875 1.00 0.00 34 ASP A O 10
ATOM 12207 N N . ASN A 1 35 ? -1.100 18.484 -4.123 1.00 0.00 35 ASN A N 10
ATOM 12208 C CA . ASN A 1 35 ? -1.236 17.054 -4.336 1.00 0.00 35 ASN A CA 10
ATOM 12209 C C . ASN A 1 35 ? -0.574 16.675 -5.663 1.00 0.00 35 ASN A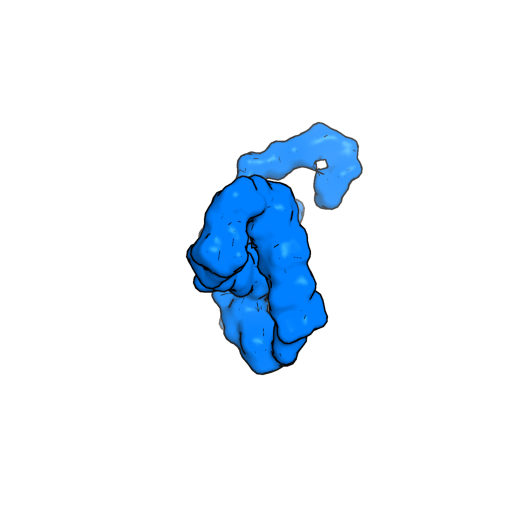 C 10
ATOM 12210 O O . ASN A 1 35 ? 0.454 15.999 -5.677 1.00 0.00 35 ASN A O 10
ATOM 12221 N N . ARG A 1 36 ? -1.189 17.128 -6.745 1.00 0.00 36 ARG A N 10
ATOM 12222 C CA . ARG A 1 36 ? -0.672 16.845 -8.073 1.00 0.00 36 ARG A CA 10
ATOM 12223 C C . ARG A 1 36 ? 0.835 17.104 -8.123 1.00 0.00 36 ARG A C 10
ATOM 12224 O O . ARG A 1 36 ? 1.585 16.319 -8.700 1.00 0.00 36 ARG A O 10
ATOM 12245 N N . GLY A 1 37 ? 1.233 18.209 -7.509 1.00 0.00 37 GLY A N 10
ATOM 12246 C CA . GLY A 1 37 ? 2.638 18.581 -7.476 1.00 0.00 37 GLY A CA 10
ATOM 12247 C C . GLY A 1 37 ? 3.474 17.506 -6.778 1.00 0.00 37 GLY A C 10
ATOM 12248 O O . GLY A 1 37 ? 4.446 17.008 -7.343 1.00 0.00 37 GLY A O 10
ATOM 12252 N N . ALA A 1 38 ? 3.064 17.181 -5.561 1.00 0.00 38 ALA A N 10
ATOM 12253 C CA . ALA A 1 38 ? 3.763 16.175 -4.780 1.00 0.00 38 ALA A CA 10
ATOM 12254 C C . ALA A 1 38 ? 3.734 14.842 -5.531 1.00 0.00 38 ALA A C 10
ATOM 12255 O O . ALA A 1 38 ? 4.712 14.096 -5.517 1.00 0.00 38 ALA A O 10
ATOM 12262 N N . THR A 1 39 ? 2.602 14.583 -6.169 1.00 0.00 39 THR A N 10
ATOM 12263 C CA . THR A 1 39 ? 2.432 13.354 -6.925 1.00 0.00 39 THR A CA 10
ATOM 12264 C C . THR A 1 39 ? 3.519 13.231 -7.994 1.00 0.00 39 THR A C 10
ATOM 12265 O O . THR A 1 39 ? 4.065 12.150 -8.208 1.00 0.00 39 THR A O 10
ATOM 12276 N N . LYS A 1 40 ? 3.801 14.354 -8.638 1.00 0.00 40 LYS A N 10
ATOM 12277 C CA . LYS A 1 40 ? 4.813 14.386 -9.680 1.00 0.00 40 LYS A CA 10
ATOM 12278 C C . LYS A 1 40 ? 6.179 14.065 -9.069 1.00 0.00 40 LYS A C 10
ATOM 12279 O O . LYS A 1 40 ? 7.016 13.431 -9.709 1.00 0.00 40 LYS A O 10
ATOM 12298 N N . ILE A 1 41 ? 6.361 14.518 -7.837 1.00 0.00 41 ILE A N 10
ATOM 12299 C CA . ILE A 1 41 ? 7.611 14.287 -7.132 1.00 0.00 41 ILE A CA 10
ATOM 12300 C C . ILE A 1 41 ? 7.729 12.801 -6.786 1.00 0.00 41 ILE A C 10
ATOM 12301 O O . ILE A 1 41 ? 8.791 12.204 -6.954 1.00 0.00 41 ILE A O 10
ATOM 12317 N N . LEU A 1 42 ? 6.624 12.248 -6.309 1.00 0.00 42 LEU A N 10
ATOM 12318 C CA . LEU A 1 42 ? 6.590 10.844 -5.938 1.00 0.00 42 LEU A CA 10
ATOM 12319 C C . LEU A 1 42 ? 6.923 9.989 -7.162 1.00 0.00 42 LEU A C 10
ATOM 12320 O O . LEU A 1 42 ? 7.651 9.003 -7.057 1.00 0.00 42 LEU A O 10
ATOM 12336 N N . ALA A 1 43 ? 6.372 10.397 -8.296 1.00 0.00 43 ALA A N 10
ATOM 12337 C CA . ALA A 1 43 ? 6.601 9.681 -9.540 1.00 0.00 43 ALA A CA 10
ATOM 12338 C C . ALA A 1 43 ? 8.096 9.389 -9.687 1.00 0.00 43 ALA A C 10
ATOM 12339 O O . ALA A 1 43 ? 8.521 8.239 -9.587 1.00 0.00 43 ALA A O 10
ATOM 12346 N N . ASP A 1 44 ? 8.853 10.451 -9.924 1.00 0.00 44 ASP A N 10
ATOM 12347 C CA . ASP A 1 44 ? 10.291 10.323 -10.086 1.00 0.00 44 ASP A CA 10
ATOM 12348 C C . ASP A 1 44 ? 10.837 9.362 -9.027 1.00 0.00 44 ASP A C 10
ATOM 12349 O O . ASP A 1 44 ? 11.490 8.374 -9.358 1.00 0.00 44 ASP A O 10
ATOM 12358 N N . TRP A 1 45 ? 10.548 9.687 -7.775 1.00 0.00 45 TRP A N 10
ATOM 12359 C CA . TRP A 1 45 ? 11.001 8.865 -6.666 1.00 0.00 45 TRP A CA 10
ATOM 12360 C C . TRP A 1 45 ? 10.792 7.399 -7.047 1.00 0.00 45 TRP A C 10
ATOM 12361 O O . TRP A 1 45 ? 11.670 6.565 -6.829 1.00 0.00 45 TRP A O 10
ATOM 12382 N N . TRP A 1 46 ? 9.623 7.128 -7.611 1.00 0.00 46 TRP A N 10
ATOM 12383 C CA . TRP A 1 46 ? 9.288 5.776 -8.024 1.00 0.00 46 TRP A CA 10
ATOM 12384 C C . TRP A 1 46 ? 10.092 5.454 -9.285 1.00 0.00 46 TRP A C 10
ATOM 12385 O O . TRP A 1 46 ? 10.715 4.397 -9.375 1.00 0.00 46 TRP A O 10
ATOM 12406 N N . ALA A 1 47 ? 10.052 6.384 -10.228 1.00 0.00 47 ALA A N 10
ATOM 12407 C CA . ALA A 1 47 ? 10.770 6.212 -11.480 1.00 0.00 47 ALA A CA 10
ATOM 12408 C C . ALA A 1 47 ? 12.231 5.871 -11.182 1.00 0.00 47 ALA A C 10
ATOM 12409 O O . ALA A 1 47 ? 12.908 5.254 -12.002 1.00 0.00 47 ALA A O 10
ATOM 12416 N N . VAL A 1 48 ? 12.675 6.290 -10.006 1.00 0.00 48 VAL A N 10
ATOM 12417 C CA . VAL A 1 48 ? 14.044 6.037 -9.589 1.00 0.00 48 VAL A CA 10
ATOM 12418 C C . VAL A 1 48 ? 14.040 5.110 -8.372 1.00 0.00 48 VAL A C 10
ATOM 12419 O O . VAL A 1 48 ? 14.599 5.446 -7.329 1.00 0.00 48 VAL A O 10
ATOM 12432 N N . LEU A 1 49 ? 13.403 3.961 -8.546 1.00 0.00 49 LEU A N 10
ATOM 12433 C CA . LEU A 1 49 ? 13.318 2.983 -7.474 1.00 0.00 49 LEU A CA 10
ATOM 12434 C C . LEU A 1 49 ? 13.822 1.631 -7.983 1.00 0.00 49 LEU A C 10
ATOM 12435 O O . LEU A 1 49 ? 13.696 1.324 -9.168 1.00 0.00 49 LEU A O 10
ATOM 12451 N N . ASP A 1 50 ? 14.380 0.859 -7.063 1.00 0.00 50 ASP A N 10
ATOM 12452 C CA . ASP A 1 50 ? 14.903 -0.453 -7.403 1.00 0.00 50 ASP A CA 10
ATOM 12453 C C . ASP A 1 50 ? 13.758 -1.468 -7.409 1.00 0.00 50 ASP A C 10
ATOM 12454 O O . ASP A 1 50 ? 12.620 -1.127 -7.089 1.00 0.00 50 ASP A O 10
ATOM 12463 N N . PRO A 1 51 ? 14.107 -2.727 -7.787 1.00 0.00 51 PRO A N 10
ATOM 12464 C CA . PRO A 1 51 ? 13.122 -3.793 -7.839 1.00 0.00 51 PRO A CA 10
ATOM 12465 C C . PRO A 1 51 ? 12.764 -4.278 -6.433 1.00 0.00 51 PRO A C 10
ATOM 12466 O O . PRO A 1 51 ? 11.590 -4.318 -6.066 1.00 0.00 51 PRO A O 10
ATOM 12477 N N . LYS A 1 52 ? 13.796 -4.634 -5.683 1.00 0.00 52 LYS A N 10
ATOM 12478 C CA . LYS A 1 52 ? 13.605 -5.114 -4.325 1.00 0.00 52 LYS A CA 10
ATOM 12479 C C . LYS A 1 52 ? 12.512 -4.287 -3.646 1.00 0.00 52 LYS A C 10
ATOM 12480 O O . LYS A 1 52 ? 11.615 -4.840 -3.011 1.00 0.00 52 LYS A O 10
ATOM 12499 N N . GLU A 1 53 ? 12.622 -2.976 -3.802 1.00 0.00 53 GLU A N 10
ATOM 12500 C CA . GLU A 1 53 ? 11.654 -2.068 -3.212 1.00 0.00 53 GLU A CA 10
ATOM 12501 C C . GLU A 1 53 ? 10.293 -2.227 -3.892 1.00 0.00 53 GLU A C 10
ATOM 12502 O O . GLU A 1 53 ? 9.276 -2.397 -3.222 1.00 0.00 53 GLU A O 10
ATOM 12514 N N . LYS A 1 54 ? 10.318 -2.165 -5.216 1.00 0.00 54 LYS A N 10
ATOM 12515 C CA . LYS A 1 54 ? 9.099 -2.300 -5.995 1.00 0.00 54 LYS A CA 10
ATOM 12516 C C . LYS A 1 54 ? 8.404 -3.611 -5.623 1.00 0.00 54 LYS A C 10
ATOM 12517 O O . LYS A 1 54 ? 7.177 -3.676 -5.577 1.00 0.00 54 LYS A O 10
ATOM 12536 N N . GLN A 1 55 ? 9.219 -4.624 -5.367 1.00 0.00 55 GLN A N 10
ATOM 12537 C CA . GLN A 1 55 ? 8.698 -5.930 -5.001 1.00 0.00 55 GLN A CA 10
ATOM 12538 C C . GLN A 1 55 ? 7.928 -5.844 -3.682 1.00 0.00 55 GLN A C 10
ATOM 12539 O O . GLN A 1 55 ? 6.715 -6.045 -3.653 1.00 0.00 55 GLN A O 10
ATOM 12553 N N . LYS A 1 56 ? 8.665 -5.544 -2.622 1.00 0.00 56 LYS A N 10
ATOM 12554 C CA . LYS A 1 56 ? 8.067 -5.429 -1.303 1.00 0.00 56 LYS A CA 10
ATOM 12555 C C . LYS A 1 56 ? 6.739 -4.677 -1.414 1.00 0.00 56 LYS A C 10
ATOM 12556 O O . LYS A 1 56 ? 5.825 -4.903 -0.622 1.00 0.00 56 LYS A O 10
ATOM 12575 N N . TYR A 1 57 ? 6.674 -3.798 -2.404 1.00 0.00 57 TYR A N 10
ATOM 12576 C CA . TYR A 1 57 ? 5.473 -3.011 -2.629 1.00 0.00 57 TYR A CA 10
ATOM 12577 C C . TYR A 1 57 ? 4.441 -3.805 -3.431 1.00 0.00 57 TYR A C 10
ATOM 12578 O O . TYR A 1 57 ? 3.282 -3.904 -3.032 1.00 0.00 57 TYR A O 10
ATOM 12596 N N . THR A 1 58 ? 4.898 -4.349 -4.549 1.00 0.00 58 THR A N 10
ATOM 12597 C CA . THR A 1 58 ? 4.029 -5.131 -5.412 1.00 0.00 58 THR A CA 10
ATOM 12598 C C . THR A 1 58 ? 3.316 -6.219 -4.606 1.00 0.00 58 THR A C 10
ATOM 12599 O O . THR A 1 58 ? 2.231 -6.662 -4.978 1.00 0.00 58 THR A O 10
ATOM 12610 N N . ASP A 1 59 ? 3.956 -6.618 -3.516 1.00 0.00 59 ASP A N 10
ATOM 12611 C CA . ASP A 1 59 ? 3.397 -7.646 -2.655 1.00 0.00 59 ASP A CA 10
ATOM 12612 C C . ASP A 1 59 ? 2.286 -7.037 -1.797 1.00 0.00 59 ASP A C 10
ATOM 12613 O O . ASP A 1 59 ? 1.190 -7.590 -1.711 1.00 0.00 59 ASP A O 10
ATOM 12622 N N . MET A 1 60 ? 2.607 -5.908 -1.183 1.00 0.00 60 MET A N 10
ATOM 12623 C CA . MET A 1 60 ? 1.650 -5.218 -0.335 1.00 0.00 60 MET A CA 10
ATOM 12624 C C . MET A 1 60 ? 0.335 -4.974 -1.078 1.00 0.00 60 MET A C 10
ATOM 12625 O O . MET A 1 60 ? -0.742 -5.093 -0.497 1.00 0.00 60 MET A O 10
ATOM 12639 N N . ALA A 1 61 ? 0.467 -4.638 -2.353 1.00 0.00 61 ALA A N 10
ATOM 12640 C CA . ALA A 1 61 ? -0.698 -4.376 -3.182 1.00 0.00 61 ALA A CA 10
ATOM 12641 C C . ALA A 1 61 ? -1.410 -5.696 -3.486 1.00 0.00 61 ALA A C 10
ATOM 12642 O O . ALA A 1 61 ? -2.632 -5.784 -3.382 1.00 0.00 61 ALA A O 10
ATOM 12649 N N . LYS A 1 62 ? -0.614 -6.689 -3.854 1.00 0.00 62 LYS A N 10
ATOM 12650 C CA . LYS A 1 62 ? -1.153 -8.001 -4.174 1.00 0.00 62 LYS A CA 10
ATOM 12651 C C . LYS A 1 62 ? -2.107 -8.440 -3.061 1.00 0.00 62 LYS A C 10
ATOM 12652 O O . LYS A 1 62 ? -3.240 -8.836 -3.330 1.00 0.00 62 LYS A O 10
ATOM 12671 N N . GLU A 1 63 ? -1.613 -8.355 -1.834 1.00 0.00 63 GLU A N 10
ATOM 12672 C CA . GLU A 1 63 ? -2.408 -8.739 -0.680 1.00 0.00 63 GLU A CA 10
ATOM 12673 C C . GLU A 1 63 ? -3.624 -7.821 -0.544 1.00 0.00 63 GLU A C 10
ATOM 12674 O O . GLU A 1 63 ? -4.738 -8.290 -0.314 1.00 0.00 63 GLU A O 10
ATOM 12686 N N . TYR A 1 64 ? -3.370 -6.529 -0.692 1.00 0.00 64 TYR A N 10
ATOM 12687 C CA . TYR A 1 64 ? -4.431 -5.541 -0.588 1.00 0.00 64 TYR A CA 10
ATOM 12688 C C . TYR A 1 64 ? -5.512 -5.786 -1.642 1.00 0.00 64 TYR A C 10
ATOM 12689 O O . TYR A 1 64 ? -6.702 -5.788 -1.328 1.00 0.00 64 TYR A O 10
ATOM 12707 N N . LYS A 1 65 ? -5.061 -5.986 -2.872 1.00 0.00 65 LYS A N 10
ATOM 12708 C CA . LYS A 1 65 ? -5.976 -6.231 -3.974 1.00 0.00 65 LYS A CA 10
ATOM 12709 C C . LYS A 1 65 ? -6.808 -7.479 -3.673 1.00 0.00 65 LYS A C 10
ATOM 12710 O O . LYS A 1 65 ? -8.027 -7.397 -3.532 1.00 0.00 65 LYS A O 10
ATOM 12729 N N . ASP A 1 66 ? -6.116 -8.605 -3.582 1.00 0.00 66 ASP A N 10
ATOM 12730 C CA . ASP A 1 66 ? -6.776 -9.868 -3.300 1.00 0.00 66 ASP A CA 10
ATOM 12731 C C . ASP A 1 66 ? -7.859 -9.648 -2.242 1.00 0.00 66 ASP A C 10
ATOM 12732 O O . ASP A 1 66 ? -9.004 -10.057 -2.426 1.00 0.00 66 ASP A O 10
ATOM 12741 N N . ALA A 1 67 ? -7.457 -9.003 -1.156 1.00 0.00 67 ALA A N 10
ATOM 12742 C CA . ALA A 1 67 ? -8.379 -8.723 -0.068 1.00 0.00 67 ALA A CA 10
ATOM 12743 C C . ALA A 1 67 ? -9.637 -8.058 -0.630 1.00 0.00 67 ALA A C 10
ATOM 12744 O O . ALA A 1 67 ? -10.736 -8.597 -0.505 1.00 0.00 67 ALA A O 10
ATOM 12751 N N . PHE A 1 68 ? -9.434 -6.898 -1.235 1.00 0.00 68 PHE A N 10
ATOM 12752 C CA . PHE A 1 68 ? -10.539 -6.153 -1.816 1.00 0.00 68 PHE A CA 10
ATOM 12753 C C . PHE A 1 68 ? -11.344 -7.029 -2.779 1.00 0.00 68 PHE A C 10
ATOM 12754 O O . PHE A 1 68 ? -12.555 -7.175 -2.625 1.00 0.00 68 PHE A O 10
ATOM 12771 N N . MET A 1 69 ? -10.638 -7.587 -3.751 1.00 0.00 69 MET A N 10
ATOM 12772 C CA . MET A 1 69 ? -11.271 -8.444 -4.739 1.00 0.00 69 MET A CA 10
ATOM 12773 C C . MET A 1 69 ? -12.351 -9.317 -4.096 1.00 0.00 69 MET A C 10
ATOM 12774 O O . MET A 1 69 ? -12.040 -10.262 -3.372 1.00 0.00 69 MET A O 10
ATOM 12788 N N . LYS A 1 70 ? -13.597 -8.969 -4.383 1.00 0.00 70 LYS A N 10
ATOM 12789 C CA . LYS A 1 70 ? -14.724 -9.709 -3.842 1.00 0.00 70 LYS A CA 10
ATOM 12790 C C . LYS A 1 70 ? -15.842 -9.762 -4.885 1.00 0.00 70 LYS A C 10
ATOM 12791 O O . LYS A 1 70 ? -16.234 -10.842 -5.326 1.00 0.00 70 LYS A O 10
ATOM 12810 N N . ALA A 1 71 ? -16.323 -8.583 -5.251 1.00 0.00 71 ALA A N 10
ATOM 12811 C CA . ALA A 1 71 ? -17.388 -8.481 -6.234 1.00 0.00 71 ALA A CA 10
ATOM 12812 C C . ALA A 1 71 ? -16.823 -7.904 -7.534 1.00 0.00 71 ALA A C 10
ATOM 12813 O O . ALA A 1 71 ? -17.167 -6.790 -7.923 1.00 0.00 71 ALA A O 10
ATOM 12820 N N . ASN A 1 72 ? -15.965 -8.689 -8.168 1.00 0.00 72 ASN A N 10
ATOM 12821 C CA . ASN A 1 72 ? -15.349 -8.270 -9.416 1.00 0.00 72 ASN A CA 10
ATOM 12822 C C . ASN A 1 72 ? -15.362 -9.439 -10.404 1.00 0.00 72 ASN A C 10
ATOM 12823 O O . ASN A 1 72 ? -14.870 -10.523 -10.095 1.00 0.00 72 ASN A O 10
ATOM 12834 N N . PRO A 1 73 ? -15.945 -9.171 -11.603 1.00 0.00 73 PRO A N 10
ATOM 12835 C CA . PRO A 1 73 ? -16.029 -10.188 -12.638 1.00 0.00 73 PRO A CA 10
ATOM 12836 C C . PRO A 1 73 ? -14.670 -10.401 -13.308 1.00 0.00 73 PRO A C 10
ATOM 12837 O O . PRO A 1 73 ? -13.773 -9.570 -13.179 1.00 0.00 73 PRO A O 10
ATOM 12848 N N . GLY A 1 74 ? -14.561 -11.521 -14.008 1.00 0.00 74 GLY A N 10
ATOM 12849 C CA . GLY A 1 74 ? -13.326 -11.854 -14.698 1.00 0.00 74 GLY A CA 10
ATOM 12850 C C . GLY A 1 74 ? -12.159 -11.955 -13.715 1.00 0.00 74 GLY A C 10
ATOM 12851 O O . GLY A 1 74 ? -11.138 -11.291 -13.887 1.00 0.00 74 GLY A O 10
ATOM 12855 N N . TYR A 1 75 ? -12.348 -12.791 -12.704 1.00 0.00 75 TYR A N 10
ATOM 12856 C CA . TYR A 1 75 ? -11.323 -12.987 -11.693 1.00 0.00 75 TYR A CA 10
ATOM 12857 C C . TYR A 1 75 ? -11.574 -14.272 -10.900 1.00 0.00 75 TYR A C 10
ATOM 12858 O O . TYR A 1 75 ? -12.693 -14.522 -10.455 1.00 0.00 75 TYR A O 10
ATOM 12876 N N . ARG A 1 76 ? -10.514 -15.051 -10.748 1.00 0.00 76 ARG A N 10
ATOM 12877 C CA . ARG A 1 76 ? -10.605 -16.304 -10.016 1.00 0.00 76 ARG A CA 10
ATOM 12878 C C . ARG A 1 76 ? -9.464 -16.410 -9.002 1.00 0.00 76 ARG A C 10
ATOM 12879 O O . ARG A 1 76 ? -8.416 -15.791 -9.174 1.00 0.00 76 ARG A O 10
ATOM 12900 N N . SER A 1 77 ? -9.708 -17.199 -7.966 1.00 0.00 77 SER A N 10
ATOM 12901 C CA . SER A 1 77 ? -8.715 -17.394 -6.923 1.00 0.00 77 SER A CA 10
ATOM 12902 C C . SER A 1 77 ? -8.374 -18.880 -6.797 1.00 0.00 77 SER A C 10
ATOM 12903 O O . SER A 1 77 ? -9.265 -19.728 -6.794 1.00 0.00 77 SER A O 10
ATOM 12911 N N . GLY A 1 78 ? -7.081 -19.151 -6.697 1.00 0.00 78 GLY A N 10
ATOM 12912 C CA . GLY A 1 78 ? -6.611 -20.521 -6.571 1.00 0.00 78 GLY A CA 10
ATOM 12913 C C . GLY A 1 78 ? -7.268 -21.218 -5.378 1.00 0.00 78 GLY A C 10
ATOM 12914 O O . GLY A 1 78 ? -7.697 -20.563 -4.430 1.00 0.00 78 GLY A O 10
ATOM 12918 N N . PRO A 1 79 ? -7.328 -22.574 -5.467 1.00 0.00 79 PRO A N 10
ATOM 12919 C CA . PRO A 1 79 ? -7.926 -23.368 -4.408 1.00 0.00 79 PRO A CA 10
ATOM 12920 C C . PRO A 1 79 ? -6.996 -23.454 -3.196 1.00 0.00 79 PRO A C 10
ATOM 12921 O O . PRO A 1 79 ? -5.775 -23.406 -3.341 1.00 0.00 79 PRO A O 10
ATOM 12932 N N . SER A 1 80 ? -7.608 -23.581 -2.028 1.00 0.00 80 SER A N 10
ATOM 12933 C CA . SER A 1 80 ? -6.850 -23.675 -0.792 1.00 0.00 80 SER A CA 10
ATOM 12934 C C . SER A 1 80 ? -6.607 -25.143 -0.437 1.00 0.00 80 SER A C 10
ATOM 12935 O O . SER A 1 80 ? -7.474 -25.989 -0.652 1.00 0.00 80 SER A O 10
ATOM 12943 N N . SER A 1 81 ? -5.424 -25.401 0.101 1.00 0.00 81 SER A N 10
ATOM 12944 C CA . SER A 1 81 ? -5.056 -26.752 0.487 1.00 0.00 81 SER A CA 10
ATOM 12945 C C . SER A 1 81 ? -5.076 -26.884 2.012 1.00 0.00 81 SER A C 10
ATOM 12946 O O . SER A 1 81 ? -4.604 -25.997 2.721 1.00 0.00 81 SER A O 10
ATOM 12954 N N . GLY A 1 82 ? -5.626 -27.999 2.470 1.00 0.00 82 GLY A N 10
ATOM 12955 C CA . GLY A 1 82 ? -5.714 -28.258 3.897 1.00 0.00 82 GLY A CA 10
ATOM 12956 C C . GLY A 1 82 ? -5.451 -29.734 4.203 1.00 0.00 82 GLY A C 10
ATOM 12957 O O . GLY A 1 82 ? -6.355 -30.562 4.105 1.00 0.00 82 GLY A O 10
ATOM 12961 N N . GLY A 1 1 ? 2.358 15.745 -19.095 1.00 0.00 1 GLY A N 11
ATOM 12962 C CA . GLY A 1 1 ? 2.021 14.658 -19.998 1.00 0.00 1 GLY A CA 11
ATOM 12963 C C . GLY A 1 1 ? 0.573 14.206 -19.795 1.00 0.00 1 GLY A C 11
ATOM 12964 O O . GLY A 1 1 ? -0.344 15.025 -19.805 1.00 0.00 1 GLY A O 11
ATOM 12968 N N . SER A 1 2 ? 0.414 12.903 -19.615 1.00 0.00 2 SER A N 11
ATOM 12969 C CA . SER A 1 2 ? -0.907 12.332 -19.409 1.00 0.00 2 SER A CA 11
ATOM 12970 C C . SER A 1 2 ? -1.674 13.149 -18.368 1.00 0.00 2 SER A C 11
ATOM 12971 O O . SER A 1 2 ? -1.386 13.069 -17.175 1.00 0.00 2 SER A O 11
ATOM 12979 N N . SER A 1 3 ? -2.636 13.917 -18.858 1.00 0.00 3 SER A N 11
ATOM 12980 C CA . SER A 1 3 ? -3.447 14.749 -17.985 1.00 0.00 3 SER A CA 11
ATOM 12981 C C . SER A 1 3 ? -4.843 14.141 -17.832 1.00 0.00 3 SER A C 11
ATOM 12982 O O . SER A 1 3 ? -5.755 14.792 -17.325 1.00 0.00 3 SER A O 11
ATOM 12990 N N . GLY A 1 4 ? -4.966 12.900 -18.280 1.00 0.00 4 GLY A N 11
ATOM 12991 C CA . GLY A 1 4 ? -6.235 12.197 -18.199 1.00 0.00 4 GLY A CA 11
ATOM 12992 C C . GLY A 1 4 ? -6.255 11.237 -17.008 1.00 0.00 4 GLY A C 11
ATOM 12993 O O . GLY A 1 4 ? -5.837 10.087 -17.127 1.00 0.00 4 GLY A O 11
ATOM 12997 N N . SER A 1 5 ? -6.746 11.746 -15.888 1.00 0.00 5 SER A N 11
ATOM 12998 C CA . SER A 1 5 ? -6.827 10.948 -14.676 1.00 0.00 5 SER A CA 11
ATOM 12999 C C . SER A 1 5 ? -7.966 11.455 -13.790 1.00 0.00 5 SER A C 11
ATOM 13000 O O . SER A 1 5 ? -8.066 12.652 -13.525 1.00 0.00 5 SER A O 11
ATOM 13008 N N . SER A 1 6 ? -8.798 10.519 -13.356 1.00 0.00 6 SER A N 11
ATOM 13009 C CA . SER A 1 6 ? -9.926 10.857 -12.506 1.00 0.00 6 SER A CA 11
ATOM 13010 C C . SER A 1 6 ? -10.742 9.600 -12.195 1.00 0.00 6 SER A C 11
ATOM 13011 O O . SER A 1 6 ? -10.552 8.561 -12.826 1.00 0.00 6 SER A O 11
ATOM 13019 N N . GLY A 1 7 ? -11.632 9.736 -11.223 1.00 0.00 7 GLY A N 11
ATOM 13020 C CA . GLY A 1 7 ? -12.477 8.624 -10.822 1.00 0.00 7 GLY A CA 11
ATOM 13021 C C . GLY A 1 7 ? -11.970 7.990 -9.525 1.00 0.00 7 GLY A C 11
ATOM 13022 O O . GLY A 1 7 ? -12.709 7.894 -8.546 1.00 0.00 7 GLY A O 11
ATOM 13026 N N . ALA A 1 8 ? -10.712 7.574 -9.560 1.00 0.00 8 ALA A N 11
ATOM 13027 C CA . ALA A 1 8 ? -10.098 6.952 -8.399 1.00 0.00 8 ALA A CA 11
ATOM 13028 C C . ALA A 1 8 ? -10.854 5.668 -8.053 1.00 0.00 8 ALA A C 11
ATOM 13029 O O . ALA A 1 8 ? -11.726 5.672 -7.186 1.00 0.00 8 ALA A O 11
ATOM 13036 N N . ARG A 1 9 ? -10.493 4.601 -8.749 1.00 0.00 9 ARG A N 11
ATOM 13037 C CA . ARG A 1 9 ? -11.127 3.312 -8.527 1.00 0.00 9 ARG A CA 11
ATOM 13038 C C . ARG A 1 9 ? -10.177 2.179 -8.918 1.00 0.00 9 ARG A C 11
ATOM 13039 O O . ARG A 1 9 ? -10.264 1.644 -10.022 1.00 0.00 9 ARG A O 11
ATOM 13060 N N . ARG A 1 10 ? -9.292 1.845 -7.990 1.00 0.00 10 ARG A N 11
ATOM 13061 C CA . ARG A 1 10 ? -8.327 0.784 -8.224 1.00 0.00 10 ARG A CA 11
ATOM 13062 C C . ARG A 1 10 ? -7.548 0.483 -6.942 1.00 0.00 10 ARG A C 11
ATOM 13063 O O . ARG A 1 10 ? -7.442 1.335 -6.061 1.00 0.00 10 ARG A O 11
ATOM 13084 N N . PRO A 1 11 ? -7.008 -0.764 -6.877 1.00 0.00 11 PRO A N 11
ATOM 13085 C CA . PRO A 1 11 ? -6.242 -1.188 -5.717 1.00 0.00 11 PRO A CA 11
ATOM 13086 C C . PRO A 1 11 ? -4.852 -0.549 -5.715 1.00 0.00 11 PRO A C 11
ATOM 13087 O O . PRO A 1 11 ? -4.176 -0.520 -6.743 1.00 0.00 11 PRO A O 11
ATOM 13098 N N . MET A 1 12 ? -4.466 -0.053 -4.549 1.00 0.00 12 MET A N 11
ATOM 13099 C CA . MET A 1 12 ? -3.169 0.584 -4.399 1.00 0.00 12 MET A CA 11
ATOM 13100 C C . MET A 1 12 ? -2.059 -0.285 -4.995 1.00 0.00 12 MET A C 11
ATOM 13101 O O . MET A 1 12 ? -1.730 -1.337 -4.449 1.00 0.00 12 MET A O 11
ATOM 13115 N N . ASN A 1 13 ? -1.514 0.187 -6.106 1.00 0.00 13 ASN A N 11
ATOM 13116 C CA . ASN A 1 13 ? -0.448 -0.535 -6.782 1.00 0.00 13 ASN A CA 11
ATOM 13117 C C . ASN A 1 13 ? 0.850 -0.381 -5.986 1.00 0.00 13 ASN A C 11
ATOM 13118 O O . ASN A 1 13 ? 0.869 0.271 -4.943 1.00 0.00 13 ASN A O 11
ATOM 13129 N N . ALA A 1 14 ? 1.903 -0.991 -6.510 1.00 0.00 14 ALA A N 11
ATOM 13130 C CA . ALA A 1 14 ? 3.202 -0.930 -5.861 1.00 0.00 14 ALA A CA 11
ATOM 13131 C C . ALA A 1 14 ? 3.642 0.531 -5.747 1.00 0.00 14 ALA A C 11
ATOM 13132 O O . ALA A 1 14 ? 4.137 0.953 -4.703 1.00 0.00 14 ALA A O 11
ATOM 13139 N N . PHE A 1 15 ? 3.444 1.262 -6.834 1.00 0.00 15 PHE A N 11
ATOM 13140 C CA . PHE A 1 15 ? 3.814 2.666 -6.868 1.00 0.00 15 PHE A CA 11
ATOM 13141 C C . PHE A 1 15 ? 2.942 3.487 -5.916 1.00 0.00 15 PHE A C 11
ATOM 13142 O O . PHE A 1 15 ? 3.445 4.343 -5.190 1.00 0.00 15 PHE A O 11
ATOM 13159 N N . LEU A 1 16 ? 1.650 3.196 -5.949 1.00 0.00 16 LEU A N 11
ATOM 13160 C CA . LEU A 1 16 ? 0.703 3.896 -5.097 1.00 0.00 16 LEU A CA 11
ATOM 13161 C C . LEU A 1 16 ? 1.096 3.694 -3.632 1.00 0.00 16 LEU A C 11
ATOM 13162 O O . LEU A 1 16 ? 0.796 4.533 -2.784 1.00 0.00 16 LEU A O 11
ATOM 13178 N N . LEU A 1 17 ? 1.761 2.576 -3.379 1.00 0.00 17 LEU A N 11
ATOM 13179 C CA . LEU A 1 17 ? 2.197 2.254 -2.031 1.00 0.00 17 LEU A CA 11
ATOM 13180 C C . LEU A 1 17 ? 3.350 3.179 -1.638 1.00 0.00 17 LEU A C 11
ATOM 13181 O O . LEU A 1 17 ? 3.271 3.883 -0.632 1.00 0.00 17 LEU A O 11
ATOM 13197 N N . PHE A 1 18 ? 4.395 3.149 -2.452 1.00 0.00 18 PHE A N 11
ATOM 13198 C CA . PHE A 1 18 ? 5.563 3.977 -2.202 1.00 0.00 18 PHE A CA 11
ATOM 13199 C C . PHE A 1 18 ? 5.191 5.461 -2.192 1.00 0.00 18 PHE A C 11
ATOM 13200 O O . PHE A 1 18 ? 5.854 6.266 -1.539 1.00 0.00 18 PHE A O 11
ATOM 13217 N N . CYS A 1 19 ? 4.133 5.778 -2.923 1.00 0.00 19 CYS A N 11
ATOM 13218 C CA . CYS A 1 19 ? 3.665 7.151 -3.006 1.00 0.00 19 CYS A CA 11
ATOM 13219 C C . CYS A 1 19 ? 2.892 7.474 -1.726 1.00 0.00 19 CYS A C 11
ATOM 13220 O O . CYS A 1 19 ? 2.956 8.595 -1.224 1.00 0.00 19 CYS A O 11
ATOM 13228 N N . LYS A 1 20 ? 2.180 6.471 -1.233 1.00 0.00 20 LYS A N 11
ATOM 13229 C CA . LYS A 1 20 ? 1.396 6.634 -0.021 1.00 0.00 20 LYS A CA 11
ATOM 13230 C C . LYS A 1 20 ? 2.332 6.641 1.189 1.00 0.00 20 LYS A C 11
ATOM 13231 O O . LYS A 1 20 ? 1.949 7.082 2.272 1.00 0.00 20 LYS A O 11
ATOM 13250 N N . ARG A 1 21 ? 3.541 6.147 0.965 1.00 0.00 21 ARG A N 11
ATOM 13251 C CA . ARG A 1 21 ? 4.534 6.090 2.024 1.00 0.00 21 ARG A CA 11
ATOM 13252 C C . ARG A 1 21 ? 5.368 7.373 2.038 1.00 0.00 21 ARG A C 11
ATOM 13253 O O . ARG A 1 21 ? 5.501 8.019 3.077 1.00 0.00 21 ARG A O 11
ATOM 13274 N N . HIS A 1 22 ? 5.907 7.704 0.874 1.00 0.00 22 HIS A N 11
ATOM 13275 C CA . HIS A 1 22 ? 6.724 8.898 0.740 1.00 0.00 22 HIS A CA 11
ATOM 13276 C C . HIS A 1 22 ? 5.821 10.125 0.602 1.00 0.00 22 HIS A C 11
ATOM 13277 O O . HIS A 1 22 ? 6.291 11.259 0.684 1.00 0.00 22 HIS A O 11
ATOM 13291 N N . ARG A 1 23 ? 4.540 9.857 0.396 1.00 0.00 23 ARG A N 11
ATOM 13292 C CA . ARG A 1 23 ? 3.566 10.925 0.246 1.00 0.00 23 ARG A CA 11
ATOM 13293 C C . ARG A 1 23 ? 3.895 12.080 1.194 1.00 0.00 23 ARG A C 11
ATOM 13294 O O . ARG A 1 23 ? 4.306 13.152 0.753 1.00 0.00 23 ARG A O 11
ATOM 13315 N N . SER A 1 24 ? 3.702 11.822 2.479 1.00 0.00 24 SER A N 11
ATOM 13316 C CA . SER A 1 24 ? 3.973 12.826 3.493 1.00 0.00 24 SER A CA 11
ATOM 13317 C C . SER A 1 24 ? 5.399 13.358 3.335 1.00 0.00 24 SER A C 11
ATOM 13318 O O . SER A 1 24 ? 5.661 14.531 3.597 1.00 0.00 24 SER A O 11
ATOM 13326 N N . LEU A 1 25 ? 6.284 12.469 2.909 1.00 0.00 25 LEU A N 11
ATOM 13327 C CA . LEU A 1 25 ? 7.677 12.834 2.713 1.00 0.00 25 LEU A CA 11
ATOM 13328 C C . LEU A 1 25 ? 7.761 13.985 1.709 1.00 0.00 25 LEU A C 11
ATOM 13329 O O . LEU A 1 25 ? 8.142 15.099 2.067 1.00 0.00 25 LEU A O 11
ATOM 13345 N N . VAL A 1 26 ? 7.400 13.677 0.472 1.00 0.00 26 VAL A N 11
ATOM 13346 C CA . VAL A 1 26 ? 7.431 14.672 -0.586 1.00 0.00 26 VAL A CA 11
ATOM 13347 C C . VAL A 1 26 ? 6.732 15.945 -0.104 1.00 0.00 26 VAL A C 11
ATOM 13348 O O . VAL A 1 26 ? 7.270 17.043 -0.242 1.00 0.00 26 VAL A O 11
ATOM 13361 N N . ARG A 1 27 ? 5.545 15.756 0.453 1.00 0.00 27 ARG A N 11
ATOM 13362 C CA . ARG A 1 27 ? 4.768 16.875 0.957 1.00 0.00 27 ARG A CA 11
ATOM 13363 C C . ARG A 1 27 ? 5.639 17.772 1.839 1.00 0.00 27 ARG A C 11
ATOM 13364 O O . ARG A 1 27 ? 5.655 18.990 1.668 1.00 0.00 27 ARG A O 11
ATOM 13385 N N . GLN A 1 28 ? 6.342 17.135 2.764 1.00 0.00 28 GLN A N 11
ATOM 13386 C CA . GLN A 1 28 ? 7.213 17.859 3.674 1.00 0.00 28 GLN A CA 11
ATOM 13387 C C . GLN A 1 28 ? 8.313 18.580 2.893 1.00 0.00 28 GLN A C 11
ATOM 13388 O O . GLN A 1 28 ? 8.442 19.801 2.978 1.00 0.00 28 GLN A O 11
ATOM 13402 N N . GLU A 1 29 ? 9.079 17.795 2.149 1.00 0.00 29 GLU A N 11
ATOM 13403 C CA . GLU A 1 29 ? 10.164 18.343 1.354 1.00 0.00 29 GLU A CA 11
ATOM 13404 C C . GLU A 1 29 ? 9.621 19.344 0.332 1.00 0.00 29 GLU A C 11
ATOM 13405 O O . GLU A 1 29 ? 10.381 20.114 -0.252 1.00 0.00 29 GLU A O 11
ATOM 13417 N N . HIS A 1 30 ? 8.309 19.299 0.148 1.00 0.00 30 HIS A N 11
ATOM 13418 C CA . HIS A 1 30 ? 7.655 20.192 -0.793 1.00 0.00 30 HIS A CA 11
ATOM 13419 C C . HIS A 1 30 ? 6.333 20.682 -0.201 1.00 0.00 30 HIS A C 11
ATOM 13420 O O . HIS A 1 30 ? 5.263 20.215 -0.589 1.00 0.00 30 HIS A O 11
ATOM 13434 N N . PRO A 1 31 ? 6.452 21.644 0.754 1.00 0.00 31 PRO A N 11
ATOM 13435 C CA . PRO A 1 31 ? 5.279 22.203 1.403 1.00 0.00 31 PRO A CA 11
ATOM 13436 C C . PRO A 1 31 ? 4.545 23.170 0.472 1.00 0.00 31 PRO A C 11
ATOM 13437 O O . PRO A 1 31 ? 3.348 23.405 0.633 1.00 0.00 31 PRO A O 11
ATOM 13448 N N . ARG A 1 32 ? 5.292 23.705 -0.482 1.00 0.00 32 ARG A N 11
ATOM 13449 C CA . ARG A 1 32 ? 4.728 24.641 -1.439 1.00 0.00 32 ARG A CA 11
ATOM 13450 C C . ARG A 1 32 ? 3.733 23.927 -2.356 1.00 0.00 32 ARG A C 11
ATOM 13451 O O . ARG A 1 32 ? 2.909 24.571 -3.004 1.00 0.00 32 ARG A O 11
ATOM 13472 N N . LEU A 1 33 ? 3.843 22.607 -2.381 1.00 0.00 33 LEU A N 11
ATOM 13473 C CA . LEU A 1 33 ? 2.963 21.799 -3.209 1.00 0.00 33 LEU A CA 11
ATOM 13474 C C . LEU A 1 33 ? 1.617 21.630 -2.501 1.00 0.00 33 LEU A C 11
ATOM 13475 O O . LEU A 1 33 ? 1.536 21.742 -1.278 1.00 0.00 33 LEU A O 11
ATOM 13491 N N . ASP A 1 34 ? 0.594 21.362 -3.299 1.00 0.00 34 ASP A N 11
ATOM 13492 C CA . ASP A 1 34 ? -0.744 21.176 -2.764 1.00 0.00 34 ASP A CA 11
ATOM 13493 C C . ASP A 1 34 ? -1.017 19.680 -2.593 1.00 0.00 34 ASP A C 11
ATOM 13494 O O . ASP A 1 34 ? -1.313 19.222 -1.490 1.00 0.00 34 ASP A O 11
ATOM 13503 N N . ASN A 1 35 ? -0.908 18.961 -3.700 1.00 0.00 35 ASN A N 11
ATOM 13504 C CA . ASN A 1 35 ? -1.139 17.527 -3.686 1.00 0.00 35 ASN A CA 11
ATOM 13505 C C . ASN A 1 35 ? -0.857 16.955 -5.077 1.00 0.00 35 ASN A C 11
ATOM 13506 O O . ASN A 1 35 ? -0.158 15.952 -5.210 1.00 0.00 35 ASN A O 11
ATOM 13517 N N . ARG A 1 36 ? -1.415 17.619 -6.079 1.00 0.00 36 ARG A N 11
ATOM 13518 C CA . ARG A 1 36 ? -1.232 17.190 -7.455 1.00 0.00 36 ARG A CA 11
ATOM 13519 C C . ARG A 1 36 ? 0.248 17.255 -7.839 1.00 0.00 36 ARG A C 11
ATOM 13520 O O . ARG A 1 36 ? 0.690 16.549 -8.744 1.00 0.00 36 ARG A O 11
ATOM 13541 N N . GLY A 1 37 ? 0.973 18.110 -7.132 1.00 0.00 37 GLY A N 11
ATOM 13542 C CA . GLY A 1 37 ? 2.394 18.276 -7.388 1.00 0.00 37 GLY A CA 11
ATOM 13543 C C . GLY A 1 37 ? 3.212 17.221 -6.642 1.00 0.00 37 GLY A C 11
ATOM 13544 O O . GLY A 1 37 ? 4.107 16.603 -7.217 1.00 0.00 37 GLY A O 11
ATOM 13548 N N . ALA A 1 38 ? 2.876 17.046 -5.372 1.00 0.00 38 ALA A N 11
ATOM 13549 C CA . ALA A 1 38 ? 3.569 16.076 -4.541 1.00 0.00 38 ALA A CA 11
ATOM 13550 C C . ALA A 1 38 ? 3.491 14.698 -5.201 1.00 0.00 38 ALA A C 11
ATOM 13551 O O . ALA A 1 38 ? 4.276 13.807 -4.880 1.00 0.00 38 ALA A O 11
ATOM 13558 N N . THR A 1 39 ? 2.537 14.566 -6.110 1.00 0.00 39 THR A N 11
ATOM 13559 C CA . THR A 1 39 ? 2.346 13.311 -6.818 1.00 0.00 39 THR A CA 11
ATOM 13560 C C . THR A 1 39 ? 3.311 13.213 -8.000 1.00 0.00 39 THR A C 11
ATOM 13561 O O . THR A 1 39 ? 3.633 12.116 -8.454 1.00 0.00 39 THR A O 11
ATOM 13572 N N . LYS A 1 40 ? 3.746 14.375 -8.466 1.00 0.00 40 LYS A N 11
ATOM 13573 C CA . LYS A 1 40 ? 4.669 14.434 -9.587 1.00 0.00 40 LYS A CA 11
ATOM 13574 C C . LYS A 1 40 ? 6.098 14.236 -9.077 1.00 0.00 40 LYS A C 11
ATOM 13575 O O . LYS A 1 40 ? 7.004 13.947 -9.856 1.00 0.00 40 LYS A O 11
ATOM 13594 N N . ILE A 1 41 ? 6.254 14.401 -7.771 1.00 0.00 41 ILE A N 11
ATOM 13595 C CA . ILE A 1 41 ? 7.557 14.243 -7.148 1.00 0.00 41 ILE A CA 11
ATOM 13596 C C . ILE A 1 41 ? 7.708 12.806 -6.645 1.00 0.00 41 ILE A C 11
ATOM 13597 O O . ILE A 1 41 ? 8.820 12.287 -6.561 1.00 0.00 41 ILE A O 11
ATOM 13613 N N . LEU A 1 42 ? 6.572 12.204 -6.324 1.00 0.00 42 LEU A N 11
ATOM 13614 C CA . LEU A 1 42 ? 6.563 10.837 -5.831 1.00 0.00 42 LEU A CA 11
ATOM 13615 C C . LEU A 1 42 ? 6.814 9.878 -6.997 1.00 0.00 42 LEU A C 11
ATOM 13616 O O . LEU A 1 42 ? 7.513 8.878 -6.844 1.00 0.00 42 LEU A O 11
ATOM 13632 N N . ALA A 1 43 ? 6.228 10.217 -8.136 1.00 0.00 43 ALA A N 11
ATOM 13633 C CA . ALA A 1 43 ? 6.378 9.398 -9.327 1.00 0.00 43 ALA A CA 11
ATOM 13634 C C . ALA A 1 43 ? 7.863 9.115 -9.562 1.00 0.00 43 ALA A C 11
ATOM 13635 O O . ALA A 1 43 ? 8.309 7.976 -9.438 1.00 0.00 43 ALA A O 11
ATOM 13642 N N . ASP A 1 44 ? 8.589 10.172 -9.898 1.00 0.00 44 ASP A N 11
ATOM 13643 C CA . ASP A 1 44 ? 10.014 10.052 -10.151 1.00 0.00 44 ASP A CA 11
ATOM 13644 C C . ASP A 1 44 ? 10.646 9.166 -9.075 1.00 0.00 44 ASP A C 11
ATOM 13645 O O . ASP A 1 44 ? 11.300 8.173 -9.389 1.00 0.00 44 ASP A O 11
ATOM 13654 N N . TRP A 1 45 ? 10.428 9.558 -7.828 1.00 0.00 45 TRP A N 11
ATOM 13655 C CA . TRP A 1 45 ? 10.968 8.813 -6.704 1.00 0.00 45 TRP A CA 11
ATOM 13656 C C . TRP A 1 45 ? 10.751 7.323 -6.977 1.00 0.00 45 TRP A C 11
ATOM 13657 O O . TRP A 1 45 ? 11.626 6.504 -6.700 1.00 0.00 45 TRP A O 11
ATOM 13678 N N . TRP A 1 46 ? 9.581 7.017 -7.517 1.00 0.00 46 TRP A N 11
ATOM 13679 C CA . TRP A 1 46 ? 9.238 5.641 -7.831 1.00 0.00 46 TRP A CA 11
ATOM 13680 C C . TRP A 1 46 ? 9.959 5.257 -9.124 1.00 0.00 46 TRP A C 11
ATOM 13681 O O . TRP A 1 46 ? 10.630 4.228 -9.183 1.00 0.00 46 TRP A O 11
ATOM 13702 N N . ALA A 1 47 ? 9.795 6.104 -10.130 1.00 0.00 47 ALA A N 11
ATOM 13703 C CA . ALA A 1 47 ? 10.422 5.866 -11.419 1.00 0.00 47 ALA A CA 11
ATOM 13704 C C . ALA A 1 47 ? 11.873 5.432 -11.203 1.00 0.00 47 ALA A C 11
ATOM 13705 O O . ALA A 1 47 ? 12.438 4.711 -12.024 1.00 0.00 47 ALA A O 11
ATOM 13712 N N . VAL A 1 48 ? 12.435 5.890 -10.094 1.00 0.00 48 VAL A N 11
ATOM 13713 C CA . VAL A 1 48 ? 13.810 5.558 -9.760 1.00 0.00 48 VAL A CA 11
ATOM 13714 C C . VAL A 1 48 ? 13.826 4.644 -8.533 1.00 0.00 48 VAL A C 11
ATOM 13715 O O . VAL A 1 48 ? 14.472 4.953 -7.533 1.00 0.00 48 VAL A O 11
ATOM 13728 N N . LEU A 1 49 ? 13.106 3.537 -8.649 1.00 0.00 49 LEU A N 11
ATOM 13729 C CA . LEU A 1 49 ? 13.030 2.577 -7.562 1.00 0.00 49 LEU A CA 11
ATOM 13730 C C . LEU A 1 49 ? 13.438 1.195 -8.078 1.00 0.00 49 LEU A C 11
ATOM 13731 O O . LEU A 1 49 ? 12.902 0.718 -9.077 1.00 0.00 49 LEU A O 11
ATOM 13747 N N . ASP A 1 50 ? 14.384 0.592 -7.373 1.00 0.00 50 ASP A N 11
ATOM 13748 C CA . ASP A 1 50 ? 14.870 -0.725 -7.747 1.00 0.00 50 ASP A CA 11
ATOM 13749 C C . ASP A 1 50 ? 13.719 -1.730 -7.672 1.00 0.00 50 ASP A C 11
ATOM 13750 O O . ASP A 1 50 ? 12.616 -1.386 -7.250 1.00 0.00 50 ASP A O 11
ATOM 13759 N N . PRO A 1 51 ? 14.023 -2.985 -8.099 1.00 0.00 51 PRO A N 11
ATOM 13760 C CA . PRO A 1 51 ? 13.026 -4.042 -8.083 1.00 0.00 51 PRO A CA 11
ATOM 13761 C C . PRO A 1 51 ? 12.784 -4.548 -6.659 1.00 0.00 51 PRO A C 11
ATOM 13762 O O . PRO A 1 51 ? 11.641 -4.650 -6.219 1.00 0.00 51 PRO A O 11
ATOM 13773 N N . LYS A 1 52 ? 13.880 -4.850 -5.979 1.00 0.00 52 LYS A N 11
ATOM 13774 C CA . LYS A 1 52 ? 13.802 -5.342 -4.614 1.00 0.00 52 LYS A CA 11
ATOM 13775 C C . LYS A 1 52 ? 12.714 -4.574 -3.862 1.00 0.00 52 LYS A C 11
ATOM 13776 O O . LYS A 1 52 ? 11.836 -5.178 -3.246 1.00 0.00 52 LYS A O 11
ATOM 13795 N N . GLU A 1 53 ? 12.806 -3.255 -3.936 1.00 0.00 53 GLU A N 11
ATOM 13796 C CA . GLU A 1 53 ? 11.841 -2.398 -3.269 1.00 0.00 53 GLU A CA 11
ATOM 13797 C C . GLU A 1 53 ? 10.440 -2.632 -3.840 1.00 0.00 53 GLU A C 11
ATOM 13798 O O . GLU A 1 53 ? 9.486 -2.829 -3.090 1.00 0.00 53 GLU A O 11
ATOM 13810 N N . LYS A 1 54 ? 10.363 -2.602 -5.162 1.00 0.00 54 LYS A N 11
ATOM 13811 C CA . LYS A 1 54 ? 9.095 -2.809 -5.842 1.00 0.00 54 LYS A CA 11
ATOM 13812 C C . LYS A 1 54 ? 8.481 -4.130 -5.377 1.00 0.00 54 LYS A C 11
ATOM 13813 O O . LYS A 1 54 ? 7.279 -4.207 -5.129 1.00 0.00 54 LYS A O 11
ATOM 13832 N N . GLN A 1 55 ? 9.335 -5.138 -5.272 1.00 0.00 55 GLN A N 11
ATOM 13833 C CA . GLN A 1 55 ? 8.891 -6.453 -4.840 1.00 0.00 55 GLN A CA 11
ATOM 13834 C C . GLN A 1 55 ? 8.017 -6.334 -3.590 1.00 0.00 55 GLN A C 11
ATOM 13835 O O . GLN A 1 55 ? 6.826 -6.642 -3.630 1.00 0.00 55 GLN A O 11
ATOM 13849 N N . LYS A 1 56 ? 8.641 -5.888 -2.511 1.00 0.00 56 LYS A N 11
ATOM 13850 C CA . LYS A 1 56 ? 7.935 -5.725 -1.251 1.00 0.00 56 LYS A CA 11
ATOM 13851 C C . LYS A 1 56 ? 6.610 -5.003 -1.504 1.00 0.00 56 LYS A C 11
ATOM 13852 O O . LYS A 1 56 ? 5.555 -5.464 -1.070 1.00 0.00 56 LYS A O 11
ATOM 13871 N N . TYR A 1 57 ? 6.707 -3.883 -2.206 1.00 0.00 57 TYR A N 11
ATOM 13872 C CA . TYR A 1 57 ? 5.529 -3.093 -2.522 1.00 0.00 57 TYR A CA 11
ATOM 13873 C C . TYR A 1 57 ? 4.497 -3.928 -3.282 1.00 0.00 57 TYR A C 11
ATOM 13874 O O . TYR A 1 57 ? 3.311 -3.904 -2.955 1.00 0.00 57 TYR A O 11
ATOM 13892 N N . THR A 1 58 ? 4.985 -4.647 -4.282 1.00 0.00 58 THR A N 11
ATOM 13893 C CA . THR A 1 58 ? 4.120 -5.488 -5.091 1.00 0.00 58 THR A CA 11
ATOM 13894 C C . THR A 1 58 ? 3.301 -6.425 -4.200 1.00 0.00 58 THR A C 11
ATOM 13895 O O . THR A 1 58 ? 2.113 -6.634 -4.439 1.00 0.00 58 THR A O 11
ATOM 13906 N N . ASP A 1 59 ? 3.970 -6.965 -3.192 1.00 0.00 59 ASP A N 11
ATOM 13907 C CA . ASP A 1 59 ? 3.320 -7.874 -2.264 1.00 0.00 59 ASP A CA 11
ATOM 13908 C C . ASP A 1 59 ? 2.175 -7.145 -1.559 1.00 0.00 59 ASP A C 11
ATOM 13909 O O . ASP A 1 59 ? 1.052 -7.645 -1.511 1.00 0.00 59 ASP A O 11
ATOM 13918 N N . MET A 1 60 ? 2.498 -5.974 -1.030 1.00 0.00 60 MET A N 11
ATOM 13919 C CA . MET A 1 60 ? 1.511 -5.171 -0.330 1.00 0.00 60 MET A CA 11
ATOM 13920 C C . MET A 1 60 ? 0.286 -4.917 -1.211 1.00 0.00 60 MET A C 11
ATOM 13921 O O . MET A 1 60 ? -0.848 -4.980 -0.738 1.00 0.00 60 MET A O 11
ATOM 13935 N N . ALA A 1 61 ? 0.556 -4.636 -2.477 1.00 0.00 61 ALA A N 11
ATOM 13936 C CA . ALA A 1 61 ? -0.510 -4.373 -3.429 1.00 0.00 61 ALA A CA 11
ATOM 13937 C C . ALA A 1 61 ? -1.247 -5.677 -3.736 1.00 0.00 61 ALA A C 11
ATOM 13938 O O . ALA A 1 61 ? -2.463 -5.762 -3.568 1.00 0.00 61 ALA A O 11
ATOM 13945 N N . LYS A 1 62 ? -0.481 -6.662 -4.181 1.00 0.00 62 LYS A N 11
ATOM 13946 C CA . LYS A 1 62 ? -1.047 -7.959 -4.513 1.00 0.00 62 LYS A CA 11
ATOM 13947 C C . LYS A 1 62 ? -1.999 -8.396 -3.398 1.00 0.00 62 LYS A C 11
ATOM 13948 O O . LYS A 1 62 ? -3.038 -8.998 -3.665 1.00 0.00 62 LYS A O 11
ATOM 13967 N N . GLU A 1 63 ? -1.611 -8.075 -2.173 1.00 0.00 63 GLU A N 11
ATOM 13968 C CA . GLU A 1 63 ? -2.418 -8.427 -1.017 1.00 0.00 63 GLU A CA 11
ATOM 13969 C C . GLU A 1 63 ? -3.612 -7.479 -0.894 1.00 0.00 63 GLU A C 11
ATOM 13970 O O . GLU A 1 63 ? -4.753 -7.924 -0.777 1.00 0.00 63 GLU A O 11
ATOM 13982 N N . TYR A 1 64 ? -3.310 -6.189 -0.926 1.00 0.00 64 TYR A N 11
ATOM 13983 C CA . TYR A 1 64 ? -4.344 -5.175 -0.821 1.00 0.00 64 TYR A CA 11
ATOM 13984 C C . TYR A 1 64 ? -5.396 -5.347 -1.919 1.00 0.00 64 TYR A C 11
ATOM 13985 O O . TYR A 1 64 ? -6.592 -5.211 -1.665 1.00 0.00 64 TYR A O 11
ATOM 14003 N N . LYS A 1 65 ? -4.911 -5.644 -3.116 1.00 0.00 65 LYS A N 11
ATOM 14004 C CA . LYS A 1 65 ? -5.794 -5.837 -4.254 1.00 0.00 65 LYS A CA 11
ATOM 14005 C C . LYS A 1 65 ? -6.711 -7.032 -3.986 1.00 0.00 65 LYS A C 11
ATOM 14006 O O . LYS A 1 65 ? -7.918 -6.868 -3.820 1.00 0.00 65 LYS A O 11
ATOM 14025 N N . ASP A 1 66 ? -6.101 -8.208 -3.953 1.00 0.00 66 ASP A N 11
ATOM 14026 C CA . ASP A 1 66 ? -6.847 -9.431 -3.709 1.00 0.00 66 ASP A CA 11
ATOM 14027 C C . ASP A 1 66 ? -7.852 -9.193 -2.580 1.00 0.00 66 ASP A C 11
ATOM 14028 O O . ASP A 1 66 ? -9.020 -9.559 -2.696 1.00 0.00 66 ASP A O 11
ATOM 14037 N N . ALA A 1 67 ? -7.360 -8.582 -1.512 1.00 0.00 67 ALA A N 11
ATOM 14038 C CA . ALA A 1 67 ? -8.200 -8.291 -0.363 1.00 0.00 67 ALA A CA 11
ATOM 14039 C C . ALA A 1 67 ? -9.398 -7.450 -0.812 1.00 0.00 67 ALA A C 11
ATOM 14040 O O . ALA A 1 67 ? -10.544 -7.800 -0.537 1.00 0.00 67 ALA A O 11
ATOM 14047 N N . PHE A 1 68 ? -9.090 -6.358 -1.495 1.00 0.00 68 PHE A N 11
ATOM 14048 C CA . PHE A 1 68 ? -10.126 -5.464 -1.984 1.00 0.00 68 PHE A CA 11
ATOM 14049 C C . PHE A 1 68 ? -11.113 -6.211 -2.885 1.00 0.00 68 PHE A C 11
ATOM 14050 O O . PHE A 1 68 ? -12.322 -6.156 -2.667 1.00 0.00 68 PHE A O 11
ATOM 14067 N N . MET A 1 69 ? -10.559 -6.890 -3.879 1.00 0.00 69 MET A N 11
ATOM 14068 C CA . MET A 1 69 ? -11.375 -7.646 -4.814 1.00 0.00 69 MET A CA 11
ATOM 14069 C C . MET A 1 69 ? -12.424 -8.481 -4.076 1.00 0.00 69 MET A C 11
ATOM 14070 O O . MET A 1 69 ? -12.086 -9.449 -3.397 1.00 0.00 69 MET A O 11
ATOM 14084 N N . LYS A 1 70 ? -13.675 -8.075 -4.236 1.00 0.00 70 LYS A N 11
ATOM 14085 C CA . LYS A 1 70 ? -14.775 -8.773 -3.593 1.00 0.00 70 LYS A CA 11
ATOM 14086 C C . LYS A 1 70 ? -16.053 -8.562 -4.408 1.00 0.00 70 LYS A C 11
ATOM 14087 O O . LYS A 1 70 ? -16.729 -9.523 -4.770 1.00 0.00 70 LYS A O 11
ATOM 14106 N N . ALA A 1 71 ? -16.345 -7.297 -4.672 1.00 0.00 71 ALA A N 11
ATOM 14107 C CA . ALA A 1 71 ? -17.530 -6.946 -5.438 1.00 0.00 71 ALA A CA 11
ATOM 14108 C C . ALA A 1 71 ? -17.135 -6.695 -6.894 1.00 0.00 71 ALA A C 11
ATOM 14109 O O . ALA A 1 71 ? -17.331 -5.598 -7.414 1.00 0.00 71 ALA A O 11
ATOM 14116 N N . ASN A 1 72 ? -16.586 -7.731 -7.512 1.00 0.00 72 ASN A N 11
ATOM 14117 C CA . ASN A 1 72 ? -16.162 -7.636 -8.899 1.00 0.00 72 ASN A CA 11
ATOM 14118 C C . ASN A 1 72 ? -16.707 -8.835 -9.677 1.00 0.00 72 ASN A C 11
ATOM 14119 O O . ASN A 1 72 ? -16.167 -9.936 -9.586 1.00 0.00 72 ASN A O 11
ATOM 14130 N N . PRO A 1 73 ? -17.798 -8.573 -10.446 1.00 0.00 73 PRO A N 11
ATOM 14131 C CA . PRO A 1 73 ? -18.422 -9.618 -11.240 1.00 0.00 73 PRO A CA 11
ATOM 14132 C C . PRO A 1 73 ? -17.584 -9.939 -12.479 1.00 0.00 73 PRO A C 11
ATOM 14133 O O . PRO A 1 73 ? -17.814 -9.381 -13.550 1.00 0.00 73 PRO A O 11
ATOM 14144 N N . GLY A 1 74 ? -16.629 -10.838 -12.291 1.00 0.00 74 GLY A N 11
ATOM 14145 C CA . GLY A 1 74 ? -15.755 -11.241 -13.380 1.00 0.00 74 GLY A CA 11
ATOM 14146 C C . GLY A 1 74 ? -14.311 -11.394 -12.897 1.00 0.00 74 GLY A C 11
ATOM 14147 O O . GLY A 1 74 ? -13.397 -10.799 -13.465 1.00 0.00 74 GLY A O 11
ATOM 14151 N N . TYR A 1 75 ? -14.152 -12.195 -11.854 1.00 0.00 75 TYR A N 11
ATOM 14152 C CA . TYR A 1 75 ? -12.835 -12.433 -11.288 1.00 0.00 75 TYR A CA 11
ATOM 14153 C C . TYR A 1 75 ? -12.768 -13.807 -10.616 1.00 0.00 75 TYR A C 11
ATOM 14154 O O . TYR A 1 75 ? -13.696 -14.204 -9.914 1.00 0.00 75 TYR A O 11
ATOM 14172 N N . ARG A 1 76 ? -11.660 -14.493 -10.856 1.00 0.00 76 ARG A N 11
ATOM 14173 C CA . ARG A 1 76 ? -11.460 -15.814 -10.284 1.00 0.00 76 ARG A CA 11
ATOM 14174 C C . ARG A 1 76 ? -10.140 -15.862 -9.511 1.00 0.00 76 ARG A C 11
ATOM 14175 O O . ARG A 1 76 ? -9.245 -15.054 -9.754 1.00 0.00 76 ARG A O 11
ATOM 14196 N N . SER A 1 77 ? -10.061 -16.818 -8.597 1.00 0.00 77 SER A N 11
ATOM 14197 C CA . SER A 1 77 ? -8.866 -16.982 -7.788 1.00 0.00 77 SER A CA 11
ATOM 14198 C C . SER A 1 77 ? -8.106 -18.236 -8.225 1.00 0.00 77 SER A C 11
ATOM 14199 O O . SER A 1 77 ? -8.711 -19.208 -8.674 1.00 0.00 77 SER A O 11
ATOM 14207 N N . GLY A 1 78 ? -6.790 -18.173 -8.079 1.00 0.00 78 GLY A N 11
ATOM 14208 C CA . GLY A 1 78 ? -5.941 -19.291 -8.454 1.00 0.00 78 GLY A CA 11
ATOM 14209 C C . GLY A 1 78 ? -5.435 -20.033 -7.215 1.00 0.00 78 GLY A C 11
ATOM 14210 O O . GLY A 1 78 ? -5.946 -19.834 -6.115 1.00 0.00 78 GLY A O 11
ATOM 14214 N N . PRO A 1 79 ? -4.408 -20.896 -7.443 1.00 0.00 79 PRO A N 11
ATOM 14215 C CA . PRO A 1 79 ? -3.826 -21.669 -6.359 1.00 0.00 79 PRO A CA 11
ATOM 14216 C C . PRO A 1 79 ? -2.938 -20.792 -5.474 1.00 0.00 79 PRO A C 11
ATOM 14217 O O . PRO A 1 79 ? -2.476 -19.736 -5.905 1.00 0.00 79 PRO A O 11
ATOM 14228 N N . SER A 1 80 ? -2.726 -21.260 -4.253 1.00 0.00 80 SER A N 11
ATOM 14229 C CA . SER A 1 80 ? -1.902 -20.531 -3.305 1.00 0.00 80 SER A CA 11
ATOM 14230 C C . SER A 1 80 ? -1.094 -21.511 -2.451 1.00 0.00 80 SER A C 11
ATOM 14231 O O . SER A 1 80 ? -1.541 -22.628 -2.191 1.00 0.00 80 SER A O 11
ATOM 14239 N N . SER A 1 81 ? 0.081 -21.059 -2.039 1.00 0.00 81 SER A N 11
ATOM 14240 C CA . SER A 1 81 ? 0.954 -21.882 -1.220 1.00 0.00 81 SER A CA 11
ATOM 14241 C C . SER A 1 81 ? 1.391 -23.121 -2.004 1.00 0.00 81 SER A C 11
ATOM 14242 O O . SER A 1 81 ? 0.573 -23.767 -2.657 1.00 0.00 81 SER A O 11
ATOM 14250 N N . GLY A 1 82 ? 2.679 -23.416 -1.913 1.00 0.00 82 GLY A N 11
ATOM 14251 C CA . GLY A 1 82 ? 3.235 -24.567 -2.605 1.00 0.00 82 GLY A CA 11
ATOM 14252 C C . GLY A 1 82 ? 4.625 -24.911 -2.069 1.00 0.00 82 GLY A C 11
ATOM 14253 O O . GLY A 1 82 ? 5.557 -25.127 -2.842 1.00 0.00 82 GLY A O 11
ATOM 14257 N N . GLY A 1 1 ? 10.444 2.480 -22.778 1.00 0.00 1 GLY A N 12
ATOM 14258 C CA . GLY A 1 1 ? 10.051 3.242 -21.604 1.00 0.00 1 GLY A CA 12
ATOM 14259 C C . GLY A 1 1 ? 8.893 2.563 -20.872 1.00 0.00 1 GLY A C 12
ATOM 14260 O O . GLY A 1 1 ? 8.345 1.572 -21.353 1.00 0.00 1 GLY A O 12
ATOM 14264 N N . SER A 1 2 ? 8.553 3.123 -19.720 1.00 0.00 2 SER A N 12
ATOM 14265 C CA . SER A 1 2 ? 7.469 2.583 -18.917 1.00 0.00 2 SER A CA 12
ATOM 14266 C C . SER A 1 2 ? 6.645 3.724 -18.317 1.00 0.00 2 SER A C 12
ATOM 14267 O O . SER A 1 2 ? 7.174 4.801 -18.045 1.00 0.00 2 SER A O 12
ATOM 14275 N N . SER A 1 3 ? 5.362 3.449 -18.127 1.00 0.00 3 SER A N 12
ATOM 14276 C CA . SER A 1 3 ? 4.460 4.439 -17.564 1.00 0.00 3 SER A CA 12
ATOM 14277 C C . SER A 1 3 ? 3.837 3.905 -16.273 1.00 0.00 3 SER A C 12
ATOM 14278 O O . SER A 1 3 ? 3.289 2.803 -16.253 1.00 0.00 3 SER A O 12
ATOM 14286 N N . GLY A 1 4 ? 3.942 4.710 -15.226 1.00 0.00 4 GLY A N 12
ATOM 14287 C CA . GLY A 1 4 ? 3.396 4.332 -13.934 1.00 0.00 4 GLY A CA 12
ATOM 14288 C C . GLY A 1 4 ? 2.455 5.413 -13.398 1.00 0.00 4 GLY A C 12
ATOM 14289 O O . GLY A 1 4 ? 2.902 6.487 -12.997 1.00 0.00 4 GLY A O 12
ATOM 14293 N N . SER A 1 5 ? 1.170 5.093 -13.410 1.00 0.00 5 SER A N 12
ATOM 14294 C CA . SER A 1 5 ? 0.162 6.024 -12.930 1.00 0.00 5 SER A CA 12
ATOM 14295 C C . SER A 1 5 ? -1.171 5.298 -12.738 1.00 0.00 5 SER A C 12
ATOM 14296 O O . SER A 1 5 ? -1.530 4.430 -13.532 1.00 0.00 5 SER A O 12
ATOM 14304 N N . SER A 1 6 ? -1.869 5.681 -11.678 1.00 0.00 6 SER A N 12
ATOM 14305 C CA . SER A 1 6 ? -3.155 5.078 -11.372 1.00 0.00 6 SER A CA 12
ATOM 14306 C C . SER A 1 6 ? -4.232 5.641 -12.301 1.00 0.00 6 SER A C 12
ATOM 14307 O O . SER A 1 6 ? -4.189 6.814 -12.667 1.00 0.00 6 SER A O 12
ATOM 14315 N N . GLY A 1 7 ? -5.173 4.778 -12.655 1.00 0.00 7 GLY A N 12
ATOM 14316 C CA . GLY A 1 7 ? -6.259 5.174 -13.535 1.00 0.00 7 GLY A CA 12
ATOM 14317 C C . GLY A 1 7 ? -7.436 4.203 -13.425 1.00 0.00 7 GLY A C 12
ATOM 14318 O O . GLY A 1 7 ? -7.241 3.007 -13.212 1.00 0.00 7 GLY A O 12
ATOM 14322 N N . ALA A 1 8 ? -8.632 4.753 -13.575 1.00 0.00 8 ALA A N 12
ATOM 14323 C CA . ALA A 1 8 ? -9.841 3.950 -13.495 1.00 0.00 8 ALA A CA 12
ATOM 14324 C C . ALA A 1 8 ? -9.954 3.345 -12.094 1.00 0.00 8 ALA A C 12
ATOM 14325 O O . ALA A 1 8 ? -9.021 3.435 -11.298 1.00 0.00 8 ALA A O 12
ATOM 14332 N N . ARG A 1 9 ? -11.106 2.743 -11.836 1.00 0.00 9 ARG A N 12
ATOM 14333 C CA . ARG A 1 9 ? -11.353 2.124 -10.545 1.00 0.00 9 ARG A CA 12
ATOM 14334 C C . ARG A 1 9 ? -10.590 0.802 -10.435 1.00 0.00 9 ARG A C 12
ATOM 14335 O O . ARG A 1 9 ? -10.870 -0.144 -11.170 1.00 0.00 9 ARG A O 12
ATOM 14356 N N . ARG A 1 10 ? -9.640 0.780 -9.512 1.00 0.00 10 ARG A N 12
ATOM 14357 C CA . ARG A 1 10 ? -8.834 -0.409 -9.296 1.00 0.00 10 ARG A CA 12
ATOM 14358 C C . ARG A 1 10 ? -8.132 -0.336 -7.938 1.00 0.00 10 ARG A C 12
ATOM 14359 O O . ARG A 1 10 ? -8.138 0.708 -7.288 1.00 0.00 10 ARG A O 12
ATOM 14380 N N . PRO A 1 11 ? -7.529 -1.488 -7.540 1.00 0.00 11 PRO A N 12
ATOM 14381 C CA . PRO A 1 11 ? -6.825 -1.564 -6.271 1.00 0.00 11 PRO A CA 12
ATOM 14382 C C . PRO A 1 11 ? -5.477 -0.845 -6.348 1.00 0.00 11 PRO A C 12
ATOM 14383 O O . PRO A 1 11 ? -4.856 -0.794 -7.409 1.00 0.00 11 PRO A O 12
ATOM 14394 N N . MET A 1 12 ? -5.064 -0.306 -5.211 1.00 0.00 12 MET A N 12
ATOM 14395 C CA . MET A 1 12 ? -3.801 0.408 -5.136 1.00 0.00 12 MET A CA 12
ATOM 14396 C C . MET A 1 12 ? -2.665 -0.423 -5.736 1.00 0.00 12 MET A C 12
ATOM 14397 O O . MET A 1 12 ? -2.625 -1.640 -5.568 1.00 0.00 12 MET A O 12
ATOM 14411 N N . ASN A 1 13 ? -1.768 0.269 -6.423 1.00 0.00 13 ASN A N 12
ATOM 14412 C CA . ASN A 1 13 ? -0.634 -0.390 -7.049 1.00 0.00 13 ASN A CA 12
ATOM 14413 C C . ASN A 1 13 ? 0.607 -0.203 -6.173 1.00 0.00 13 ASN A C 12
ATOM 14414 O O . ASN A 1 13 ? 0.525 0.377 -5.091 1.00 0.00 13 ASN A O 12
ATOM 14425 N N . ALA A 1 14 ? 1.726 -0.704 -6.673 1.00 0.00 14 ALA A N 12
ATOM 14426 C CA . ALA A 1 14 ? 2.982 -0.600 -5.949 1.00 0.00 14 ALA A CA 12
ATOM 14427 C C . ALA A 1 14 ? 3.368 0.874 -5.817 1.00 0.00 14 ALA A C 12
ATOM 14428 O O . ALA A 1 14 ? 3.774 1.320 -4.745 1.00 0.00 14 ALA A O 12
ATOM 14435 N N . PHE A 1 15 ? 3.228 1.591 -6.923 1.00 0.00 15 PHE A N 12
ATOM 14436 C CA . PHE A 1 15 ? 3.558 3.006 -6.945 1.00 0.00 15 PHE A CA 12
ATOM 14437 C C . PHE A 1 15 ? 2.718 3.780 -5.926 1.00 0.00 15 PHE A C 12
ATOM 14438 O O . PHE A 1 15 ? 3.184 4.762 -5.350 1.00 0.00 15 PHE A O 12
ATOM 14455 N N . LEU A 1 16 ? 1.494 3.309 -5.736 1.00 0.00 16 LEU A N 12
ATOM 14456 C CA . LEU A 1 16 ? 0.585 3.944 -4.798 1.00 0.00 16 LEU A CA 12
ATOM 14457 C C . LEU A 1 16 ? 1.108 3.745 -3.373 1.00 0.00 16 LEU A C 12
ATOM 14458 O O . LEU A 1 16 ? 1.014 4.647 -2.542 1.00 0.00 16 LEU A O 12
ATOM 14474 N N . LEU A 1 17 ? 1.647 2.558 -3.136 1.00 0.00 17 LEU A N 12
ATOM 14475 C CA . LEU A 1 17 ? 2.185 2.229 -1.827 1.00 0.00 17 LEU A CA 12
ATOM 14476 C C . LEU A 1 17 ? 3.351 3.167 -1.508 1.00 0.00 17 LEU A C 12
ATOM 14477 O O . LEU A 1 17 ? 3.288 3.940 -0.554 1.00 0.00 17 LEU A O 12
ATOM 14493 N N . PHE A 1 18 ? 4.388 3.068 -2.326 1.00 0.00 18 PHE A N 12
ATOM 14494 C CA . PHE A 1 18 ? 5.567 3.897 -2.144 1.00 0.00 18 PHE A CA 12
ATOM 14495 C C . PHE A 1 18 ? 5.189 5.378 -2.067 1.00 0.00 18 PHE A C 12
ATOM 14496 O O . PHE A 1 18 ? 5.826 6.148 -1.350 1.00 0.00 18 PHE A O 12
ATOM 14513 N N . CYS A 1 19 ? 4.154 5.731 -2.815 1.00 0.00 19 CYS A N 12
ATOM 14514 C CA . CYS A 1 19 ? 3.683 7.106 -2.840 1.00 0.00 19 CYS A CA 12
ATOM 14515 C C . CYS A 1 19 ? 2.987 7.400 -1.510 1.00 0.00 19 CYS A C 12
ATOM 14516 O O . CYS A 1 19 ? 3.084 8.509 -0.986 1.00 0.00 19 CYS A O 12
ATOM 14524 N N . LYS A 1 20 ? 2.302 6.387 -1.000 1.00 0.00 20 LYS A N 12
ATOM 14525 C CA . LYS A 1 20 ? 1.590 6.522 0.259 1.00 0.00 20 LYS A CA 12
ATOM 14526 C C . LYS A 1 20 ? 2.594 6.490 1.413 1.00 0.00 20 LYS A C 12
ATOM 14527 O O . LYS A 1 20 ? 2.268 6.874 2.535 1.00 0.00 20 LYS A O 12
ATOM 14546 N N . ARG A 1 21 ? 3.795 6.028 1.098 1.00 0.00 21 ARG A N 12
ATOM 14547 C CA . ARG A 1 21 ? 4.848 5.940 2.095 1.00 0.00 21 ARG A CA 12
ATOM 14548 C C . ARG A 1 21 ? 5.655 7.240 2.131 1.00 0.00 21 ARG A C 12
ATOM 14549 O O . ARG A 1 21 ? 5.921 7.779 3.204 1.00 0.00 21 ARG A O 12
ATOM 14570 N N . HIS A 1 22 ? 6.021 7.705 0.946 1.00 0.00 22 HIS A N 12
ATOM 14571 C CA . HIS A 1 22 ? 6.791 8.931 0.829 1.00 0.00 22 HIS A CA 12
ATOM 14572 C C . HIS A 1 22 ? 5.842 10.126 0.731 1.00 0.00 22 HIS A C 12
ATOM 14573 O O . HIS A 1 22 ? 6.270 11.274 0.836 1.00 0.00 22 HIS A O 12
ATOM 14587 N N . ARG A 1 23 ? 4.569 9.815 0.532 1.00 0.00 23 ARG A N 12
ATOM 14588 C CA . ARG A 1 23 ? 3.555 10.850 0.419 1.00 0.00 23 ARG A CA 12
ATOM 14589 C C . ARG A 1 23 ? 3.867 12.005 1.372 1.00 0.00 23 ARG A C 12
ATOM 14590 O O . ARG A 1 23 ? 4.172 13.113 0.933 1.00 0.00 23 ARG A O 12
ATOM 14611 N N . SER A 1 24 ? 3.779 11.707 2.660 1.00 0.00 24 SER A N 12
ATOM 14612 C CA . SER A 1 24 ? 4.048 12.707 3.680 1.00 0.00 24 SER A CA 12
ATOM 14613 C C . SER A 1 24 ? 5.430 13.324 3.456 1.00 0.00 24 SER A C 12
ATOM 14614 O O . SER A 1 24 ? 5.600 14.536 3.578 1.00 0.00 24 SER A O 12
ATOM 14622 N N . LEU A 1 25 ? 6.383 12.462 3.133 1.00 0.00 25 LEU A N 12
ATOM 14623 C CA . LEU A 1 25 ? 7.744 12.906 2.891 1.00 0.00 25 LEU A CA 12
ATOM 14624 C C . LEU A 1 25 ? 7.732 14.034 1.856 1.00 0.00 25 LEU A C 12
ATOM 14625 O O . LEU A 1 25 ? 8.043 15.180 2.178 1.00 0.00 25 LEU A O 12
ATOM 14641 N N . VAL A 1 26 ? 7.370 13.669 0.635 1.00 0.00 26 VAL A N 12
ATOM 14642 C CA . VAL A 1 26 ? 7.313 14.636 -0.448 1.00 0.00 26 VAL A CA 12
ATOM 14643 C C . VAL A 1 26 ? 6.497 15.850 0.000 1.00 0.00 26 VAL A C 12
ATOM 14644 O O . VAL A 1 26 ? 7.009 16.968 0.035 1.00 0.00 26 VAL A O 12
ATOM 14657 N N . ARG A 1 27 ? 5.241 15.590 0.331 1.00 0.00 27 ARG A N 12
ATOM 14658 C CA . ARG A 1 27 ? 4.349 16.648 0.775 1.00 0.00 27 ARG A CA 12
ATOM 14659 C C . ARG A 1 27 ? 5.102 17.637 1.667 1.00 0.00 27 ARG A C 12
ATOM 14660 O O . ARG A 1 27 ? 4.960 18.849 1.513 1.00 0.00 27 ARG A O 12
ATOM 14681 N N . GLN A 1 28 ? 5.887 17.083 2.579 1.00 0.00 28 GLN A N 12
ATOM 14682 C CA . GLN A 1 28 ? 6.663 17.901 3.496 1.00 0.00 28 GLN A CA 12
ATOM 14683 C C . GLN A 1 28 ? 7.759 18.653 2.738 1.00 0.00 28 GLN A C 12
ATOM 14684 O O . GLN A 1 28 ? 7.734 19.880 2.658 1.00 0.00 28 GLN A O 12
ATOM 14698 N N . GLU A 1 29 ? 8.696 17.885 2.200 1.00 0.00 29 GLU A N 12
ATOM 14699 C CA . GLU A 1 29 ? 9.799 18.463 1.452 1.00 0.00 29 GLU A CA 12
ATOM 14700 C C . GLU A 1 29 ? 9.272 19.445 0.403 1.00 0.00 29 GLU A C 12
ATOM 14701 O O . GLU A 1 29 ? 9.998 20.333 -0.041 1.00 0.00 29 GLU A O 12
ATOM 14713 N N . HIS A 1 30 ? 8.013 19.253 0.039 1.00 0.00 30 HIS A N 12
ATOM 14714 C CA . HIS A 1 30 ? 7.380 20.111 -0.949 1.00 0.00 30 HIS A CA 12
ATOM 14715 C C . HIS A 1 30 ? 5.990 20.521 -0.458 1.00 0.00 30 HIS A C 12
ATOM 14716 O O . HIS A 1 30 ? 4.988 19.930 -0.856 1.00 0.00 30 HIS A O 12
ATOM 14730 N N . PRO A 1 31 ? 5.975 21.557 0.423 1.00 0.00 31 PRO A N 12
ATOM 14731 C CA . PRO A 1 31 ? 4.725 22.053 0.973 1.00 0.00 31 PRO A CA 12
ATOM 14732 C C . PRO A 1 31 ? 3.959 22.878 -0.064 1.00 0.00 31 PRO A C 12
ATOM 14733 O O . PRO A 1 31 ? 2.820 22.557 -0.399 1.00 0.00 31 PRO A O 12
ATOM 14744 N N . ARG A 1 32 ? 4.615 23.924 -0.543 1.00 0.00 32 ARG A N 12
ATOM 14745 C CA . ARG A 1 32 ? 4.010 24.797 -1.535 1.00 0.00 32 ARG A CA 12
ATOM 14746 C C . ARG A 1 32 ? 3.202 23.977 -2.541 1.00 0.00 32 ARG A C 12
ATOM 14747 O O . ARG A 1 32 ? 2.204 24.455 -3.079 1.00 0.00 32 ARG A O 12
ATOM 14768 N N . LEU A 1 33 ? 3.663 22.755 -2.767 1.00 0.00 33 LEU A N 12
ATOM 14769 C CA . LEU A 1 33 ? 2.995 21.863 -3.700 1.00 0.00 33 LEU A CA 12
ATOM 14770 C C . LEU A 1 33 ? 1.549 21.648 -3.247 1.00 0.00 33 LEU A C 12
ATOM 14771 O O . LEU A 1 33 ? 1.262 21.659 -2.051 1.00 0.00 33 LEU A O 12
ATOM 14787 N N . ASP A 1 34 ? 0.678 21.457 -4.226 1.00 0.00 34 ASP A N 12
ATOM 14788 C CA . ASP A 1 34 ? -0.730 21.239 -3.943 1.00 0.00 34 ASP A CA 12
ATOM 14789 C C . ASP A 1 34 ? -1.083 19.778 -4.229 1.00 0.00 34 ASP A C 12
ATOM 14790 O O . ASP A 1 34 ? -2.043 19.496 -4.945 1.00 0.00 34 ASP A O 12
ATOM 14799 N N . ASN A 1 35 ? -0.289 18.887 -3.654 1.00 0.00 35 ASN A N 12
ATOM 14800 C CA . ASN A 1 35 ? -0.506 17.462 -3.838 1.00 0.00 35 ASN A CA 12
ATOM 14801 C C . ASN A 1 35 ? -0.189 17.085 -5.286 1.00 0.00 35 ASN A C 12
ATOM 14802 O O . ASN A 1 35 ? 0.766 16.355 -5.547 1.00 0.00 35 ASN A O 12
ATOM 14813 N N . ARG A 1 36 ? -1.009 17.600 -6.191 1.00 0.00 36 ARG A N 12
ATOM 14814 C CA . ARG A 1 36 ? -0.829 17.326 -7.606 1.00 0.00 36 ARG A CA 12
ATOM 14815 C C . ARG A 1 36 ? 0.659 17.326 -7.961 1.00 0.00 36 ARG A C 12
ATOM 14816 O O . ARG A 1 36 ? 1.133 16.435 -8.665 1.00 0.00 36 ARG A O 12
ATOM 14837 N N . GLY A 1 37 ? 1.355 18.335 -7.458 1.00 0.00 37 GLY A N 12
ATOM 14838 C CA . GLY A 1 37 ? 2.780 18.462 -7.713 1.00 0.00 37 GLY A CA 12
ATOM 14839 C C . GLY A 1 37 ? 3.568 17.375 -6.980 1.00 0.00 37 GLY A C 12
ATOM 14840 O O . GLY A 1 37 ? 4.468 16.762 -7.553 1.00 0.00 37 GLY A O 12
ATOM 14844 N N . ALA A 1 38 ? 3.201 17.169 -5.724 1.00 0.00 38 ALA A N 12
ATOM 14845 C CA . ALA A 1 38 ? 3.862 16.166 -4.906 1.00 0.00 38 ALA A CA 12
ATOM 14846 C C . ALA A 1 38 ? 3.764 14.805 -5.597 1.00 0.00 38 ALA A C 12
ATOM 14847 O O . ALA A 1 38 ? 4.732 14.046 -5.621 1.00 0.00 38 ALA A O 12
ATOM 14854 N N . THR A 1 39 ? 2.587 14.538 -6.144 1.00 0.00 39 THR A N 12
ATOM 14855 C CA . THR A 1 39 ? 2.350 13.281 -6.834 1.00 0.00 39 THR A CA 12
ATOM 14856 C C . THR A 1 39 ? 3.437 13.035 -7.882 1.00 0.00 39 THR A C 12
ATOM 14857 O O . THR A 1 39 ? 3.953 11.925 -7.998 1.00 0.00 39 THR A O 12
ATOM 14868 N N . LYS A 1 40 ? 3.753 14.090 -8.619 1.00 0.00 40 LYS A N 12
ATOM 14869 C CA . LYS A 1 40 ? 4.770 14.003 -9.654 1.00 0.00 40 LYS A CA 12
ATOM 14870 C C . LYS A 1 40 ? 6.117 13.667 -9.012 1.00 0.00 40 LYS A C 12
ATOM 14871 O O . LYS A 1 40 ? 6.823 12.772 -9.475 1.00 0.00 40 LYS A O 12
ATOM 14890 N N . ILE A 1 41 ? 6.433 14.402 -7.956 1.00 0.00 41 ILE A N 12
ATOM 14891 C CA . ILE A 1 41 ? 7.683 14.193 -7.246 1.00 0.00 41 ILE A CA 12
ATOM 14892 C C . ILE A 1 41 ? 7.753 12.744 -6.759 1.00 0.00 41 ILE A C 12
ATOM 14893 O O . ILE A 1 41 ? 8.790 12.094 -6.878 1.00 0.00 41 ILE A O 12
ATOM 14909 N N . LEU A 1 42 ? 6.634 12.280 -6.221 1.00 0.00 42 LEU A N 12
ATOM 14910 C CA . LEU A 1 42 ? 6.555 10.920 -5.715 1.00 0.00 42 LEU A CA 12
ATOM 14911 C C . LEU A 1 42 ? 6.767 9.939 -6.869 1.00 0.00 42 LEU A C 12
ATOM 14912 O O . LEU A 1 42 ? 7.406 8.902 -6.698 1.00 0.00 42 LEU A O 12
ATOM 14928 N N . ALA A 1 43 ? 6.218 10.301 -8.020 1.00 0.00 43 ALA A N 12
ATOM 14929 C CA . ALA A 1 43 ? 6.339 9.465 -9.202 1.00 0.00 43 ALA A CA 12
ATOM 14930 C C . ALA A 1 43 ? 7.819 9.195 -9.482 1.00 0.00 43 ALA A C 12
ATOM 14931 O O . ALA A 1 43 ? 8.280 8.060 -9.365 1.00 0.00 43 ALA A O 12
ATOM 14938 N N . ASP A 1 44 ? 8.523 10.257 -9.845 1.00 0.00 44 ASP A N 12
ATOM 14939 C CA . ASP A 1 44 ? 9.941 10.149 -10.142 1.00 0.00 44 ASP A CA 12
ATOM 14940 C C . ASP A 1 44 ? 10.608 9.245 -9.103 1.00 0.00 44 ASP A C 12
ATOM 14941 O O . ASP A 1 44 ? 11.235 8.247 -9.455 1.00 0.00 44 ASP A O 12
ATOM 14950 N N . TRP A 1 45 ? 10.450 9.627 -7.845 1.00 0.00 45 TRP A N 12
ATOM 14951 C CA . TRP A 1 45 ? 11.029 8.863 -6.752 1.00 0.00 45 TRP A CA 12
ATOM 14952 C C . TRP A 1 45 ? 10.806 7.378 -7.044 1.00 0.00 45 TRP A C 12
ATOM 14953 O O . TRP A 1 45 ? 11.711 6.564 -6.866 1.00 0.00 45 TRP A O 12
ATOM 14974 N N . TRP A 1 46 ? 9.596 7.069 -7.487 1.00 0.00 46 TRP A N 12
ATOM 14975 C CA . TRP A 1 46 ? 9.242 5.696 -7.804 1.00 0.00 46 TRP A CA 12
ATOM 14976 C C . TRP A 1 46 ? 9.928 5.324 -9.120 1.00 0.00 46 TRP A C 12
ATOM 14977 O O . TRP A 1 46 ? 10.620 4.310 -9.199 1.00 0.00 46 TRP A O 12
ATOM 14998 N N . ALA A 1 47 ? 9.713 6.165 -10.121 1.00 0.00 47 ALA A N 12
ATOM 14999 C CA . ALA A 1 47 ? 10.302 5.937 -11.430 1.00 0.00 47 ALA A CA 12
ATOM 15000 C C . ALA A 1 47 ? 11.752 5.481 -11.259 1.00 0.00 47 ALA A C 12
ATOM 15001 O O . ALA A 1 47 ? 12.255 4.686 -12.053 1.00 0.00 47 ALA A O 12
ATOM 15008 N N . VAL A 1 48 ? 12.385 6.003 -10.219 1.00 0.00 48 VAL A N 12
ATOM 15009 C CA . VAL A 1 48 ? 13.767 5.660 -9.934 1.00 0.00 48 VAL A CA 12
ATOM 15010 C C . VAL A 1 48 ? 13.815 4.703 -8.740 1.00 0.00 48 VAL A C 12
ATOM 15011 O O . VAL A 1 48 ? 14.513 4.962 -7.761 1.00 0.00 48 VAL A O 12
ATOM 15024 N N . LEU A 1 49 ? 13.065 3.618 -8.862 1.00 0.00 49 LEU A N 12
ATOM 15025 C CA . LEU A 1 49 ? 13.013 2.622 -7.805 1.00 0.00 49 LEU A CA 12
ATOM 15026 C C . LEU A 1 49 ? 13.371 1.252 -8.384 1.00 0.00 49 LEU A C 12
ATOM 15027 O O . LEU A 1 49 ? 12.806 0.833 -9.393 1.00 0.00 49 LEU A O 12
ATOM 15043 N N . ASP A 1 50 ? 14.309 0.592 -7.720 1.00 0.00 50 ASP A N 12
ATOM 15044 C CA . ASP A 1 50 ? 14.750 -0.722 -8.156 1.00 0.00 50 ASP A CA 12
ATOM 15045 C C . ASP A 1 50 ? 13.604 -1.722 -7.988 1.00 0.00 50 ASP A C 12
ATOM 15046 O O . ASP A 1 50 ? 12.544 -1.374 -7.470 1.00 0.00 50 ASP A O 12
ATOM 15055 N N . PRO A 1 51 ? 13.863 -2.976 -8.447 1.00 0.00 51 PRO A N 12
ATOM 15056 C CA . PRO A 1 51 ? 12.865 -4.028 -8.352 1.00 0.00 51 PRO A CA 12
ATOM 15057 C C . PRO A 1 51 ? 12.745 -4.541 -6.916 1.00 0.00 51 PRO A C 12
ATOM 15058 O O . PRO A 1 51 ? 11.640 -4.681 -6.393 1.00 0.00 51 PRO A O 12
ATOM 15069 N N . LYS A 1 52 ? 13.896 -4.808 -6.318 1.00 0.00 52 LYS A N 12
ATOM 15070 C CA . LYS A 1 52 ? 13.934 -5.303 -4.952 1.00 0.00 52 LYS A CA 12
ATOM 15071 C C . LYS A 1 52 ? 12.888 -4.561 -4.117 1.00 0.00 52 LYS A C 12
ATOM 15072 O O . LYS A 1 52 ? 12.150 -5.178 -3.350 1.00 0.00 52 LYS A O 12
ATOM 15091 N N . GLU A 1 53 ? 12.859 -3.249 -4.294 1.00 0.00 53 GLU A N 12
ATOM 15092 C CA . GLU A 1 53 ? 11.916 -2.416 -3.566 1.00 0.00 53 GLU A CA 12
ATOM 15093 C C . GLU A 1 53 ? 10.489 -2.684 -4.049 1.00 0.00 53 GLU A C 12
ATOM 15094 O O . GLU A 1 53 ? 9.596 -2.946 -3.244 1.00 0.00 53 GLU A O 12
ATOM 15106 N N . LYS A 1 54 ? 10.319 -2.607 -5.361 1.00 0.00 54 LYS A N 12
ATOM 15107 C CA . LYS A 1 54 ? 9.015 -2.838 -5.961 1.00 0.00 54 LYS A CA 12
ATOM 15108 C C . LYS A 1 54 ? 8.442 -4.155 -5.434 1.00 0.00 54 LYS A C 12
ATOM 15109 O O . LYS A 1 54 ? 7.235 -4.273 -5.230 1.00 0.00 54 LYS A O 12
ATOM 15128 N N . GLN A 1 55 ? 9.335 -5.112 -5.230 1.00 0.00 55 GLN A N 12
ATOM 15129 C CA . GLN A 1 55 ? 8.933 -6.416 -4.731 1.00 0.00 55 GLN A CA 12
ATOM 15130 C C . GLN A 1 55 ? 8.079 -6.263 -3.471 1.00 0.00 55 GLN A C 12
ATOM 15131 O O . GLN A 1 55 ? 6.888 -6.570 -3.483 1.00 0.00 55 GLN A O 12
ATOM 15145 N N . LYS A 1 56 ? 8.722 -5.788 -2.414 1.00 0.00 56 LYS A N 12
ATOM 15146 C CA . LYS A 1 56 ? 8.036 -5.590 -1.148 1.00 0.00 56 LYS A CA 12
ATOM 15147 C C . LYS A 1 56 ? 6.650 -4.999 -1.411 1.00 0.00 56 LYS A C 12
ATOM 15148 O O . LYS A 1 56 ? 5.650 -5.501 -0.901 1.00 0.00 56 LYS A O 12
ATOM 15167 N N . TYR A 1 57 ? 6.634 -3.939 -2.207 1.00 0.00 57 TYR A N 12
ATOM 15168 C CA . TYR A 1 57 ? 5.387 -3.274 -2.544 1.00 0.00 57 TYR A CA 12
ATOM 15169 C C . TYR A 1 57 ? 4.446 -4.221 -3.291 1.00 0.00 57 TYR A C 12
ATOM 15170 O O . TYR A 1 57 ? 3.301 -4.413 -2.884 1.00 0.00 57 TYR A O 12
ATOM 15188 N N . THR A 1 58 ? 4.962 -4.786 -4.372 1.00 0.00 58 THR A N 12
ATOM 15189 C CA . THR A 1 58 ? 4.182 -5.707 -5.181 1.00 0.00 58 THR A CA 12
ATOM 15190 C C . THR A 1 58 ? 3.362 -6.638 -4.286 1.00 0.00 58 THR A C 12
ATOM 15191 O O . THR A 1 58 ? 2.211 -6.945 -4.593 1.00 0.00 58 THR A O 12
ATOM 15202 N N . ASP A 1 59 ? 3.986 -7.062 -3.197 1.00 0.00 59 ASP A N 12
ATOM 15203 C CA . ASP A 1 59 ? 3.328 -7.952 -2.256 1.00 0.00 59 ASP A CA 12
ATOM 15204 C C . ASP A 1 59 ? 2.186 -7.204 -1.566 1.00 0.00 59 ASP A C 12
ATOM 15205 O O . ASP A 1 59 ? 1.044 -7.660 -1.577 1.00 0.00 59 ASP A O 12
ATOM 15214 N N . MET A 1 60 ? 2.534 -6.066 -0.982 1.00 0.00 60 MET A N 12
ATOM 15215 C CA . MET A 1 60 ? 1.552 -5.250 -0.288 1.00 0.00 60 MET A CA 12
ATOM 15216 C C . MET A 1 60 ? 0.338 -4.978 -1.179 1.00 0.00 60 MET A C 12
ATOM 15217 O O . MET A 1 60 ? -0.800 -5.199 -0.768 1.00 0.00 60 MET A O 12
ATOM 15231 N N . ALA A 1 61 ? 0.622 -4.501 -2.382 1.00 0.00 61 ALA A N 12
ATOM 15232 C CA . ALA A 1 61 ? -0.432 -4.196 -3.334 1.00 0.00 61 ALA A CA 12
ATOM 15233 C C . ALA A 1 61 ? -1.179 -5.483 -3.692 1.00 0.00 61 ALA A C 12
ATOM 15234 O O . ALA A 1 61 ? -2.404 -5.485 -3.799 1.00 0.00 61 ALA A O 12
ATOM 15241 N N . LYS A 1 62 ? -0.408 -6.547 -3.866 1.00 0.00 62 LYS A N 12
ATOM 15242 C CA . LYS A 1 62 ? -0.981 -7.838 -4.209 1.00 0.00 62 LYS A CA 12
ATOM 15243 C C . LYS A 1 62 ? -2.034 -8.217 -3.165 1.00 0.00 62 LYS A C 12
ATOM 15244 O O . LYS A 1 62 ? -3.131 -8.649 -3.514 1.00 0.00 62 LYS A O 12
ATOM 15263 N N . GLU A 1 63 ? -1.663 -8.041 -1.906 1.00 0.00 63 GLU A N 12
ATOM 15264 C CA . GLU A 1 63 ? -2.561 -8.360 -0.809 1.00 0.00 63 GLU A CA 12
ATOM 15265 C C . GLU A 1 63 ? -3.743 -7.389 -0.793 1.00 0.00 63 GLU A C 12
ATOM 15266 O O . GLU A 1 63 ? -4.885 -7.798 -0.586 1.00 0.00 63 GLU A O 12
ATOM 15278 N N . TYR A 1 64 ? -3.430 -6.121 -1.013 1.00 0.00 64 TYR A N 12
ATOM 15279 C CA . TYR A 1 64 ? -4.452 -5.088 -1.026 1.00 0.00 64 TYR A CA 12
ATOM 15280 C C . TYR A 1 64 ? -5.476 -5.344 -2.134 1.00 0.00 64 TYR A C 12
ATOM 15281 O O . TYR A 1 64 ? -6.681 -5.265 -1.901 1.00 0.00 64 TYR A O 12
ATOM 15299 N N . LYS A 1 65 ? -4.958 -5.645 -3.316 1.00 0.00 65 LYS A N 12
ATOM 15300 C CA . LYS A 1 65 ? -5.812 -5.913 -4.461 1.00 0.00 65 LYS A CA 12
ATOM 15301 C C . LYS A 1 65 ? -6.757 -7.069 -4.127 1.00 0.00 65 LYS A C 12
ATOM 15302 O O . LYS A 1 65 ? -7.974 -6.894 -4.107 1.00 0.00 65 LYS A O 12
ATOM 15321 N N . ASP A 1 66 ? -6.161 -8.225 -3.874 1.00 0.00 66 ASP A N 12
ATOM 15322 C CA . ASP A 1 66 ? -6.935 -9.409 -3.542 1.00 0.00 66 ASP A CA 12
ATOM 15323 C C . ASP A 1 66 ? -7.986 -9.048 -2.491 1.00 0.00 66 ASP A C 12
ATOM 15324 O O . ASP A 1 66 ? -9.132 -9.487 -2.578 1.00 0.00 66 ASP A O 12
ATOM 15333 N N . ALA A 1 67 ? -7.559 -8.251 -1.523 1.00 0.00 67 ALA A N 12
ATOM 15334 C CA . ALA A 1 67 ? -8.450 -7.826 -0.456 1.00 0.00 67 ALA A CA 12
ATOM 15335 C C . ALA A 1 67 ? -9.630 -7.060 -1.058 1.00 0.00 67 ALA A C 12
ATOM 15336 O O . ALA A 1 67 ? -10.783 -7.451 -0.882 1.00 0.00 67 ALA A O 12
ATOM 15343 N N . PHE A 1 68 ? -9.300 -5.983 -1.756 1.00 0.00 68 PHE A N 12
ATOM 15344 C CA . PHE A 1 68 ? -10.318 -5.159 -2.384 1.00 0.00 68 PHE A CA 12
ATOM 15345 C C . PHE A 1 68 ? -11.267 -6.009 -3.230 1.00 0.00 68 PHE A C 12
ATOM 15346 O O . PHE A 1 68 ? -12.478 -5.998 -3.012 1.00 0.00 68 PHE A O 12
ATOM 15363 N N . MET A 1 69 ? -10.682 -6.726 -4.178 1.00 0.00 69 MET A N 12
ATOM 15364 C CA . MET A 1 69 ? -11.461 -7.581 -5.058 1.00 0.00 69 MET A CA 12
ATOM 15365 C C . MET A 1 69 ? -12.604 -8.255 -4.297 1.00 0.00 69 MET A C 12
ATOM 15366 O O . MET A 1 69 ? -12.378 -9.190 -3.530 1.00 0.00 69 MET A O 12
ATOM 15380 N N . LYS A 1 70 ? -13.807 -7.755 -4.537 1.00 0.00 70 LYS A N 12
ATOM 15381 C CA . LYS A 1 70 ? -14.987 -8.297 -3.883 1.00 0.00 70 LYS A CA 12
ATOM 15382 C C . LYS A 1 70 ? -16.218 -8.014 -4.747 1.00 0.00 70 LYS A C 12
ATOM 15383 O O . LYS A 1 70 ? -16.899 -8.940 -5.184 1.00 0.00 70 LYS A O 12
ATOM 15402 N N . ALA A 1 71 ? -16.465 -6.731 -4.966 1.00 0.00 71 ALA A N 12
ATOM 15403 C CA . ALA A 1 71 ? -17.602 -6.315 -5.770 1.00 0.00 71 ALA A CA 12
ATOM 15404 C C . ALA A 1 71 ? -17.103 -5.778 -7.113 1.00 0.00 71 ALA A C 12
ATOM 15405 O O . ALA A 1 71 ? -17.088 -4.568 -7.334 1.00 0.00 71 ALA A O 12
ATOM 15412 N N . ASN A 1 72 ? -16.708 -6.704 -7.974 1.00 0.00 72 ASN A N 12
ATOM 15413 C CA . ASN A 1 72 ? -16.210 -6.339 -9.289 1.00 0.00 72 ASN A CA 12
ATOM 15414 C C . ASN A 1 72 ? -16.700 -7.360 -10.317 1.00 0.00 72 ASN A C 12
ATOM 15415 O O . ASN A 1 72 ? -16.521 -8.563 -10.136 1.00 0.00 72 ASN A O 12
ATOM 15426 N N . PRO A 1 73 ? -17.325 -6.829 -11.402 1.00 0.00 73 PRO A N 12
ATOM 15427 C CA . PRO A 1 73 ? -17.843 -7.680 -12.459 1.00 0.00 73 PRO A CA 12
ATOM 15428 C C . PRO A 1 73 ? -16.709 -8.219 -13.333 1.00 0.00 73 PRO A C 12
ATOM 15429 O O . PRO A 1 73 ? -16.537 -9.431 -13.456 1.00 0.00 73 PRO A O 12
ATOM 15440 N N . GLY A 1 74 ? -15.965 -7.292 -13.919 1.00 0.00 74 GLY A N 12
ATOM 15441 C CA . GLY A 1 74 ? -14.852 -7.659 -14.778 1.00 0.00 74 GLY A CA 12
ATOM 15442 C C . GLY A 1 74 ? -13.612 -8.005 -13.952 1.00 0.00 74 GLY A C 12
ATOM 15443 O O . GLY A 1 74 ? -12.808 -7.130 -13.636 1.00 0.00 74 GLY A O 12
ATOM 15447 N N . TYR A 1 75 ? -13.495 -9.284 -13.626 1.00 0.00 75 TYR A N 12
ATOM 15448 C CA . TYR A 1 75 ? -12.367 -9.757 -12.843 1.00 0.00 75 TYR A CA 12
ATOM 15449 C C . TYR A 1 75 ? -12.297 -11.285 -12.849 1.00 0.00 75 TYR A C 12
ATOM 15450 O O . TYR A 1 75 ? -13.218 -11.951 -13.320 1.00 0.00 75 TYR A O 12
ATOM 15468 N N . ARG A 1 76 ? -11.196 -11.798 -12.319 1.00 0.00 76 ARG A N 12
ATOM 15469 C CA . ARG A 1 76 ? -10.994 -13.235 -12.257 1.00 0.00 76 ARG A CA 12
ATOM 15470 C C . ARG A 1 76 ? -10.211 -13.608 -10.997 1.00 0.00 76 ARG A C 12
ATOM 15471 O O . ARG A 1 76 ? -8.985 -13.707 -11.029 1.00 0.00 76 ARG A O 12
ATOM 15492 N N . SER A 1 77 ? -10.951 -13.803 -9.915 1.00 0.00 77 SER A N 12
ATOM 15493 C CA . SER A 1 77 ? -10.342 -14.162 -8.646 1.00 0.00 77 SER A CA 12
ATOM 15494 C C . SER A 1 77 ? -9.745 -15.568 -8.732 1.00 0.00 77 SER A C 12
ATOM 15495 O O . SER A 1 77 ? -10.241 -16.413 -9.475 1.00 0.00 77 SER A O 12
ATOM 15503 N N . GLY A 1 78 ? -8.688 -15.776 -7.960 1.00 0.00 78 GLY A N 12
ATOM 15504 C CA . GLY A 1 78 ? -8.018 -17.065 -7.939 1.00 0.00 78 GLY A CA 12
ATOM 15505 C C . GLY A 1 78 ? -8.073 -17.689 -6.543 1.00 0.00 78 GLY A C 12
ATOM 15506 O O . GLY A 1 78 ? -8.605 -17.088 -5.611 1.00 0.00 78 GLY A O 12
ATOM 15510 N N . PRO A 1 79 ? -7.499 -18.918 -6.440 1.00 0.00 79 PRO A N 12
ATOM 15511 C CA . PRO A 1 79 ? -7.477 -19.629 -5.173 1.00 0.00 79 PRO A CA 12
ATOM 15512 C C . PRO A 1 79 ? -6.439 -19.027 -4.224 1.00 0.00 79 PRO A C 12
ATOM 15513 O O . PRO A 1 79 ? -6.757 -18.688 -3.085 1.00 0.00 79 PRO A O 12
ATOM 15524 N N . SER A 1 80 ? -5.219 -18.913 -4.728 1.00 0.00 80 SER A N 12
ATOM 15525 C CA . SER A 1 80 ? -4.133 -18.357 -3.939 1.00 0.00 80 SER A CA 12
ATOM 15526 C C . SER A 1 80 ? -4.162 -18.939 -2.524 1.00 0.00 80 SER A C 12
ATOM 15527 O O . SER A 1 80 ? -4.692 -18.317 -1.605 1.00 0.00 80 SER A O 12
ATOM 15535 N N . SER A 1 81 ? -3.587 -20.125 -2.394 1.00 0.00 81 SER A N 12
ATOM 15536 C CA . SER A 1 81 ? -3.541 -20.797 -1.107 1.00 0.00 81 SER A CA 12
ATOM 15537 C C . SER A 1 81 ? -2.202 -20.521 -0.420 1.00 0.00 81 SER A C 12
ATOM 15538 O O . SER A 1 81 ? -1.152 -20.930 -0.913 1.00 0.00 81 SER A O 12
ATOM 15546 N N . GLY A 1 82 ? -2.283 -19.830 0.707 1.00 0.00 82 GLY A N 12
ATOM 15547 C CA . GLY A 1 82 ? -1.091 -19.494 1.467 1.00 0.00 82 GLY A CA 12
ATOM 15548 C C . GLY A 1 82 ? -0.276 -20.748 1.791 1.00 0.00 82 GLY A C 12
ATOM 15549 O O . GLY A 1 82 ? -0.709 -21.588 2.579 1.00 0.00 82 GLY A O 12
ATOM 15553 N N . GLY A 1 1 ? -4.885 22.322 -8.524 1.00 0.00 1 GLY A N 13
ATOM 15554 C CA . GLY A 1 1 ? -6.283 22.227 -8.908 1.00 0.00 1 GLY A CA 13
ATOM 15555 C C . GLY A 1 1 ? -6.817 20.810 -8.690 1.00 0.00 1 GLY A C 13
ATOM 15556 O O . GLY A 1 1 ? -6.586 19.923 -9.510 1.00 0.00 1 GLY A O 13
ATOM 15560 N N . SER A 1 2 ? -7.521 20.641 -7.580 1.00 0.00 2 SER A N 13
ATOM 15561 C CA . SER A 1 2 ? -8.090 19.347 -7.244 1.00 0.00 2 SER A CA 13
ATOM 15562 C C . SER A 1 2 ? -9.578 19.321 -7.599 1.00 0.00 2 SER A C 13
ATOM 15563 O O . SER A 1 2 ? -10.333 20.200 -7.187 1.00 0.00 2 SER A O 13
ATOM 15571 N N . SER A 1 3 ? -9.954 18.304 -8.360 1.00 0.00 3 SER A N 13
ATOM 15572 C CA . SER A 1 3 ? -11.338 18.152 -8.775 1.00 0.00 3 SER A CA 13
ATOM 15573 C C . SER A 1 3 ? -11.860 16.775 -8.361 1.00 0.00 3 SER A C 13
ATOM 15574 O O . SER A 1 3 ? -12.840 16.674 -7.624 1.00 0.00 3 SER A O 13
ATOM 15582 N N . GLY A 1 4 ? -11.183 15.747 -8.853 1.00 0.00 4 GLY A N 13
ATOM 15583 C CA . GLY A 1 4 ? -11.567 14.381 -8.543 1.00 0.00 4 GLY A CA 13
ATOM 15584 C C . GLY A 1 4 ? -11.503 14.122 -7.036 1.00 0.00 4 GLY A C 13
ATOM 15585 O O . GLY A 1 4 ? -10.497 14.418 -6.394 1.00 0.00 4 GLY A O 13
ATOM 15589 N N . SER A 1 5 ? -12.591 13.571 -6.517 1.00 0.00 5 SER A N 13
ATOM 15590 C CA . SER A 1 5 ? -12.671 13.269 -5.098 1.00 0.00 5 SER A CA 13
ATOM 15591 C C . SER A 1 5 ? -12.249 11.820 -4.846 1.00 0.00 5 SER A C 13
ATOM 15592 O O . SER A 1 5 ? -11.356 11.561 -4.041 1.00 0.00 5 SER A O 13
ATOM 15600 N N . SER A 1 6 ? -12.911 10.914 -5.551 1.00 0.00 6 SER A N 13
ATOM 15601 C CA . SER A 1 6 ? -12.615 9.498 -5.414 1.00 0.00 6 SER A CA 13
ATOM 15602 C C . SER A 1 6 ? -12.917 9.035 -3.987 1.00 0.00 6 SER A C 13
ATOM 15603 O O . SER A 1 6 ? -12.441 9.633 -3.023 1.00 0.00 6 SER A O 13
ATOM 15611 N N . GLY A 1 7 ? -13.706 7.975 -3.898 1.00 0.00 7 GLY A N 13
ATOM 15612 C CA . GLY A 1 7 ? -14.077 7.426 -2.605 1.00 0.00 7 GLY A CA 13
ATOM 15613 C C . GLY A 1 7 ? -13.757 5.931 -2.532 1.00 0.00 7 GLY A C 13
ATOM 15614 O O . GLY A 1 7 ? -14.645 5.112 -2.302 1.00 0.00 7 GLY A O 13
ATOM 15618 N N . ALA A 1 8 ? -12.484 5.621 -2.730 1.00 0.00 8 ALA A N 13
ATOM 15619 C CA . ALA A 1 8 ? -12.035 4.240 -2.690 1.00 0.00 8 ALA A CA 13
ATOM 15620 C C . ALA A 1 8 ? -12.864 3.410 -3.671 1.00 0.00 8 ALA A C 13
ATOM 15621 O O . ALA A 1 8 ? -13.960 2.961 -3.339 1.00 0.00 8 ALA A O 13
ATOM 15628 N N . ARG A 1 9 ? -12.309 3.230 -4.861 1.00 0.00 9 ARG A N 13
ATOM 15629 C CA . ARG A 1 9 ? -12.984 2.462 -5.893 1.00 0.00 9 ARG A CA 13
ATOM 15630 C C . ARG A 1 9 ? -12.060 1.367 -6.429 1.00 0.00 9 ARG A C 13
ATOM 15631 O O . ARG A 1 9 ? -12.482 0.225 -6.606 1.00 0.00 9 ARG A O 13
ATOM 15652 N N . ARG A 1 10 ? -10.816 1.753 -6.672 1.00 0.00 10 ARG A N 13
ATOM 15653 C CA . ARG A 1 10 ? -9.829 0.818 -7.185 1.00 0.00 10 ARG A CA 13
ATOM 15654 C C . ARG A 1 10 ? -8.815 0.466 -6.094 1.00 0.00 10 ARG A C 13
ATOM 15655 O O . ARG A 1 10 ? -8.636 1.222 -5.140 1.00 0.00 10 ARG A O 13
ATOM 15676 N N . PRO A 1 11 ? -8.162 -0.713 -6.275 1.00 0.00 11 PRO A N 13
ATOM 15677 C CA . PRO A 1 11 ? -7.171 -1.175 -5.318 1.00 0.00 11 PRO A CA 13
ATOM 15678 C C . PRO A 1 11 ? -5.866 -0.390 -5.458 1.00 0.00 11 PRO A C 13
ATOM 15679 O O . PRO A 1 11 ? -5.632 0.256 -6.479 1.00 0.00 11 PRO A O 13
ATOM 15690 N N . MET A 1 12 ? -5.048 -0.472 -4.419 1.00 0.00 12 MET A N 13
ATOM 15691 C CA . MET A 1 12 ? -3.772 0.223 -4.414 1.00 0.00 12 MET A CA 13
ATOM 15692 C C . MET A 1 12 ? -2.691 -0.611 -5.105 1.00 0.00 12 MET A C 13
ATOM 15693 O O . MET A 1 12 ? -2.602 -1.819 -4.891 1.00 0.00 12 MET A O 13
ATOM 15707 N N . ASN A 1 13 ? -1.897 0.068 -5.920 1.00 0.00 13 ASN A N 13
ATOM 15708 C CA . ASN A 1 13 ? -0.825 -0.595 -6.643 1.00 0.00 13 ASN A CA 13
ATOM 15709 C C . ASN A 1 13 ? 0.478 -0.459 -5.854 1.00 0.00 13 ASN A C 13
ATOM 15710 O O . ASN A 1 13 ? 0.473 0.010 -4.717 1.00 0.00 13 ASN A O 13
ATOM 15721 N N . ALA A 1 14 ? 1.564 -0.877 -6.488 1.00 0.00 14 ALA A N 13
ATOM 15722 C CA . ALA A 1 14 ? 2.872 -0.808 -5.860 1.00 0.00 14 ALA A CA 13
ATOM 15723 C C . ALA A 1 14 ? 3.292 0.657 -5.727 1.00 0.00 14 ALA A C 13
ATOM 15724 O O . ALA A 1 14 ? 3.538 1.139 -4.622 1.00 0.00 14 ALA A O 13
ATOM 15731 N N . PHE A 1 15 ? 3.361 1.326 -6.869 1.00 0.00 15 PHE A N 13
ATOM 15732 C CA . PHE A 1 15 ? 3.747 2.726 -6.895 1.00 0.00 15 PHE A CA 13
ATOM 15733 C C . PHE A 1 15 ? 2.914 3.543 -5.904 1.00 0.00 15 PHE A C 13
ATOM 15734 O O . PHE A 1 15 ? 3.414 4.492 -5.302 1.00 0.00 15 PHE A O 13
ATOM 15751 N N . LEU A 1 16 ? 1.658 3.143 -5.765 1.00 0.00 16 LEU A N 13
ATOM 15752 C CA . LEU A 1 16 ? 0.752 3.826 -4.858 1.00 0.00 16 LEU A CA 13
ATOM 15753 C C . LEU A 1 16 ? 1.223 3.614 -3.418 1.00 0.00 16 LEU A C 13
ATOM 15754 O O . LEU A 1 16 ? 1.156 4.529 -2.598 1.00 0.00 16 LEU A O 13
ATOM 15770 N N . LEU A 1 17 ? 1.689 2.402 -3.154 1.00 0.00 17 LEU A N 13
ATOM 15771 C CA . LEU A 1 17 ? 2.171 2.059 -1.827 1.00 0.00 17 LEU A CA 13
ATOM 15772 C C . LEU A 1 17 ? 3.352 2.962 -1.468 1.00 0.00 17 LEU A C 13
ATOM 15773 O O . LEU A 1 17 ? 3.422 3.487 -0.358 1.00 0.00 17 LEU A O 13
ATOM 15789 N N . PHE A 1 18 ? 4.251 3.117 -2.430 1.00 0.00 18 PHE A N 13
ATOM 15790 C CA . PHE A 1 18 ? 5.425 3.949 -2.229 1.00 0.00 18 PHE A CA 13
ATOM 15791 C C . PHE A 1 18 ? 5.055 5.433 -2.239 1.00 0.00 18 PHE A C 13
ATOM 15792 O O . PHE A 1 18 ? 5.828 6.273 -1.782 1.00 0.00 18 PHE A O 13
ATOM 15809 N N . CYS A 1 19 ? 3.871 5.711 -2.766 1.00 0.00 19 CYS A N 13
ATOM 15810 C CA . CYS A 1 19 ? 3.388 7.079 -2.841 1.00 0.00 19 CYS A CA 13
ATOM 15811 C C . CYS A 1 19 ? 2.706 7.422 -1.515 1.00 0.00 19 CYS A C 13
ATOM 15812 O O . CYS A 1 19 ? 2.700 8.579 -1.097 1.00 0.00 19 CYS A O 13
ATOM 15820 N N . LYS A 1 20 ? 2.148 6.395 -0.891 1.00 0.00 20 LYS A N 13
ATOM 15821 C CA . LYS A 1 20 ? 1.465 6.573 0.379 1.00 0.00 20 LYS A CA 13
ATOM 15822 C C . LYS A 1 20 ? 2.487 6.517 1.516 1.00 0.00 20 LYS A C 13
ATOM 15823 O O . LYS A 1 20 ? 2.163 6.821 2.663 1.00 0.00 20 LYS A O 13
ATOM 15842 N N . ARG A 1 21 ? 3.702 6.126 1.158 1.00 0.00 21 ARG A N 13
ATOM 15843 C CA . ARG A 1 21 ? 4.774 6.027 2.134 1.00 0.00 21 ARG A CA 13
ATOM 15844 C C . ARG A 1 21 ? 5.584 7.324 2.166 1.00 0.00 21 ARG A C 13
ATOM 15845 O O . ARG A 1 21 ? 5.726 7.945 3.218 1.00 0.00 21 ARG A O 13
ATOM 15866 N N . HIS A 1 22 ? 6.095 7.694 1.001 1.00 0.00 22 HIS A N 13
ATOM 15867 C CA . HIS A 1 22 ? 6.888 8.907 0.883 1.00 0.00 22 HIS A CA 13
ATOM 15868 C C . HIS A 1 22 ? 5.960 10.119 0.782 1.00 0.00 22 HIS A C 13
ATOM 15869 O O . HIS A 1 22 ? 6.409 11.259 0.884 1.00 0.00 22 HIS A O 13
ATOM 15883 N N . ARG A 1 23 ? 4.682 9.830 0.583 1.00 0.00 23 ARG A N 13
ATOM 15884 C CA . ARG A 1 23 ? 3.687 10.883 0.467 1.00 0.00 23 ARG A CA 13
ATOM 15885 C C . ARG A 1 23 ? 4.013 12.030 1.425 1.00 0.00 23 ARG A C 13
ATOM 15886 O O . ARG A 1 23 ? 4.320 13.139 0.990 1.00 0.00 23 ARG A O 13
ATOM 15907 N N . SER A 1 24 ? 3.935 11.724 2.712 1.00 0.00 24 SER A N 13
ATOM 15908 C CA . SER A 1 24 ? 4.218 12.716 3.736 1.00 0.00 24 SER A CA 13
ATOM 15909 C C . SER A 1 24 ? 5.561 13.391 3.453 1.00 0.00 24 SER A C 13
ATOM 15910 O O . SER A 1 24 ? 5.672 14.614 3.520 1.00 0.00 24 SER A O 13
ATOM 15918 N N . LEU A 1 25 ? 6.549 12.564 3.143 1.00 0.00 25 LEU A N 13
ATOM 15919 C CA . LEU A 1 25 ? 7.881 13.066 2.850 1.00 0.00 25 LEU A CA 13
ATOM 15920 C C . LEU A 1 25 ? 7.782 14.189 1.816 1.00 0.00 25 LEU A C 13
ATOM 15921 O O . LEU A 1 25 ? 7.994 15.357 2.141 1.00 0.00 25 LEU A O 13
ATOM 15937 N N . VAL A 1 26 ? 7.460 13.797 0.592 1.00 0.00 26 VAL A N 13
ATOM 15938 C CA . VAL A 1 26 ? 7.330 14.757 -0.491 1.00 0.00 26 VAL A CA 13
ATOM 15939 C C . VAL A 1 26 ? 6.490 15.945 -0.017 1.00 0.00 26 VAL A C 13
ATOM 15940 O O . VAL A 1 26 ? 6.952 17.084 -0.038 1.00 0.00 26 VAL A O 13
ATOM 15953 N N . ARG A 1 27 ? 5.271 15.637 0.400 1.00 0.00 27 ARG A N 13
ATOM 15954 C CA . ARG A 1 27 ? 4.362 16.665 0.879 1.00 0.00 27 ARG A CA 13
ATOM 15955 C C . ARG A 1 27 ? 5.108 17.658 1.773 1.00 0.00 27 ARG A C 13
ATOM 15956 O O . ARG A 1 27 ? 5.017 18.868 1.573 1.00 0.00 27 ARG A O 13
ATOM 15977 N N . GLN A 1 28 ? 5.827 17.109 2.741 1.00 0.00 28 GLN A N 13
ATOM 15978 C CA . GLN A 1 28 ? 6.588 17.931 3.667 1.00 0.00 28 GLN A CA 13
ATOM 15979 C C . GLN A 1 28 ? 7.665 18.717 2.916 1.00 0.00 28 GLN A C 13
ATOM 15980 O O . GLN A 1 28 ? 7.604 19.943 2.839 1.00 0.00 28 GLN A O 13
ATOM 15994 N N . GLU A 1 29 ? 8.627 17.978 2.383 1.00 0.00 29 GLU A N 13
ATOM 15995 C CA . GLU A 1 29 ? 9.717 18.591 1.641 1.00 0.00 29 GLU A CA 13
ATOM 15996 C C . GLU A 1 29 ? 9.168 19.586 0.617 1.00 0.00 29 GLU A C 13
ATOM 15997 O O . GLU A 1 29 ? 9.868 20.512 0.209 1.00 0.00 29 GLU A O 13
ATOM 16009 N N . HIS A 1 30 ? 7.921 19.362 0.230 1.00 0.00 30 HIS A N 13
ATOM 16010 C CA . HIS A 1 30 ? 7.270 20.227 -0.739 1.00 0.00 30 HIS A CA 13
ATOM 16011 C C . HIS A 1 30 ? 5.852 20.551 -0.266 1.00 0.00 30 HIS A C 13
ATOM 16012 O O . HIS A 1 30 ? 4.891 19.911 -0.689 1.00 0.00 30 HIS A O 13
ATOM 16026 N N . PRO A 1 31 ? 5.763 21.573 0.628 1.00 0.00 31 PRO A N 13
ATOM 16027 C CA . PRO A 1 31 ? 4.478 21.990 1.162 1.00 0.00 31 PRO A CA 13
ATOM 16028 C C . PRO A 1 31 ? 3.684 22.784 0.124 1.00 0.00 31 PRO A C 13
ATOM 16029 O O . PRO A 1 31 ? 2.483 22.573 -0.039 1.00 0.00 31 PRO A O 13
ATOM 16040 N N . ARG A 1 32 ? 4.387 23.681 -0.553 1.00 0.00 32 ARG A N 13
ATOM 16041 C CA . ARG A 1 32 ? 3.762 24.508 -1.571 1.00 0.00 32 ARG A CA 13
ATOM 16042 C C . ARG A 1 32 ? 3.199 23.633 -2.693 1.00 0.00 32 ARG A C 13
ATOM 16043 O O . ARG A 1 32 ? 2.115 23.902 -3.210 1.00 0.00 32 ARG A O 13
ATOM 16064 N N . LEU A 1 33 ? 3.959 22.605 -3.037 1.00 0.00 33 LEU A N 13
ATOM 16065 C CA . LEU A 1 33 ? 3.549 21.689 -4.088 1.00 0.00 33 LEU A CA 13
ATOM 16066 C C . LEU A 1 33 ? 2.061 21.371 -3.929 1.00 0.00 33 LEU A C 13
ATOM 16067 O O . LEU A 1 33 ? 1.520 21.448 -2.827 1.00 0.00 33 LEU A O 13
ATOM 16083 N N . ASP A 1 34 ? 1.442 21.019 -5.046 1.00 0.00 34 ASP A N 13
ATOM 16084 C CA . ASP A 1 34 ? 0.027 20.689 -5.045 1.00 0.00 34 ASP A CA 13
ATOM 16085 C C . ASP A 1 34 ? -0.138 19.170 -5.130 1.00 0.00 34 ASP A C 13
ATOM 16086 O O . ASP A 1 34 ? 0.786 18.463 -5.528 1.00 0.00 34 ASP A O 13
ATOM 16095 N N . ASN A 1 35 ? -1.322 18.713 -4.750 1.00 0.00 35 ASN A N 13
ATOM 16096 C CA . ASN A 1 35 ? -1.620 17.291 -4.778 1.00 0.00 35 ASN A CA 13
ATOM 16097 C C . ASN A 1 35 ? -1.043 16.679 -6.056 1.00 0.00 35 ASN A C 13
ATOM 16098 O O . ASN A 1 35 ? -0.561 15.548 -6.044 1.00 0.00 35 ASN A O 13
ATOM 16109 N N . ARG A 1 36 ? -1.113 17.454 -7.129 1.00 0.00 36 ARG A N 13
ATOM 16110 C CA . ARG A 1 36 ? -0.604 17.002 -8.413 1.00 0.00 36 ARG A CA 13
ATOM 16111 C C . ARG A 1 36 ? 0.921 17.124 -8.451 1.00 0.00 36 ARG A C 13
ATOM 16112 O O . ARG A 1 36 ? 1.607 16.225 -8.937 1.00 0.00 36 ARG A O 13
ATOM 16133 N N . GLY A 1 37 ? 1.407 18.242 -7.933 1.00 0.00 37 GLY A N 13
ATOM 16134 C CA . GLY A 1 37 ? 2.838 18.492 -7.902 1.00 0.00 37 GLY A CA 13
ATOM 16135 C C . GLY A 1 37 ? 3.563 17.430 -7.072 1.00 0.00 37 GLY A C 13
ATOM 16136 O O . GLY A 1 37 ? 4.454 16.747 -7.574 1.00 0.00 37 GLY A O 13
ATOM 16140 N N . ALA A 1 38 ? 3.153 17.325 -5.817 1.00 0.00 38 ALA A N 13
ATOM 16141 C CA . ALA A 1 38 ? 3.752 16.358 -4.912 1.00 0.00 38 ALA A CA 13
ATOM 16142 C C . ALA A 1 38 ? 3.856 15.004 -5.617 1.00 0.00 38 ALA A C 13
ATOM 16143 O O . ALA A 1 38 ? 4.891 14.343 -5.550 1.00 0.00 38 ALA A O 13
ATOM 16150 N N . THR A 1 39 ? 2.769 14.631 -6.276 1.00 0.00 39 THR A N 13
ATOM 16151 C CA . THR A 1 39 ? 2.724 13.367 -6.992 1.00 0.00 39 THR A CA 13
ATOM 16152 C C . THR A 1 39 ? 3.871 13.286 -8.002 1.00 0.00 39 THR A C 13
ATOM 16153 O O . THR A 1 39 ? 4.476 12.229 -8.176 1.00 0.00 39 THR A O 13
ATOM 16164 N N . LYS A 1 40 ? 4.135 14.416 -8.641 1.00 0.00 40 LYS A N 13
ATOM 16165 C CA . LYS A 1 40 ? 5.198 14.486 -9.629 1.00 0.00 40 LYS A CA 13
ATOM 16166 C C . LYS A 1 40 ? 6.546 14.274 -8.937 1.00 0.00 40 LYS A C 13
ATOM 16167 O O . LYS A 1 40 ? 7.551 14.011 -9.596 1.00 0.00 40 LYS A O 13
ATOM 16186 N N . ILE A 1 41 ? 6.524 14.396 -7.618 1.00 0.00 41 ILE A N 13
ATOM 16187 C CA . ILE A 1 41 ? 7.732 14.221 -6.830 1.00 0.00 41 ILE A CA 13
ATOM 16188 C C . ILE A 1 41 ? 7.849 12.757 -6.403 1.00 0.00 41 ILE A C 13
ATOM 16189 O O . ILE A 1 41 ? 8.951 12.216 -6.323 1.00 0.00 41 ILE A O 13
ATOM 16205 N N . LEU A 1 42 ? 6.698 12.156 -6.140 1.00 0.00 42 LEU A N 13
ATOM 16206 C CA . LEU A 1 42 ? 6.658 10.765 -5.723 1.00 0.00 42 LEU A CA 13
ATOM 16207 C C . LEU A 1 42 ? 6.838 9.865 -6.947 1.00 0.00 42 LEU A C 13
ATOM 16208 O O . LEU A 1 42 ? 7.491 8.825 -6.867 1.00 0.00 42 LEU A O 13
ATOM 16224 N N . ALA A 1 43 ? 6.247 10.297 -8.052 1.00 0.00 43 ALA A N 13
ATOM 16225 C CA . ALA A 1 43 ? 6.334 9.543 -9.291 1.00 0.00 43 ALA A CA 13
ATOM 16226 C C . ALA A 1 43 ? 7.802 9.238 -9.595 1.00 0.00 43 ALA A C 13
ATOM 16227 O O . ALA A 1 43 ? 8.185 8.076 -9.724 1.00 0.00 43 ALA A O 13
ATOM 16234 N N . ASP A 1 44 ? 8.585 10.302 -9.702 1.00 0.00 44 ASP A N 13
ATOM 16235 C CA . ASP A 1 44 ? 10.002 10.163 -9.989 1.00 0.00 44 ASP A CA 13
ATOM 16236 C C . ASP A 1 44 ? 10.638 9.232 -8.955 1.00 0.00 44 ASP A C 13
ATOM 16237 O O . ASP A 1 44 ? 11.218 8.207 -9.310 1.00 0.00 44 ASP A O 13
ATOM 16246 N N . TRP A 1 45 ? 10.508 9.622 -7.695 1.00 0.00 45 TRP A N 13
ATOM 16247 C CA . TRP A 1 45 ? 11.063 8.835 -6.607 1.00 0.00 45 TRP A CA 13
ATOM 16248 C C . TRP A 1 45 ? 10.777 7.360 -6.896 1.00 0.00 45 TRP A C 13
ATOM 16249 O O . TRP A 1 45 ? 11.605 6.496 -6.613 1.00 0.00 45 TRP A O 13
ATOM 16270 N N . TRP A 1 46 ? 9.602 7.117 -7.458 1.00 0.00 46 TRP A N 13
ATOM 16271 C CA . TRP A 1 46 ? 9.196 5.762 -7.788 1.00 0.00 46 TRP A CA 13
ATOM 16272 C C . TRP A 1 46 ? 9.912 5.355 -9.078 1.00 0.00 46 TRP A C 13
ATOM 16273 O O . TRP A 1 46 ? 10.535 4.296 -9.139 1.00 0.00 46 TRP A O 13
ATOM 16294 N N . ALA A 1 47 ? 9.800 6.218 -10.077 1.00 0.00 47 ALA A N 13
ATOM 16295 C CA . ALA A 1 47 ? 10.429 5.963 -11.361 1.00 0.00 47 ALA A CA 13
ATOM 16296 C C . ALA A 1 47 ? 11.889 5.563 -11.139 1.00 0.00 47 ALA A C 13
ATOM 16297 O O . ALA A 1 47 ? 12.409 4.689 -11.830 1.00 0.00 47 ALA A O 13
ATOM 16304 N N . VAL A 1 48 ? 12.509 6.222 -10.171 1.00 0.00 48 VAL A N 13
ATOM 16305 C CA . VAL A 1 48 ? 13.898 5.946 -9.848 1.00 0.00 48 VAL A CA 13
ATOM 16306 C C . VAL A 1 48 ? 13.966 5.147 -8.545 1.00 0.00 48 VAL A C 13
ATOM 16307 O O . VAL A 1 48 ? 14.617 5.566 -7.589 1.00 0.00 48 VAL A O 13
ATOM 16320 N N . LEU A 1 49 ? 13.286 4.011 -8.549 1.00 0.00 49 LEU A N 13
ATOM 16321 C CA . LEU A 1 49 ? 13.260 3.149 -7.379 1.00 0.00 49 LEU A CA 13
ATOM 16322 C C . LEU A 1 49 ? 14.124 1.914 -7.642 1.00 0.00 49 LEU A C 13
ATOM 16323 O O . LEU A 1 49 ? 15.350 2.007 -7.683 1.00 0.00 49 LEU A O 13
ATOM 16339 N N . ASP A 1 50 ? 13.450 0.786 -7.813 1.00 0.00 50 ASP A N 13
ATOM 16340 C CA . ASP A 1 50 ? 14.141 -0.466 -8.071 1.00 0.00 50 ASP A CA 13
ATOM 16341 C C . ASP A 1 50 ? 13.139 -1.620 -7.998 1.00 0.00 50 ASP A C 13
ATOM 16342 O O . ASP A 1 50 ? 12.058 -1.474 -7.430 1.00 0.00 50 ASP A O 13
ATOM 16351 N N . PRO A 1 51 ? 13.545 -2.772 -8.597 1.00 0.00 51 PRO A N 13
ATOM 16352 C CA . PRO A 1 51 ? 12.695 -3.951 -8.606 1.00 0.00 51 PRO A CA 13
ATOM 16353 C C . PRO A 1 51 ? 12.683 -4.628 -7.234 1.00 0.00 51 PRO A C 13
ATOM 16354 O O . PRO A 1 51 ? 11.699 -5.266 -6.861 1.00 0.00 51 PRO A O 13
ATOM 16365 N N . LYS A 1 52 ? 13.788 -4.467 -6.521 1.00 0.00 52 LYS A N 13
ATOM 16366 C CA . LYS A 1 52 ? 13.917 -5.055 -5.198 1.00 0.00 52 LYS A CA 13
ATOM 16367 C C . LYS A 1 52 ? 12.889 -4.420 -4.260 1.00 0.00 52 LYS A C 13
ATOM 16368 O O . LYS A 1 52 ? 12.233 -5.118 -3.488 1.00 0.00 52 LYS A O 13
ATOM 16387 N N . GLU A 1 53 ? 12.781 -3.103 -4.357 1.00 0.00 53 GLU A N 13
ATOM 16388 C CA . GLU A 1 53 ? 11.844 -2.366 -3.526 1.00 0.00 53 GLU A CA 13
ATOM 16389 C C . GLU A 1 53 ? 10.414 -2.566 -4.032 1.00 0.00 53 GLU A C 13
ATOM 16390 O O . GLU A 1 53 ? 9.503 -2.817 -3.245 1.00 0.00 53 GLU A O 13
ATOM 16402 N N . LYS A 1 54 ? 10.263 -2.449 -5.343 1.00 0.00 54 LYS A N 13
ATOM 16403 C CA . LYS A 1 54 ? 8.959 -2.614 -5.963 1.00 0.00 54 LYS A CA 13
ATOM 16404 C C . LYS A 1 54 ? 8.367 -3.961 -5.544 1.00 0.00 54 LYS A C 13
ATOM 16405 O O . LYS A 1 54 ? 7.148 -4.113 -5.473 1.00 0.00 54 LYS A O 13
ATOM 16424 N N . GLN A 1 55 ? 9.257 -4.906 -5.278 1.00 0.00 55 GLN A N 13
ATOM 16425 C CA . GLN A 1 55 ? 8.838 -6.235 -4.868 1.00 0.00 55 GLN A CA 13
ATOM 16426 C C . GLN A 1 55 ? 7.923 -6.150 -3.644 1.00 0.00 55 GLN A C 13
ATOM 16427 O O . GLN A 1 55 ? 6.715 -6.354 -3.752 1.00 0.00 55 GLN A O 13
ATOM 16441 N N . LYS A 1 56 ? 8.535 -5.846 -2.508 1.00 0.00 56 LYS A N 13
ATOM 16442 C CA . LYS A 1 56 ? 7.791 -5.731 -1.265 1.00 0.00 56 LYS A CA 13
ATOM 16443 C C . LYS A 1 56 ? 6.489 -4.969 -1.524 1.00 0.00 56 LYS A C 13
ATOM 16444 O O . LYS A 1 56 ? 5.432 -5.351 -1.023 1.00 0.00 56 LYS A O 13
ATOM 16463 N N . TYR A 1 57 ? 6.608 -3.906 -2.306 1.00 0.00 57 TYR A N 13
ATOM 16464 C CA . TYR A 1 57 ? 5.455 -3.088 -2.637 1.00 0.00 57 TYR A CA 13
ATOM 16465 C C . TYR A 1 57 ? 4.431 -3.885 -3.448 1.00 0.00 57 TYR A C 13
ATOM 16466 O O . TYR A 1 57 ? 3.234 -3.829 -3.170 1.00 0.00 57 TYR A O 13
ATOM 16484 N N . THR A 1 58 ? 4.940 -4.609 -4.434 1.00 0.00 58 THR A N 13
ATOM 16485 C CA . THR A 1 58 ? 4.085 -5.417 -5.287 1.00 0.00 58 THR A CA 13
ATOM 16486 C C . THR A 1 58 ? 3.293 -6.424 -4.449 1.00 0.00 58 THR A C 13
ATOM 16487 O O . THR A 1 58 ? 2.141 -6.723 -4.757 1.00 0.00 58 THR A O 13
ATOM 16498 N N . ASP A 1 59 ? 3.944 -6.918 -3.406 1.00 0.00 59 ASP A N 13
ATOM 16499 C CA . ASP A 1 59 ? 3.315 -7.884 -2.521 1.00 0.00 59 ASP A CA 13
ATOM 16500 C C . ASP A 1 59 ? 2.199 -7.196 -1.732 1.00 0.00 59 ASP A C 13
ATOM 16501 O O . ASP A 1 59 ? 1.077 -7.696 -1.674 1.00 0.00 59 ASP A O 13
ATOM 16510 N N . MET A 1 60 ? 2.547 -6.061 -1.145 1.00 0.00 60 MET A N 13
ATOM 16511 C CA . MET A 1 60 ? 1.588 -5.299 -0.362 1.00 0.00 60 MET A CA 13
ATOM 16512 C C . MET A 1 60 ? 0.297 -5.068 -1.150 1.00 0.00 60 MET A C 13
ATOM 16513 O O . MET A 1 60 ? -0.798 -5.207 -0.607 1.00 0.00 60 MET A O 13
ATOM 16527 N N . ALA A 1 61 ? 0.469 -4.720 -2.416 1.00 0.00 61 ALA A N 13
ATOM 16528 C CA . ALA A 1 61 ? -0.669 -4.468 -3.284 1.00 0.00 61 ALA A CA 13
ATOM 16529 C C . ALA A 1 61 ? -1.404 -5.784 -3.549 1.00 0.00 61 ALA A C 13
ATOM 16530 O O . ALA A 1 61 ? -2.628 -5.848 -3.442 1.00 0.00 61 ALA A O 13
ATOM 16537 N N . LYS A 1 62 ? -0.626 -6.801 -3.889 1.00 0.00 62 LYS A N 13
ATOM 16538 C CA . LYS A 1 62 ? -1.187 -8.111 -4.170 1.00 0.00 62 LYS A CA 13
ATOM 16539 C C . LYS A 1 62 ? -2.163 -8.493 -3.055 1.00 0.00 62 LYS A C 13
ATOM 16540 O O . LYS A 1 62 ? -3.312 -8.841 -3.323 1.00 0.00 62 LYS A O 13
ATOM 16559 N N . GLU A 1 63 ? -1.669 -8.415 -1.828 1.00 0.00 63 GLU A N 13
ATOM 16560 C CA . GLU A 1 63 ? -2.483 -8.748 -0.671 1.00 0.00 63 GLU A CA 13
ATOM 16561 C C . GLU A 1 63 ? -3.679 -7.799 -0.573 1.00 0.00 63 GLU A C 13
ATOM 16562 O O . GLU A 1 63 ? -4.805 -8.236 -0.337 1.00 0.00 63 GLU A O 13
ATOM 16574 N N . TYR A 1 64 ? -3.395 -6.519 -0.759 1.00 0.00 64 TYR A N 13
ATOM 16575 C CA . TYR A 1 64 ? -4.433 -5.504 -0.694 1.00 0.00 64 TYR A CA 13
ATOM 16576 C C . TYR A 1 64 ? -5.534 -5.780 -1.720 1.00 0.00 64 TYR A C 13
ATOM 16577 O O . TYR A 1 64 ? -6.719 -5.654 -1.415 1.00 0.00 64 TYR A O 13
ATOM 16595 N N . LYS A 1 65 ? -5.103 -6.151 -2.917 1.00 0.00 65 LYS A N 13
ATOM 16596 C CA . LYS A 1 65 ? -6.037 -6.445 -3.991 1.00 0.00 65 LYS A CA 13
ATOM 16597 C C . LYS A 1 65 ? -7.036 -7.502 -3.516 1.00 0.00 65 LYS A C 13
ATOM 16598 O O . LYS A 1 65 ? -8.245 -7.275 -3.542 1.00 0.00 65 LYS A O 13
ATOM 16617 N N . ASP A 1 66 ? -6.495 -8.635 -3.094 1.00 0.00 66 ASP A N 13
ATOM 16618 C CA . ASP A 1 66 ? -7.324 -9.728 -2.614 1.00 0.00 66 ASP A CA 13
ATOM 16619 C C . ASP A 1 66 ? -8.468 -9.162 -1.771 1.00 0.00 66 ASP A C 13
ATOM 16620 O O . ASP A 1 66 ? -9.632 -9.483 -2.002 1.00 0.00 66 ASP A O 13
ATOM 16629 N N . ALA A 1 67 ? -8.097 -8.328 -0.810 1.00 0.00 67 ALA A N 13
ATOM 16630 C CA . ALA A 1 67 ? -9.077 -7.714 0.069 1.00 0.00 67 ALA A CA 13
ATOM 16631 C C . ALA A 1 67 ? -10.160 -7.039 -0.776 1.00 0.00 67 ALA A C 13
ATOM 16632 O O . ALA A 1 67 ? -11.339 -7.369 -0.659 1.00 0.00 67 ALA A O 13
ATOM 16639 N N . PHE A 1 68 ? -9.721 -6.105 -1.607 1.00 0.00 68 PHE A N 13
ATOM 16640 C CA . PHE A 1 68 ? -10.638 -5.380 -2.470 1.00 0.00 68 PHE A CA 13
ATOM 16641 C C . PHE A 1 68 ? -11.558 -6.343 -3.223 1.00 0.00 68 PHE A C 13
ATOM 16642 O O . PHE A 1 68 ? -12.767 -6.125 -3.292 1.00 0.00 68 PHE A O 13
ATOM 16659 N N . MET A 1 69 ? -10.952 -7.387 -3.769 1.00 0.00 69 MET A N 13
ATOM 16660 C CA . MET A 1 69 ? -11.702 -8.383 -4.514 1.00 0.00 69 MET A CA 13
ATOM 16661 C C . MET A 1 69 ? -12.379 -9.379 -3.570 1.00 0.00 69 MET A C 13
ATOM 16662 O O . MET A 1 69 ? -12.344 -9.207 -2.353 1.00 0.00 69 MET A O 13
ATOM 16676 N N . LYS A 1 70 ? -12.980 -10.397 -4.168 1.00 0.00 70 LYS A N 13
ATOM 16677 C CA . LYS A 1 70 ? -13.664 -11.420 -3.396 1.00 0.00 70 LYS A CA 13
ATOM 16678 C C . LYS A 1 70 ? -14.947 -10.833 -2.803 1.00 0.00 70 LYS A C 13
ATOM 16679 O O . LYS A 1 70 ? -16.043 -11.314 -3.087 1.00 0.00 70 LYS A O 13
ATOM 16698 N N . ALA A 1 71 ? -14.768 -9.802 -1.991 1.00 0.00 71 ALA A N 13
ATOM 16699 C CA . ALA A 1 71 ? -15.897 -9.144 -1.356 1.00 0.00 71 ALA A CA 13
ATOM 16700 C C . ALA A 1 71 ? -17.007 -8.937 -2.388 1.00 0.00 71 ALA A C 13
ATOM 16701 O O . ALA A 1 71 ? -18.146 -9.348 -2.171 1.00 0.00 71 ALA A O 13
ATOM 16708 N N . ASN A 1 72 ? -16.637 -8.300 -3.489 1.00 0.00 72 ASN A N 13
ATOM 16709 C CA . ASN A 1 72 ? -17.587 -8.033 -4.555 1.00 0.00 72 ASN A CA 13
ATOM 16710 C C . ASN A 1 72 ? -18.308 -9.331 -4.926 1.00 0.00 72 ASN A C 13
ATOM 16711 O O . ASN A 1 72 ? -17.758 -10.419 -4.765 1.00 0.00 72 ASN A O 13
ATOM 16722 N N . PRO A 1 73 ? -19.562 -9.169 -5.428 1.00 0.00 73 PRO A N 13
ATOM 16723 C CA . PRO A 1 73 ? -20.364 -10.314 -5.823 1.00 0.00 73 PRO A CA 13
ATOM 16724 C C . PRO A 1 73 ? -19.871 -10.898 -7.148 1.00 0.00 73 PRO A C 13
ATOM 16725 O O . PRO A 1 73 ? -19.521 -12.075 -7.221 1.00 0.00 73 PRO A O 13
ATOM 16736 N N . GLY A 1 74 ? -19.859 -10.048 -8.164 1.00 0.00 74 GLY A N 13
ATOM 16737 C CA . GLY A 1 74 ? -19.415 -10.464 -9.484 1.00 0.00 74 GLY A CA 13
ATOM 16738 C C . GLY A 1 74 ? -18.262 -9.588 -9.976 1.00 0.00 74 GLY A C 13
ATOM 16739 O O . GLY A 1 74 ? -18.486 -8.492 -10.488 1.00 0.00 74 GLY A O 13
ATOM 16743 N N . TYR A 1 75 ? -17.054 -10.103 -9.805 1.00 0.00 75 TYR A N 13
ATOM 16744 C CA . TYR A 1 75 ? -15.865 -9.381 -10.225 1.00 0.00 75 TYR A CA 13
ATOM 16745 C C . TYR A 1 75 ? -15.070 -10.186 -11.255 1.00 0.00 75 TYR A C 13
ATOM 16746 O O . TYR A 1 75 ? -14.631 -9.643 -12.268 1.00 0.00 75 TYR A O 13
ATOM 16764 N N . ARG A 1 76 ? -14.910 -11.468 -10.961 1.00 0.00 76 ARG A N 13
ATOM 16765 C CA . ARG A 1 76 ? -14.175 -12.353 -11.849 1.00 0.00 76 ARG A CA 13
ATOM 16766 C C . ARG A 1 76 ? -12.705 -11.934 -11.920 1.00 0.00 76 ARG A C 13
ATOM 16767 O O . ARG A 1 76 ? -12.391 -10.834 -12.370 1.00 0.00 76 ARG A O 13
ATOM 16788 N N . SER A 1 77 ? -11.844 -12.834 -11.467 1.00 0.00 77 SER A N 13
ATOM 16789 C CA . SER A 1 77 ? -10.415 -12.571 -11.473 1.00 0.00 77 SER A CA 13
ATOM 16790 C C . SER A 1 77 ? -9.789 -13.113 -12.760 1.00 0.00 77 SER A C 13
ATOM 16791 O O . SER A 1 77 ? -9.200 -12.358 -13.533 1.00 0.00 77 SER A O 13
ATOM 16799 N N . GLY A 1 78 ? -9.938 -14.415 -12.950 1.00 0.00 78 GLY A N 13
ATOM 16800 C CA . GLY A 1 78 ? -9.395 -15.066 -14.130 1.00 0.00 78 GLY A CA 13
ATOM 16801 C C . GLY A 1 78 ? -9.649 -16.574 -14.091 1.00 0.00 78 GLY A C 13
ATOM 16802 O O . GLY A 1 78 ? -10.142 -17.098 -13.093 1.00 0.00 78 GLY A O 13
ATOM 16806 N N . PRO A 1 79 ? -9.293 -17.247 -15.218 1.00 0.00 79 PRO A N 13
ATOM 16807 C CA . PRO A 1 79 ? -9.478 -18.684 -15.321 1.00 0.00 79 PRO A CA 13
ATOM 16808 C C . PRO A 1 79 ? -8.426 -19.433 -14.500 1.00 0.00 79 PRO A C 13
ATOM 16809 O O . PRO A 1 79 ? -7.350 -18.901 -14.230 1.00 0.00 79 PRO A O 13
ATOM 16820 N N . SER A 1 80 ? -8.773 -20.656 -14.127 1.00 0.00 80 SER A N 13
ATOM 16821 C CA . SER A 1 80 ? -7.872 -21.483 -13.342 1.00 0.00 80 SER A CA 13
ATOM 16822 C C . SER A 1 80 ? -6.571 -21.715 -14.112 1.00 0.00 80 SER A C 13
ATOM 16823 O O . SER A 1 80 ? -5.491 -21.375 -13.630 1.00 0.00 80 SER A O 13
ATOM 16831 N N . SER A 1 81 ? -6.715 -22.292 -15.296 1.00 0.00 81 SER A N 13
ATOM 16832 C CA . SER A 1 81 ? -5.564 -22.573 -16.137 1.00 0.00 81 SER A CA 13
ATOM 16833 C C . SER A 1 81 ? -4.662 -23.607 -15.460 1.00 0.00 81 SER A C 13
ATOM 16834 O O . SER A 1 81 ? -4.416 -23.529 -14.258 1.00 0.00 81 SER A O 13
ATOM 16842 N N . GLY A 1 82 ? -4.194 -24.552 -16.263 1.00 0.00 82 GLY A N 13
ATOM 16843 C CA . GLY A 1 82 ? -3.324 -25.600 -15.756 1.00 0.00 82 GLY A CA 13
ATOM 16844 C C . GLY A 1 82 ? -3.800 -26.094 -14.389 1.00 0.00 82 GLY A C 13
ATOM 16845 O O . GLY A 1 82 ? -3.235 -25.724 -13.360 1.00 0.00 82 GLY A O 13
ATOM 16849 N N . GLY A 1 1 ? -4.339 3.195 -14.709 1.00 0.00 1 GLY A N 14
ATOM 16850 C CA . GLY A 1 1 ? -3.352 4.255 -14.821 1.00 0.00 1 GLY A CA 14
ATOM 16851 C C . GLY A 1 1 ? -3.304 4.811 -16.246 1.00 0.00 1 GLY A C 14
ATOM 16852 O O . GLY A 1 1 ? -4.104 5.673 -16.607 1.00 0.00 1 GLY A O 14
ATOM 16856 N N . SER A 1 2 ? -2.359 4.296 -17.017 1.00 0.00 2 SER A N 14
ATOM 16857 C CA . SER A 1 2 ? -2.196 4.730 -18.394 1.00 0.00 2 SER A CA 14
ATOM 16858 C C . SER A 1 2 ? -1.640 6.154 -18.431 1.00 0.00 2 SER A C 14
ATOM 16859 O O . SER A 1 2 ? -0.549 6.385 -18.951 1.00 0.00 2 SER A O 14
ATOM 16867 N N . SER A 1 3 ? -2.414 7.073 -17.873 1.00 0.00 3 SER A N 14
ATOM 16868 C CA . SER A 1 3 ? -2.012 8.469 -17.836 1.00 0.00 3 SER A CA 14
ATOM 16869 C C . SER A 1 3 ? -2.606 9.152 -16.603 1.00 0.00 3 SER A C 14
ATOM 16870 O O . SER A 1 3 ? -3.817 9.358 -16.525 1.00 0.00 3 SER A O 14
ATOM 16878 N N . GLY A 1 4 ? -1.727 9.484 -15.669 1.00 0.00 4 GLY A N 14
ATOM 16879 C CA . GLY A 1 4 ? -2.150 10.140 -14.443 1.00 0.00 4 GLY A CA 14
ATOM 16880 C C . GLY A 1 4 ? -2.472 9.113 -13.355 1.00 0.00 4 GLY A C 14
ATOM 16881 O O . GLY A 1 4 ? -3.533 8.491 -13.379 1.00 0.00 4 GLY A O 14
ATOM 16885 N N . SER A 1 5 ? -1.537 8.968 -12.427 1.00 0.00 5 SER A N 14
ATOM 16886 C CA . SER A 1 5 ? -1.709 8.028 -11.333 1.00 0.00 5 SER A CA 14
ATOM 16887 C C . SER A 1 5 ? -2.807 8.519 -10.388 1.00 0.00 5 SER A C 14
ATOM 16888 O O . SER A 1 5 ? -2.582 9.425 -9.587 1.00 0.00 5 SER A O 14
ATOM 16896 N N . SER A 1 6 ? -3.972 7.899 -10.513 1.00 0.00 6 SER A N 14
ATOM 16897 C CA . SER A 1 6 ? -5.105 8.262 -9.680 1.00 0.00 6 SER A CA 14
ATOM 16898 C C . SER A 1 6 ? -6.031 7.057 -9.502 1.00 0.00 6 SER A C 14
ATOM 16899 O O . SER A 1 6 ? -6.293 6.325 -10.454 1.00 0.00 6 SER A O 14
ATOM 16907 N N . GLY A 1 7 ? -6.501 6.889 -8.274 1.00 0.00 7 GLY A N 14
ATOM 16908 C CA . GLY A 1 7 ? -7.391 5.785 -7.959 1.00 0.00 7 GLY A CA 14
ATOM 16909 C C . GLY A 1 7 ? -8.398 6.184 -6.877 1.00 0.00 7 GLY A C 14
ATOM 16910 O O . GLY A 1 7 ? -8.093 7.006 -6.014 1.00 0.00 7 GLY A O 14
ATOM 16914 N N . ALA A 1 8 ? -9.576 5.583 -6.960 1.00 0.00 8 ALA A N 14
ATOM 16915 C CA . ALA A 1 8 ? -10.628 5.865 -5.999 1.00 0.00 8 ALA A CA 14
ATOM 16916 C C . ALA A 1 8 ? -11.192 4.547 -5.465 1.00 0.00 8 ALA A C 14
ATOM 16917 O O . ALA A 1 8 ? -11.057 4.245 -4.280 1.00 0.00 8 ALA A O 14
ATOM 16924 N N . ARG A 1 9 ? -11.812 3.798 -6.364 1.00 0.00 9 ARG A N 14
ATOM 16925 C CA . ARG A 1 9 ? -12.397 2.519 -5.998 1.00 0.00 9 ARG A CA 14
ATOM 16926 C C . ARG A 1 9 ? -11.360 1.403 -6.134 1.00 0.00 9 ARG A C 14
ATOM 16927 O O . ARG A 1 9 ? -11.160 0.620 -5.206 1.00 0.00 9 ARG A O 14
ATOM 16948 N N . ARG A 1 10 ? -10.727 1.365 -7.297 1.00 0.00 10 ARG A N 14
ATOM 16949 C CA . ARG A 1 10 ? -9.715 0.357 -7.567 1.00 0.00 10 ARG A CA 14
ATOM 16950 C C . ARG A 1 10 ? -8.793 0.195 -6.357 1.00 0.00 10 ARG A C 14
ATOM 16951 O O . ARG A 1 10 ? -8.675 1.102 -5.535 1.00 0.00 10 ARG A O 14
ATOM 16972 N N . PRO A 1 11 ? -8.145 -0.999 -6.285 1.00 0.00 11 PRO A N 14
ATOM 16973 C CA . PRO A 1 11 ? -7.236 -1.292 -5.189 1.00 0.00 11 PRO A CA 14
ATOM 16974 C C . PRO A 1 11 ? -5.912 -0.544 -5.360 1.00 0.00 11 PRO A C 14
ATOM 16975 O O . PRO A 1 11 ? -5.613 -0.044 -6.443 1.00 0.00 11 PRO A O 14
ATOM 16986 N N . MET A 1 12 ? -5.155 -0.491 -4.274 1.00 0.00 12 MET A N 14
ATOM 16987 C CA . MET A 1 12 ? -3.870 0.187 -4.290 1.00 0.00 12 MET A CA 14
ATOM 16988 C C . MET A 1 12 ? -2.798 -0.685 -4.946 1.00 0.00 12 MET A C 14
ATOM 16989 O O . MET A 1 12 ? -2.689 -1.873 -4.644 1.00 0.00 12 MET A O 14
ATOM 17003 N N . ASN A 1 13 ? -2.033 -0.062 -5.830 1.00 0.00 13 ASN A N 14
ATOM 17004 C CA . ASN A 1 13 ? -0.973 -0.767 -6.531 1.00 0.00 13 ASN A CA 14
ATOM 17005 C C . ASN A 1 13 ? 0.350 -0.555 -5.792 1.00 0.00 13 ASN A C 14
ATOM 17006 O O . ASN A 1 13 ? 0.384 0.090 -4.745 1.00 0.00 13 ASN A O 14
ATOM 17017 N N . ALA A 1 14 ? 1.407 -1.111 -6.365 1.00 0.00 14 ALA A N 14
ATOM 17018 C CA . ALA A 1 14 ? 2.728 -0.992 -5.774 1.00 0.00 14 ALA A CA 14
ATOM 17019 C C . ALA A 1 14 ? 3.123 0.485 -5.713 1.00 0.00 14 ALA A C 14
ATOM 17020 O O . ALA A 1 14 ? 3.429 1.006 -4.641 1.00 0.00 14 ALA A O 14
ATOM 17027 N N . PHE A 1 15 ? 3.104 1.119 -6.876 1.00 0.00 15 PHE A N 14
ATOM 17028 C CA . PHE A 1 15 ? 3.456 2.525 -6.969 1.00 0.00 15 PHE A CA 14
ATOM 17029 C C . PHE A 1 15 ? 2.656 3.358 -5.965 1.00 0.00 15 PHE A C 14
ATOM 17030 O O . PHE A 1 15 ? 3.185 4.295 -5.369 1.00 0.00 15 PHE A O 14
ATOM 17047 N N . LEU A 1 16 ? 1.395 2.985 -5.807 1.00 0.00 16 LEU A N 14
ATOM 17048 C CA . LEU A 1 16 ? 0.516 3.686 -4.886 1.00 0.00 16 LEU A CA 14
ATOM 17049 C C . LEU A 1 16 ? 1.047 3.523 -3.460 1.00 0.00 16 LEU A C 14
ATOM 17050 O O . LEU A 1 16 ? 1.011 4.465 -2.669 1.00 0.00 16 LEU A O 14
ATOM 17066 N N . LEU A 1 17 ? 1.527 2.321 -3.174 1.00 0.00 17 LEU A N 14
ATOM 17067 C CA . LEU A 1 17 ? 2.064 2.024 -1.857 1.00 0.00 17 LEU A CA 14
ATOM 17068 C C . LEU A 1 17 ? 3.240 2.959 -1.568 1.00 0.00 17 LEU A C 14
ATOM 17069 O O . LEU A 1 17 ? 3.298 3.579 -0.507 1.00 0.00 17 LEU A O 14
ATOM 17085 N N . PHE A 1 18 ? 4.148 3.030 -2.530 1.00 0.00 18 PHE A N 14
ATOM 17086 C CA . PHE A 1 18 ? 5.319 3.879 -2.391 1.00 0.00 18 PHE A CA 14
ATOM 17087 C C . PHE A 1 18 ? 4.917 5.346 -2.226 1.00 0.00 18 PHE A C 14
ATOM 17088 O O . PHE A 1 18 ? 5.513 6.071 -1.431 1.00 0.00 18 PHE A O 14
ATOM 17105 N N . CYS A 1 19 ? 3.909 5.740 -2.990 1.00 0.00 19 CYS A N 14
ATOM 17106 C CA . CYS A 1 19 ? 3.420 7.107 -2.938 1.00 0.00 19 CYS A CA 14
ATOM 17107 C C . CYS A 1 19 ? 2.746 7.325 -1.582 1.00 0.00 19 CYS A C 14
ATOM 17108 O O . CYS A 1 19 ? 2.708 8.446 -1.077 1.00 0.00 19 CYS A O 14
ATOM 17116 N N . LYS A 1 20 ? 2.231 6.236 -1.031 1.00 0.00 20 LYS A N 14
ATOM 17117 C CA . LYS A 1 20 ? 1.561 6.295 0.257 1.00 0.00 20 LYS A CA 14
ATOM 17118 C C . LYS A 1 20 ? 2.609 6.304 1.372 1.00 0.00 20 LYS A C 14
ATOM 17119 O O . LYS A 1 20 ? 2.320 6.712 2.496 1.00 0.00 20 LYS A O 14
ATOM 17138 N N . ARG A 1 21 ? 3.803 5.848 1.023 1.00 0.00 21 ARG A N 14
ATOM 17139 C CA . ARG A 1 21 ? 4.894 5.799 1.980 1.00 0.00 21 ARG A CA 14
ATOM 17140 C C . ARG A 1 21 ? 5.732 7.077 1.897 1.00 0.00 21 ARG A C 14
ATOM 17141 O O . ARG A 1 21 ? 6.107 7.644 2.921 1.00 0.00 21 ARG A O 14
ATOM 17162 N N . HIS A 1 22 ? 5.999 7.492 0.667 1.00 0.00 22 HIS A N 14
ATOM 17163 C CA . HIS A 1 22 ? 6.785 8.692 0.437 1.00 0.00 22 HIS A CA 14
ATOM 17164 C C . HIS A 1 22 ? 5.864 9.914 0.422 1.00 0.00 22 HIS A C 14
ATOM 17165 O O . HIS A 1 22 ? 6.333 11.050 0.456 1.00 0.00 22 HIS A O 14
ATOM 17179 N N . ARG A 1 23 ? 4.569 9.638 0.372 1.00 0.00 23 ARG A N 14
ATOM 17180 C CA . ARG A 1 23 ? 3.577 10.700 0.352 1.00 0.00 23 ARG A CA 14
ATOM 17181 C C . ARG A 1 23 ? 4.000 11.838 1.283 1.00 0.00 23 ARG A C 14
ATOM 17182 O O . ARG A 1 23 ? 4.348 12.924 0.823 1.00 0.00 23 ARG A O 14
ATOM 17203 N N . SER A 1 24 ? 3.956 11.549 2.575 1.00 0.00 24 SER A N 14
ATOM 17204 C CA . SER A 1 24 ? 4.330 12.535 3.575 1.00 0.00 24 SER A CA 14
ATOM 17205 C C . SER A 1 24 ? 5.707 13.116 3.248 1.00 0.00 24 SER A C 14
ATOM 17206 O O . SER A 1 24 ? 5.904 14.328 3.312 1.00 0.00 24 SER A O 14
ATOM 17214 N N . LEU A 1 25 ? 6.624 12.223 2.903 1.00 0.00 25 LEU A N 14
ATOM 17215 C CA . LEU A 1 25 ? 7.977 12.633 2.566 1.00 0.00 25 LEU A CA 14
ATOM 17216 C C . LEU A 1 25 ? 7.920 13.833 1.619 1.00 0.00 25 LEU A C 14
ATOM 17217 O O . LEU A 1 25 ? 8.251 14.952 2.009 1.00 0.00 25 LEU A O 14
ATOM 17233 N N . VAL A 1 26 ? 7.500 13.560 0.392 1.00 0.00 26 VAL A N 14
ATOM 17234 C CA . VAL A 1 26 ? 7.396 14.603 -0.613 1.00 0.00 26 VAL A CA 14
ATOM 17235 C C . VAL A 1 26 ? 6.574 15.765 -0.053 1.00 0.00 26 VAL A C 14
ATOM 17236 O O . VAL A 1 26 ? 7.072 16.883 0.065 1.00 0.00 26 VAL A O 14
ATOM 17249 N N . ARG A 1 27 ? 5.327 15.461 0.277 1.00 0.00 27 ARG A N 14
ATOM 17250 C CA . ARG A 1 27 ? 4.430 16.466 0.822 1.00 0.00 27 ARG A CA 14
ATOM 17251 C C . ARG A 1 27 ? 5.187 17.389 1.780 1.00 0.00 27 ARG A C 14
ATOM 17252 O O . ARG A 1 27 ? 4.963 18.598 1.789 1.00 0.00 27 ARG A O 14
ATOM 17273 N N . GLN A 1 28 ? 6.067 16.783 2.563 1.00 0.00 28 GLN A N 14
ATOM 17274 C CA . GLN A 1 28 ? 6.857 17.535 3.522 1.00 0.00 28 GLN A CA 14
ATOM 17275 C C . GLN A 1 28 ? 7.909 18.378 2.799 1.00 0.00 28 GLN A C 14
ATOM 17276 O O . GLN A 1 28 ? 7.898 19.604 2.892 1.00 0.00 28 GLN A O 14
ATOM 17290 N N . GLU A 1 29 ? 8.793 17.687 2.094 1.00 0.00 29 GLU A N 14
ATOM 17291 C CA . GLU A 1 29 ? 9.849 18.357 1.355 1.00 0.00 29 GLU A CA 14
ATOM 17292 C C . GLU A 1 29 ? 9.253 19.378 0.385 1.00 0.00 29 GLU A C 14
ATOM 17293 O O . GLU A 1 29 ? 9.953 20.271 -0.090 1.00 0.00 29 GLU A O 14
ATOM 17305 N N . HIS A 1 30 ? 7.965 19.213 0.119 1.00 0.00 30 HIS A N 14
ATOM 17306 C CA . HIS A 1 30 ? 7.266 20.109 -0.786 1.00 0.00 30 HIS A CA 14
ATOM 17307 C C . HIS A 1 30 ? 5.868 20.402 -0.240 1.00 0.00 30 HIS A C 14
ATOM 17308 O O . HIS A 1 30 ? 4.886 19.812 -0.687 1.00 0.00 30 HIS A O 14
ATOM 17322 N N . PRO A 1 31 ? 5.820 21.339 0.745 1.00 0.00 31 PRO A N 14
ATOM 17323 C CA . PRO A 1 31 ? 4.558 21.718 1.357 1.00 0.00 31 PRO A CA 14
ATOM 17324 C C . PRO A 1 31 ? 3.741 22.611 0.421 1.00 0.00 31 PRO A C 14
ATOM 17325 O O . PRO A 1 31 ? 2.554 22.371 0.209 1.00 0.00 31 PRO A O 14
ATOM 17336 N N . ARG A 1 32 ? 4.410 23.622 -0.113 1.00 0.00 32 ARG A N 14
ATOM 17337 C CA . ARG A 1 32 ? 3.761 24.552 -1.021 1.00 0.00 32 ARG A CA 14
ATOM 17338 C C . ARG A 1 32 ? 2.914 23.791 -2.044 1.00 0.00 32 ARG A C 14
ATOM 17339 O O . ARG A 1 32 ? 1.878 24.284 -2.487 1.00 0.00 32 ARG A O 14
ATOM 17360 N N . LEU A 1 33 ? 3.388 22.603 -2.390 1.00 0.00 33 LEU A N 14
ATOM 17361 C CA . LEU A 1 33 ? 2.688 21.770 -3.352 1.00 0.00 33 LEU A CA 14
ATOM 17362 C C . LEU A 1 33 ? 1.257 21.529 -2.866 1.00 0.00 33 LEU A C 14
ATOM 17363 O O . LEU A 1 33 ? 0.976 21.641 -1.674 1.00 0.00 33 LEU A O 14
ATOM 17379 N N . ASP A 1 34 ? 0.391 21.202 -3.814 1.00 0.00 34 ASP A N 14
ATOM 17380 C CA . ASP A 1 34 ? -1.003 20.944 -3.498 1.00 0.00 34 ASP A CA 14
ATOM 17381 C C . ASP A 1 34 ? -1.349 19.502 -3.873 1.00 0.00 34 ASP A C 14
ATOM 17382 O O . ASP A 1 34 ? -2.330 19.257 -4.573 1.00 0.00 34 ASP A O 14
ATOM 17391 N N . ASN A 1 35 ? -0.523 18.584 -3.391 1.00 0.00 35 ASN A N 14
ATOM 17392 C CA . ASN A 1 35 ? -0.729 17.173 -3.668 1.00 0.00 35 ASN A CA 14
ATOM 17393 C C . ASN A 1 35 ? -0.492 16.909 -5.156 1.00 0.00 35 ASN A C 14
ATOM 17394 O O . ASN A 1 35 ? 0.472 16.239 -5.526 1.00 0.00 35 ASN A O 14
ATOM 17405 N N . ARG A 1 36 ? -1.387 17.450 -5.970 1.00 0.00 36 ARG A N 14
ATOM 17406 C CA . ARG A 1 36 ? -1.287 17.281 -7.410 1.00 0.00 36 ARG A CA 14
ATOM 17407 C C . ARG A 1 36 ? 0.173 17.383 -7.856 1.00 0.00 36 ARG A C 14
ATOM 17408 O O . ARG A 1 36 ? 0.596 16.681 -8.773 1.00 0.00 36 ARG A O 14
ATOM 17429 N N . GLY A 1 37 ? 0.903 18.263 -7.187 1.00 0.00 37 GLY A N 14
ATOM 17430 C CA . GLY A 1 37 ? 2.307 18.467 -7.503 1.00 0.00 37 GLY A CA 14
ATOM 17431 C C . GLY A 1 37 ? 3.178 17.396 -6.843 1.00 0.00 37 GLY A C 14
ATOM 17432 O O . GLY A 1 37 ? 4.049 16.815 -7.489 1.00 0.00 37 GLY A O 14
ATOM 17436 N N . ALA A 1 38 ? 2.912 17.167 -5.566 1.00 0.00 38 ALA A N 14
ATOM 17437 C CA . ALA A 1 38 ? 3.661 16.176 -4.811 1.00 0.00 38 ALA A CA 14
ATOM 17438 C C . ALA A 1 38 ? 3.614 14.837 -5.550 1.00 0.00 38 ALA A C 14
ATOM 17439 O O . ALA A 1 38 ? 4.458 13.971 -5.325 1.00 0.00 38 ALA A O 14
ATOM 17446 N N . THR A 1 39 ? 2.619 14.709 -6.415 1.00 0.00 39 THR A N 14
ATOM 17447 C CA . THR A 1 39 ? 2.452 13.490 -7.188 1.00 0.00 39 THR A CA 14
ATOM 17448 C C . THR A 1 39 ? 3.479 13.431 -8.320 1.00 0.00 39 THR A C 14
ATOM 17449 O O . THR A 1 39 ? 3.667 12.384 -8.938 1.00 0.00 39 THR A O 14
ATOM 17460 N N . LYS A 1 40 ? 4.117 14.567 -8.558 1.00 0.00 40 LYS A N 14
ATOM 17461 C CA . LYS A 1 40 ? 5.121 14.657 -9.604 1.00 0.00 40 LYS A CA 14
ATOM 17462 C C . LYS A 1 40 ? 6.487 14.278 -9.029 1.00 0.00 40 LYS A C 14
ATOM 17463 O O . LYS A 1 40 ? 7.288 13.628 -9.700 1.00 0.00 40 LYS A O 14
ATOM 17482 N N . ILE A 1 41 ? 6.711 14.700 -7.793 1.00 0.00 41 ILE A N 14
ATOM 17483 C CA . ILE A 1 41 ? 7.966 14.412 -7.121 1.00 0.00 41 ILE A CA 14
ATOM 17484 C C . ILE A 1 41 ? 7.980 12.948 -6.679 1.00 0.00 41 ILE A C 14
ATOM 17485 O O . ILE A 1 41 ? 9.031 12.310 -6.664 1.00 0.00 41 ILE A O 14
ATOM 17501 N N . LEU A 1 42 ? 6.799 12.457 -6.331 1.00 0.00 42 LEU A N 14
ATOM 17502 C CA . LEU A 1 42 ? 6.662 11.079 -5.890 1.00 0.00 42 LEU A CA 14
ATOM 17503 C C . LEU A 1 42 ? 6.908 10.143 -7.074 1.00 0.00 42 LEU A C 14
ATOM 17504 O O . LEU A 1 42 ? 7.546 9.102 -6.924 1.00 0.00 42 LEU A O 14
ATOM 17520 N N . ALA A 1 43 ? 6.390 10.546 -8.225 1.00 0.00 43 ALA A N 14
ATOM 17521 C CA . ALA A 1 43 ? 6.546 9.756 -9.434 1.00 0.00 43 ALA A CA 14
ATOM 17522 C C . ALA A 1 43 ? 8.029 9.446 -9.648 1.00 0.00 43 ALA A C 14
ATOM 17523 O O . ALA A 1 43 ? 8.454 8.300 -9.506 1.00 0.00 43 ALA A O 14
ATOM 17530 N N . ASP A 1 44 ? 8.776 10.487 -9.985 1.00 0.00 44 ASP A N 14
ATOM 17531 C CA . ASP A 1 44 ? 10.202 10.340 -10.219 1.00 0.00 44 ASP A CA 14
ATOM 17532 C C . ASP A 1 44 ? 10.797 9.416 -9.155 1.00 0.00 44 ASP A C 14
ATOM 17533 O O . ASP A 1 44 ? 11.444 8.422 -9.483 1.00 0.00 44 ASP A O 14
ATOM 17542 N N . TRP A 1 45 ? 10.556 9.775 -7.903 1.00 0.00 45 TRP A N 14
ATOM 17543 C CA . TRP A 1 45 ? 11.060 8.990 -6.789 1.00 0.00 45 TRP A CA 14
ATOM 17544 C C . TRP A 1 45 ? 10.885 7.510 -7.136 1.00 0.00 45 TRP A C 14
ATOM 17545 O O . TRP A 1 45 ? 11.831 6.730 -7.039 1.00 0.00 45 TRP A O 14
ATOM 17566 N N . TRP A 1 46 ? 9.668 7.169 -7.533 1.00 0.00 46 TRP A N 14
ATOM 17567 C CA . TRP A 1 46 ? 9.356 5.796 -7.894 1.00 0.00 46 TRP A CA 14
ATOM 17568 C C . TRP A 1 46 ? 10.147 5.449 -9.158 1.00 0.00 46 TRP A C 14
ATOM 17569 O O . TRP A 1 46 ? 10.768 4.390 -9.234 1.00 0.00 46 TRP A O 14
ATOM 17590 N N . ALA A 1 47 ? 10.097 6.362 -10.117 1.00 0.00 47 ALA A N 14
ATOM 17591 C CA . ALA A 1 47 ? 10.801 6.165 -11.373 1.00 0.00 47 ALA A CA 14
ATOM 17592 C C . ALA A 1 47 ? 12.257 5.795 -11.085 1.00 0.00 47 ALA A C 14
ATOM 17593 O O . ALA A 1 47 ? 12.914 5.160 -11.908 1.00 0.00 47 ALA A O 14
ATOM 17600 N N . VAL A 1 48 ? 12.718 6.209 -9.914 1.00 0.00 48 VAL A N 14
ATOM 17601 C CA . VAL A 1 48 ? 14.085 5.929 -9.507 1.00 0.00 48 VAL A CA 14
ATOM 17602 C C . VAL A 1 48 ? 14.069 5.021 -8.275 1.00 0.00 48 VAL A C 14
ATOM 17603 O O . VAL A 1 48 ? 14.647 5.359 -7.243 1.00 0.00 48 VAL A O 14
ATOM 17616 N N . LEU A 1 49 ? 13.403 3.885 -8.425 1.00 0.00 49 LEU A N 14
ATOM 17617 C CA . LEU A 1 49 ? 13.305 2.926 -7.338 1.00 0.00 49 LEU A CA 14
ATOM 17618 C C . LEU A 1 49 ? 13.867 1.580 -7.799 1.00 0.00 49 LEU A C 14
ATOM 17619 O O . LEU A 1 49 ? 13.837 1.265 -8.988 1.00 0.00 49 LEU A O 14
ATOM 17635 N N . ASP A 1 50 ? 14.367 0.822 -6.835 1.00 0.00 50 ASP A N 14
ATOM 17636 C CA . ASP A 1 50 ? 14.935 -0.483 -7.127 1.00 0.00 50 ASP A CA 14
ATOM 17637 C C . ASP A 1 50 ? 13.811 -1.518 -7.205 1.00 0.00 50 ASP A C 14
ATOM 17638 O O . ASP A 1 50 ? 12.654 -1.205 -6.932 1.00 0.00 50 ASP A O 14
ATOM 17647 N 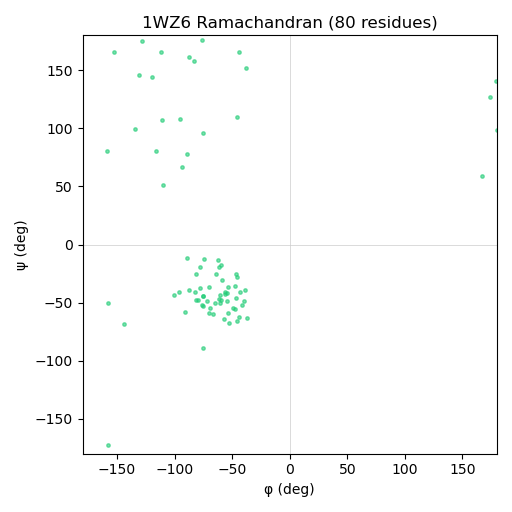N . PRO A 1 51 ? 14.202 -2.763 -7.591 1.00 0.00 51 PRO A N 14
ATOM 17648 C CA . PRO A 1 51 ? 13.241 -3.846 -7.709 1.00 0.00 51 PRO A CA 14
ATOM 17649 C C . PRO A 1 51 ? 12.827 -4.365 -6.330 1.00 0.00 51 PRO A C 14
ATOM 17650 O O . PRO A 1 51 ? 11.638 -4.459 -6.029 1.00 0.00 51 PRO A O 14
ATOM 17661 N N . LYS A 1 52 ? 13.832 -4.687 -5.529 1.00 0.00 52 LYS A N 14
ATOM 17662 C CA . LYS A 1 52 ? 13.587 -5.194 -4.189 1.00 0.00 52 LYS A CA 14
ATOM 17663 C C . LYS A 1 52 ? 12.416 -4.432 -3.566 1.00 0.00 52 LYS A C 14
ATOM 17664 O O . LYS A 1 52 ? 11.529 -5.034 -2.964 1.00 0.00 52 LYS A O 14
ATOM 17683 N N . GLU A 1 53 ? 12.452 -3.118 -3.731 1.00 0.00 53 GLU A N 14
ATOM 17684 C CA . GLU A 1 53 ? 11.405 -2.266 -3.192 1.00 0.00 53 GLU A CA 14
ATOM 17685 C C . GLU A 1 53 ? 10.090 -2.508 -3.936 1.00 0.00 53 GLU A C 14
ATOM 17686 O O . GLU A 1 53 ? 9.048 -2.706 -3.313 1.00 0.00 53 GLU A O 14
ATOM 17698 N N . LYS A 1 54 ? 10.181 -2.483 -5.257 1.00 0.00 54 LYS A N 14
ATOM 17699 C CA . LYS A 1 54 ? 9.011 -2.697 -6.092 1.00 0.00 54 LYS A CA 14
ATOM 17700 C C . LYS A 1 54 ? 8.370 -4.038 -5.731 1.00 0.00 54 LYS A C 14
ATOM 17701 O O . LYS A 1 54 ? 7.160 -4.209 -5.869 1.00 0.00 54 LYS A O 14
ATOM 17720 N N . GLN A 1 55 ? 9.211 -4.956 -5.277 1.00 0.00 55 GLN A N 14
ATOM 17721 C CA . GLN A 1 55 ? 8.742 -6.277 -4.895 1.00 0.00 55 GLN A CA 14
ATOM 17722 C C . GLN A 1 55 ? 7.947 -6.201 -3.590 1.00 0.00 55 GLN A C 14
ATOM 17723 O O . GLN A 1 55 ? 6.776 -6.576 -3.549 1.00 0.00 55 GLN A O 14
ATOM 17737 N N . LYS A 1 56 ? 8.616 -5.715 -2.555 1.00 0.00 56 LYS A N 14
ATOM 17738 C CA . LYS A 1 56 ? 7.987 -5.585 -1.251 1.00 0.00 56 LYS A CA 14
ATOM 17739 C C . LYS A 1 56 ? 6.688 -4.791 -1.393 1.00 0.00 56 LYS A C 14
ATOM 17740 O O . LYS A 1 56 ? 5.779 -4.929 -0.576 1.00 0.00 56 LYS A O 14
ATOM 17759 N N . TYR A 1 57 ? 6.641 -3.975 -2.437 1.00 0.00 57 TYR A N 14
ATOM 17760 C CA . TYR A 1 57 ? 5.468 -3.159 -2.697 1.00 0.00 57 TYR A CA 14
ATOM 17761 C C . TYR A 1 57 ? 4.398 -3.957 -3.444 1.00 0.00 57 TYR A C 14
ATOM 17762 O O . TYR A 1 57 ? 3.245 -4.007 -3.018 1.00 0.00 57 TYR A O 14
ATOM 17780 N N . THR A 1 58 ? 4.818 -4.563 -4.544 1.00 0.00 58 THR A N 14
ATOM 17781 C CA . THR A 1 58 ? 3.911 -5.357 -5.355 1.00 0.00 58 THR A CA 14
ATOM 17782 C C . THR A 1 58 ? 3.144 -6.351 -4.479 1.00 0.00 58 THR A C 14
ATOM 17783 O O . THR A 1 58 ? 1.965 -6.611 -4.715 1.00 0.00 58 THR A O 14
ATOM 17794 N N . ASP A 1 59 ? 3.845 -6.879 -3.487 1.00 0.00 59 ASP A N 14
ATOM 17795 C CA . ASP A 1 59 ? 3.246 -7.838 -2.574 1.00 0.00 59 ASP A CA 14
ATOM 17796 C C . ASP A 1 59 ? 2.157 -7.144 -1.754 1.00 0.00 59 ASP A C 14
ATOM 17797 O O . ASP A 1 59 ? 1.036 -7.640 -1.658 1.00 0.00 59 ASP A O 14
ATOM 17806 N N . MET A 1 60 ? 2.526 -6.006 -1.184 1.00 0.00 60 MET A N 14
ATOM 17807 C CA . MET A 1 60 ? 1.595 -5.238 -0.375 1.00 0.00 60 MET A CA 14
ATOM 17808 C C . MET A 1 60 ? 0.326 -4.907 -1.164 1.00 0.00 60 MET A C 14
ATOM 17809 O O . MET A 1 60 ? -0.761 -4.826 -0.594 1.00 0.00 60 MET A O 14
ATOM 17823 N N . ALA A 1 61 ? 0.507 -4.724 -2.464 1.00 0.00 61 ALA A N 14
ATOM 17824 C CA . ALA A 1 61 ? -0.609 -4.404 -3.338 1.00 0.00 61 ALA A CA 14
ATOM 17825 C C . ALA A 1 61 ? -1.373 -5.686 -3.673 1.00 0.00 61 ALA A C 14
ATOM 17826 O O . ALA A 1 61 ? -2.600 -5.722 -3.591 1.00 0.00 61 ALA A O 14
ATOM 17833 N N . LYS A 1 62 ? -0.616 -6.708 -4.044 1.00 0.00 62 LYS A N 14
ATOM 17834 C CA . LYS A 1 62 ? -1.206 -7.990 -4.392 1.00 0.00 62 LYS A CA 14
ATOM 17835 C C . LYS A 1 62 ? -2.009 -8.517 -3.201 1.00 0.00 62 LYS A C 14
ATOM 17836 O O . LYS A 1 62 ? -2.961 -9.275 -3.377 1.00 0.00 62 LYS A O 14
ATOM 17855 N N . GLU A 1 63 ? -1.594 -8.095 -2.016 1.00 0.00 63 GLU A N 14
ATOM 17856 C CA . GLU A 1 63 ? -2.262 -8.515 -0.796 1.00 0.00 63 GLU A CA 14
ATOM 17857 C C . GLU A 1 63 ? -3.460 -7.608 -0.507 1.00 0.00 63 GLU A C 14
ATOM 17858 O O . GLU A 1 63 ? -4.543 -8.090 -0.176 1.00 0.00 63 GLU A O 14
ATOM 17870 N N . TYR A 1 64 ? -3.226 -6.311 -0.644 1.00 0.00 64 TYR A N 14
ATOM 17871 C CA . TYR A 1 64 ? -4.273 -5.333 -0.402 1.00 0.00 64 TYR A CA 14
ATOM 17872 C C . TYR A 1 64 ? -5.384 -5.449 -1.447 1.00 0.00 64 TYR A C 14
ATOM 17873 O O . TYR A 1 64 ? -6.565 -5.352 -1.116 1.00 0.00 64 TYR A O 14
ATOM 17891 N N . LYS A 1 65 ? -4.967 -5.654 -2.688 1.00 0.00 65 LYS A N 14
ATOM 17892 C CA . LYS A 1 65 ? -5.912 -5.784 -3.783 1.00 0.00 65 LYS A CA 14
ATOM 17893 C C . LYS A 1 65 ? -6.766 -7.035 -3.568 1.00 0.00 65 LYS A C 14
ATOM 17894 O O . LYS A 1 65 ? -7.984 -6.942 -3.421 1.00 0.00 65 LYS A O 14
ATOM 17913 N N . ASP A 1 66 ? -6.094 -8.177 -3.557 1.00 0.00 66 ASP A N 14
ATOM 17914 C CA . ASP A 1 66 ? -6.777 -9.445 -3.362 1.00 0.00 66 ASP A CA 14
ATOM 17915 C C . ASP A 1 66 ? -7.739 -9.325 -2.179 1.00 0.00 66 ASP A C 14
ATOM 17916 O O . ASP A 1 66 ? -8.910 -9.686 -2.287 1.00 0.00 66 ASP A O 14
ATOM 17925 N N . ALA A 1 67 ? -7.209 -8.817 -1.076 1.00 0.00 67 ALA A N 14
ATOM 17926 C CA . ALA A 1 67 ? -8.006 -8.646 0.127 1.00 0.00 67 ALA A CA 14
ATOM 17927 C C . ALA A 1 67 ? -9.248 -7.815 -0.204 1.00 0.00 67 ALA A C 14
ATOM 17928 O O . ALA A 1 67 ? -10.373 -8.295 -0.073 1.00 0.00 67 ALA A O 14
ATOM 17935 N N . PHE A 1 68 ? -9.002 -6.584 -0.627 1.00 0.00 68 PHE A N 14
ATOM 17936 C CA . PHE A 1 68 ? -10.086 -5.683 -0.977 1.00 0.00 68 PHE A CA 14
ATOM 17937 C C . PHE A 1 68 ? -11.193 -6.423 -1.730 1.00 0.00 68 PHE A C 14
ATOM 17938 O O . PHE A 1 68 ? -12.363 -6.342 -1.359 1.00 0.00 68 PHE A O 14
ATOM 17955 N N . MET A 1 69 ? -10.785 -7.129 -2.774 1.00 0.00 69 MET A N 14
ATOM 17956 C CA . MET A 1 69 ? -11.727 -7.883 -3.583 1.00 0.00 69 MET A CA 14
ATOM 17957 C C . MET A 1 69 ? -12.623 -8.761 -2.705 1.00 0.00 69 MET A C 14
ATOM 17958 O O . MET A 1 69 ? -12.233 -9.861 -2.318 1.00 0.00 69 MET A O 14
ATOM 17972 N N . LYS A 1 70 ? -13.807 -8.240 -2.417 1.00 0.00 70 LYS A N 14
ATOM 17973 C CA . LYS A 1 70 ? -14.761 -8.962 -1.593 1.00 0.00 70 LYS A CA 14
ATOM 17974 C C . LYS A 1 70 ? -16.138 -8.920 -2.258 1.00 0.00 70 LYS A C 14
ATOM 17975 O O . LYS A 1 70 ? -16.675 -9.956 -2.648 1.00 0.00 70 LYS A O 14
ATOM 17994 N N . ALA A 1 71 ? -16.670 -7.712 -2.368 1.00 0.00 71 ALA A N 14
ATOM 17995 C CA . ALA A 1 71 ? -17.974 -7.521 -2.980 1.00 0.00 71 ALA A CA 14
ATOM 17996 C C . ALA A 1 71 ? -17.812 -7.428 -4.498 1.00 0.00 71 ALA A C 14
ATOM 17997 O O . ALA A 1 71 ? -18.084 -6.386 -5.093 1.00 0.00 71 ALA A O 14
ATOM 18004 N N . ASN A 1 72 ? -17.370 -8.532 -5.082 1.00 0.00 72 ASN A N 14
ATOM 18005 C CA . ASN A 1 72 ? -17.168 -8.589 -6.520 1.00 0.00 72 ASN A CA 14
ATOM 18006 C C . ASN A 1 72 ? -17.784 -9.879 -7.067 1.00 0.00 72 ASN A C 14
ATOM 18007 O O . ASN A 1 72 ? -17.361 -10.975 -6.703 1.00 0.00 72 ASN A O 14
ATOM 18018 N N . PRO A 1 73 ? -18.799 -9.701 -7.954 1.00 0.00 73 PRO A N 14
ATOM 18019 C CA . PRO A 1 73 ? -19.476 -10.838 -8.554 1.00 0.00 73 PRO A CA 14
ATOM 18020 C C . PRO A 1 73 ? -18.605 -11.491 -9.629 1.00 0.00 73 PRO A C 14
ATOM 18021 O O . PRO A 1 73 ? -18.509 -12.715 -9.696 1.00 0.00 73 PRO A O 14
ATOM 18032 N N . GLY A 1 74 ? -17.991 -10.644 -10.443 1.00 0.00 74 GLY A N 14
ATOM 18033 C CA . GLY A 1 74 ? -17.131 -11.123 -11.511 1.00 0.00 74 GLY A CA 14
ATOM 18034 C C . GLY A 1 74 ? -15.707 -11.361 -11.004 1.00 0.00 74 GLY A C 14
ATOM 18035 O O . GLY A 1 74 ? -15.514 -11.950 -9.941 1.00 0.00 74 GLY A O 14
ATOM 18039 N N . TYR A 1 75 ? -14.748 -10.892 -11.787 1.00 0.00 75 TYR A N 14
ATOM 18040 C CA . TYR A 1 75 ? -13.348 -11.046 -11.431 1.00 0.00 75 TYR A CA 14
ATOM 18041 C C . TYR A 1 75 ? -13.001 -12.517 -11.193 1.00 0.00 75 TYR A C 14
ATOM 18042 O O . TYR A 1 75 ? -13.456 -13.117 -10.220 1.00 0.00 75 TYR A O 14
ATOM 18060 N N . ARG A 1 76 ? -12.199 -13.057 -12.099 1.00 0.00 76 ARG A N 14
ATOM 18061 C CA . ARG A 1 76 ? -11.786 -14.446 -12.000 1.00 0.00 76 ARG A CA 14
ATOM 18062 C C . ARG A 1 76 ? -10.297 -14.582 -12.326 1.00 0.00 76 ARG A C 14
ATOM 18063 O O . ARG A 1 76 ? -9.928 -14.811 -13.477 1.00 0.00 76 ARG A O 14
ATOM 18084 N N . SER A 1 77 ? -9.482 -14.436 -11.292 1.00 0.00 77 SER A N 14
ATOM 18085 C CA . SER A 1 77 ? -8.042 -14.539 -11.453 1.00 0.00 77 SER A CA 14
ATOM 18086 C C . SER A 1 77 ? -7.704 -15.688 -12.405 1.00 0.00 77 SER A C 14
ATOM 18087 O O . SER A 1 77 ? -7.979 -16.849 -12.105 1.00 0.00 77 SER A O 14
ATOM 18095 N N . GLY A 1 78 ? -7.111 -15.325 -13.533 1.00 0.00 78 GLY A N 14
ATOM 18096 C CA . GLY A 1 78 ? -6.732 -16.312 -14.530 1.00 0.00 78 GLY A CA 14
ATOM 18097 C C . GLY A 1 78 ? -7.941 -16.741 -15.363 1.00 0.00 78 GLY A C 14
ATOM 18098 O O . GLY A 1 78 ? -9.082 -16.612 -14.921 1.00 0.00 78 GLY A O 14
ATOM 18102 N N . PRO A 1 79 ? -7.643 -17.257 -16.586 1.00 0.00 79 PRO A N 14
ATOM 18103 C CA . PRO A 1 79 ? -8.692 -17.706 -17.485 1.00 0.00 79 PRO A CA 14
ATOM 18104 C C . PRO A 1 79 ? -9.273 -19.045 -17.024 1.00 0.00 79 PRO A C 14
ATOM 18105 O O . PRO A 1 79 ? -8.868 -19.579 -15.993 1.00 0.00 79 PRO A O 14
ATOM 18116 N N . SER A 1 80 ? -10.213 -19.548 -17.811 1.00 0.00 80 SER A N 14
ATOM 18117 C CA . SER A 1 80 ? -10.853 -20.814 -17.497 1.00 0.00 80 SER A CA 14
ATOM 18118 C C . SER A 1 80 ? -9.890 -21.970 -17.771 1.00 0.00 80 SER A C 14
ATOM 18119 O O . SER A 1 80 ? -9.058 -21.889 -18.674 1.00 0.00 80 SER A O 14
ATOM 18127 N N . SER A 1 81 ? -10.034 -23.020 -16.976 1.00 0.00 81 SER A N 14
ATOM 18128 C CA . SER A 1 81 ? -9.188 -24.192 -17.123 1.00 0.00 81 SER A CA 14
ATOM 18129 C C . SER A 1 81 ? -10.026 -25.464 -16.983 1.00 0.00 81 SER A C 14
ATOM 18130 O O . SER A 1 81 ? -11.093 -25.445 -16.372 1.00 0.00 81 SER A O 14
ATOM 18138 N N . GLY A 1 82 ? -9.511 -26.540 -17.561 1.00 0.00 82 GLY A N 14
ATOM 18139 C CA . GLY A 1 82 ? -10.199 -27.819 -17.509 1.00 0.00 82 GLY A CA 14
ATOM 18140 C C . GLY A 1 82 ? -11.681 -27.659 -17.854 1.00 0.00 82 GLY A C 14
ATOM 18141 O O . GLY A 1 82 ? -12.034 -27.469 -19.016 1.00 0.00 82 GLY A O 14
ATOM 18145 N N . GLY A 1 1 ? 6.108 -1.817 -16.740 1.00 0.00 1 GLY A N 15
ATOM 18146 C CA . GLY A 1 1 ? 6.143 -0.439 -16.280 1.00 0.00 1 GLY A CA 15
ATOM 18147 C C . GLY A 1 1 ? 4.912 0.331 -16.762 1.00 0.00 1 GLY A C 15
ATOM 18148 O O . GLY A 1 1 ? 3.909 -0.270 -17.145 1.00 0.00 1 GLY A O 15
ATOM 18152 N N . SER A 1 2 ? 5.028 1.651 -16.728 1.00 0.00 2 SER A N 15
ATOM 18153 C CA . SER A 1 2 ? 3.937 2.509 -17.156 1.00 0.00 2 SER A CA 15
ATOM 18154 C C . SER A 1 2 ? 3.538 2.171 -18.594 1.00 0.00 2 SER A C 15
ATOM 18155 O O . SER A 1 2 ? 4.361 2.250 -19.505 1.00 0.00 2 SER A O 15
ATOM 18163 N N . SER A 1 3 ? 2.276 1.802 -18.753 1.00 0.00 3 SER A N 15
ATOM 18164 C CA . SER A 1 3 ? 1.758 1.451 -20.065 1.00 0.00 3 SER A CA 15
ATOM 18165 C C . SER A 1 3 ? 0.330 1.977 -20.221 1.00 0.00 3 SER A C 15
ATOM 18166 O O . SER A 1 3 ? -0.633 1.247 -19.992 1.00 0.00 3 SER A O 15
ATOM 18174 N N . GLY A 1 4 ? 0.238 3.240 -20.612 1.00 0.00 4 GLY A N 15
ATOM 18175 C CA . GLY A 1 4 ? -1.056 3.872 -20.802 1.00 0.00 4 GLY A CA 15
ATOM 18176 C C . GLY A 1 4 ? -1.655 4.308 -19.463 1.00 0.00 4 GLY A C 15
ATOM 18177 O O . GLY A 1 4 ? -0.931 4.503 -18.488 1.00 0.00 4 GLY A O 15
ATOM 18181 N N . SER A 1 5 ? -2.973 4.449 -19.458 1.00 0.00 5 SER A N 15
ATOM 18182 C CA . SER A 1 5 ? -3.678 4.859 -18.256 1.00 0.00 5 SER A CA 15
ATOM 18183 C C . SER A 1 5 ? -5.185 4.891 -18.517 1.00 0.00 5 SER A C 15
ATOM 18184 O O . SER A 1 5 ? -5.645 5.573 -19.432 1.00 0.00 5 SER A O 15
ATOM 18192 N N . SER A 1 6 ? -5.912 4.146 -17.698 1.00 0.00 6 SER A N 15
ATOM 18193 C CA . SER A 1 6 ? -7.357 4.081 -17.830 1.00 0.00 6 SER A CA 15
ATOM 18194 C C . SER A 1 6 ? -7.980 3.581 -16.524 1.00 0.00 6 SER A C 15
ATOM 18195 O O . SER A 1 6 ? -7.562 2.557 -15.985 1.00 0.00 6 SER A O 15
ATOM 18203 N N . GLY A 1 7 ? -8.968 4.328 -16.053 1.00 0.00 7 GLY A N 15
ATOM 18204 C CA . GLY A 1 7 ? -9.652 3.974 -14.821 1.00 0.00 7 GLY A CA 15
ATOM 18205 C C . GLY A 1 7 ? -10.389 2.641 -14.967 1.00 0.00 7 GLY A C 15
ATOM 18206 O O . GLY A 1 7 ? -11.496 2.595 -15.500 1.00 0.00 7 GLY A O 15
ATOM 18210 N N . ALA A 1 8 ? -9.744 1.589 -14.484 1.00 0.00 8 ALA A N 15
ATOM 18211 C CA . ALA A 1 8 ? -10.325 0.259 -14.554 1.00 0.00 8 ALA A CA 15
ATOM 18212 C C . ALA A 1 8 ? -10.605 -0.246 -13.137 1.00 0.00 8 ALA A C 15
ATOM 18213 O O . ALA A 1 8 ? -10.243 0.406 -12.159 1.00 0.00 8 ALA A O 15
ATOM 18220 N N . ARG A 1 9 ? -11.249 -1.402 -13.071 1.00 0.00 9 ARG A N 15
ATOM 18221 C CA . ARG A 1 9 ? -11.582 -2.001 -11.790 1.00 0.00 9 ARG A CA 15
ATOM 18222 C C . ARG A 1 9 ? -10.312 -2.459 -11.071 1.00 0.00 9 ARG A C 15
ATOM 18223 O O . ARG A 1 9 ? -9.827 -3.565 -11.304 1.00 0.00 9 ARG A O 15
ATOM 18244 N N . ARG A 1 10 ? -9.808 -1.585 -10.212 1.00 0.00 10 ARG A N 15
ATOM 18245 C CA . ARG A 1 10 ? -8.603 -1.886 -9.458 1.00 0.00 10 ARG A CA 15
ATOM 18246 C C . ARG A 1 10 ? -8.438 -0.896 -8.303 1.00 0.00 10 ARG A C 15
ATOM 18247 O O . ARG A 1 10 ? -8.693 0.297 -8.463 1.00 0.00 10 ARG A O 15
ATOM 18268 N N . PRO A 1 11 ? -8.003 -1.441 -7.136 1.00 0.00 11 PRO A N 15
ATOM 18269 C CA . PRO A 1 11 ? -7.801 -0.619 -5.955 1.00 0.00 11 PRO A CA 15
ATOM 18270 C C . PRO A 1 11 ? -6.526 0.217 -6.081 1.00 0.00 11 PRO A C 15
ATOM 18271 O O . PRO A 1 11 ? -6.567 1.350 -6.559 1.00 0.00 11 PRO A O 15
ATOM 18282 N N . MET A 1 12 ? -5.424 -0.373 -5.643 1.00 0.00 12 MET A N 15
ATOM 18283 C CA . MET A 1 12 ? -4.139 0.303 -5.700 1.00 0.00 12 MET A CA 15
ATOM 18284 C C . MET A 1 12 ? -3.103 -0.550 -6.435 1.00 0.00 12 MET A C 15
ATOM 18285 O O . MET A 1 12 ? -3.449 -1.546 -7.068 1.00 0.00 12 MET A O 15
ATOM 18299 N N . ASN A 1 13 ? -1.852 -0.127 -6.327 1.00 0.00 13 ASN A N 15
ATOM 18300 C CA . ASN A 1 13 ? -0.762 -0.839 -6.973 1.00 0.00 13 ASN A CA 15
ATOM 18301 C C . ASN A 1 13 ? 0.519 -0.649 -6.159 1.00 0.00 13 ASN A C 15
ATOM 18302 O O . ASN A 1 13 ? 0.493 -0.057 -5.082 1.00 0.00 13 ASN A O 15
ATOM 18313 N N . ALA A 1 14 ? 1.611 -1.163 -6.707 1.00 0.00 14 ALA A N 15
ATOM 18314 C CA . ALA A 1 14 ? 2.901 -1.057 -6.045 1.00 0.00 14 ALA A CA 15
ATOM 18315 C C . ALA A 1 14 ? 3.283 0.418 -5.914 1.00 0.00 14 ALA A C 15
ATOM 18316 O O . ALA A 1 14 ? 3.436 0.928 -4.805 1.00 0.00 14 ALA A O 15
ATOM 18323 N N . PHE A 1 15 ? 3.425 1.064 -7.063 1.00 0.00 15 PHE A N 15
ATOM 18324 C CA . PHE A 1 15 ? 3.786 2.471 -7.091 1.00 0.00 15 PHE A CA 15
ATOM 18325 C C . PHE A 1 15 ? 2.888 3.286 -6.158 1.00 0.00 15 PHE A C 15
ATOM 18326 O O . PHE A 1 15 ? 3.331 4.271 -5.569 1.00 0.00 15 PHE A O 15
ATOM 18343 N N . LEU A 1 16 ? 1.644 2.844 -6.051 1.00 0.00 16 LEU A N 15
ATOM 18344 C CA . LEU A 1 16 ? 0.680 3.520 -5.199 1.00 0.00 16 LEU A CA 15
ATOM 18345 C C . LEU A 1 16 ? 1.070 3.315 -3.733 1.00 0.00 16 LEU A C 15
ATOM 18346 O O . LEU A 1 16 ? 0.757 4.146 -2.882 1.00 0.00 16 LEU A O 15
ATOM 18362 N N . LEU A 1 17 ? 1.746 2.203 -3.484 1.00 0.00 17 LEU A N 15
ATOM 18363 C CA . LEU A 1 17 ? 2.181 1.878 -2.136 1.00 0.00 17 LEU A CA 15
ATOM 18364 C C . LEU A 1 17 ? 3.352 2.784 -1.750 1.00 0.00 17 LEU A C 15
ATOM 18365 O O . LEU A 1 17 ? 3.405 3.294 -0.633 1.00 0.00 17 LEU A O 15
ATOM 18381 N N . PHE A 1 18 ? 4.262 2.956 -2.698 1.00 0.00 18 PHE A N 15
ATOM 18382 C CA . PHE A 1 18 ? 5.429 3.792 -2.471 1.00 0.00 18 PHE A CA 15
ATOM 18383 C C . PHE A 1 18 ? 5.032 5.263 -2.333 1.00 0.00 18 PHE A C 15
ATOM 18384 O O . PHE A 1 18 ? 5.728 6.039 -1.681 1.00 0.00 18 PHE A O 15
ATOM 18401 N N . CYS A 1 19 ? 3.914 5.602 -2.958 1.00 0.00 19 CYS A N 15
ATOM 18402 C CA . CYS A 1 19 ? 3.415 6.966 -2.912 1.00 0.00 19 CYS A CA 15
ATOM 18403 C C . CYS A 1 19 ? 2.726 7.181 -1.564 1.00 0.00 19 CYS A C 15
ATOM 18404 O O . CYS A 1 19 ? 2.885 8.231 -0.942 1.00 0.00 19 CYS A O 15
ATOM 18412 N N . LYS A 1 20 ? 1.976 6.171 -1.150 1.00 0.00 20 LYS A N 15
ATOM 18413 C CA . LYS A 1 20 ? 1.262 6.236 0.114 1.00 0.00 20 LYS A CA 15
ATOM 18414 C C . LYS A 1 20 ? 2.269 6.210 1.265 1.00 0.00 20 LYS A C 15
ATOM 18415 O O . LYS A 1 20 ? 1.905 6.433 2.418 1.00 0.00 20 LYS A O 15
ATOM 18434 N N . ARG A 1 21 ? 3.516 5.934 0.912 1.00 0.00 21 ARG A N 15
ATOM 18435 C CA . ARG A 1 21 ? 4.578 5.875 1.902 1.00 0.00 21 ARG A CA 15
ATOM 18436 C C . ARG A 1 21 ? 5.390 7.172 1.887 1.00 0.00 21 ARG A C 15
ATOM 18437 O O . ARG A 1 21 ? 5.494 7.855 2.905 1.00 0.00 21 ARG A O 15
ATOM 18458 N N . HIS A 1 22 ? 5.945 7.472 0.722 1.00 0.00 22 HIS A N 15
ATOM 18459 C CA . HIS A 1 22 ? 6.744 8.675 0.561 1.00 0.00 22 HIS A CA 15
ATOM 18460 C C . HIS A 1 22 ? 5.824 9.894 0.474 1.00 0.00 22 HIS A C 15
ATOM 18461 O O . HIS A 1 22 ? 6.288 11.032 0.539 1.00 0.00 22 HIS A O 15
ATOM 18475 N N . ARG A 1 23 ? 4.537 9.615 0.329 1.00 0.00 23 ARG A N 15
ATOM 18476 C CA . ARG A 1 23 ? 3.548 10.676 0.232 1.00 0.00 23 ARG A CA 15
ATOM 18477 C C . ARG A 1 23 ? 3.926 11.839 1.151 1.00 0.00 23 ARG A C 15
ATOM 18478 O O . ARG A 1 23 ? 4.341 12.897 0.680 1.00 0.00 23 ARG A O 15
ATOM 18499 N N . SER A 1 24 ? 3.769 11.605 2.445 1.00 0.00 24 SER A N 15
ATOM 18500 C CA . SER A 1 24 ? 4.089 12.620 3.434 1.00 0.00 24 SER A CA 15
ATOM 18501 C C . SER A 1 24 ? 5.515 13.130 3.219 1.00 0.00 24 SER A C 15
ATOM 18502 O O . SER A 1 24 ? 5.770 14.330 3.308 1.00 0.00 24 SER A O 15
ATOM 18510 N N . LEU A 1 25 ? 6.409 12.192 2.940 1.00 0.00 25 LEU A N 15
ATOM 18511 C CA . LEU A 1 25 ? 7.803 12.530 2.712 1.00 0.00 25 LEU A CA 15
ATOM 18512 C C . LEU A 1 25 ? 7.884 13.720 1.753 1.00 0.00 25 LEU A C 15
ATOM 18513 O O . LEU A 1 25 ? 8.533 14.720 2.053 1.00 0.00 25 LEU A O 15
ATOM 18529 N N . VAL A 1 26 ? 7.215 13.571 0.619 1.00 0.00 26 VAL A N 15
ATOM 18530 C CA . VAL A 1 26 ? 7.203 14.621 -0.386 1.00 0.00 26 VAL A CA 15
ATOM 18531 C C . VAL A 1 26 ? 6.546 15.873 0.199 1.00 0.00 26 VAL A C 15
ATOM 18532 O O . VAL A 1 26 ? 7.171 16.930 0.273 1.00 0.00 26 VAL A O 15
ATOM 18545 N N . ARG A 1 27 ? 5.293 15.712 0.598 1.00 0.00 27 ARG A N 15
ATOM 18546 C CA . ARG A 1 27 ? 4.543 16.816 1.173 1.00 0.00 27 ARG A CA 15
ATOM 18547 C C . ARG A 1 27 ? 5.448 17.659 2.075 1.00 0.00 27 ARG A C 15
ATOM 18548 O O . ARG A 1 27 ? 5.277 18.874 2.170 1.00 0.00 27 ARG A O 15
ATOM 18569 N N . GLN A 1 28 ? 6.391 16.982 2.712 1.00 0.00 28 GLN A N 15
ATOM 18570 C CA . GLN A 1 28 ? 7.323 17.653 3.602 1.00 0.00 28 GLN A CA 15
ATOM 18571 C C . GLN A 1 28 ? 8.392 18.391 2.794 1.00 0.00 28 GLN A C 15
ATOM 18572 O O . GLN A 1 28 ? 8.527 19.609 2.903 1.00 0.00 28 GLN A O 15
ATOM 18586 N N . GLU A 1 29 ? 9.123 17.622 2.000 1.00 0.00 29 GLU A N 15
ATOM 18587 C CA . GLU A 1 29 ? 10.176 18.188 1.173 1.00 0.00 29 GLU A CA 15
ATOM 18588 C C . GLU A 1 29 ? 9.592 19.214 0.200 1.00 0.00 29 GLU A C 15
ATOM 18589 O O . GLU A 1 29 ? 10.326 20.017 -0.375 1.00 0.00 29 GLU A O 15
ATOM 18601 N N . HIS A 1 30 ? 8.278 19.154 0.044 1.00 0.00 30 HIS A N 15
ATOM 18602 C CA . HIS A 1 30 ? 7.588 20.067 -0.850 1.00 0.00 30 HIS A CA 15
ATOM 18603 C C . HIS A 1 30 ? 6.210 20.404 -0.277 1.00 0.00 30 HIS A C 15
ATOM 18604 O O . HIS A 1 30 ? 5.202 19.841 -0.701 1.00 0.00 30 HIS A O 15
ATOM 18618 N N . PRO A 1 31 ? 6.211 21.346 0.705 1.00 0.00 31 PRO A N 15
ATOM 18619 C CA . PRO A 1 31 ? 4.973 21.765 1.341 1.00 0.00 31 PRO A CA 15
ATOM 18620 C C . PRO A 1 31 ? 4.164 22.677 0.418 1.00 0.00 31 PRO A C 15
ATOM 18621 O O . PRO A 1 31 ? 2.944 22.547 0.324 1.00 0.00 31 PRO A O 15
ATOM 18632 N N . ARG A 1 32 ? 4.875 23.582 -0.240 1.00 0.00 32 ARG A N 15
ATOM 18633 C CA . ARG A 1 32 ? 4.238 24.516 -1.152 1.00 0.00 32 ARG A CA 15
ATOM 18634 C C . ARG A 1 32 ? 3.320 23.769 -2.122 1.00 0.00 32 ARG A C 15
ATOM 18635 O O . ARG A 1 32 ? 2.380 24.348 -2.663 1.00 0.00 32 ARG A O 15
ATOM 18656 N N . LEU A 1 33 ? 3.626 22.494 -2.312 1.00 0.00 33 LEU A N 15
ATOM 18657 C CA . LEU A 1 33 ? 2.841 21.661 -3.208 1.00 0.00 33 LEU A CA 15
ATOM 18658 C C . LEU A 1 33 ? 1.472 21.394 -2.579 1.00 0.00 33 LEU A C 15
ATOM 18659 O O . LEU A 1 33 ? 1.330 21.421 -1.358 1.00 0.00 33 LEU A O 15
ATOM 18675 N N . ASP A 1 34 ? 0.499 21.143 -3.443 1.00 0.00 34 ASP A N 15
ATOM 18676 C CA . ASP A 1 34 ? -0.854 20.871 -2.988 1.00 0.00 34 ASP A CA 15
ATOM 18677 C C . ASP A 1 34 ? -1.082 19.359 -2.955 1.00 0.00 34 ASP A C 15
ATOM 18678 O O . ASP A 1 34 ? -1.197 18.768 -1.883 1.00 0.00 34 ASP A O 15
ATOM 18687 N N . ASN A 1 35 ? -1.142 18.776 -4.144 1.00 0.00 35 ASN A N 15
ATOM 18688 C CA . ASN A 1 35 ? -1.355 17.344 -4.265 1.00 0.00 35 ASN A CA 15
ATOM 18689 C C . ASN A 1 35 ? -0.795 16.861 -5.604 1.00 0.00 35 ASN A C 15
ATOM 18690 O O . ASN A 1 35 ? 0.181 16.113 -5.640 1.00 0.00 35 ASN A O 15
ATOM 18701 N N . ARG A 1 36 ? -1.437 17.308 -6.673 1.00 0.00 36 ARG A N 15
ATOM 18702 C CA . ARG A 1 36 ? -1.015 16.931 -8.012 1.00 0.00 36 ARG A CA 15
ATOM 18703 C C . ARG A 1 36 ? 0.494 17.129 -8.169 1.00 0.00 36 ARG A C 15
ATOM 18704 O O . ARG A 1 36 ? 1.149 16.385 -8.897 1.00 0.00 36 ARG A O 15
ATOM 18725 N N . GLY A 1 37 ? 1.001 18.137 -7.474 1.00 0.00 37 GLY A N 15
ATOM 18726 C CA . GLY A 1 37 ? 2.420 18.443 -7.527 1.00 0.00 37 GLY A CA 15
ATOM 18727 C C . GLY A 1 37 ? 3.235 17.399 -6.761 1.00 0.00 37 GLY A C 15
ATOM 18728 O O . GLY A 1 37 ? 4.159 16.802 -7.311 1.00 0.00 37 GLY A O 15
ATOM 18732 N N . ALA A 1 38 ? 2.864 17.212 -5.503 1.00 0.00 38 ALA A N 15
ATOM 18733 C CA . ALA A 1 38 ? 3.549 16.250 -4.656 1.00 0.00 38 ALA A CA 15
ATOM 18734 C C . ALA A 1 38 ? 3.650 14.911 -5.389 1.00 0.00 38 ALA A C 15
ATOM 18735 O O . ALA A 1 38 ? 4.678 14.240 -5.325 1.00 0.00 38 ALA A O 15
ATOM 18742 N N . THR A 1 39 ? 2.567 14.563 -6.069 1.00 0.00 39 THR A N 15
ATOM 18743 C CA . THR A 1 39 ? 2.521 13.316 -6.814 1.00 0.00 39 THR A CA 15
ATOM 18744 C C . THR A 1 39 ? 3.584 13.312 -7.915 1.00 0.00 39 THR A C 15
ATOM 18745 O O . THR A 1 39 ? 4.260 12.307 -8.126 1.00 0.00 39 THR A O 15
ATOM 18756 N N . LYS A 1 40 ? 3.698 14.449 -8.587 1.00 0.00 40 LYS A N 15
ATOM 18757 C CA . LYS A 1 40 ? 4.667 14.589 -9.660 1.00 0.00 40 LYS A CA 15
ATOM 18758 C C . LYS A 1 40 ? 6.067 14.296 -9.119 1.00 0.00 40 LYS A C 15
ATOM 18759 O O . LYS A 1 40 ? 6.957 13.902 -9.871 1.00 0.00 40 LYS A O 15
ATOM 18778 N N . ILE A 1 41 ? 6.219 14.499 -7.819 1.00 0.00 41 ILE A N 15
ATOM 18779 C CA . ILE A 1 41 ? 7.496 14.261 -7.168 1.00 0.00 41 ILE A CA 15
ATOM 18780 C C . ILE A 1 41 ? 7.650 12.765 -6.887 1.00 0.00 41 ILE A C 15
ATOM 18781 O O . ILE A 1 41 ? 8.604 12.138 -7.345 1.00 0.00 41 ILE A O 15
ATOM 18797 N N . LEU A 1 42 ? 6.695 12.235 -6.136 1.00 0.00 42 LEU A N 15
ATOM 18798 C CA . LEU A 1 42 ? 6.713 10.824 -5.789 1.00 0.00 42 LEU A CA 15
ATOM 18799 C C . LEU A 1 42 ? 7.068 10.002 -7.030 1.00 0.00 42 LEU A C 15
ATOM 18800 O O . LEU A 1 42 ? 7.843 9.051 -6.948 1.00 0.00 42 LEU A O 15
ATOM 18816 N N . ALA A 1 43 ? 6.483 10.399 -8.150 1.00 0.00 43 ALA A N 15
ATOM 18817 C CA . ALA A 1 43 ? 6.728 9.711 -9.406 1.00 0.00 43 ALA A CA 15
ATOM 18818 C C . ALA A 1 43 ? 8.233 9.500 -9.582 1.00 0.00 43 ALA A C 15
ATOM 18819 O O . ALA A 1 43 ? 8.717 8.371 -9.512 1.00 0.00 43 ALA A O 15
ATOM 18826 N N . ASP A 1 44 ? 8.931 10.603 -9.807 1.00 0.00 44 ASP A N 15
ATOM 18827 C CA . ASP A 1 44 ? 10.371 10.553 -9.993 1.00 0.00 44 ASP A CA 15
ATOM 18828 C C . ASP A 1 44 ? 10.988 9.651 -8.922 1.00 0.00 44 ASP A C 15
ATOM 18829 O O . ASP A 1 44 ? 11.772 8.757 -9.235 1.00 0.00 44 ASP A O 15
ATOM 18838 N N . TRP A 1 45 ? 10.611 9.918 -7.680 1.00 0.00 45 TRP A N 15
ATOM 18839 C CA . TRP A 1 45 ? 11.117 9.142 -6.561 1.00 0.00 45 TRP A CA 15
ATOM 18840 C C . TRP A 1 45 ? 10.964 7.659 -6.906 1.00 0.00 45 TRP A C 15
ATOM 18841 O O . TRP A 1 45 ? 11.853 6.858 -6.623 1.00 0.00 45 TRP A O 15
ATOM 18862 N N . TRP A 1 46 ? 9.830 7.340 -7.512 1.00 0.00 46 TRP A N 15
ATOM 18863 C CA . TRP A 1 46 ? 9.549 5.967 -7.898 1.00 0.00 46 TRP A CA 15
ATOM 18864 C C . TRP A 1 46 ? 10.415 5.632 -9.114 1.00 0.00 46 TRP A C 15
ATOM 18865 O O . TRP A 1 46 ? 11.139 4.637 -9.109 1.00 0.00 46 TRP A O 15
ATOM 18886 N N . ALA A 1 47 ? 10.313 6.480 -10.126 1.00 0.00 47 ALA A N 15
ATOM 18887 C CA . ALA A 1 47 ? 11.079 6.286 -11.346 1.00 0.00 47 ALA A CA 15
ATOM 18888 C C . ALA A 1 47 ? 12.512 5.892 -10.986 1.00 0.00 47 ALA A C 15
ATOM 18889 O O . ALA A 1 47 ? 13.183 5.205 -11.755 1.00 0.00 47 ALA A O 15
ATOM 18896 N N . VAL A 1 48 ? 12.941 6.344 -9.816 1.00 0.00 48 VAL A N 15
ATOM 18897 C CA . VAL A 1 48 ? 14.283 6.047 -9.345 1.00 0.00 48 VAL A CA 15
ATOM 18898 C C . VAL A 1 48 ? 14.199 5.120 -8.131 1.00 0.00 48 VAL A C 15
ATOM 18899 O O . VAL A 1 48 ? 14.753 5.423 -7.075 1.00 0.00 48 VAL A O 15
ATOM 18912 N N . LEU A 1 49 ? 13.501 4.010 -8.321 1.00 0.00 49 LEU A N 15
ATOM 18913 C CA . LEU A 1 49 ? 13.337 3.037 -7.254 1.00 0.00 49 LEU A CA 15
ATOM 18914 C C . LEU A 1 49 ? 13.938 1.701 -7.692 1.00 0.00 49 LEU A C 15
ATOM 18915 O O . LEU A 1 49 ? 13.977 1.394 -8.883 1.00 0.00 49 LEU A O 15
ATOM 18931 N N . ASP A 1 50 ? 14.393 0.941 -6.706 1.00 0.00 50 ASP A N 15
ATOM 18932 C CA . ASP A 1 50 ? 14.990 -0.356 -6.975 1.00 0.00 50 ASP A CA 15
ATOM 18933 C C . ASP A 1 50 ? 13.886 -1.409 -7.085 1.00 0.00 50 ASP A C 15
ATOM 18934 O O . ASP A 1 50 ? 12.711 -1.104 -6.887 1.00 0.00 50 ASP A O 15
ATOM 18943 N N . PRO A 1 51 ? 14.313 -2.659 -7.409 1.00 0.00 51 PRO A N 15
ATOM 18944 C CA . PRO A 1 51 ? 13.373 -3.758 -7.548 1.00 0.00 51 PRO A CA 15
ATOM 18945 C C . PRO A 1 51 ? 12.888 -4.241 -6.180 1.00 0.00 51 PRO A C 15
ATOM 18946 O O . PRO A 1 51 ? 11.685 -4.343 -5.944 1.00 0.00 51 PRO A O 15
ATOM 18957 N N . LYS A 1 52 ? 13.850 -4.526 -5.313 1.00 0.00 52 LYS A N 15
ATOM 18958 C CA . LYS A 1 52 ? 13.536 -4.995 -3.975 1.00 0.00 52 LYS A CA 15
ATOM 18959 C C . LYS A 1 52 ? 12.332 -4.220 -3.436 1.00 0.00 52 LYS A C 15
ATOM 18960 O O . LYS A 1 52 ? 11.395 -4.813 -2.903 1.00 0.00 52 LYS A O 15
ATOM 18979 N N . GLU A 1 53 ? 12.396 -2.906 -3.594 1.00 0.00 53 GLU A N 15
ATOM 18980 C CA . GLU A 1 53 ? 11.323 -2.043 -3.130 1.00 0.00 53 GLU A CA 15
ATOM 18981 C C . GLU A 1 53 ? 10.048 -2.300 -3.937 1.00 0.00 53 GLU A C 15
ATOM 18982 O O . GLU A 1 53 ? 8.967 -2.441 -3.369 1.00 0.00 53 GLU A O 15
ATOM 18994 N N . LYS A 1 54 ? 10.219 -2.354 -5.250 1.00 0.00 54 LYS A N 15
ATOM 18995 C CA . LYS A 1 54 ? 9.096 -2.592 -6.141 1.00 0.00 54 LYS A CA 15
ATOM 18996 C C . LYS A 1 54 ? 8.456 -3.938 -5.800 1.00 0.00 54 LYS A C 15
ATOM 18997 O O . LYS A 1 54 ? 7.240 -4.097 -5.906 1.00 0.00 54 LYS A O 15
ATOM 19016 N N . GLN A 1 55 ? 9.302 -4.875 -5.397 1.00 0.00 55 GLN A N 15
ATOM 19017 C CA . GLN A 1 55 ? 8.834 -6.203 -5.039 1.00 0.00 55 GLN A CA 15
ATOM 19018 C C . GLN A 1 55 ? 7.870 -6.124 -3.853 1.00 0.00 55 GLN A C 15
ATOM 19019 O O . GLN A 1 55 ? 6.692 -6.453 -3.983 1.00 0.00 55 GLN A O 15
ATOM 19033 N N . LYS A 1 56 ? 8.406 -5.687 -2.723 1.00 0.00 56 LYS A N 15
ATOM 19034 C CA . LYS A 1 56 ? 7.609 -5.561 -1.515 1.00 0.00 56 LYS A CA 15
ATOM 19035 C C . LYS A 1 56 ? 6.279 -4.885 -1.856 1.00 0.00 56 LYS A C 15
ATOM 19036 O O . LYS A 1 56 ? 5.221 -5.330 -1.413 1.00 0.00 56 LYS A O 15
ATOM 19055 N N . TYR A 1 57 ? 6.376 -3.822 -2.640 1.00 0.00 57 TYR A N 15
ATOM 19056 C CA . TYR A 1 57 ? 5.193 -3.080 -3.045 1.00 0.00 57 TYR A CA 15
ATOM 19057 C C . TYR A 1 57 ? 4.274 -3.945 -3.910 1.00 0.00 57 TYR A C 15
ATOM 19058 O O . TYR A 1 57 ? 3.074 -4.030 -3.653 1.00 0.00 57 TYR A O 15
ATOM 19076 N N . THR A 1 58 ? 4.872 -4.563 -4.917 1.00 0.00 58 THR A N 15
ATOM 19077 C CA . THR A 1 58 ? 4.122 -5.418 -5.822 1.00 0.00 58 THR A CA 15
ATOM 19078 C C . THR A 1 58 ? 3.450 -6.554 -5.048 1.00 0.00 58 THR A C 15
ATOM 19079 O O . THR A 1 58 ? 2.464 -7.127 -5.510 1.00 0.00 58 THR A O 15
ATOM 19090 N N . ASP A 1 59 ? 4.011 -6.847 -3.884 1.00 0.00 59 ASP A N 15
ATOM 19091 C CA . ASP A 1 59 ? 3.479 -7.905 -3.042 1.00 0.00 59 ASP A CA 15
ATOM 19092 C C . ASP A 1 59 ? 2.378 -7.333 -2.146 1.00 0.00 59 ASP A C 15
ATOM 19093 O O . ASP A 1 59 ? 1.331 -7.953 -1.971 1.00 0.00 59 ASP A O 15
ATOM 19102 N N . MET A 1 60 ? 2.654 -6.156 -1.603 1.00 0.00 60 MET A N 15
ATOM 19103 C CA . MET A 1 60 ? 1.700 -5.493 -0.730 1.00 0.00 60 MET A CA 15
ATOM 19104 C C . MET A 1 60 ? 0.380 -5.232 -1.458 1.00 0.00 60 MET A C 15
ATOM 19105 O O . MET A 1 60 ? -0.695 -5.436 -0.895 1.00 0.00 60 MET A O 15
ATOM 19119 N N . ALA A 1 61 ? 0.503 -4.785 -2.699 1.00 0.00 61 ALA A N 15
ATOM 19120 C CA . ALA A 1 61 ? -0.667 -4.494 -3.510 1.00 0.00 61 ALA A CA 15
ATOM 19121 C C . ALA A 1 61 ? -1.526 -5.755 -3.628 1.00 0.00 61 ALA A C 15
ATOM 19122 O O . ALA A 1 61 ? -2.736 -5.708 -3.413 1.00 0.00 61 ALA A O 15
ATOM 19129 N N . LYS A 1 62 ? -0.867 -6.852 -3.970 1.00 0.00 62 LYS A N 15
ATOM 19130 C CA . LYS A 1 62 ? -1.555 -8.123 -4.120 1.00 0.00 62 LYS A CA 15
ATOM 19131 C C . LYS A 1 62 ? -2.355 -8.417 -2.850 1.00 0.00 62 LYS A C 15
ATOM 19132 O O . LYS A 1 62 ? -3.486 -8.896 -2.921 1.00 0.00 62 LYS A O 15
ATOM 19151 N N . GLU A 1 63 ? -1.737 -8.119 -1.717 1.00 0.00 63 GLU A N 15
ATOM 19152 C CA . GLU A 1 63 ? -2.377 -8.345 -0.432 1.00 0.00 63 GLU A CA 15
ATOM 19153 C C . GLU A 1 63 ? -3.439 -7.275 -0.173 1.00 0.00 63 GLU A C 15
ATOM 19154 O O . GLU A 1 63 ? -4.561 -7.591 0.222 1.00 0.00 63 GLU A O 15
ATOM 19166 N N . TYR A 1 64 ? -3.048 -6.031 -0.404 1.00 0.00 64 TYR A N 15
ATOM 19167 C CA . TYR A 1 64 ? -3.953 -4.912 -0.200 1.00 0.00 64 TYR A CA 15
ATOM 19168 C C . TYR A 1 64 ? -5.293 -5.156 -0.896 1.00 0.00 64 TYR A C 15
ATOM 19169 O O . TYR A 1 64 ? -6.345 -4.793 -0.372 1.00 0.00 64 TYR A O 15
ATOM 19187 N N . LYS A 1 65 ? -5.212 -5.770 -2.068 1.00 0.00 65 LYS A N 15
ATOM 19188 C CA . LYS A 1 65 ? -6.406 -6.068 -2.841 1.00 0.00 65 LYS A CA 15
ATOM 19189 C C . LYS A 1 65 ? -7.280 -7.052 -2.063 1.00 0.00 65 LYS A C 15
ATOM 19190 O O . LYS A 1 65 ? -8.468 -6.806 -1.859 1.00 0.00 65 LYS A O 15
ATOM 19209 N N . ASP A 1 66 ? -6.659 -8.147 -1.648 1.00 0.00 66 ASP A N 15
ATOM 19210 C CA . ASP A 1 66 ? -7.366 -9.169 -0.896 1.00 0.00 66 ASP A CA 15
ATOM 19211 C C . ASP A 1 66 ? -8.311 -8.499 0.104 1.00 0.00 66 ASP A C 15
ATOM 19212 O O . ASP A 1 66 ? -9.410 -8.993 0.352 1.00 0.00 66 ASP A O 15
ATOM 19221 N N . ALA A 1 67 ? -7.848 -7.385 0.651 1.00 0.00 67 ALA A N 15
ATOM 19222 C CA . ALA A 1 67 ? -8.638 -6.642 1.618 1.00 0.00 67 ALA A CA 15
ATOM 19223 C C . ALA A 1 67 ? -9.855 -6.035 0.918 1.00 0.00 67 ALA A C 15
ATOM 19224 O O . ALA A 1 67 ? -10.994 -6.339 1.269 1.00 0.00 67 ALA A O 15
ATOM 19231 N N . PHE A 1 68 ? -9.573 -5.187 -0.060 1.00 0.00 68 PHE A N 15
ATOM 19232 C CA . PHE A 1 68 ? -10.630 -4.534 -0.813 1.00 0.00 68 PHE A CA 15
ATOM 19233 C C . PHE A 1 68 ? -11.696 -5.541 -1.249 1.00 0.00 68 PHE A C 15
ATOM 19234 O O . PHE A 1 68 ? -12.853 -5.440 -0.846 1.00 0.00 68 PHE A O 15
ATOM 19251 N N . MET A 1 69 ? -11.266 -6.491 -2.068 1.00 0.00 69 MET A N 15
ATOM 19252 C CA . MET A 1 69 ? -12.169 -7.516 -2.563 1.00 0.00 69 MET A CA 15
ATOM 19253 C C . MET A 1 69 ? -13.113 -7.996 -1.458 1.00 0.00 69 MET A C 15
ATOM 19254 O O . MET A 1 69 ? -12.758 -8.871 -0.670 1.00 0.00 69 MET A O 15
ATOM 19268 N N . LYS A 1 70 ? -14.297 -7.402 -1.437 1.00 0.00 70 LYS A N 15
ATOM 19269 C CA . LYS A 1 70 ? -15.295 -7.757 -0.442 1.00 0.00 70 LYS A CA 15
ATOM 19270 C C . LYS A 1 70 ? -16.275 -8.765 -1.046 1.00 0.00 70 LYS A C 15
ATOM 19271 O O . LYS A 1 70 ? -16.529 -9.817 -0.461 1.00 0.00 70 LYS A O 15
ATOM 19290 N N . ALA A 1 71 ? -16.799 -8.408 -2.210 1.00 0.00 71 ALA A N 15
ATOM 19291 C CA . ALA A 1 71 ? -17.745 -9.268 -2.899 1.00 0.00 71 ALA A CA 15
ATOM 19292 C C . ALA A 1 71 ? -17.203 -9.603 -4.291 1.00 0.00 71 ALA A C 15
ATOM 19293 O O . ALA A 1 71 ? -16.696 -10.700 -4.515 1.00 0.00 71 ALA A O 15
ATOM 19300 N N . ASN A 1 72 ? -17.330 -8.636 -5.188 1.00 0.00 72 ASN A N 15
ATOM 19301 C CA . ASN A 1 72 ? -16.860 -8.815 -6.551 1.00 0.00 72 ASN A CA 15
ATOM 19302 C C . ASN A 1 72 ? -17.238 -10.215 -7.038 1.00 0.00 72 ASN A C 15
ATOM 19303 O O . ASN A 1 72 ? -16.476 -11.164 -6.861 1.00 0.00 72 ASN A O 15
ATOM 19314 N N . PRO A 1 73 ? -18.446 -10.302 -7.657 1.00 0.00 73 PRO A N 15
ATOM 19315 C CA . PRO A 1 73 ? -18.935 -11.570 -8.170 1.00 0.00 73 PRO A CA 15
ATOM 19316 C C . PRO A 1 73 ? -18.207 -11.957 -9.459 1.00 0.00 73 PRO A C 15
ATOM 19317 O O . PRO A 1 73 ? -18.009 -13.139 -9.734 1.00 0.00 73 PRO A O 15
ATOM 19328 N N . GLY A 1 74 ? -17.830 -10.937 -10.216 1.00 0.00 74 GLY A N 15
ATOM 19329 C CA . GLY A 1 74 ? -17.129 -11.155 -11.470 1.00 0.00 74 GLY A CA 15
ATOM 19330 C C . GLY A 1 74 ? -15.613 -11.160 -11.258 1.00 0.00 74 GLY A C 15
ATOM 19331 O O . GLY A 1 74 ? -14.892 -10.386 -11.885 1.00 0.00 74 GLY A O 15
ATOM 19335 N N . TYR A 1 75 ? -15.176 -12.043 -10.371 1.00 0.00 75 TYR A N 15
ATOM 19336 C CA . TYR A 1 75 ? -13.759 -12.159 -10.068 1.00 0.00 75 TYR A CA 15
ATOM 19337 C C . TYR A 1 75 ? -13.380 -13.611 -9.768 1.00 0.00 75 TYR A C 15
ATOM 19338 O O . TYR A 1 75 ? -12.815 -14.297 -10.618 1.00 0.00 75 TYR A O 15
ATOM 19356 N N . ARG A 1 76 ? -13.707 -14.036 -8.557 1.00 0.00 76 ARG A N 15
ATOM 19357 C CA . ARG A 1 76 ? -13.408 -15.393 -8.134 1.00 0.00 76 ARG A CA 15
ATOM 19358 C C . ARG A 1 76 ? -11.894 -15.608 -8.070 1.00 0.00 76 ARG A C 15
ATOM 19359 O O . ARG A 1 76 ? -11.310 -15.612 -6.988 1.00 0.00 76 ARG A O 15
ATOM 19380 N N . SER A 1 77 ? -11.303 -15.782 -9.243 1.00 0.00 77 SER A N 15
ATOM 19381 C CA . SER A 1 77 ? -9.869 -15.996 -9.333 1.00 0.00 77 SER A CA 15
ATOM 19382 C C . SER A 1 77 ? -9.544 -17.470 -9.083 1.00 0.00 77 SER A C 15
ATOM 19383 O O . SER A 1 77 ? -9.101 -18.174 -9.989 1.00 0.00 77 SER A O 15
ATOM 19391 N N . GLY A 1 78 ? -9.776 -17.893 -7.849 1.00 0.00 78 GLY A N 15
ATOM 19392 C CA . GLY A 1 78 ? -9.514 -19.271 -7.468 1.00 0.00 78 GLY A CA 15
ATOM 19393 C C . GLY A 1 78 ? -8.808 -19.339 -6.112 1.00 0.00 78 GLY A C 15
ATOM 19394 O O . GLY A 1 78 ? -7.581 -19.378 -6.048 1.00 0.00 78 GLY A O 15
ATOM 19398 N N . PRO A 1 79 ? -9.637 -19.353 -5.033 1.00 0.00 79 PRO A N 15
ATOM 19399 C CA . PRO A 1 79 ? -9.105 -19.416 -3.683 1.00 0.00 79 PRO A CA 15
ATOM 19400 C C . PRO A 1 79 ? -8.602 -20.824 -3.357 1.00 0.00 79 PRO A C 15
ATOM 19401 O O . PRO A 1 79 ? -9.124 -21.809 -3.876 1.00 0.00 79 PRO A O 15
ATOM 19412 N N . SER A 1 80 ? -7.594 -20.874 -2.499 1.00 0.00 80 SER A N 15
ATOM 19413 C CA . SER A 1 80 ? -7.014 -22.144 -2.098 1.00 0.00 80 SER A CA 15
ATOM 19414 C C . SER A 1 80 ? -6.685 -22.983 -3.335 1.00 0.00 80 SER A C 15
ATOM 19415 O O . SER A 1 80 ? -7.496 -23.798 -3.770 1.00 0.00 80 SER A O 15
ATOM 19423 N N . SER A 1 81 ? -5.493 -22.753 -3.866 1.00 0.00 81 SER A N 15
ATOM 19424 C CA . SER A 1 81 ? -5.046 -23.477 -5.044 1.00 0.00 81 SER A CA 15
ATOM 19425 C C . SER A 1 81 ? -3.644 -24.042 -4.810 1.00 0.00 81 SER A C 15
ATOM 19426 O O . SER A 1 81 ? -2.705 -23.292 -4.547 1.00 0.00 81 SER A O 15
ATOM 19434 N N . GLY A 1 82 ? -3.545 -25.359 -4.916 1.00 0.00 82 GLY A N 15
ATOM 19435 C CA . GLY A 1 82 ? -2.273 -26.033 -4.720 1.00 0.00 82 GLY A CA 15
ATOM 19436 C C . GLY A 1 82 ? -2.436 -27.262 -3.824 1.00 0.00 82 GLY A C 15
ATOM 19437 O O . GLY A 1 82 ? -2.762 -28.346 -4.306 1.00 0.00 82 GLY A O 15
ATOM 19441 N N . GLY A 1 1 ? 4.286 14.626 -23.023 1.00 0.00 1 GLY A N 16
ATOM 19442 C CA . GLY A 1 1 ? 2.974 15.180 -23.308 1.00 0.00 1 GLY A CA 16
ATOM 19443 C C . GLY A 1 1 ? 2.190 15.427 -22.017 1.00 0.00 1 GLY A C 16
ATOM 19444 O O . GLY A 1 1 ? 2.745 15.913 -21.033 1.00 0.00 1 GLY A O 16
ATOM 19448 N N . SER A 1 2 ? 0.912 15.081 -22.063 1.00 0.00 2 SER A N 16
ATOM 19449 C CA . SER A 1 2 ? 0.047 15.259 -20.910 1.00 0.00 2 SER A CA 16
ATOM 19450 C C . SER A 1 2 ? -0.131 13.927 -20.179 1.00 0.00 2 SER A C 16
ATOM 19451 O O . SER A 1 2 ? -0.109 12.866 -20.800 1.00 0.00 2 SER A O 16
ATOM 19459 N N . SER A 1 3 ? -0.303 14.026 -18.868 1.00 0.00 3 SER A N 16
ATOM 19460 C CA . SER A 1 3 ? -0.484 12.842 -18.046 1.00 0.00 3 SER A CA 16
ATOM 19461 C C . SER A 1 3 ? -1.033 13.238 -16.674 1.00 0.00 3 SER A C 16
ATOM 19462 O O . SER A 1 3 ? -0.467 14.097 -15.999 1.00 0.00 3 SER A O 16
ATOM 19470 N N . GLY A 1 4 ? -2.128 12.592 -16.301 1.00 0.00 4 GLY A N 16
ATOM 19471 C CA . GLY A 1 4 ? -2.760 12.866 -15.022 1.00 0.00 4 GLY A CA 16
ATOM 19472 C C . GLY A 1 4 ? -3.186 11.568 -14.332 1.00 0.00 4 GLY A C 16
ATOM 19473 O O . GLY A 1 4 ? -2.665 10.497 -14.640 1.00 0.00 4 GLY A O 16
ATOM 19477 N N . SER A 1 5 ? -4.129 11.706 -13.412 1.00 0.00 5 SER A N 16
ATOM 19478 C CA . SER A 1 5 ? -4.632 10.559 -12.677 1.00 0.00 5 SER A CA 16
ATOM 19479 C C . SER A 1 5 ? -5.976 10.113 -13.256 1.00 0.00 5 SER A C 16
ATOM 19480 O O . SER A 1 5 ? -7.023 10.634 -12.875 1.00 0.00 5 SER A O 16
ATOM 19488 N N . SER A 1 6 ? -5.902 9.154 -14.167 1.00 0.00 6 SER A N 16
ATOM 19489 C CA . SER A 1 6 ? -7.100 8.632 -14.803 1.00 0.00 6 SER A CA 16
ATOM 19490 C C . SER A 1 6 ? -7.703 7.516 -13.947 1.00 0.00 6 SER A C 16
ATOM 19491 O O . SER A 1 6 ? -7.076 7.050 -12.997 1.00 0.00 6 SER A O 16
ATOM 19499 N N . GLY A 1 7 ? -8.912 7.118 -14.316 1.00 0.00 7 GLY A N 16
ATOM 19500 C CA . GLY A 1 7 ? -9.605 6.065 -13.595 1.00 0.00 7 GLY A CA 16
ATOM 19501 C C . GLY A 1 7 ? -10.217 6.600 -12.298 1.00 0.00 7 GLY A C 16
ATOM 19502 O O . GLY A 1 7 ? -9.997 7.754 -11.933 1.00 0.00 7 GLY A O 16
ATOM 19506 N N . ALA A 1 8 ? -10.974 5.735 -11.638 1.00 0.00 8 ALA A N 16
ATOM 19507 C CA . ALA A 1 8 ? -11.619 6.106 -10.390 1.00 0.00 8 ALA A CA 16
ATOM 19508 C C . ALA A 1 8 ? -11.991 4.840 -9.617 1.00 0.00 8 ALA A C 16
ATOM 19509 O O . ALA A 1 8 ? -12.319 3.816 -10.215 1.00 0.00 8 ALA A O 16
ATOM 19516 N N . ARG A 1 9 ? -11.926 4.950 -8.298 1.00 0.00 9 ARG A N 16
ATOM 19517 C CA . ARG A 1 9 ? -12.252 3.826 -7.436 1.00 0.00 9 ARG A CA 16
ATOM 19518 C C . ARG A 1 9 ? -11.504 2.572 -7.895 1.00 0.00 9 ARG A C 16
ATOM 19519 O O . ARG A 1 9 ? -11.960 1.867 -8.794 1.00 0.00 9 ARG A O 16
ATOM 19540 N N . ARG A 1 10 ? -10.369 2.331 -7.255 1.00 0.00 10 ARG A N 16
ATOM 19541 C CA . ARG A 1 10 ? -9.555 1.175 -7.586 1.00 0.00 10 ARG A CA 16
ATOM 19542 C C . ARG A 1 10 ? -8.646 0.811 -6.410 1.00 0.00 10 ARG A C 16
ATOM 19543 O O . ARG A 1 10 ? -8.516 1.582 -5.460 1.00 0.00 10 ARG A O 16
ATOM 19564 N N . PRO A 1 11 ? -8.024 -0.394 -6.515 1.00 0.00 11 PRO A N 16
ATOM 19565 C CA . PRO A 1 11 ? -7.131 -0.868 -5.472 1.00 0.00 11 PRO A CA 16
ATOM 19566 C C . PRO A 1 11 ? -5.790 -0.133 -5.521 1.00 0.00 11 PRO A C 16
ATOM 19567 O O . PRO A 1 11 ? -5.486 0.546 -6.501 1.00 0.00 11 PRO A O 16
ATOM 19578 N N . MET A 1 12 ? -5.023 -0.294 -4.453 1.00 0.00 12 MET A N 16
ATOM 19579 C CA . MET A 1 12 ? -3.722 0.345 -4.362 1.00 0.00 12 MET A CA 16
ATOM 19580 C C . MET A 1 12 ? -2.640 -0.518 -5.014 1.00 0.00 12 MET A C 16
ATOM 19581 O O . MET A 1 12 ? -2.482 -1.688 -4.668 1.00 0.00 12 MET A O 16
ATOM 19595 N N . ASN A 1 13 ? -1.923 0.092 -5.947 1.00 0.00 13 ASN A N 16
ATOM 19596 C CA . ASN A 1 13 ? -0.861 -0.606 -6.650 1.00 0.00 13 ASN A CA 16
ATOM 19597 C C . ASN A 1 13 ? 0.462 -0.386 -5.915 1.00 0.00 13 ASN A C 16
ATOM 19598 O O . ASN A 1 13 ? 0.489 0.224 -4.847 1.00 0.00 13 ASN A O 16
ATOM 19609 N N . ALA A 1 14 ? 1.528 -0.896 -6.514 1.00 0.00 14 ALA A N 16
ATOM 19610 C CA . ALA A 1 14 ? 2.851 -0.764 -5.929 1.00 0.00 14 ALA A CA 16
ATOM 19611 C C . ALA A 1 14 ? 3.214 0.719 -5.831 1.00 0.00 14 ALA A C 16
ATOM 19612 O O . ALA A 1 14 ? 3.374 1.251 -4.733 1.00 0.00 14 ALA A O 16
ATOM 19619 N N . PHE A 1 15 ? 3.334 1.345 -6.993 1.00 0.00 15 PHE A N 16
ATOM 19620 C CA . PHE A 1 15 ? 3.675 2.756 -7.051 1.00 0.00 15 PHE A CA 16
ATOM 19621 C C . PHE A 1 15 ? 2.809 3.570 -6.087 1.00 0.00 15 PHE A C 16
ATOM 19622 O O . PHE A 1 15 ? 3.225 4.627 -5.615 1.00 0.00 15 PHE A O 16
ATOM 19639 N N . LEU A 1 16 ? 1.620 3.047 -5.825 1.00 0.00 16 LEU A N 16
ATOM 19640 C CA . LEU A 1 16 ? 0.692 3.712 -4.926 1.00 0.00 16 LEU A CA 16
ATOM 19641 C C . LEU A 1 16 ? 1.163 3.524 -3.483 1.00 0.00 16 LEU A C 16
ATOM 19642 O O . LEU A 1 16 ? 1.027 4.427 -2.659 1.00 0.00 16 LEU A O 16
ATOM 19658 N N . LEU A 1 17 ? 1.708 2.345 -3.220 1.00 0.00 17 LEU A N 16
ATOM 19659 C CA . LEU A 1 17 ? 2.200 2.027 -1.891 1.00 0.00 17 LEU A CA 16
ATOM 19660 C C . LEU A 1 17 ? 3.345 2.978 -1.535 1.00 0.00 17 LEU A C 16
ATOM 19661 O O . LEU A 1 17 ? 3.289 3.670 -0.520 1.00 0.00 17 LEU A O 16
ATOM 19677 N N . PHE A 1 18 ? 4.357 2.981 -2.390 1.00 0.00 18 PHE A N 16
ATOM 19678 C CA . PHE A 1 18 ? 5.513 3.835 -2.179 1.00 0.00 18 PHE A CA 16
ATOM 19679 C C . PHE A 1 18 ? 5.097 5.304 -2.071 1.00 0.00 18 PHE A C 16
ATOM 19680 O O . PHE A 1 18 ? 5.714 6.075 -1.338 1.00 0.00 18 PHE A O 16
ATOM 19697 N N . CYS A 1 19 ? 4.054 5.646 -2.813 1.00 0.00 19 CYS A N 16
ATOM 19698 C CA . CYS A 1 19 ? 3.549 7.008 -2.810 1.00 0.00 19 CYS A CA 16
ATOM 19699 C C . CYS A 1 19 ? 2.844 7.256 -1.475 1.00 0.00 19 CYS A C 16
ATOM 19700 O O . CYS A 1 19 ? 2.936 8.347 -0.913 1.00 0.00 19 CYS A O 16
ATOM 19708 N N . LYS A 1 20 ? 2.155 6.226 -1.005 1.00 0.00 20 LYS A N 16
ATOM 19709 C CA . LYS A 1 20 ? 1.435 6.319 0.253 1.00 0.00 20 LYS A CA 16
ATOM 19710 C C . LYS A 1 20 ? 2.433 6.274 1.412 1.00 0.00 20 LYS A C 16
ATOM 19711 O O . LYS A 1 20 ? 2.072 6.538 2.557 1.00 0.00 20 LYS A O 16
ATOM 19730 N N . ARG A 1 21 ? 3.669 5.937 1.073 1.00 0.00 21 ARG A N 16
ATOM 19731 C CA . ARG A 1 21 ? 4.722 5.854 2.071 1.00 0.00 21 ARG A CA 16
ATOM 19732 C C . ARG A 1 21 ? 5.557 7.136 2.070 1.00 0.00 21 ARG A C 16
ATOM 19733 O O . ARG A 1 21 ? 5.831 7.703 3.126 1.00 0.00 21 ARG A O 16
ATOM 19754 N N . HIS A 1 22 ? 5.938 7.554 0.872 1.00 0.00 22 HIS A N 16
ATOM 19755 C CA . HIS A 1 22 ? 6.736 8.759 0.719 1.00 0.00 22 HIS A CA 16
ATOM 19756 C C . HIS A 1 22 ? 5.816 9.978 0.638 1.00 0.00 22 HIS A C 16
ATOM 19757 O O . HIS A 1 22 ? 6.277 11.115 0.717 1.00 0.00 22 HIS A O 16
ATOM 19771 N N . ARG A 1 23 ? 4.530 9.699 0.480 1.00 0.00 23 ARG A N 16
ATOM 19772 C CA . ARG A 1 23 ? 3.540 10.759 0.387 1.00 0.00 23 ARG A CA 16
ATOM 19773 C C . ARG A 1 23 ? 3.897 11.903 1.339 1.00 0.00 23 ARG A C 16
ATOM 19774 O O . ARG A 1 23 ? 4.296 12.980 0.898 1.00 0.00 23 ARG A O 16
ATOM 19795 N N . SER A 1 24 ? 3.739 11.630 2.626 1.00 0.00 24 SER A N 16
ATOM 19796 C CA . SER A 1 24 ? 4.039 12.623 3.643 1.00 0.00 24 SER A CA 16
ATOM 19797 C C . SER A 1 24 ? 5.406 13.255 3.371 1.00 0.00 24 SER A C 16
ATOM 19798 O O . SER A 1 24 ? 5.536 14.478 3.357 1.00 0.00 24 SER A O 16
ATOM 19806 N N . LEU A 1 25 ? 6.389 12.393 3.161 1.00 0.00 25 LEU A N 16
ATOM 19807 C CA . LEU A 1 25 ? 7.741 12.851 2.890 1.00 0.00 25 LEU A CA 16
ATOM 19808 C C . LEU A 1 25 ? 7.688 14.047 1.937 1.00 0.00 25 LEU A C 16
ATOM 19809 O O . LEU A 1 25 ? 7.984 15.174 2.332 1.00 0.00 25 LEU A O 16
ATOM 19825 N N . VAL A 1 26 ? 7.309 13.761 0.700 1.00 0.00 26 VAL A N 16
ATOM 19826 C CA . VAL A 1 26 ? 7.213 14.799 -0.312 1.00 0.00 26 VAL A CA 16
ATOM 19827 C C . VAL A 1 26 ? 6.345 15.943 0.216 1.00 0.00 26 VAL A C 16
ATOM 19828 O O . VAL A 1 26 ? 6.818 17.069 0.362 1.00 0.00 26 VAL A O 16
ATOM 19841 N N . ARG A 1 27 ? 5.091 15.614 0.489 1.00 0.00 27 ARG A N 16
ATOM 19842 C CA . ARG A 1 27 ? 4.153 16.599 0.999 1.00 0.00 27 ARG A CA 16
ATOM 19843 C C . ARG A 1 27 ? 4.847 17.527 1.998 1.00 0.00 27 ARG A C 16
ATOM 19844 O O . ARG A 1 27 ? 4.527 18.711 2.077 1.00 0.00 27 ARG A O 16
ATOM 19865 N N . GLN A 1 28 ? 5.786 16.952 2.736 1.00 0.00 28 GLN A N 16
ATOM 19866 C CA . GLN A 1 28 ? 6.529 17.713 3.726 1.00 0.00 28 GLN A CA 16
ATOM 19867 C C . GLN A 1 28 ? 7.625 18.538 3.050 1.00 0.00 28 GLN A C 16
ATOM 19868 O O . GLN A 1 28 ? 7.607 19.766 3.108 1.00 0.00 28 GLN A O 16
ATOM 19882 N N . GLU A 1 29 ? 8.553 17.830 2.424 1.00 0.00 29 GLU A N 16
ATOM 19883 C CA . GLU A 1 29 ? 9.656 18.481 1.737 1.00 0.00 29 GLU A CA 16
ATOM 19884 C C . GLU A 1 29 ? 9.124 19.504 0.731 1.00 0.00 29 GLU A C 16
ATOM 19885 O O . GLU A 1 29 ? 9.853 20.400 0.306 1.00 0.00 29 GLU A O 16
ATOM 19897 N N . HIS A 1 30 ? 7.857 19.338 0.379 1.00 0.00 30 HIS A N 16
ATOM 19898 C CA . HIS A 1 30 ? 7.219 20.235 -0.568 1.00 0.00 30 HIS A CA 16
ATOM 19899 C C . HIS A 1 30 ? 5.807 20.571 -0.086 1.00 0.00 30 HIS A C 16
ATOM 19900 O O . HIS A 1 30 ? 4.831 19.993 -0.561 1.00 0.00 30 HIS A O 16
ATOM 19914 N N . PRO A 1 31 ? 5.741 21.530 0.877 1.00 0.00 31 PRO A N 16
ATOM 19915 C CA . PRO A 1 31 ? 4.464 21.950 1.429 1.00 0.00 31 PRO A CA 16
ATOM 19916 C C . PRO A 1 31 ? 3.706 22.840 0.442 1.00 0.00 31 PRO A C 16
ATOM 19917 O O . PRO A 1 31 ? 2.503 22.674 0.248 1.00 0.00 31 PRO A O 16
ATOM 19928 N N . ARG A 1 32 ? 4.442 23.766 -0.156 1.00 0.00 32 ARG A N 16
ATOM 19929 C CA . ARG A 1 32 ? 3.854 24.682 -1.118 1.00 0.00 32 ARG A CA 16
ATOM 19930 C C . ARG A 1 32 ? 3.045 23.910 -2.162 1.00 0.00 32 ARG A C 16
ATOM 19931 O O . ARG A 1 32 ? 2.064 24.424 -2.697 1.00 0.00 32 ARG A O 16
ATOM 19952 N N . LEU A 1 33 ? 3.486 22.687 -2.420 1.00 0.00 33 LEU A N 16
ATOM 19953 C CA . LEU A 1 33 ? 2.814 21.839 -3.389 1.00 0.00 33 LEU A CA 16
ATOM 19954 C C . LEU A 1 33 ? 1.382 21.573 -2.923 1.00 0.00 33 LEU A C 16
ATOM 19955 O O . LEU A 1 33 ? 1.104 21.576 -1.725 1.00 0.00 33 LEU A O 16
ATOM 19971 N N . ASP A 1 34 ? 0.509 21.351 -3.895 1.00 0.00 34 ASP A N 16
ATOM 19972 C CA . ASP A 1 34 ? -0.889 21.084 -3.599 1.00 0.00 34 ASP A CA 16
ATOM 19973 C C . ASP A 1 34 ? -1.115 19.572 -3.547 1.00 0.00 34 ASP A C 16
ATOM 19974 O O . ASP A 1 34 ? -1.264 18.999 -2.469 1.00 0.00 34 ASP A O 16
ATOM 19983 N N . ASN A 1 35 ? -1.134 18.968 -4.726 1.00 0.00 35 ASN A N 16
ATOM 19984 C CA . ASN A 1 35 ? -1.340 17.533 -4.829 1.00 0.00 35 ASN A CA 16
ATOM 19985 C C . ASN A 1 35 ? -0.591 17.001 -6.053 1.00 0.00 35 ASN A C 16
ATOM 19986 O O . ASN A 1 35 ? 0.425 16.321 -5.917 1.00 0.00 35 ASN A O 16
ATOM 19997 N N . ARG A 1 36 ? -1.122 17.331 -7.221 1.00 0.00 36 ARG A N 16
ATOM 19998 C CA . ARG A 1 36 ? -0.516 16.895 -8.468 1.00 0.00 36 ARG A CA 16
ATOM 19999 C C . ARG A 1 36 ? 0.999 17.105 -8.424 1.00 0.00 36 ARG A C 16
ATOM 20000 O O . ARG A 1 36 ? 1.756 16.295 -8.956 1.00 0.00 36 ARG A O 16
ATOM 20021 N N . GLY A 1 37 ? 1.395 18.196 -7.786 1.00 0.00 37 GLY A N 16
ATOM 20022 C CA . GLY A 1 37 ? 2.806 18.522 -7.666 1.00 0.00 37 GLY A CA 16
ATOM 20023 C C . GLY A 1 37 ? 3.554 17.441 -6.883 1.00 0.00 37 GLY A C 16
ATOM 20024 O O . GLY A 1 37 ? 4.493 16.835 -7.396 1.00 0.00 37 GLY A O 16
ATOM 20028 N N . ALA A 1 38 ? 3.109 17.232 -5.652 1.00 0.00 38 ALA A N 16
ATOM 20029 C CA . ALA A 1 38 ? 3.725 16.235 -4.793 1.00 0.00 38 ALA A CA 16
ATOM 20030 C C . ALA A 1 38 ? 3.695 14.876 -5.495 1.00 0.00 38 ALA A C 16
ATOM 20031 O O . ALA A 1 38 ? 4.626 14.083 -5.360 1.00 0.00 38 ALA A O 16
ATOM 20038 N N . THR A 1 39 ? 2.616 14.648 -6.229 1.00 0.00 39 THR A N 16
ATOM 20039 C CA . THR A 1 39 ? 2.453 13.398 -6.952 1.00 0.00 39 THR A CA 16
ATOM 20040 C C . THR A 1 39 ? 3.477 13.300 -8.085 1.00 0.00 39 THR A C 16
ATOM 20041 O O . THR A 1 39 ? 3.901 12.204 -8.450 1.00 0.00 39 THR A O 16
ATOM 20052 N N . LYS A 1 40 ? 3.844 14.460 -8.609 1.00 0.00 40 LYS A N 16
ATOM 20053 C CA . LYS A 1 40 ? 4.810 14.518 -9.693 1.00 0.00 40 LYS A CA 16
ATOM 20054 C C . LYS A 1 40 ? 6.218 14.324 -9.127 1.00 0.00 40 LYS A C 16
ATOM 20055 O O . LYS A 1 40 ? 7.158 14.047 -9.871 1.00 0.00 40 LYS A O 16
ATOM 20074 N N . ILE A 1 41 ? 6.320 14.476 -7.815 1.00 0.00 41 ILE A N 16
ATOM 20075 C CA . ILE A 1 41 ? 7.597 14.320 -7.140 1.00 0.00 41 ILE A CA 16
ATOM 20076 C C . ILE A 1 41 ? 7.763 12.864 -6.701 1.00 0.00 41 ILE A C 16
ATOM 20077 O O . ILE A 1 41 ? 8.878 12.345 -6.668 1.00 0.00 41 ILE A O 16
ATOM 20093 N N . LEU A 1 42 ? 6.638 12.246 -6.374 1.00 0.00 42 LEU A N 16
ATOM 20094 C CA . LEU A 1 42 ? 6.645 10.860 -5.939 1.00 0.00 42 LEU A CA 16
ATOM 20095 C C . LEU A 1 42 ? 6.981 9.958 -7.128 1.00 0.00 42 LEU A C 16
ATOM 20096 O O . LEU A 1 42 ? 7.770 9.023 -6.999 1.00 0.00 42 LEU A O 16
ATOM 20112 N N . ALA A 1 43 ? 6.364 10.269 -8.258 1.00 0.00 43 ALA A N 16
ATOM 20113 C CA . ALA A 1 43 ? 6.587 9.498 -9.469 1.00 0.00 43 ALA A CA 16
ATOM 20114 C C . ALA A 1 43 ? 8.090 9.289 -9.666 1.00 0.00 43 ALA A C 16
ATOM 20115 O O . ALA A 1 43 ? 8.589 8.174 -9.526 1.00 0.00 43 ALA A O 16
ATOM 20122 N N . ASP A 1 44 ? 8.770 10.380 -9.986 1.00 0.00 44 ASP A N 16
ATOM 20123 C CA . ASP A 1 44 ? 10.206 10.331 -10.203 1.00 0.00 44 ASP A CA 16
ATOM 20124 C C . ASP A 1 44 ? 10.847 9.436 -9.141 1.00 0.00 44 ASP A C 16
ATOM 20125 O O . ASP A 1 44 ? 11.491 8.440 -9.469 1.00 0.00 44 ASP A O 16
ATOM 20134 N N . TRP A 1 45 ? 10.650 9.823 -7.889 1.00 0.00 45 TRP A N 16
ATOM 20135 C CA . TRP A 1 45 ? 11.201 9.068 -6.777 1.00 0.00 45 TRP A CA 16
ATOM 20136 C C . TRP A 1 45 ? 10.996 7.580 -7.067 1.00 0.00 45 TRP A C 16
ATOM 20137 O O . TRP A 1 45 ? 11.928 6.787 -6.945 1.00 0.00 45 TRP A O 16
ATOM 20158 N N . TRP A 1 46 ? 9.771 7.247 -7.447 1.00 0.00 46 TRP A N 16
ATOM 20159 C CA . TRP A 1 46 ? 9.433 5.868 -7.756 1.00 0.00 46 TRP A CA 16
ATOM 20160 C C . TRP A 1 46 ? 10.223 5.455 -8.999 1.00 0.00 46 TRP A C 16
ATOM 20161 O O . TRP A 1 46 ? 10.913 4.437 -8.990 1.00 0.00 46 TRP A O 16
ATOM 20182 N N . ALA A 1 47 ? 10.095 6.266 -10.039 1.00 0.00 47 ALA A N 16
ATOM 20183 C CA . ALA A 1 47 ? 10.788 5.997 -11.287 1.00 0.00 47 ALA A CA 16
ATOM 20184 C C . ALA A 1 47 ? 12.212 5.526 -10.984 1.00 0.00 47 ALA A C 16
ATOM 20185 O O . ALA A 1 47 ? 12.752 4.675 -11.689 1.00 0.00 47 ALA A O 16
ATOM 20192 N N . VAL A 1 48 ? 12.780 6.101 -9.934 1.00 0.00 48 VAL A N 16
ATOM 20193 C CA . VAL A 1 48 ? 14.130 5.751 -9.528 1.00 0.00 48 VAL A CA 16
ATOM 20194 C C . VAL A 1 48 ? 14.068 4.758 -8.366 1.00 0.00 48 VAL A C 16
ATOM 20195 O O . VAL A 1 48 ? 14.728 4.950 -7.346 1.00 0.00 48 VAL A O 16
ATOM 20208 N N . LEU A 1 49 ? 13.269 3.719 -8.559 1.00 0.00 49 LEU A N 16
ATOM 20209 C CA . LEU A 1 49 ? 13.113 2.696 -7.540 1.00 0.00 49 LEU A CA 16
ATOM 20210 C C . LEU A 1 49 ? 13.480 1.333 -8.130 1.00 0.00 49 LEU A C 16
ATOM 20211 O O . LEU A 1 49 ? 12.956 0.943 -9.172 1.00 0.00 49 LEU A O 16
ATOM 20227 N N . ASP A 1 50 ? 14.377 0.646 -7.439 1.00 0.00 50 ASP A N 16
ATOM 20228 C CA . ASP A 1 50 ? 14.820 -0.665 -7.882 1.00 0.00 50 ASP A CA 16
ATOM 20229 C C . ASP A 1 50 ? 13.646 -1.644 -7.816 1.00 0.00 50 ASP A C 16
ATOM 20230 O O . ASP A 1 50 ? 12.560 -1.286 -7.364 1.00 0.00 50 ASP A O 16
ATOM 20239 N N . PRO A 1 51 ? 13.912 -2.892 -8.287 1.00 0.00 51 PRO A N 16
ATOM 20240 C CA . PRO A 1 51 ? 12.891 -3.925 -8.286 1.00 0.00 51 PRO A CA 16
ATOM 20241 C C . PRO A 1 51 ? 12.661 -4.469 -6.874 1.00 0.00 51 PRO A C 16
ATOM 20242 O O . PRO A 1 51 ? 11.521 -4.592 -6.430 1.00 0.00 51 PRO A O 16
ATOM 20253 N N . LYS A 1 52 ? 13.764 -4.779 -6.208 1.00 0.00 52 LYS A N 16
ATOM 20254 C CA . LYS A 1 52 ? 13.697 -5.306 -4.855 1.00 0.00 52 LYS A CA 16
ATOM 20255 C C . LYS A 1 52 ? 12.614 -4.560 -4.074 1.00 0.00 52 LYS A C 16
ATOM 20256 O O . LYS A 1 52 ? 11.777 -5.179 -3.419 1.00 0.00 52 LYS A O 16
ATOM 20275 N N . GLU A 1 53 ? 12.664 -3.239 -4.170 1.00 0.00 53 GLU A N 16
ATOM 20276 C CA . GLU A 1 53 ? 11.697 -2.402 -3.480 1.00 0.00 53 GLU A CA 16
ATOM 20277 C C . GLU A 1 53 ? 10.296 -2.629 -4.050 1.00 0.00 53 GLU A C 16
ATOM 20278 O O . GLU A 1 53 ? 9.337 -2.803 -3.299 1.00 0.00 53 GLU A O 16
ATOM 20290 N N . LYS A 1 54 ? 10.221 -2.621 -5.373 1.00 0.00 54 LYS A N 16
ATOM 20291 C CA . LYS A 1 54 ? 8.953 -2.825 -6.052 1.00 0.00 54 LYS A CA 16
ATOM 20292 C C . LYS A 1 54 ? 8.348 -4.157 -5.605 1.00 0.00 54 LYS A C 16
ATOM 20293 O O . LYS A 1 54 ? 7.135 -4.266 -5.434 1.00 0.00 54 LYS A O 16
ATOM 20312 N N . GLN A 1 55 ? 9.222 -5.138 -5.429 1.00 0.00 55 GLN A N 16
ATOM 20313 C CA . GLN A 1 55 ? 8.789 -6.459 -5.005 1.00 0.00 55 GLN A CA 16
ATOM 20314 C C . GLN A 1 55 ? 7.893 -6.353 -3.770 1.00 0.00 55 GLN A C 16
ATOM 20315 O O . GLN A 1 55 ? 6.713 -6.695 -3.823 1.00 0.00 55 GLN A O 16
ATOM 20329 N N . LYS A 1 56 ? 8.489 -5.877 -2.686 1.00 0.00 56 LYS A N 16
ATOM 20330 C CA . LYS A 1 56 ? 7.759 -5.722 -1.438 1.00 0.00 56 LYS A CA 16
ATOM 20331 C C . LYS A 1 56 ? 6.426 -5.025 -1.716 1.00 0.00 56 LYS A C 16
ATOM 20332 O O . LYS A 1 56 ? 5.375 -5.490 -1.276 1.00 0.00 56 LYS A O 16
ATOM 20351 N N . TYR A 1 57 ? 6.512 -3.921 -2.443 1.00 0.00 57 TYR A N 16
ATOM 20352 C CA . TYR A 1 57 ? 5.325 -3.155 -2.784 1.00 0.00 57 TYR A CA 16
ATOM 20353 C C . TYR A 1 57 ? 4.325 -4.012 -3.564 1.00 0.00 57 TYR A C 16
ATOM 20354 O O . TYR A 1 57 ? 3.132 -4.008 -3.264 1.00 0.00 57 TYR A O 16
ATOM 20372 N N . THR A 1 58 ? 4.849 -4.726 -4.549 1.00 0.00 58 THR A N 16
ATOM 20373 C CA . THR A 1 58 ? 4.017 -5.586 -5.374 1.00 0.00 58 THR A CA 16
ATOM 20374 C C . THR A 1 58 ? 3.279 -6.607 -4.505 1.00 0.00 58 THR A C 16
ATOM 20375 O O . THR A 1 58 ? 2.147 -6.982 -4.808 1.00 0.00 58 THR A O 16
ATOM 20386 N N . ASP A 1 59 ? 3.950 -7.028 -3.444 1.00 0.00 59 ASP A N 16
ATOM 20387 C CA . ASP A 1 59 ? 3.373 -7.998 -2.529 1.00 0.00 59 ASP A CA 16
ATOM 20388 C C . ASP A 1 59 ? 2.344 -7.301 -1.636 1.00 0.00 59 ASP A C 16
ATOM 20389 O O . ASP A 1 59 ? 1.311 -7.880 -1.305 1.00 0.00 59 ASP A O 16
ATOM 20398 N N . MET A 1 60 ? 2.662 -6.067 -1.272 1.00 0.00 60 MET A N 16
ATOM 20399 C CA . MET A 1 60 ? 1.779 -5.285 -0.424 1.00 0.00 60 MET A CA 16
ATOM 20400 C C . MET A 1 60 ? 0.494 -4.912 -1.167 1.00 0.00 60 MET A C 16
ATOM 20401 O O . MET A 1 60 ? -0.570 -4.808 -0.560 1.00 0.00 60 MET A O 16
ATOM 20415 N N . ALA A 1 61 ? 0.637 -4.721 -2.471 1.00 0.00 61 ALA A N 16
ATOM 20416 C CA . ALA A 1 61 ? -0.498 -4.362 -3.303 1.00 0.00 61 ALA A CA 16
ATOM 20417 C C . ALA A 1 61 ? -1.332 -5.613 -3.588 1.00 0.00 61 ALA A C 16
ATOM 20418 O O . ALA A 1 61 ? -2.526 -5.648 -3.292 1.00 0.00 61 ALA A O 16
ATOM 20425 N N . LYS A 1 62 ? -0.671 -6.609 -4.159 1.00 0.00 62 LYS A N 16
ATOM 20426 C CA . LYS A 1 62 ? -1.337 -7.858 -4.488 1.00 0.00 62 LYS A CA 16
ATOM 20427 C C . LYS A 1 62 ? -2.058 -8.387 -3.247 1.00 0.00 62 LYS A C 16
ATOM 20428 O O . LYS A 1 62 ? -3.008 -9.161 -3.360 1.00 0.00 62 LYS A O 16
ATOM 20447 N N . GLU A 1 63 ? -1.581 -7.949 -2.091 1.00 0.00 63 GLU A N 16
ATOM 20448 C CA . GLU A 1 63 ? -2.169 -8.370 -0.831 1.00 0.00 63 GLU A CA 16
ATOM 20449 C C . GLU A 1 63 ? -3.300 -7.421 -0.431 1.00 0.00 63 GLU A C 16
ATOM 20450 O O . GLU A 1 63 ? -4.399 -7.865 -0.101 1.00 0.00 63 GLU A O 16
ATOM 20462 N N . TYR A 1 64 ? -2.993 -6.133 -0.473 1.00 0.00 64 TYR A N 16
ATOM 20463 C CA . TYR A 1 64 ? -3.970 -5.118 -0.119 1.00 0.00 64 TYR A CA 16
ATOM 20464 C C . TYR A 1 64 ? -5.219 -5.230 -0.996 1.00 0.00 64 TYR A C 16
ATOM 20465 O O . TYR A 1 64 ? -6.338 -5.261 -0.487 1.00 0.00 64 TYR A O 16
ATOM 20483 N N . LYS A 1 65 ? -4.984 -5.287 -2.299 1.00 0.00 65 LYS A N 16
ATOM 20484 C CA . LYS A 1 65 ? -6.076 -5.395 -3.251 1.00 0.00 65 LYS A CA 16
ATOM 20485 C C . LYS A 1 65 ? -7.100 -6.408 -2.735 1.00 0.00 65 LYS A C 16
ATOM 20486 O O . LYS A 1 65 ? -8.245 -6.054 -2.460 1.00 0.00 65 LYS A O 16
ATOM 20505 N N . ASP A 1 66 ? -6.650 -7.649 -2.620 1.00 0.00 66 ASP A N 16
ATOM 20506 C CA . ASP A 1 66 ? -7.512 -8.716 -2.142 1.00 0.00 66 ASP A CA 16
ATOM 20507 C C . ASP A 1 66 ? -8.366 -8.196 -0.984 1.00 0.00 66 ASP A C 16
ATOM 20508 O O . ASP A 1 66 ? -9.581 -8.386 -0.970 1.00 0.00 66 ASP A O 16
ATOM 20517 N N . ALA A 1 67 ? -7.697 -7.550 -0.041 1.00 0.00 67 ALA A N 16
ATOM 20518 C CA . ALA A 1 67 ? -8.380 -7.001 1.118 1.00 0.00 67 ALA A CA 16
ATOM 20519 C C . ALA A 1 67 ? -9.356 -5.915 0.663 1.00 0.00 67 ALA A C 16
ATOM 20520 O O . ALA A 1 67 ? -10.517 -5.908 1.070 1.00 0.00 67 ALA A O 16
ATOM 20527 N N . PHE A 1 68 ? -8.850 -5.022 -0.176 1.00 0.00 68 PHE A N 16
ATOM 20528 C CA . PHE A 1 68 ? -9.663 -3.934 -0.691 1.00 0.00 68 PHE A CA 16
ATOM 20529 C C . PHE A 1 68 ? -10.910 -4.469 -1.400 1.00 0.00 68 PHE A C 16
ATOM 20530 O O . PHE A 1 68 ? -12.025 -4.033 -1.116 1.00 0.00 68 PHE A O 16
ATOM 20547 N N . MET A 1 69 ? -10.679 -5.406 -2.308 1.00 0.00 69 MET A N 16
ATOM 20548 C CA . MET A 1 69 ? -11.770 -6.005 -3.059 1.00 0.00 69 MET A CA 16
ATOM 20549 C C . MET A 1 69 ? -12.505 -7.050 -2.218 1.00 0.00 69 MET A C 16
ATOM 20550 O O . MET A 1 69 ? -12.103 -8.212 -2.174 1.00 0.00 69 MET A O 16
ATOM 20564 N N . LYS A 1 70 ? -13.571 -6.600 -1.571 1.00 0.00 70 LYS A N 16
ATOM 20565 C CA . LYS A 1 70 ? -14.366 -7.482 -0.734 1.00 0.00 70 LYS A CA 16
ATOM 20566 C C . LYS A 1 70 ? -15.757 -7.646 -1.351 1.00 0.00 70 LYS A C 16
ATOM 20567 O O . LYS A 1 70 ? -16.152 -8.753 -1.715 1.00 0.00 70 LYS A O 16
ATOM 20586 N N . ALA A 1 71 ? -16.461 -6.528 -1.449 1.00 0.00 71 ALA A N 16
ATOM 20587 C CA . ALA A 1 71 ? -17.799 -6.534 -2.015 1.00 0.00 71 ALA A CA 16
ATOM 20588 C C . ALA A 1 71 ? -17.715 -6.246 -3.516 1.00 0.00 71 ALA A C 16
ATOM 20589 O O . ALA A 1 71 ? -18.056 -5.152 -3.962 1.00 0.00 71 ALA A O 16
ATOM 20596 N N . ASN A 1 72 ? -17.258 -7.248 -4.253 1.00 0.00 72 ASN A N 16
ATOM 20597 C CA . ASN A 1 72 ? -17.124 -7.116 -5.694 1.00 0.00 72 ASN A CA 16
ATOM 20598 C C . ASN A 1 72 ? -17.565 -8.419 -6.364 1.00 0.00 72 ASN A C 16
ATOM 20599 O O . ASN A 1 72 ? -16.831 -9.406 -6.353 1.00 0.00 72 ASN A O 16
ATOM 20610 N N . PRO A 1 73 ? -18.793 -8.379 -6.947 1.00 0.00 73 PRO A N 16
ATOM 20611 C CA . PRO A 1 73 ? -19.340 -9.544 -7.621 1.00 0.00 73 PRO A CA 16
ATOM 20612 C C . PRO A 1 73 ? -18.665 -9.760 -8.977 1.00 0.00 73 PRO A C 16
ATOM 20613 O O . PRO A 1 73 ? -18.999 -9.091 -9.954 1.00 0.00 73 PRO A O 16
ATOM 20624 N N . GLY A 1 74 ? -17.729 -10.697 -8.993 1.00 0.00 74 GLY A N 16
ATOM 20625 C CA . GLY A 1 74 ? -17.005 -11.010 -10.213 1.00 0.00 74 GLY A CA 16
ATOM 20626 C C . GLY A 1 74 ? -15.887 -9.995 -10.463 1.00 0.00 74 GLY A C 16
ATOM 20627 O O . GLY A 1 74 ? -16.063 -9.049 -11.230 1.00 0.00 74 GLY A O 16
ATOM 20631 N N . TYR A 1 75 ? -14.763 -10.226 -9.802 1.00 0.00 75 TYR A N 16
ATOM 20632 C CA . TYR A 1 75 ? -13.617 -9.343 -9.943 1.00 0.00 75 TYR A CA 16
ATOM 20633 C C . TYR A 1 75 ? -12.410 -10.097 -10.503 1.00 0.00 75 TYR A C 16
ATOM 20634 O O . TYR A 1 75 ? -11.726 -9.604 -11.399 1.00 0.00 75 TYR A O 16
ATOM 20652 N N . ARG A 1 76 ? -12.184 -11.281 -9.952 1.00 0.00 76 ARG A N 16
ATOM 20653 C CA . ARG A 1 76 ? -11.071 -12.108 -10.386 1.00 0.00 76 ARG A CA 16
ATOM 20654 C C . ARG A 1 76 ? -11.241 -13.539 -9.873 1.00 0.00 76 ARG A C 16
ATOM 20655 O O . ARG A 1 76 ? -11.046 -14.497 -10.619 1.00 0.00 76 ARG A O 16
ATOM 20676 N N . SER A 1 77 ? -11.604 -13.639 -8.602 1.00 0.00 77 SER A N 16
ATOM 20677 C CA . SER A 1 77 ? -11.803 -14.937 -7.981 1.00 0.00 77 SER A CA 16
ATOM 20678 C C . SER A 1 77 ? -12.728 -15.795 -8.846 1.00 0.00 77 SER A C 16
ATOM 20679 O O . SER A 1 77 ? -13.873 -15.422 -9.097 1.00 0.00 77 SER A O 16
ATOM 20687 N N . GLY A 1 78 ? -12.197 -16.930 -9.278 1.00 0.00 78 GLY A N 16
ATOM 20688 C CA . GLY A 1 78 ? -12.960 -17.844 -10.110 1.00 0.00 78 GLY A CA 16
ATOM 20689 C C . GLY A 1 78 ? -14.094 -18.494 -9.314 1.00 0.00 78 GLY A C 16
ATOM 20690 O O . GLY A 1 78 ? -14.032 -18.568 -8.088 1.00 0.00 78 GLY A O 16
ATOM 20694 N N . PRO A 1 79 ? -15.129 -18.960 -10.063 1.00 0.00 79 PRO A N 16
ATOM 20695 C CA . PRO A 1 79 ? -16.274 -19.601 -9.440 1.00 0.00 79 PRO A CA 16
ATOM 20696 C C . PRO A 1 79 ? -15.926 -21.017 -8.978 1.00 0.00 79 PRO A C 16
ATOM 20697 O O . PRO A 1 79 ? -15.950 -21.956 -9.772 1.00 0.00 79 PRO A O 16
ATOM 20708 N N . SER A 1 80 ? -15.611 -21.126 -7.696 1.00 0.00 80 SER A N 16
ATOM 20709 C CA . SER A 1 80 ? -15.258 -22.412 -7.118 1.00 0.00 80 SER A CA 16
ATOM 20710 C C . SER A 1 80 ? -13.994 -22.956 -7.786 1.00 0.00 80 SER A C 16
ATOM 20711 O O . SER A 1 80 ? -13.645 -22.545 -8.892 1.00 0.00 80 SER A O 16
ATOM 20719 N N . SER A 1 81 ? -13.342 -23.873 -7.087 1.00 0.00 81 SER A N 16
ATOM 20720 C CA . SER A 1 81 ? -12.124 -24.478 -7.598 1.00 0.00 81 SER A CA 16
ATOM 20721 C C . SER A 1 81 ? -11.198 -23.397 -8.160 1.00 0.00 81 SER A C 16
ATOM 20722 O O . SER A 1 81 ? -11.323 -23.010 -9.321 1.00 0.00 81 SER A O 16
ATOM 20730 N N . GLY A 1 82 ? -10.291 -22.940 -7.310 1.00 0.00 82 GLY A N 16
ATOM 20731 C CA . GLY A 1 82 ? -9.345 -21.911 -7.707 1.00 0.00 82 GLY A CA 16
ATOM 20732 C C . GLY A 1 82 ? -8.130 -21.894 -6.777 1.00 0.00 82 GLY A C 16
ATOM 20733 O O . GLY A 1 82 ? -7.764 -22.923 -6.210 1.00 0.00 82 GLY A O 16
ATOM 20737 N N . GLY A 1 1 ? -5.620 4.056 -19.379 1.00 0.00 1 GLY A N 17
ATOM 20738 C CA . GLY A 1 1 ? -5.037 5.211 -20.041 1.00 0.00 1 GLY A CA 17
ATOM 20739 C C . GLY A 1 1 ? -5.210 6.473 -19.193 1.00 0.00 1 GLY A C 17
ATOM 20740 O O . GLY A 1 1 ? -5.522 6.391 -18.006 1.00 0.00 1 GLY A O 17
ATOM 20744 N N . SER A 1 2 ? -4.999 7.612 -19.836 1.00 0.00 2 SER A N 17
ATOM 20745 C CA . SER A 1 2 ? -5.127 8.890 -19.157 1.00 0.00 2 SER A CA 17
ATOM 20746 C C . SER A 1 2 ? -4.240 8.911 -17.910 1.00 0.00 2 SER A C 17
ATOM 20747 O O . SER A 1 2 ? -3.688 7.883 -17.519 1.00 0.00 2 SER A O 17
ATOM 20755 N N . SER A 1 3 ? -4.132 10.092 -17.319 1.00 0.00 3 SER A N 17
ATOM 20756 C CA . SER A 1 3 ? -3.322 10.260 -16.124 1.00 0.00 3 SER A CA 17
ATOM 20757 C C . SER A 1 3 ? -4.188 10.775 -14.973 1.00 0.00 3 SER A C 17
ATOM 20758 O O . SER A 1 3 ? -4.164 11.964 -14.658 1.00 0.00 3 SER A O 17
ATOM 20766 N N . GLY A 1 4 ? -4.933 9.856 -14.377 1.00 0.00 4 GLY A N 17
ATOM 20767 C CA . GLY A 1 4 ? -5.805 10.203 -13.268 1.00 0.00 4 GLY A CA 17
ATOM 20768 C C . GLY A 1 4 ? -6.918 11.151 -13.721 1.00 0.00 4 GLY A C 17
ATOM 20769 O O . GLY A 1 4 ? -6.672 12.081 -14.487 1.00 0.00 4 GLY A O 17
ATOM 20773 N N . SER A 1 5 ? -8.118 10.881 -13.228 1.00 0.00 5 SER A N 17
ATOM 20774 C CA . SER A 1 5 ? -9.269 11.698 -13.573 1.00 0.00 5 SER A CA 17
ATOM 20775 C C . SER A 1 5 ? -10.246 11.749 -12.396 1.00 0.00 5 SER A C 17
ATOM 20776 O O . SER A 1 5 ? -10.568 12.826 -11.898 1.00 0.00 5 SER A O 17
ATOM 20784 N N . SER A 1 6 ? -10.690 10.570 -11.986 1.00 0.00 6 SER A N 17
ATOM 20785 C CA . SER A 1 6 ? -11.623 10.466 -10.877 1.00 0.00 6 SER A CA 17
ATOM 20786 C C . SER A 1 6 ? -11.515 9.084 -10.230 1.00 0.00 6 SER A C 17
ATOM 20787 O O . SER A 1 6 ? -11.177 8.970 -9.053 1.00 0.00 6 SER A O 17
ATOM 20795 N N . GLY A 1 7 ? -11.809 8.067 -11.028 1.00 0.00 7 GLY A N 17
ATOM 20796 C CA . GLY A 1 7 ? -11.749 6.697 -10.547 1.00 0.00 7 GLY A CA 17
ATOM 20797 C C . GLY A 1 7 ? -12.430 6.565 -9.184 1.00 0.00 7 GLY A C 17
ATOM 20798 O O . GLY A 1 7 ? -13.648 6.701 -9.078 1.00 0.00 7 GLY A O 17
ATOM 20802 N N . ALA A 1 8 ? -11.614 6.300 -8.174 1.00 0.00 8 ALA A N 17
ATOM 20803 C CA . ALA A 1 8 ? -12.123 6.147 -6.821 1.00 0.00 8 ALA A CA 17
ATOM 20804 C C . ALA A 1 8 ? -12.850 4.806 -6.703 1.00 0.00 8 ALA A C 17
ATOM 20805 O O . ALA A 1 8 ? -14.015 4.761 -6.311 1.00 0.00 8 ALA A O 17
ATOM 20812 N N . ARG A 1 9 ? -12.132 3.748 -7.048 1.00 0.00 9 ARG A N 17
ATOM 20813 C CA . ARG A 1 9 ? -12.694 2.409 -6.985 1.00 0.00 9 ARG A CA 17
ATOM 20814 C C . ARG A 1 9 ? -11.691 1.386 -7.523 1.00 0.00 9 ARG A C 17
ATOM 20815 O O . ARG A 1 9 ? -11.846 0.885 -8.635 1.00 0.00 9 ARG A O 17
ATOM 20836 N N . ARG A 1 10 ? -10.685 1.107 -6.707 1.00 0.00 10 ARG A N 17
ATOM 20837 C CA . ARG A 1 10 ? -9.657 0.153 -7.086 1.00 0.00 10 ARG A CA 17
ATOM 20838 C C . ARG A 1 10 ? -8.652 -0.026 -5.947 1.00 0.00 10 ARG A C 17
ATOM 20839 O O . ARG A 1 10 ? -8.505 0.854 -5.100 1.00 0.00 10 ARG A O 17
ATOM 20860 N N . PRO A 1 11 ? -7.969 -1.202 -5.962 1.00 0.00 11 PRO A N 17
ATOM 20861 C CA . PRO A 1 11 ? -6.982 -1.507 -4.940 1.00 0.00 11 PRO A CA 17
ATOM 20862 C C . PRO A 1 11 ? -5.693 -0.716 -5.168 1.00 0.00 11 PRO A C 17
ATOM 20863 O O . PRO A 1 11 ? -5.442 -0.236 -6.273 1.00 0.00 11 PRO A O 17
ATOM 20874 N N . MET A 1 12 ? -4.909 -0.603 -4.106 1.00 0.00 12 MET A N 17
ATOM 20875 C CA . MET A 1 12 ? -3.652 0.122 -4.177 1.00 0.00 12 MET A CA 17
ATOM 20876 C C . MET A 1 12 ? -2.577 -0.712 -4.876 1.00 0.00 12 MET A C 17
ATOM 20877 O O . MET A 1 12 ? -2.373 -1.877 -4.539 1.00 0.00 12 MET A O 17
ATOM 20891 N N . ASN A 1 13 ? -1.917 -0.082 -5.837 1.00 0.00 13 ASN A N 17
ATOM 20892 C CA . ASN A 1 13 ? -0.868 -0.752 -6.587 1.00 0.00 13 ASN A CA 17
ATOM 20893 C C . ASN A 1 13 ? 0.457 -0.619 -5.832 1.00 0.00 13 ASN A C 17
ATOM 20894 O O . ASN A 1 13 ? 0.503 -0.032 -4.751 1.00 0.00 13 ASN A O 17
ATOM 20905 N N . ALA A 1 14 ? 1.501 -1.173 -6.430 1.00 0.00 14 ALA A N 17
ATOM 20906 C CA . ALA A 1 14 ? 2.822 -1.124 -5.828 1.00 0.00 14 ALA A CA 17
ATOM 20907 C C . ALA A 1 14 ? 3.286 0.332 -5.744 1.00 0.00 14 ALA A C 17
ATOM 20908 O O . ALA A 1 14 ? 3.860 0.747 -4.739 1.00 0.00 14 ALA A O 17
ATOM 20915 N N . PHE A 1 15 ? 3.019 1.066 -6.814 1.00 0.00 15 PHE A N 17
ATOM 20916 C CA . PHE A 1 15 ? 3.402 2.467 -6.875 1.00 0.00 15 PHE A CA 17
ATOM 20917 C C . PHE A 1 15 ? 2.609 3.296 -5.863 1.00 0.00 15 PHE A C 17
ATOM 20918 O O . PHE A 1 15 ? 3.168 4.155 -5.184 1.00 0.00 15 PHE A O 17
ATOM 20935 N N . LEU A 1 16 ? 1.317 3.010 -5.796 1.00 0.00 16 LEU A N 17
ATOM 20936 C CA . LEU A 1 16 ? 0.440 3.719 -4.879 1.00 0.00 16 LEU A CA 17
ATOM 20937 C C . LEU A 1 16 ? 0.943 3.525 -3.447 1.00 0.00 16 LEU A C 17
ATOM 20938 O O . LEU A 1 16 ? 0.768 4.400 -2.600 1.00 0.00 16 LEU A O 17
ATOM 20954 N N . LEU A 1 17 ? 1.556 2.373 -3.220 1.00 0.00 17 LEU A N 17
ATOM 20955 C CA . LEU A 1 17 ? 2.085 2.052 -1.906 1.00 0.00 17 LEU A CA 17
ATOM 20956 C C . LEU A 1 17 ? 3.281 2.959 -1.607 1.00 0.00 17 LEU A C 17
ATOM 20957 O O . LEU A 1 17 ? 3.394 3.502 -0.510 1.00 0.00 17 LEU A O 17
ATOM 20973 N N . PHE A 1 18 ? 4.144 3.093 -2.604 1.00 0.00 18 PHE A N 17
ATOM 20974 C CA . PHE A 1 18 ? 5.328 3.924 -2.462 1.00 0.00 18 PHE A CA 17
ATOM 20975 C C . PHE A 1 18 ? 4.946 5.389 -2.241 1.00 0.00 18 PHE A C 17
ATOM 20976 O O . PHE A 1 18 ? 5.609 6.101 -1.488 1.00 0.00 18 PHE A O 17
ATOM 20993 N N . CYS A 1 19 ? 3.878 5.797 -2.911 1.00 0.00 19 CYS A N 17
ATOM 20994 C CA . CYS A 1 19 ? 3.400 7.164 -2.797 1.00 0.00 19 CYS A CA 17
ATOM 20995 C C . CYS A 1 19 ? 2.784 7.344 -1.408 1.00 0.00 19 CYS A C 17
ATOM 20996 O O . CYS A 1 19 ? 2.920 8.402 -0.797 1.00 0.00 19 CYS A O 17
ATOM 21004 N N . LYS A 1 20 ? 2.119 6.293 -0.950 1.00 0.00 20 LYS A N 17
ATOM 21005 C CA . LYS A 1 20 ? 1.482 6.321 0.355 1.00 0.00 20 LYS A CA 17
ATOM 21006 C C . LYS A 1 20 ? 2.557 6.291 1.444 1.00 0.00 20 LYS A C 17
ATOM 21007 O O . LYS A 1 20 ? 2.259 6.488 2.621 1.00 0.00 20 LYS A O 17
ATOM 21026 N N . ARG A 1 21 ? 3.785 6.043 1.011 1.00 0.00 21 ARG A N 17
ATOM 21027 C CA . ARG A 1 21 ? 4.905 5.984 1.934 1.00 0.00 21 ARG A CA 17
ATOM 21028 C C . ARG A 1 21 ? 5.688 7.299 1.902 1.00 0.00 21 ARG A C 17
ATOM 21029 O O . ARG A 1 21 ? 5.824 7.969 2.925 1.00 0.00 21 ARG A O 17
ATOM 21050 N N . HIS A 1 22 ? 6.183 7.628 0.718 1.00 0.00 22 HIS A N 17
ATOM 21051 C CA . HIS A 1 22 ? 6.948 8.850 0.540 1.00 0.00 22 HIS A CA 17
ATOM 21052 C C . HIS A 1 22 ? 6.005 10.054 0.559 1.00 0.00 22 HIS A C 17
ATOM 21053 O O . HIS A 1 22 ? 6.453 11.197 0.624 1.00 0.00 22 HIS A O 17
ATOM 21067 N N . ARG A 1 23 ? 4.715 9.756 0.502 1.00 0.00 23 ARG A N 17
ATOM 21068 C CA . ARG A 1 23 ? 3.704 10.799 0.512 1.00 0.00 23 ARG A CA 17
ATOM 21069 C C . ARG A 1 23 ? 4.135 11.946 1.428 1.00 0.00 23 ARG A C 17
ATOM 21070 O O . ARG A 1 23 ? 4.437 13.042 0.958 1.00 0.00 23 ARG A O 17
ATOM 21091 N N . SER A 1 24 ? 4.150 11.655 2.721 1.00 0.00 24 SER A N 17
ATOM 21092 C CA . SER A 1 24 ? 4.538 12.649 3.707 1.00 0.00 24 SER A CA 17
ATOM 21093 C C . SER A 1 24 ? 5.878 13.277 3.318 1.00 0.00 24 SER A C 17
ATOM 21094 O O . SER A 1 24 ? 6.012 14.499 3.297 1.00 0.00 24 SER A O 17
ATOM 21102 N N . LEU A 1 25 ? 6.836 12.412 3.019 1.00 0.00 25 LEU A N 17
ATOM 21103 C CA . LEU A 1 25 ? 8.160 12.867 2.631 1.00 0.00 25 LEU A CA 17
ATOM 21104 C C . LEU A 1 25 ? 8.027 14.052 1.672 1.00 0.00 25 LEU A C 17
ATOM 21105 O O . LEU A 1 25 ? 8.368 15.180 2.024 1.00 0.00 25 LEU A O 17
ATOM 21121 N N . VAL A 1 26 ? 7.531 13.755 0.480 1.00 0.00 26 VAL A N 17
ATOM 21122 C CA . VAL A 1 26 ? 7.349 14.782 -0.532 1.00 0.00 26 VAL A CA 17
ATOM 21123 C C . VAL A 1 26 ? 6.577 15.956 0.073 1.00 0.00 26 VAL A C 17
ATOM 21124 O O . VAL A 1 26 ? 7.100 17.066 0.164 1.00 0.00 26 VAL A O 17
ATOM 21137 N N . ARG A 1 27 ? 5.346 15.671 0.470 1.00 0.00 27 ARG A N 17
ATOM 21138 C CA . ARG A 1 27 ? 4.497 16.690 1.064 1.00 0.00 27 ARG A CA 17
ATOM 21139 C C . ARG A 1 27 ? 5.320 17.601 1.977 1.00 0.00 27 ARG A C 17
ATOM 21140 O O . ARG A 1 27 ? 5.156 18.820 1.955 1.00 0.00 27 ARG A O 17
ATOM 21161 N N . GLN A 1 28 ? 6.186 16.974 2.760 1.00 0.00 28 GLN A N 17
ATOM 21162 C CA . GLN A 1 28 ? 7.035 17.712 3.679 1.00 0.00 28 GLN A CA 17
ATOM 21163 C C . GLN A 1 28 ? 8.058 18.546 2.905 1.00 0.00 28 GLN A C 17
ATOM 21164 O O . GLN A 1 28 ? 8.051 19.774 2.983 1.00 0.00 28 GLN A O 17
ATOM 21178 N N . GLU A 1 29 ? 8.913 17.846 2.174 1.00 0.00 29 GLU A N 17
ATOM 21179 C CA . GLU A 1 29 ? 9.939 18.506 1.386 1.00 0.00 29 GLU A CA 17
ATOM 21180 C C . GLU A 1 29 ? 9.310 19.550 0.461 1.00 0.00 29 GLU A C 17
ATOM 21181 O O . GLU A 1 29 ? 9.994 20.451 -0.021 1.00 0.00 29 GLU A O 17
ATOM 21193 N N . HIS A 1 30 ? 8.013 19.393 0.241 1.00 0.00 30 HIS A N 17
ATOM 21194 C CA . HIS A 1 30 ? 7.283 20.310 -0.618 1.00 0.00 30 HIS A CA 17
ATOM 21195 C C . HIS A 1 30 ? 5.912 20.604 -0.007 1.00 0.00 30 HIS A C 17
ATOM 21196 O O . HIS A 1 30 ? 4.910 20.015 -0.409 1.00 0.00 30 HIS A O 17
ATOM 21210 N N . PRO A 1 31 ? 5.911 21.540 0.980 1.00 0.00 31 PRO A N 17
ATOM 21211 C CA . PRO A 1 31 ? 4.679 21.919 1.651 1.00 0.00 31 PRO A CA 17
ATOM 21212 C C . PRO A 1 31 ? 3.820 22.814 0.755 1.00 0.00 31 PRO A C 17
ATOM 21213 O O . PRO A 1 31 ? 2.593 22.769 0.820 1.00 0.00 31 PRO A O 17
ATOM 21224 N N . ARG A 1 32 ? 4.500 23.607 -0.061 1.00 0.00 32 ARG A N 17
ATOM 21225 C CA . ARG A 1 32 ? 3.814 24.511 -0.969 1.00 0.00 32 ARG A CA 17
ATOM 21226 C C . ARG A 1 32 ? 2.998 23.718 -1.992 1.00 0.00 32 ARG A C 17
ATOM 21227 O O . ARG A 1 32 ? 2.014 24.221 -2.531 1.00 0.00 32 ARG A O 17
ATOM 21248 N N . LEU A 1 33 ? 3.437 22.490 -2.228 1.00 0.00 33 LEU A N 17
ATOM 21249 C CA . LEU A 1 33 ? 2.760 21.623 -3.176 1.00 0.00 33 LEU A CA 17
ATOM 21250 C C . LEU A 1 33 ? 1.395 21.223 -2.611 1.00 0.00 33 LEU A C 17
ATOM 21251 O O . LEU A 1 33 ? 1.216 21.164 -1.396 1.00 0.00 33 LEU A O 17
ATOM 21267 N N . ASP A 1 34 ? 0.468 20.960 -3.520 1.00 0.00 34 ASP A N 17
ATOM 21268 C CA . ASP A 1 34 ? -0.875 20.568 -3.128 1.00 0.00 34 ASP A CA 17
ATOM 21269 C C . ASP A 1 34 ? -0.983 19.042 -3.150 1.00 0.00 34 ASP A C 17
ATOM 21270 O O . ASP A 1 34 ? -0.842 18.391 -2.116 1.00 0.00 34 ASP A O 17
ATOM 21279 N N . ASN A 1 35 ? -1.234 18.516 -4.340 1.00 0.00 35 ASN A N 17
ATOM 21280 C CA . ASN A 1 35 ? -1.363 17.079 -4.511 1.00 0.00 35 ASN A CA 17
ATOM 21281 C C . ASN A 1 35 ? -0.713 16.666 -5.833 1.00 0.00 35 ASN A C 17
ATOM 21282 O O . ASN A 1 35 ? 0.305 15.975 -5.839 1.00 0.00 35 ASN A O 17
ATOM 21293 N N . ARG A 1 36 ? -1.328 17.107 -6.920 1.00 0.00 36 ARG A N 17
ATOM 21294 C CA . ARG A 1 36 ? -0.822 16.792 -8.246 1.00 0.00 36 ARG A CA 17
ATOM 21295 C C . ARG A 1 36 ? 0.679 17.080 -8.323 1.00 0.00 36 ARG A C 17
ATOM 21296 O O . ARG A 1 36 ? 1.411 16.394 -9.035 1.00 0.00 36 ARG A O 17
ATOM 21317 N N . GLY A 1 37 ? 1.093 18.097 -7.582 1.00 0.00 37 GLY A N 17
ATOM 21318 C CA . GLY A 1 37 ? 2.493 18.485 -7.558 1.00 0.00 37 GLY A CA 17
ATOM 21319 C C . GLY A 1 37 ? 3.337 17.445 -6.820 1.00 0.00 37 GLY A C 17
ATOM 21320 O O . GLY A 1 37 ? 4.305 16.922 -7.371 1.00 0.00 37 GLY A O 17
ATOM 21324 N N . ALA A 1 38 ? 2.941 17.176 -5.585 1.00 0.00 38 ALA A N 17
ATOM 21325 C CA . ALA A 1 38 ? 3.650 16.207 -4.766 1.00 0.00 38 ALA A CA 17
ATOM 21326 C C . ALA A 1 38 ? 3.649 14.850 -5.473 1.00 0.00 38 ALA A C 17
ATOM 21327 O O . ALA A 1 38 ? 4.616 14.097 -5.379 1.00 0.00 38 ALA A O 17
ATOM 21334 N N . THR A 1 39 ? 2.551 14.580 -6.164 1.00 0.00 39 THR A N 17
ATOM 21335 C CA . THR A 1 39 ? 2.411 13.327 -6.886 1.00 0.00 39 THR A CA 17
ATOM 21336 C C . THR A 1 39 ? 3.477 13.219 -7.979 1.00 0.00 39 THR A C 17
ATOM 21337 O O . THR A 1 39 ? 4.000 12.136 -8.237 1.00 0.00 39 THR A O 17
ATOM 21348 N N . LYS A 1 40 ? 3.767 14.358 -8.592 1.00 0.00 40 LYS A N 17
ATOM 21349 C CA . LYS A 1 40 ? 4.761 14.405 -9.651 1.00 0.00 40 LYS A CA 17
ATOM 21350 C C . LYS A 1 40 ? 6.141 14.105 -9.063 1.00 0.00 40 LYS A C 17
ATOM 21351 O O . LYS A 1 40 ? 6.992 13.522 -9.733 1.00 0.00 40 LYS A O 17
ATOM 21370 N N . ILE A 1 41 ? 6.320 14.517 -7.816 1.00 0.00 41 ILE A N 17
ATOM 21371 C CA . ILE A 1 41 ? 7.583 14.299 -7.131 1.00 0.00 41 ILE A CA 17
ATOM 21372 C C . ILE A 1 41 ? 7.715 12.817 -6.774 1.00 0.00 41 ILE A C 17
ATOM 21373 O O . ILE A 1 41 ? 8.776 12.222 -6.961 1.00 0.00 41 ILE A O 17
ATOM 21389 N N . LEU A 1 42 ? 6.624 12.264 -6.265 1.00 0.00 42 LEU A N 17
ATOM 21390 C CA . LEU A 1 42 ? 6.605 10.863 -5.880 1.00 0.00 42 LEU A CA 17
ATOM 21391 C C . LEU A 1 42 ? 6.924 9.999 -7.102 1.00 0.00 42 LEU A C 17
ATOM 21392 O O . LEU A 1 42 ? 7.610 8.984 -6.987 1.00 0.00 42 LEU A O 17
ATOM 21408 N N . ALA A 1 43 ? 6.411 10.432 -8.244 1.00 0.00 43 ALA A N 17
ATOM 21409 C CA . ALA A 1 43 ? 6.633 9.710 -9.485 1.00 0.00 43 ALA A CA 17
ATOM 21410 C C . ALA A 1 43 ? 8.123 9.394 -9.627 1.00 0.00 43 ALA A C 17
ATOM 21411 O O . ALA A 1 43 ? 8.528 8.236 -9.528 1.00 0.00 43 ALA A O 17
ATOM 21418 N N . ASP A 1 44 ? 8.899 10.443 -9.857 1.00 0.00 44 ASP A N 17
ATOM 21419 C CA . ASP A 1 44 ? 10.335 10.291 -10.014 1.00 0.00 44 ASP A CA 17
ATOM 21420 C C . ASP A 1 44 ? 10.866 9.352 -8.929 1.00 0.00 44 ASP A C 17
ATOM 21421 O O . ASP A 1 44 ? 11.530 8.362 -9.231 1.00 0.00 44 ASP A O 17
ATOM 21430 N N . TRP A 1 45 ? 10.553 9.696 -7.688 1.00 0.00 45 TRP A N 17
ATOM 21431 C CA . TRP A 1 45 ? 10.990 8.896 -6.557 1.00 0.00 45 TRP A CA 17
ATOM 21432 C C . TRP A 1 45 ? 10.797 7.421 -6.918 1.00 0.00 45 TRP A C 17
ATOM 21433 O O . TRP A 1 45 ? 11.680 6.599 -6.676 1.00 0.00 45 TRP A O 17
ATOM 21454 N N . TRP A 1 46 ? 9.638 7.132 -7.491 1.00 0.00 46 TRP A N 17
ATOM 21455 C CA . TRP A 1 46 ? 9.319 5.771 -7.888 1.00 0.00 46 TRP A CA 17
ATOM 21456 C C . TRP A 1 46 ? 10.119 5.447 -9.151 1.00 0.00 46 TRP A C 17
ATOM 21457 O O . TRP A 1 46 ? 10.803 4.426 -9.212 1.00 0.00 46 TRP A O 17
ATOM 21478 N N . ALA A 1 47 ? 10.007 6.334 -10.128 1.00 0.00 47 ALA A N 17
ATOM 21479 C CA . ALA A 1 47 ? 10.711 6.155 -11.386 1.00 0.00 47 ALA A CA 17
ATOM 21480 C C . ALA A 1 47 ? 12.175 5.812 -11.102 1.00 0.00 47 ALA A C 17
ATOM 21481 O O . ALA A 1 47 ? 12.844 5.196 -11.930 1.00 0.00 47 ALA A O 17
ATOM 21488 N N . VAL A 1 48 ? 12.629 6.227 -9.928 1.00 0.00 48 VAL A N 17
ATOM 21489 C CA . VAL A 1 48 ? 14.001 5.971 -9.525 1.00 0.00 48 VAL A CA 17
ATOM 21490 C C . VAL A 1 48 ? 14.005 5.061 -8.295 1.00 0.00 48 VAL A C 17
ATOM 21491 O O . VAL A 1 48 ? 14.554 5.420 -7.254 1.00 0.00 48 VAL A O 17
ATOM 21504 N N . LEU A 1 49 ? 13.387 3.900 -8.455 1.00 0.00 49 LEU A N 17
ATOM 21505 C CA . LEU A 1 49 ? 13.312 2.936 -7.371 1.00 0.00 49 LEU A CA 17
ATOM 21506 C C . LEU A 1 49 ? 13.877 1.595 -7.846 1.00 0.00 49 LEU A C 17
ATOM 21507 O O . LEU A 1 49 ? 13.892 1.314 -9.044 1.00 0.00 49 LEU A O 17
ATOM 21523 N N . ASP A 1 50 ? 14.327 0.804 -6.884 1.00 0.00 50 ASP A N 17
ATOM 21524 C CA . ASP A 1 50 ? 14.891 -0.499 -7.189 1.00 0.00 50 ASP A CA 17
ATOM 21525 C C . ASP A 1 50 ? 13.768 -1.536 -7.246 1.00 0.00 50 ASP A C 17
ATOM 21526 O O . ASP A 1 50 ? 12.610 -1.217 -6.979 1.00 0.00 50 ASP A O 17
ATOM 21535 N N . PRO A 1 51 ? 14.158 -2.788 -7.604 1.00 0.00 51 PRO A N 17
ATOM 21536 C CA . PRO A 1 51 ? 13.197 -3.874 -7.699 1.00 0.00 51 PRO A CA 17
ATOM 21537 C C . PRO A 1 51 ? 12.783 -4.363 -6.310 1.00 0.00 51 PRO A C 17
ATOM 21538 O O . PRO A 1 51 ? 11.594 -4.445 -6.005 1.00 0.00 51 PRO A O 17
ATOM 21549 N N . LYS A 1 52 ? 13.788 -4.676 -5.505 1.00 0.00 52 LYS A N 17
ATOM 21550 C CA . LYS A 1 52 ? 13.543 -5.155 -4.155 1.00 0.00 52 LYS A CA 17
ATOM 21551 C C . LYS A 1 52 ? 12.370 -4.383 -3.549 1.00 0.00 52 LYS A C 17
ATOM 21552 O O . LYS A 1 52 ? 11.461 -4.978 -2.974 1.00 0.00 52 LYS A O 17
ATOM 21571 N N . GLU A 1 53 ? 12.430 -3.067 -3.697 1.00 0.00 53 GLU A N 17
ATOM 21572 C CA . GLU A 1 53 ? 11.384 -2.207 -3.172 1.00 0.00 53 GLU A CA 17
ATOM 21573 C C . GLU A 1 53 ? 10.076 -2.434 -3.933 1.00 0.00 53 GLU A C 17
ATOM 21574 O O . GLU A 1 53 ? 9.035 -2.681 -3.327 1.00 0.00 53 GLU A O 17
ATOM 21586 N N . LYS A 1 54 ? 10.173 -2.343 -5.252 1.00 0.00 54 LYS A N 17
ATOM 21587 C CA . LYS A 1 54 ? 9.011 -2.536 -6.102 1.00 0.00 54 LYS A CA 17
ATOM 21588 C C . LYS A 1 54 ? 8.353 -3.874 -5.764 1.00 0.00 54 LYS A C 17
ATOM 21589 O O . LYS A 1 54 ? 7.137 -4.019 -5.880 1.00 0.00 54 LYS A O 17
ATOM 21608 N N . GLN A 1 55 ? 9.185 -4.820 -5.352 1.00 0.00 55 GLN A N 17
ATOM 21609 C CA . GLN A 1 55 ? 8.699 -6.142 -4.996 1.00 0.00 55 GLN A CA 17
ATOM 21610 C C . GLN A 1 55 ? 7.875 -6.075 -3.708 1.00 0.00 55 GLN A C 17
ATOM 21611 O O . GLN A 1 55 ? 6.681 -6.370 -3.716 1.00 0.00 55 GLN A O 17
ATOM 21625 N N . LYS A 1 56 ? 8.545 -5.685 -2.634 1.00 0.00 56 LYS A N 17
ATOM 21626 C CA . LYS A 1 56 ? 7.890 -5.576 -1.342 1.00 0.00 56 LYS A CA 17
ATOM 21627 C C . LYS A 1 56 ? 6.579 -4.804 -1.503 1.00 0.00 56 LYS A C 17
ATOM 21628 O O . LYS A 1 56 ? 5.637 -5.007 -0.739 1.00 0.00 56 LYS A O 17
ATOM 21647 N N . TYR A 1 57 ? 6.562 -3.933 -2.502 1.00 0.00 57 TYR A N 17
ATOM 21648 C CA . TYR A 1 57 ? 5.382 -3.129 -2.773 1.00 0.00 57 TYR A CA 17
ATOM 21649 C C . TYR A 1 57 ? 4.360 -3.916 -3.595 1.00 0.00 57 TYR A C 17
ATOM 21650 O O . TYR A 1 57 ? 3.178 -3.950 -3.254 1.00 0.00 57 TYR A O 17
ATOM 21668 N N . THR A 1 58 ? 4.851 -4.528 -4.663 1.00 0.00 58 THR A N 17
ATOM 21669 C CA . THR A 1 58 ? 3.995 -5.312 -5.536 1.00 0.00 58 THR A CA 17
ATOM 21670 C C . THR A 1 58 ? 3.227 -6.361 -4.729 1.00 0.00 58 THR A C 17
ATOM 21671 O O . THR A 1 58 ? 2.124 -6.754 -5.105 1.00 0.00 58 THR A O 17
ATOM 21682 N N . ASP A 1 59 ? 3.841 -6.785 -3.634 1.00 0.00 59 ASP A N 17
ATOM 21683 C CA . ASP A 1 59 ? 3.230 -7.781 -2.771 1.00 0.00 59 ASP A CA 17
ATOM 21684 C C . ASP A 1 59 ? 2.116 -7.125 -1.952 1.00 0.00 59 ASP A C 17
ATOM 21685 O O . ASP A 1 59 ? 1.000 -7.639 -1.892 1.00 0.00 59 ASP A O 17
ATOM 21694 N N . MET A 1 60 ? 2.458 -5.999 -1.342 1.00 0.00 60 MET A N 17
ATOM 21695 C CA . MET A 1 60 ? 1.501 -5.268 -0.530 1.00 0.00 60 MET A CA 17
ATOM 21696 C C . MET A 1 60 ? 0.235 -4.949 -1.328 1.00 0.00 60 MET A C 17
ATOM 21697 O O . MET A 1 60 ? -0.866 -4.947 -0.778 1.00 0.00 60 MET A O 17
ATOM 21711 N N . ALA A 1 61 ? 0.433 -4.687 -2.611 1.00 0.00 61 ALA A N 17
ATOM 21712 C CA . ALA A 1 61 ? -0.679 -4.367 -3.490 1.00 0.00 61 ALA A CA 17
ATOM 21713 C C . ALA A 1 61 ? -1.451 -5.648 -3.815 1.00 0.00 61 ALA A C 17
ATOM 21714 O O . ALA A 1 61 ? -2.673 -5.691 -3.682 1.00 0.00 61 ALA A O 17
ATOM 21721 N N . LYS A 1 62 ? -0.706 -6.659 -4.236 1.00 0.00 62 LYS A N 17
ATOM 21722 C CA . LYS A 1 62 ? -1.305 -7.937 -4.581 1.00 0.00 62 LYS A CA 17
ATOM 21723 C C . LYS A 1 62 ? -1.970 -8.535 -3.340 1.00 0.00 62 LYS A C 17
ATOM 21724 O O . LYS A 1 62 ? -2.911 -9.319 -3.453 1.00 0.00 62 LYS A O 17
ATOM 21743 N N . GLU A 1 63 ? -1.455 -8.142 -2.184 1.00 0.00 63 GLU A N 17
ATOM 21744 C CA . GLU A 1 63 ? -1.988 -8.630 -0.923 1.00 0.00 63 GLU A CA 17
ATOM 21745 C C . GLU A 1 63 ? -3.222 -7.821 -0.520 1.00 0.00 63 GLU A C 17
ATOM 21746 O O . GLU A 1 63 ? -4.205 -8.380 -0.035 1.00 0.00 63 GLU A O 17
ATOM 21758 N N . TYR A 1 64 ? -3.132 -6.517 -0.736 1.00 0.00 64 TYR A N 17
ATOM 21759 C CA . TYR A 1 64 ? -4.230 -5.625 -0.401 1.00 0.00 64 TYR A CA 17
ATOM 21760 C C . TYR A 1 64 ? -5.431 -5.865 -1.319 1.00 0.00 64 TYR A C 17
ATOM 21761 O O . TYR A 1 64 ? -6.572 -5.885 -0.860 1.00 0.00 64 TYR A O 17
ATOM 21779 N N . LYS A 1 65 ? -5.132 -6.042 -2.597 1.00 0.00 65 LYS A N 17
ATOM 21780 C CA . LYS A 1 65 ? -6.173 -6.280 -3.583 1.00 0.00 65 LYS A CA 17
ATOM 21781 C C . LYS A 1 65 ? -7.101 -7.388 -3.080 1.00 0.00 65 LYS A C 17
ATOM 21782 O O . LYS A 1 65 ? -8.309 -7.184 -2.961 1.00 0.00 65 LYS A O 17
ATOM 21801 N N . ASP A 1 66 ? -6.503 -8.535 -2.798 1.00 0.00 66 ASP A N 17
ATOM 21802 C CA . ASP A 1 66 ? -7.261 -9.675 -2.311 1.00 0.00 66 ASP A CA 17
ATOM 21803 C C . ASP A 1 66 ? -8.250 -9.205 -1.243 1.00 0.00 66 ASP A C 17
ATOM 21804 O O . ASP A 1 66 ? -9.433 -9.537 -1.297 1.00 0.00 66 ASP A O 17
ATOM 21813 N N . ALA A 1 67 ? -7.728 -8.440 -0.295 1.00 0.00 67 ALA A N 17
ATOM 21814 C CA . ALA A 1 67 ? -8.550 -7.921 0.785 1.00 0.00 67 ALA A CA 17
ATOM 21815 C C . ALA A 1 67 ? -9.690 -7.087 0.196 1.00 0.00 67 ALA A C 17
ATOM 21816 O O . ALA A 1 67 ? -10.853 -7.282 0.548 1.00 0.00 67 ALA A O 17
ATOM 21823 N N . PHE A 1 68 ? -9.317 -6.174 -0.689 1.00 0.00 68 PHE A N 17
ATOM 21824 C CA . PHE A 1 68 ? -10.294 -5.309 -1.329 1.00 0.00 68 PHE A CA 17
ATOM 21825 C C . PHE A 1 68 ? -11.345 -6.130 -2.078 1.00 0.00 68 PHE A C 17
ATOM 21826 O O . PHE A 1 68 ? -12.530 -5.800 -2.053 1.00 0.00 68 PHE A O 17
ATOM 21843 N N . MET A 1 69 ? -10.874 -7.185 -2.728 1.00 0.00 69 MET A N 17
ATOM 21844 C CA . MET A 1 69 ? -11.759 -8.056 -3.483 1.00 0.00 69 MET A CA 17
ATOM 21845 C C . MET A 1 69 ? -12.314 -9.174 -2.598 1.00 0.00 69 MET A C 17
ATOM 21846 O O . MET A 1 69 ? -12.085 -9.185 -1.390 1.00 0.00 69 MET A O 17
ATOM 21860 N N . LYS A 1 70 ? -13.032 -10.087 -3.235 1.00 0.00 70 LYS A N 17
ATOM 21861 C CA . LYS A 1 70 ? -13.621 -11.207 -2.521 1.00 0.00 70 LYS A CA 17
ATOM 21862 C C . LYS A 1 70 ? -15.023 -10.822 -2.045 1.00 0.00 70 LYS A C 17
ATOM 21863 O O . LYS A 1 70 ? -15.941 -11.640 -2.080 1.00 0.00 70 LYS A O 17
ATOM 21882 N N . ALA A 1 71 ? -15.145 -9.575 -1.612 1.00 0.00 71 ALA A N 17
ATOM 21883 C CA . ALA A 1 71 ? -16.420 -9.072 -1.130 1.00 0.00 71 ALA A CA 17
ATOM 21884 C C . ALA A 1 71 ? -17.156 -8.376 -2.277 1.00 0.00 71 ALA A C 17
ATOM 21885 O O . ALA A 1 71 ? -17.663 -7.268 -2.113 1.00 0.00 71 ALA A O 17
ATOM 21892 N N . ASN A 1 72 ? -17.190 -9.056 -3.414 1.00 0.00 72 ASN A N 17
ATOM 21893 C CA . ASN A 1 72 ? -17.855 -8.518 -4.588 1.00 0.00 72 ASN A CA 17
ATOM 21894 C C . ASN A 1 72 ? -18.160 -9.656 -5.564 1.00 0.00 72 ASN A C 17
ATOM 21895 O O . ASN A 1 72 ? -17.370 -10.589 -5.701 1.00 0.00 72 ASN A O 17
ATOM 21906 N N . PRO A 1 73 ? -19.338 -9.539 -6.234 1.00 0.00 73 PRO A N 17
ATOM 21907 C CA . PRO A 1 73 ? -19.757 -10.548 -7.192 1.00 0.00 73 PRO A CA 17
ATOM 21908 C C . PRO A 1 73 ? -18.964 -10.428 -8.495 1.00 0.00 73 PRO A C 17
ATOM 21909 O O . PRO A 1 73 ? -18.016 -9.649 -8.581 1.00 0.00 73 PRO A O 17
ATOM 21920 N N . GLY A 1 74 ? -19.381 -11.213 -9.478 1.00 0.00 74 GLY A N 17
ATOM 21921 C CA . GLY A 1 74 ? -18.722 -11.205 -10.773 1.00 0.00 74 GLY A CA 17
ATOM 21922 C C . GLY A 1 74 ? -17.204 -11.102 -10.615 1.00 0.00 74 GLY A C 17
ATOM 21923 O O . GLY A 1 74 ? -16.580 -10.188 -11.152 1.00 0.00 74 GLY A O 17
ATOM 21927 N N . TYR A 1 75 ? -16.652 -12.053 -9.875 1.00 0.00 75 TYR A N 17
ATOM 21928 C CA . TYR A 1 75 ? -15.219 -12.081 -9.639 1.00 0.00 75 TYR A CA 17
ATOM 21929 C C . TYR A 1 75 ? -14.781 -13.439 -9.088 1.00 0.00 75 TYR A C 17
ATOM 21930 O O . TYR A 1 75 ? -15.596 -14.189 -8.553 1.00 0.00 75 TYR A O 17
ATOM 21948 N N . ARG A 1 76 ? -13.493 -13.715 -9.236 1.00 0.00 76 ARG A N 17
ATOM 21949 C CA . ARG A 1 76 ? -12.936 -14.970 -8.759 1.00 0.00 76 ARG A CA 17
ATOM 21950 C C . ARG A 1 76 ? -11.520 -14.752 -8.224 1.00 0.00 76 ARG A C 17
ATOM 21951 O O . ARG A 1 76 ? -11.223 -15.103 -7.083 1.00 0.00 76 ARG A O 17
ATOM 21972 N N . SER A 1 77 ? -10.683 -14.175 -9.074 1.00 0.00 77 SER A N 17
ATOM 21973 C CA . SER A 1 77 ? -9.304 -13.907 -8.700 1.00 0.00 77 SER A CA 17
ATOM 21974 C C . SER A 1 77 ? -8.520 -13.410 -9.916 1.00 0.00 77 SER A C 17
ATOM 21975 O O . SER A 1 77 ? -7.948 -12.321 -9.887 1.00 0.00 77 SER A O 17
ATOM 21983 N N . GLY A 1 78 ? -8.518 -14.231 -10.956 1.00 0.00 78 GLY A N 17
ATOM 21984 C CA . GLY A 1 78 ? -7.814 -13.887 -12.179 1.00 0.00 78 GLY A CA 17
ATOM 21985 C C . GLY A 1 78 ? -7.196 -15.130 -12.823 1.00 0.00 78 GLY A C 17
ATOM 21986 O O . GLY A 1 78 ? -7.863 -16.152 -12.974 1.00 0.00 78 GLY A O 17
ATOM 21990 N N . PRO A 1 79 ? -5.894 -14.998 -13.195 1.00 0.00 79 PRO A N 17
ATOM 21991 C CA . PRO A 1 79 ? -5.178 -16.098 -13.819 1.00 0.00 79 PRO A CA 17
ATOM 21992 C C . PRO A 1 79 ? -4.812 -17.168 -12.789 1.00 0.00 79 PRO A C 17
ATOM 21993 O O . PRO A 1 79 ? -4.659 -16.869 -11.605 1.00 0.00 79 PRO A O 17
ATOM 22004 N N . SER A 1 80 ? -4.681 -18.393 -13.276 1.00 0.00 80 SER A N 17
ATOM 22005 C CA . SER A 1 80 ? -4.335 -19.509 -12.413 1.00 0.00 80 SER A CA 17
ATOM 22006 C C . SER A 1 80 ? -4.276 -20.803 -13.228 1.00 0.00 80 SER A C 17
ATOM 22007 O O . SER A 1 80 ? -4.681 -20.828 -14.389 1.00 0.00 80 SER A O 17
ATOM 22015 N N . SER A 1 81 ? -3.770 -21.846 -12.587 1.00 0.00 81 SER A N 17
ATOM 22016 C CA . SER A 1 81 ? -3.653 -23.140 -13.238 1.00 0.00 81 SER A CA 17
ATOM 22017 C C . SER A 1 81 ? -4.764 -24.072 -12.752 1.00 0.00 81 SER A C 17
ATOM 22018 O O . SER A 1 81 ? -5.293 -23.894 -11.655 1.00 0.00 81 SER A O 17
ATOM 22026 N N . GLY A 1 82 ? -5.085 -25.046 -13.591 1.00 0.00 82 GLY A N 17
ATOM 22027 C CA . GLY A 1 82 ? -6.124 -26.006 -13.260 1.00 0.00 82 GLY A CA 17
ATOM 22028 C C . GLY A 1 82 ? -7.501 -25.338 -13.235 1.00 0.00 82 GLY A C 17
ATOM 22029 O O . GLY A 1 82 ? -8.114 -25.212 -12.176 1.00 0.00 82 GLY A O 17
ATOM 22033 N N . GLY A 1 1 ? -3.591 7.428 -19.693 1.00 0.00 1 GLY A N 18
ATOM 22034 C CA . GLY A 1 1 ? -3.351 8.847 -19.894 1.00 0.00 1 GLY A CA 18
ATOM 22035 C C . GLY A 1 1 ? -4.307 9.690 -19.047 1.00 0.00 1 GLY A C 18
ATOM 22036 O O . GLY A 1 1 ? -5.523 9.616 -19.217 1.00 0.00 1 GLY A O 18
ATOM 22040 N N . SER A 1 2 ? -3.720 10.473 -18.153 1.00 0.00 2 SER A N 18
ATOM 22041 C CA . SER A 1 2 ? -4.504 11.329 -17.280 1.00 0.00 2 SER A CA 18
ATOM 22042 C C . SER A 1 2 ? -5.043 10.519 -16.099 1.00 0.00 2 SER A C 18
ATOM 22043 O O . SER A 1 2 ? -5.068 9.290 -16.144 1.00 0.00 2 SER A O 18
ATOM 22051 N N . SER A 1 3 ? -5.462 11.240 -15.070 1.00 0.00 3 SER A N 18
ATOM 22052 C CA . SER A 1 3 ? -5.999 10.604 -13.879 1.00 0.00 3 SER A CA 18
ATOM 22053 C C . SER A 1 3 ? -7.529 10.607 -13.929 1.00 0.00 3 SER A C 18
ATOM 22054 O O . SER A 1 3 ? -8.122 11.175 -14.844 1.00 0.00 3 SER A O 18
ATOM 22062 N N . GLY A 1 4 ? -8.122 9.966 -12.933 1.00 0.00 4 GLY A N 18
ATOM 22063 C CA . GLY A 1 4 ? -9.571 9.888 -12.851 1.00 0.00 4 GLY A CA 18
ATOM 22064 C C . GLY A 1 4 ? -10.127 10.965 -11.918 1.00 0.00 4 GLY A C 18
ATOM 22065 O O . GLY A 1 4 ? -9.887 12.154 -12.124 1.00 0.00 4 GLY A O 18
ATOM 22069 N N . SER A 1 5 ? -10.859 10.511 -10.911 1.00 0.00 5 SER A N 18
ATOM 22070 C CA . SER A 1 5 ? -11.450 11.421 -9.946 1.00 0.00 5 SER A CA 18
ATOM 22071 C C . SER A 1 5 ? -11.778 10.672 -8.652 1.00 0.00 5 SER A C 18
ATOM 22072 O O . SER A 1 5 ? -12.706 9.866 -8.616 1.00 0.00 5 SER A O 18
ATOM 22080 N N . SER A 1 6 ? -10.997 10.965 -7.623 1.00 0.00 6 SER A N 18
ATOM 22081 C CA . SER A 1 6 ? -11.192 10.329 -6.331 1.00 0.00 6 SER A CA 18
ATOM 22082 C C . SER A 1 6 ? -11.024 8.814 -6.463 1.00 0.00 6 SER A C 18
ATOM 22083 O O . SER A 1 6 ? -10.967 8.286 -7.573 1.00 0.00 6 SER A O 18
ATOM 22091 N N . GLY A 1 7 ? -10.951 8.156 -5.315 1.00 0.00 7 GLY A N 18
ATOM 22092 C CA . GLY A 1 7 ? -10.791 6.712 -5.289 1.00 0.00 7 GLY A CA 18
ATOM 22093 C C . GLY A 1 7 ? -12.150 6.010 -5.316 1.00 0.00 7 GLY A C 18
ATOM 22094 O O . GLY A 1 7 ? -12.597 5.556 -6.368 1.00 0.00 7 GLY A O 18
ATOM 22098 N N . ALA A 1 8 ? -12.769 5.942 -4.146 1.00 0.00 8 ALA A N 18
ATOM 22099 C CA . ALA A 1 8 ? -14.068 5.303 -4.023 1.00 0.00 8 ALA A CA 18
ATOM 22100 C C . ALA A 1 8 ? -13.960 3.847 -4.479 1.00 0.00 8 ALA A C 18
ATOM 22101 O O . ALA A 1 8 ? -13.929 3.568 -5.676 1.00 0.00 8 ALA A O 18
ATOM 22108 N N . ARG A 1 9 ? -13.907 2.956 -3.499 1.00 0.00 9 ARG A N 18
ATOM 22109 C CA . ARG A 1 9 ? -13.803 1.535 -3.785 1.00 0.00 9 ARG A CA 18
ATOM 22110 C C . ARG A 1 9 ? -12.709 1.281 -4.824 1.00 0.00 9 ARG A C 18
ATOM 22111 O O . ARG A 1 9 ? -12.978 1.269 -6.024 1.00 0.00 9 ARG A O 18
ATOM 22132 N N . ARG A 1 10 ? -11.497 1.084 -4.325 1.00 0.00 10 ARG A N 18
ATOM 22133 C CA . ARG A 1 10 ? -10.362 0.831 -5.195 1.00 0.00 10 ARG A CA 18
ATOM 22134 C C . ARG A 1 10 ? -9.148 0.395 -4.371 1.00 0.00 10 ARG A C 18
ATOM 22135 O O . ARG A 1 10 ? -8.862 0.977 -3.325 1.00 0.00 10 ARG A O 18
ATOM 22156 N N . PRO A 1 11 ? -8.450 -0.651 -4.886 1.00 0.00 11 PRO A N 18
ATOM 22157 C CA . PRO A 1 11 ? -7.274 -1.172 -4.210 1.00 0.00 11 PRO A CA 18
ATOM 22158 C C . PRO A 1 11 ? -6.077 -0.238 -4.394 1.00 0.00 11 PRO A C 18
ATOM 22159 O O . PRO A 1 11 ? -6.234 0.898 -4.841 1.00 0.00 11 PRO A O 18
ATOM 22170 N N . MET A 1 12 ? -4.907 -0.749 -4.039 1.00 0.00 12 MET A N 18
ATOM 22171 C CA . MET A 1 12 ? -3.684 0.025 -4.159 1.00 0.00 12 MET A CA 18
ATOM 22172 C C . MET A 1 12 ? -2.569 -0.806 -4.797 1.00 0.00 12 MET A C 18
ATOM 22173 O O . MET A 1 12 ? -2.278 -1.912 -4.344 1.00 0.00 12 MET A O 18
ATOM 22187 N N . ASN A 1 13 ? -1.975 -0.242 -5.839 1.00 0.00 13 ASN A N 18
ATOM 22188 C CA . ASN A 1 13 ? -0.899 -0.917 -6.543 1.00 0.00 13 ASN A CA 18
ATOM 22189 C C . ASN A 1 13 ? 0.414 -0.700 -5.788 1.00 0.00 13 ASN A C 18
ATOM 22190 O O . ASN A 1 13 ? 0.421 -0.127 -4.700 1.00 0.00 13 ASN A O 18
ATOM 22201 N N . ALA A 1 14 ? 1.494 -1.170 -6.395 1.00 0.00 14 ALA A N 18
ATOM 22202 C CA . ALA A 1 14 ? 2.809 -1.035 -5.794 1.00 0.00 14 ALA A CA 18
ATOM 22203 C C . ALA A 1 14 ? 3.188 0.446 -5.734 1.00 0.00 14 ALA A C 18
ATOM 22204 O O . ALA A 1 14 ? 3.525 0.962 -4.670 1.00 0.00 14 ALA A O 18
ATOM 22211 N N . PHE A 1 15 ? 3.121 1.088 -6.891 1.00 0.00 15 PHE A N 18
ATOM 22212 C CA . PHE A 1 15 ? 3.453 2.500 -6.984 1.00 0.00 15 PHE A CA 18
ATOM 22213 C C . PHE A 1 15 ? 2.565 3.334 -6.059 1.00 0.00 15 PHE A C 18
ATOM 22214 O O . PHE A 1 15 ? 3.007 4.343 -5.512 1.00 0.00 15 PHE A O 18
ATOM 22231 N N . LEU A 1 16 ? 1.329 2.881 -5.911 1.00 0.00 16 LEU A N 18
ATOM 22232 C CA . LEU A 1 16 ? 0.375 3.573 -5.062 1.00 0.00 16 LEU A CA 18
ATOM 22233 C C . LEU A 1 16 ? 0.811 3.442 -3.601 1.00 0.00 16 LEU A C 18
ATOM 22234 O O . LEU A 1 16 ? 0.518 4.312 -2.782 1.00 0.00 16 LEU A O 18
ATOM 22250 N N . LEU A 1 17 ? 1.504 2.349 -3.319 1.00 0.00 17 LEU A N 18
ATOM 22251 C CA . LEU A 1 17 ? 1.983 2.093 -1.972 1.00 0.00 17 LEU A CA 18
ATOM 22252 C C . LEU A 1 17 ? 3.134 3.049 -1.654 1.00 0.00 17 LEU A C 18
ATOM 22253 O O . LEU A 1 17 ? 3.139 3.695 -0.608 1.00 0.00 17 LEU A O 18
ATOM 22269 N N . PHE A 1 18 ? 4.083 3.109 -2.578 1.00 0.00 18 PHE A N 18
ATOM 22270 C CA . PHE A 1 18 ? 5.237 3.976 -2.410 1.00 0.00 18 PHE A CA 18
ATOM 22271 C C . PHE A 1 18 ? 4.809 5.438 -2.270 1.00 0.00 18 PHE A C 18
ATOM 22272 O O . PHE A 1 18 ? 5.389 6.186 -1.485 1.00 0.00 18 PHE A O 18
ATOM 22289 N N . CYS A 1 19 ? 3.798 5.802 -3.045 1.00 0.00 19 CYS A N 18
ATOM 22290 C CA . CYS A 1 19 ? 3.285 7.161 -3.017 1.00 0.00 19 CYS A CA 18
ATOM 22291 C C . CYS A 1 19 ? 2.605 7.391 -1.666 1.00 0.00 19 CYS A C 18
ATOM 22292 O O . CYS A 1 19 ? 2.684 8.483 -1.106 1.00 0.00 19 CYS A O 18
ATOM 22300 N N . LYS A 1 20 ? 1.953 6.345 -1.182 1.00 0.00 20 LYS A N 18
ATOM 22301 C CA . LYS A 1 20 ? 1.259 6.419 0.092 1.00 0.00 20 LYS A CA 18
ATOM 22302 C C . LYS A 1 20 ? 2.287 6.487 1.224 1.00 0.00 20 LYS A C 18
ATOM 22303 O O . LYS A 1 20 ? 2.010 7.040 2.287 1.00 0.00 20 LYS A O 18
ATOM 22322 N N . ARG A 1 21 ? 3.452 5.916 0.957 1.00 0.00 21 ARG A N 18
ATOM 22323 C CA . ARG A 1 21 ? 4.523 5.904 1.939 1.00 0.00 21 ARG A CA 18
ATOM 22324 C C . ARG A 1 21 ? 5.343 7.193 1.846 1.00 0.00 21 ARG A C 18
ATOM 22325 O O . ARG A 1 21 ? 5.453 7.934 2.821 1.00 0.00 21 ARG A O 18
ATOM 22346 N N . HIS A 1 22 ? 5.897 7.419 0.664 1.00 0.00 22 HIS A N 18
ATOM 22347 C CA . HIS A 1 22 ? 6.704 8.605 0.431 1.00 0.00 22 HIS A CA 18
ATOM 22348 C C . HIS A 1 22 ? 5.806 9.844 0.432 1.00 0.00 22 HIS A C 18
ATOM 22349 O O . HIS A 1 22 ? 6.298 10.971 0.464 1.00 0.00 22 HIS A O 18
ATOM 22363 N N . ARG A 1 23 ? 4.506 9.594 0.395 1.00 0.00 23 ARG A N 18
ATOM 22364 C CA . ARG A 1 23 ? 3.535 10.675 0.392 1.00 0.00 23 ARG A CA 18
ATOM 22365 C C . ARG A 1 23 ? 3.992 11.801 1.321 1.00 0.00 23 ARG A C 18
ATOM 22366 O O . ARG A 1 23 ? 4.364 12.879 0.860 1.00 0.00 23 ARG A O 18
ATOM 22387 N N . SER A 1 24 ? 3.948 11.513 2.614 1.00 0.00 24 SER A N 18
ATOM 22388 C CA . SER A 1 24 ? 4.352 12.488 3.612 1.00 0.00 24 SER A CA 18
ATOM 22389 C C . SER A 1 24 ? 5.705 13.095 3.233 1.00 0.00 24 SER A C 18
ATOM 22390 O O . SER A 1 24 ? 5.857 14.316 3.212 1.00 0.00 24 SER A O 18
ATOM 22398 N N . LEU A 1 25 ? 6.652 12.215 2.942 1.00 0.00 25 LEU A N 18
ATOM 22399 C CA . LEU A 1 25 ? 7.986 12.650 2.565 1.00 0.00 25 LEU A CA 18
ATOM 22400 C C . LEU A 1 25 ? 7.880 13.868 1.646 1.00 0.00 25 LEU A C 18
ATOM 22401 O O . LEU A 1 25 ? 8.218 14.982 2.044 1.00 0.00 25 LEU A O 18
ATOM 22417 N N . VAL A 1 26 ? 7.410 13.616 0.433 1.00 0.00 26 VAL A N 18
ATOM 22418 C CA . VAL A 1 26 ? 7.256 14.678 -0.546 1.00 0.00 26 VAL A CA 18
ATOM 22419 C C . VAL A 1 26 ? 6.566 15.875 0.112 1.00 0.00 26 VAL A C 18
ATOM 22420 O O . VAL A 1 26 ? 7.143 16.959 0.196 1.00 0.00 26 VAL A O 18
ATOM 22433 N N . ARG A 1 27 ? 5.342 15.639 0.560 1.00 0.00 27 ARG A N 18
ATOM 22434 C CA . ARG A 1 27 ? 4.568 16.685 1.208 1.00 0.00 27 ARG A CA 18
ATOM 22435 C C . ARG A 1 27 ? 5.465 17.521 2.123 1.00 0.00 27 ARG A C 18
ATOM 22436 O O . ARG A 1 27 ? 5.291 18.734 2.229 1.00 0.00 27 ARG A O 18
ATOM 22457 N N . GLN A 1 28 ? 6.406 16.839 2.760 1.00 0.00 28 GLN A N 18
ATOM 22458 C CA . GLN A 1 28 ? 7.331 17.503 3.662 1.00 0.00 28 GLN A CA 18
ATOM 22459 C C . GLN A 1 28 ? 8.401 18.255 2.866 1.00 0.00 28 GLN A C 18
ATOM 22460 O O . GLN A 1 28 ? 8.492 19.479 2.944 1.00 0.00 28 GLN A O 18
ATOM 22474 N N . GLU A 1 29 ? 9.183 17.490 2.119 1.00 0.00 29 GLU A N 18
ATOM 22475 C CA . GLU A 1 29 ? 10.243 18.068 1.311 1.00 0.00 29 GLU A CA 18
ATOM 22476 C C . GLU A 1 29 ? 9.687 19.189 0.430 1.00 0.00 29 GLU A C 18
ATOM 22477 O O . GLU A 1 29 ? 10.436 20.048 -0.034 1.00 0.00 29 GLU A O 18
ATOM 22489 N N . HIS A 1 30 ? 8.379 19.145 0.227 1.00 0.00 30 HIS A N 18
ATOM 22490 C CA . HIS A 1 30 ? 7.714 20.146 -0.590 1.00 0.00 30 HIS A CA 18
ATOM 22491 C C . HIS A 1 30 ? 6.378 20.527 0.051 1.00 0.00 30 HIS A C 18
ATOM 22492 O O . HIS A 1 30 ? 5.330 20.014 -0.338 1.00 0.00 30 HIS A O 18
ATOM 22506 N N . PRO A 1 31 ? 6.462 21.448 1.049 1.00 0.00 31 PRO A N 18
ATOM 22507 C CA . PRO A 1 31 ? 5.272 21.903 1.748 1.00 0.00 31 PRO A CA 18
ATOM 22508 C C . PRO A 1 31 ? 4.461 22.867 0.880 1.00 0.00 31 PRO A C 18
ATOM 22509 O O . PRO A 1 31 ? 3.281 23.098 1.138 1.00 0.00 31 PRO A O 18
ATOM 22520 N N . ARG A 1 32 ? 5.126 23.403 -0.133 1.00 0.00 32 ARG A N 18
ATOM 22521 C CA . ARG A 1 32 ? 4.482 24.337 -1.041 1.00 0.00 32 ARG A CA 18
ATOM 22522 C C . ARG A 1 32 ? 3.594 23.584 -2.034 1.00 0.00 32 ARG A C 18
ATOM 22523 O O . ARG A 1 32 ? 2.759 24.187 -2.706 1.00 0.00 32 ARG A O 18
ATOM 22544 N N . LEU A 1 33 ? 3.805 22.278 -2.095 1.00 0.00 33 LEU A N 18
ATOM 22545 C CA . LEU A 1 33 ? 3.034 21.437 -2.995 1.00 0.00 33 LEU A CA 18
ATOM 22546 C C . LEU A 1 33 ? 1.736 21.015 -2.305 1.00 0.00 33 LEU A C 18
ATOM 22547 O O . LEU A 1 33 ? 1.659 20.996 -1.077 1.00 0.00 33 LEU A O 18
ATOM 22563 N N . ASP A 1 34 ? 0.747 20.687 -3.124 1.00 0.00 34 ASP A N 18
ATOM 22564 C CA . ASP A 1 34 ? -0.545 20.267 -2.607 1.00 0.00 34 ASP A CA 18
ATOM 22565 C C . ASP A 1 34 ? -0.689 18.753 -2.776 1.00 0.00 34 ASP A C 18
ATOM 22566 O O . ASP A 1 34 ? -0.525 18.000 -1.818 1.00 0.00 34 ASP A O 18
ATOM 22575 N N . ASN A 1 35 ? -0.993 18.353 -4.002 1.00 0.00 35 ASN A N 18
ATOM 22576 C CA . ASN A 1 35 ? -1.160 16.943 -4.309 1.00 0.00 35 ASN A CA 18
ATOM 22577 C C . ASN A 1 35 ? -0.645 16.668 -5.723 1.00 0.00 35 ASN A C 18
ATOM 22578 O O . ASN A 1 35 ? 0.237 15.832 -5.914 1.00 0.00 35 ASN A O 18
ATOM 22589 N N . ARG A 1 36 ? -1.217 17.388 -6.677 1.00 0.00 36 ARG A N 18
ATOM 22590 C CA . ARG A 1 36 ? -0.826 17.232 -8.068 1.00 0.00 36 ARG A CA 18
ATOM 22591 C C . ARG A 1 36 ? 0.697 17.304 -8.203 1.00 0.00 36 ARG A C 18
ATOM 22592 O O . ARG A 1 36 ? 1.296 16.519 -8.937 1.00 0.00 36 ARG A O 18
ATOM 22613 N N . GLY A 1 37 ? 1.279 18.251 -7.482 1.00 0.00 37 GLY A N 18
ATOM 22614 C CA . GLY A 1 37 ? 2.720 18.435 -7.512 1.00 0.00 37 GLY A CA 18
ATOM 22615 C C . GLY A 1 37 ? 3.426 17.369 -6.673 1.00 0.00 37 GLY A C 18
ATOM 22616 O O . GLY A 1 37 ? 4.384 16.747 -7.130 1.00 0.00 37 GLY A O 18
ATOM 22620 N N . ALA A 1 38 ? 2.926 17.190 -5.459 1.00 0.00 38 ALA A N 18
ATOM 22621 C CA . ALA A 1 38 ? 3.497 16.210 -4.551 1.00 0.00 38 ALA A CA 18
ATOM 22622 C C . ALA A 1 38 ? 3.582 14.856 -5.257 1.00 0.00 38 ALA A C 18
ATOM 22623 O O . ALA A 1 38 ? 4.579 14.147 -5.130 1.00 0.00 38 ALA A O 18
ATOM 22630 N N . THR A 1 39 ? 2.523 14.537 -5.986 1.00 0.00 39 THR A N 18
ATOM 22631 C CA . THR A 1 39 ? 2.465 13.280 -6.713 1.00 0.00 39 THR A CA 18
ATOM 22632 C C . THR A 1 39 ? 3.541 13.243 -7.800 1.00 0.00 39 THR A C 18
ATOM 22633 O O . THR A 1 39 ? 4.284 12.268 -7.909 1.00 0.00 39 THR A O 18
ATOM 22644 N N . LYS A 1 40 ? 3.590 14.315 -8.576 1.00 0.00 40 LYS A N 18
ATOM 22645 C CA . LYS A 1 40 ? 4.563 14.417 -9.650 1.00 0.00 40 LYS A CA 18
ATOM 22646 C C . LYS A 1 40 ? 5.943 14.019 -9.123 1.00 0.00 40 LYS A C 18
ATOM 22647 O O . LYS A 1 40 ? 6.660 13.255 -9.767 1.00 0.00 40 LYS A O 18
ATOM 22666 N N . ILE A 1 41 ? 6.272 14.554 -7.957 1.00 0.00 41 ILE A N 18
ATOM 22667 C CA . ILE A 1 41 ? 7.553 14.263 -7.335 1.00 0.00 41 ILE A CA 18
ATOM 22668 C C . ILE A 1 41 ? 7.639 12.767 -7.029 1.00 0.00 41 ILE A C 18
ATOM 22669 O O . ILE A 1 41 ? 8.591 12.101 -7.431 1.00 0.00 41 ILE A O 18
ATOM 22685 N N . LEU A 1 42 ? 6.631 12.282 -6.318 1.00 0.00 42 LEU A N 18
ATOM 22686 C CA . LEU A 1 42 ? 6.581 10.877 -5.952 1.00 0.00 42 LEU A CA 18
ATOM 22687 C C . LEU A 1 42 ? 6.920 10.024 -7.176 1.00 0.00 42 LEU A C 18
ATOM 22688 O O . LEU A 1 42 ? 7.651 9.040 -7.069 1.00 0.00 42 LEU A O 18
ATOM 22704 N N . ALA A 1 43 ? 6.372 10.431 -8.312 1.00 0.00 43 ALA A N 18
ATOM 22705 C CA . ALA A 1 43 ? 6.607 9.716 -9.555 1.00 0.00 43 ALA A CA 18
ATOM 22706 C C . ALA A 1 43 ? 8.106 9.448 -9.708 1.00 0.00 43 ALA A C 18
ATOM 22707 O O . ALA A 1 43 ? 8.549 8.304 -9.610 1.00 0.00 43 ALA A O 18
ATOM 22714 N N . ASP A 1 44 ? 8.845 10.521 -9.946 1.00 0.00 44 ASP A N 18
ATOM 22715 C CA . ASP A 1 44 ? 10.285 10.416 -10.114 1.00 0.00 44 ASP A CA 18
ATOM 22716 C C . ASP A 1 44 ? 10.851 9.476 -9.047 1.00 0.00 44 ASP A C 18
ATOM 22717 O O . ASP A 1 44 ? 11.526 8.499 -9.370 1.00 0.00 44 ASP A O 18
ATOM 22726 N N . TRP A 1 45 ? 10.555 9.803 -7.798 1.00 0.00 45 TRP A N 18
ATOM 22727 C CA . TRP A 1 45 ? 11.026 9.001 -6.682 1.00 0.00 45 TRP A CA 18
ATOM 22728 C C . TRP A 1 45 ? 10.865 7.526 -7.059 1.00 0.00 45 TRP A C 18
ATOM 22729 O O . TRP A 1 45 ? 11.811 6.747 -6.949 1.00 0.00 45 TRP A O 18
ATOM 22750 N N . TRP A 1 46 ? 9.661 7.188 -7.497 1.00 0.00 46 TRP A N 18
ATOM 22751 C CA . TRP A 1 46 ? 9.365 5.821 -7.891 1.00 0.00 46 TRP A CA 18
ATOM 22752 C C . TRP A 1 46 ? 10.176 5.506 -9.150 1.00 0.00 46 TRP A C 18
ATOM 22753 O O . TRP A 1 46 ? 10.773 4.436 -9.255 1.00 0.00 46 TRP A O 18
ATOM 22774 N N . ALA A 1 47 ? 10.170 6.457 -10.072 1.00 0.00 47 ALA A N 18
ATOM 22775 C CA . ALA A 1 47 ? 10.897 6.294 -11.320 1.00 0.00 47 ALA A CA 18
ATOM 22776 C C . ALA A 1 47 ? 12.342 5.894 -11.014 1.00 0.00 47 ALA A C 18
ATOM 22777 O O . ALA A 1 47 ? 12.976 5.194 -11.802 1.00 0.00 47 ALA A O 18
ATOM 22784 N N . VAL A 1 48 ? 12.820 6.356 -9.868 1.00 0.00 48 VAL A N 18
ATOM 22785 C CA . VAL A 1 48 ? 14.178 6.055 -9.448 1.00 0.00 48 VAL A CA 18
ATOM 22786 C C . VAL A 1 48 ? 14.139 5.086 -8.265 1.00 0.00 48 VAL A C 18
ATOM 22787 O O . VAL A 1 48 ? 14.721 5.357 -7.216 1.00 0.00 48 VAL A O 18
ATOM 22800 N N . LEU A 1 49 ? 13.448 3.975 -8.474 1.00 0.00 49 LEU A N 18
ATOM 22801 C CA . LEU A 1 49 ? 13.326 2.964 -7.438 1.00 0.00 49 LEU A CA 18
ATOM 22802 C C . LEU A 1 49 ? 13.868 1.633 -7.964 1.00 0.00 49 LEU A C 18
ATOM 22803 O O . LEU A 1 49 ? 13.849 1.384 -9.169 1.00 0.00 49 LEU A O 18
ATOM 22819 N N . ASP A 1 50 ? 14.337 0.813 -7.035 1.00 0.00 50 ASP A N 18
ATOM 22820 C CA . ASP A 1 50 ? 14.883 -0.486 -7.390 1.00 0.00 50 ASP A CA 18
ATOM 22821 C C . ASP A 1 50 ? 13.758 -1.522 -7.399 1.00 0.00 50 ASP A C 18
ATOM 22822 O O . ASP A 1 50 ? 12.614 -1.204 -7.077 1.00 0.00 50 ASP A O 18
ATOM 22831 N N . PRO A 1 51 ? 14.132 -2.773 -7.779 1.00 0.00 51 PRO A N 18
ATOM 22832 C CA . PRO A 1 51 ? 13.167 -3.858 -7.834 1.00 0.00 51 PRO A CA 18
ATOM 22833 C C . PRO A 1 51 ? 12.818 -4.353 -6.429 1.00 0.00 51 PRO A C 18
ATOM 22834 O O . PRO A 1 51 ? 11.645 -4.417 -6.063 1.00 0.00 51 PRO A O 18
ATOM 22845 N N . LYS A 1 52 ? 13.857 -4.690 -5.679 1.00 0.00 52 LYS A N 18
ATOM 22846 C CA . LYS A 1 52 ? 13.675 -5.177 -4.322 1.00 0.00 52 LYS A CA 18
ATOM 22847 C C . LYS A 1 52 ? 12.563 -4.375 -3.642 1.00 0.00 52 LYS A C 18
ATOM 22848 O O . LYS A 1 52 ? 11.703 -4.944 -2.973 1.00 0.00 52 LYS A O 18
ATOM 22867 N N . GLU A 1 53 ? 12.618 -3.065 -3.837 1.00 0.00 53 GLU A N 18
ATOM 22868 C CA . GLU A 1 53 ? 11.626 -2.180 -3.251 1.00 0.00 53 GLU A CA 18
ATOM 22869 C C . GLU A 1 53 ? 10.273 -2.368 -3.940 1.00 0.00 53 GLU A C 18
ATOM 22870 O O . GLU A 1 53 ? 9.255 -2.553 -3.275 1.00 0.00 53 GLU A O 18
ATOM 22882 N N . LYS A 1 54 ? 10.306 -2.314 -5.263 1.00 0.00 54 LYS A N 18
ATOM 22883 C CA . LYS A 1 54 ? 9.095 -2.476 -6.049 1.00 0.00 54 LYS A CA 18
ATOM 22884 C C . LYS A 1 54 ? 8.429 -3.804 -5.683 1.00 0.00 54 LYS A C 18
ATOM 22885 O O . LYS A 1 54 ? 7.205 -3.924 -5.734 1.00 0.00 54 LYS A O 18
ATOM 22904 N N . GLN A 1 55 ? 9.263 -4.768 -5.322 1.00 0.00 55 GLN A N 18
ATOM 22905 C CA . GLN A 1 55 ? 8.770 -6.083 -4.947 1.00 0.00 55 GLN A CA 18
ATOM 22906 C C . GLN A 1 55 ? 7.988 -6.002 -3.634 1.00 0.00 55 GLN A C 18
ATOM 22907 O O . GLN A 1 55 ? 6.798 -6.311 -3.596 1.00 0.00 55 GLN A O 18
ATOM 22921 N N . LYS A 1 56 ? 8.690 -5.586 -2.590 1.00 0.00 56 LYS A N 18
ATOM 22922 C CA . LYS A 1 56 ? 8.077 -5.461 -1.279 1.00 0.00 56 LYS A CA 18
ATOM 22923 C C . LYS A 1 56 ? 6.744 -4.722 -1.412 1.00 0.00 56 LYS A C 18
ATOM 22924 O O . LYS A 1 56 ? 5.819 -4.957 -0.635 1.00 0.00 56 LYS A O 18
ATOM 22943 N N . TYR A 1 57 ? 6.687 -3.843 -2.402 1.00 0.00 57 TYR A N 18
ATOM 22944 C CA . TYR A 1 57 ? 5.483 -3.068 -2.646 1.00 0.00 57 TYR A CA 18
ATOM 22945 C C . TYR A 1 57 ? 4.447 -3.892 -3.414 1.00 0.00 57 TYR A C 18
ATOM 22946 O O . TYR A 1 57 ? 3.282 -3.949 -3.024 1.00 0.00 57 TYR A O 18
ATOM 22964 N N . THR A 1 58 ? 4.909 -4.509 -4.491 1.00 0.00 58 THR A N 18
ATOM 22965 C CA . THR A 1 58 ? 4.037 -5.328 -5.317 1.00 0.00 58 THR A CA 18
ATOM 22966 C C . THR A 1 58 ? 3.344 -6.394 -4.466 1.00 0.00 58 THR A C 18
ATOM 22967 O O . THR A 1 58 ? 2.265 -6.868 -4.817 1.00 0.00 58 THR A O 18
ATOM 22978 N N . ASP A 1 59 ? 3.994 -6.741 -3.364 1.00 0.00 59 ASP A N 18
ATOM 22979 C CA . ASP A 1 59 ? 3.453 -7.742 -2.461 1.00 0.00 59 ASP A CA 18
ATOM 22980 C C . ASP A 1 59 ? 2.347 -7.113 -1.612 1.00 0.00 59 ASP A C 18
ATOM 22981 O O . ASP A 1 59 ? 1.290 -7.713 -1.420 1.00 0.00 59 ASP A O 18
ATOM 22990 N N . MET A 1 60 ? 2.627 -5.913 -1.126 1.00 0.00 60 MET A N 18
ATOM 22991 C CA . MET A 1 60 ? 1.669 -5.197 -0.302 1.00 0.00 60 MET A CA 18
ATOM 22992 C C . MET A 1 60 ? 0.353 -4.981 -1.053 1.00 0.00 60 MET A C 18
ATOM 22993 O O . MET A 1 60 ? -0.724 -5.097 -0.471 1.00 0.00 60 MET A O 18
ATOM 23007 N N . ALA A 1 61 ? 0.484 -4.672 -2.335 1.00 0.00 61 ALA A N 18
ATOM 23008 C CA . ALA A 1 61 ? -0.681 -4.439 -3.171 1.00 0.00 61 ALA A CA 18
ATOM 23009 C C . ALA A 1 61 ? -1.385 -5.770 -3.439 1.00 0.00 61 ALA A C 18
ATOM 23010 O O . ALA A 1 61 ? -2.577 -5.911 -3.171 1.00 0.00 61 ALA A O 18
ATOM 23017 N N . LYS A 1 62 ? -0.618 -6.714 -3.965 1.00 0.00 62 LYS A N 18
ATOM 23018 C CA . LYS A 1 62 ? -1.153 -8.029 -4.272 1.00 0.00 62 LYS A CA 18
ATOM 23019 C C . LYS A 1 62 ? -2.085 -8.472 -3.142 1.00 0.00 62 LYS A C 18
ATOM 23020 O O . LYS A 1 62 ? -3.154 -9.027 -3.395 1.00 0.00 62 LYS A O 18
ATOM 23039 N N . GLU A 1 63 ? -1.647 -8.210 -1.919 1.00 0.00 63 GLU A N 18
ATOM 23040 C CA . GLU A 1 63 ? -2.429 -8.575 -0.750 1.00 0.00 63 GLU A CA 18
ATOM 23041 C C . GLU A 1 63 ? -3.639 -7.650 -0.611 1.00 0.00 63 GLU A C 18
ATOM 23042 O O . GLU A 1 63 ? -4.773 -8.116 -0.510 1.00 0.00 63 GLU A O 18
ATOM 23054 N N . TYR A 1 64 ? -3.358 -6.355 -0.611 1.00 0.00 64 TYR A N 18
ATOM 23055 C CA . TYR A 1 64 ? -4.409 -5.360 -0.487 1.00 0.00 64 TYR A CA 18
ATOM 23056 C C . TYR A 1 64 ? -5.491 -5.570 -1.548 1.00 0.00 64 TYR A C 18
ATOM 23057 O O . TYR A 1 64 ? -6.682 -5.516 -1.246 1.00 0.00 64 TYR A O 18
ATOM 23075 N N . LYS A 1 65 ? -5.037 -5.804 -2.771 1.00 0.00 65 LYS A N 18
ATOM 23076 C CA . LYS A 1 65 ? -5.951 -6.022 -3.879 1.00 0.00 65 LYS A CA 18
ATOM 23077 C C . LYS A 1 65 ? -6.786 -7.275 -3.608 1.00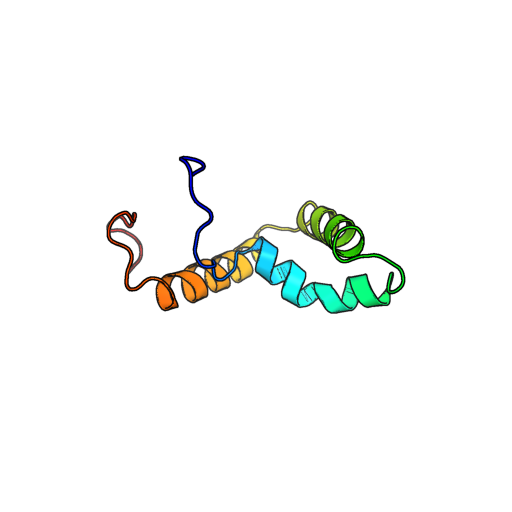 0.00 65 LYS A C 18
ATOM 23078 O O . LYS A 1 65 ? -8.004 -7.195 -3.464 1.00 0.00 65 LYS A O 18
ATOM 23097 N N . ASP A 1 66 ? -6.096 -8.405 -3.546 1.00 0.00 66 ASP A N 18
ATOM 23098 C CA . ASP A 1 66 ? -6.758 -9.673 -3.295 1.00 0.00 66 ASP A CA 18
ATOM 23099 C C . ASP A 1 66 ? -7.839 -9.477 -2.230 1.00 0.00 66 ASP A C 18
ATOM 23100 O O . ASP A 1 66 ? -8.976 -9.910 -2.408 1.00 0.00 66 ASP A O 18
ATOM 23109 N N . ALA A 1 67 ? -7.446 -8.824 -1.147 1.00 0.00 67 ALA A N 18
ATOM 23110 C CA . ALA A 1 67 ? -8.367 -8.565 -0.053 1.00 0.00 67 ALA A CA 18
ATOM 23111 C C . ALA A 1 67 ? -9.608 -7.852 -0.595 1.00 0.00 67 ALA A C 18
ATOM 23112 O O . ALA A 1 67 ? -10.726 -8.340 -0.439 1.00 0.00 67 ALA A O 18
ATOM 23119 N N . PHE A 1 68 ? -9.368 -6.709 -1.221 1.00 0.00 68 PHE A N 18
ATOM 23120 C CA . PHE A 1 68 ? -10.452 -5.925 -1.787 1.00 0.00 68 PHE A CA 18
ATOM 23121 C C . PHE A 1 68 ? -11.369 -6.797 -2.647 1.00 0.00 68 PHE A C 18
ATOM 23122 O O . PHE A 1 68 ? -12.584 -6.807 -2.453 1.00 0.00 68 PHE A O 18
ATOM 23139 N N . MET A 1 69 ? -10.753 -7.508 -3.580 1.00 0.00 69 MET A N 18
ATOM 23140 C CA . MET A 1 69 ? -11.498 -8.381 -4.470 1.00 0.00 69 MET A CA 18
ATOM 23141 C C . MET A 1 69 ? -12.287 -9.427 -3.679 1.00 0.00 69 MET A C 18
ATOM 23142 O O . MET A 1 69 ? -11.809 -10.541 -3.469 1.00 0.00 69 MET A O 18
ATOM 23156 N N . LYS A 1 70 ? -13.480 -9.031 -3.262 1.00 0.00 70 LYS A N 18
ATOM 23157 C CA . LYS A 1 70 ? -14.339 -9.920 -2.499 1.00 0.00 70 LYS A CA 18
ATOM 23158 C C . LYS A 1 70 ? -15.468 -10.427 -3.398 1.00 0.00 70 LYS A C 18
ATOM 23159 O O . LYS A 1 70 ? -15.579 -11.627 -3.644 1.00 0.00 70 LYS A O 18
ATOM 23178 N N . ALA A 1 71 ? -16.278 -9.488 -3.864 1.00 0.00 71 ALA A N 18
ATOM 23179 C CA . ALA A 1 71 ? -17.394 -9.825 -4.731 1.00 0.00 71 ALA A CA 18
ATOM 23180 C C . ALA A 1 71 ? -17.140 -9.256 -6.128 1.00 0.00 71 ALA A C 18
ATOM 23181 O O . ALA A 1 71 ? -16.770 -9.990 -7.043 1.00 0.00 71 ALA A O 18
ATOM 23188 N N . ASN A 1 72 ? -17.348 -7.953 -6.249 1.00 0.00 72 ASN A N 18
ATOM 23189 C CA . ASN A 1 72 ? -17.145 -7.278 -7.519 1.00 0.00 72 ASN A CA 18
ATOM 23190 C C . ASN A 1 72 ? -17.729 -8.133 -8.646 1.00 0.00 72 ASN A C 18
ATOM 23191 O O . ASN A 1 72 ? -17.009 -8.896 -9.288 1.00 0.00 72 ASN A O 18
ATOM 23202 N N . PRO A 1 73 ? -19.063 -7.973 -8.856 1.00 0.00 73 PRO A N 18
ATOM 23203 C CA . PRO A 1 73 ? -19.752 -8.722 -9.894 1.00 0.00 73 PRO A CA 18
ATOM 23204 C C . PRO A 1 73 ? -19.431 -8.160 -11.280 1.00 0.00 73 PRO A C 18
ATOM 23205 O O . PRO A 1 73 ? -20.222 -7.410 -11.849 1.00 0.00 73 PRO A O 18
ATOM 23216 N N . GLY A 1 74 ? -18.267 -8.544 -11.784 1.00 0.00 74 GLY A N 18
ATOM 23217 C CA . GLY A 1 74 ? -17.831 -8.088 -13.093 1.00 0.00 74 GLY A CA 18
ATOM 23218 C C . GLY A 1 74 ? -16.918 -6.867 -12.972 1.00 0.00 74 GLY A C 18
ATOM 23219 O O . GLY A 1 74 ? -17.203 -5.815 -13.544 1.00 0.00 74 GLY A O 18
ATOM 23223 N N . TYR A 1 75 ? -15.839 -7.046 -12.225 1.00 0.00 75 TYR A N 18
ATOM 23224 C CA . TYR A 1 75 ? -14.882 -5.972 -12.022 1.00 0.00 75 TYR A CA 18
ATOM 23225 C C . TYR A 1 75 ? -14.306 -5.491 -13.356 1.00 0.00 75 TYR A C 18
ATOM 23226 O O . TYR A 1 75 ? -14.511 -4.343 -13.746 1.00 0.00 75 TYR A O 18
ATOM 23244 N N . ARG A 1 76 ? -13.598 -6.394 -14.018 1.00 0.00 76 ARG A N 18
ATOM 23245 C CA . ARG A 1 76 ? -12.991 -6.076 -15.299 1.00 0.00 76 ARG A CA 18
ATOM 23246 C C . ARG A 1 76 ? -12.346 -4.690 -15.252 1.00 0.00 76 ARG A C 18
ATOM 23247 O O . ARG A 1 76 ? -12.997 -3.687 -15.542 1.00 0.00 76 ARG A O 18
ATOM 23268 N N . SER A 1 77 ? -11.073 -4.677 -14.884 1.00 0.00 77 SER A N 18
ATOM 23269 C CA . SER A 1 77 ? -10.332 -3.430 -14.794 1.00 0.00 77 SER A CA 18
ATOM 23270 C C . SER A 1 77 ? -8.884 -3.710 -14.386 1.00 0.00 77 SER A C 18
ATOM 23271 O O . SER A 1 77 ? -8.536 -3.605 -13.211 1.00 0.00 77 SER A O 18
ATOM 23279 N N . GLY A 1 78 ? -8.080 -4.061 -15.379 1.00 0.00 78 GLY A N 18
ATOM 23280 C CA . GLY A 1 78 ? -6.678 -4.356 -15.138 1.00 0.00 78 GLY A CA 18
ATOM 23281 C C . GLY A 1 78 ? -6.524 -5.537 -14.177 1.00 0.00 78 GLY A C 18
ATOM 23282 O O . GLY A 1 78 ? -6.598 -5.367 -12.961 1.00 0.00 78 GLY A O 18
ATOM 23286 N N . PRO A 1 79 ? -6.307 -6.739 -14.774 1.00 0.00 79 PRO A N 18
ATOM 23287 C CA . PRO A 1 79 ? -6.142 -7.948 -13.985 1.00 0.00 79 PRO A CA 18
ATOM 23288 C C . PRO A 1 79 ? -4.762 -7.988 -13.325 1.00 0.00 79 PRO A C 18
ATOM 23289 O O . PRO A 1 79 ? -4.639 -8.356 -12.158 1.00 0.00 79 PRO A O 18
ATOM 23300 N N . SER A 1 80 ? -3.759 -7.603 -14.100 1.00 0.00 80 SER A N 18
ATOM 23301 C CA . SER A 1 80 ? -2.393 -7.590 -13.605 1.00 0.00 80 SER A CA 18
ATOM 23302 C C . SER A 1 80 ? -1.593 -6.490 -14.306 1.00 0.00 80 SER A C 18
ATOM 23303 O O . SER A 1 80 ? -1.540 -6.442 -15.534 1.00 0.00 80 SER A O 18
ATOM 23311 N N . SER A 1 81 ? -0.990 -5.632 -13.496 1.00 0.00 81 SER A N 18
ATOM 23312 C CA . SER A 1 81 ? -0.196 -4.536 -14.023 1.00 0.00 81 SER A CA 18
ATOM 23313 C C . SER A 1 81 ? -1.098 -3.541 -14.755 1.00 0.00 81 SER A C 18
ATOM 23314 O O . SER A 1 81 ? -1.330 -2.435 -14.270 1.00 0.00 81 SER A O 18
ATOM 23322 N N . GLY A 1 82 ? -1.581 -3.970 -15.912 1.00 0.00 82 GLY A N 18
ATOM 23323 C CA . GLY A 1 82 ? -2.452 -3.131 -16.717 1.00 0.00 82 GLY A CA 18
ATOM 23324 C C . GLY A 1 82 ? -1.686 -1.937 -17.292 1.00 0.00 82 GLY A C 18
ATOM 23325 O O . GLY A 1 82 ? -2.126 -0.795 -17.169 1.00 0.00 82 GLY A O 18
ATOM 23329 N N . GLY A 1 1 ? -0.917 10.182 -10.313 1.00 0.00 1 GLY A N 19
ATOM 23330 C CA . GLY A 1 1 ? -2.244 10.770 -10.364 1.00 0.00 1 GLY A CA 19
ATOM 23331 C C . GLY A 1 1 ? -3.134 10.031 -11.365 1.00 0.00 1 GLY A C 19
ATOM 23332 O O . GLY A 1 1 ? -3.122 10.339 -12.556 1.00 0.00 1 GLY A O 19
ATOM 23336 N N . SER A 1 2 ? -3.884 9.071 -10.846 1.00 0.00 2 SER A N 19
ATOM 23337 C CA . SER A 1 2 ? -4.778 8.286 -11.679 1.00 0.00 2 SER A CA 19
ATOM 23338 C C . SER A 1 2 ? -6.203 8.835 -11.580 1.00 0.00 2 SER A C 19
ATOM 23339 O O . SER A 1 2 ? -6.889 8.616 -10.583 1.00 0.00 2 SER A O 19
ATOM 23347 N N . SER A 1 3 ? -6.606 9.538 -12.628 1.00 0.00 3 SER A N 19
ATOM 23348 C CA . SER A 1 3 ? -7.937 10.120 -12.672 1.00 0.00 3 SER A CA 19
ATOM 23349 C C . SER A 1 3 ? -7.998 11.354 -11.769 1.00 0.00 3 SER A C 19
ATOM 23350 O O . SER A 1 3 ? -8.280 12.456 -12.236 1.00 0.00 3 SER A O 19
ATOM 23358 N N . GLY A 1 4 ? -7.730 11.126 -10.492 1.00 0.00 4 GLY A N 19
ATOM 23359 C CA . GLY A 1 4 ? -7.752 12.206 -9.519 1.00 0.00 4 GLY A CA 19
ATOM 23360 C C . GLY A 1 4 ? -7.104 11.771 -8.203 1.00 0.00 4 GLY A C 19
ATOM 23361 O O . GLY A 1 4 ? -5.982 12.171 -7.897 1.00 0.00 4 GLY A O 19
ATOM 23365 N N . SER A 1 5 ? -7.839 10.957 -7.459 1.00 0.00 5 SER A N 19
ATOM 23366 C CA . SER A 1 5 ? -7.350 10.463 -6.183 1.00 0.00 5 SER A CA 19
ATOM 23367 C C . SER A 1 5 ? -8.000 9.116 -5.860 1.00 0.00 5 SER A C 19
ATOM 23368 O O . SER A 1 5 ? -9.149 9.066 -5.423 1.00 0.00 5 SER A O 19
ATOM 23376 N N . SER A 1 6 ? -7.237 8.057 -6.087 1.00 0.00 6 SER A N 19
ATOM 23377 C CA . SER A 1 6 ? -7.724 6.714 -5.825 1.00 0.00 6 SER A CA 19
ATOM 23378 C C . SER A 1 6 ? -7.129 6.187 -4.517 1.00 0.00 6 SER A C 19
ATOM 23379 O O . SER A 1 6 ? -6.013 6.548 -4.149 1.00 0.00 6 SER A O 19
ATOM 23387 N N . GLY A 1 7 ? -7.903 5.343 -3.851 1.00 0.00 7 GLY A N 19
ATOM 23388 C CA . GLY A 1 7 ? -7.467 4.763 -2.592 1.00 0.00 7 GLY A CA 19
ATOM 23389 C C . GLY A 1 7 ? -8.601 3.980 -1.927 1.00 0.00 7 GLY A C 19
ATOM 23390 O O . GLY A 1 7 ? -8.478 2.777 -1.698 1.00 0.00 7 GLY A O 19
ATOM 23394 N N . ALA A 1 8 ? -9.678 4.693 -1.636 1.00 0.00 8 ALA A N 19
ATOM 23395 C CA . ALA A 1 8 ? -10.833 4.080 -1.002 1.00 0.00 8 ALA A CA 19
ATOM 23396 C C . ALA A 1 8 ? -11.587 3.237 -2.032 1.00 0.00 8 ALA A C 19
ATOM 23397 O O . ALA A 1 8 ? -11.625 3.580 -3.213 1.00 0.00 8 ALA A O 19
ATOM 23404 N N . ARG A 1 9 ? -12.169 2.150 -1.548 1.00 0.00 9 ARG A N 19
ATOM 23405 C CA . ARG A 1 9 ? -12.921 1.255 -2.412 1.00 0.00 9 ARG A CA 19
ATOM 23406 C C . ARG A 1 9 ? -11.968 0.448 -3.297 1.00 0.00 9 ARG A C 19
ATOM 23407 O O . ARG A 1 9 ? -11.877 -0.772 -3.166 1.00 0.00 9 ARG A O 19
ATOM 23428 N N . ARG A 1 10 ? -11.282 1.162 -4.178 1.00 0.00 10 ARG A N 19
ATOM 23429 C CA . ARG A 1 10 ? -10.340 0.527 -5.084 1.00 0.00 10 ARG A CA 19
ATOM 23430 C C . ARG A 1 10 ? -9.069 0.127 -4.333 1.00 0.00 10 ARG A C 19
ATOM 23431 O O . ARG A 1 10 ? -8.761 0.688 -3.282 1.00 0.00 10 ARG A O 19
ATOM 23452 N N . PRO A 1 11 ? -8.345 -0.866 -4.916 1.00 0.00 11 PRO A N 19
ATOM 23453 C CA . PRO A 1 11 ? -7.114 -1.348 -4.313 1.00 0.00 11 PRO A CA 19
ATOM 23454 C C . PRO A 1 11 ? -5.974 -0.349 -4.520 1.00 0.00 11 PRO A C 19
ATOM 23455 O O . PRO A 1 11 ? -6.206 0.784 -4.940 1.00 0.00 11 PRO A O 19
ATOM 23466 N N . MET A 1 12 ? -4.768 -0.805 -4.215 1.00 0.00 12 MET A N 19
ATOM 23467 C CA . MET A 1 12 ? -3.592 0.035 -4.363 1.00 0.00 12 MET A CA 19
ATOM 23468 C C . MET A 1 12 ? -2.452 -0.731 -5.038 1.00 0.00 12 MET A C 19
ATOM 23469 O O . MET A 1 12 ? -2.111 -1.837 -4.622 1.00 0.00 12 MET A O 19
ATOM 23483 N N . ASN A 1 13 ? -1.896 -0.112 -6.069 1.00 0.00 13 ASN A N 19
ATOM 23484 C CA . ASN A 1 13 ? -0.802 -0.722 -6.806 1.00 0.00 13 ASN A CA 19
ATOM 23485 C C . ASN A 1 13 ? 0.497 -0.555 -6.014 1.00 0.00 13 ASN A C 19
ATOM 23486 O O . ASN A 1 13 ? 0.482 -0.058 -4.889 1.00 0.00 13 ASN A O 19
ATOM 23497 N N . ALA A 1 14 ? 1.588 -0.979 -6.633 1.00 0.00 14 ALA A N 19
ATOM 23498 C CA . ALA A 1 14 ? 2.893 -0.883 -6.001 1.00 0.00 14 ALA A CA 19
ATOM 23499 C C . ALA A 1 14 ? 3.303 0.589 -5.910 1.00 0.00 14 ALA A C 19
ATOM 23500 O O . ALA A 1 14 ? 4.143 0.953 -5.088 1.00 0.00 14 ALA A O 19
ATOM 23507 N N . PHE A 1 15 ? 2.692 1.394 -6.766 1.00 0.00 15 PHE A N 19
ATOM 23508 C CA . PHE A 1 15 ? 2.984 2.818 -6.792 1.00 0.00 15 PHE A CA 19
ATOM 23509 C C . PHE A 1 15 ? 2.148 3.568 -5.753 1.00 0.00 15 PHE A C 19
ATOM 23510 O O . PHE A 1 15 ? 2.644 4.479 -5.092 1.00 0.00 15 PHE A O 19
ATOM 23527 N N . LEU A 1 16 ? 0.893 3.158 -5.642 1.00 0.00 16 LEU A N 19
ATOM 23528 C CA . LEU A 1 16 ? -0.017 3.780 -4.695 1.00 0.00 16 LEU A CA 19
ATOM 23529 C C . LEU A 1 16 ? 0.452 3.478 -3.270 1.00 0.00 16 LEU A C 19
ATOM 23530 O O . LEU A 1 16 ? -0.008 4.103 -2.316 1.00 0.00 16 LEU A O 19
ATOM 23546 N N . LEU A 1 17 ? 1.363 2.520 -3.172 1.00 0.00 17 LEU A N 19
ATOM 23547 C CA . LEU A 1 17 ? 1.899 2.128 -1.880 1.00 0.00 17 LEU A CA 19
ATOM 23548 C C . LEU A 1 17 ? 3.039 3.074 -1.497 1.00 0.00 17 LEU A C 19
ATOM 23549 O O . LEU A 1 17 ? 3.038 3.646 -0.408 1.00 0.00 17 LEU A O 19
ATOM 23565 N N . PHE A 1 18 ? 3.985 3.210 -2.415 1.00 0.00 18 PHE A N 19
ATOM 23566 C CA . PHE A 1 18 ? 5.129 4.077 -2.188 1.00 0.00 18 PHE A CA 19
ATOM 23567 C C . PHE A 1 18 ? 4.711 5.549 -2.194 1.00 0.00 18 PHE A C 19
ATOM 23568 O O . PHE A 1 18 ? 5.465 6.414 -1.750 1.00 0.00 18 PHE A O 19
ATOM 23585 N N . CYS A 1 19 ? 3.511 5.788 -2.703 1.00 0.00 19 CYS A N 19
ATOM 23586 C CA . CYS A 1 19 ? 2.984 7.141 -2.773 1.00 0.00 19 CYS A CA 19
ATOM 23587 C C . CYS A 1 19 ? 2.329 7.471 -1.431 1.00 0.00 19 CYS A C 19
ATOM 23588 O O . CYS A 1 19 ? 2.406 8.605 -0.961 1.00 0.00 19 CYS A O 19
ATOM 23596 N N . LYS A 1 20 ? 1.699 6.460 -0.851 1.00 0.00 20 LYS A N 19
ATOM 23597 C CA . LYS A 1 20 ? 1.031 6.629 0.428 1.00 0.00 20 LYS A CA 19
ATOM 23598 C C . LYS A 1 20 ? 2.067 6.569 1.552 1.00 0.00 20 LYS A C 19
ATOM 23599 O O . LYS A 1 20 ? 1.791 6.976 2.679 1.00 0.00 20 LYS A O 19
ATOM 23618 N N . ARG A 1 21 ? 3.240 6.057 1.206 1.00 0.00 21 ARG A N 19
ATOM 23619 C CA . ARG A 1 21 ? 4.319 5.938 2.172 1.00 0.00 21 ARG A CA 19
ATOM 23620 C C . ARG A 1 21 ? 5.225 7.169 2.109 1.00 0.00 21 ARG A C 19
ATOM 23621 O O . ARG A 1 21 ? 5.472 7.815 3.127 1.00 0.00 21 ARG A O 19
ATOM 23642 N N . HIS A 1 22 ? 5.696 7.458 0.905 1.00 0.00 22 HIS A N 19
ATOM 23643 C CA . HIS A 1 22 ? 6.569 8.600 0.696 1.00 0.00 22 HIS A CA 19
ATOM 23644 C C . HIS A 1 22 ? 5.733 9.880 0.630 1.00 0.00 22 HIS A C 19
ATOM 23645 O O . HIS A 1 22 ? 6.276 10.983 0.666 1.00 0.00 22 HIS A O 19
ATOM 23659 N N . ARG A 1 23 ? 4.426 9.690 0.533 1.00 0.00 23 ARG A N 19
ATOM 23660 C CA . ARG A 1 23 ? 3.509 10.815 0.460 1.00 0.00 23 ARG A CA 19
ATOM 23661 C C . ARG A 1 23 ? 3.987 11.948 1.371 1.00 0.00 23 ARG A C 19
ATOM 23662 O O . ARG A 1 23 ? 4.361 13.018 0.893 1.00 0.00 23 ARG A O 19
ATOM 23683 N N . SER A 1 24 ? 3.958 11.674 2.667 1.00 0.00 24 SER A N 19
ATOM 23684 C CA . SER A 1 24 ? 4.383 12.657 3.649 1.00 0.00 24 SER A CA 19
ATOM 23685 C C . SER A 1 24 ? 5.785 13.166 3.307 1.00 0.00 24 SER A C 19
ATOM 23686 O O . SER A 1 24 ? 6.034 14.371 3.330 1.00 0.00 24 SER A O 19
ATOM 23694 N N . LEU A 1 25 ? 6.663 12.224 2.997 1.00 0.00 25 LEU A N 19
ATOM 23695 C CA . LEU A 1 25 ? 8.033 12.563 2.650 1.00 0.00 25 LEU A CA 19
ATOM 23696 C C . LEU A 1 25 ? 8.031 13.742 1.676 1.00 0.00 25 LEU A C 19
ATOM 23697 O O . LEU A 1 25 ? 8.485 14.833 2.015 1.00 0.00 25 LEU A O 19
ATOM 23713 N N . VAL A 1 26 ? 7.514 13.483 0.483 1.00 0.00 26 VAL A N 19
ATOM 23714 C CA . VAL A 1 26 ? 7.447 14.510 -0.542 1.00 0.00 26 VAL A CA 19
ATOM 23715 C C . VAL A 1 26 ? 6.702 15.727 0.008 1.00 0.00 26 VAL A C 19
ATOM 23716 O O . VAL A 1 26 ? 7.272 16.812 0.114 1.00 0.00 26 VAL A O 19
ATOM 23729 N N . ARG A 1 27 ? 5.440 15.506 0.345 1.00 0.00 27 ARG A N 19
ATOM 23730 C CA . ARG A 1 27 ? 4.611 16.572 0.883 1.00 0.00 27 ARG A CA 19
ATOM 23731 C C . ARG A 1 27 ? 5.427 17.450 1.834 1.00 0.00 27 ARG A C 19
ATOM 23732 O O . ARG A 1 27 ? 5.302 18.674 1.815 1.00 0.00 27 ARG A O 19
ATOM 23753 N N . GLN A 1 28 ? 6.244 16.791 2.642 1.00 0.00 28 GLN A N 19
ATOM 23754 C CA . GLN A 1 28 ? 7.079 17.497 3.599 1.00 0.00 28 GLN A CA 19
ATOM 23755 C C . GLN A 1 28 ? 8.194 18.253 2.873 1.00 0.00 28 GLN A C 19
ATOM 23756 O O . GLN A 1 28 ? 8.263 19.479 2.941 1.00 0.00 28 GLN A O 19
ATOM 23770 N N . GLU A 1 29 ? 9.040 17.490 2.196 1.00 0.00 29 GLU A N 19
ATOM 23771 C CA . GLU A 1 29 ? 10.148 18.072 1.459 1.00 0.00 29 GLU A CA 19
ATOM 23772 C C . GLU A 1 29 ? 9.637 19.139 0.489 1.00 0.00 29 GLU A C 19
ATOM 23773 O O . GLU A 1 29 ? 10.404 19.988 0.034 1.00 0.00 29 GLU A O 19
ATOM 23785 N N . HIS A 1 30 ? 8.347 19.062 0.200 1.00 0.00 30 HIS A N 19
ATOM 23786 C CA . HIS A 1 30 ? 7.725 20.011 -0.708 1.00 0.00 30 HIS A CA 19
ATOM 23787 C C . HIS A 1 30 ? 6.345 20.401 -0.176 1.00 0.00 30 HIS A C 19
ATOM 23788 O O . HIS A 1 30 ? 5.330 19.871 -0.625 1.00 0.00 30 HIS A O 19
ATOM 23802 N N . PRO A 1 31 ? 6.351 21.350 0.798 1.00 0.00 31 PRO A N 19
ATOM 23803 C CA . PRO A 1 31 ? 5.113 21.818 1.396 1.00 0.00 31 PRO A CA 19
ATOM 23804 C C . PRO A 1 31 ? 4.362 22.752 0.443 1.00 0.00 31 PRO A C 19
ATOM 23805 O O . PRO A 1 31 ? 3.143 22.661 0.312 1.00 0.00 31 PRO A O 19
ATOM 23816 N N . ARG A 1 32 ? 5.123 23.628 -0.197 1.00 0.00 32 ARG A N 19
ATOM 23817 C CA . ARG A 1 32 ? 4.545 24.577 -1.133 1.00 0.00 32 ARG A CA 19
ATOM 23818 C C . ARG A 1 32 ? 3.701 23.845 -2.178 1.00 0.00 32 ARG A C 19
ATOM 23819 O O . ARG A 1 32 ? 2.783 24.424 -2.756 1.00 0.00 32 ARG A O 19
ATOM 23840 N N . LEU A 1 33 ? 4.043 22.582 -2.389 1.00 0.00 33 LEU A N 19
ATOM 23841 C CA . LEU A 1 33 ? 3.327 21.765 -3.354 1.00 0.00 33 LEU A CA 19
ATOM 23842 C C . LEU A 1 33 ? 1.897 21.537 -2.863 1.00 0.00 33 LEU A C 19
ATOM 23843 O O . LEU A 1 33 ? 1.640 21.549 -1.660 1.00 0.00 33 LEU A O 19
ATOM 23859 N N . ASP A 1 34 ? 1.002 21.334 -3.819 1.00 0.00 34 ASP A N 19
ATOM 23860 C CA . ASP A 1 34 ? -0.397 21.104 -3.498 1.00 0.00 34 ASP A CA 19
ATOM 23861 C C . ASP A 1 34 ? -0.794 19.697 -3.950 1.00 0.00 34 ASP A C 19
ATOM 23862 O O . ASP A 1 34 ? -1.790 19.525 -4.651 1.00 0.00 34 ASP A O 19
ATOM 23871 N N . ASN A 1 35 ? 0.005 18.727 -3.531 1.00 0.00 35 ASN A N 19
ATOM 23872 C CA . ASN A 1 35 ? -0.251 17.341 -3.884 1.00 0.00 35 ASN A CA 19
ATOM 23873 C C . ASN A 1 35 ? 0.007 17.145 -5.380 1.00 0.00 35 ASN A C 19
ATOM 23874 O O . ASN A 1 35 ? 0.927 16.425 -5.765 1.00 0.00 35 ASN A O 19
ATOM 23885 N N . ARG A 1 36 ? -0.821 17.798 -6.181 1.00 0.00 36 ARG A N 19
ATOM 23886 C CA . ARG A 1 36 ? -0.694 17.704 -7.626 1.00 0.00 36 ARG A CA 19
ATOM 23887 C C . ARG A 1 36 ? 0.781 17.720 -8.031 1.00 0.00 36 ARG A C 19
ATOM 23888 O O . ARG A 1 36 ? 1.186 17.001 -8.944 1.00 0.00 36 ARG A O 19
ATOM 23909 N N . GLY A 1 37 ? 1.545 18.547 -7.333 1.00 0.00 37 GLY A N 19
ATOM 23910 C CA . GLY A 1 37 ? 2.966 18.666 -7.608 1.00 0.00 37 GLY A CA 19
ATOM 23911 C C . GLY A 1 37 ? 3.751 17.535 -6.942 1.00 0.00 37 GLY A C 19
ATOM 23912 O O . GLY A 1 37 ? 4.632 16.937 -7.559 1.00 0.00 37 GLY A O 19
ATOM 23916 N N . ALA A 1 38 ? 3.403 17.274 -5.690 1.00 0.00 38 ALA A N 19
ATOM 23917 C CA . ALA A 1 38 ? 4.063 16.224 -4.933 1.00 0.00 38 ALA A CA 19
ATOM 23918 C C . ALA A 1 38 ? 3.961 14.905 -5.702 1.00 0.00 38 ALA A C 19
ATOM 23919 O O . ALA A 1 38 ? 4.928 14.148 -5.774 1.00 0.00 38 ALA A O 19
ATOM 23926 N N . THR A 1 39 ? 2.781 14.670 -6.257 1.00 0.00 39 THR A N 19
ATOM 23927 C CA . THR A 1 39 ? 2.540 13.456 -7.017 1.00 0.00 39 THR A CA 19
ATOM 23928 C C . THR A 1 39 ? 3.522 13.356 -8.186 1.00 0.00 39 THR A C 19
ATOM 23929 O O . THR A 1 39 ? 3.807 12.261 -8.670 1.00 0.00 39 THR A O 19
ATOM 23940 N N . LYS A 1 40 ? 4.012 14.512 -8.607 1.00 0.00 40 LYS A N 19
ATOM 23941 C CA . LYS A 1 40 ? 4.956 14.568 -9.710 1.00 0.00 40 LYS A CA 19
ATOM 23942 C C . LYS A 1 40 ? 6.358 14.242 -9.193 1.00 0.00 40 LYS A C 19
ATOM 23943 O O . LYS A 1 40 ? 7.231 13.845 -9.964 1.00 0.00 40 LYS A O 19
ATOM 23962 N N . ILE A 1 41 ? 6.531 14.422 -7.892 1.00 0.00 41 ILE A N 19
ATOM 23963 C CA . ILE A 1 41 ? 7.813 14.152 -7.263 1.00 0.00 41 ILE A CA 19
ATOM 23964 C C . ILE A 1 41 ? 7.884 12.674 -6.875 1.00 0.00 41 ILE A C 19
ATOM 23965 O O . ILE A 1 41 ? 8.949 12.062 -6.943 1.00 0.00 41 ILE A O 19
ATOM 23981 N N . LEU A 1 42 ? 6.738 12.144 -6.476 1.00 0.00 42 LEU A N 19
ATOM 23982 C CA . LEU A 1 42 ? 6.656 10.749 -6.077 1.00 0.00 42 LEU A CA 19
ATOM 23983 C C . LEU A 1 42 ? 6.949 9.859 -7.287 1.00 0.00 42 LEU A C 19
ATOM 23984 O O . LEU A 1 42 ? 7.700 8.891 -7.182 1.00 0.00 42 LEU A O 19
ATOM 24000 N N . ALA A 1 43 ? 6.340 10.219 -8.407 1.00 0.00 43 ALA A N 19
ATOM 24001 C CA . ALA A 1 43 ? 6.525 9.465 -9.635 1.00 0.00 43 ALA A CA 19
ATOM 24002 C C . ALA A 1 43 ? 8.009 9.132 -9.805 1.00 0.00 43 ALA A C 19
ATOM 24003 O O . ALA A 1 43 ? 8.401 7.969 -9.724 1.00 0.00 43 ALA A O 19
ATOM 24010 N N . ASP A 1 44 ? 8.794 10.174 -10.037 1.00 0.00 44 ASP A N 19
ATOM 24011 C CA . ASP A 1 44 ? 10.226 10.006 -10.218 1.00 0.00 44 ASP A CA 19
ATOM 24012 C C . ASP A 1 44 ? 10.783 9.148 -9.081 1.00 0.00 44 ASP A C 19
ATOM 24013 O O . ASP A 1 44 ? 11.559 8.224 -9.318 1.00 0.00 44 ASP A O 19
ATOM 24022 N N . TRP A 1 45 ? 10.364 9.484 -7.869 1.00 0.00 45 TRP A N 19
ATOM 24023 C CA . TRP A 1 45 ? 10.812 8.756 -6.694 1.00 0.00 45 TRP A CA 19
ATOM 24024 C C . TRP A 1 45 ? 10.510 7.272 -6.914 1.00 0.00 45 TRP A C 19
ATOM 24025 O O . TRP A 1 45 ? 11.224 6.408 -6.408 1.00 0.00 45 TRP A O 19
ATOM 24046 N N . TRP A 1 46 ? 9.451 7.022 -7.670 1.00 0.00 46 TRP A N 19
ATOM 24047 C CA . TRP A 1 46 ? 9.046 5.658 -7.963 1.00 0.00 46 TRP A CA 19
ATOM 24048 C C . TRP A 1 46 ? 9.843 5.179 -9.178 1.00 0.00 46 TRP A C 19
ATOM 24049 O O . TRP A 1 46 ? 10.455 4.112 -9.142 1.00 0.00 46 TRP A O 19
ATOM 24070 N N . ALA A 1 47 ? 9.810 5.990 -10.225 1.00 0.00 47 ALA A N 19
ATOM 24071 C CA . ALA A 1 47 ? 10.521 5.663 -11.448 1.00 0.00 47 ALA A CA 19
ATOM 24072 C C . ALA A 1 47 ? 11.970 5.305 -11.111 1.00 0.00 47 ALA A C 19
ATOM 24073 O O . ALA A 1 47 ? 12.506 4.324 -11.622 1.00 0.00 47 ALA A O 19
ATOM 24080 N N . VAL A 1 48 ? 12.562 6.122 -10.251 1.00 0.00 48 VAL A N 19
ATOM 24081 C CA . VAL A 1 48 ? 13.938 5.904 -9.839 1.00 0.00 48 VAL A CA 19
ATOM 24082 C C . VAL A 1 48 ? 14.011 4.655 -8.958 1.00 0.00 48 VAL A C 19
ATOM 24083 O O . VAL A 1 48 ? 14.962 3.881 -9.050 1.00 0.00 48 VAL A O 19
ATOM 24096 N N . LEU A 1 49 ? 12.993 4.498 -8.125 1.00 0.00 49 LEU A N 19
ATOM 24097 C CA . LEU A 1 49 ? 12.930 3.356 -7.228 1.00 0.00 49 LEU A CA 19
ATOM 24098 C C . LEU A 1 49 ? 13.407 2.105 -7.968 1.00 0.00 49 LEU A C 19
ATOM 24099 O O . LEU A 1 49 ? 13.179 1.965 -9.169 1.00 0.00 49 LEU A O 19
ATOM 24115 N N . ASP A 1 50 ? 14.059 1.227 -7.221 1.00 0.00 50 ASP A N 19
ATOM 24116 C CA . ASP A 1 50 ? 14.570 -0.008 -7.791 1.00 0.00 50 ASP A CA 19
ATOM 24117 C C . ASP A 1 50 ? 13.499 -1.096 -7.685 1.00 0.00 50 ASP A C 19
ATOM 24118 O O . ASP A 1 50 ? 12.423 -0.861 -7.136 1.00 0.00 50 ASP A O 19
ATOM 24127 N N . PRO A 1 51 ? 13.839 -2.293 -8.232 1.00 0.00 51 PRO A N 19
ATOM 24128 C CA . PRO A 1 51 ? 12.919 -3.417 -8.204 1.00 0.00 51 PRO A CA 19
ATOM 24129 C C . PRO A 1 51 ? 12.852 -4.036 -6.807 1.00 0.00 51 PRO A C 19
ATOM 24130 O O . PRO A 1 51 ? 11.769 -4.348 -6.313 1.00 0.00 51 PRO A O 19
ATOM 24141 N N . LYS A 1 52 ? 14.023 -4.196 -6.208 1.00 0.00 52 LYS A N 19
ATOM 24142 C CA . LYS A 1 52 ? 14.112 -4.772 -4.878 1.00 0.00 52 LYS A CA 19
ATOM 24143 C C . LYS A 1 52 ? 13.068 -4.115 -3.972 1.00 0.00 52 LYS A C 19
ATOM 24144 O O . LYS A 1 52 ? 12.441 -4.786 -3.154 1.00 0.00 52 LYS A O 19
ATOM 24163 N N . GLU A 1 53 ? 12.915 -2.811 -4.148 1.00 0.00 53 GLU A N 19
ATOM 24164 C CA . GLU A 1 53 ? 11.958 -2.056 -3.357 1.00 0.00 53 GLU A CA 19
ATOM 24165 C C . GLU A 1 53 ? 10.533 -2.341 -3.834 1.00 0.00 53 GLU A C 19
ATOM 24166 O O . GLU A 1 53 ? 9.659 -2.663 -3.030 1.00 0.00 53 GLU A O 19
ATOM 24178 N N . LYS A 1 54 ? 10.342 -2.213 -5.138 1.00 0.00 54 LYS A N 19
ATOM 24179 C CA . LYS A 1 54 ? 9.038 -2.453 -5.732 1.00 0.00 54 LYS A CA 19
ATOM 24180 C C . LYS A 1 54 ? 8.515 -3.815 -5.269 1.00 0.00 54 LYS A C 19
ATOM 24181 O O . LYS A 1 54 ? 7.310 -4.062 -5.293 1.00 0.00 54 LYS A O 19
ATOM 24200 N N . GLN A 1 55 ? 9.447 -4.663 -4.860 1.00 0.00 55 GLN A N 19
ATOM 24201 C CA . GLN A 1 55 ? 9.095 -5.993 -4.393 1.00 0.00 55 GLN A CA 19
ATOM 24202 C C . GLN A 1 55 ? 8.033 -5.906 -3.294 1.00 0.00 55 GLN A C 19
ATOM 24203 O O . GLN A 1 55 ? 6.890 -6.311 -3.499 1.00 0.00 55 GLN A O 19
ATOM 24217 N N . LYS A 1 56 ? 8.450 -5.377 -2.154 1.00 0.00 56 LYS A N 19
ATOM 24218 C CA . LYS A 1 56 ? 7.548 -5.232 -1.023 1.00 0.00 56 LYS A CA 19
ATOM 24219 C C . LYS A 1 56 ? 6.256 -4.558 -1.489 1.00 0.00 56 LYS A C 19
ATOM 24220 O O . LYS A 1 56 ? 5.166 -4.941 -1.069 1.00 0.00 56 LYS A O 19
ATOM 24239 N N . TYR A 1 57 ? 6.422 -3.566 -2.351 1.00 0.00 57 TYR A N 19
ATOM 24240 C CA . TYR A 1 57 ? 5.283 -2.835 -2.879 1.00 0.00 57 TYR A CA 19
ATOM 24241 C C . TYR A 1 57 ? 4.451 -3.716 -3.813 1.00 0.00 57 TYR A C 19
ATOM 24242 O O . TYR A 1 57 ? 3.255 -3.486 -3.988 1.00 0.00 57 TYR A O 19
ATOM 24260 N N . THR A 1 58 ? 5.117 -4.707 -4.389 1.00 0.00 58 THR A N 19
ATOM 24261 C CA . THR A 1 58 ? 4.454 -5.623 -5.301 1.00 0.00 58 THR A CA 19
ATOM 24262 C C . THR A 1 58 ? 3.633 -6.652 -4.520 1.00 0.00 58 THR A C 19
ATOM 24263 O O . THR A 1 58 ? 2.631 -7.160 -5.020 1.00 0.00 58 THR A O 19
ATOM 24274 N N . ASP A 1 59 ? 4.088 -6.927 -3.307 1.00 0.00 59 ASP A N 19
ATOM 24275 C CA . ASP A 1 59 ? 3.409 -7.885 -2.452 1.00 0.00 59 ASP A CA 19
ATOM 24276 C C . ASP A 1 59 ? 2.288 -7.177 -1.689 1.00 0.00 59 ASP A C 19
ATOM 24277 O O . ASP A 1 59 ? 1.185 -7.707 -1.565 1.00 0.00 59 ASP A O 19
ATOM 24286 N N . MET A 1 60 ? 2.609 -5.989 -1.198 1.00 0.00 60 MET A N 19
ATOM 24287 C CA . MET A 1 60 ? 1.643 -5.202 -0.450 1.00 0.00 60 MET A CA 19
ATOM 24288 C C . MET A 1 60 ? 0.349 -5.020 -1.248 1.00 0.00 60 MET A C 19
ATOM 24289 O O . MET A 1 60 ? -0.745 -5.118 -0.693 1.00 0.00 60 MET A O 19
ATOM 24303 N N . ALA A 1 61 ? 0.517 -4.760 -2.536 1.00 0.00 61 ALA A N 19
ATOM 24304 C CA . ALA A 1 61 ? -0.623 -4.564 -3.415 1.00 0.00 61 ALA A CA 19
ATOM 24305 C C . ALA A 1 61 ? -1.269 -5.918 -3.714 1.00 0.00 61 ALA A C 19
ATOM 24306 O O . ALA A 1 61 ? -2.493 -6.041 -3.703 1.00 0.00 61 ALA A O 19
ATOM 24313 N N . LYS A 1 62 ? -0.418 -6.900 -3.973 1.00 0.00 62 LYS A N 19
ATOM 24314 C CA . LYS A 1 62 ? -0.892 -8.240 -4.274 1.00 0.00 62 LYS A CA 19
ATOM 24315 C C . LYS A 1 62 ? -1.811 -8.717 -3.148 1.00 0.00 62 LYS A C 19
ATOM 24316 O O . LYS A 1 62 ? -2.782 -9.430 -3.395 1.00 0.00 62 LYS A O 19
ATOM 24335 N N . GLU A 1 63 ? -1.471 -8.304 -1.936 1.00 0.00 63 GLU A N 19
ATOM 24336 C CA . GLU A 1 63 ? -2.253 -8.681 -0.771 1.00 0.00 63 GLU A CA 19
ATOM 24337 C C . GLU A 1 63 ? -3.486 -7.783 -0.646 1.00 0.00 63 GLU A C 19
ATOM 24338 O O . GLU A 1 63 ? -4.594 -8.271 -0.430 1.00 0.00 63 GLU A O 19
ATOM 24350 N N . TYR A 1 64 ? -3.252 -6.487 -0.789 1.00 0.00 64 TYR A N 19
ATOM 24351 C CA . TYR A 1 64 ? -4.329 -5.517 -0.696 1.00 0.00 64 TYR A CA 19
ATOM 24352 C C . TYR A 1 64 ? -5.378 -5.756 -1.784 1.00 0.00 64 TYR A C 19
ATOM 24353 O O . TYR A 1 64 ? -6.574 -5.603 -1.542 1.00 0.00 64 TYR A O 19
ATOM 24371 N N . LYS A 1 65 ? -4.891 -6.127 -2.959 1.00 0.00 65 LYS A N 19
ATOM 24372 C CA . LYS A 1 65 ? -5.772 -6.389 -4.085 1.00 0.00 65 LYS A CA 19
ATOM 24373 C C . LYS A 1 65 ? -6.583 -7.656 -3.808 1.00 0.00 65 LYS A C 19
ATOM 24374 O O . LYS A 1 65 ? -7.813 -7.623 -3.809 1.00 0.00 65 LYS A O 19
ATOM 24393 N N . ASP A 1 66 ? -5.862 -8.744 -3.578 1.00 0.00 66 ASP A N 19
ATOM 24394 C CA . ASP A 1 66 ? -6.500 -10.020 -3.300 1.00 0.00 66 ASP A CA 19
ATOM 24395 C C . ASP A 1 66 ? -7.608 -9.816 -2.265 1.00 0.00 66 ASP A C 19
ATOM 24396 O O . ASP A 1 66 ? -8.644 -10.476 -2.322 1.00 0.00 66 ASP A O 19
ATOM 24405 N N . ALA A 1 67 ? -7.351 -8.901 -1.342 1.00 0.00 67 ALA A N 19
ATOM 24406 C CA . ALA A 1 67 ? -8.314 -8.602 -0.296 1.00 0.00 67 ALA A CA 19
ATOM 24407 C C . ALA A 1 67 ? -9.561 -7.974 -0.920 1.00 0.00 67 ALA A C 19
ATOM 24408 O O . ALA A 1 67 ? -10.669 -8.480 -0.747 1.00 0.00 67 ALA A O 19
ATOM 24415 N N . PHE A 1 68 ? -9.340 -6.879 -1.633 1.00 0.00 68 PHE A N 19
ATOM 24416 C CA . PHE A 1 68 ? -10.432 -6.176 -2.284 1.00 0.00 68 PHE A CA 19
ATOM 24417 C C . PHE A 1 68 ? -11.359 -7.154 -3.009 1.00 0.00 68 PHE A C 19
ATOM 24418 O O . PHE A 1 68 ? -12.578 -6.993 -2.986 1.00 0.00 68 PHE A O 19
ATOM 24435 N N . MET A 1 69 ? -10.745 -8.147 -3.636 1.00 0.00 69 MET A N 19
ATOM 24436 C CA . MET A 1 69 ? -11.500 -9.151 -4.366 1.00 0.00 69 MET A CA 19
ATOM 24437 C C . MET A 1 69 ? -12.327 -10.016 -3.413 1.00 0.00 69 MET A C 19
ATOM 24438 O O . MET A 1 69 ? -11.871 -11.070 -2.972 1.00 0.00 69 MET A O 19
ATOM 24452 N N . LYS A 1 70 ? -13.528 -9.538 -3.124 1.00 0.00 70 LYS A N 19
ATOM 24453 C CA . LYS A 1 70 ? -14.423 -10.255 -2.231 1.00 0.00 70 LYS A CA 19
ATOM 24454 C C . LYS A 1 70 ? -15.872 -9.930 -2.599 1.00 0.00 70 LYS A C 19
ATOM 24455 O O . LYS A 1 70 ? -16.738 -9.866 -1.729 1.00 0.00 70 LYS A O 19
ATOM 24474 N N . ALA A 1 71 ? -16.091 -9.734 -3.891 1.00 0.00 71 ALA A N 19
ATOM 24475 C CA . ALA A 1 71 ? -17.420 -9.417 -4.386 1.00 0.00 71 ALA A CA 19
ATOM 24476 C C . ALA A 1 71 ? -17.427 -9.512 -5.913 1.00 0.00 71 ALA A C 19
ATOM 24477 O O . ALA A 1 71 ? -18.290 -10.170 -6.493 1.00 0.00 71 ALA A O 19
ATOM 24484 N N . ASN A 1 72 ? -16.456 -8.847 -6.520 1.00 0.00 72 ASN A N 19
ATOM 24485 C CA . ASN A 1 72 ? -16.340 -8.848 -7.969 1.00 0.00 72 ASN A CA 19
ATOM 24486 C C . ASN A 1 72 ? -16.574 -10.266 -8.493 1.00 0.00 72 ASN A C 19
ATOM 24487 O O . ASN A 1 72 ? -15.804 -11.178 -8.194 1.00 0.00 72 ASN A O 19
ATOM 24498 N N . PRO A 1 73 ? -17.669 -10.412 -9.287 1.00 0.00 73 PRO A N 19
ATOM 24499 C CA . PRO A 1 73 ? -18.014 -11.703 -9.857 1.00 0.00 73 PRO A CA 19
ATOM 24500 C C . PRO A 1 73 ? -17.082 -12.058 -11.017 1.00 0.00 73 PRO A C 19
ATOM 24501 O O . PRO A 1 73 ? -16.623 -13.194 -11.125 1.00 0.00 73 PRO A O 19
ATOM 24512 N N . GLY A 1 74 ? -16.830 -11.064 -11.856 1.00 0.00 74 GLY A N 19
ATOM 24513 C CA . GLY A 1 74 ? -15.961 -11.257 -13.005 1.00 0.00 74 GLY A CA 19
ATOM 24514 C C . GLY A 1 74 ? -14.778 -12.161 -12.652 1.00 0.00 74 GLY A C 19
ATOM 24515 O O . GLY A 1 74 ? -14.584 -13.206 -13.271 1.00 0.00 74 GLY A O 19
ATOM 24519 N N . TYR A 1 75 ? -14.018 -11.727 -11.657 1.00 0.00 75 TYR A N 19
ATOM 24520 C CA . TYR A 1 75 ? -12.860 -12.484 -11.214 1.00 0.00 75 TYR A CA 19
ATOM 24521 C C . TYR A 1 75 ? -13.270 -13.870 -10.714 1.00 0.00 75 TYR A C 19
ATOM 24522 O O . TYR A 1 75 ? -14.412 -14.074 -10.305 1.00 0.00 75 TYR A O 19
ATOM 24540 N N . ARG A 1 76 ? -12.315 -14.788 -10.763 1.00 0.00 76 ARG A N 19
ATOM 24541 C CA . ARG A 1 76 ? -12.563 -16.150 -10.320 1.00 0.00 76 ARG A CA 19
ATOM 24542 C C . ARG A 1 76 ? -11.461 -16.604 -9.360 1.00 0.00 76 ARG A C 19
ATOM 24543 O O . ARG A 1 76 ? -10.353 -16.070 -9.384 1.00 0.00 76 ARG A O 19
ATOM 24564 N N . SER A 1 77 ? -11.804 -17.585 -8.538 1.00 0.00 77 SER A N 19
ATOM 24565 C CA . SER A 1 77 ? -10.858 -18.117 -7.572 1.00 0.00 77 SER A CA 19
ATOM 24566 C C . SER A 1 77 ? -10.629 -19.608 -7.830 1.00 0.00 77 SER A C 19
ATOM 24567 O O . SER A 1 77 ? -11.581 -20.359 -8.038 1.00 0.00 77 SER A O 19
ATOM 24575 N N . GLY A 1 78 ? -9.361 -19.992 -7.809 1.00 0.00 78 GLY A N 19
ATOM 24576 C CA . GLY A 1 78 ? -8.995 -21.379 -8.038 1.00 0.00 78 GLY A CA 19
ATOM 24577 C C . GLY A 1 78 ? -7.943 -21.842 -7.028 1.00 0.00 78 GLY A C 19
ATOM 24578 O O . GLY A 1 78 ? -7.603 -21.110 -6.100 1.00 0.00 78 GLY A O 19
ATOM 24582 N N . PRO A 1 79 ? -7.444 -23.088 -7.249 1.00 0.00 79 PRO A N 19
ATOM 24583 C CA . PRO A 1 79 ? -6.438 -23.658 -6.370 1.00 0.00 79 PRO A CA 19
ATOM 24584 C C . PRO A 1 79 ? -5.067 -23.027 -6.623 1.00 0.00 79 PRO A C 19
ATOM 24585 O O . PRO A 1 79 ? -4.256 -23.574 -7.369 1.00 0.00 79 PRO A O 19
ATOM 24596 N N . SER A 1 80 ? -4.851 -21.884 -5.989 1.00 0.00 80 SER A N 19
ATOM 24597 C CA . SER A 1 80 ? -3.593 -21.172 -6.136 1.00 0.00 80 SER A CA 19
ATOM 24598 C C . SER A 1 80 ? -3.274 -20.401 -4.853 1.00 0.00 80 SER A C 19
ATOM 24599 O O . SER A 1 80 ? -3.729 -19.272 -4.674 1.00 0.00 80 SER A O 19
ATOM 24607 N N . SER A 1 81 ? -2.496 -21.042 -3.994 1.00 0.00 81 SER A N 19
ATOM 24608 C CA . SER A 1 81 ? -2.111 -20.431 -2.733 1.00 0.00 81 SER A CA 19
ATOM 24609 C C . SER A 1 81 ? -0.626 -20.682 -2.461 1.00 0.00 81 SER A C 19
ATOM 24610 O O . SER A 1 81 ? 0.147 -19.739 -2.302 1.00 0.00 81 SER A O 19
ATOM 24618 N N . GLY A 1 82 ? -0.273 -21.958 -2.416 1.00 0.00 82 GLY A N 19
ATOM 24619 C CA . GLY A 1 82 ? 1.105 -22.345 -2.167 1.00 0.00 82 GLY A CA 19
ATOM 24620 C C . GLY A 1 82 ? 1.438 -22.254 -0.676 1.00 0.00 82 GLY A C 19
ATOM 24621 O O . GLY A 1 82 ? 1.925 -21.226 -0.207 1.00 0.00 82 GLY A O 19
ATOM 24625 N N . GLY A 1 1 ? -2.055 0.742 -16.912 1.00 0.00 1 GLY A N 20
ATOM 24626 C CA . GLY A 1 1 ? -0.886 1.603 -16.855 1.00 0.00 1 GLY A CA 20
ATOM 24627 C C . GLY A 1 1 ? -1.228 3.024 -17.307 1.00 0.00 1 GLY A C 20
ATOM 24628 O O . GLY A 1 1 ? -2.385 3.438 -17.244 1.00 0.00 1 GLY A O 20
ATOM 24632 N N . SER A 1 2 ? -0.201 3.731 -17.754 1.00 0.00 2 SER A N 20
ATOM 24633 C CA . SER A 1 2 ? -0.378 5.097 -18.217 1.00 0.00 2 SER A CA 20
ATOM 24634 C C . SER A 1 2 ? -1.016 5.945 -17.115 1.00 0.00 2 SER A C 20
ATOM 24635 O O . SER A 1 2 ? -2.203 5.801 -16.825 1.00 0.00 2 SER A O 20
ATOM 24643 N N . SER A 1 3 ? -0.200 6.810 -16.530 1.00 0.00 3 SER A N 20
ATOM 24644 C CA . SER A 1 3 ? -0.670 7.680 -15.466 1.00 0.00 3 SER A CA 20
ATOM 24645 C C . SER A 1 3 ? -2.031 8.273 -15.838 1.00 0.00 3 SER A C 20
ATOM 24646 O O . SER A 1 3 ? -2.344 8.428 -17.017 1.00 0.00 3 SER A O 20
ATOM 24654 N N . GLY A 1 4 ? -2.804 8.588 -14.809 1.00 0.00 4 GLY A N 20
ATOM 24655 C CA . GLY A 1 4 ? -4.124 9.160 -15.012 1.00 0.00 4 GLY A CA 20
ATOM 24656 C C . GLY A 1 4 ? -4.695 9.700 -13.699 1.00 0.00 4 GLY A C 20
ATOM 24657 O O . GLY A 1 4 ? -4.857 8.955 -12.735 1.00 0.00 4 GLY A O 20
ATOM 24661 N N . SER A 1 5 ? -4.985 10.993 -13.706 1.00 0.00 5 SER A N 20
ATOM 24662 C CA . SER A 1 5 ? -5.535 11.643 -12.528 1.00 0.00 5 SER A CA 20
ATOM 24663 C C . SER A 1 5 ? -6.952 11.131 -12.262 1.00 0.00 5 SER A C 20
ATOM 24664 O O . SER A 1 5 ? -7.707 10.869 -13.197 1.00 0.00 5 SER A O 20
ATOM 24672 N N . SER A 1 6 ? -7.270 11.005 -10.982 1.00 0.00 6 SER A N 20
ATOM 24673 C CA . SER A 1 6 ? -8.584 10.530 -10.581 1.00 0.00 6 SER A CA 20
ATOM 24674 C C . SER A 1 6 ? -8.861 9.164 -11.213 1.00 0.00 6 SER A C 20
ATOM 24675 O O . SER A 1 6 ? -8.124 8.722 -12.092 1.00 0.00 6 SER A O 20
ATOM 24683 N N . GLY A 1 7 ? -9.927 8.535 -10.741 1.00 0.00 7 GLY A N 20
ATOM 24684 C CA . GLY A 1 7 ? -10.312 7.229 -11.249 1.00 0.00 7 GLY A CA 20
ATOM 24685 C C . GLY A 1 7 ? -11.416 6.610 -10.389 1.00 0.00 7 GLY A C 20
ATOM 24686 O O . GLY A 1 7 ? -11.835 7.197 -9.393 1.00 0.00 7 GLY A O 20
ATOM 24690 N N . ALA A 1 8 ? -11.855 5.431 -10.806 1.00 0.00 8 ALA A N 20
ATOM 24691 C CA . ALA A 1 8 ? -12.902 4.726 -10.087 1.00 0.00 8 ALA A CA 20
ATOM 24692 C C . ALA A 1 8 ? -12.267 3.820 -9.030 1.00 0.00 8 ALA A C 20
ATOM 24693 O O . ALA A 1 8 ? -11.046 3.789 -8.886 1.00 0.00 8 ALA A O 20
ATOM 24700 N N . ARG A 1 9 ? -13.126 3.105 -8.317 1.00 0.00 9 ARG A N 20
ATOM 24701 C CA . ARG A 1 9 ? -12.664 2.202 -7.277 1.00 0.00 9 ARG A CA 20
ATOM 24702 C C . ARG A 1 9 ? -11.658 1.202 -7.850 1.00 0.00 9 ARG A C 20
ATOM 24703 O O . ARG A 1 9 ? -11.952 0.508 -8.822 1.00 0.00 9 ARG A O 20
ATOM 24724 N N . ARG A 1 10 ? -10.491 1.160 -7.224 1.00 0.00 10 ARG A N 20
ATOM 24725 C CA . ARG A 1 10 ? -9.440 0.257 -7.660 1.00 0.00 10 ARG A CA 20
ATOM 24726 C C . ARG A 1 10 ? -8.445 0.012 -6.523 1.00 0.00 10 ARG A C 20
ATOM 24727 O O . ARG A 1 10 ? -8.325 0.829 -5.612 1.00 0.00 10 ARG A O 20
ATOM 24748 N N . PRO A 1 11 ? -7.739 -1.147 -6.617 1.00 0.00 11 PRO A N 20
ATOM 24749 C CA . PRO A 1 11 ? -6.759 -1.509 -5.607 1.00 0.00 11 PRO A CA 20
ATOM 24750 C C . PRO A 1 11 ? -5.483 -0.679 -5.759 1.00 0.00 11 PRO A C 20
ATOM 24751 O O . PRO A 1 11 ? -5.154 -0.235 -6.858 1.00 0.00 11 PRO A O 20
ATOM 24762 N N . MET A 1 12 ? -4.798 -0.495 -4.640 1.00 0.00 12 MET A N 20
ATOM 24763 C CA . MET A 1 12 ? -3.565 0.274 -4.635 1.00 0.00 12 MET A CA 20
ATOM 24764 C C . MET A 1 12 ? -2.412 -0.535 -5.232 1.00 0.00 12 MET A C 20
ATOM 24765 O O . MET A 1 12 ? -2.062 -1.597 -4.719 1.00 0.00 12 MET A O 20
ATOM 24779 N N . ASN A 1 13 ? -1.854 -0.002 -6.309 1.00 0.00 13 ASN A N 20
ATOM 24780 C CA . ASN A 1 13 ? -0.748 -0.662 -6.982 1.00 0.00 13 ASN A CA 20
ATOM 24781 C C . ASN A 1 13 ? 0.538 -0.432 -6.185 1.00 0.00 13 ASN A C 20
ATOM 24782 O O . ASN A 1 13 ? 0.563 0.378 -5.260 1.00 0.00 13 ASN A O 20
ATOM 24793 N N . ALA A 1 14 ? 1.575 -1.160 -6.574 1.00 0.00 14 ALA A N 20
ATOM 24794 C CA . ALA A 1 14 ? 2.861 -1.046 -5.907 1.00 0.00 14 ALA A CA 20
ATOM 24795 C C . ALA A 1 14 ? 3.249 0.431 -5.806 1.00 0.00 14 ALA A C 20
ATOM 24796 O O . ALA A 1 14 ? 3.721 0.882 -4.763 1.00 0.00 14 ALA A O 20
ATOM 24803 N N . PHE A 1 15 ? 3.036 1.142 -6.903 1.00 0.00 15 PHE A N 20
ATOM 24804 C CA . PHE A 1 15 ? 3.357 2.559 -6.951 1.00 0.00 15 PHE A CA 20
ATOM 24805 C C . PHE A 1 15 ? 2.469 3.355 -5.993 1.00 0.00 15 PHE A C 20
ATOM 24806 O O . PHE A 1 15 ? 2.930 4.299 -5.354 1.00 0.00 15 PHE A O 20
ATOM 24823 N N . LEU A 1 16 ? 1.211 2.945 -5.925 1.00 0.00 16 LEU A N 20
ATOM 24824 C CA . LEU A 1 16 ? 0.253 3.609 -5.056 1.00 0.00 16 LEU A CA 20
ATOM 24825 C C . LEU A 1 16 ? 0.676 3.417 -3.598 1.00 0.00 16 LEU A C 20
ATOM 24826 O O . LEU A 1 16 ? 0.268 4.181 -2.725 1.00 0.00 16 LEU A O 20
ATOM 24842 N N . LEU A 1 17 ? 1.489 2.394 -3.381 1.00 0.00 17 LEU A N 20
ATOM 24843 C CA . LEU A 1 17 ? 1.972 2.093 -2.044 1.00 0.00 17 LEU A CA 20
ATOM 24844 C C . LEU A 1 17 ? 3.144 3.017 -1.709 1.00 0.00 17 LEU A C 20
ATOM 24845 O O . LEU A 1 17 ? 3.179 3.618 -0.637 1.00 0.00 17 LEU A O 20
ATOM 24861 N N . PHE A 1 18 ? 4.076 3.101 -2.647 1.00 0.00 18 PHE A N 20
ATOM 24862 C CA . PHE A 1 18 ? 5.247 3.941 -2.466 1.00 0.00 18 PHE A CA 20
ATOM 24863 C C . PHE A 1 18 ? 4.860 5.421 -2.432 1.00 0.00 18 PHE A C 20
ATOM 24864 O O . PHE A 1 18 ? 5.637 6.259 -1.977 1.00 0.00 18 PHE A O 20
ATOM 24881 N N . CYS A 1 19 ? 3.660 5.697 -2.920 1.00 0.00 19 CYS A N 20
ATOM 24882 C CA . CYS A 1 19 ? 3.160 7.061 -2.951 1.00 0.00 19 CYS A CA 20
ATOM 24883 C C . CYS A 1 19 ? 2.521 7.370 -1.596 1.00 0.00 19 CYS A C 20
ATOM 24884 O O . CYS A 1 19 ? 2.757 8.432 -1.022 1.00 0.00 19 CYS A O 20
ATOM 24892 N N . LYS A 1 20 ? 1.724 6.423 -1.124 1.00 0.00 20 LYS A N 20
ATOM 24893 C CA . LYS A 1 20 ? 1.049 6.580 0.153 1.00 0.00 20 LYS A CA 20
ATOM 24894 C C . LYS A 1 20 ? 2.065 6.419 1.285 1.00 0.00 20 LYS A C 20
ATOM 24895 O O . LYS A 1 20 ? 1.756 6.690 2.445 1.00 0.00 20 LYS A O 20
ATOM 24914 N N . ARG A 1 21 ? 3.257 5.978 0.910 1.00 0.00 21 ARG A N 20
ATOM 24915 C CA . ARG A 1 21 ? 4.320 5.778 1.880 1.00 0.00 21 ARG A CA 20
ATOM 24916 C C . ARG A 1 21 ? 5.200 7.026 1.968 1.00 0.00 21 ARG A C 20
ATOM 24917 O O . ARG A 1 21 ? 5.384 7.585 3.048 1.00 0.00 21 ARG A O 20
ATOM 24938 N N . HIS A 1 22 ? 5.721 7.427 0.818 1.00 0.00 22 HIS A N 20
ATOM 24939 C CA . HIS A 1 22 ? 6.577 8.599 0.752 1.00 0.00 22 HIS A CA 20
ATOM 24940 C C . HIS A 1 22 ? 5.716 9.857 0.626 1.00 0.00 22 HIS A C 20
ATOM 24941 O O . HIS A 1 22 ? 6.220 10.973 0.743 1.00 0.00 22 HIS A O 20
ATOM 24955 N N . ARG A 1 23 ? 4.431 9.635 0.389 1.00 0.00 23 ARG A N 20
ATOM 24956 C CA . ARG A 1 23 ? 3.495 10.737 0.247 1.00 0.00 23 ARG A CA 20
ATOM 24957 C C . ARG A 1 23 ? 3.914 11.908 1.138 1.00 0.00 23 ARG A C 20
ATOM 24958 O O . ARG A 1 23 ? 4.387 12.931 0.645 1.00 0.00 23 ARG A O 20
ATOM 24979 N N . SER A 1 24 ? 3.725 11.719 2.436 1.00 0.00 24 SER A N 20
ATOM 24980 C CA . SER A 1 24 ? 4.077 12.747 3.401 1.00 0.00 24 SER A CA 20
ATOM 24981 C C . SER A 1 24 ? 5.519 13.205 3.175 1.00 0.00 24 SER A C 20
ATOM 24982 O O . SER A 1 24 ? 5.806 14.401 3.204 1.00 0.00 24 SER A O 20
ATOM 24990 N N . LEU A 1 25 ? 6.388 12.230 2.955 1.00 0.00 25 LEU A N 20
ATOM 24991 C CA . LEU A 1 25 ? 7.794 12.518 2.725 1.00 0.00 25 LEU A CA 20
ATOM 24992 C C . LEU A 1 25 ? 7.917 13.659 1.713 1.00 0.00 25 LEU A C 20
ATOM 24993 O O . LEU A 1 25 ? 8.468 14.713 2.025 1.00 0.00 25 LEU A O 20
ATOM 25009 N N . VAL A 1 26 ? 7.393 13.410 0.522 1.00 0.00 26 VAL A N 20
ATOM 25010 C CA . VAL A 1 26 ? 7.437 14.404 -0.537 1.00 0.00 26 VAL A CA 20
ATOM 25011 C C . VAL A 1 26 ? 6.878 15.728 -0.013 1.00 0.00 26 VAL A C 20
ATOM 25012 O O . VAL A 1 26 ? 7.591 16.728 0.046 1.00 0.00 26 VAL A O 20
ATOM 25025 N N . ARG A 1 27 ? 5.605 15.691 0.355 1.00 0.00 27 ARG A N 20
ATOM 25026 C CA . ARG A 1 27 ? 4.942 16.875 0.873 1.00 0.00 27 ARG A CA 20
ATOM 25027 C C . ARG A 1 27 ? 5.894 17.668 1.771 1.00 0.00 27 ARG A C 20
ATOM 25028 O O . ARG A 1 27 ? 5.957 18.893 1.686 1.00 0.00 27 ARG A O 20
ATOM 25049 N N . GLN A 1 28 ? 6.612 16.936 2.610 1.00 0.00 28 GLN A N 20
ATOM 25050 C CA . GLN A 1 28 ? 7.558 17.555 3.522 1.00 0.00 28 GLN A CA 20
ATOM 25051 C C . GLN A 1 28 ? 8.679 18.242 2.739 1.00 0.00 28 GLN A C 20
ATOM 25052 O O . GLN A 1 28 ? 8.920 19.436 2.911 1.00 0.00 28 GLN A O 20
ATOM 25066 N N . GLU A 1 29 ? 9.334 17.458 1.895 1.00 0.00 29 GLU A N 20
ATOM 25067 C CA . GLU A 1 29 ? 10.423 17.976 1.085 1.00 0.00 29 GLU A CA 20
ATOM 25068 C C . GLU A 1 29 ? 9.890 18.973 0.054 1.00 0.00 29 GLU A C 20
ATOM 25069 O O . GLU A 1 29 ? 10.666 19.647 -0.622 1.00 0.00 29 GLU A O 20
ATOM 25081 N N . HIS A 1 30 ? 8.570 19.034 -0.035 1.00 0.00 30 HIS A N 20
ATOM 25082 C CA . HIS A 1 30 ? 7.924 19.937 -0.973 1.00 0.00 30 HIS A CA 20
ATOM 25083 C C . HIS A 1 30 ? 6.567 20.370 -0.416 1.00 0.00 30 HIS A C 20
ATOM 25084 O O . HIS A 1 30 ? 5.526 19.890 -0.862 1.00 0.00 30 HIS A O 20
ATOM 25098 N N . PRO A 1 31 ? 6.623 21.299 0.576 1.00 0.00 31 PRO A N 20
ATOM 25099 C CA . PRO A 1 31 ? 5.411 21.803 1.199 1.00 0.00 31 PRO A CA 20
ATOM 25100 C C . PRO A 1 31 ? 4.687 22.784 0.275 1.00 0.00 31 PRO A C 20
ATOM 25101 O O . PRO A 1 31 ? 3.460 22.870 0.294 1.00 0.00 31 PRO A O 20
ATOM 25112 N N . ARG A 1 32 ? 5.477 23.499 -0.512 1.00 0.00 32 ARG A N 20
ATOM 25113 C CA . ARG A 1 32 ? 4.927 24.471 -1.441 1.00 0.00 32 ARG A CA 20
ATOM 25114 C C . ARG A 1 32 ? 4.010 23.779 -2.451 1.00 0.00 32 ARG A C 20
ATOM 25115 O O . ARG A 1 32 ? 3.241 24.438 -3.150 1.00 0.00 32 ARG A O 20
ATOM 25136 N N . LEU A 1 33 ? 4.120 22.460 -2.496 1.00 0.00 33 LEU A N 20
ATOM 25137 C CA . LEU A 1 33 ? 3.310 21.671 -3.409 1.00 0.00 33 LEU A CA 20
ATOM 25138 C C . LEU A 1 33 ? 1.895 21.538 -2.843 1.00 0.00 33 LEU A C 20
ATOM 25139 O O . LEU A 1 33 ? 1.694 21.640 -1.634 1.00 0.00 33 LEU A O 20
ATOM 25155 N N . ASP A 1 34 ? 0.950 21.312 -3.744 1.00 0.00 34 ASP A N 20
ATOM 25156 C CA . ASP A 1 34 ? -0.440 21.163 -3.349 1.00 0.00 34 ASP A CA 20
ATOM 25157 C C . ASP A 1 34 ? -0.927 19.763 -3.728 1.00 0.00 34 ASP A C 20
ATOM 25158 O O . ASP A 1 34 ? -1.962 19.616 -4.376 1.00 0.00 34 ASP A O 20
ATOM 25167 N N . ASN A 1 35 ? -0.157 18.770 -3.308 1.00 0.00 35 ASN A N 20
ATOM 25168 C CA . ASN A 1 35 ? -0.496 17.387 -3.595 1.00 0.00 35 ASN A CA 20
ATOM 25169 C C . ASN A 1 35 ? -0.327 17.125 -5.093 1.00 0.00 35 ASN A C 20
ATOM 25170 O O . ASN A 1 35 ? 0.543 16.357 -5.498 1.00 0.00 35 ASN A O 20
ATOM 25181 N N . ARG A 1 36 ? -1.174 17.779 -5.875 1.00 0.00 36 ARG A N 20
ATOM 25182 C CA . ARG A 1 36 ? -1.129 17.627 -7.319 1.00 0.00 36 ARG A CA 20
ATOM 25183 C C . ARG A 1 36 ? 0.321 17.572 -7.802 1.00 0.00 36 ARG A C 20
ATOM 25184 O O . ARG A 1 36 ? 0.662 16.765 -8.666 1.00 0.00 36 ARG A O 20
ATOM 25205 N N . GLY A 1 37 ? 1.138 18.440 -7.224 1.00 0.00 37 GLY A N 20
ATOM 25206 C CA . GLY A 1 37 ? 2.544 18.501 -7.584 1.00 0.00 37 GLY A CA 20
ATOM 25207 C C . GLY A 1 37 ? 3.334 17.381 -6.903 1.00 0.00 37 GLY A C 20
ATOM 25208 O O . GLY A 1 37 ? 4.133 16.701 -7.544 1.00 0.00 37 GLY A O 20
ATOM 25212 N N . ALA A 1 38 ? 3.081 17.224 -5.612 1.00 0.00 38 ALA A N 20
ATOM 25213 C CA . ALA A 1 38 ? 3.758 16.198 -4.836 1.00 0.00 38 ALA A CA 20
ATOM 25214 C C . ALA A 1 38 ? 3.737 14.880 -5.613 1.00 0.00 38 ALA A C 20
ATOM 25215 O O . ALA A 1 38 ? 4.750 14.187 -5.695 1.00 0.00 38 ALA A O 20
ATOM 25222 N N . THR A 1 39 ? 2.572 14.574 -6.164 1.00 0.00 39 THR A N 20
ATOM 25223 C CA . THR A 1 39 ? 2.405 13.351 -6.931 1.00 0.00 39 THR A CA 20
ATOM 25224 C C . THR A 1 39 ? 3.477 13.254 -8.018 1.00 0.00 39 THR A C 20
ATOM 25225 O O . THR A 1 39 ? 4.024 12.179 -8.261 1.00 0.00 39 THR A O 20
ATOM 25236 N N . LYS A 1 40 ? 3.745 14.390 -8.644 1.00 0.00 40 LYS A N 20
ATOM 25237 C CA . LYS A 1 40 ? 4.742 14.447 -9.699 1.00 0.00 40 LYS A CA 20
ATOM 25238 C C . LYS A 1 40 ? 6.132 14.238 -9.094 1.00 0.00 40 LYS A C 20
ATOM 25239 O O . LYS A 1 40 ? 7.074 13.886 -9.802 1.00 0.00 40 LYS A O 20
ATOM 25258 N N . ILE A 1 41 ? 6.215 14.463 -7.791 1.00 0.00 41 ILE A N 20
ATOM 25259 C CA . ILE A 1 41 ? 7.474 14.304 -7.083 1.00 0.00 41 ILE A CA 20
ATOM 25260 C C . ILE A 1 41 ? 7.648 12.837 -6.685 1.00 0.00 41 ILE A C 20
ATOM 25261 O O . ILE A 1 41 ? 8.748 12.294 -6.769 1.00 0.00 41 ILE A O 20
ATOM 25277 N N . LEU A 1 42 ? 6.545 12.238 -6.259 1.00 0.00 42 LEU A N 20
ATOM 25278 C CA . LEU A 1 42 ? 6.562 10.844 -5.848 1.00 0.00 42 LEU A CA 20
ATOM 25279 C C . LEU A 1 42 ? 6.906 9.965 -7.052 1.00 0.00 42 LEU A C 20
ATOM 25280 O O . LEU A 1 42 ? 7.715 9.046 -6.943 1.00 0.00 42 LEU A O 20
ATOM 25296 N N . ALA A 1 43 ? 6.273 10.279 -8.173 1.00 0.00 43 ALA A N 20
ATOM 25297 C CA . ALA A 1 43 ? 6.501 9.529 -9.396 1.00 0.00 43 ALA A CA 20
ATOM 25298 C C . ALA A 1 43 ? 8.007 9.364 -9.614 1.00 0.00 43 ALA A C 20
ATOM 25299 O O . ALA A 1 43 ? 8.528 8.251 -9.551 1.00 0.00 43 ALA A O 20
ATOM 25306 N N . ASP A 1 44 ? 8.663 10.487 -9.866 1.00 0.00 44 ASP A N 20
ATOM 25307 C CA . ASP A 1 44 ? 10.098 10.480 -10.094 1.00 0.00 44 ASP A CA 20
ATOM 25308 C C . ASP A 1 44 ? 10.768 9.560 -9.071 1.00 0.00 44 ASP A C 20
ATOM 25309 O O . ASP A 1 44 ? 11.421 8.585 -9.442 1.00 0.00 44 ASP A O 20
ATOM 25318 N N . TRP A 1 45 ? 10.583 9.902 -7.804 1.00 0.00 45 TRP A N 20
ATOM 25319 C CA . TRP A 1 45 ? 11.161 9.118 -6.726 1.00 0.00 45 TRP A CA 20
ATOM 25320 C C . TRP A 1 45 ? 10.977 7.638 -7.065 1.00 0.00 45 TRP A C 20
ATOM 25321 O O . TRP A 1 45 ? 11.929 6.861 -7.010 1.00 0.00 45 TRP A O 20
ATOM 25342 N N . TRP A 1 46 ? 9.745 7.291 -7.409 1.00 0.00 46 TRP A N 20
ATOM 25343 C CA . TRP A 1 46 ? 9.424 5.918 -7.757 1.00 0.00 46 TRP A CA 20
ATOM 25344 C C . TRP A 1 46 ? 10.232 5.544 -9.001 1.00 0.00 46 TRP A C 20
ATOM 25345 O O . TRP A 1 46 ? 10.917 4.522 -9.016 1.00 0.00 46 TRP A O 20
ATOM 25366 N N . ALA A 1 47 ? 10.127 6.392 -10.013 1.00 0.00 47 ALA A N 20
ATOM 25367 C CA . ALA A 1 47 ? 10.840 6.163 -11.259 1.00 0.00 47 ALA A CA 20
ATOM 25368 C C . ALA A 1 47 ? 12.271 5.720 -10.948 1.00 0.00 47 ALA A C 20
ATOM 25369 O O . ALA A 1 47 ? 12.861 4.945 -11.698 1.00 0.00 47 ALA A O 20
ATOM 25376 N N . VAL A 1 48 ? 12.787 6.231 -9.840 1.00 0.00 48 VAL A N 20
ATOM 25377 C CA . VAL A 1 48 ? 14.138 5.898 -9.421 1.00 0.00 48 VAL A CA 20
ATOM 25378 C C . VAL A 1 48 ? 14.076 4.994 -8.188 1.00 0.00 48 VAL A C 20
ATOM 25379 O O . VAL A 1 48 ? 14.665 5.308 -7.154 1.00 0.00 48 VAL A O 20
ATOM 25392 N N . LEU A 1 49 ? 13.358 3.891 -8.337 1.00 0.00 49 LEU A N 20
ATOM 25393 C CA . LEU A 1 49 ? 13.212 2.940 -7.249 1.00 0.00 49 LEU A CA 20
ATOM 25394 C C . LEU A 1 49 ? 13.817 1.598 -7.666 1.00 0.00 49 LEU A C 20
ATOM 25395 O O . LEU A 1 49 ? 13.687 1.185 -8.817 1.00 0.00 49 LEU A O 20
ATOM 25411 N N . ASP A 1 50 ? 14.465 0.954 -6.706 1.00 0.00 50 ASP A N 20
ATOM 25412 C CA . ASP A 1 50 ? 15.090 -0.334 -6.959 1.00 0.00 50 ASP A CA 20
ATOM 25413 C C . ASP A 1 50 ? 14.006 -1.404 -7.098 1.00 0.00 50 ASP A C 20
ATOM 25414 O O . ASP A 1 50 ? 12.822 -1.121 -6.917 1.00 0.00 50 ASP A O 20
ATOM 25423 N N . PRO A 1 51 ? 14.460 -2.643 -7.427 1.00 0.00 51 PRO A N 20
ATOM 25424 C CA . PRO A 1 51 ? 13.542 -3.757 -7.593 1.00 0.00 51 PRO A CA 20
ATOM 25425 C C . PRO A 1 51 ? 13.043 -4.262 -6.237 1.00 0.00 51 PRO A C 20
ATOM 25426 O O . PRO A 1 51 ? 11.837 -4.351 -6.010 1.00 0.00 51 PRO A O 20
ATOM 25437 N N . LYS A 1 52 ? 13.996 -4.580 -5.373 1.00 0.00 52 LYS A N 20
ATOM 25438 C CA . LYS A 1 52 ? 13.668 -5.074 -4.047 1.00 0.00 52 LYS A CA 20
ATOM 25439 C C . LYS A 1 52 ? 12.461 -4.305 -3.504 1.00 0.00 52 LYS A C 20
ATOM 25440 O O . LYS A 1 52 ? 11.485 -4.908 -3.060 1.00 0.00 52 LYS A O 20
ATOM 25459 N N . GLU A 1 53 ? 12.568 -2.985 -3.558 1.00 0.00 53 GLU A N 20
ATOM 25460 C CA . GLU A 1 53 ? 11.498 -2.128 -3.078 1.00 0.00 53 GLU A CA 20
ATOM 25461 C C . GLU A 1 53 ? 10.218 -2.377 -3.879 1.00 0.00 53 GLU A C 20
ATOM 25462 O O . GLU A 1 53 ? 9.141 -2.527 -3.304 1.00 0.00 53 GLU A O 20
ATOM 25474 N N . LYS A 1 54 ? 10.379 -2.414 -5.193 1.00 0.00 54 LYS A N 20
ATOM 25475 C CA . LYS A 1 54 ? 9.250 -2.642 -6.079 1.00 0.00 54 LYS A CA 20
ATOM 25476 C C . LYS A 1 54 ? 8.617 -3.997 -5.753 1.00 0.00 54 LYS A C 20
ATOM 25477 O O . LYS A 1 54 ? 7.394 -4.118 -5.697 1.00 0.00 54 LYS A O 20
ATOM 25496 N N . GLN A 1 55 ? 9.479 -4.982 -5.547 1.00 0.00 55 GLN A N 20
ATOM 25497 C CA . GLN A 1 55 ? 9.020 -6.323 -5.228 1.00 0.00 55 GLN A CA 20
ATOM 25498 C C . GLN A 1 55 ? 8.223 -6.315 -3.922 1.00 0.00 55 GLN A C 20
ATOM 25499 O O . GLN A 1 55 ? 7.184 -6.965 -3.821 1.00 0.00 55 GLN A O 20
ATOM 25513 N N . LYS A 1 56 ? 8.741 -5.572 -2.955 1.00 0.00 56 LYS A N 20
ATOM 25514 C CA . LYS A 1 56 ? 8.092 -5.471 -1.659 1.00 0.00 56 LYS A CA 20
ATOM 25515 C C . LYS A 1 56 ? 6.699 -4.863 -1.838 1.00 0.00 56 LYS A C 20
ATOM 25516 O O . LYS A 1 56 ? 5.715 -5.396 -1.328 1.00 0.00 56 LYS A O 20
ATOM 25535 N N . TYR A 1 57 ? 6.661 -3.755 -2.564 1.00 0.00 57 TYR A N 20
ATOM 25536 C CA . TYR A 1 57 ? 5.406 -3.068 -2.816 1.00 0.00 57 TYR A CA 20
ATOM 25537 C C . TYR A 1 57 ? 4.442 -3.959 -3.602 1.00 0.00 57 TYR A C 20
ATOM 25538 O O . TYR A 1 57 ? 3.267 -4.067 -3.254 1.00 0.00 57 TYR A O 20
ATOM 25556 N N . THR A 1 58 ? 4.974 -4.576 -4.646 1.00 0.00 58 THR A N 20
ATOM 25557 C CA . THR A 1 58 ? 4.175 -5.455 -5.484 1.00 0.00 58 THR A CA 20
ATOM 25558 C C . THR A 1 58 ? 3.451 -6.495 -4.627 1.00 0.00 58 THR A C 20
ATOM 25559 O O . THR A 1 58 ? 2.455 -7.075 -5.058 1.00 0.00 58 THR A O 20
ATOM 25570 N N . ASP A 1 59 ? 3.979 -6.699 -3.429 1.00 0.00 59 ASP A N 20
ATOM 25571 C CA . ASP A 1 59 ? 3.395 -7.659 -2.508 1.00 0.00 59 ASP A CA 20
ATOM 25572 C C . ASP A 1 59 ? 2.253 -6.992 -1.738 1.00 0.00 59 ASP A C 20
ATOM 25573 O O . ASP A 1 59 ? 1.131 -7.495 -1.725 1.00 0.00 59 ASP A O 20
ATOM 25582 N N . MET A 1 60 ? 2.580 -5.869 -1.115 1.00 0.00 60 MET A N 20
ATOM 25583 C CA . MET A 1 60 ? 1.596 -5.127 -0.345 1.00 0.00 60 MET A CA 20
ATOM 25584 C C . MET A 1 60 ? 0.296 -4.957 -1.134 1.00 0.00 60 MET A C 20
ATOM 25585 O O . MET A 1 60 ? -0.793 -5.072 -0.576 1.00 0.00 60 MET A O 20
ATOM 25599 N N . ALA A 1 61 ? 0.454 -4.686 -2.422 1.00 0.00 61 ALA A N 20
ATOM 25600 C CA . ALA A 1 61 ? -0.693 -4.498 -3.293 1.00 0.00 61 ALA A CA 20
ATOM 25601 C C . ALA A 1 61 ? -1.401 -5.840 -3.492 1.00 0.00 61 ALA A C 20
ATOM 25602 O O . ALA A 1 61 ? -2.608 -5.946 -3.280 1.00 0.00 61 ALA A O 20
ATOM 25609 N N . LYS A 1 62 ? -0.621 -6.831 -3.896 1.00 0.00 62 LYS A N 20
ATOM 25610 C CA . LYS A 1 62 ? -1.158 -8.161 -4.125 1.00 0.00 62 LYS A CA 20
ATOM 25611 C C . LYS A 1 62 ? -2.030 -8.567 -2.935 1.00 0.00 62 LYS A C 20
ATOM 25612 O O . LYS A 1 62 ? -3.067 -9.205 -3.109 1.00 0.00 62 LYS A O 20
ATOM 25631 N N . GLU A 1 63 ? -1.577 -8.180 -1.752 1.00 0.00 63 GLU A N 20
ATOM 25632 C CA . GLU A 1 63 ? -2.302 -8.495 -0.533 1.00 0.00 63 GLU A CA 20
ATOM 25633 C C . GLU A 1 63 ? -3.560 -7.630 -0.425 1.00 0.00 63 GLU A C 20
ATOM 25634 O O . GLU A 1 63 ? -4.655 -8.146 -0.209 1.00 0.00 63 GLU A O 20
ATOM 25646 N N . TYR A 1 64 ? -3.360 -6.330 -0.581 1.00 0.00 64 TYR A N 20
ATOM 25647 C CA . TYR A 1 64 ? -4.464 -5.388 -0.504 1.00 0.00 64 TYR A CA 20
ATOM 25648 C C . TYR A 1 64 ? -5.525 -5.700 -1.562 1.00 0.00 64 TYR A C 20
ATOM 25649 O O . TYR A 1 64 ? -6.718 -5.714 -1.264 1.00 0.00 64 TYR A O 20
ATOM 25667 N N . LYS A 1 65 ? -5.051 -5.940 -2.775 1.00 0.00 65 LYS A N 20
ATOM 25668 C CA . LYS A 1 65 ? -5.944 -6.250 -3.879 1.00 0.00 65 LYS A CA 20
ATOM 25669 C C . LYS A 1 65 ? -6.883 -7.385 -3.466 1.00 0.00 65 LYS A C 20
ATOM 25670 O O . LYS A 1 65 ? -8.094 -7.190 -3.373 1.00 0.00 65 LYS A O 20
ATOM 25689 N N . ASP A 1 66 ? -6.290 -8.546 -3.230 1.00 0.00 66 ASP A N 20
ATOM 25690 C CA . ASP A 1 66 ? -7.059 -9.712 -2.829 1.00 0.00 66 ASP A CA 20
ATOM 25691 C C . ASP A 1 66 ? -8.144 -9.286 -1.839 1.00 0.00 66 ASP A C 20
ATOM 25692 O O . ASP A 1 66 ? -9.240 -9.844 -1.836 1.00 0.00 66 ASP A O 20
ATOM 25701 N N . ALA A 1 67 ? -7.802 -8.300 -1.022 1.00 0.00 67 ALA A N 20
ATOM 25702 C CA . ALA A 1 67 ? -8.734 -7.793 -0.030 1.00 0.00 67 ALA A CA 20
ATOM 25703 C C . ALA A 1 67 ? -9.743 -6.866 -0.710 1.00 0.00 67 ALA A C 20
ATOM 25704 O O . ALA A 1 67 ? -10.950 -7.079 -0.614 1.00 0.00 67 ALA A O 20
ATOM 25711 N N . PHE A 1 68 ? -9.211 -5.857 -1.384 1.00 0.00 68 PHE A N 20
ATOM 25712 C CA . PHE A 1 68 ? -10.050 -4.897 -2.081 1.00 0.00 68 PHE A CA 20
ATOM 25713 C C . PHE A 1 68 ? -11.232 -5.593 -2.759 1.00 0.00 68 PHE A C 20
ATOM 25714 O O . PHE A 1 68 ? -12.374 -5.157 -2.624 1.00 0.00 68 PHE A O 20
ATOM 25731 N N . MET A 1 69 ? -10.916 -6.662 -3.475 1.00 0.00 69 MET A N 20
ATOM 25732 C CA . MET A 1 69 ? -11.937 -7.422 -4.175 1.00 0.00 69 MET A CA 20
ATOM 25733 C C . MET A 1 69 ? -12.736 -8.293 -3.203 1.00 0.00 69 MET A C 20
ATOM 25734 O O . MET A 1 69 ? -12.416 -9.464 -3.007 1.00 0.00 69 MET A O 20
ATOM 25748 N N . LYS A 1 70 ? -13.760 -7.686 -2.620 1.00 0.00 70 LYS A N 20
ATOM 25749 C CA . LYS A 1 70 ? -14.607 -8.391 -1.673 1.00 0.00 70 LYS A CA 20
ATOM 25750 C C . LYS A 1 70 ? -16.029 -7.833 -1.753 1.00 0.00 70 LYS A C 20
ATOM 25751 O O . LYS A 1 70 ? -16.959 -8.544 -2.130 1.00 0.00 70 LYS A O 20
ATOM 25770 N N . ALA A 1 71 ? -16.153 -6.564 -1.392 1.00 0.00 71 ALA A N 20
ATOM 25771 C CA . ALA A 1 71 ? -17.446 -5.902 -1.417 1.00 0.00 71 ALA A CA 20
ATOM 25772 C C . ALA A 1 71 ? -17.686 -5.316 -2.810 1.00 0.00 71 ALA A C 20
ATOM 25773 O O . ALA A 1 71 ? -17.746 -4.098 -2.973 1.00 0.00 71 ALA A O 20
ATOM 25780 N N . ASN A 1 72 ? -17.818 -6.210 -3.779 1.00 0.00 72 ASN A N 20
ATOM 25781 C CA . ASN A 1 72 ? -18.050 -5.797 -5.152 1.00 0.00 72 ASN A CA 20
ATOM 25782 C C . ASN A 1 72 ? -18.998 -6.792 -5.826 1.00 0.00 72 ASN A C 20
ATOM 25783 O O . ASN A 1 72 ? -18.702 -7.983 -5.901 1.00 0.00 72 ASN A O 20
ATOM 25794 N N . PRO A 1 73 ? -20.148 -6.251 -6.311 1.00 0.00 73 PRO A N 20
ATOM 25795 C CA . PRO A 1 73 ? -21.141 -7.078 -6.976 1.00 0.00 73 PRO A CA 20
ATOM 25796 C C . PRO A 1 73 ? -20.683 -7.457 -8.386 1.00 0.00 73 PRO A C 20
ATOM 25797 O O . PRO A 1 73 ? -20.742 -8.625 -8.769 1.00 0.00 73 PRO A O 20
ATOM 25808 N N . GLY A 1 74 ? -20.238 -6.448 -9.121 1.00 0.00 74 GLY A N 20
ATOM 25809 C CA . GLY A 1 74 ? -19.771 -6.661 -10.480 1.00 0.00 74 GLY A CA 20
ATOM 25810 C C . GLY A 1 74 ? -18.506 -7.523 -10.496 1.00 0.00 74 GLY A C 20
ATOM 25811 O O . GLY A 1 74 ? -18.442 -8.551 -9.823 1.00 0.00 74 GLY A O 20
ATOM 25815 N N . TYR A 1 75 ? -17.532 -7.073 -11.273 1.00 0.00 75 TYR A N 20
ATOM 25816 C CA . TYR A 1 75 ? -16.273 -7.790 -11.386 1.00 0.00 75 TYR A CA 20
ATOM 25817 C C . TYR A 1 75 ? -16.509 -9.258 -11.745 1.00 0.00 75 TYR A C 20
ATOM 25818 O O . TYR A 1 75 ? -17.650 -9.714 -11.792 1.00 0.00 75 TYR A O 20
ATOM 25836 N N . ARG A 1 76 ? -15.411 -9.958 -11.989 1.00 0.00 76 ARG A N 20
ATOM 25837 C CA . ARG A 1 76 ? -15.483 -11.365 -12.342 1.00 0.00 76 ARG A CA 20
ATOM 25838 C C . ARG A 1 76 ? -14.080 -11.927 -12.578 1.00 0.00 76 ARG A C 20
ATOM 25839 O O . ARG A 1 76 ? -13.388 -11.508 -13.505 1.00 0.00 76 ARG A O 20
ATOM 25860 N N . SER A 1 77 ? -13.701 -12.865 -11.723 1.00 0.00 77 SER A N 20
ATOM 25861 C CA . SER A 1 77 ? -12.392 -13.488 -11.827 1.00 0.00 77 SER A CA 20
ATOM 25862 C C . SER A 1 77 ? -12.286 -14.267 -13.140 1.00 0.00 77 SER A C 20
ATOM 25863 O O . SER A 1 77 ? -12.431 -15.489 -13.154 1.00 0.00 77 SER A O 20
ATOM 25871 N N . GLY A 1 78 ? -12.034 -13.529 -14.210 1.00 0.00 78 GLY A N 20
ATOM 25872 C CA . GLY A 1 78 ? -11.906 -14.135 -15.525 1.00 0.00 78 GLY A CA 20
ATOM 25873 C C . GLY A 1 78 ? -10.544 -14.813 -15.686 1.00 0.00 78 GLY A C 20
ATOM 25874 O O . GLY A 1 78 ? -10.000 -15.358 -14.727 1.00 0.00 78 GLY A O 20
ATOM 25878 N N . PRO A 1 79 ? -10.019 -14.756 -16.939 1.00 0.00 79 PRO A N 20
ATOM 25879 C CA . PRO A 1 79 ? -8.731 -15.358 -17.239 1.00 0.00 79 PRO A CA 20
ATOM 25880 C C . PRO A 1 79 ? -7.586 -14.508 -16.683 1.00 0.00 79 PRO A C 20
ATOM 25881 O O . PRO A 1 79 ? -7.751 -13.310 -16.456 1.00 0.00 79 PRO A O 20
ATOM 25892 N N . SER A 1 80 ? -6.452 -15.161 -16.479 1.00 0.00 80 SER A N 20
ATOM 25893 C CA . SER A 1 80 ? -5.280 -14.481 -15.954 1.00 0.00 80 SER A CA 20
ATOM 25894 C C . SER A 1 80 ? -4.212 -14.362 -17.043 1.00 0.00 80 SER A C 20
ATOM 25895 O O . SER A 1 80 ? -3.809 -13.257 -17.404 1.00 0.00 80 SER A O 20
ATOM 25903 N N . SER A 1 81 ? -3.784 -15.515 -17.536 1.00 0.00 81 SER A N 20
ATOM 25904 C CA . SER A 1 81 ? -2.771 -15.554 -18.577 1.00 0.00 81 SER A CA 20
ATOM 25905 C C . SER A 1 81 ? -3.232 -14.739 -19.787 1.00 0.00 81 SER A C 20
ATOM 25906 O O . SER A 1 81 ? -3.938 -15.253 -20.654 1.00 0.00 81 SER A O 20
ATOM 25914 N N . GLY A 1 82 ? -2.814 -13.481 -19.808 1.00 0.00 82 GLY A N 20
ATOM 25915 C CA . GLY A 1 82 ? -3.176 -12.590 -20.897 1.00 0.00 82 GLY A CA 20
ATOM 25916 C C . GLY A 1 82 ? -2.268 -12.810 -22.109 1.00 0.00 82 GLY A C 20
ATOM 25917 O O . GLY A 1 82 ? -2.384 -13.820 -22.801 1.00 0.00 82 GLY A O 20
#

Foldseek 3Di:
DPDDPDDDDDFQALLSVLCVVCVVVLCVVPVVDDSVVSNVVSVVVVVPDDVVSSVVSNVVRVVRRVVSPDPDPDDDPDDDPD

Solvent-accessible surface area: 7002 Å² total; per-residue (Å²): 123,124,126,68,111,111,68,105,204,167,23,34,70,14,64,66,9,5,11,112,121,39,87,67,91,0,104,129,116,57,97,224,76,101,105,181,16,3,50,139,38,0,38,75,66,37,76,104,28,96,89,173,69,61,115,94,5,57,51,44,8,113,103,110,80,97,81,105,56,190,97,53,133,78,135,215,86,42,147,110,98,129

Sequence (82 aa):
GSSGSSGARRPMNAFLLFCKRHRSLVRQEHPRLDNRGATKILADWWAVLDPKEKQKYTDMAKEYKDAFMKANPGYRSGPSSGGSSGSSGARRPMNAFLLFCKRHRSLVRQEHPRLDNRGATKILADWWAVLDPKEKQKYTDMAKEYKDAFMKANPGYRSGPSSGGSSGSSGARRPMNAFLLFCKRHRSLVRQEHPRLDNRGATKILADWWAVLDPKEKQKYTDMAKEYKDAFMKANPGYRSGPSSGGSSGSSGARRPMNAFLLFCKRHRSLVRQEHPRLDNRGATKILADWWAVLDPKEKQKYTDMAKEYKDAFMKANPGYRSGPSSGGSSGSSGARRPMNAFLLFCKRHRSLVRQEHPRLDNRGATKILADWWAVLDPKEKQKYTDMAKEYKDAFMKANPGYRSGPSSGGSSGSSGARRPMNAFLLFCKRHRSLVRQEHPRLDNRGATKILADWWAVLDPKEKQKYTDMAKEYKDAFMKANPGYRSGPSSGGSSGSSGARRPMNAFLLFCKRHRSLVRQEHPRLDNRGATKILADWWAVLDPKEKQKYTDMAKEYKDAFMKANPGYRSGPSSGGSSGSSGARRPMNAFLLFCKRHRSLVRQEHPRLDNRGATKILADWWAVLDPKEKQKYTDMAKEYKDAFMKANPGYRSGPSSGGSSGSSGARRPMNAFLLFCKRHRSLVRQEHPRLDNRGATKILADWWAVLDPKEKQKYTDMAKEYKDAFMKANPGYRSGPSSGGSSGSSGARRPMNAFLLFCKRHRSLVRQEHPRLDNRGATKILADWWAVLDPKEKQKYTDMAKEYKDAFMKANPGYRSGPSSGGSSGSSGARRPMNAFLLFCKRHRSLVRQEHPRLDNRGATKILADWWAVLDPKEKQKYTDMAKEYKDAFMKANPGYRSGPSSGGSSGSSGARRPMNAFLLFCKRHRSLVRQEHPRLDNRGATKILADWWAVLDPKEKQKYTDMAKEYKDAFMKANPGYRSGPSSGGSSGSSGARRPMNAFLLFCKRHRSLVRQEHPRLDNRGATKILADWWAVLDPKEKQKYTDMAKEYKDAFMKANPGYRSGPSSGGSSGSSGARRPMNAFLLFCKRHRSLVRQEHPRLDNRGATKILADWWAVLDPKEKQKYTDMAKEYKDAFMKANPGYRSGPSSGGSSGSSGARRPMNAFLLFCKRHRSLVRQEHPRLDNRGATKILADWWAVLDPKEKQKYTDMAKEYKDAFMKANPGYRSGPSSGGSSGSSGARRPMNAFLLFCKRHRSLVRQEHPRLDNRGATKILADWWAVLDPKEKQKYTDMAKEYKDAFMKANPGYRSGPSSGGSSGSSGARRPMNAFLLFCKRHRSLVRQEHPRLDNRGATKILADWWAVLDPKEKQKYTDMAKEYKDAFMKANPGYRSGPSSGGSSGSSGARRPMNAFLLFCKRHRSLVRQEHPRLDNRGATKILADWWAVLDPKEKQKYTDMAKEYKDAFMKANPGYRSGPSSGGSSGSSGARRPMNAFLLFCKRHRSLVRQEHPRLDNRGATKILADWWAVLDPKEKQKYTDMAKEYKDAFMKANPGYRSGPSSGGSSGSSGARRPMNAFLLFCKRHRSLVRQEHPRLDNRGATKILADWWAVLDPKEKQKYTDMAKEYKDAFMKANPGYRSGPSSG

GO terms:
  GO:0060348 bone development (P, IMP)